Protein AF-0000000076657781 (afdb_homodimer)

Secondary structure (DSSP, 8-state):
---------S---------SS----------------S-S---TT-EEEEPPHHHHHHHT--TT-TTSHHHHHHHEEEEEEE-S-GGGHHHH---HHHHSSSPPPPSEEEEEEESS--HHHHHHHHHHHHHHHHHHHT-SS-SS-STTGGGGEEEEEEES-TTT--HHHHHHHHHTTS--TT---SB-TTSPBP-EEEEEEEE-HHHHHT--EEE-TTS-EEE----EEEEEEEESS---HHHHHHIIIIIIHHHH--SEEEEEETTPEEPTTHHHHHHHHHHH-TTEEEEEEEEEE---TTSGGGGSHHHHHHHHIIIIIHHHHHHHHHHTT--S---TTEEEEEHHHHTTHHHHHHGGG-HHHHHHS-TT-----HHHHHHGGGHHHHHHHHHHT-TT---EEEEEEEEEEE----SHHHHHHHHHHHHHHHHHHHHHHHHTGGGGGGS---HHHHHHHHHHHHHHHHHHHHHHTHHHHHHHHHHHHHHHHH---TT-SSPBTTTBTTHHHHHHHHHHHHHHHHHHHHHHHHH--GGGGHHHHHHHHHHHHHHHHHHHHHHHHHHHHHHHHHH--STT-TTHHHHHHHHHH-HHHHHHHHIIIIIHHHHHHHHTT-THHHHHTHHHHHHHHHHIIIIIIHHHHHTTT--S---TT----GGGTT-------HHHHHH---TTS-TTTS-TT-S---SHHHHHHHHHHHHHHHHT--TTSS------HHHHHHHHHHHHHHHHHHHHHHHHHHHHHHHH-SS-GGGGGG--HHHHHHHHHHHHHHHHHHHHHHHHHHHHHHHHHHHHHHHHHT---/---------S---------SS----------------S-S---TT-EEEEPPHHHHHHHT--TT-TTSHHHHHHHEEEEEEE-S-GGGHHHH---HHHHSSSPPPPSEEEEEEESS--HHHHHHHHHHHHHHHHHHHT-TT-SS-STTGGGGEEEEEEES-TTT--HHHHHHHHHTTS--TT---SB-TTSPBP-EEEEEEEE-HHHHHT--EEE-TTS-EEE----EEEEEEEESS---HHHHHHIIIIIIHHHH--SEEEEEETTPEEPTTHHHHHHHHHHH-TTEEEEEEEEEE---TTSGGGGSHHHHHHHHIIIIIHHHHHHHHHHTT--S---TTEEEEEHHHHTTHHHHHHHTT-HHHHHHS-TT-----HHHHHHGGGHHHHHHHHHHT-TT---EEEEEEEEEEE----SHHHHHHHHHHHHHHHHHHHHHHHHTGGGGGGS---HHHHHHHHHHHHHHHHHHHHHHTHHHHHHHHHHHHHHHHH---TT-SSPBTTTBTTHHHHHHHHHHHHHHHHHHHHHHHHH--GGGGHHHHHHHHHHHHHHHHHHHHHHHHHHHHHHHHHH--STT-TTHHHHHHHHHH-HHHHHHHHIIIIIHHHHHHHHTT-THHHHHTHHHHHHHHHHIIIIIIHHHHHTTT--S---TT----GGGTT-------HHHHHH---TTS-TTTS-TT-S---SHHHHHHHHHHHHHHHHT--TTSS------HHHHHHHHHHHHHHHHHHHHHHHHHHHHHHHH-SS-GGGGGG--HHHHHHHHHHHHHHHHHHHHHHHHHHHHHHHHHHHHHHHHHT---

Foldseek 3Di:
DDPDDPPPPPDDPPDPDPPDPPPPPPPDPPDPDDPDDLPPPPLPFKDKAFFDPVQCVLLVQDLVVCSDPVNVQAGIKIKGFAQDALQCQLVRDADDQCSDPDRFAAAEEEEEEAEADAQVLQLQALVLVLLQLLVQAPDPPDPQGHVPCLSRYEYEYEYLAPVRYHPRNQVLCVLQRQDDPPPDDQATPVGGGGFKMKMKHKGQSCSSSVNQWDQDPVRDTDGSRDIHTYMYIHGHHRQDDLSSVSNVQSHPCVNNVYQKYKAAYRNKRWDSNRVVLLSVVCVVPVLAFKEAEQEAADCDDVVVLLVQLVSLLVRLCSQQVVLLQQLLQQLLLADQFHDNHIMMGRSVLQPDPLSVLLSCLRVCNVPPDDPPDDDDALLSLLLNLRSRRLSRLCSCLPAAGHHGYHYDHTYMYGYDDSAPQLVLLQLLSVVSNLLSSLVVCVVCVVSNVRYPDDPVSNVSNVLSNVLSVLVNVCLLLVLLVVLLLLLVLLCLQAPQDPPQPFHRPPPRVCSVVVSVVLNVVVVVLLVVLLCDLQPDRCVVVRVSLVVSQVSQLVSLVVSVVSVVVLVVVCVVVVVPPPCPDSNNSSVVLCVLLPVVLVVLLCCLVPVLSQVSCVLSVHNVSCVSRVSSNSSRVSVCRSRNVSNSLSPSLDSDNSDDPDPDDDVPPPPPVPPDDVVVCVVDDDQPPPPVVPDPPPNPPVDPVSVVVSVVVVVVVVVVPPPPPPPPPDDDPVVVSSVSSNVVSVVSSVCSVVVNVVLNCQQPDQPCCVVVVVPGSSVSSSVVVSVSSVSSSVSSVSSSVSSVSSSVVVVVVCVVVVNPD/DDPDDPPPPDDDPPDPDPPPPDPPDPPPPPDPDDLDDLPPPPPPFKDKDFFDPVQCVLLVQDLVVCSDPVNVQAGIKIKGFAQDALQCQLVRHADDQCSDPDRFAAAEEEEEEAEADAQVLQLQALVLVLLQLLVQAPDVVDPQGHVPCLSRYEYEYEYLAPVRYHPRNQVLCVLQRQDDPPPDDQATPVGGGGFKMKMKHKGQSCSSSVNQWDQDPVRDTDGSRDIHTYMYIHGHHRQDVLSSVSNVQSHPCVNNVYQKYKAAYRNKRWDSNRVVLLSVVCVVDVLAFKEAEQEAADCDDVSVLLVQLVSLLVRLCSQQVVLLQQLLQQLLLADQFHDNHIMMGRSVLQPDPLSVLLSCLRVCNVPPDDPPDDDDALLSLLLNLRSRRSSRLCSCLPAAGHHGYHYDHTYMYGYDDSAPQLVLLQLLSVVSNLLSSLVVCVVVVVSNVRYPDDPVSNVSNVLSNVLSVLVNVCLLLVLLVVLLLLLVLLCLQAPQDPPQPFHRPPPRVCSVVVSVVLNVVVVVLLVVLLCDLQPDRCVVVRVSLVVSQVSQLVSLVVSVVSVVVLVVVCVVVVVPPPCPDSNNSSVVLCVLLPVVLVVLLCCLVPVLSQVSCVLSVHNVSCVSRVSSNSSRVSVCRSRNVSNSLSPSLDSDNSDDPPPDDDVPPPPPVPPDDVVVCVVDDDQPPPPVVPDPPPNPPPDPVSVVVSVVVVVVVVVVPCPPPPPPPDDDPVVVSSVSSNVVSVVSSVCSVVVNVVLNCQLPPQPCCVVVVVPGSSVSSSVVVSVSSVSSSVSSVSSSVSSVSSSVVVVVVCVVVVNPD

Radius of gyration: 41.4 Å; Cα contacts (8 Å, |Δi|>4): 2453; chains: 2; bounding box: 104×118×124 Å

Structure (mmCIF, N/CA/C/O backbone):
data_AF-0000000076657781-model_v1
#
loop_
_entity.id
_entity.type
_entity.pdbx_description
1 polymer 'Chitin synthase'
#
loop_
_atom_site.group_PDB
_atom_site.id
_atom_site.type_symbol
_atom_site.label_atom_id
_atom_site.label_alt_id
_atom_site.label_comp_id
_atom_site.label_asym_id
_atom_site.label_entity_id
_atom_site.label_seq_id
_atom_site.pdbx_PDB_ins_code
_atom_site.Cartn_x
_atom_site.Cartn_y
_atom_site.Cartn_z
_atom_site.occupancy
_atom_site.B_iso_or_equiv
_atom_site.auth_seq_id
_atom_site.auth_comp_id
_atom_site.auth_asym_id
_atom_site.auth_atom_id
_atom_site.pdbx_PDB_model_num
ATOM 1 N N . MET A 1 1 ? -15.273 -48.281 -55.219 1 17.67 1 MET A N 1
ATOM 2 C CA . MET A 1 1 ? -14.031 -48.5 -54.469 1 17.67 1 MET A CA 1
ATOM 3 C C . MET A 1 1 ? -12.914 -47.594 -55.031 1 17.67 1 MET A C 1
ATOM 5 O O . MET A 1 1 ? -11.758 -47.719 -54.625 1 17.67 1 MET A O 1
ATOM 9 N N . SER A 1 2 ? -13.094 -46.656 -55.625 1 18.41 2 SER A N 1
ATOM 10 C CA . SER A 1 2 ? -12.312 -46.188 -56.75 1 18.41 2 SER A CA 1
ATOM 11 C C . SER A 1 2 ? -11.109 -45.375 -56.281 1 18.41 2 SER A C 1
ATOM 13 O O . SER A 1 2 ? -11.242 -44.5 -55.438 1 18.41 2 SER A O 1
ATOM 15 N N . THR A 1 3 ? -9.875 -45.781 -56.531 1 20.14 3 THR A N 1
ATOM 16 C CA . THR A 1 3 ? -8.547 -45.781 -55.938 1 20.14 3 THR A CA 1
ATOM 17 C C . THR A 1 3 ? -7.785 -44.5 -56.25 1 20.14 3 THR A C 1
ATOM 19 O O . THR A 1 3 ? -6.574 -44.406 -56.062 1 20.14 3 THR A O 1
ATOM 22 N N . SER A 1 4 ? -8.547 -43.5 -56.531 1 20.14 4 SER A N 1
ATOM 23 C CA . SER A 1 4 ? -7.988 -42.5 -57.438 1 20.14 4 SER A CA 1
ATOM 24 C C . SER A 1 4 ? -6.652 -41.969 -56.906 1 20.14 4 SER A C 1
ATOM 26 O O . SER A 1 4 ? -6.359 -42.094 -55.719 1 20.14 4 SER A O 1
ATOM 28 N N . ASP A 1 5 ? -5.922 -41.312 -57.719 1 20.83 5 ASP A N 1
ATOM 29 C CA . ASP A 1 5 ? -4.602 -40.969 -58.219 1 20.83 5 ASP A CA 1
ATOM 30 C C . ASP A 1 5 ? -3.957 -39.875 -57.406 1 20.83 5 ASP A C 1
ATOM 32 O O . ASP A 1 5 ? -4.508 -38.781 -57.281 1 20.83 5 ASP A O 1
ATOM 36 N N . ARG A 1 6 ? -3.248 -40.25 -56.406 1 22.17 6 ARG A N 1
ATOM 37 C CA . ARG A 1 6 ? -2.543 -39.75 -55.219 1 22.17 6 ARG A CA 1
ATOM 38 C C . ARG A 1 6 ? -1.44 -38.781 -55.625 1 22.17 6 ARG A C 1
ATOM 40 O O . ARG A 1 6 ? -0.311 -39.188 -55.906 1 22.17 6 ARG A O 1
ATOM 47 N N . THR A 1 7 ? -1.818 -37.969 -56.594 1 23.25 7 THR A N 1
ATOM 48 C CA . THR A 1 7 ? -0.743 -37.312 -57.344 1 23.25 7 THR A CA 1
ATOM 49 C C . THR A 1 7 ? 0.241 -36.656 -56.375 1 23.25 7 THR A C 1
ATOM 51 O O . THR A 1 7 ? -0.164 -35.938 -55.469 1 23.25 7 THR A O 1
ATOM 54 N N . PRO A 1 8 ? 1.448 -37.062 -56.344 1 24.72 8 PRO A N 1
ATOM 55 C CA . PRO A 1 8 ? 2.506 -36.938 -55.344 1 24.72 8 PRO A CA 1
ATOM 56 C C . PRO A 1 8 ? 3.08 -35.531 -55.25 1 24.72 8 PRO A C 1
ATOM 58 O O . PRO A 1 8 ? 3.438 -34.938 -56.281 1 24.72 8 PRO A O 1
ATOM 61 N N . LEU A 1 9 ? 2.48 -34.656 -54.562 1 22.72 9 LEU A N 1
ATOM 62 C CA . LEU A 1 9 ? 2.586 -33.219 -54.562 1 22.72 9 LEU A CA 1
ATOM 63 C C . LEU A 1 9 ? 4.043 -32.781 -54.438 1 22.72 9 LEU A C 1
ATOM 65 O O . LEU A 1 9 ? 4.332 -31.562 -54.406 1 22.72 9 LEU A O 1
ATOM 69 N N . PHE A 1 10 ? 4.918 -33.656 -53.812 1 23.44 10 PHE A N 1
ATOM 70 C CA . PHE A 1 10 ? 6.137 -33.031 -53.312 1 23.44 10 PHE A CA 1
ATOM 71 C C . PHE A 1 10 ? 7.129 -32.781 -54.469 1 23.44 10 PHE A C 1
ATOM 73 O O . PHE A 1 10 ? 7.348 -33.656 -55.281 1 23.44 10 PHE A O 1
ATOM 80 N N . PRO A 1 11 ? 7.227 -31.672 -54.906 1 23.47 11 PRO A N 1
ATOM 81 C CA . PRO A 1 11 ? 7.949 -31.453 -56.156 1 23.47 11 PRO A CA 1
ATOM 82 C C . PRO A 1 11 ? 9.273 -32.219 -56.219 1 23.47 11 PRO A C 1
ATOM 84 O O . PRO A 1 11 ? 9.82 -32.562 -55.188 1 23.47 11 PRO A O 1
ATOM 87 N N . GLN A 1 12 ? 9.68 -32.656 -57.312 1 21.81 12 GLN A N 1
ATOM 88 C CA . GLN A 1 12 ? 10.789 -33.531 -57.719 1 21.81 12 GLN A CA 1
ATOM 89 C C . GLN A 1 12 ? 12.133 -32.875 -57.375 1 21.81 12 GLN A C 1
ATOM 91 O O . GLN A 1 12 ? 12.359 -31.703 -57.625 1 21.81 12 GLN A O 1
ATOM 96 N N . VAL A 1 13 ? 12.797 -33.219 -56.375 1 24.38 13 VAL A N 1
ATOM 97 C CA . VAL A 1 13 ? 14.188 -32.969 -56 1 24.38 13 VAL A CA 1
ATOM 98 C C . VAL A 1 13 ? 15.086 -33.188 -57.219 1 24.38 13 VAL A C 1
ATOM 100 O O . VAL A 1 13 ? 15 -34.25 -57.875 1 24.38 13 VAL A O 1
ATOM 103 N N . PRO A 1 14 ? 15.508 -32.062 -57.812 1 23.98 14 PRO A N 1
ATOM 104 C CA . PRO A 1 14 ? 16.234 -32.281 -59.062 1 23.98 14 PRO A CA 1
ATOM 105 C C . PRO A 1 14 ? 17.219 -33.469 -59 1 23.98 14 PRO A C 1
ATOM 107 O O . PRO A 1 14 ? 17.703 -33.781 -57.906 1 23.98 14 PRO A O 1
ATOM 110 N N . ALA A 1 15 ? 17.188 -34.312 -59.938 1 24.39 15 ALA A N 1
ATOM 111 C CA . ALA A 1 15 ? 17.969 -35.531 -60.156 1 24.39 15 ALA A CA 1
ATOM 112 C C . ALA A 1 15 ? 19.453 -35.188 -60.344 1 24.39 15 ALA A C 1
ATOM 114 O O . ALA A 1 15 ? 19.844 -34.531 -61.281 1 24.39 15 ALA A O 1
ATOM 115 N N . TYR A 1 16 ? 20.188 -34.75 -59.312 1 24.22 16 TYR A N 1
ATOM 116 C CA . TYR A 1 16 ? 21.625 -34.656 -59.594 1 24.22 16 TYR A CA 1
ATOM 117 C C . TYR A 1 16 ? 22.109 -35.844 -60.375 1 24.22 16 TYR A C 1
ATOM 119 O O . TYR A 1 16 ? 21.781 -37 -60.062 1 24.22 16 TYR A O 1
ATOM 127 N N . VAL A 1 17 ? 22.328 -35.688 -61.562 1 24.23 17 VAL A N 1
ATOM 128 C CA . VAL A 1 17 ? 22.797 -36.562 -62.625 1 24.23 17 VAL A CA 1
ATOM 129 C C . VAL A 1 17 ? 23.984 -37.406 -62.156 1 24.23 17 VAL A C 1
ATOM 131 O O . VAL A 1 17 ? 24.891 -36.875 -61.5 1 24.23 17 VAL A O 1
ATOM 134 N N . GLU A 1 18 ? 23.875 -38.719 -62.156 1 25.36 18 GLU A N 1
ATOM 135 C CA . GLU A 1 18 ? 24.781 -39.812 -61.844 1 25.36 18 GLU A CA 1
ATOM 136 C C . GLU A 1 18 ? 26.047 -39.75 -62.719 1 25.36 18 GLU A C 1
ATOM 138 O O . GLU A 1 18 ? 26.031 -40.125 -63.875 1 25.36 18 GLU A O 1
ATOM 143 N N . ASP A 1 19 ? 26.75 -38.594 -62.906 1 25.39 19 ASP A N 1
ATOM 144 C CA . ASP A 1 19 ? 27.844 -38.781 -63.844 1 25.39 19 ASP A CA 1
ATOM 145 C C . ASP A 1 19 ? 28.609 -40.062 -63.562 1 25.39 19 ASP A C 1
ATOM 147 O O . ASP A 1 19 ? 28.828 -40.438 -62.406 1 25.39 19 ASP A O 1
ATOM 151 N N . PRO A 1 20 ? 28.719 -41 -64.5 1 25.06 20 PRO A N 1
ATOM 152 C CA . PRO A 1 20 ? 29.078 -42.438 -64.5 1 25.06 20 PRO A CA 1
ATOM 153 C C . PRO A 1 20 ? 30.312 -42.719 -63.625 1 25.06 20 PRO A C 1
ATOM 155 O O . PRO A 1 20 ? 30.391 -43.75 -62.969 1 25.06 20 PRO A O 1
ATOM 158 N N . ASN A 1 21 ? 31.453 -42.219 -64.188 1 22.2 21 ASN A N 1
ATOM 159 C CA . ASN A 1 21 ? 32.781 -42.812 -63.938 1 22.2 21 ASN A CA 1
ATOM 160 C C . ASN A 1 21 ? 33.156 -42.781 -62.469 1 22.2 21 ASN A C 1
ATOM 162 O O . ASN A 1 21 ? 33.938 -43.594 -62 1 22.2 21 ASN A O 1
ATOM 166 N N . HIS A 1 22 ? 33.312 -41.5 -61.938 1 22.98 22 HIS A N 1
ATOM 167 C CA . HIS A 1 22 ? 34.219 -41.375 -60.812 1 22.98 22 HIS A CA 1
ATOM 168 C C . HIS A 1 22 ? 33.688 -42.094 -59.594 1 22.98 22 HIS A C 1
ATOM 170 O O . HIS A 1 22 ? 32.625 -41.719 -59.062 1 22.98 22 HIS A O 1
ATOM 176 N N . GLY A 1 23 ? 33.844 -43.406 -59.5 1 21.7 23 GLY A N 1
ATOM 177 C CA . GLY A 1 23 ? 33.531 -44.438 -58.5 1 21.7 23 GLY A CA 1
ATOM 178 C C . GLY A 1 23 ? 33.812 -43.969 -57.094 1 21.7 23 GLY A C 1
ATOM 179 O O . GLY A 1 23 ? 34.938 -43.562 -56.781 1 21.7 23 GLY A O 1
ATOM 180 N N . MET A 1 24 ? 32.906 -43.375 -56.469 1 21.73 24 MET A N 1
ATOM 181 C CA . MET A 1 24 ? 32.969 -42.531 -55.281 1 21.73 24 MET A CA 1
ATOM 182 C C . MET A 1 24 ? 33.562 -43.312 -54.094 1 21.73 24 MET A C 1
ATOM 184 O O . MET A 1 24 ? 32.938 -44.188 -53.562 1 21.73 24 MET A O 1
ATOM 188 N N . GLU A 1 25 ? 34.812 -43.656 -54.156 1 21.09 25 GLU A N 1
ATOM 189 C CA . GLU A 1 25 ? 35.594 -44.438 -53.188 1 21.09 25 GLU A CA 1
ATOM 190 C C . GLU A 1 25 ? 35.25 -44.062 -51.75 1 21.09 25 GLU A C 1
ATOM 192 O O . GLU A 1 25 ? 35.031 -42.875 -51.469 1 21.09 25 GLU A O 1
ATOM 197 N N . LEU A 1 26 ? 34.75 -45.062 -50.969 1 22.12 26 LEU A N 1
ATOM 198 C CA . LEU A 1 26 ? 34.469 -45.281 -49.562 1 22.12 26 LEU A CA 1
ATOM 199 C C . LEU A 1 26 ? 35.594 -44.719 -48.688 1 22.12 26 LEU A C 1
ATOM 201 O O . LEU A 1 26 ? 36.688 -45.281 -48.688 1 22.12 26 LEU A O 1
ATOM 205 N N . GLN A 1 27 ? 35.781 -43.469 -48.875 1 21.86 27 GLN A N 1
ATOM 206 C CA . GLN A 1 27 ? 37.031 -42.938 -48.312 1 21.86 27 GLN A CA 1
ATOM 207 C C . GLN A 1 27 ? 37.312 -43.562 -46.969 1 21.86 27 GLN A C 1
ATOM 209 O O . GLN A 1 27 ? 36.375 -43.844 -46.188 1 21.86 27 GLN A O 1
ATOM 214 N N . ASP A 1 28 ? 38.375 -44.25 -46.844 1 20.92 28 ASP A N 1
ATOM 215 C CA . ASP A 1 28 ? 38.969 -44.969 -45.719 1 20.92 28 ASP A CA 1
ATOM 216 C C . ASP A 1 28 ? 38.688 -44.25 -44.406 1 20.92 28 ASP A C 1
ATOM 218 O O . ASP A 1 28 ? 38.625 -43.031 -44.344 1 20.92 28 ASP A O 1
ATOM 222 N N . VAL A 1 29 ? 38.156 -45 -43.469 1 23.55 29 VAL A N 1
ATOM 223 C CA . VAL A 1 29 ? 37.844 -44.906 -42.031 1 23.55 29 VAL A CA 1
ATOM 224 C C . VAL A 1 29 ? 39.031 -44.25 -41.312 1 23.55 29 VAL A C 1
ATOM 226 O O . VAL A 1 29 ? 40.125 -44.812 -41.312 1 23.55 29 VAL A O 1
ATOM 229 N N . ALA A 1 30 ? 39.094 -42.969 -41.344 1 24.09 30 ALA A N 1
ATOM 230 C CA . ALA A 1 30 ? 40.25 -42.188 -40.875 1 24.09 30 ALA A CA 1
ATOM 231 C C . ALA A 1 30 ? 40.812 -42.781 -39.594 1 24.09 30 ALA A C 1
ATOM 233 O O . ALA A 1 30 ? 40.094 -43.062 -38.625 1 24.09 30 ALA A O 1
ATOM 234 N N . ARG A 1 31 ? 41.812 -43.5 -39.688 1 23.06 31 ARG A N 1
ATOM 235 C CA . ARG A 1 31 ? 42.75 -44 -38.688 1 23.06 31 ARG A CA 1
ATOM 236 C C . ARG A 1 31 ? 42.906 -43.031 -37.531 1 23.06 31 ARG A C 1
ATOM 238 O O . ARG A 1 31 ? 42.812 -41.812 -37.688 1 23.06 31 ARG A O 1
ATOM 245 N N . HIS A 1 32 ? 42.906 -43.656 -36.344 1 22.41 32 HIS A N 1
ATOM 246 C CA . HIS A 1 32 ? 42.938 -43.406 -34.938 1 22.41 32 HIS A CA 1
ATOM 247 C C . HIS A 1 32 ? 44.094 -42.5 -34.562 1 22.41 32 HIS A C 1
ATOM 249 O O . HIS A 1 32 ? 45.188 -42.969 -34.188 1 22.41 32 HIS A O 1
ATOM 255 N N . ASP A 1 33 ? 44.406 -41.531 -35.344 1 22.39 33 ASP A N 1
ATOM 256 C CA . ASP A 1 33 ? 45.656 -40.844 -35 1 22.39 33 ASP A CA 1
ATOM 257 C C . ASP A 1 33 ? 45.688 -40.5 -33.5 1 22.39 33 ASP A C 1
ATOM 259 O O . ASP A 1 33 ? 44.656 -40.469 -32.844 1 22.39 33 ASP A O 1
ATOM 263 N N . THR A 1 34 ? 46.906 -39.969 -33.031 1 24.33 34 THR A N 1
ATOM 264 C CA . THR A 1 34 ? 47.469 -39.719 -31.719 1 24.33 34 THR A CA 1
ATOM 265 C C . THR A 1 34 ? 46.562 -38.875 -30.859 1 24.33 34 THR A C 1
ATOM 267 O O . THR A 1 34 ? 45.781 -38.062 -31.391 1 24.33 34 THR A O 1
ATOM 270 N N . LEU A 1 35 ? 46.281 -39.25 -29.594 1 28.02 35 LEU A N 1
ATOM 271 C CA . LEU A 1 35 ? 45.688 -38.812 -28.344 1 28.02 35 LEU A CA 1
ATOM 272 C C . LEU A 1 35 ? 45.812 -37.312 -28.156 1 28.02 35 LEU A C 1
ATOM 274 O O . LEU A 1 35 ? 46.875 -36.812 -27.875 1 28.02 35 LEU A O 1
ATOM 278 N N . LEU A 1 36 ? 45.281 -36.5 -29.062 1 28.11 36 LEU A N 1
ATOM 279 C CA . LEU A 1 36 ? 45.562 -35.062 -28.938 1 28.11 36 LEU A CA 1
ATOM 280 C C . LEU A 1 36 ? 45.094 -34.531 -27.594 1 28.11 36 LEU A C 1
ATOM 282 O O . LEU A 1 36 ? 44.031 -34.938 -27.094 1 28.11 36 LEU A O 1
ATOM 286 N N . SER A 1 37 ? 45.906 -34.094 -26.578 1 32.34 37 SER A N 1
ATOM 287 C CA . SER A 1 37 ? 45.75 -33.188 -25.453 1 32.34 37 SER A CA 1
ATOM 288 C C . SER A 1 37 ? 44.625 -32.156 -25.688 1 32.34 37 SER A C 1
ATOM 290 O O . SER A 1 37 ? 44.312 -31.859 -26.844 1 32.34 37 SER A O 1
ATOM 292 N N . PRO A 1 38 ? 43.562 -32 -24.719 1 37.28 38 PRO A N 1
ATOM 293 C CA . PRO A 1 38 ? 42.594 -30.953 -25 1 37.28 38 PRO A CA 1
ATOM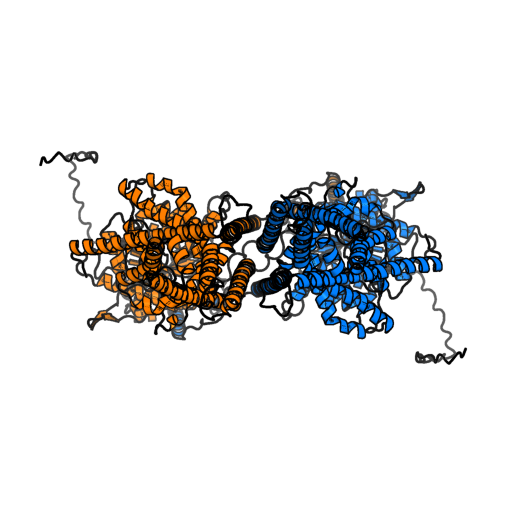 294 C C . PRO A 1 38 ? 43.156 -29.844 -25.906 1 37.28 38 PRO A C 1
ATOM 296 O O . PRO A 1 38 ? 44.312 -29.438 -25.734 1 37.28 38 PRO A O 1
ATOM 299 N N . ALA A 1 39 ? 42.969 -29.891 -27.078 1 34.47 39 ALA A N 1
ATOM 300 C CA . ALA A 1 39 ? 43.5 -28.922 -28.016 1 34.47 39 ALA A CA 1
ATOM 301 C C . ALA A 1 39 ? 43.656 -27.547 -27.375 1 34.47 39 ALA A C 1
ATOM 303 O O . ALA A 1 39 ? 42.906 -27.219 -26.438 1 34.47 39 ALA A O 1
ATOM 304 N N . GLY A 1 40 ? 44.719 -26.797 -27.5 1 36.53 40 GLY A N 1
ATOM 305 C CA . GLY A 1 40 ? 45.375 -25.562 -27.094 1 36.53 40 GLY A CA 1
ATOM 306 C C . GLY A 1 40 ? 44.406 -24.406 -26.906 1 36.53 40 GLY A C 1
ATOM 307 O O . GLY A 1 40 ? 44.812 -23.297 -26.562 1 36.53 40 GLY A O 1
ATOM 308 N N . ASN A 1 41 ? 43.281 -24.328 -27.719 1 36.84 41 ASN A N 1
ATOM 309 C CA . ASN A 1 41 ? 42.75 -22.984 -27.562 1 36.84 41 ASN A CA 1
ATOM 310 C C . ASN A 1 41 ? 41.906 -22.844 -26.281 1 36.84 41 ASN A C 1
ATOM 312 O O . ASN A 1 41 ? 40.688 -22.922 -26.328 1 36.84 41 ASN A O 1
ATOM 316 N N . ALA A 1 42 ? 42.188 -23.5 -25.172 1 41.31 42 ALA A N 1
ATOM 317 C CA . ALA A 1 42 ? 41.594 -23.109 -23.891 1 41.31 42 ALA A CA 1
ATOM 318 C C . ALA A 1 42 ? 41.344 -21.594 -23.844 1 41.31 42 ALA A C 1
ATOM 320 O O . ALA A 1 42 ? 42.25 -20.797 -24.125 1 41.31 42 ALA A O 1
ATOM 321 N N . SER A 1 43 ? 40.125 -21.266 -24.031 1 50.66 43 SER A N 1
ATOM 322 C CA . SER A 1 43 ? 39.906 -19.859 -23.719 1 50.66 43 SER A CA 1
ATOM 323 C C . SER A 1 43 ? 40.688 -19.453 -22.469 1 50.66 43 SER A C 1
ATOM 325 O O . SER A 1 43 ? 40.781 -20.219 -21.5 1 50.66 43 SER A O 1
ATOM 327 N N . ASN A 1 44 ? 41.719 -18.703 -22.5 1 54.44 44 ASN A N 1
ATOM 328 C CA . ASN A 1 44 ? 42.656 -18.109 -21.547 1 54.44 44 ASN A CA 1
ATOM 329 C C . ASN A 1 44 ? 42 -17.906 -20.188 1 54.44 44 ASN A C 1
ATOM 331 O O . ASN A 1 44 ? 42.688 -17.703 -19.188 1 54.44 44 ASN A O 1
ATOM 335 N N . SER A 1 45 ? 40.562 -18.172 -20.031 1 72.19 45 SER A N 1
ATOM 336 C CA . SER A 1 45 ? 40.031 -17.719 -18.734 1 72.19 45 SER A CA 1
ATOM 337 C C . SER A 1 45 ? 39.594 -18.906 -17.891 1 72.19 45 SER A C 1
ATOM 339 O O . SER A 1 45 ? 39.125 -18.719 -16.75 1 72.19 45 SER A O 1
ATOM 341 N N . GLN A 1 46 ? 39.844 -20.266 -18.312 1 83.19 46 GLN A N 1
ATOM 342 C CA . GLN A 1 46 ? 39.406 -21.422 -17.516 1 83.19 46 GLN A CA 1
ATOM 343 C C . GLN A 1 46 ? 40.5 -21.906 -16.609 1 83.19 46 GLN A C 1
ATOM 345 O O . GLN A 1 46 ? 41.688 -21.938 -17 1 83.19 46 GLN A O 1
ATOM 350 N N . VAL A 1 47 ? 40.094 -22.219 -15.383 1 85.19 47 VAL A N 1
ATOM 351 C CA . VAL A 1 47 ? 41 -22.719 -14.375 1 85.19 47 VAL A CA 1
ATOM 352 C C . VAL A 1 47 ? 40.656 -24.172 -14.039 1 85.19 47 VAL A C 1
ATOM 354 O O . VAL A 1 47 ? 39.5 -24.5 -13.781 1 85.19 47 VAL A O 1
ATOM 357 N N . HIS A 1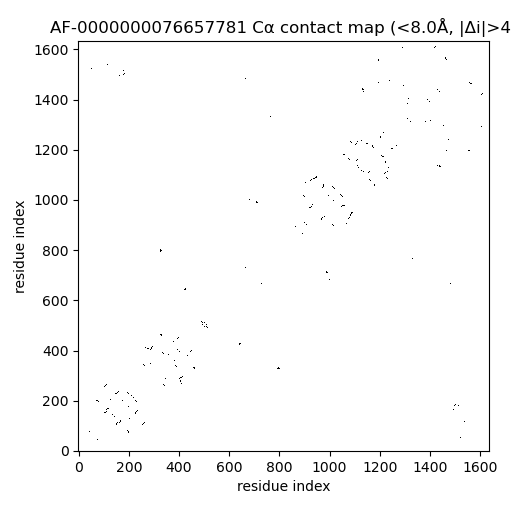 48 ? 41.656 -25.062 -14.18 1 87 48 HIS A N 1
ATOM 358 C CA . HIS A 1 48 ? 41.469 -26.469 -13.797 1 87 48 HIS A CA 1
ATOM 359 C C . HIS A 1 48 ? 42.156 -26.766 -12.469 1 87 48 HIS A C 1
ATOM 361 O O . HIS A 1 48 ? 43.344 -26.5 -12.305 1 87 48 HIS A O 1
ATOM 367 N N . VAL A 1 49 ? 41.344 -27.25 -11.523 1 87.06 49 VAL A N 1
ATOM 368 C CA . VAL A 1 49 ? 41.875 -27.531 -10.188 1 87.06 49 VAL A CA 1
ATOM 369 C C . VAL A 1 49 ? 41.625 -29 -9.844 1 87.06 49 VAL A C 1
ATOM 371 O O . VAL A 1 49 ? 40.562 -29.547 -10.148 1 87.06 49 VAL A O 1
ATOM 374 N N . PRO A 1 50 ? 42.625 -29.625 -9.305 1 86.31 50 PRO A N 1
ATOM 375 C CA . PRO A 1 50 ? 42.406 -31.016 -8.883 1 86.31 50 PRO A CA 1
ATOM 376 C C . PRO A 1 50 ? 41.438 -31.125 -7.711 1 86.31 50 PRO A C 1
ATOM 378 O O . PRO A 1 50 ? 41.312 -30.188 -6.914 1 86.31 50 PRO A O 1
ATOM 381 N N . ILE A 1 51 ? 40.75 -32.188 -7.594 1 88.38 51 ILE A N 1
ATOM 382 C CA . ILE A 1 51 ? 39.812 -32.438 -6.512 1 88.38 51 ILE A CA 1
ATOM 383 C C . ILE A 1 51 ? 40.562 -32.875 -5.254 1 88.38 51 ILE A C 1
ATOM 385 O O . ILE A 1 51 ? 41.719 -33.312 -5.328 1 88.38 51 ILE A O 1
ATOM 389 N N . PRO A 1 52 ? 39.906 -32.719 -4.121 1 87.81 52 PRO A N 1
ATOM 390 C CA . PRO A 1 52 ? 40.562 -33.188 -2.883 1 87.81 52 PRO A CA 1
ATOM 391 C C . PRO A 1 52 ? 40.844 -34.688 -2.883 1 87.81 52 PRO A C 1
ATOM 393 O O . PRO A 1 52 ? 40.031 -35.469 -3.418 1 87.81 52 PRO A O 1
ATOM 396 N N . SER A 1 53 ? 41.938 -35.125 -2.217 1 86.12 53 SER A N 1
ATOM 397 C CA . SER A 1 53 ? 42.375 -36.5 -2.211 1 86.12 53 SER A CA 1
ATOM 398 C C . SER A 1 53 ? 41.375 -37.406 -1.531 1 86.12 53 SER A C 1
ATOM 400 O O . SER A 1 53 ? 41.125 -38.531 -1.972 1 86.12 53 SER A O 1
ATOM 402 N N . ASP A 1 54 ? 40.719 -36.938 -0.521 1 88.19 54 ASP A N 1
ATOM 403 C CA . ASP A 1 54 ? 39.75 -37.75 0.181 1 88.19 54 ASP A CA 1
ATOM 404 C C . ASP A 1 54 ? 38.531 -38.031 -0.703 1 88.19 54 ASP A C 1
ATOM 406 O O . ASP A 1 54 ? 37.938 -39.094 -0.619 1 88.19 54 ASP A O 1
ATOM 410 N N . LEU A 1 55 ? 38.188 -37.031 -1.45 1 88.5 55 LEU A N 1
ATOM 411 C CA . LEU A 1 55 ? 37.094 -37.188 -2.387 1 88.5 55 LEU A CA 1
ATOM 412 C C . LEU A 1 55 ? 37.438 -38.219 -3.465 1 88.5 55 LEU A C 1
ATOM 414 O O . LEU A 1 55 ? 36.625 -39.031 -3.855 1 88.5 55 LEU A O 1
ATOM 418 N N . ALA A 1 56 ? 38.688 -38.188 -3.934 1 86.38 56 ALA A N 1
ATOM 419 C CA . ALA A 1 56 ? 39.156 -39.125 -4.945 1 86.38 56 ALA A CA 1
ATOM 420 C C . ALA A 1 56 ? 39.188 -40.531 -4.387 1 86.38 56 ALA A C 1
ATOM 422 O O . ALA A 1 56 ? 38.875 -41.5 -5.086 1 86.38 56 ALA A O 1
ATOM 423 N N . GLU A 1 57 ? 39.625 -40.688 -3.182 1 85.62 57 GLU A N 1
ATOM 424 C CA . GLU A 1 57 ? 39.688 -42 -2.545 1 85.62 57 GLU A CA 1
ATOM 425 C C . GLU A 1 57 ? 38.281 -42.562 -2.354 1 85.62 57 GLU A C 1
ATOM 427 O O . GLU A 1 57 ? 38.062 -43.781 -2.559 1 85.62 57 GLU A O 1
ATOM 432 N N . ALA A 1 58 ? 37.438 -41.719 -1.984 1 84.75 58 ALA A N 1
ATOM 433 C CA . ALA A 1 58 ? 36.062 -42.188 -1.778 1 84.75 58 ALA A CA 1
ATOM 434 C C . ALA A 1 58 ? 35.438 -42.625 -3.09 1 84.75 58 ALA A C 1
ATOM 436 O O . ALA A 1 58 ? 34.594 -43.562 -3.098 1 84.75 58 ALA A O 1
ATOM 437 N N . ALA A 1 59 ? 35.812 -42 -4.164 1 83.56 59 ALA A N 1
ATOM 438 C CA . ALA A 1 59 ? 35.281 -42.344 -5.484 1 83.56 59 ALA A CA 1
ATOM 439 C C . ALA A 1 59 ? 36.062 -43.5 -6.098 1 83.56 59 ALA A C 1
ATOM 441 O O . ALA A 1 59 ? 35.656 -44.062 -7.113 1 83.56 59 ALA A O 1
ATOM 442 N N . GLY A 1 60 ? 37.125 -43.938 -5.566 1 77.25 60 GLY A N 1
ATOM 443 C CA . GLY A 1 60 ? 37.938 -45.031 -6.074 1 77.25 60 GLY A CA 1
ATOM 444 C C . GLY A 1 60 ? 38.812 -44.625 -7.25 1 77.25 60 GLY A C 1
ATOM 445 O O . GLY A 1 60 ? 39.125 -45.469 -8.117 1 77.25 60 GLY A O 1
ATOM 446 N N . LEU A 1 61 ? 39.031 -43.344 -7.336 1 77.56 61 LEU A N 1
ATOM 447 C CA . LEU A 1 61 ? 39.844 -42.844 -8.453 1 77.56 61 LEU A CA 1
ATOM 448 C C . LEU A 1 61 ? 41.312 -42.812 -8.094 1 77.56 61 LEU A C 1
ATOM 450 O O . LEU A 1 61 ? 41.688 -42.5 -6.957 1 77.56 61 LEU A O 1
ATOM 454 N N . ASN A 1 62 ? 42.125 -43.531 -8.914 1 63.03 62 ASN A N 1
ATOM 455 C CA . ASN A 1 62 ? 43.594 -43.406 -8.75 1 63.03 62 ASN A CA 1
ATOM 456 C C . ASN A 1 62 ? 44.125 -42.188 -9.492 1 63.03 62 ASN A C 1
ATOM 458 O O . ASN A 1 62 ? 44.125 -42.125 -10.727 1 63.03 62 ASN A O 1
ATOM 462 N N . LEU A 1 63 ? 44.375 -41 -8.836 1 62.31 63 LEU A N 1
ATOM 463 C CA . LEU A 1 63 ? 44.781 -39.719 -9.398 1 62.31 63 LEU A CA 1
ATOM 464 C C . LEU A 1 63 ? 46.094 -39.844 -10.18 1 62.31 63 LEU A C 1
ATOM 466 O O . LEU A 1 63 ? 46.375 -39.031 -11.055 1 62.31 63 LEU A O 1
ATOM 470 N N . ASP A 1 64 ? 47 -40.844 -9.906 1 55.69 64 ASP A N 1
ATOM 471 C CA . ASP A 1 64 ? 48.25 -41.031 -10.602 1 55.69 64 ASP A CA 1
ATOM 472 C C . ASP A 1 64 ? 48.031 -41.562 -12.016 1 55.69 64 ASP A C 1
ATOM 474 O O . ASP A 1 64 ? 48.938 -41.5 -12.852 1 55.69 64 ASP A O 1
ATOM 478 N N . SER A 1 65 ? 47 -42.219 -12.328 1 50.75 65 SER A N 1
ATOM 479 C CA . SER A 1 65 ? 46.781 -42.781 -13.664 1 50.75 65 SER A CA 1
ATOM 480 C C . SER A 1 65 ? 46.062 -41.781 -14.555 1 50.75 65 SER A C 1
ATOM 482 O O . SER A 1 65 ? 44.938 -42.062 -15.039 1 50.75 65 SER A O 1
ATOM 484 N N . THR A 1 66 ? 46.188 -40.656 -14.477 1 50.66 66 THR A N 1
ATOM 485 C CA . THR A 1 66 ? 45.438 -39.562 -15.062 1 50.66 66 THR A CA 1
ATOM 486 C C . THR A 1 66 ? 45.438 -39.656 -16.578 1 50.66 66 THR A C 1
ATOM 488 O O . THR A 1 66 ? 45.062 -38.688 -17.266 1 50.66 66 THR A O 1
ATOM 491 N N . THR A 1 67 ? 46.062 -40.594 -17.234 1 47.06 67 THR A N 1
ATOM 492 C CA . THR A 1 67 ? 46.25 -40.438 -18.672 1 47.06 67 THR A CA 1
ATOM 493 C C . THR A 1 67 ? 44.938 -40.656 -19.422 1 47.06 67 THR A C 1
ATOM 495 O O . THR A 1 67 ? 44.844 -40.344 -20.609 1 47.06 67 THR A O 1
ATOM 498 N N . GLU A 1 68 ? 43.906 -41.281 -18.938 1 52.09 68 GLU A N 1
ATOM 499 C CA . GLU A 1 68 ? 42.75 -41.531 -19.797 1 52.09 68 GLU A CA 1
ATOM 500 C C . GLU A 1 68 ? 41.688 -40.438 -19.594 1 52.09 68 GLU A C 1
ATOM 502 O O . GLU A 1 68 ? 41.562 -39.906 -18.5 1 52.09 68 GLU A O 1
ATOM 507 N N . GLU A 1 69 ? 41.156 -39.781 -20.672 1 52.59 69 GLU A N 1
ATOM 508 C CA . GLU A 1 69 ? 40.156 -38.688 -20.719 1 52.59 69 GLU A CA 1
ATOM 509 C C . GLU A 1 69 ? 39.094 -38.875 -19.641 1 52.59 69 GLU A C 1
ATOM 511 O O . GLU A 1 69 ? 38.719 -37.875 -18.984 1 52.59 69 GLU A O 1
ATOM 516 N N . ASN A 1 70 ? 38.625 -40.031 -19.516 1 59.38 70 ASN A N 1
ATOM 517 C CA . ASN A 1 70 ? 37.562 -40.281 -18.562 1 59.38 70 ASN A CA 1
ATOM 518 C C . ASN A 1 70 ? 38.031 -40.094 -17.125 1 59.38 70 ASN A C 1
ATOM 520 O O . ASN A 1 70 ? 37.25 -39.625 -16.281 1 59.38 70 ASN A O 1
ATOM 524 N N . VAL A 1 71 ? 39.312 -40.188 -17 1 65.94 71 VAL A N 1
ATOM 525 C CA . VAL A 1 71 ? 39.812 -40.062 -15.625 1 65.94 71 VAL A CA 1
ATOM 526 C C . VAL A 1 71 ? 40.094 -38.594 -15.312 1 65.94 71 VAL A C 1
ATOM 528 O O . VAL A 1 71 ? 39.875 -38.125 -14.195 1 65.94 71 VAL A O 1
ATOM 531 N N . TYR A 1 72 ? 40.312 -37.812 -16.359 1 76.56 72 TYR A N 1
ATOM 532 C CA . TYR A 1 72 ? 40.656 -36.406 -16.141 1 76.56 72 TYR A CA 1
ATOM 533 C C . TYR A 1 72 ? 39.406 -35.625 -15.703 1 76.56 72 TYR A C 1
ATOM 535 O O . TYR A 1 72 ? 39.5 -34.781 -14.805 1 76.56 72 TYR A O 1
ATOM 543 N N . GLU A 1 73 ? 38.281 -35.969 -16.328 1 84.56 73 GLU A N 1
ATOM 544 C CA . GLU A 1 73 ? 37.062 -35.25 -16.016 1 84.56 73 GLU A CA 1
ATOM 545 C C . GLU A 1 73 ? 36.594 -35.531 -14.602 1 84.56 73 GLU A C 1
ATOM 547 O O . GLU A 1 73 ? 35.906 -34.719 -14.008 1 84.56 73 GLU A O 1
ATOM 552 N N . MET A 1 74 ? 37 -36.625 -14.062 1 87.94 74 MET A N 1
ATOM 553 C CA . MET A 1 74 ? 36.594 -37 -12.711 1 87.94 74 MET A CA 1
ATOM 554 C C . MET A 1 74 ? 37.656 -36.594 -11.688 1 87.94 74 MET A C 1
ATOM 556 O O . MET A 1 74 ? 37.406 -36.625 -10.484 1 87.94 74 MET A O 1
ATOM 560 N N . ALA A 1 75 ? 38.781 -36.094 -12.203 1 86.12 75 ALA A N 1
ATOM 561 C CA . ALA A 1 75 ? 39.875 -35.781 -11.289 1 86.12 75 ALA A CA 1
ATOM 562 C C . ALA A 1 75 ? 40.062 -34.281 -11.172 1 86.12 75 ALA A C 1
ATOM 564 O O . ALA A 1 75 ? 40.688 -33.781 -10.219 1 86.12 75 ALA A O 1
ATOM 565 N N . HIS A 1 76 ? 39.438 -33.531 -12.133 1 88.12 76 HIS A N 1
ATOM 566 C CA . HIS A 1 76 ? 39.688 -32.094 -12.117 1 88.12 76 HIS A CA 1
ATOM 567 C C . HIS A 1 76 ? 38.375 -31.328 -12.188 1 88.12 76 HIS A C 1
ATOM 569 O O . HIS A 1 76 ? 37.469 -31.703 -12.93 1 88.12 76 HIS A O 1
ATOM 575 N N . LEU A 1 77 ? 38.281 -30.312 -11.328 1 91.44 77 LEU A N 1
ATOM 576 C CA . LEU A 1 77 ? 37.188 -29.344 -11.359 1 91.44 77 LEU A CA 1
ATOM 577 C C . LEU A 1 77 ? 37.531 -28.172 -12.258 1 91.44 77 LEU A C 1
ATOM 579 O O . LEU A 1 77 ? 38.625 -27.625 -12.18 1 91.44 77 LEU A O 1
ATOM 583 N N . THR A 1 78 ? 36.656 -27.844 -13.203 1 92 78 THR A N 1
ATOM 584 C CA . THR A 1 78 ? 36.875 -26.703 -14.102 1 92 78 THR A CA 1
ATOM 585 C C . THR A 1 78 ? 36.062 -25.5 -13.672 1 92 78 THR A C 1
ATOM 587 O O . THR A 1 78 ? 34.844 -25.609 -13.508 1 92 78 THR A O 1
ATOM 590 N N . TYR A 1 79 ? 36.688 -24.422 -13.391 1 92.31 79 TYR A N 1
ATOM 591 C CA . TYR A 1 79 ? 36.062 -23.156 -13.031 1 92.31 79 TYR A CA 1
ATOM 592 C C . TYR A 1 79 ? 36.188 -22.141 -14.156 1 92.31 79 TYR A C 1
ATOM 594 O O . TYR A 1 79 ? 37.281 -21.938 -14.688 1 92.31 79 TYR A O 1
ATOM 602 N N . THR A 1 80 ? 35.062 -21.531 -14.594 1 92.06 80 THR A N 1
ATOM 603 C CA . THR A 1 80 ? 35.062 -20.5 -15.633 1 92.06 80 THR A CA 1
ATOM 604 C C . THR A 1 80 ? 34.344 -19.234 -15.125 1 92.06 80 THR A C 1
ATOM 606 O O . THR A 1 80 ? 33.156 -19.25 -14.844 1 92.06 80 THR A O 1
ATOM 609 N N . PRO A 1 81 ? 35.094 -18.156 -14.914 1 91.06 81 PRO A N 1
ATOM 610 C CA . PRO A 1 81 ? 34.438 -16.875 -14.617 1 91.06 81 PRO A CA 1
ATOM 611 C C . PRO A 1 81 ? 33.719 -16.297 -15.828 1 91.06 81 PRO A C 1
ATOM 613 O O . PRO A 1 81 ? 34.312 -16.172 -16.906 1 91.06 81 PRO A O 1
ATOM 616 N N . ILE A 1 82 ? 32.469 -16 -15.703 1 92.62 82 ILE A N 1
ATOM 617 C CA . ILE A 1 82 ? 31.672 -15.508 -16.812 1 92.62 82 ILE A CA 1
ATOM 618 C C . ILE A 1 82 ? 31.359 -14.031 -16.625 1 92.62 82 ILE A C 1
ATOM 620 O O . ILE A 1 82 ? 30.891 -13.617 -15.562 1 92.62 82 ILE A O 1
ATOM 624 N N . SER A 1 83 ? 31.578 -13.219 -17.609 1 88.69 83 SER A N 1
ATOM 625 C CA . SER A 1 83 ? 31.25 -11.797 -17.578 1 88.69 83 SER A CA 1
ATOM 626 C C . SER A 1 83 ? 30.281 -11.438 -18.703 1 88.69 83 SER A C 1
ATOM 628 O O . SER A 1 83 ? 29.797 -10.297 -18.766 1 88.69 83 SER A O 1
ATOM 630 N N . THR A 1 84 ? 29.891 -12.398 -19.453 1 85.25 84 THR A N 1
ATOM 631 C CA . THR A 1 84 ? 29.047 -12.125 -20.609 1 85.25 84 THR A CA 1
ATOM 632 C C . THR A 1 84 ? 27.578 -12.414 -20.297 1 85.25 84 THR A C 1
ATOM 634 O O . THR A 1 84 ? 27.266 -13.07 -19.312 1 85.25 84 THR A O 1
ATOM 637 N N . ASP A 1 85 ? 26.75 -11.867 -21.188 1 86.5 85 ASP A N 1
ATOM 638 C CA . ASP A 1 85 ? 25.328 -12.188 -21.141 1 86.5 85 ASP A CA 1
ATOM 639 C C . ASP A 1 85 ? 25.062 -13.602 -21.672 1 86.5 85 ASP A C 1
ATOM 641 O O . ASP A 1 85 ? 25.859 -14.125 -22.469 1 86.5 85 ASP A O 1
ATOM 645 N N . PRO A 1 86 ? 24 -14.266 -21.203 1 88.88 86 PRO A N 1
ATOM 646 C CA . PRO A 1 86 ? 23.734 -15.648 -21.625 1 88.88 86 PRO A CA 1
ATOM 647 C C . PRO A 1 86 ? 23.688 -15.805 -23.141 1 88.88 86 PRO A C 1
ATOM 649 O O . PRO A 1 86 ? 24.094 -16.844 -23.672 1 88.88 86 PRO A O 1
ATOM 652 N N . GLN A 1 87 ? 23.266 -14.797 -23.859 1 85.12 87 GLN A N 1
ATOM 653 C CA . GLN A 1 87 ? 23.141 -14.891 -25.312 1 85.12 87 GLN A CA 1
ATOM 654 C C . GLN A 1 87 ? 24.516 -14.906 -25.984 1 85.12 87 GLN A C 1
ATOM 656 O O . GLN A 1 87 ? 24.672 -15.445 -27.078 1 85.12 87 GLN A O 1
ATOM 661 N N . GLU A 1 88 ? 25.469 -14.344 -25.359 1 87.94 88 GLU A N 1
ATOM 662 C CA . GLU A 1 88 ? 26.812 -14.25 -25.938 1 87.94 88 GLU A CA 1
ATOM 663 C C . GLU A 1 88 ? 27.719 -15.344 -25.391 1 87.94 88 GLU A C 1
ATOM 665 O O . GLU A 1 88 ? 28.906 -15.406 -25.75 1 87.94 88 GLU A O 1
ATOM 670 N N . PHE A 1 89 ? 27.172 -16.188 -24.625 1 90.38 89 PHE A N 1
ATOM 671 C CA . PHE A 1 89 ? 27.969 -17.219 -23.984 1 90.38 89 PHE A CA 1
ATOM 672 C C . PHE A 1 89 ? 28.562 -18.188 -25 1 90.38 89 PHE A C 1
ATOM 674 O O . PHE A 1 89 ? 29.734 -18.562 -24.906 1 90.38 89 PHE A O 1
ATOM 681 N N . ASN A 1 90 ? 27.797 -18.562 -26.016 1 87.06 90 ASN A N 1
ATOM 682 C CA . ASN A 1 90 ? 28.188 -19.547 -27.016 1 87.06 90 ASN A CA 1
ATOM 683 C C . ASN A 1 90 ? 29.391 -19.078 -27.828 1 87.06 90 ASN A C 1
ATOM 685 O O . ASN A 1 90 ? 30.172 -19.891 -28.328 1 87.06 90 ASN A O 1
ATOM 689 N N . GLU A 1 91 ? 29.547 -17.797 -27.922 1 85.19 91 GLU A N 1
ATOM 690 C CA . GLU A 1 91 ? 30.625 -17.25 -28.734 1 85.19 91 GLU A CA 1
ATOM 691 C C . GLU A 1 91 ? 31.922 -17.109 -27.938 1 85.19 91 GLU A C 1
ATOM 693 O O . GLU A 1 91 ? 33 -17.25 -28.5 1 85.19 91 GLU A O 1
ATOM 698 N N . LYS A 1 92 ? 31.797 -17 -26.672 1 84.38 92 LYS A N 1
ATOM 699 C CA . LYS A 1 92 ? 32.969 -16.641 -25.906 1 84.38 92 LYS A CA 1
ATOM 700 C C . LYS A 1 92 ? 33.469 -17.812 -25.047 1 84.38 92 LYS A C 1
ATOM 702 O O . LYS A 1 92 ? 34.625 -17.844 -24.656 1 84.38 92 LYS A O 1
ATOM 707 N N . HIS A 1 93 ? 32.531 -18.672 -24.75 1 87.44 93 HIS A N 1
ATOM 708 C CA . HIS A 1 93 ? 32.938 -19.734 -23.812 1 87.44 93 HIS A CA 1
ATOM 709 C C . HIS A 1 93 ? 32.594 -21.109 -24.391 1 87.44 93 HIS A C 1
ATOM 711 O O . HIS A 1 93 ? 31.828 -21.219 -25.344 1 87.44 93 HIS A O 1
ATOM 717 N N . HIS A 1 94 ? 33.25 -22.094 -23.828 1 88.25 94 HIS A N 1
ATOM 718 C CA . HIS A 1 94 ? 33.031 -23.484 -24.203 1 88.25 94 HIS A CA 1
ATOM 719 C C . HIS A 1 94 ? 32.656 -24.344 -23 1 88.25 94 HIS A C 1
ATOM 721 O O . HIS A 1 94 ? 32.938 -23.969 -21.859 1 88.25 94 HIS A O 1
ATOM 727 N N . LEU A 1 95 ? 31.969 -25.391 -23.266 1 92.88 95 LEU A N 1
ATOM 728 C CA . LEU A 1 95 ? 31.625 -26.344 -22.219 1 92.88 95 LEU A CA 1
ATOM 729 C C . LEU A 1 95 ? 32.375 -27.656 -22.406 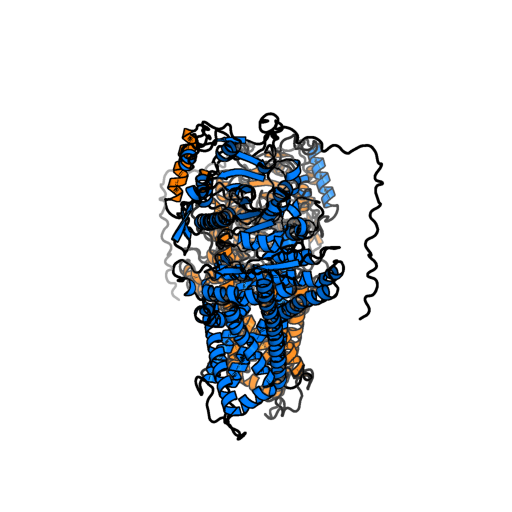1 92.88 95 LEU A C 1
ATOM 731 O O . LEU A 1 95 ? 32.688 -28.062 -23.531 1 92.88 95 LEU A O 1
ATOM 735 N N . ARG A 1 96 ? 32.625 -28.297 -21.391 1 88.94 96 ARG A N 1
ATOM 736 C CA . ARG A 1 96 ? 33.531 -29.438 -21.344 1 88.94 96 ARG A CA 1
ATOM 737 C C . ARG A 1 96 ? 33.031 -30.562 -22.266 1 88.94 96 ARG A C 1
ATOM 739 O O . ARG A 1 96 ? 33.844 -31.141 -23 1 88.94 96 ARG A O 1
ATOM 746 N N . PRO A 1 97 ? 31.797 -30.906 -22.312 1 88.88 97 PRO A N 1
ATOM 747 C CA . PRO A 1 97 ? 31.375 -32.031 -23.156 1 88.88 97 PRO A CA 1
ATOM 748 C C . PRO A 1 97 ? 31.656 -31.797 -24.641 1 88.88 97 PRO A C 1
ATOM 750 O O . PRO A 1 97 ? 31.812 -32.75 -25.406 1 88.88 97 PRO A O 1
ATOM 753 N N . LYS A 1 98 ? 31.766 -30.578 -25.047 1 89 98 LYS A N 1
ATOM 754 C CA . LYS A 1 98 ? 32.031 -30.266 -26.438 1 89 98 LYS A CA 1
ATOM 755 C C . LYS A 1 98 ? 33.531 -30.125 -26.703 1 89 98 LYS A C 1
ATOM 757 O O . LYS A 1 98 ? 33.938 -30.016 -27.859 1 89 98 LYS A O 1
ATOM 762 N N . GLN A 1 99 ? 34.25 -30.188 -25.688 1 83.31 99 GLN A N 1
ATOM 763 C CA . GLN A 1 99 ? 35.688 -29.969 -25.828 1 83.31 99 GLN A CA 1
ATOM 764 C C . GLN A 1 99 ? 36.469 -31.297 -25.875 1 83.31 99 GLN A C 1
ATOM 766 O O . GLN A 1 99 ? 37.656 -31.312 -26.094 1 83.31 99 GLN A O 1
ATOM 771 N N . PHE A 1 100 ? 35.781 -32.375 -25.781 1 82 100 PHE A N 1
ATOM 772 C CA . PHE A 1 100 ? 36.438 -33.688 -25.859 1 82 100 PHE A CA 1
ATOM 773 C C . PHE A 1 100 ? 36.844 -34 -27.297 1 82 100 PHE A C 1
ATOM 775 O O . PHE A 1 100 ? 36.406 -33.344 -28.234 1 82 100 PHE A O 1
ATOM 782 N N . LYS A 1 101 ? 37.781 -34.938 -27.453 1 74.88 101 LYS A N 1
ATOM 783 C CA . LYS A 1 101 ? 38.25 -35.344 -28.781 1 74.88 101 LYS A CA 1
ATOM 784 C C . LYS A 1 101 ? 37.062 -35.719 -29.672 1 74.88 101 LYS A C 1
ATOM 786 O O . LYS A 1 101 ? 36.969 -35.281 -30.828 1 74.88 101 LYS A O 1
ATOM 791 N N . TYR A 1 102 ? 36.219 -36.438 -29.062 1 77.69 102 TYR A N 1
ATOM 792 C CA . TYR A 1 102 ? 34.938 -36.688 -29.672 1 77.69 102 TYR A CA 1
ATOM 793 C C . TYR A 1 102 ? 33.812 -36 -28.875 1 77.69 102 TYR A C 1
ATOM 795 O O . TYR A 1 102 ? 33.5 -36.406 -27.75 1 77.69 102 TYR A O 1
ATOM 803 N N . ALA A 1 103 ? 33.375 -35 -29.453 1 86.69 103 ALA A N 1
ATOM 804 C CA . ALA A 1 103 ? 32.312 -34.219 -28.781 1 86.69 103 ALA A CA 1
ATOM 805 C C . ALA A 1 103 ? 31.156 -35.125 -28.375 1 86.69 103 ALA A C 1
ATOM 807 O O . ALA A 1 103 ? 30.688 -35.938 -29.156 1 86.69 103 ALA A O 1
ATOM 808 N N . ARG A 1 104 ? 30.797 -35.094 -27.156 1 90.19 104 ARG A N 1
ATOM 809 C CA . ARG A 1 104 ? 29.688 -35.875 -26.641 1 90.19 104 ARG A CA 1
ATOM 810 C C . ARG A 1 104 ? 28.359 -35.25 -27.016 1 90.19 104 ARG A C 1
ATOM 812 O O . ARG A 1 104 ? 28.203 -34.031 -26.969 1 90.19 104 ARG A O 1
ATOM 819 N N . GLN A 1 105 ? 27.5 -36.062 -27.484 1 90.81 105 GLN A N 1
ATOM 820 C CA . GLN A 1 105 ? 26.156 -35.594 -27.75 1 90.81 105 GLN A CA 1
ATOM 821 C C . GLN A 1 105 ? 25.281 -35.688 -26.5 1 90.81 105 GLN A C 1
ATOM 823 O O . GLN A 1 105 ? 25.219 -36.719 -25.859 1 90.81 105 GLN A O 1
ATOM 828 N N . THR A 1 106 ? 24.672 -34.625 -26.141 1 94.62 106 THR A N 1
ATOM 829 C CA . THR A 1 106 ? 23.797 -34.562 -24.969 1 94.62 106 THR A CA 1
ATOM 830 C C . THR A 1 106 ? 22.359 -34.875 -25.359 1 94.62 106 THR A C 1
ATOM 832 O O . THR A 1 106 ? 21.766 -34.188 -26.172 1 94.62 106 THR A O 1
ATOM 835 N N . GLU A 1 107 ? 21.797 -35.906 -24.797 1 94.75 107 GLU A N 1
ATOM 836 C CA . GLU A 1 107 ? 20.406 -36.281 -25.078 1 94.75 107 GLU A CA 1
ATOM 837 C C . GLU A 1 107 ? 19.453 -35.594 -24.125 1 94.75 107 GLU A C 1
ATOM 839 O O . GLU A 1 107 ? 18.375 -35.125 -24.531 1 94.75 107 GLU A O 1
ATOM 844 N N . ILE A 1 108 ? 19.859 -35.531 -22.859 1 96.81 108 ILE A N 1
ATOM 845 C CA . ILE A 1 108 ? 19 -34.906 -21.859 1 96.81 108 ILE A CA 1
ATOM 846 C C . ILE A 1 108 ? 19.812 -33.906 -21.062 1 96.81 108 ILE A C 1
ATOM 848 O O . ILE A 1 108 ? 20.875 -34.219 -20.531 1 96.81 108 ILE A O 1
ATOM 852 N N . LEU A 1 109 ? 19.391 -32.719 -21 1 97.56 109 LEU A N 1
ATOM 853 C CA . LEU A 1 109 ? 19.938 -31.672 -20.125 1 97.56 109 LEU A CA 1
ATOM 854 C C . LEU A 1 109 ? 18.953 -31.359 -19 1 97.56 109 LEU A C 1
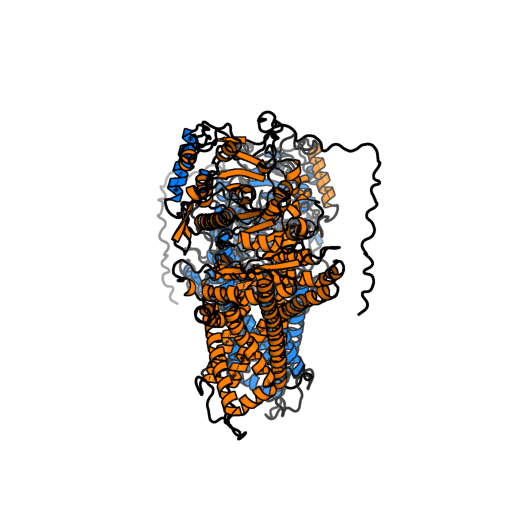ATOM 856 O O . LEU A 1 109 ? 17.859 -30.844 -19.234 1 97.56 109 LEU A O 1
ATOM 860 N N . VAL A 1 110 ? 19.297 -31.672 -17.812 1 97.62 110 VAL A N 1
ATOM 861 C CA . VAL A 1 110 ? 18.438 -31.438 -16.656 1 97.62 110 VAL A CA 1
ATOM 862 C C . VAL A 1 110 ? 18.844 -30.141 -15.961 1 97.62 110 VAL A C 1
ATOM 864 O O . VAL A 1 110 ? 20.016 -29.969 -15.609 1 97.62 110 VAL A O 1
ATOM 867 N N . GLY A 1 111 ? 17.922 -29.219 -15.859 1 96.94 111 GLY A N 1
ATOM 868 C CA . GLY A 1 111 ? 18.172 -27.969 -15.148 1 96.94 111 GLY A CA 1
ATOM 869 C C . GLY A 1 111 ? 17.469 -27.906 -13.812 1 96.94 111 GLY A C 1
ATOM 870 O O . GLY A 1 111 ? 16.25 -28.078 -13.734 1 96.94 111 GLY A O 1
ATOM 871 N N . ILE A 1 112 ? 18.203 -27.641 -12.711 1 96.94 112 ILE A N 1
ATOM 872 C CA . ILE A 1 112 ? 17.656 -27.5 -11.359 1 96.94 112 ILE A CA 1
ATOM 873 C C . ILE A 1 112 ? 17.875 -26.062 -10.883 1 96.94 112 ILE A C 1
ATOM 875 O O . ILE A 1 112 ? 19 -25.594 -10.781 1 96.94 112 ILE A O 1
ATOM 879 N N . THR A 1 113 ? 16.797 -25.391 -10.586 1 93.69 113 THR A N 1
ATOM 880 C CA . THR A 1 113 ? 16.906 -24.031 -10.086 1 93.69 113 THR A CA 1
ATOM 881 C C . THR A 1 113 ? 16.859 -24 -8.562 1 93.69 113 THR A C 1
ATOM 883 O O . THR A 1 113 ? 15.984 -24.625 -7.957 1 93.69 113 THR A O 1
ATOM 886 N N . VAL A 1 114 ? 17.828 -23.219 -7.973 1 93.12 114 VAL A N 1
ATOM 887 C CA . VAL A 1 114 ? 17.938 -23.125 -6.523 1 93.12 114 VAL A CA 1
ATOM 888 C C . VAL A 1 114 ? 17.953 -21.656 -6.105 1 93.12 114 VAL A C 1
ATOM 890 O O . VAL A 1 114 ? 18.641 -20.828 -6.703 1 93.12 114 VAL A O 1
ATOM 893 N N . TYR A 1 115 ? 17.156 -21.375 -5.18 1 88.25 115 TYR A N 1
ATOM 894 C CA . TYR A 1 115 ? 17.125 -20.031 -4.621 1 88.25 115 TYR A CA 1
ATOM 895 C C . TYR A 1 115 ? 17.688 -20.016 -3.203 1 88.25 115 TYR A C 1
ATOM 897 O O . TYR A 1 115 ? 18.891 -20.031 -3.006 1 88.25 115 TYR A O 1
ATOM 905 N N . SER A 1 116 ? 16.891 -20.141 -2.166 1 83.25 116 SER A N 1
ATOM 906 C CA . SER A 1 116 ? 17.344 -20.156 -0.778 1 83.25 116 SER A CA 1
ATOM 907 C C . SER A 1 116 ? 16.828 -21.391 -0.049 1 83.25 116 SER A C 1
ATOM 909 O O . SER A 1 116 ? 16.75 -21.406 1.182 1 83.25 116 SER A O 1
ATOM 911 N N . GLU A 1 117 ? 16.594 -22.391 -0.794 1 86.12 117 GLU A N 1
ATOM 912 C CA . GLU A 1 117 ? 16.062 -23.625 -0.202 1 86.12 117 GLU A CA 1
ATOM 913 C C . GLU A 1 117 ? 17.141 -24.359 0.598 1 86.12 117 GLU A C 1
ATOM 915 O O . GLU A 1 117 ? 18.328 -24.25 0.294 1 86.12 117 GLU A O 1
ATOM 920 N N . PRO A 1 118 ? 16.703 -25.109 1.542 1 86.94 118 PRO A N 1
ATOM 921 C CA . PRO A 1 118 ? 17.656 -25.812 2.396 1 86.94 118 PRO A CA 1
ATOM 922 C C . PRO A 1 118 ? 18.359 -26.953 1.673 1 86.94 118 PRO A C 1
ATOM 924 O O . PRO A 1 118 ? 17.922 -27.375 0.602 1 86.94 118 PRO A O 1
ATOM 927 N N . LYS A 1 119 ? 19.406 -27.469 2.314 1 88.94 119 LYS A N 1
ATOM 928 C CA . LYS A 1 119 ? 20.312 -28.453 1.718 1 88.94 119 LYS A CA 1
ATOM 929 C C . LYS A 1 119 ? 19.594 -29.781 1.468 1 88.94 119 LYS A C 1
ATOM 931 O O . LYS A 1 119 ? 19.891 -30.469 0.491 1 88.94 119 LYS A O 1
ATOM 936 N N . HIS A 1 120 ? 18.578 -30.125 2.332 1 88.88 120 HIS A N 1
ATOM 937 C CA . HIS A 1 120 ? 17.953 -31.438 2.199 1 88.88 120 HIS A CA 1
ATOM 938 C C . HIS A 1 120 ? 17.125 -31.516 0.928 1 88.88 120 HIS A C 1
ATOM 940 O O . HIS A 1 120 ? 16.938 -32.625 0.373 1 88.88 120 HIS A O 1
ATOM 946 N N . LEU A 1 121 ? 16.656 -30.453 0.476 1 91.56 121 LEU A N 1
ATOM 947 C CA . LEU A 1 121 ? 15.844 -30.453 -0.735 1 91.56 121 LEU A CA 1
ATOM 948 C C . LEU A 1 121 ? 16.703 -30.688 -1.97 1 91.56 121 LEU A C 1
ATOM 950 O O . LEU A 1 121 ? 16.297 -31.406 -2.887 1 91.56 121 LEU A O 1
ATOM 954 N N . LEU A 1 122 ? 17.844 -30.078 -1.989 1 94.12 122 LEU A N 1
ATOM 955 C CA . LEU A 1 122 ? 18.75 -30.344 -3.105 1 94.12 122 LEU A CA 1
ATOM 956 C C . LEU A 1 122 ? 19.219 -31.797 -3.115 1 94.12 122 LEU A C 1
ATOM 958 O O . LEU A 1 122 ? 19.266 -32.438 -4.172 1 94.12 122 LEU A O 1
ATOM 962 N N . ARG A 1 123 ? 19.531 -32.312 -1.953 1 93.12 123 ARG A N 1
ATOM 963 C CA . ARG A 1 123 ? 19.938 -33.719 -1.843 1 93.12 123 ARG A CA 1
ATOM 964 C C . ARG A 1 123 ? 18.859 -34.656 -2.361 1 93.12 123 ARG A C 1
ATOM 966 O O . ARG A 1 123 ? 19.156 -35.594 -3.086 1 93.12 123 ARG A O 1
ATOM 973 N N . ARG A 1 124 ? 17.672 -34.344 -2.008 1 92.5 124 ARG A N 1
ATOM 974 C CA . ARG A 1 124 ? 16.547 -35.156 -2.432 1 92.5 124 ARG A CA 1
ATOM 975 C C . ARG A 1 124 ? 16.406 -35.156 -3.951 1 92.5 124 ARG A C 1
ATOM 977 O O . ARG A 1 124 ? 16.203 -36.219 -4.555 1 92.5 124 ARG A O 1
ATOM 984 N N . THR A 1 125 ? 16.484 -34.031 -4.543 1 95.81 125 THR A N 1
ATOM 985 C CA . THR A 1 125 ? 16.375 -33.938 -5.992 1 95.81 125 THR A CA 1
ATOM 986 C C . THR A 1 125 ? 17.516 -34.656 -6.68 1 95.81 125 THR A C 1
ATOM 988 O O . THR A 1 125 ? 17.297 -35.406 -7.645 1 95.81 125 THR A O 1
ATOM 991 N N . LEU A 1 126 ? 18.75 -34.531 -6.184 1 96.12 126 LEU A N 1
ATOM 992 C CA . LEU A 1 126 ? 19.906 -35.156 -6.789 1 96.12 126 LEU A CA 1
ATOM 993 C C . LEU A 1 126 ? 19.828 -36.688 -6.648 1 96.12 126 LEU A C 1
ATOM 995 O O . LEU A 1 126 ? 20.172 -37.406 -7.574 1 96.12 126 LEU A O 1
ATOM 999 N N . GLN A 1 127 ? 19.375 -37.125 -5.527 1 93.94 127 GLN A N 1
ATOM 1000 C CA . GLN A 1 127 ? 19.203 -38.562 -5.328 1 93.94 127 GLN A CA 1
ATOM 1001 C C . GLN A 1 127 ? 18.203 -39.125 -6.324 1 93.94 127 GLN A C 1
ATOM 1003 O O . GLN A 1 127 ? 18.422 -40.219 -6.855 1 93.94 127 GLN A O 1
ATOM 1008 N N . SER A 1 128 ? 17.156 -38.438 -6.527 1 94.19 128 SER A N 1
ATOM 1009 C CA . SER A 1 128 ? 16.141 -38.906 -7.469 1 94.19 128 SER A CA 1
ATOM 1010 C C . SER A 1 128 ? 16.703 -38.938 -8.891 1 94.19 128 SER A C 1
ATOM 1012 O O . SER A 1 128 ? 16.328 -39.812 -9.672 1 94.19 128 SER A O 1
ATOM 1014 N N . ILE A 1 129 ? 17.531 -38.062 -9.234 1 95 129 ILE A N 1
ATOM 1015 C CA . ILE A 1 129 ? 18.125 -38.031 -10.562 1 95 129 ILE A CA 1
ATOM 1016 C C . ILE A 1 129 ? 19.047 -39.219 -10.734 1 95 129 ILE A C 1
ATOM 1018 O O . ILE A 1 129 ? 19.062 -39.875 -11.789 1 95 129 ILE A O 1
ATOM 1022 N N . VAL A 1 130 ? 19.812 -39.562 -9.719 1 93.94 130 VAL A N 1
ATOM 1023 C CA . VAL A 1 130 ? 20.719 -40.719 -9.766 1 93.94 130 VAL A CA 1
ATOM 1024 C C . VAL A 1 130 ? 19.922 -42 -10 1 93.94 130 VAL A C 1
ATOM 1026 O O . VAL A 1 130 ? 20.312 -42.844 -10.797 1 93.94 130 VAL A O 1
ATOM 1029 N N . HIS A 1 131 ? 18.812 -42.062 -9.359 1 91.56 131 HIS A N 1
ATOM 1030 C CA . HIS A 1 131 ? 17.938 -43.25 -9.547 1 91.56 131 HIS A CA 1
ATOM 1031 C C . HIS A 1 131 ? 17.438 -43.312 -10.984 1 91.56 131 HIS A C 1
ATOM 1033 O O . HIS A 1 131 ? 17.328 -44.406 -11.547 1 91.56 131 HIS A O 1
ATOM 1039 N N . ASN A 1 132 ? 17.094 -42.219 -11.547 1 93.62 132 ASN A N 1
ATOM 1040 C CA . ASN A 1 132 ? 16.641 -42.156 -12.93 1 93.62 132 ASN A CA 1
ATOM 1041 C C . ASN A 1 132 ? 17.75 -42.531 -13.906 1 93.62 132 ASN A C 1
ATOM 1043 O O . ASN A 1 132 ? 17.5 -43.219 -14.906 1 93.62 132 ASN A O 1
ATOM 1047 N N . LEU A 1 133 ? 18.969 -42.125 -13.594 1 93 133 LEU A N 1
ATOM 1048 C CA . LEU A 1 133 ? 20.094 -42.469 -14.453 1 93 133 LEU A CA 1
ATOM 1049 C C . LEU A 1 133 ? 20.422 -43.938 -14.375 1 93 133 LEU A C 1
ATOM 1051 O O . LEU A 1 133 ? 20.859 -44.531 -15.367 1 93 133 LEU A O 1
ATOM 1055 N N . LEU A 1 134 ? 20.234 -44.5 -13.234 1 89.69 134 LEU A N 1
ATOM 1056 C CA . LEU A 1 134 ? 20.406 -45.969 -13.102 1 89.69 134 LEU A CA 1
ATOM 1057 C C . LEU A 1 134 ? 19.469 -46.688 -14.055 1 89.69 134 LEU A C 1
ATOM 1059 O O . LEU A 1 134 ? 19.891 -47.656 -14.719 1 89.69 134 LEU A O 1
ATOM 1063 N N . TYR A 1 135 ? 18.281 -46.188 -14.07 1 89.56 135 TYR A N 1
ATOM 1064 C CA . TYR A 1 135 ? 17.297 -46.844 -14.945 1 89.56 135 TYR A CA 1
ATOM 1065 C C . TYR A 1 135 ? 17.703 -46.719 -16.406 1 89.56 135 TYR A C 1
ATOM 1067 O O . TYR A 1 135 ? 17.5 -47.625 -17.203 1 89.56 135 TYR A O 1
ATOM 1075 N N . LEU A 1 136 ? 18.281 -45.625 -16.812 1 91.12 136 LEU A N 1
ATOM 1076 C CA . LEU A 1 136 ? 18.75 -45.438 -18.172 1 91.12 136 LEU A CA 1
ATOM 1077 C C . LEU A 1 136 ? 19.938 -46.344 -18.484 1 91.12 136 LEU A C 1
ATOM 1079 O O . LEU A 1 136 ? 20.078 -46.844 -19.609 1 91.12 136 LEU A O 1
ATOM 1083 N N . ASN A 1 137 ? 20.75 -46.625 -17.5 1 87.38 137 ASN A N 1
ATOM 1084 C CA . ASN A 1 137 ? 21.953 -47.438 -17.672 1 87.38 137 ASN A CA 1
ATOM 1085 C C . ASN A 1 137 ? 21.656 -48.906 -17.781 1 87.38 137 ASN A C 1
ATOM 1087 O O . ASN A 1 137 ? 22.422 -49.688 -18.359 1 87.38 137 ASN A O 1
ATOM 1091 N N . ILE A 1 138 ? 20.547 -49.344 -17.188 1 82 138 ILE A N 1
ATOM 1092 C CA . ILE A 1 138 ? 20.281 -50.781 -17.141 1 82 138 ILE A CA 1
ATOM 1093 C C . ILE A 1 138 ? 19.359 -51.188 -18.281 1 82 138 ILE A C 1
ATOM 1095 O O . ILE A 1 138 ? 19.016 -52.344 -18.438 1 82 138 ILE A O 1
ATOM 1099 N N . ARG A 1 139 ? 19.109 -50.344 -19.219 1 78.5 139 ARG A N 1
ATOM 1100 C CA . ARG A 1 139 ? 18.203 -50.688 -20.328 1 78.5 139 ARG A CA 1
ATOM 1101 C C . ARG A 1 139 ? 18.969 -51.344 -21.469 1 78.5 139 ARG A C 1
ATOM 1103 O O . ARG A 1 139 ? 19.641 -50.688 -22.234 1 78.5 139 ARG A O 1
ATOM 1110 N N . PRO A 1 140 ? 19.016 -52.719 -21.562 1 62.72 140 PRO A N 1
ATOM 1111 C CA . PRO A 1 140 ? 19.828 -53.438 -22.562 1 62.72 140 PRO A CA 1
ATOM 1112 C C . PRO A 1 140 ? 19.25 -53.312 -23.969 1 62.72 140 PRO A C 1
ATOM 1114 O O . PRO A 1 140 ? 19.984 -53.344 -24.969 1 62.72 140 PRO A O 1
ATOM 1117 N N . GLU A 1 141 ? 17.953 -53.219 -24.109 1 69.25 141 GLU A N 1
ATOM 1118 C CA . GLU A 1 141 ? 17.344 -53.344 -25.422 1 69.25 141 GLU A CA 1
ATOM 1119 C C . GLU A 1 141 ? 17.203 -52 -26.094 1 69.25 141 GLU A C 1
ATOM 1121 O O . GLU A 1 141 ? 16.766 -51.906 -27.25 1 69.25 141 GLU A O 1
ATOM 1126 N N . SER A 1 142 ? 17.719 -50.906 -25.5 1 76.25 142 SER A N 1
ATOM 1127 C CA . SER A 1 142 ? 17.547 -49.594 -26.125 1 76.25 142 SER A CA 1
ATOM 1128 C C . SER A 1 142 ? 18.734 -49.25 -27.031 1 76.25 142 SER A C 1
ATOM 1130 O O . SER A 1 142 ? 19.859 -49.656 -26.766 1 76.25 142 SER A O 1
ATOM 1132 N N . ARG A 1 143 ? 18.438 -48.75 -28.188 1 79.62 143 ARG A N 1
ATOM 1133 C CA . ARG A 1 143 ? 19.469 -48.344 -29.125 1 79.62 143 ARG A CA 1
ATOM 1134 C C . ARG A 1 143 ? 20.281 -47.156 -28.578 1 79.62 143 ARG A C 1
ATOM 1136 O O . ARG A 1 143 ? 21.469 -47.031 -28.906 1 79.62 143 ARG A O 1
ATOM 1143 N N . ILE A 1 144 ? 19.656 -46.375 -27.766 1 86 144 ILE A N 1
ATOM 1144 C CA . ILE A 1 144 ? 20.297 -45.125 -27.344 1 86 144 ILE A CA 1
ATOM 1145 C C . ILE A 1 144 ? 20.844 -45.281 -25.922 1 86 144 ILE A C 1
ATOM 1147 O O . ILE A 1 144 ? 21.938 -44.812 -25.609 1 86 144 ILE A O 1
ATOM 1151 N N . TRP A 1 145 ? 20.125 -46.062 -25.094 1 90.31 145 TRP A N 1
ATOM 1152 C CA . TRP A 1 145 ? 20.5 -46.156 -23.688 1 90.31 145 TRP A CA 1
ATOM 1153 C C . TRP A 1 145 ? 21.188 -47.469 -23.375 1 90.31 145 TRP A C 1
ATOM 1155 O O . TRP A 1 145 ? 20.938 -48.469 -24.047 1 90.31 145 TRP A O 1
ATOM 1165 N N . GLY A 1 146 ? 22.141 -47.469 -22.391 1 86.75 146 GLY A N 1
ATOM 1166 C CA . GLY A 1 146 ? 22.953 -48.594 -21.969 1 86.75 146 GLY A CA 1
ATOM 1167 C C . GLY A 1 146 ? 24.031 -48.219 -20.969 1 86.75 146 GLY A C 1
ATOM 1168 O O . GLY A 1 146 ? 23.906 -47.219 -20.266 1 86.75 146 GLY A O 1
ATOM 1169 N N . LYS A 1 147 ? 25.047 -48.938 -20.656 1 80.38 147 LYS A N 1
ATOM 1170 C CA . LYS A 1 147 ? 26.094 -48.719 -19.656 1 80.38 147 LYS A CA 1
ATOM 1171 C C . LYS A 1 147 ? 26.781 -47.375 -19.828 1 80.38 147 LYS A C 1
ATOM 1173 O O . LYS A 1 147 ? 27.188 -46.75 -18.844 1 80.38 147 LYS A O 1
ATOM 1178 N N . GLY A 1 148 ? 26.672 -46.656 -21.047 1 82.56 148 GLY A N 1
ATOM 1179 C CA . GLY A 1 148 ? 27.281 -45.375 -21.312 1 82.56 148 GLY A CA 1
ATOM 1180 C C . GLY A 1 148 ? 26.281 -44.25 -21.391 1 82.56 148 GLY A C 1
ATOM 1181 O O . GLY A 1 148 ? 26.594 -43.156 -21.938 1 82.56 148 GLY A O 1
ATOM 1182 N N . SER A 1 149 ? 25.234 -44.469 -20.656 1 90.12 149 SER A N 1
ATOM 1183 C CA . SER A 1 149 ? 24.156 -43.5 -20.781 1 90.12 149 SER A CA 1
ATOM 1184 C C . SER A 1 149 ? 24.484 -42.219 -20 1 90.12 149 SER A C 1
ATOM 1186 O O . SER A 1 149 ? 23.984 -41.125 -20.328 1 90.12 149 SER A O 1
ATOM 1188 N N . TRP A 1 150 ? 25.344 -42.312 -18.953 1 89.19 150 TRP A N 1
ATOM 1189 C CA . TRP A 1 150 ? 25.688 -41.125 -18.125 1 89.19 150 TRP A CA 1
ATOM 1190 C C . TRP A 1 150 ? 26.406 -40.062 -18.953 1 89.19 150 TRP A C 1
ATOM 1192 O O . TRP A 1 150 ? 26.375 -38.906 -18.609 1 89.19 150 TRP A O 1
ATOM 1202 N N . THR A 1 151 ? 27 -40.469 -20.156 1 91.31 151 THR A N 1
ATOM 1203 C CA . THR A 1 151 ? 27.719 -39.5 -21 1 91.31 151 THR A CA 1
ATOM 1204 C C . THR A 1 151 ? 26.734 -38.688 -21.828 1 91.31 151 THR A C 1
ATOM 1206 O O . THR A 1 151 ? 27.109 -37.625 -22.391 1 91.31 151 THR A O 1
ATOM 1209 N N . LYS A 1 152 ? 25.516 -39.125 -21.828 1 94.38 152 LYS A N 1
ATOM 1210 C CA . LYS A 1 152 ? 24.531 -38.438 -22.672 1 94.38 152 LYS A CA 1
ATOM 1211 C C . LYS A 1 152 ? 23.609 -37.531 -21.859 1 94.38 152 LYS A C 1
ATOM 1213 O O . LYS A 1 152 ? 22.734 -36.875 -22.391 1 94.38 152 LYS A O 1
ATOM 1218 N N . VAL A 1 153 ? 23.828 -37.531 -20.547 1 95.94 153 VAL A N 1
ATOM 1219 C CA . VAL A 1 153 ? 23 -36.719 -19.656 1 95.94 153 VAL A CA 1
ATOM 1220 C C . VAL A 1 153 ? 23.875 -35.719 -18.922 1 95.94 153 VAL A C 1
ATOM 1222 O O . VAL A 1 153 ? 24.938 -36.062 -18.406 1 95.94 153 VAL A O 1
ATOM 1225 N N . VAL A 1 154 ? 23.469 -34.469 -18.938 1 97.25 154 VAL A N 1
ATOM 1226 C CA . VAL A 1 154 ? 24.156 -33.406 -18.188 1 97.25 154 VAL A CA 1
ATOM 1227 C C . VAL A 1 154 ? 23.188 -32.781 -17.188 1 97.25 154 VAL A C 1
ATOM 1229 O O . VAL A 1 154 ? 22.062 -32.438 -17.531 1 97.25 154 VAL A O 1
ATOM 1232 N N . VAL A 1 155 ? 23.547 -32.719 -15.938 1 97.88 155 VAL A N 1
ATOM 1233 C CA . VAL A 1 155 ? 22.75 -32.125 -14.875 1 97.88 155 VAL A CA 1
ATOM 1234 C C . VAL A 1 155 ? 23.328 -30.75 -14.516 1 97.88 155 VAL A C 1
ATOM 1236 O O . VAL A 1 155 ? 24.484 -30.641 -14.109 1 97.88 155 VAL A O 1
ATOM 1239 N N . CYS A 1 156 ? 22.484 -29.75 -14.664 1 98 156 CYS A N 1
ATOM 1240 C CA . CYS A 1 156 ? 22.906 -28.375 -14.422 1 98 156 CYS A CA 1
ATOM 1241 C C . CYS A 1 156 ? 22.172 -27.797 -13.211 1 98 156 CYS A C 1
ATOM 1243 O O . CYS A 1 156 ? 20.938 -27.719 -13.195 1 98 156 CYS A O 1
ATOM 1245 N N . ILE A 1 157 ? 22.891 -27.375 -12.227 1 97.75 157 ILE A N 1
ATOM 1246 C CA . ILE A 1 157 ? 22.359 -26.703 -11.055 1 97.75 157 ILE A CA 1
ATOM 1247 C C . ILE A 1 157 ? 22.547 -25.188 -11.188 1 97.75 157 ILE A C 1
ATOM 1249 O O . ILE A 1 157 ? 23.656 -24.719 -11.398 1 97.75 157 ILE A O 1
ATOM 1253 N N . LEU A 1 158 ? 21.453 -24.469 -11.133 1 96.62 158 LEU A N 1
ATOM 1254 C CA . LEU A 1 158 ? 21.5 -23.016 -11.281 1 96.62 158 LEU A CA 1
ATOM 1255 C C . LEU A 1 158 ? 21.094 -22.328 -9.984 1 96.62 158 LEU A C 1
ATOM 1257 O O . LEU A 1 158 ? 19.922 -22.359 -9.586 1 96.62 158 LEU A O 1
ATOM 1261 N N . ILE A 1 159 ? 22.047 -21.641 -9.398 1 94.19 159 ILE A N 1
ATOM 1262 C CA . ILE A 1 159 ? 21.781 -20.859 -8.188 1 94.19 159 ILE A CA 1
ATOM 1263 C C . ILE A 1 159 ? 21.453 -19.422 -8.562 1 94.19 159 ILE A C 1
ATOM 1265 O O . ILE A 1 159 ? 22.25 -18.734 -9.203 1 94.19 159 ILE A O 1
ATOM 1269 N N . ASP A 1 160 ? 20.359 -18.906 -8.18 1 88.5 160 ASP A N 1
ATOM 1270 C CA . ASP A 1 160 ? 19.828 -17.609 -8.594 1 88.5 160 ASP A CA 1
ATOM 1271 C C . ASP A 1 160 ? 20.719 -16.469 -8.094 1 88.5 160 ASP A C 1
ATOM 1273 O O . ASP A 1 160 ? 20.781 -15.406 -8.719 1 88.5 160 ASP A O 1
ATOM 1277 N N . GLY A 1 161 ? 21.312 -16.641 -6.98 1 84.75 161 GLY A N 1
ATOM 1278 C CA . GLY A 1 161 ? 22.188 -15.625 -6.41 1 84.75 161 GLY A CA 1
ATOM 1279 C C . GLY A 1 161 ? 23 -16.125 -5.242 1 84.75 161 GLY A C 1
ATOM 1280 O O . GLY A 1 161 ? 22.5 -16.859 -4.383 1 84.75 161 GLY A O 1
ATOM 1281 N N . ILE A 1 162 ? 24.188 -15.68 -5.203 1 82.44 162 ILE A N 1
ATOM 1282 C CA . ILE A 1 162 ? 25.109 -16.156 -4.176 1 82.44 162 ILE A CA 1
ATOM 1283 C C . ILE A 1 162 ? 24.734 -15.531 -2.828 1 82.44 162 ILE A C 1
ATOM 1285 O O . ILE A 1 162 ? 24.969 -16.141 -1.777 1 82.44 162 ILE A O 1
ATOM 1289 N N . GLU A 1 163 ? 24.078 -14.359 -2.879 1 74.75 163 GLU A N 1
ATOM 1290 C CA . GLU A 1 163 ? 23.75 -13.625 -1.654 1 74.75 163 GLU A CA 1
ATOM 1291 C C . GLU A 1 163 ? 22.625 -14.312 -0.889 1 74.75 163 GLU A C 1
ATOM 1293 O O . GLU A 1 163 ? 22.547 -14.195 0.336 1 74.75 163 GLU A O 1
ATOM 1298 N N . CYS A 1 164 ? 21.875 -15.07 -1.596 1 75.75 164 CYS A N 1
ATOM 1299 C CA . CYS A 1 164 ? 20.672 -15.594 -0.954 1 75.75 164 CYS A CA 1
ATOM 1300 C C . CYS A 1 164 ? 20.766 -17.109 -0.781 1 75.75 164 CYS A C 1
ATOM 1302 O O . CYS A 1 164 ? 19.875 -17.719 -0.19 1 75.75 164 CYS A O 1
ATOM 1304 N N . VAL A 1 165 ? 21.875 -17.703 -1.154 1 83.94 165 VAL A N 1
ATOM 1305 C CA . VAL A 1 165 ? 21.969 -19.156 -1.15 1 83.94 165 VAL A CA 1
ATOM 1306 C C . VAL A 1 165 ? 22.141 -19.656 0.281 1 83.94 165 VAL A C 1
ATOM 1308 O O . VAL A 1 165 ? 22.797 -19.016 1.098 1 83.94 165 VAL A O 1
ATOM 1311 N N . ASP A 1 166 ? 21.484 -20.734 0.564 1 83.44 166 ASP A N 1
ATOM 1312 C CA . ASP A 1 166 ? 21.656 -21.406 1.851 1 83.44 166 ASP A CA 1
ATOM 1313 C C . ASP A 1 166 ? 23.078 -21.969 1.981 1 83.44 166 ASP A C 1
ATOM 1315 O O . ASP A 1 166 ? 23.562 -22.625 1.064 1 83.44 166 ASP A O 1
ATOM 1319 N N . PRO A 1 167 ? 23.688 -21.672 3.078 1 84.12 167 PRO A N 1
ATOM 1320 C CA . PRO A 1 167 ? 25.047 -22.172 3.264 1 84.12 167 PRO A CA 1
ATOM 1321 C C . PRO A 1 167 ? 25.141 -23.688 3.205 1 84.12 167 PRO A C 1
ATOM 1323 O O . PRO A 1 167 ? 26.156 -24.234 2.783 1 84.12 167 PRO A O 1
ATOM 1326 N N . GLY A 1 168 ? 24.094 -24.344 3.572 1 87.19 168 GLY A N 1
ATOM 1327 C CA . GLY A 1 168 ? 24.078 -25.797 3.512 1 87.19 168 GLY A CA 1
ATOM 1328 C C . GLY A 1 168 ? 24.156 -26.344 2.094 1 87.19 168 GLY A C 1
ATOM 1329 O O . GLY A 1 168 ? 24.672 -27.438 1.868 1 87.19 168 GLY A O 1
ATOM 1330 N N . VAL A 1 169 ? 23.656 -25.594 1.218 1 90.94 169 VAL A N 1
ATOM 1331 C CA . VAL A 1 169 ? 23.703 -26 -0.185 1 90.94 169 VAL A CA 1
ATOM 1332 C C . VAL A 1 169 ? 25.156 -25.969 -0.679 1 90.94 169 VAL A C 1
ATOM 1334 O O . VAL A 1 169 ? 25.562 -26.844 -1.447 1 90.94 169 VAL A O 1
ATOM 1337 N N . LEU A 1 170 ? 25.906 -25 -0.215 1 89.62 170 LEU A N 1
ATOM 1338 C CA . LEU A 1 170 ? 27.312 -24.922 -0.594 1 89.62 170 LEU A CA 1
ATOM 1339 C C . LEU A 1 170 ? 28.094 -26.109 -0.022 1 89.62 170 LEU A C 1
ATOM 1341 O O . LEU A 1 170 ? 29.031 -26.609 -0.655 1 89.62 170 LEU A O 1
ATOM 1345 N N . ASP A 1 171 ? 27.703 -26.547 1.104 1 90.06 171 ASP A N 1
ATOM 1346 C CA . ASP A 1 171 ? 28.344 -27.719 1.703 1 90.06 171 ASP A CA 1
ATOM 1347 C C . ASP A 1 171 ? 28.062 -28.969 0.892 1 90.06 171 ASP A C 1
ATOM 1349 O O . ASP A 1 171 ? 28.922 -29.828 0.729 1 90.06 171 ASP A O 1
ATOM 1353 N N . VAL A 1 172 ? 26.844 -29.062 0.436 1 92.69 172 VAL A N 1
ATOM 1354 C CA . VAL A 1 172 ? 26.484 -30.219 -0.389 1 92.69 172 VAL A CA 1
ATOM 1355 C C . VAL A 1 172 ? 27.281 -30.188 -1.689 1 92.69 172 VAL A C 1
ATOM 1357 O O . VAL A 1 172 ? 27.812 -31.219 -2.123 1 92.69 172 VAL A O 1
ATOM 1360 N N . LEU A 1 173 ? 27.375 -29.062 -2.248 1 94.44 173 LEU A N 1
ATOM 1361 C CA . LEU A 1 173 ? 28.094 -28.906 -3.508 1 94.44 173 LEU A CA 1
ATOM 1362 C C . LEU A 1 173 ? 29.578 -29.219 -3.322 1 94.44 173 LEU A C 1
ATOM 1364 O O . LEU A 1 173 ? 30.219 -29.797 -4.211 1 94.44 173 LEU A O 1
ATOM 1368 N N . THR A 1 174 ? 30.109 -28.859 -2.193 1 91.31 174 THR A N 1
ATOM 1369 C CA . THR A 1 174 ? 31.5 -29.156 -1.876 1 91.31 174 THR A CA 1
ATOM 1370 C C . THR A 1 174 ? 31.688 -30.656 -1.673 1 91.31 174 THR A C 1
ATOM 1372 O O . THR A 1 174 ? 32.688 -31.234 -2.115 1 91.31 174 THR A O 1
ATOM 1375 N N . SER A 1 175 ? 30.75 -31.266 -1.041 1 91 175 SER A N 1
ATOM 1376 C CA . SER A 1 175 ? 30.844 -32.688 -0.728 1 91 175 SER A CA 1
ATOM 1377 C C . SER A 1 175 ? 30.797 -33.531 -1.993 1 91 175 SER A C 1
ATOM 1379 O O . SER A 1 175 ? 31.344 -34.625 -2.029 1 91 175 SER A O 1
ATOM 1381 N N . ILE A 1 176 ? 30.156 -33.062 -3.006 1 93.19 176 ILE A N 1
ATOM 1382 C CA . ILE A 1 176 ? 30.062 -33.844 -4.238 1 93.19 176 ILE A CA 1
ATOM 1383 C C . ILE A 1 176 ? 31.172 -33.438 -5.199 1 93.19 176 ILE A C 1
ATOM 1385 O O . ILE A 1 176 ? 31.266 -33.969 -6.309 1 93.19 176 ILE A O 1
ATOM 1389 N N . GLY A 1 177 ? 31.938 -32.406 -4.828 1 91.38 177 GLY A N 1
ATOM 1390 C CA . GLY A 1 177 ? 33.125 -32 -5.566 1 91.38 177 GLY A CA 1
ATOM 1391 C C . GLY A 1 177 ? 32.844 -30.938 -6.609 1 91.38 177 GLY A C 1
ATOM 1392 O O . GLY A 1 177 ? 33.719 -30.594 -7.402 1 91.38 177 GLY A O 1
ATOM 1393 N N . LEU A 1 178 ? 31.672 -30.422 -6.641 1 94.5 178 LEU A N 1
ATOM 1394 C CA . LEU A 1 178 ? 31.266 -29.5 -7.688 1 94.5 178 LEU A CA 1
ATOM 1395 C C . LEU A 1 178 ? 31.641 -28.062 -7.316 1 94.5 178 LEU A C 1
ATOM 1397 O O . LEU A 1 178 ? 31.594 -27.172 -8.164 1 94.5 178 LEU A O 1
ATOM 1401 N N . TYR A 1 179 ? 32.031 -27.844 -6.109 1 92.5 179 TYR A N 1
ATOM 1402 C CA . TYR A 1 179 ? 32.344 -26.5 -5.648 1 92.5 179 TYR A CA 1
ATOM 1403 C C . TYR A 1 179 ? 33.562 -26.516 -4.711 1 92.5 179 TYR A C 1
ATOM 1405 O O . TYR A 1 179 ? 33.688 -27.422 -3.889 1 92.5 179 TYR A O 1
ATOM 1413 N N . GLN A 1 180 ? 34.438 -25.594 -4.883 1 87.56 180 GLN A N 1
ATOM 1414 C CA . GLN A 1 180 ? 35.562 -25.344 -3.984 1 87.56 180 GLN A CA 1
ATOM 1415 C C . GLN A 1 180 ? 35.625 -23.859 -3.605 1 87.56 180 GLN A C 1
ATOM 1417 O O . GLN A 1 180 ? 35.594 -22.984 -4.473 1 87.56 180 GLN A O 1
ATOM 1422 N N . ASN A 1 181 ? 35.781 -23.672 -2.377 1 85.44 181 ASN A N 1
ATOM 1423 C CA . ASN A 1 181 ? 35.844 -22.297 -1.864 1 85.44 181 ASN A CA 1
ATOM 1424 C C . ASN A 1 181 ? 37.125 -21.594 -2.281 1 85.44 181 ASN A C 1
ATOM 1426 O O . ASN A 1 181 ? 38.188 -22.203 -2.309 1 85.44 181 ASN A O 1
ATOM 1430 N N . GLY A 1 182 ? 37 -20.328 -2.662 1 79.06 182 GLY A N 1
ATOM 1431 C CA . GLY A 1 182 ? 38.188 -19.5 -2.941 1 79.06 182 GLY A CA 1
ATOM 1432 C C . GLY A 1 182 ? 38.531 -19.453 -4.414 1 79.06 182 GLY A C 1
ATOM 1433 O O . GLY A 1 182 ? 39.5 -18.828 -4.801 1 79.06 182 GLY A O 1
ATOM 1434 N N . LEU A 1 183 ? 37.812 -20.141 -5.25 1 83.38 183 LEU A N 1
ATOM 1435 C CA . LEU A 1 183 ? 38.125 -20.172 -6.672 1 83.38 183 LEU A CA 1
ATOM 1436 C C . LEU A 1 183 ? 37.469 -19.016 -7.402 1 83.38 183 LEU A C 1
ATOM 1438 O O . LEU A 1 183 ? 37.938 -18.562 -8.445 1 83.38 183 LEU A O 1
ATOM 1442 N N . CYS A 1 184 ? 36.375 -18.516 -6.969 1 86.81 184 CYS A N 1
ATOM 1443 C CA . CYS A 1 184 ? 35.562 -17.516 -7.66 1 86.81 184 CYS A CA 1
ATOM 1444 C C . CYS A 1 184 ? 36.281 -16.172 -7.688 1 86.81 184 CYS A C 1
ATOM 1446 O O . CYS A 1 184 ? 36.844 -15.742 -6.684 1 86.81 184 CYS A O 1
ATOM 1448 N N . ARG A 1 185 ? 36.219 -15.578 -8.82 1 84.5 185 ARG A N 1
ATOM 1449 C CA . ARG A 1 185 ? 36.844 -14.281 -9.039 1 84.5 185 ARG A CA 1
ATOM 1450 C C . ARG A 1 185 ? 35.781 -13.188 -9.18 1 84.5 185 ARG A C 1
ATOM 1452 O O . ARG A 1 185 ? 34.719 -13.422 -9.758 1 84.5 185 ARG A O 1
ATOM 1459 N N . LYS A 1 186 ? 36.156 -11.992 -8.695 1 83.62 186 LYS A N 1
ATOM 1460 C CA . LYS A 1 186 ? 35.25 -10.859 -8.844 1 83.62 186 LYS A CA 1
ATOM 1461 C C . LYS A 1 186 ? 35.375 -10.219 -10.219 1 83.62 186 LYS A C 1
ATOM 1463 O O . LYS A 1 186 ? 34.406 -9.711 -10.781 1 83.62 186 LYS A O 1
ATOM 1468 N N . THR A 1 187 ? 36.656 -10.164 -10.68 1 84.81 187 THR A N 1
ATOM 1469 C CA . THR A 1 187 ? 36.938 -9.57 -11.977 1 84.81 187 THR A CA 1
ATOM 1470 C C . THR A 1 187 ? 37.75 -10.531 -12.852 1 84.81 187 THR A C 1
ATOM 1472 O O . THR A 1 187 ? 38.562 -11.305 -12.344 1 84.81 187 THR A O 1
ATOM 1475 N N . THR A 1 188 ? 37.344 -10.547 -14.125 1 82.12 188 THR A N 1
ATOM 1476 C CA . THR A 1 188 ? 38.125 -11.375 -15.055 1 82.12 188 THR A CA 1
ATOM 1477 C C . THR A 1 188 ? 39.5 -10.797 -15.289 1 82.12 188 THR A C 1
ATOM 1479 O O . THR A 1 188 ? 39.812 -9.711 -14.797 1 82.12 188 THR A O 1
ATOM 1482 N N . GLU A 1 189 ? 40.375 -11.531 -15.961 1 74.06 189 GLU A N 1
ATOM 1483 C CA . GLU A 1 189 ? 41.75 -11.086 -16.281 1 74.06 189 GLU A CA 1
ATOM 1484 C C . GLU A 1 189 ? 41.719 -9.82 -17.125 1 74.06 189 GLU A C 1
ATOM 1486 O O . GLU A 1 189 ? 42.594 -8.977 -17.031 1 74.06 189 GLU A O 1
ATOM 1491 N N . GLN A 1 190 ? 40.625 -9.594 -17.891 1 76.62 190 GLN A N 1
ATOM 1492 C CA . GLN A 1 190 ? 40.469 -8.438 -18.766 1 76.62 190 GLN A CA 1
ATOM 1493 C C . GLN A 1 190 ? 39.844 -7.266 -18.016 1 76.62 190 GLN A C 1
ATOM 1495 O O . GLN A 1 190 ? 39.594 -6.207 -18.609 1 76.62 190 GLN A O 1
ATOM 1500 N N . GLY A 1 191 ? 39.469 -7.434 -16.75 1 75.5 191 GLY A N 1
ATOM 1501 C CA . GLY A 1 191 ? 38.969 -6.344 -15.938 1 75.5 191 GLY A CA 1
ATOM 1502 C C . GLY A 1 191 ? 37.438 -6.242 -15.953 1 75.5 191 GLY A C 1
ATOM 1503 O O . GLY A 1 191 ? 36.875 -5.242 -15.508 1 75.5 191 GLY A O 1
ATOM 1504 N N . GLU A 1 192 ? 36.875 -7.188 -16.531 1 83.19 192 GLU A N 1
ATOM 1505 C CA . GLU A 1 192 ? 35.406 -7.164 -16.547 1 83.19 192 GLU A CA 1
ATOM 1506 C C . GLU A 1 192 ? 34.844 -7.77 -15.281 1 83.19 192 GLU A C 1
ATOM 1508 O O . GLU A 1 192 ? 35.406 -8.695 -14.703 1 83.19 192 GLU A O 1
ATOM 1513 N N . GLU A 1 193 ? 33.688 -7.215 -14.797 1 86.31 193 GLU A N 1
ATOM 1514 C CA . GLU A 1 193 ? 33.031 -7.754 -13.609 1 86.31 193 GLU A CA 1
ATOM 1515 C C . GLU A 1 193 ? 32.406 -9.117 -13.891 1 86.31 193 GLU A C 1
ATOM 1517 O O . GLU A 1 193 ? 31.719 -9.289 -14.914 1 86.31 193 GLU A O 1
ATOM 1522 N N . VAL A 1 194 ? 32.656 -10.086 -13.055 1 88.75 194 VAL A N 1
ATOM 1523 C CA . VAL A 1 194 ? 32.125 -11.438 -13.227 1 88.75 194 VAL A CA 1
ATOM 1524 C C . VAL A 1 194 ? 30.656 -11.469 -12.773 1 88.75 194 VAL A C 1
ATOM 1526 O O . VAL A 1 194 ? 30.344 -11.078 -11.641 1 88.75 194 VAL A O 1
ATOM 1529 N N . THR A 1 195 ? 29.766 -11.906 -13.672 1 87.81 195 THR A N 1
ATOM 1530 C CA . THR A 1 195 ? 28.344 -11.945 -13.383 1 87.81 195 THR A CA 1
ATOM 1531 C C . THR A 1 195 ? 27.906 -13.359 -13.008 1 87.81 195 THR A C 1
ATOM 1533 O O . THR A 1 195 ? 26.844 -13.555 -12.414 1 87.81 195 THR A O 1
ATOM 1536 N N . GLY A 1 196 ? 28.688 -14.336 -13.383 1 92.5 196 GLY A N 1
ATOM 1537 C CA . GLY A 1 196 ? 28.359 -15.719 -13.062 1 92.5 196 GLY A CA 1
ATOM 1538 C C . GLY A 1 196 ? 29.594 -16.594 -12.914 1 92.5 196 GLY A C 1
ATOM 1539 O O . GLY A 1 196 ? 30.609 -16.375 -13.578 1 92.5 196 GLY A O 1
ATOM 1540 N N . HIS A 1 197 ? 29.562 -17.562 -12.039 1 93.12 197 HIS A N 1
ATOM 1541 C CA . HIS A 1 197 ? 30.609 -18.531 -11.805 1 93.12 197 HIS A CA 1
ATOM 1542 C C . HIS A 1 197 ? 30.188 -19.922 -12.258 1 93.12 197 HIS A C 1
ATOM 1544 O O . HIS A 1 197 ? 29.281 -20.531 -11.68 1 93.12 197 HIS A O 1
ATOM 1550 N N . LEU A 1 198 ? 30.844 -20.406 -13.227 1 95.88 198 LEU A N 1
ATOM 1551 C CA . LEU A 1 198 ? 30.5 -21.703 -13.805 1 95.88 198 LEU A CA 1
ATOM 1552 C C . LEU A 1 198 ? 31.484 -22.781 -13.352 1 95.88 198 LEU A C 1
ATOM 1554 O O . LEU A 1 198 ? 32.688 -22.594 -13.445 1 95.88 198 LEU A O 1
ATOM 1558 N N . PHE A 1 199 ? 31 -23.875 -12.82 1 95.62 199 PHE A N 1
ATOM 1559 C CA . PHE A 1 199 ? 31.781 -25.031 -12.43 1 95.62 199 PHE A CA 1
ATOM 1560 C C . PHE A 1 199 ? 31.359 -26.266 -13.219 1 95.62 199 PHE A C 1
ATOM 1562 O O . PHE A 1 199 ? 30.172 -26.484 -13.461 1 95.62 199 PHE A O 1
ATOM 1569 N N . GLU A 1 200 ? 32.219 -27.031 -13.695 1 95.56 200 GLU A N 1
ATOM 1570 C CA . GLU A 1 200 ? 31.969 -28.281 -14.383 1 95.56 200 GLU A CA 1
ATOM 1571 C C . GLU A 1 200 ? 32.75 -29.422 -13.758 1 95.56 200 GLU A C 1
ATOM 1573 O O . GLU A 1 200 ? 33.969 -29.297 -13.5 1 95.56 200 GLU A O 1
ATOM 1578 N N . PHE A 1 201 ? 32.062 -30.484 -13.484 1 94.62 201 PHE A N 1
ATOM 1579 C CA . PHE A 1 201 ? 32.688 -31.641 -12.844 1 94.62 201 PHE A CA 1
ATOM 1580 C C . PHE A 1 201 ? 31.859 -32.906 -13.055 1 94.62 201 PHE A C 1
ATOM 1582 O O . PHE A 1 201 ? 30.641 -32.844 -13.102 1 94.62 201 PHE A O 1
ATOM 1589 N N . THR A 1 202 ? 32.469 -34.031 -13.305 1 93.56 202 THR A N 1
ATOM 1590 C CA . THR A 1 202 ? 31.828 -35.312 -13.344 1 93.56 202 THR A CA 1
ATOM 1591 C C . THR A 1 202 ? 32.031 -36.094 -12.039 1 93.56 202 THR A C 1
ATOM 1593 O O . THR A 1 202 ? 33.188 -36.469 -11.719 1 93.56 202 THR A O 1
ATOM 1596 N N . SER A 1 203 ? 31 -36.281 -11.305 1 92.69 203 SER A N 1
ATOM 1597 C CA . SER A 1 203 ? 31.094 -36.812 -9.938 1 92.69 203 SER A CA 1
ATOM 1598 C C . SER A 1 203 ? 30.469 -38.188 -9.82 1 92.69 203 SER A C 1
ATOM 1600 O O . SER A 1 203 ? 29.578 -38.531 -10.594 1 92.69 203 SER A O 1
ATOM 1602 N N . GLN A 1 204 ? 31.047 -38.969 -8.891 1 90.19 204 GLN A N 1
ATOM 1603 C CA . GLN A 1 204 ? 30.375 -40.188 -8.453 1 90.19 204 GLN A CA 1
ATOM 1604 C C . GLN A 1 204 ? 29.297 -39.844 -7.418 1 90.19 204 GLN A C 1
ATOM 1606 O O . GLN A 1 204 ? 29.453 -40.156 -6.234 1 90.19 204 GLN A O 1
ATOM 1611 N N . LEU A 1 205 ? 28.297 -39.312 -7.902 1 90.5 205 LEU A N 1
ATOM 1612 C CA . LEU A 1 205 ? 27.25 -38.688 -7.113 1 90.5 205 LEU A CA 1
ATOM 1613 C C . LEU A 1 205 ? 26.625 -39.656 -6.137 1 90.5 205 LEU A C 1
ATOM 1615 O O . LEU A 1 205 ? 26.359 -39.344 -4.98 1 90.5 205 LEU A O 1
ATOM 1619 N N . ALA A 1 206 ? 26.328 -40.875 -6.559 1 88.5 206 ALA A N 1
ATOM 1620 C CA . ALA A 1 206 ? 25.688 -41.875 -5.719 1 88.5 206 ALA A CA 1
ATOM 1621 C C . ALA A 1 206 ? 26.516 -42.156 -4.469 1 88.5 206 ALA A C 1
ATOM 1623 O O . ALA A 1 206 ? 25.953 -42.312 -3.375 1 88.5 206 ALA A O 1
ATOM 1624 N N . THR A 1 207 ? 27.797 -42.219 -4.633 1 83.44 207 THR A N 1
ATOM 1625 C CA . THR A 1 207 ? 28.703 -42.5 -3.523 1 83.44 207 THR A CA 1
ATOM 1626 C C . THR A 1 207 ? 28.703 -41.375 -2.525 1 83.44 207 THR A C 1
ATOM 1628 O O . THR A 1 207 ? 28.656 -41.594 -1.313 1 83.44 207 THR A O 1
ATOM 1631 N N . HIS A 1 208 ? 28.719 -40.25 -3.061 1 85.06 208 HIS A N 1
ATOM 1632 C CA . HIS A 1 208 ? 28.859 -39.094 -2.201 1 85.06 208 HIS A CA 1
ATOM 1633 C C . HIS A 1 208 ? 27.547 -38.781 -1.491 1 85.06 208 HIS A C 1
ATOM 1635 O O . HIS A 1 208 ? 27.547 -38.156 -0.423 1 85.06 208 HIS A O 1
ATOM 1641 N N . LEU A 1 209 ? 26.422 -39.156 -2.105 1 87.06 209 LEU A N 1
ATOM 1642 C CA . LEU A 1 209 ? 25.109 -38.938 -1.493 1 87.06 209 LEU A CA 1
ATOM 1643 C C . LEU A 1 209 ? 24.703 -40.094 -0.616 1 87.06 209 LEU A C 1
ATOM 1645 O O . LEU A 1 209 ? 23.672 -40.062 0.067 1 87.06 209 LEU A O 1
ATOM 1649 N N . GLY A 1 210 ? 25.422 -41.125 -0.581 1 80 210 GLY A N 1
ATOM 1650 C CA . GLY A 1 210 ? 25.172 -42.281 0.268 1 80 210 GLY A CA 1
ATOM 1651 C C . GLY A 1 210 ? 24.062 -43.188 -0.26 1 80 210 GLY A C 1
ATOM 1652 O O . GLY A 1 210 ? 23.281 -43.75 0.516 1 80 210 GLY A O 1
ATOM 1653 N N . CYS A 1 211 ? 23.859 -43.188 -1.568 1 75.88 211 CYS A N 1
ATOM 1654 C CA . CYS A 1 211 ? 22.812 -44.031 -2.15 1 75.88 211 CYS A CA 1
ATOM 1655 C C . CYS A 1 211 ? 23.406 -45.031 -3.129 1 75.88 211 CYS A C 1
ATOM 1657 O O . CYS A 1 211 ? 22.844 -45.25 -4.211 1 75.88 211 CYS A O 1
ATOM 1659 N N . GLU A 1 212 ? 24.391 -45.719 -2.789 1 75.62 212 GLU A N 1
ATOM 1660 C CA . GLU A 1 212 ? 25.141 -46.594 -3.686 1 75.62 212 GLU A CA 1
ATOM 1661 C C . GLU A 1 212 ? 24.328 -47.812 -4.055 1 75.62 212 GLU A C 1
ATOM 1663 O O . GLU A 1 212 ? 24.5 -48.375 -5.137 1 75.62 212 GLU A O 1
ATOM 1668 N N . THR A 1 213 ? 23.453 -48.219 -3.125 1 76.5 213 THR A N 1
ATOM 1669 C CA . THR A 1 213 ? 22.766 -49.469 -3.42 1 76.5 213 THR A CA 1
ATOM 1670 C C . THR A 1 213 ? 21.25 -49.25 -3.457 1 76.5 213 THR A C 1
ATOM 1672 O O . THR A 1 213 ? 20.719 -48.469 -2.66 1 76.5 213 THR A O 1
ATOM 1675 N N . TYR A 1 214 ? 20.75 -49.594 -4.613 1 72.44 214 TYR A N 1
ATOM 1676 C CA . TYR A 1 214 ? 19.297 -49.531 -4.73 1 72.44 214 TYR A CA 1
ATOM 1677 C C . TYR A 1 214 ? 18.719 -50.938 -4.863 1 72.44 214 TYR A C 1
ATOM 1679 O O . TYR A 1 214 ? 19.188 -51.719 -5.664 1 72.44 214 TYR A O 1
ATOM 1687 N N . THR A 1 215 ? 17.953 -51.25 -3.906 1 68.19 215 THR A N 1
ATOM 1688 C CA . THR A 1 215 ? 17.281 -52.562 -3.973 1 68.19 215 THR A CA 1
ATOM 1689 C C . THR A 1 215 ? 15.859 -52.406 -4.516 1 68.19 215 THR A C 1
ATOM 1691 O O . THR A 1 215 ? 15.055 -51.656 -3.955 1 68.19 215 THR A O 1
ATOM 1694 N N . ASP A 1 216 ? 15.68 -52.844 -5.719 1 62.97 216 ASP A N 1
ATOM 1695 C CA . ASP A 1 216 ? 14.352 -52.781 -6.309 1 62.97 216 ASP A CA 1
ATOM 1696 C C . ASP A 1 216 ? 13.359 -53.625 -5.539 1 62.97 216 ASP A C 1
ATOM 1698 O O . ASP A 1 216 ? 13.75 -54.406 -4.648 1 62.97 216 ASP A O 1
ATOM 1702 N N . GLY A 1 217 ? 12.023 -53.438 -5.688 1 57.12 217 GLY A N 1
ATOM 1703 C CA . GLY A 1 217 ? 10.977 -54.219 -5.031 1 57.12 217 GLY A CA 1
ATOM 1704 C C . GLY A 1 217 ? 11.172 -55.719 -5.168 1 57.12 217 GLY A C 1
ATOM 1705 O O . GLY A 1 217 ? 10.742 -56.5 -4.305 1 57.12 217 GLY A O 1
ATOM 1706 N N . ASP A 1 218 ? 11.906 -56.312 -6.277 1 59.12 218 ASP A N 1
ATOM 1707 C CA . ASP A 1 218 ? 12.086 -57.719 -6.535 1 59.12 218 ASP A CA 1
ATOM 1708 C C . ASP A 1 218 ? 13.344 -58.25 -5.852 1 59.12 218 ASP A C 1
ATOM 1710 O O . ASP A 1 218 ? 13.742 -59.406 -6.059 1 59.12 218 ASP A O 1
ATOM 1714 N N . GLY A 1 219 ? 14.039 -57.469 -5.078 1 60.41 219 GLY A N 1
ATOM 1715 C CA . GLY A 1 219 ? 15.172 -57.906 -4.285 1 60.41 219 GLY A CA 1
ATOM 1716 C C . GLY A 1 219 ? 16.5 -57.781 -5.02 1 60.41 219 GLY A C 1
ATOM 1717 O O . GLY A 1 219 ? 17.531 -58.219 -4.508 1 60.41 219 GLY A O 1
ATOM 1718 N N . LYS A 1 220 ? 16.5 -57.406 -6.246 1 63.88 220 LYS A N 1
ATOM 1719 C CA . LYS A 1 220 ? 17.75 -57.281 -6.992 1 63.88 220 LYS A CA 1
ATOM 1720 C C . LYS A 1 220 ? 18.453 -55.969 -6.676 1 63.88 220 LYS A C 1
ATOM 1722 O O . LYS A 1 220 ? 17.844 -54.875 -6.738 1 63.88 220 LYS A O 1
ATOM 1727 N N . THR A 1 221 ? 19.688 -56.062 -6.152 1 70.94 221 THR A N 1
ATOM 1728 C CA . THR A 1 221 ? 20.5 -54.938 -5.762 1 70.94 221 THR A CA 1
ATOM 1729 C C . THR A 1 221 ? 21.359 -54.438 -6.93 1 70.94 221 THR A C 1
ATOM 1731 O O . THR A 1 221 ? 22.047 -55.25 -7.57 1 70.94 221 THR A O 1
ATOM 1734 N N . SER A 1 222 ? 21.047 -53.312 -7.457 1 74.62 222 SER A N 1
ATOM 1735 C CA . SER A 1 222 ? 21.859 -52.719 -8.516 1 74.62 222 SER A CA 1
ATOM 1736 C C . SER A 1 222 ? 22.859 -51.719 -7.941 1 74.62 222 SER A C 1
ATOM 1738 O O . SER A 1 222 ? 22.594 -51.094 -6.93 1 74.62 222 SER A O 1
ATOM 1740 N N . ASN A 1 223 ? 24.062 -51.812 -8.539 1 76.94 223 ASN A N 1
ATOM 1741 C CA . ASN A 1 223 ? 25.141 -50.906 -8.133 1 76.94 223 ASN A CA 1
ATOM 1742 C C . ASN A 1 223 ? 25.047 -49.594 -8.875 1 76.94 223 ASN A C 1
ATOM 1744 O O . ASN A 1 223 ? 25 -49.531 -10.102 1 76.94 223 ASN A O 1
ATOM 1748 N N . MET A 1 224 ? 24.859 -48.531 -8.125 1 78.25 224 MET A N 1
ATOM 1749 C CA . MET A 1 224 ? 24.688 -47.188 -8.703 1 78.25 224 MET A CA 1
ATOM 1750 C C . MET A 1 224 ? 26.031 -46.469 -8.789 1 78.25 224 MET A C 1
ATOM 1752 O O . MET A 1 224 ? 26.062 -45.219 -8.75 1 78.25 224 MET A O 1
ATOM 1756 N N . LYS A 1 225 ? 27.031 -47.156 -8.906 1 82.56 225 LYS A N 1
ATOM 1757 C CA . LYS A 1 225 ? 28.359 -46.531 -8.969 1 82.56 225 LYS A CA 1
ATOM 1758 C C . LYS A 1 225 ? 28.719 -46.156 -10.406 1 82.56 225 LYS A C 1
ATOM 1760 O O . LYS A 1 225 ? 29.438 -46.906 -11.078 1 82.56 225 LYS A O 1
ATOM 1765 N N . PHE A 1 226 ? 28.156 -45.156 -10.938 1 87.38 226 PHE A N 1
ATOM 1766 C CA . PHE A 1 226 ? 28.484 -44.562 -12.234 1 87.38 226 PHE A CA 1
ATOM 1767 C C . PHE A 1 226 ? 28.656 -43.062 -12.125 1 87.38 226 PHE A C 1
ATOM 1769 O O . PHE A 1 226 ? 28.109 -42.438 -11.219 1 87.38 226 PHE A O 1
ATOM 1776 N N . PRO A 1 227 ? 29.453 -42.5 -12.977 1 90.94 227 PRO A N 1
ATOM 1777 C CA . PRO A 1 227 ? 29.672 -41.031 -12.922 1 90.94 227 PRO A CA 1
ATOM 1778 C C . PRO A 1 227 ? 28.5 -40.25 -13.469 1 90.94 227 PRO A C 1
ATOM 1780 O O . PRO A 1 227 ? 27.703 -40.75 -14.258 1 90.94 227 PRO A O 1
ATOM 1783 N N . VAL A 1 228 ? 28.344 -39.094 -13.023 1 94.38 228 VAL A N 1
ATOM 1784 C CA . VAL A 1 228 ? 27.312 -38.156 -13.477 1 94.38 228 VAL A CA 1
ATOM 1785 C C . VAL A 1 228 ? 27.969 -36.844 -13.867 1 94.38 228 VAL A C 1
ATOM 1787 O O . VAL A 1 228 ? 28.766 -36.281 -13.102 1 94.38 228 VAL A O 1
ATOM 1790 N N . GLN A 1 229 ? 27.672 -36.344 -15.094 1 95.25 229 GLN A N 1
ATOM 1791 C CA . GLN A 1 229 ? 28.172 -35.062 -15.539 1 95.25 229 GLN A CA 1
ATOM 1792 C C . GLN A 1 229 ? 27.422 -33.906 -14.883 1 95.25 229 GLN A C 1
ATOM 1794 O O . GLN A 1 229 ? 26.219 -33.75 -15.102 1 95.25 229 GLN A O 1
ATOM 1799 N N . LEU A 1 230 ? 28.125 -33.062 -14.125 1 97.25 230 LEU A N 1
ATOM 1800 C CA . LEU A 1 230 ? 27.484 -31.984 -13.383 1 97.25 230 LEU A CA 1
ATOM 1801 C C . LEU A 1 230 ? 28.016 -30.625 -13.836 1 97.25 230 LEU A C 1
ATOM 1803 O O . LEU A 1 230 ? 29.203 -30.5 -14.164 1 97.25 230 LEU A O 1
ATOM 1807 N N . MET A 1 231 ? 27.109 -29.672 -13.906 1 97.31 231 MET A N 1
ATOM 1808 C CA . MET A 1 231 ? 27.422 -28.266 -14.117 1 97.31 231 MET A CA 1
ATOM 1809 C C . MET A 1 231 ? 26.766 -27.406 -13.039 1 97.31 231 MET A C 1
ATOM 1811 O O . MET A 1 231 ? 25.625 -27.656 -12.641 1 97.31 231 MET A O 1
ATOM 1815 N N . LEU A 1 232 ? 27.453 -26.422 -12.562 1 97.56 232 LEU A N 1
ATOM 1816 C CA . LEU A 1 232 ? 26.953 -25.5 -11.555 1 97.56 232 LEU A CA 1
ATOM 1817 C C . LEU A 1 232 ? 27.156 -24.062 -12 1 97.56 232 LEU A C 1
ATOM 1819 O O . LEU A 1 232 ? 28.281 -23.656 -12.312 1 97.56 232 LEU A O 1
ATOM 1823 N N . LEU A 1 233 ? 26.062 -23.344 -12.102 1 97 233 LEU A N 1
ATOM 1824 C CA . LEU A 1 233 ? 26.141 -21.906 -12.32 1 97 233 LEU A CA 1
ATOM 1825 C C . LEU A 1 233 ? 25.719 -21.141 -11.07 1 97 233 LEU A C 1
ATOM 1827 O O . LEU A 1 233 ? 24.594 -21.281 -10.609 1 97 233 LEU A O 1
ATOM 1831 N N . MET A 1 234 ? 26.594 -20.391 -10.531 1 94.56 234 MET A N 1
ATOM 1832 C CA . MET A 1 234 ? 26.297 -19.484 -9.422 1 94.56 234 MET A CA 1
ATOM 1833 C C . MET A 1 234 ? 26.281 -18.031 -9.891 1 94.56 234 MET A C 1
ATOM 1835 O O . MET A 1 234 ? 27.328 -17.453 -10.18 1 94.56 234 MET A O 1
ATOM 1839 N N . LYS A 1 235 ? 25.141 -17.469 -9.891 1 91.81 235 LYS A N 1
ATOM 1840 C CA . LYS A 1 235 ? 25.016 -16.078 -10.305 1 91.81 235 LYS A CA 1
ATOM 1841 C C . LYS A 1 235 ? 25.5 -15.125 -9.211 1 91.81 235 LYS A C 1
ATOM 1843 O O . LYS A 1 235 ? 25.25 -15.359 -8.023 1 91.81 235 LYS A O 1
ATOM 1848 N N . ALA A 1 236 ? 26.078 -14.07 -9.578 1 85.38 236 ALA A N 1
ATOM 1849 C CA . ALA A 1 236 ? 26.625 -13.102 -8.633 1 85.38 236 ALA A CA 1
ATOM 1850 C C . ALA A 1 236 ? 25.5 -12.336 -7.926 1 85.38 236 ALA A C 1
ATOM 1852 O O . ALA A 1 236 ? 25.578 -12.062 -6.727 1 85.38 236 ALA A O 1
ATOM 1853 N N . SER A 1 237 ? 24.5 -11.977 -8.695 1 80.31 237 SER A N 1
ATOM 1854 C CA . SER A 1 237 ? 23.344 -11.273 -8.141 1 80.31 237 SER A CA 1
ATOM 1855 C C . SER A 1 237 ? 22.047 -11.992 -8.469 1 80.31 237 SER A C 1
ATOM 1857 O O . SER A 1 237 ? 21.984 -12.75 -9.438 1 80.31 237 SER A O 1
ATOM 1859 N N . ASN A 1 238 ? 21.078 -11.781 -7.621 1 79.25 238 ASN A N 1
ATOM 1860 C CA . ASN A 1 238 ? 19.781 -12.406 -7.848 1 79.25 238 ASN A CA 1
ATOM 1861 C C . ASN A 1 238 ? 19 -11.703 -8.953 1 79.25 238 ASN A C 1
ATOM 1863 O O . ASN A 1 238 ? 18.453 -10.625 -8.742 1 79.25 238 ASN A O 1
ATOM 1867 N N . CYS A 1 239 ? 19.016 -12.312 -10.039 1 75.38 239 CYS A N 1
ATOM 1868 C CA . CYS A 1 239 ? 18.281 -11.742 -11.172 1 75.38 239 CYS A CA 1
ATOM 1869 C C . CYS A 1 239 ? 16.984 -12.492 -11.406 1 75.38 239 CYS A C 1
ATOM 1871 O O . CYS A 1 239 ? 16.391 -12.391 -12.484 1 75.38 239 CYS A O 1
ATOM 1873 N N . GLY A 1 240 ? 16.672 -13.367 -10.555 1 78.5 240 GLY A N 1
ATOM 1874 C CA . GLY A 1 240 ? 15.383 -14.039 -10.648 1 78.5 240 GLY A CA 1
ATOM 1875 C C . GLY A 1 240 ? 15.461 -15.391 -11.336 1 78.5 240 GLY A C 1
ATOM 1876 O O . GLY A 1 240 ? 16.484 -15.727 -11.945 1 78.5 240 GLY A O 1
ATOM 1877 N N . LYS A 1 241 ? 14.391 -16.156 -11.352 1 82.94 241 LYS A N 1
ATOM 1878 C CA . LYS A 1 241 ? 14.305 -17.5 -11.906 1 82.94 241 LYS A CA 1
ATOM 1879 C C . LYS A 1 241 ? 14.312 -17.469 -13.43 1 82.94 241 LYS A C 1
ATOM 1881 O O . LYS A 1 241 ? 14.875 -18.359 -14.078 1 82.94 241 LYS A O 1
ATOM 1886 N N . LEU A 1 242 ? 13.734 -16.5 -14.016 1 83.94 242 LEU A N 1
ATOM 1887 C CA . LEU A 1 242 ? 13.68 -16.406 -15.469 1 83.94 242 LEU A CA 1
ATOM 1888 C C . LEU A 1 242 ? 15.07 -16.203 -16.047 1 83.94 242 LEU A C 1
ATOM 1890 O O . LEU A 1 242 ? 15.359 -16.688 -17.156 1 83.94 242 LEU A O 1
ATOM 1894 N N . ASN A 1 243 ? 15.859 -15.539 -15.258 1 87.06 243 ASN A N 1
ATOM 1895 C CA . ASN A 1 243 ? 17.25 -15.414 -15.703 1 87.06 243 ASN A CA 1
ATOM 1896 C C . ASN A 1 243 ? 17.969 -16.75 -15.695 1 87.06 243 ASN A C 1
ATOM 1898 O O . ASN A 1 243 ? 18.812 -17.016 -16.547 1 87.06 243 ASN A O 1
ATOM 1902 N N . SER A 1 244 ? 17.656 -17.547 -14.719 1 90.81 244 SER A N 1
ATOM 1903 C CA . SER A 1 244 ? 18.234 -18.891 -14.68 1 90.81 244 SER A CA 1
ATOM 1904 C C . SER A 1 244 ? 17.797 -19.719 -15.891 1 90.81 244 SER A C 1
ATOM 1906 O O . SER A 1 244 ? 18.609 -20.469 -16.453 1 90.81 244 SER A O 1
ATOM 1908 N N . TYR A 1 245 ? 16.609 -19.562 -16.281 1 89.31 245 TYR A N 1
ATOM 1909 C CA . TYR A 1 245 ? 16.141 -20.25 -17.469 1 89.31 245 TYR A CA 1
ATOM 1910 C C . TYR A 1 245 ? 16.844 -19.734 -18.719 1 89.31 245 TYR A C 1
ATOM 1912 O O . TYR A 1 245 ? 17.109 -20.484 -19.656 1 89.31 245 TYR A O 1
ATOM 1920 N N . ARG A 1 246 ? 17.062 -18.5 -18.688 1 89.56 246 ARG A N 1
ATOM 1921 C CA . ARG A 1 246 ? 17.797 -17.938 -19.828 1 89.56 246 ARG A CA 1
ATOM 1922 C C . ARG A 1 246 ? 19.188 -18.531 -19.938 1 89.56 246 ARG A C 1
ATOM 1924 O O . ARG A 1 246 ? 19.656 -18.828 -21.047 1 89.56 246 ARG A O 1
ATOM 1931 N N . TRP A 1 247 ? 19.797 -18.672 -18.844 1 93.25 247 TRP A N 1
ATOM 1932 C CA . TRP A 1 247 ? 21.109 -19.297 -18.844 1 93.25 247 TRP A CA 1
ATOM 1933 C C . TRP A 1 247 ? 21.031 -20.75 -19.328 1 93.25 247 TRP A C 1
ATOM 1935 O O . TRP A 1 247 ? 21.859 -21.188 -20.125 1 93.25 247 TRP A O 1
ATOM 1945 N N . LEU A 1 248 ? 20.047 -21.406 -18.922 1 93.5 248 LEU A N 1
ATOM 1946 C CA . LEU A 1 248 ? 19.891 -22.812 -19.281 1 93.5 248 LEU A CA 1
ATOM 1947 C C . LEU A 1 248 ? 19.641 -22.969 -20.781 1 93.5 248 LEU A C 1
ATOM 1949 O O . LEU A 1 248 ? 20.281 -23.781 -21.438 1 93.5 248 LEU A O 1
ATOM 1953 N N . TYR A 1 249 ? 18.797 -22.141 -21.328 1 91.31 249 TYR A N 1
ATOM 1954 C CA . TYR A 1 249 ? 18.344 -22.344 -22.688 1 91.31 249 TYR A CA 1
ATOM 1955 C C . TYR A 1 249 ? 19.188 -21.562 -23.688 1 91.31 249 TYR A C 1
ATOM 1957 O O . TYR A 1 249 ? 19.531 -22.062 -24.75 1 91.31 249 TYR A O 1
ATOM 1965 N N . SER A 1 250 ? 19.453 -20.359 -23.359 1 89.12 250 SER A N 1
ATOM 1966 C CA . SER A 1 250 ? 20.188 -19.516 -24.297 1 89.12 250 SER A CA 1
ATOM 1967 C C . SER A 1 250 ? 21.688 -19.594 -24.062 1 89.12 250 SER A C 1
ATOM 1969 O O . SER A 1 250 ? 22.484 -19.25 -24.938 1 89.12 250 SER A O 1
ATOM 1971 N N . GLY A 1 251 ? 22.078 -19.984 -22.953 1 92 251 GLY A N 1
ATOM 1972 C CA . GLY A 1 251 ? 23.5 -20.109 -22.656 1 92 251 GLY A CA 1
ATOM 1973 C C . GLY A 1 251 ? 24.031 -21.516 -22.859 1 92 251 GLY A C 1
ATOM 1974 O O . GLY A 1 251 ? 24.75 -21.781 -23.828 1 92 251 GLY A O 1
ATOM 1975 N N . PHE A 1 252 ? 23.578 -22.438 -22.109 1 95.69 252 PHE A N 1
ATOM 1976 C CA . PHE A 1 252 ? 24.156 -23.781 -22.031 1 95.69 252 PHE A CA 1
ATOM 1977 C C . PHE A 1 252 ? 23.562 -24.672 -23.109 1 95.69 252 PHE A C 1
ATOM 1979 O O . PHE A 1 252 ? 24.297 -25.375 -23.812 1 95.69 252 PHE A O 1
ATOM 1986 N N . ALA A 1 253 ? 22.266 -24.672 -23.234 1 94.19 253 ALA A N 1
ATOM 1987 C CA . ALA A 1 253 ? 21.641 -25.531 -24.219 1 94.19 253 ALA A CA 1
ATOM 1988 C C . ALA A 1 253 ? 22.078 -25.172 -25.641 1 94.19 253 ALA A C 1
ATOM 1990 O O . ALA A 1 253 ? 22.188 -26.047 -26.5 1 94.19 253 ALA A O 1
ATOM 1991 N N . ARG A 1 254 ? 22.266 -23.938 -25.859 1 91.94 254 ARG A N 1
ATOM 1992 C CA . ARG A 1 254 ? 22.719 -23.5 -27.172 1 91.94 254 ARG A CA 1
ATOM 1993 C C . ARG A 1 254 ? 24.078 -24.125 -27.5 1 91.94 254 ARG A C 1
ATOM 1995 O O . ARG A 1 254 ? 24.359 -24.422 -28.672 1 91.94 254 ARG A O 1
ATOM 2002 N N . VAL A 1 255 ? 24.906 -24.312 -26.531 1 92.94 255 VAL A N 1
ATOM 2003 C CA . VAL A 1 255 ? 26.234 -24.891 -26.719 1 92.94 255 VAL A CA 1
ATOM 2004 C C . VAL A 1 255 ? 26.125 -26.406 -26.797 1 92.94 255 VAL A C 1
ATOM 2006 O O . VAL A 1 255 ? 26.672 -27.031 -27.703 1 92.94 255 VAL A O 1
ATOM 2009 N N . LEU A 1 256 ? 25.375 -27.016 -25.922 1 94.81 256 LEU A N 1
ATOM 2010 C CA . LEU A 1 256 ? 25.297 -28.469 -25.781 1 94.81 256 LEU A CA 1
ATOM 2011 C C . LEU A 1 256 ? 24.359 -29.062 -26.828 1 94.81 256 LEU A C 1
ATOM 2013 O O . LEU A 1 256 ? 24.469 -30.25 -27.188 1 94.81 256 LEU A O 1
ATOM 2017 N N . GLN A 1 257 ? 23.375 -28.297 -27.312 1 92.69 257 GLN A N 1
ATOM 2018 C CA . GLN A 1 257 ? 22.375 -28.734 -28.297 1 92.69 257 GLN A CA 1
ATOM 2019 C C . GLN A 1 257 ? 21.719 -30.031 -27.875 1 92.69 257 GLN A C 1
ATOM 2021 O O . GLN A 1 257 ? 21.688 -31 -28.625 1 92.69 257 GLN A O 1
ATOM 2026 N N . PRO A 1 258 ? 21.141 -30.047 -26.688 1 95.81 258 PRO A N 1
ATOM 2027 C CA . PRO A 1 258 ? 20.469 -31.266 -26.203 1 95.81 258 PRO A CA 1
ATOM 2028 C C . PRO A 1 258 ? 19.219 -31.609 -27.016 1 95.81 258 PRO A C 1
ATOM 2030 O O . PRO A 1 258 ? 18.625 -30.719 -27.641 1 95.81 258 PRO A O 1
ATOM 2033 N N . ASN A 1 259 ? 18.875 -32.844 -27.016 1 95 259 ASN A N 1
ATOM 2034 C CA . ASN A 1 259 ? 17.625 -33.25 -27.625 1 95 259 ASN A CA 1
ATOM 2035 C C . ASN A 1 259 ? 16.422 -32.781 -26.797 1 95 259 ASN A C 1
ATOM 2037 O O . ASN A 1 259 ? 15.492 -32.188 -27.328 1 95 259 ASN A O 1
ATOM 2041 N N . ILE A 1 260 ? 16.516 -33.125 -25.484 1 95.88 260 ILE A N 1
ATOM 2042 C CA . ILE A 1 260 ? 15.453 -32.688 -24.594 1 95.88 260 ILE A CA 1
ATOM 2043 C C . ILE A 1 260 ? 16.047 -32 -23.375 1 95.88 260 ILE A C 1
ATOM 2045 O O . ILE A 1 260 ? 17.172 -32.312 -22.953 1 95.88 260 ILE A O 1
ATOM 2049 N N . THR A 1 261 ? 15.375 -31.031 -22.891 1 95.62 261 THR A N 1
ATOM 2050 C CA . THR A 1 261 ? 15.703 -30.359 -21.625 1 95.62 261 THR A CA 1
ATOM 2051 C C . THR A 1 261 ? 14.625 -30.625 -20.594 1 95.62 261 THR A C 1
ATOM 2053 O O . THR A 1 261 ? 13.43 -30.625 -20.906 1 95.62 261 THR A O 1
ATOM 2056 N N . VAL A 1 262 ? 15 -30.891 -19.375 1 95.5 262 VAL A N 1
ATOM 2057 C CA . VAL A 1 262 ? 14.055 -31.109 -18.281 1 95.5 262 VAL A CA 1
ATOM 2058 C C . VAL A 1 262 ? 14.32 -30.078 -17.172 1 95.5 262 VAL A C 1
ATOM 2060 O O . VAL A 1 262 ? 15.445 -29.953 -16.688 1 95.5 262 VAL A O 1
ATOM 2063 N N . HIS A 1 263 ? 13.273 -29.391 -16.828 1 91.44 263 HIS A N 1
ATOM 2064 C CA . HIS A 1 263 ? 13.367 -28.422 -15.742 1 91.44 263 HIS A CA 1
ATOM 2065 C C . HIS A 1 263 ? 12.836 -29.016 -14.438 1 91.44 263 HIS A C 1
ATOM 2067 O O . HIS A 1 263 ? 11.773 -29.641 -14.422 1 91.44 263 HIS A O 1
ATOM 2073 N N . LEU A 1 264 ? 13.547 -28.797 -13.422 1 94.06 264 LEU A N 1
ATOM 2074 C CA . LEU A 1 264 ? 13.125 -29.234 -12.086 1 94.06 264 LEU A CA 1
ATOM 2075 C C . LEU A 1 264 ? 13.336 -28.109 -11.062 1 94.06 264 LEU A C 1
ATOM 2077 O O . LEU A 1 264 ? 14.312 -27.359 -11.148 1 94.06 264 LEU A O 1
ATOM 2081 N N . ASP A 1 265 ? 12.367 -28.031 -10.227 1 92 265 ASP A N 1
ATOM 2082 C CA . ASP A 1 265 ? 12.586 -27.188 -9.047 1 92 265 ASP A CA 1
ATOM 2083 C C . ASP A 1 265 ? 13.312 -27.969 -7.949 1 92 265 ASP A C 1
ATOM 2085 O O . ASP A 1 265 ? 13.102 -29.172 -7.793 1 92 265 ASP A O 1
ATOM 2089 N N . VAL A 1 266 ? 14.102 -27.219 -7.25 1 93.5 266 VAL A N 1
ATOM 2090 C CA . VAL A 1 266 ? 14.773 -27.875 -6.129 1 93.5 266 VAL A CA 1
ATOM 2091 C C . VAL A 1 266 ? 13.742 -28.391 -5.133 1 93.5 266 VAL A C 1
ATOM 2093 O O . VAL A 1 266 ? 12.75 -27.719 -4.855 1 93.5 266 VAL A O 1
ATOM 2096 N N . GLY A 1 267 ? 13.906 -29.609 -4.758 1 91.88 267 GLY A N 1
ATOM 2097 C CA . GLY A 1 267 ? 12.977 -30.219 -3.822 1 91.88 267 GLY A CA 1
ATOM 2098 C C . GLY A 1 267 ? 12.039 -31.219 -4.48 1 91.88 267 GLY A C 1
ATOM 2099 O O . GLY A 1 267 ? 11.375 -32 -3.797 1 91.88 267 GLY A O 1
ATOM 2100 N N . THR A 1 268 ? 12 -31.172 -5.742 1 94.56 268 THR A N 1
ATOM 2101 C CA . THR A 1 268 ? 11.148 -32.094 -6.469 1 94.56 268 THR A CA 1
ATOM 2102 C C . THR A 1 268 ? 11.82 -33.469 -6.582 1 94.56 268 THR A C 1
ATOM 2104 O O . THR A 1 268 ? 12.992 -33.562 -6.957 1 94.56 268 THR A O 1
ATOM 2107 N N . LYS A 1 269 ? 11.141 -34.469 -6.199 1 94.69 269 LYS A N 1
ATOM 2108 C CA . LYS A 1 269 ? 11.602 -35.844 -6.309 1 94.69 269 LYS A CA 1
ATOM 2109 C C . LYS A 1 269 ? 10.969 -36.531 -7.508 1 94.69 269 LYS A C 1
ATOM 2111 O O . LYS A 1 269 ? 9.75 -36.719 -7.551 1 94.69 269 LYS A O 1
ATOM 2116 N N . LEU A 1 270 ? 11.773 -36.938 -8.406 1 95 270 LEU A N 1
ATOM 2117 C CA . LEU A 1 270 ? 11.281 -37.625 -9.594 1 95 270 LEU A CA 1
ATOM 2118 C C . LEU A 1 270 ? 11.008 -39.094 -9.297 1 95 270 LEU A C 1
ATOM 2120 O O . LEU A 1 270 ? 11.727 -39.719 -8.516 1 95 270 LEU A O 1
ATOM 2124 N N . GLY A 1 271 ? 9.992 -39.531 -9.953 1 91.94 271 GLY A N 1
ATOM 2125 C CA . GLY A 1 271 ? 9.789 -40.969 -9.906 1 91.94 271 GLY A CA 1
ATOM 2126 C C . GLY A 1 271 ? 10.961 -41.75 -10.477 1 91.94 271 GLY A C 1
ATOM 2127 O O . GLY A 1 271 ? 11.781 -41.219 -11.211 1 91.94 271 GLY A O 1
ATOM 2128 N N . LYS A 1 272 ? 11.055 -43 -10.273 1 87.88 272 LYS A N 1
ATOM 2129 C CA . LYS A 1 272 ? 12.219 -43.812 -10.586 1 87.88 272 LYS A CA 1
ATOM 2130 C C . LYS A 1 272 ? 12.414 -43.938 -12.094 1 87.88 272 LYS A C 1
ATOM 2132 O O . LYS A 1 272 ? 13.539 -44.125 -12.562 1 87.88 272 LYS A O 1
ATOM 2137 N N . GLN A 1 273 ? 11.391 -43.812 -12.844 1 91.25 273 GLN A N 1
ATOM 2138 C CA . GLN A 1 273 ? 11.508 -44 -14.289 1 91.25 273 GLN A CA 1
ATOM 2139 C C . GLN A 1 273 ? 11.039 -42.719 -15.031 1 91.25 273 GLN A C 1
ATOM 2141 O O . GLN A 1 273 ? 10.703 -42.781 -16.219 1 91.25 273 GLN A O 1
ATOM 2146 N N . ALA A 1 274 ? 11.008 -41.688 -14.359 1 94.25 274 ALA A N 1
ATOM 2147 C CA . ALA A 1 274 ? 10.383 -40.469 -14.891 1 94.25 274 ALA A CA 1
ATOM 2148 C C . ALA A 1 274 ? 11.141 -39.938 -16.094 1 94.25 274 ALA A C 1
ATOM 2150 O O . ALA A 1 274 ? 10.539 -39.625 -17.141 1 94.25 274 ALA A O 1
ATOM 2151 N N . LEU A 1 275 ? 12.453 -39.844 -16.047 1 94.62 275 LEU A N 1
ATOM 2152 C CA . LEU A 1 275 ? 13.242 -39.281 -17.125 1 94.62 275 LEU A CA 1
ATOM 2153 C C . LEU A 1 275 ? 13.125 -40.156 -18.391 1 94.62 275 LEU A C 1
ATOM 2155 O O . LEU A 1 275 ? 13.016 -39.625 -19.5 1 94.62 275 LEU A O 1
ATOM 2159 N N . TYR A 1 276 ? 13.133 -41.406 -18.219 1 93.06 276 TYR A N 1
ATOM 2160 C CA . TYR A 1 276 ? 13.023 -42.312 -19.359 1 93.06 276 TYR A CA 1
ATOM 2161 C C . TYR A 1 276 ? 11.648 -42.188 -20.016 1 93.06 276 TYR A C 1
ATOM 2163 O O . TYR A 1 276 ? 11.547 -42.125 -21.234 1 93.06 276 TYR A O 1
ATOM 2171 N N . LYS A 1 277 ? 10.656 -42.219 -19.188 1 92.12 277 LYS A N 1
ATOM 2172 C CA . LYS A 1 277 ? 9.297 -42.156 -19.719 1 92.12 277 LYS A CA 1
ATOM 2173 C C . LYS A 1 277 ? 9.062 -40.844 -20.453 1 92.12 277 LYS A C 1
ATOM 2175 O O . LYS A 1 277 ? 8.367 -40.812 -21.484 1 92.12 277 LYS A O 1
ATOM 2180 N N . LEU A 1 278 ? 9.602 -39.812 -19.938 1 94.44 278 LEU A N 1
ATOM 2181 C CA . LEU A 1 278 ? 9.516 -38.531 -20.625 1 94.44 278 LEU A CA 1
ATOM 2182 C C . LEU A 1 278 ? 10.258 -38.562 -21.953 1 94.44 278 LEU A C 1
ATOM 2184 O O . LEU A 1 278 ? 9.711 -38.188 -22.984 1 94.44 278 LEU A O 1
ATOM 2188 N N . TRP A 1 279 ? 11.438 -39.031 -21.922 1 93.69 279 TRP A N 1
ATOM 2189 C CA . TRP A 1 279 ? 12.25 -39.125 -23.141 1 93.69 279 TRP A CA 1
ATOM 2190 C C . TRP A 1 279 ? 11.57 -40 -24.188 1 93.69 279 TRP A C 1
ATOM 2192 O O . TRP A 1 279 ? 11.57 -39.656 -25.375 1 93.69 279 TRP A O 1
ATOM 2202 N N . LYS A 1 280 ? 11.008 -41.094 -23.75 1 91.88 280 LYS A N 1
ATOM 2203 C CA . LYS A 1 280 ? 10.375 -42.031 -24.656 1 91.88 280 LYS A CA 1
ATOM 2204 C C . LYS A 1 280 ? 9.219 -41.406 -25.406 1 91.88 280 LYS A C 1
ATOM 2206 O O . LYS A 1 280 ? 8.992 -41.688 -26.594 1 91.88 280 LYS A O 1
ATOM 2211 N N . GLU A 1 281 ? 8.477 -40.562 -24.75 1 93.06 281 GLU A N 1
ATOM 2212 C CA . GLU A 1 281 ? 7.375 -39.844 -25.406 1 93.06 281 GLU A CA 1
ATOM 2213 C C . GLU A 1 281 ? 7.879 -38.969 -26.531 1 93.06 281 GLU A C 1
ATOM 2215 O O . GLU A 1 281 ? 7.219 -38.844 -27.562 1 93.06 281 GLU A O 1
ATOM 2220 N N . PHE A 1 282 ? 8.984 -38.312 -26.328 1 94.62 282 PHE A N 1
ATOM 2221 C CA . PHE A 1 282 ? 9.562 -37.469 -27.359 1 94.62 282 PHE A CA 1
ATOM 2222 C C . PHE A 1 282 ? 10.086 -38.344 -28.516 1 94.62 282 PHE A C 1
ATOM 2224 O O . PHE A 1 282 ? 10.07 -37.906 -29.672 1 94.62 282 PHE A O 1
ATOM 2231 N N . ASP A 1 283 ? 10.547 -39.5 -28.188 1 91.88 283 ASP A N 1
ATOM 2232 C CA . ASP A 1 283 ? 11.07 -40.375 -29.203 1 91.88 283 ASP A CA 1
ATOM 2233 C C . ASP A 1 283 ? 9.945 -40.938 -30.094 1 91.88 283 ASP A C 1
ATOM 2235 O O . ASP A 1 283 ? 10.125 -41.094 -31.297 1 91.88 283 ASP A O 1
ATOM 2239 N N . ILE A 1 284 ? 8.836 -41.188 -29.516 1 89.56 284 ILE A N 1
ATOM 2240 C CA . ILE A 1 284 ? 7.703 -41.781 -30.234 1 89.56 284 ILE A CA 1
ATOM 2241 C C . ILE A 1 284 ? 7.039 -40.719 -31.094 1 89.56 284 ILE A C 1
ATOM 2243 O O . ILE A 1 284 ? 6.633 -40.969 -32.219 1 89.56 284 ILE A O 1
ATOM 2247 N N . GLU A 1 285 ? 6.918 -39.531 -30.562 1 92.06 285 GLU A N 1
ATOM 2248 C CA . GLU A 1 285 ? 6.262 -38.438 -31.281 1 92.06 285 GLU A CA 1
ATOM 2249 C C . GLU A 1 285 ? 7.258 -37.312 -31.641 1 92.06 285 GLU A C 1
ATOM 2251 O O . GLU A 1 285 ? 7.523 -36.438 -30.828 1 92.06 285 GLU A O 1
ATOM 2256 N N . PRO A 1 286 ? 7.688 -37.281 -32.812 1 91.56 286 PRO A N 1
ATOM 2257 C CA . PRO A 1 286 ? 8.703 -36.312 -33.188 1 91.56 286 PRO A CA 1
ATOM 2258 C C . PRO A 1 286 ? 8.203 -34.875 -33.125 1 91.56 286 PRO A C 1
ATOM 2260 O O . PRO A 1 286 ? 9 -33.938 -32.938 1 91.56 286 PRO A O 1
ATOM 2263 N N . MET A 1 287 ? 6.93 -34.656 -33.188 1 94 287 MET A N 1
ATOM 2264 C CA . MET A 1 287 ? 6.414 -33.281 -33.188 1 94 287 MET A CA 1
ATOM 2265 C C . MET A 1 287 ? 6 -32.844 -31.797 1 94 287 MET A C 1
ATOM 2267 O O . MET A 1 287 ? 5.352 -31.828 -31.609 1 94 287 MET A O 1
ATOM 2271 N N . LEU A 1 288 ? 6.41 -33.625 -30.875 1 95.5 288 LEU A N 1
ATOM 2272 C CA . LEU A 1 288 ? 6.18 -33.25 -29.484 1 95.5 288 LEU A CA 1
ATOM 2273 C C . LEU A 1 288 ? 7.191 -32.219 -29.031 1 95.5 288 LEU A C 1
ATOM 2275 O O . LEU A 1 288 ? 8.391 -32.469 -28.969 1 95.5 288 LEU A O 1
ATOM 2279 N N . ALA A 1 289 ? 6.711 -31.016 -28.766 1 95.25 289 ALA A N 1
ATOM 2280 C CA . ALA A 1 289 ? 7.613 -29.922 -28.422 1 95.25 289 ALA A CA 1
ATOM 2281 C C . ALA A 1 289 ? 7.883 -29.891 -26.906 1 95.25 289 ALA A C 1
ATOM 2283 O O . ALA A 1 289 ? 8.961 -29.484 -26.484 1 95.25 289 ALA A O 1
ATOM 2284 N N . ALA A 1 290 ? 6.875 -30.219 -26.094 1 95.81 290 ALA A N 1
ATOM 2285 C CA . ALA A 1 290 ? 7.039 -30.219 -24.641 1 95.81 290 ALA A CA 1
ATOM 2286 C C . ALA A 1 290 ? 6.074 -31.188 -23.969 1 95.81 290 ALA A C 1
ATOM 2288 O O . ALA A 1 290 ? 5.055 -31.562 -24.562 1 95.81 290 ALA A O 1
ATOM 2289 N N . ALA A 1 291 ? 6.414 -31.609 -22.844 1 95.94 291 ALA A N 1
ATOM 2290 C CA . ALA A 1 291 ? 5.609 -32.531 -22.047 1 95.94 291 ALA A CA 1
ATOM 2291 C C . ALA A 1 291 ? 5.746 -32.25 -20.562 1 95.94 291 ALA A C 1
ATOM 2293 O O . ALA A 1 291 ? 6.797 -31.781 -20.109 1 95.94 291 ALA A O 1
ATOM 2294 N N . CYS A 1 292 ? 4.668 -32.406 -19.875 1 94.12 292 CYS A N 1
ATOM 2295 C CA . CYS A 1 292 ? 4.727 -32.188 -18.422 1 94.12 292 CYS A CA 1
ATOM 2296 C C . CYS A 1 292 ? 4.371 -33.469 -17.672 1 94.12 292 CYS A C 1
ATOM 2298 O O . CYS A 1 292 ? 3.566 -34.25 -18.141 1 94.12 292 CYS A O 1
ATOM 2300 N N . GLY A 1 293 ? 5.004 -33.625 -16.547 1 92.12 293 GLY A N 1
ATOM 2301 C CA . GLY A 1 293 ? 4.711 -34.75 -15.68 1 92.12 293 GLY A CA 1
ATOM 2302 C C . GLY A 1 293 ? 3.596 -34.469 -14.695 1 92.12 293 GLY A C 1
ATOM 2303 O O . GLY A 1 293 ? 2.973 -33.406 -14.734 1 92.12 293 GLY A O 1
ATOM 2304 N N . GLU A 1 294 ? 3.236 -35.469 -13.93 1 91.12 294 GLU A N 1
ATOM 2305 C CA . GLU A 1 294 ? 2.252 -35.344 -12.859 1 91.12 294 GLU A CA 1
ATOM 2306 C C . GLU A 1 294 ? 2.906 -34.875 -11.562 1 91.12 294 GLU A C 1
ATOM 2308 O O . GLU A 1 294 ? 3.795 -35.562 -11.039 1 91.12 294 GLU A O 1
ATOM 2313 N N . ILE A 1 295 ? 2.498 -33.781 -11.078 1 90.75 295 ILE A N 1
ATOM 2314 C CA . ILE A 1 295 ? 3.062 -33.25 -9.852 1 90.75 295 ILE A CA 1
ATOM 2315 C C . ILE A 1 295 ? 2.223 -33.688 -8.656 1 90.75 295 ILE A C 1
ATOM 2317 O O . ILE A 1 295 ? 0.997 -33.531 -8.664 1 90.75 295 ILE A O 1
ATOM 2321 N N . SER A 1 296 ? 2.789 -34.281 -7.703 1 89.62 296 SER A N 1
ATOM 2322 C CA . SER A 1 296 ? 2.131 -34.688 -6.465 1 89.62 296 SER A CA 1
ATOM 2323 C C . SER A 1 296 ? 2.744 -34 -5.258 1 89.62 296 SER A C 1
ATOM 2325 O O . SER A 1 296 ? 3.869 -33.5 -5.324 1 89.62 296 SER A O 1
ATOM 2327 N N . CYS A 1 297 ? 1.965 -33.969 -4.18 1 89.25 297 CYS A N 1
ATOM 2328 C CA . CYS A 1 297 ? 2.408 -33.281 -2.98 1 89.25 297 CYS A CA 1
ATOM 2329 C C . CYS A 1 297 ? 3.201 -34.219 -2.068 1 89.25 297 CYS A C 1
ATOM 2331 O O . CYS A 1 297 ? 2.863 -35.375 -1.929 1 89.25 297 CYS A O 1
ATOM 2333 N N . SER A 1 298 ? 4.266 -33.594 -1.551 1 86.56 298 SER A N 1
ATOM 2334 C CA . SER A 1 298 ? 5.008 -34.344 -0.534 1 86.56 298 SER A CA 1
ATOM 2335 C C . SER A 1 298 ? 4.297 -34.281 0.813 1 86.56 298 SER A C 1
ATOM 2337 O O . SER A 1 298 ? 4.066 -33.219 1.363 1 86.56 298 SER A O 1
ATOM 2339 N N . LEU A 1 299 ? 3.832 -35.406 1.32 1 82.62 299 LEU A N 1
ATOM 2340 C CA . LEU A 1 299 ? 3.062 -35.438 2.559 1 82.62 299 LEU A CA 1
ATOM 2341 C C . LEU A 1 299 ? 3.967 -35.75 3.75 1 82.62 299 LEU A C 1
ATOM 2343 O O . LEU A 1 299 ? 3.482 -36 4.855 1 82.62 299 LEU A O 1
ATOM 2347 N N . GLY A 1 300 ? 5.172 -35.656 3.6 1 74.31 300 GLY A N 1
ATOM 2348 C CA . GLY A 1 300 ? 6.113 -35.938 4.676 1 74.31 300 GLY A CA 1
ATOM 2349 C C . GLY A 1 300 ? 6.262 -37.406 4.996 1 74.31 300 GLY A C 1
ATOM 2350 O O . GLY A 1 300 ? 5.672 -38.25 4.32 1 74.31 300 GLY A O 1
ATOM 2351 N N . GLY A 1 301 ? 7.152 -37.812 5.938 1 68.25 301 GLY A N 1
ATOM 2352 C CA . GLY A 1 301 ? 7.461 -39.219 6.266 1 68.25 301 GLY A CA 1
ATOM 2353 C C . GLY A 1 301 ? 6.242 -40 6.676 1 68.25 301 GLY A C 1
ATOM 2354 O O . GLY A 1 301 ? 5.984 -41.094 6.121 1 68.25 301 GLY A O 1
ATOM 2355 N N . ASN A 1 302 ? 5.492 -39.562 7.59 1 70.12 302 ASN A N 1
ATOM 2356 C CA . ASN A 1 302 ? 4.359 -40.312 8.094 1 70.12 302 ASN A CA 1
ATOM 2357 C C . ASN A 1 302 ? 3.033 -39.656 7.766 1 70.12 302 ASN A C 1
ATOM 2359 O O . ASN A 1 302 ? 2.082 -39.719 8.547 1 70.12 302 ASN A O 1
ATOM 2363 N N . TRP A 1 303 ? 2.914 -39.062 6.598 1 73.94 303 TRP A N 1
ATOM 2364 C CA . TRP A 1 303 ? 1.698 -38.406 6.109 1 73.94 303 TRP A CA 1
ATOM 2365 C C . TRP A 1 303 ? 1.11 -37.469 7.168 1 73.94 303 TRP A C 1
ATOM 2367 O O . TRP A 1 303 ? -0.098 -37.25 7.188 1 73.94 303 TRP A O 1
ATOM 2377 N N . LEU A 1 304 ? 1.908 -37.094 8.078 1 71.75 304 LEU A N 1
ATOM 2378 C CA . LEU A 1 304 ? 1.417 -36.281 9.188 1 71.75 304 LEU A CA 1
ATOM 2379 C C . LEU A 1 304 ? 1.014 -34.875 8.703 1 71.75 304 LEU A C 1
ATOM 2381 O O . LEU A 1 304 ? 0.197 -34.219 9.336 1 71.75 304 LEU A O 1
ATOM 2385 N N . ASN A 1 305 ? 1.463 -34.594 7.574 1 81.31 305 ASN A N 1
ATOM 2386 C CA . ASN A 1 305 ? 1.155 -33.25 7.062 1 81.31 305 ASN A CA 1
ATOM 2387 C C . ASN A 1 305 ? -0.285 -33.156 6.57 1 81.31 305 ASN A C 1
ATOM 2389 O O . ASN A 1 305 ? -0.814 -32.062 6.383 1 81.31 305 ASN A O 1
ATOM 2393 N N . ILE A 1 306 ? -0.923 -34.312 6.398 1 85.06 306 ILE A N 1
ATOM 2394 C CA . ILE A 1 306 ? -2.289 -34.312 5.887 1 85.06 306 ILE A CA 1
ATOM 2395 C C . ILE A 1 306 ? -3.25 -33.812 6.953 1 85.06 306 ILE A C 1
ATOM 2397 O O . ILE A 1 306 ? -4.383 -33.438 6.648 1 85.06 306 ILE A O 1
ATOM 2401 N N . LEU A 1 307 ? -2.746 -33.75 8.195 1 83.81 307 LEU A N 1
ATOM 2402 C CA . LEU A 1 307 ? -3.57 -33.25 9.289 1 83.81 307 LEU A CA 1
ATOM 2403 C C . LEU A 1 307 ? -3.764 -31.75 9.172 1 83.81 307 LEU A C 1
ATOM 2405 O O . LEU A 1 307 ? -4.715 -31.188 9.727 1 83.81 307 LEU A O 1
ATOM 2409 N N . ASN A 1 308 ? -2.871 -31.172 8.477 1 89.75 308 ASN A N 1
ATOM 2410 C CA . ASN A 1 308 ? -3.041 -29.766 8.141 1 89.75 308 ASN A CA 1
ATOM 2411 C C . ASN A 1 308 ? -4.051 -29.578 7.012 1 89.75 308 ASN A C 1
ATOM 2413 O O . ASN A 1 308 ? -3.816 -30.031 5.887 1 89.75 308 ASN A O 1
ATOM 2417 N N . PRO A 1 309 ? -5.121 -28.906 7.312 1 90.25 309 PRO A N 1
ATOM 2418 C CA . PRO A 1 309 ? -6.18 -28.797 6.309 1 90.25 309 PRO A CA 1
ATOM 2419 C C . PRO A 1 309 ? -5.703 -28.109 5.023 1 90.25 309 PRO A C 1
ATOM 2421 O O . PRO A 1 309 ? -6.188 -28.438 3.936 1 90.25 309 PRO A O 1
ATOM 2424 N N . ILE A 1 310 ? -4.809 -27.266 5.113 1 91.06 310 ILE A N 1
ATOM 2425 C CA . ILE A 1 310 ? -4.301 -26.562 3.936 1 91.06 310 ILE A CA 1
ATOM 2426 C C . ILE A 1 310 ? -3.518 -27.547 3.059 1 91.06 310 ILE A C 1
ATOM 2428 O O . ILE A 1 310 ? -3.66 -27.531 1.834 1 91.06 310 ILE A O 1
ATOM 2432 N N . VAL A 1 311 ? -2.742 -28.406 3.701 1 92.56 311 VAL A N 1
ATOM 2433 C CA . VAL A 1 311 ? -1.952 -29.391 2.973 1 92.56 311 VAL A CA 1
ATOM 2434 C C . VAL A 1 311 ? -2.877 -30.438 2.35 1 92.56 311 VAL A C 1
ATOM 2436 O O . VAL A 1 311 ? -2.699 -30.812 1.192 1 92.56 311 VAL A O 1
ATOM 2439 N N . ALA A 1 312 ? -3.869 -30.797 3.096 1 92.69 312 ALA A N 1
ATOM 2440 C CA . ALA A 1 312 ? -4.816 -31.781 2.602 1 92.69 312 ALA A CA 1
ATOM 2441 C C . ALA A 1 312 ? -5.594 -31.266 1.4 1 92.69 312 ALA A C 1
ATOM 2443 O O . ALA A 1 312 ? -5.777 -31.969 0.41 1 92.69 312 ALA A O 1
ATOM 2444 N N . ALA A 1 313 ? -6.031 -30.078 1.491 1 92.62 313 ALA A N 1
ATOM 2445 C CA . ALA A 1 313 ? -6.781 -29.484 0.39 1 92.62 313 ALA A CA 1
ATOM 2446 C C . ALA A 1 313 ? -5.922 -29.375 -0.867 1 92.62 313 ALA A C 1
ATOM 2448 O O . ALA A 1 313 ? -6.395 -29.641 -1.974 1 92.62 313 ALA A O 1
ATOM 2449 N N . GLN A 1 314 ? -4.711 -29.031 -0.715 1 93.06 314 GLN A N 1
ATOM 2450 C CA . GLN A 1 314 ? -3.803 -28.938 -1.852 1 93.06 314 GLN A CA 1
ATOM 2451 C C . GLN A 1 314 ? -3.527 -30.312 -2.455 1 93.06 314 GLN A C 1
ATOM 2453 O O . GLN A 1 314 ? -3.414 -30.453 -3.674 1 93.06 314 GLN A O 1
ATOM 2458 N N . ASN A 1 315 ? -3.369 -31.25 -1.543 1 91.31 315 ASN A N 1
ATOM 2459 C CA . ASN A 1 315 ? -3.154 -32.594 -2.014 1 91.31 315 ASN A CA 1
ATOM 2460 C C . ASN A 1 315 ? -4.277 -33.062 -2.936 1 91.31 315 ASN A C 1
ATOM 2462 O O . ASN A 1 315 ? -4.027 -33.719 -3.959 1 91.31 315 ASN A O 1
ATOM 2466 N N . PHE A 1 316 ? -5.453 -32.719 -2.584 1 89.88 316 PHE A N 1
ATOM 2467 C CA . PHE A 1 316 ? -6.602 -33.062 -3.41 1 89.88 316 PHE A CA 1
ATOM 2468 C C . PHE A 1 316 ? -6.602 -32.281 -4.711 1 89.88 316 PHE A C 1
ATOM 2470 O O . PHE A 1 316 ? -6.918 -32.812 -5.773 1 89.88 316 PHE A O 1
ATOM 2477 N N . GLU A 1 317 ? -6.324 -31.094 -4.633 1 89.88 317 GLU A N 1
ATOM 2478 C CA . GLU A 1 317 ? -6.281 -30.219 -5.805 1 89.88 317 GLU A CA 1
ATOM 2479 C C . GLU A 1 317 ? -5.25 -30.719 -6.816 1 89.88 317 GLU A C 1
ATOM 2481 O O . GLU A 1 317 ? -5.523 -30.766 -8.016 1 89.88 317 GLU A O 1
ATOM 2486 N N . TYR A 1 318 ? -4.062 -31.047 -6.348 1 89.5 318 TYR A N 1
ATOM 2487 C CA . TYR A 1 318 ? -2.982 -31.484 -7.223 1 89.5 318 TYR A CA 1
ATOM 2488 C C . TYR A 1 318 ? -3.33 -32.812 -7.895 1 89.5 318 TYR A C 1
ATOM 2490 O O . TYR A 1 318 ? -3.104 -33 -9.094 1 89.5 318 TYR A O 1
ATOM 2498 N N . LYS A 1 319 ? -3.893 -33.625 -7.133 1 85.88 319 LYS A N 1
ATOM 2499 C CA . LYS A 1 319 ? -4.105 -34.969 -7.648 1 85.88 319 LYS A CA 1
ATOM 2500 C C . LYS A 1 319 ? -5.344 -35.031 -8.531 1 85.88 319 LYS A C 1
ATOM 2502 O O . LYS A 1 319 ? -5.312 -35.625 -9.617 1 85.88 319 LYS A O 1
ATOM 2507 N N . VAL A 1 320 ? -6.391 -34.375 -8.117 1 82.5 320 VAL A N 1
ATOM 2508 C CA . VAL A 1 320 ? -7.648 -34.531 -8.844 1 82.5 320 VAL A CA 1
ATOM 2509 C C . VAL A 1 320 ? -7.902 -33.312 -9.719 1 82.5 320 VAL A C 1
ATOM 2511 O O . VAL A 1 320 ? -8.242 -33.438 -10.898 1 82.5 320 VAL A O 1
ATOM 2514 N N . GLY A 1 321 ? -7.699 -32.188 -9.203 1 83.88 321 GLY A N 1
ATOM 2515 C CA . GLY A 1 321 ? -7.977 -30.969 -9.938 1 83.88 321 GLY A CA 1
ATOM 2516 C C . GLY A 1 321 ? -7.051 -30.75 -11.117 1 83.88 321 GLY A C 1
ATOM 2517 O O . GLY A 1 321 ? -7.504 -30.656 -12.266 1 83.88 321 GLY A O 1
ATOM 2518 N N . PHE A 1 322 ? -5.801 -30.859 -10.914 1 86.25 322 PHE A N 1
ATOM 2519 C CA . PHE A 1 322 ? -4.828 -30.594 -11.969 1 86.25 322 PHE A CA 1
ATOM 2520 C C . PHE A 1 322 ? -4.797 -31.734 -12.969 1 86.25 322 PHE A C 1
ATOM 2522 O O . PHE A 1 322 ? -4.609 -31.516 -14.164 1 86.25 322 PHE A O 1
ATOM 2529 N N . GLN A 1 323 ? -5.004 -32.875 -12.492 1 87.5 323 GLN A N 1
ATOM 2530 C CA . GLN A 1 323 ? -4.984 -34 -13.406 1 87.5 323 GLN A CA 1
ATOM 2531 C C . GLN A 1 323 ? -6.137 -33.938 -14.406 1 87.5 323 GLN A C 1
ATOM 2533 O O . GLN A 1 323 ? -5.961 -34.25 -15.586 1 87.5 323 GLN A O 1
ATOM 2538 N N . LEU A 1 324 ? -7.258 -33.562 -13.906 1 88.94 324 LEU A N 1
ATOM 2539 C CA . LEU A 1 324 ? -8.414 -33.406 -14.781 1 88.94 324 LEU A CA 1
ATOM 2540 C C . LEU A 1 324 ? -8.156 -32.375 -15.859 1 88.94 324 LEU A C 1
ATOM 2542 O O . LEU A 1 324 ? -8.477 -32.594 -17.031 1 88.94 324 LEU A O 1
ATOM 2546 N N . ASP A 1 325 ? -7.566 -31.328 -15.484 1 91.75 325 ASP A N 1
ATOM 2547 C CA . ASP A 1 325 ? -7.297 -30.25 -16.422 1 91.75 325 ASP A CA 1
ATOM 2548 C C . ASP A 1 325 ? -6.23 -30.641 -17.438 1 91.75 325 ASP A C 1
ATOM 2550 O O . ASP A 1 325 ? -6.395 -30.422 -18.641 1 91.75 325 ASP A O 1
ATOM 2554 N N . ARG A 1 326 ? -5.18 -31.297 -17 1 93.25 326 ARG A N 1
ATOM 2555 C CA . ARG A 1 326 ? -4.047 -31.625 -17.859 1 93.25 326 ARG A CA 1
ATOM 2556 C C . ARG A 1 326 ? -4.414 -32.719 -18.859 1 93.25 326 ARG A C 1
ATOM 2558 O O . ARG A 1 326 ? -4.012 -32.656 -20.016 1 93.25 326 ARG A O 1
ATOM 2565 N N . THR A 1 327 ? -5.16 -33.688 -18.406 1 93.06 327 THR A N 1
ATOM 2566 C CA . THR A 1 327 ? -5.555 -34.75 -19.297 1 93.06 327 THR A CA 1
ATOM 2567 C C . THR A 1 327 ? -6.543 -34.281 -20.344 1 93.06 327 THR A C 1
ATOM 2569 O O . THR A 1 327 ? -6.453 -34.656 -21.516 1 93.06 327 THR A O 1
ATOM 2572 N N . PHE A 1 328 ? -7.461 -33.375 -20 1 93.75 328 PHE A N 1
ATOM 2573 C CA . PHE A 1 328 ? -8.406 -32.75 -20.922 1 93.75 328 PHE A CA 1
ATOM 2574 C C . PHE A 1 328 ? -7.668 -31.969 -22 1 93.75 328 PHE A C 1
ATOM 2576 O O . PHE A 1 328 ? -7.906 -32.156 -23.203 1 93.75 328 PHE A O 1
ATOM 2583 N N . GLU A 1 329 ? -6.711 -31.203 -21.516 1 95.38 329 GLU A N 1
ATOM 2584 C CA . GLU A 1 329 ? -5.98 -30.359 -22.469 1 95.38 329 GLU A CA 1
ATOM 2585 C C . GLU A 1 329 ? -5.066 -31.203 -23.344 1 95.38 329 GLU A C 1
ATOM 2587 O O . GLU A 1 329 ? -4.961 -30.953 -24.547 1 95.38 329 GLU A O 1
ATOM 2592 N N . SER A 1 330 ? -4.426 -32.156 -22.734 1 95.12 330 SER A N 1
ATOM 2593 C CA . SER A 1 330 ? -3.51 -33.031 -23.469 1 95.12 330 SER A CA 1
ATOM 2594 C C . SER A 1 330 ? -4.234 -33.781 -24.578 1 95.12 330 SER A C 1
ATOM 2596 O O . SER A 1 330 ? -3.648 -34.062 -25.625 1 95.12 330 SER A O 1
ATOM 2598 N N . ALA A 1 331 ? -5.477 -34.125 -24.391 1 94.56 331 ALA A N 1
ATOM 2599 C CA . ALA A 1 331 ? -6.27 -34.844 -25.375 1 94.56 331 ALA A CA 1
ATOM 2600 C C . ALA A 1 331 ? -6.375 -34.031 -26.672 1 94.56 331 ALA A C 1
ATOM 2602 O O . ALA A 1 331 ? -6.52 -34.625 -27.75 1 94.56 331 ALA A O 1
ATOM 2603 N N . THR A 1 332 ? -6.297 -32.75 -26.656 1 94.44 332 THR A N 1
ATOM 2604 C CA . THR A 1 332 ? -6.406 -31.906 -27.828 1 94.44 332 THR A CA 1
ATOM 2605 C C . THR A 1 332 ? -5.023 -31.562 -28.375 1 94.44 332 THR A C 1
ATOM 2607 O O . THR A 1 332 ? -4.91 -30.922 -29.422 1 94.44 332 THR A O 1
ATOM 2610 N N . GLY A 1 333 ? -3.984 -31.984 -27.641 1 93.56 333 GLY A N 1
ATOM 2611 C CA . GLY A 1 333 ? -2.627 -31.641 -28.031 1 93.56 333 GLY A CA 1
ATOM 2612 C C . GLY A 1 333 ? -2.174 -30.281 -27.531 1 93.56 333 GLY A C 1
ATOM 2613 O O . GLY A 1 333 ? -1.206 -29.719 -28.031 1 93.56 333 GLY A O 1
ATOM 2614 N N . PHE A 1 334 ? -2.941 -29.797 -26.625 1 93.5 334 PHE A N 1
ATOM 2615 C CA . PHE A 1 334 ? -2.707 -28.484 -26.047 1 93.5 334 PHE A CA 1
ATOM 2616 C C . PHE A 1 334 ? -2.502 -28.594 -24.531 1 93.5 334 PHE A C 1
ATOM 2618 O O . PHE A 1 334 ? -3.02 -29.516 -23.906 1 93.5 334 PHE A O 1
ATOM 2625 N N . LEU A 1 335 ? -1.616 -27.703 -24.016 1 94.81 335 LEU A N 1
ATOM 2626 C CA . LEU A 1 335 ? -1.475 -27.5 -22.578 1 94.81 335 LEU A CA 1
ATOM 2627 C C . LEU A 1 335 ? -1.438 -26.016 -22.25 1 94.81 335 LEU A C 1
ATOM 2629 O O . LEU A 1 335 ? -0.766 -25.234 -22.922 1 94.81 335 LEU A O 1
ATOM 2633 N N . SER A 1 336 ? -2.172 -25.656 -21.25 1 92.44 336 SER A N 1
ATOM 2634 C CA . SER A 1 336 ? -2.205 -24.25 -20.859 1 92.44 336 SER A CA 1
ATOM 2635 C C . SER A 1 336 ? -1.043 -23.906 -19.938 1 92.44 336 SER A C 1
ATOM 2637 O O . SER A 1 336 ? -0.711 -22.734 -19.766 1 92.44 336 SER A O 1
ATOM 2639 N N . LEU A 1 337 ? -0.477 -24.969 -19.375 1 92.19 337 LEU A N 1
ATOM 2640 C CA . LEU A 1 337 ? 0.574 -24.719 -18.406 1 92.19 337 LEU A CA 1
ATOM 2641 C C . LEU A 1 337 ? 1.601 -25.859 -18.422 1 92.19 337 LEU A C 1
ATOM 2643 O O . LEU A 1 337 ? 1.238 -27.031 -18.516 1 92.19 337 LEU A O 1
ATOM 2647 N N . LEU A 1 338 ? 2.828 -25.469 -18.453 1 92.94 338 LEU A N 1
ATOM 2648 C CA . LEU A 1 338 ? 3.949 -26.375 -18.25 1 92.94 338 LEU A CA 1
ATOM 2649 C C . LEU A 1 338 ? 4.672 -26.062 -16.938 1 92.94 338 LEU A C 1
ATOM 2651 O O . LEU A 1 338 ? 5.535 -25.188 -16.906 1 92.94 338 LEU A O 1
ATOM 2655 N N . PRO A 1 339 ? 4.328 -26.781 -15.906 1 90.69 339 PRO A N 1
ATOM 2656 C CA . PRO A 1 339 ? 4.855 -26.422 -14.586 1 90.69 339 PRO A CA 1
ATOM 2657 C C . PRO A 1 339 ? 6.383 -26.469 -14.531 1 90.69 339 PRO A C 1
ATOM 2659 O O . PRO A 1 339 ? 7.004 -27.328 -15.148 1 90.69 339 PRO A O 1
ATOM 2662 N N . GLY A 1 340 ? 6.918 -25.578 -13.805 1 87.25 340 GLY A N 1
ATOM 2663 C CA . GLY A 1 340 ? 8.359 -25.5 -13.641 1 87.25 340 GLY A CA 1
ATOM 2664 C C . GLY A 1 340 ? 8.922 -26.609 -12.781 1 87.25 340 GLY A C 1
ATOM 2665 O O . GLY A 1 340 ? 10.125 -26.875 -12.812 1 87.25 340 GLY A O 1
ATOM 2666 N N . ALA A 1 341 ? 8.039 -27.297 -12.055 1 88.12 341 ALA A N 1
ATOM 2667 C CA . ALA A 1 341 ? 8.492 -28.344 -11.156 1 88.12 341 ALA A CA 1
ATOM 2668 C C . ALA A 1 341 ? 8.922 -29.578 -11.945 1 88.12 341 ALA A C 1
ATOM 2670 O O . ALA A 1 341 ? 9.805 -30.328 -11.508 1 88.12 341 ALA A O 1
ATOM 2671 N N . CYS A 1 342 ? 8.273 -29.859 -13.031 1 92.94 342 CYS A N 1
ATOM 2672 C CA . CYS A 1 342 ? 8.656 -31 -13.844 1 92.94 342 CYS A CA 1
ATOM 2673 C C . CYS A 1 342 ? 8.086 -30.891 -15.25 1 92.94 342 CYS A C 1
ATOM 2675 O O . CYS A 1 342 ? 6.941 -31.281 -15.492 1 92.94 342 CYS A O 1
ATOM 2677 N N . SER A 1 343 ? 8.82 -30.469 -16.109 1 94.38 343 SER A N 1
ATOM 2678 C CA . SER A 1 343 ? 8.453 -30.359 -17.516 1 94.38 343 SER A CA 1
ATOM 2679 C C . SER A 1 343 ? 9.656 -30.578 -18.422 1 94.38 343 SER A C 1
ATOM 2681 O O . SER A 1 343 ? 10.789 -30.297 -18.047 1 94.38 343 SER A O 1
ATOM 2683 N N . ALA A 1 344 ? 9.438 -31.156 -19.5 1 96.31 344 ALA A N 1
ATOM 2684 C CA . ALA A 1 344 ? 10.477 -31.438 -20.484 1 96.31 344 ALA A CA 1
ATOM 2685 C C . ALA A 1 344 ? 10.195 -30.703 -21.797 1 96.31 344 ALA A C 1
ATOM 2687 O O . ALA A 1 344 ? 9.039 -30.562 -22.203 1 96.31 344 ALA A O 1
ATOM 2688 N N . TYR A 1 345 ? 11.195 -30.219 -22.438 1 94.94 345 TYR A N 1
ATOM 2689 C CA . TYR A 1 345 ? 11.086 -29.469 -23.688 1 94.94 345 TYR A CA 1
ATOM 2690 C C . TYR A 1 345 ? 12.023 -30.031 -24.75 1 94.94 345 TYR A C 1
ATOM 2692 O O . TYR A 1 345 ? 13.156 -30.406 -24.453 1 94.94 345 TYR A O 1
ATOM 2700 N N . ARG A 1 346 ? 11.469 -30.25 -25.859 1 95.62 346 ARG A N 1
ATOM 2701 C CA . ARG A 1 346 ? 12.352 -30.453 -27 1 95.62 346 ARG A CA 1
ATOM 2702 C C . ARG A 1 346 ? 13.07 -29.156 -27.375 1 95.62 346 ARG A C 1
ATOM 2704 O O . ARG A 1 346 ? 12.422 -28.141 -27.656 1 95.62 346 ARG A O 1
ATOM 2711 N N . TYR A 1 347 ? 14.336 -29.109 -27.359 1 92.56 347 TYR A N 1
ATOM 2712 C CA . TYR A 1 347 ? 15.086 -27.859 -27.5 1 92.56 347 TYR A CA 1
ATOM 2713 C C . TYR A 1 347 ? 14.789 -27.188 -28.828 1 92.56 347 TYR A C 1
ATOM 2715 O O . TYR A 1 347 ? 14.5 -25.984 -28.875 1 92.56 347 TYR A O 1
ATOM 2723 N N . VAL A 1 348 ? 14.711 -27.859 -29.938 1 86.38 348 VAL A N 1
ATOM 2724 C CA . VAL A 1 348 ? 14.5 -27.312 -31.281 1 86.38 348 VAL A CA 1
ATOM 2725 C C . VAL A 1 348 ? 13.078 -26.766 -31.391 1 86.38 348 VAL A C 1
ATOM 2727 O O . VAL A 1 348 ? 12.852 -25.75 -32.031 1 86.38 348 VAL A O 1
ATOM 2730 N N . GLY A 1 349 ? 12.156 -27.453 -30.781 1 83.88 349 GLY A N 1
ATOM 2731 C CA . GLY A 1 349 ? 10.758 -27.047 -30.844 1 83.88 349 GLY A CA 1
ATOM 2732 C C . GLY A 1 349 ? 10.461 -25.781 -30.047 1 83.88 349 GLY A C 1
ATOM 2733 O O . GLY A 1 349 ? 9.633 -24.969 -30.453 1 83.88 349 GLY A O 1
ATOM 2734 N N . SER A 1 350 ? 11.227 -25.641 -28.984 1 83.06 350 SER A N 1
ATOM 2735 C CA . SER A 1 350 ? 10.938 -24.547 -28.078 1 83.06 350 SER A CA 1
ATOM 2736 C C . SER A 1 350 ? 11.852 -23.344 -28.344 1 83.06 350 SER A C 1
ATOM 2738 O O . SER A 1 350 ? 11.586 -22.234 -27.875 1 83.06 350 SER A O 1
ATOM 2740 N N . ALA A 1 351 ? 12.844 -23.594 -29.109 1 83.88 351 ALA A N 1
ATOM 2741 C CA . ALA A 1 351 ? 13.82 -22.531 -29.391 1 83.88 351 ALA A CA 1
ATOM 2742 C C . ALA A 1 351 ? 13.219 -21.453 -30.281 1 83.88 351 ALA A C 1
ATOM 2744 O O . ALA A 1 351 ? 12.25 -21.703 -31 1 83.88 351 ALA A O 1
ATOM 2745 N N . GLY A 1 352 ? 13.617 -20.234 -30.094 1 83 352 GLY A N 1
ATOM 2746 C CA . GLY A 1 352 ? 13.148 -19.109 -30.891 1 83 352 GLY A CA 1
ATOM 2747 C C . GLY A 1 352 ? 12.219 -18.188 -30.141 1 83 352 GLY A C 1
ATOM 2748 O O . GLY A 1 352 ? 12.516 -17.766 -29.016 1 83 352 GLY A O 1
ATOM 2749 N N . LYS A 1 353 ? 11.07 -17.938 -30.828 1 81.62 353 LYS A N 1
ATOM 2750 C CA . LYS A 1 353 ? 10.172 -16.891 -30.312 1 81.62 353 LYS A CA 1
ATOM 2751 C C . LYS A 1 353 ? 9.477 -17.344 -29.031 1 81.62 353 LYS A C 1
ATOM 2753 O O . LYS A 1 353 ? 9.312 -16.562 -28.094 1 81.62 353 LYS A O 1
ATOM 2758 N N . PRO A 1 354 ? 9.133 -18.656 -29.016 1 84.19 354 PRO A N 1
ATOM 2759 C CA . PRO A 1 354 ? 8.469 -19.094 -27.781 1 84.19 354 PRO A CA 1
ATOM 2760 C C . PRO A 1 354 ? 9.352 -18.906 -26.547 1 84.19 354 PRO A C 1
ATOM 2762 O O . PRO A 1 354 ? 8.891 -18.406 -25.516 1 84.19 354 PRO A O 1
ATOM 2765 N N . LEU A 1 355 ? 10.562 -19.25 -26.656 1 83.06 355 LEU A N 1
ATOM 2766 C CA . LEU A 1 355 ? 11.477 -19.109 -25.531 1 83.06 355 LEU A CA 1
ATOM 2767 C C . LEU A 1 355 ? 11.789 -17.641 -25.266 1 83.06 355 LEU A C 1
ATOM 2769 O O . LEU A 1 355 ? 11.906 -17.234 -24.109 1 83.06 355 LEU A O 1
ATOM 2773 N N . GLU A 1 356 ? 11.844 -16.875 -26.234 1 78.88 356 GLU A N 1
ATOM 2774 C CA . GLU A 1 356 ? 12.109 -15.445 -26.078 1 78.88 356 GLU A CA 1
ATOM 2775 C C . GLU A 1 356 ? 10.969 -14.742 -25.359 1 78.88 356 GLU A C 1
ATOM 2777 O O . GLU A 1 356 ? 11.203 -13.859 -24.531 1 78.88 356 GLU A O 1
ATOM 2782 N N . ASP A 1 357 ? 9.828 -15.109 -25.688 1 78.25 357 ASP A N 1
ATOM 2783 C CA . ASP A 1 357 ? 8.664 -14.5 -25.047 1 78.25 357 ASP A CA 1
ATOM 2784 C C . ASP A 1 357 ? 8.578 -14.891 -23.578 1 78.25 357 ASP A C 1
ATOM 2786 O O . ASP A 1 357 ? 8.148 -14.094 -22.734 1 78.25 357 ASP A O 1
ATOM 2790 N N . MET A 1 358 ? 8.961 -16.109 -23.344 1 78.25 358 MET A N 1
ATOM 2791 C CA . MET A 1 358 ? 8.953 -16.562 -21.953 1 78.25 358 MET A CA 1
ATOM 2792 C C . MET A 1 358 ? 9.977 -15.797 -21.125 1 78.25 358 MET A C 1
ATOM 2794 O O . MET A 1 358 ? 9.711 -15.469 -19.969 1 78.25 358 MET A O 1
ATOM 2798 N N . LEU A 1 359 ? 11.031 -15.359 -21.766 1 76.44 359 LEU A N 1
ATOM 2799 C CA . LEU A 1 359 ? 12.164 -14.781 -21.047 1 76.44 359 LEU A CA 1
ATOM 2800 C C . LEU A 1 359 ? 12.094 -13.258 -21.047 1 76.44 359 LEU A C 1
ATOM 2802 O O . LEU A 1 359 ? 12.961 -12.594 -20.484 1 76.44 359 LEU A O 1
ATOM 2806 N N . LEU A 1 360 ? 11.047 -12.664 -21.641 1 72.62 360 LEU A N 1
ATOM 2807 C CA . LEU A 1 360 ? 10.883 -11.219 -21.703 1 72.62 360 LEU A CA 1
ATOM 2808 C C . LEU A 1 360 ? 10.703 -10.625 -20.312 1 72.62 360 LEU A C 1
ATOM 2810 O O . LEU A 1 360 ? 10.945 -9.438 -20.094 1 72.62 360 LEU A O 1
ATOM 2814 N N . GLY A 1 361 ? 10.336 -11.375 -19.328 1 69.56 361 GLY A N 1
ATOM 2815 C CA . GLY A 1 361 ? 10.117 -10.891 -17.984 1 69.56 361 GLY A CA 1
ATOM 2816 C C . GLY A 1 361 ? 11.398 -10.742 -17.188 1 69.56 361 GLY A C 1
ATOM 2817 O O . GLY A 1 361 ? 11.383 -10.258 -16.047 1 69.56 361 GLY A O 1
ATOM 2818 N N . ASP A 1 362 ? 12.539 -11.203 -17.75 1 72.19 362 ASP A N 1
ATOM 2819 C CA . ASP A 1 362 ? 13.836 -11.047 -17.125 1 72.19 362 ASP A CA 1
ATOM 2820 C C . ASP A 1 362 ? 14.25 -9.57 -17.078 1 72.19 362 ASP A C 1
ATOM 2822 O O . ASP A 1 362 ? 14.367 -8.922 -18.109 1 72.19 362 ASP A O 1
ATOM 2826 N N . PRO A 1 363 ? 14.398 -9.047 -15.828 1 63.16 363 PRO A N 1
ATOM 2827 C CA . PRO A 1 363 ? 14.734 -7.633 -15.703 1 63.16 363 PRO A CA 1
ATOM 2828 C C . PRO A 1 363 ? 16.016 -7.266 -16.453 1 63.16 363 PRO A C 1
ATOM 2830 O O . PRO A 1 363 ? 16.141 -6.145 -16.953 1 63.16 363 PRO A O 1
ATOM 2833 N N . THR A 1 364 ? 16.984 -8.25 -16.453 1 62.59 364 THR A N 1
ATOM 2834 C CA . THR A 1 364 ? 18.25 -7.961 -17.141 1 62.59 364 THR A CA 1
ATOM 2835 C C . THR A 1 364 ? 18.031 -7.855 -18.641 1 62.59 364 THR A C 1
ATOM 2837 O O . THR A 1 364 ? 18.812 -7.188 -19.328 1 62.59 364 THR A O 1
ATOM 2840 N N . TRP A 1 365 ? 17.078 -8.641 -18.984 1 59.22 365 TRP A N 1
ATOM 2841 C CA . TRP A 1 365 ? 16.734 -8.578 -20.391 1 59.22 365 TRP A CA 1
ATOM 2842 C C . TRP A 1 365 ? 16.109 -7.234 -20.734 1 59.22 365 TRP A C 1
ATOM 2844 O O . TRP A 1 365 ? 16.375 -6.668 -21.797 1 59.22 365 TRP A O 1
ATOM 2854 N N . ILE A 1 366 ? 15.328 -6.777 -19.766 1 54.69 366 ILE A N 1
ATOM 2855 C CA . ILE A 1 366 ? 14.641 -5.504 -19.953 1 54.69 366 ILE A CA 1
ATOM 2856 C C . ILE A 1 366 ? 15.656 -4.363 -19.938 1 54.69 366 ILE A C 1
ATOM 2858 O O . ILE A 1 366 ? 15.539 -3.416 -20.719 1 54.69 366 ILE A O 1
ATOM 2862 N N . GLN A 1 367 ? 16.703 -4.359 -19.016 1 51.09 367 GLN A N 1
ATOM 2863 C CA . GLN A 1 367 ? 17.672 -3.281 -18.891 1 51.09 367 GLN A CA 1
ATOM 2864 C C . GLN A 1 367 ? 18.688 -3.326 -20.031 1 51.09 367 GLN A C 1
ATOM 2866 O O . GLN A 1 367 ? 19.219 -2.291 -20.422 1 51.09 367 GLN A O 1
ATOM 2871 N N . GLY A 1 368 ? 19.312 -4.469 -20.297 1 47.19 368 GLY A N 1
ATOM 2872 C CA . GLY A 1 368 ? 20.453 -4.543 -21.219 1 47.19 368 GLY A CA 1
ATOM 2873 C C . GLY A 1 368 ? 20.125 -4.035 -22.609 1 47.19 368 GLY A C 1
ATOM 2874 O O . GLY A 1 368 ? 21.016 -3.617 -23.344 1 47.19 368 GLY A O 1
ATOM 2875 N N . HIS A 1 369 ? 19.281 -4.707 -23.312 1 43.97 369 HIS A N 1
ATOM 2876 C CA . HIS A 1 369 ? 19.312 -4.246 -24.703 1 43.97 369 HIS A CA 1
ATOM 2877 C C . HIS A 1 369 ? 19.062 -2.746 -24.797 1 43.97 369 HIS A C 1
ATOM 2879 O O . HIS A 1 369 ? 18.781 -2.096 -23.781 1 43.97 369 HIS A O 1
ATOM 2885 N N . ASN A 1 370 ? 18.156 -2.152 -25.766 1 37.91 370 ASN A N 1
ATOM 2886 C CA . ASN A 1 370 ? 17.969 -0.762 -26.172 1 37.91 370 ASN A CA 1
ATOM 2887 C C . ASN A 1 370 ? 17.312 0.058 -25.062 1 37.91 370 ASN A C 1
ATOM 2889 O O . ASN A 1 370 ? 16.297 -0.349 -24.5 1 37.91 370 ASN A O 1
ATOM 2893 N N . ARG A 1 371 ? 18.156 0.907 -24.359 1 42.44 371 ARG A N 1
ATOM 2894 C CA . ARG A 1 371 ? 17.766 2.049 -23.531 1 42.44 371 ARG A CA 1
ATOM 2895 C C . ARG A 1 371 ? 16.312 2.441 -23.781 1 42.44 371 ARG A C 1
ATOM 2897 O O . ARG A 1 371 ? 15.734 3.207 -23 1 42.44 371 ARG A O 1
ATOM 2904 N N . ASP A 1 372 ? 15.922 2.354 -24.938 1 41 372 ASP A N 1
ATOM 2905 C CA . ASP A 1 372 ? 14.656 2.938 -25.375 1 41 372 ASP A CA 1
ATOM 2906 C C . ASP A 1 372 ? 13.484 2.033 -25 1 41 372 ASP A C 1
ATOM 2908 O O . ASP A 1 372 ? 12.359 2.248 -25.469 1 41 372 ASP A O 1
ATOM 2912 N N . ARG A 1 373 ? 13.781 0.836 -24.641 1 43.25 373 ARG A N 1
ATOM 2913 C CA . ARG A 1 373 ? 12.578 0.012 -24.656 1 43.25 373 ARG A CA 1
ATOM 2914 C C . ARG A 1 373 ? 11.703 0.313 -23.438 1 43.25 373 ARG A C 1
ATOM 2916 O O . ARG A 1 373 ? 12.203 0.665 -22.375 1 43.25 373 ARG A O 1
ATOM 2923 N N . LEU A 1 374 ? 10.438 0.342 -23.656 1 50.06 374 LEU A N 1
ATOM 2924 C CA . LEU A 1 374 ? 9.195 0.773 -23.031 1 50.06 374 LEU A CA 1
ATOM 2925 C C . LEU A 1 374 ? 8.961 0.032 -21.719 1 50.06 374 LEU A C 1
ATOM 2927 O O . LEU A 1 374 ? 9.195 -1.175 -21.625 1 50.06 374 LEU A O 1
ATOM 2931 N N . SER A 1 375 ? 9.125 0.593 -20.594 1 57.62 375 SER A N 1
ATOM 2932 C CA . SER A 1 375 ? 8.594 0.167 -19.312 1 57.62 375 SER A CA 1
ATOM 2933 C C . SER A 1 375 ? 7.363 -0.723 -19.484 1 57.62 375 SER A C 1
ATOM 2935 O O . SER A 1 375 ? 6.457 -0.392 -20.25 1 57.62 375 SER A O 1
ATOM 2937 N N . LEU A 1 376 ? 7.59 -2.283 -19.266 1 67.12 376 LEU A N 1
ATOM 2938 C CA . LEU A 1 376 ? 6.477 -3.221 -19.391 1 67.12 376 LEU A CA 1
ATOM 2939 C C . LEU A 1 376 ? 5.227 -2.676 -18.719 1 67.12 376 LEU A C 1
ATOM 2941 O O . LEU A 1 376 ? 5.316 -2.012 -17.672 1 67.12 376 LEU A O 1
ATOM 2945 N N . SER A 1 377 ? 4.195 -2.748 -19.469 1 79.38 377 SER A N 1
ATOM 2946 C CA . SER A 1 377 ? 2.881 -2.395 -18.938 1 79.38 377 SER A CA 1
ATOM 2947 C C . SER A 1 377 ? 2.514 -3.271 -17.75 1 79.38 377 SER A C 1
ATOM 2949 O O . SER A 1 377 ? 3.051 -4.367 -17.594 1 79.38 377 SER A O 1
ATOM 2951 N N . PRO A 1 378 ? 1.767 -2.809 -16.859 1 82.25 378 PRO A N 1
ATOM 2952 C CA . PRO A 1 378 ? 1.317 -3.607 -15.719 1 82.25 378 PRO A CA 1
ATOM 2953 C C . PRO A 1 378 ? 0.743 -4.961 -16.125 1 82.25 378 PRO A C 1
ATOM 2955 O O . PRO A 1 378 ? 0.943 -5.957 -15.438 1 82.25 378 PRO A O 1
ATOM 2958 N N . VAL A 1 379 ? 0.154 -5.035 -17.281 1 84.44 379 VAL A N 1
ATOM 2959 C CA . VAL A 1 379 ? -0.445 -6.27 -17.766 1 84.44 379 VAL A CA 1
ATOM 2960 C C . VAL A 1 379 ? 0.652 -7.266 -18.141 1 84.44 379 VAL A C 1
ATOM 2962 O O . VAL A 1 379 ? 0.575 -8.445 -17.781 1 84.44 379 VAL A O 1
ATOM 2965 N N . ASN A 1 380 ? 1.688 -6.82 -18.703 1 81.94 380 ASN A N 1
ATOM 2966 C CA . ASN A 1 380 ? 2.785 -7.688 -19.125 1 81.94 380 ASN A CA 1
ATOM 2967 C C . ASN A 1 380 ? 3.613 -8.164 -17.922 1 81.94 380 ASN A C 1
ATOM 2969 O O . ASN A 1 380 ? 4.094 -9.297 -17.906 1 81.94 380 ASN A O 1
ATOM 2973 N N . LEU A 1 381 ? 3.715 -7.266 -17.016 1 81.06 381 LEU A N 1
ATOM 2974 C CA . LEU A 1 381 ? 4.48 -7.637 -15.828 1 81.06 381 LEU A CA 1
ATOM 2975 C C . LEU A 1 381 ? 3.791 -8.758 -15.062 1 81.06 381 LEU A C 1
ATOM 2977 O O . LEU A 1 381 ? 4.449 -9.688 -14.586 1 81.06 381 LEU A O 1
ATOM 2981 N N . ASN A 1 382 ? 2.518 -8.727 -14.977 1 85.94 382 ASN A N 1
ATOM 2982 C CA . ASN A 1 382 ? 1.771 -9.766 -14.281 1 85.94 382 ASN A CA 1
ATOM 2983 C C . ASN A 1 382 ? 1.721 -11.055 -15.102 1 85.94 382 ASN A C 1
ATOM 2985 O O . ASN A 1 382 ? 1.69 -12.156 -14.539 1 85.94 382 ASN A O 1
ATOM 2989 N N . ARG A 1 383 ? 1.756 -10.875 -16.375 1 83.75 383 ARG A N 1
ATOM 2990 C CA . ARG A 1 383 ? 1.765 -12.031 -17.266 1 83.75 383 ARG A CA 1
ATOM 2991 C C . ARG A 1 383 ? 3.021 -12.867 -17.062 1 83.75 383 ARG A C 1
ATOM 2993 O O . ARG A 1 383 ? 2.975 -14.102 -17.156 1 83.75 383 ARG A O 1
ATOM 3000 N N . HIS A 1 384 ? 4.051 -12.258 -16.688 1 78.81 384 HIS A N 1
ATOM 3001 C CA . HIS A 1 384 ? 5.332 -12.945 -16.578 1 78.81 384 HIS A CA 1
ATOM 3002 C C . HIS A 1 384 ? 5.496 -13.609 -15.219 1 78.81 384 HIS A C 1
ATOM 3004 O O . HIS A 1 384 ? 6.488 -14.305 -14.977 1 78.81 384 HIS A O 1
ATOM 3010 N N . LEU A 1 385 ? 4.496 -13.398 -14.414 1 80.5 385 LEU A N 1
ATOM 3011 C CA . LEU A 1 385 ? 4.477 -14.164 -13.172 1 80.5 385 LEU A CA 1
ATOM 3012 C C . LEU A 1 385 ? 4.227 -15.641 -13.445 1 80.5 385 LEU A C 1
ATOM 3014 O O . LEU A 1 385 ? 4.516 -16.5 -12.602 1 80.5 385 LEU A O 1
ATOM 3018 N N . ALA A 1 386 ? 3.613 -15.898 -14.531 1 80.5 386 ALA A N 1
ATOM 3019 C CA . ALA A 1 386 ? 3.365 -17.266 -14.984 1 80.5 386 ALA A CA 1
ATOM 3020 C C . ALA A 1 386 ? 4.031 -17.531 -16.328 1 80.5 386 ALA A C 1
ATOM 3022 O O . ALA A 1 386 ? 3.352 -17.75 -17.344 1 80.5 386 ALA A O 1
ATOM 3023 N N . ASP A 1 387 ? 5.301 -17.562 -16.312 1 77 387 ASP A N 1
ATOM 3024 C CA . ASP A 1 387 ? 6.09 -17.75 -17.516 1 77 387 ASP A CA 1
ATOM 3025 C C . ASP A 1 387 ? 5.832 -19.109 -18.141 1 77 387 ASP A C 1
ATOM 3027 O O . ASP A 1 387 ? 5.969 -19.281 -19.344 1 77 387 ASP A O 1
ATOM 3031 N N . ASP A 1 388 ? 5.348 -19.984 -17.359 1 86.38 388 ASP A N 1
ATOM 3032 C CA . ASP A 1 388 ? 5.121 -21.359 -17.766 1 86.38 388 ASP A CA 1
ATOM 3033 C C . ASP A 1 388 ? 3.809 -21.5 -18.547 1 86.38 388 ASP A C 1
ATOM 3035 O O . ASP A 1 388 ? 3.5 -22.578 -19.062 1 86.38 388 ASP A O 1
ATOM 3039 N N . ARG A 1 389 ? 3.092 -20.422 -18.625 1 87.5 389 ARG A N 1
ATOM 3040 C CA . ARG A 1 389 ? 1.829 -20.453 -19.344 1 87.5 389 ARG A CA 1
ATOM 3041 C C . ARG A 1 389 ? 1.979 -19.828 -20.734 1 87.5 389 ARG A C 1
ATOM 3043 O O . ARG A 1 389 ? 1.452 -20.344 -21.719 1 87.5 389 ARG A O 1
ATOM 3050 N N . VAL A 1 390 ? 2.762 -18.859 -20.844 1 83.75 390 VAL A N 1
ATOM 3051 C CA . VAL A 1 390 ? 2.889 -18.109 -22.094 1 83.75 390 VAL A CA 1
ATOM 3052 C C . VAL A 1 390 ? 3.605 -18.953 -23.141 1 83.75 390 VAL A C 1
ATOM 3054 O O . VAL A 1 390 ? 3.248 -18.906 -24.312 1 83.75 390 VAL A O 1
ATOM 3057 N N . ILE A 1 391 ? 4.488 -19.703 -22.688 1 89.38 391 ILE A N 1
ATOM 3058 C CA . ILE A 1 391 ? 5.309 -20.469 -23.609 1 89.38 391 ILE A CA 1
ATOM 3059 C C . ILE A 1 391 ? 4.453 -21.531 -24.312 1 89.38 391 ILE A C 1
ATOM 3061 O O . ILE A 1 391 ? 4.688 -21.859 -25.469 1 89.38 391 ILE A O 1
ATOM 3065 N N . CYS A 1 392 ? 3.459 -22.016 -23.656 1 92.81 392 CYS A N 1
ATOM 3066 C CA . CYS A 1 392 ? 2.623 -23.078 -24.203 1 92.81 392 CYS A CA 1
ATOM 3067 C C . CYS A 1 392 ? 1.917 -22.625 -25.484 1 92.81 392 CYS A C 1
ATOM 3069 O O . CYS A 1 392 ? 2.031 -23.266 -26.516 1 92.81 392 CYS A O 1
ATOM 3071 N N . PHE A 1 393 ? 1.281 -21.484 -25.422 1 91.38 393 PHE A N 1
ATOM 3072 C CA . PHE A 1 393 ? 0.55 -20.969 -26.578 1 91.38 393 PHE A CA 1
ATOM 3073 C C . PHE A 1 393 ? 1.509 -20.578 -27.688 1 91.38 393 PHE A C 1
ATOM 3075 O O . PHE A 1 393 ? 1.209 -20.766 -28.875 1 91.38 393 PHE A O 1
ATOM 3082 N N . ARG A 1 394 ? 2.615 -20.141 -27.344 1 90.69 394 ARG A N 1
ATOM 3083 C CA . ARG A 1 394 ? 3.58 -19.688 -28.328 1 90.69 394 ARG A CA 1
ATOM 3084 C C . ARG A 1 394 ? 4.176 -20.859 -29.109 1 90.69 394 ARG A C 1
ATOM 3086 O O . ARG A 1 394 ? 4.496 -20.734 -30.281 1 90.69 394 ARG A O 1
ATOM 3093 N N . ILE A 1 395 ? 4.32 -21.953 -28.438 1 93.06 395 ILE A N 1
ATOM 3094 C CA . ILE A 1 395 ? 4.859 -23.141 -29.094 1 93.06 395 ILE A CA 1
ATOM 3095 C C . ILE A 1 395 ? 3.854 -23.672 -30.109 1 93.06 395 ILE A C 1
ATOM 3097 O O . ILE A 1 395 ? 4.215 -23.938 -31.266 1 93.06 395 ILE A O 1
ATOM 3101 N N . ILE A 1 396 ? 2.639 -23.75 -29.766 1 93.06 396 ILE A N 1
ATOM 3102 C CA . ILE A 1 396 ? 1.621 -24.359 -30.625 1 93.06 396 ILE A CA 1
ATOM 3103 C C . ILE A 1 396 ? 1.3 -23.422 -31.781 1 93.06 396 ILE A C 1
ATOM 3105 O O . ILE A 1 396 ? 0.933 -23.875 -32.875 1 93.06 396 ILE A O 1
ATOM 3109 N N . SER A 1 397 ? 1.465 -22.094 -31.562 1 92.75 397 SER A N 1
ATOM 3110 C CA . SER A 1 397 ? 1.11 -21.109 -32.594 1 92.75 397 SER A CA 1
ATOM 3111 C C . SER A 1 397 ? 2.322 -20.734 -33.438 1 92.75 397 SER A C 1
ATOM 3113 O O . SER A 1 397 ? 2.254 -19.812 -34.219 1 92.75 397 SER A O 1
ATOM 3115 N N . LYS A 1 398 ? 3.42 -21.391 -33.156 1 91.5 398 LYS A N 1
ATOM 3116 C CA . LYS A 1 398 ? 4.609 -21.094 -33.938 1 91.5 398 LYS A CA 1
ATOM 3117 C C . LYS A 1 398 ? 4.328 -21.266 -35.438 1 91.5 398 LYS A C 1
ATOM 3119 O O . LYS A 1 398 ? 3.777 -22.281 -35.875 1 91.5 398 LYS A O 1
ATOM 3124 N N . PRO A 1 399 ? 4.68 -20.266 -36.25 1 91.44 399 PRO A N 1
ATOM 3125 C CA . PRO A 1 399 ? 4.344 -20.312 -37.688 1 91.44 399 PRO A CA 1
ATOM 3126 C C . PRO A 1 399 ? 5.039 -21.469 -38.406 1 91.44 399 PRO A C 1
ATOM 3128 O O . PRO A 1 399 ? 6.191 -21.781 -38.094 1 91.44 399 PRO A O 1
ATOM 3131 N N . ASN A 1 400 ? 4.359 -22.109 -39.281 1 91.56 400 ASN A N 1
ATOM 3132 C CA . ASN A 1 400 ? 4.852 -23.109 -40.219 1 91.56 400 ASN A CA 1
ATOM 3133 C C . ASN A 1 400 ? 5.328 -24.359 -39.5 1 91.56 400 ASN A C 1
ATOM 3135 O O . ASN A 1 400 ? 6.316 -24.984 -39.906 1 91.56 400 ASN A O 1
ATOM 3139 N N . THR A 1 401 ? 4.801 -24.578 -38.312 1 92.44 401 THR A N 1
ATOM 3140 C CA . THR A 1 401 ? 5.094 -25.812 -37.594 1 92.44 401 THR A CA 1
ATOM 3141 C C . THR A 1 401 ? 3.809 -26.422 -37.031 1 92.44 401 THR A C 1
ATOM 3143 O O . THR A 1 401 ? 2.74 -25.812 -37.094 1 92.44 401 THR A O 1
ATOM 3146 N N . HIS A 1 402 ? 3.846 -27.641 -36.625 1 94.5 402 HIS A N 1
ATOM 3147 C CA . HIS A 1 402 ? 2.703 -28.312 -36.031 1 94.5 402 HIS A CA 1
ATOM 3148 C C . HIS A 1 402 ? 3.096 -29.016 -34.719 1 94.5 402 HIS A C 1
ATOM 3150 O O . HIS A 1 402 ? 2.799 -30.188 -34.531 1 94.5 402 HIS A O 1
ATOM 3156 N N . TRP A 1 403 ? 3.738 -28.234 -33.844 1 94.75 403 TRP A N 1
ATOM 3157 C CA . TRP A 1 403 ? 4.203 -28.734 -32.562 1 94.75 403 TRP A CA 1
ATOM 3158 C C . TRP A 1 403 ? 3.027 -29.094 -31.672 1 94.75 403 TRP A C 1
ATOM 3160 O O . TRP A 1 403 ? 1.97 -28.469 -31.734 1 94.75 403 TRP A O 1
ATOM 3170 N N . LEU A 1 404 ? 3.203 -30.094 -30.859 1 95.25 404 LEU A N 1
ATOM 3171 C CA . LEU A 1 404 ? 2.186 -30.547 -29.906 1 95.25 404 LEU A CA 1
ATOM 3172 C C . LEU A 1 404 ? 2.723 -30.547 -28.484 1 95.25 404 LEU A C 1
ATOM 3174 O O . LEU A 1 404 ? 3.938 -30.531 -28.281 1 95.25 404 LEU A O 1
ATOM 3178 N N . LEU A 1 405 ? 1.887 -30.438 -27.547 1 96.19 405 LEU A N 1
ATOM 3179 C CA . LEU A 1 405 ? 2.17 -30.578 -26.109 1 96.19 405 LEU A CA 1
ATOM 3180 C C . LEU A 1 405 ? 1.408 -31.75 -25.516 1 96.19 405 LEU A C 1
ATOM 3182 O O . LEU A 1 405 ? 0.294 -32.062 -25.953 1 96.19 405 LEU A O 1
ATOM 3186 N N . LYS A 1 406 ? 2.023 -32.375 -24.531 1 95.38 406 LYS A N 1
ATOM 3187 C CA . LYS A 1 406 ? 1.401 -33.594 -24.016 1 95.38 406 LYS A CA 1
ATOM 3188 C C . LYS A 1 406 ? 1.633 -33.719 -22.516 1 95.38 406 LYS A C 1
ATOM 3190 O O . LYS A 1 406 ? 2.672 -33.312 -22 1 95.38 406 LYS A O 1
ATOM 3195 N N . TYR A 1 407 ? 0.587 -34.25 -21.812 1 94.88 407 TYR A N 1
ATOM 3196 C CA . TYR A 1 407 ? 0.692 -34.656 -20.406 1 94.88 407 TYR A CA 1
ATOM 3197 C C . TYR A 1 407 ? 1.129 -36.094 -20.297 1 94.88 407 TYR A C 1
ATOM 3199 O O . TYR A 1 407 ? 0.565 -36.969 -20.953 1 94.88 407 TYR A O 1
ATOM 3207 N N . VAL A 1 408 ? 2.219 -36.344 -19.562 1 92.88 408 VAL A N 1
ATOM 3208 C CA . VAL A 1 408 ? 2.748 -37.688 -19.359 1 92.88 408 VAL A CA 1
ATOM 3209 C C . VAL A 1 408 ? 2.613 -38.062 -17.891 1 92.88 408 VAL A C 1
ATOM 3211 O O . VAL A 1 408 ? 3.115 -37.375 -17.016 1 92.88 408 VAL A O 1
ATOM 3214 N N . PRO A 1 409 ? 1.931 -39.094 -17.516 1 88.69 409 PRO A N 1
ATOM 3215 C CA . PRO A 1 409 ? 1.689 -39.5 -16.109 1 88.69 409 PRO A CA 1
ATOM 3216 C C . PRO A 1 409 ? 2.943 -40 -15.422 1 88.69 409 PRO A C 1
ATOM 3218 O O . PRO A 1 409 ? 2.977 -41.156 -14.984 1 88.69 409 PRO A O 1
ATOM 3221 N N . VAL A 1 410 ? 3.961 -39.219 -15.312 1 91.06 410 VAL A N 1
ATOM 3222 C CA . VAL A 1 410 ? 5.141 -39.469 -14.492 1 91.06 410 VAL A CA 1
ATOM 3223 C C . VAL A 1 410 ? 5.055 -38.688 -13.195 1 91.06 410 VAL A C 1
ATOM 3225 O O . VAL A 1 410 ? 4.59 -37.531 -13.18 1 91.06 410 VAL A O 1
ATOM 3228 N N . THR A 1 411 ? 5.438 -39.375 -12.164 1 88.88 411 THR A N 1
ATOM 3229 C CA . THR A 1 411 ? 5.219 -38.75 -10.867 1 88.88 411 THR A CA 1
ATOM 3230 C C . THR A 1 411 ? 6.422 -37.875 -10.469 1 88.88 411 THR A C 1
ATOM 3232 O O . THR A 1 411 ? 7.57 -38.312 -10.648 1 88.88 411 THR A O 1
ATOM 3235 N N . ALA A 1 412 ? 6.199 -36.719 -10.07 1 93.31 412 ALA A N 1
ATOM 3236 C CA . ALA A 1 412 ? 7.145 -35.781 -9.445 1 93.31 412 ALA A CA 1
ATOM 3237 C C . ALA A 1 412 ? 6.57 -35.188 -8.164 1 93.31 412 ALA A C 1
ATOM 3239 O O . ALA A 1 412 ? 5.562 -34.469 -8.195 1 93.31 412 ALA A O 1
ATOM 3240 N N . THR A 1 413 ? 7.129 -35.5 -7.023 1 92.81 413 THR A N 1
ATOM 3241 C CA . THR A 1 413 ? 6.633 -35.062 -5.73 1 92.81 413 THR A CA 1
ATOM 3242 C C . THR A 1 413 ? 7.359 -33.781 -5.293 1 92.81 413 THR A C 1
ATOM 3244 O O . THR A 1 413 ? 8.594 -33.75 -5.273 1 92.81 413 THR A O 1
ATOM 3247 N N . THR A 1 414 ? 6.617 -32.781 -4.996 1 91.12 414 THR A N 1
ATOM 3248 C CA . THR A 1 414 ? 7.223 -31.5 -4.633 1 91.12 414 THR A CA 1
ATOM 3249 C C . THR A 1 414 ? 6.719 -31.031 -3.273 1 91.12 414 THR A C 1
ATOM 3251 O O . THR A 1 414 ? 5.734 -31.547 -2.752 1 91.12 414 THR A O 1
ATOM 3254 N N . ASP A 1 415 ? 7.41 -30.125 -2.68 1 87.38 415 ASP A N 1
ATOM 3255 C CA . ASP A 1 415 ? 6.996 -29.5 -1.425 1 87.38 415 ASP A CA 1
ATOM 3256 C C . ASP A 1 415 ? 5.926 -28.438 -1.664 1 87.38 415 ASP A C 1
ATOM 3258 O O . ASP A 1 415 ? 5.953 -27.734 -2.678 1 87.38 415 ASP A O 1
ATOM 3262 N N . ILE A 1 416 ? 5.012 -28.406 -0.762 1 89.06 416 ILE A N 1
ATOM 3263 C CA . ILE A 1 416 ? 3.928 -27.438 -0.887 1 89.06 416 ILE A CA 1
ATOM 3264 C C . ILE A 1 416 ? 3.906 -26.531 0.34 1 89.06 416 ILE A C 1
ATOM 3266 O O . ILE A 1 416 ? 4.457 -26.875 1.387 1 89.06 416 ILE A O 1
ATOM 3270 N N . PRO A 1 417 ? 3.244 -25.391 0.214 1 89.25 417 PRO A N 1
ATOM 3271 C CA . PRO A 1 417 ? 3.137 -24.484 1.364 1 89.25 417 PRO A CA 1
ATOM 3272 C C . PRO A 1 417 ? 2.363 -25.109 2.527 1 89.25 417 PRO A C 1
ATOM 3274 O O . PRO A 1 417 ? 1.314 -25.719 2.316 1 89.25 417 PRO A O 1
ATOM 3277 N N . MET A 1 418 ? 2.861 -24.891 3.703 1 88.44 418 MET A N 1
ATOM 3278 C CA . MET A 1 418 ? 2.24 -25.453 4.895 1 88.44 418 MET A CA 1
ATOM 3279 C C . MET A 1 418 ? 1.567 -24.375 5.73 1 88.44 418 MET A C 1
ATOM 3281 O O . MET A 1 418 ? 0.693 -24.672 6.551 1 88.44 418 MET A O 1
ATOM 3285 N N . THR A 1 419 ? 2.018 -23.141 5.484 1 89.88 419 THR A N 1
ATOM 3286 C CA . THR A 1 419 ? 1.447 -22.031 6.25 1 89.88 419 THR A CA 1
ATOM 3287 C C . THR A 1 419 ? 0.461 -21.234 5.398 1 89.88 419 THR A C 1
ATOM 3289 O O . THR A 1 419 ? 0.524 -21.281 4.168 1 89.88 419 THR A O 1
ATOM 3292 N N . THR A 1 420 ? -0.404 -20.531 6.102 1 91.75 420 THR A N 1
ATOM 3293 C CA . THR A 1 420 ? -1.392 -19.719 5.402 1 91.75 420 THR A CA 1
ATOM 3294 C C . THR A 1 420 ? -0.712 -18.609 4.609 1 91.75 420 THR A C 1
ATOM 3296 O O . THR A 1 420 ? -1.133 -18.281 3.496 1 91.75 420 THR A O 1
ATOM 3299 N N . THR A 1 421 ? 0.351 -18.078 5.176 1 90.75 421 THR A N 1
ATOM 3300 C CA . THR A 1 421 ? 1.062 -16.984 4.527 1 90.75 421 THR A CA 1
ATOM 3301 C C . THR A 1 421 ? 1.668 -17.453 3.201 1 90.75 421 THR A C 1
ATOM 3303 O O . THR A 1 421 ? 1.478 -16.797 2.17 1 90.75 421 THR A O 1
ATOM 3306 N N . ASP A 1 422 ? 2.307 -18.578 3.268 1 89.56 422 ASP A N 1
ATOM 3307 C CA . ASP A 1 422 ? 2.945 -19.094 2.062 1 89.56 422 ASP A CA 1
ATOM 3308 C C . ASP A 1 422 ? 1.903 -19.531 1.032 1 89.56 422 ASP A C 1
ATOM 3310 O O . ASP A 1 422 ? 2.119 -19.375 -0.173 1 89.56 422 ASP A O 1
ATOM 3314 N N . PHE A 1 423 ? 0.858 -20.016 1.57 1 93.94 423 PHE A N 1
ATOM 3315 C CA . PHE A 1 423 ? -0.228 -20.453 0.706 1 93.94 423 PHE A CA 1
ATOM 3316 C C . PHE A 1 423 ? -0.843 -19.281 -0.043 1 93.94 423 PHE A C 1
ATOM 3318 O O . PHE A 1 423 ? -1.028 -19.344 -1.26 1 93.94 423 PHE A O 1
ATOM 3325 N N . ILE A 1 424 ? -1.096 -18.188 0.577 1 95 424 ILE A N 1
ATOM 3326 C CA . ILE A 1 424 ? -1.705 -17 -0.005 1 95 424 ILE A CA 1
ATOM 3327 C C . ILE A 1 424 ? -0.757 -16.391 -1.032 1 95 424 ILE A C 1
ATOM 3329 O O . ILE A 1 424 ? -1.177 -16.031 -2.135 1 95 424 ILE A O 1
ATOM 3333 N N . ASN A 1 425 ? 0.498 -16.328 -0.726 1 90.75 425 ASN A N 1
ATOM 3334 C CA . ASN A 1 425 ? 1.479 -15.727 -1.619 1 90.75 425 ASN A CA 1
ATOM 3335 C C . ASN A 1 425 ? 1.654 -16.547 -2.896 1 90.75 425 ASN A C 1
ATOM 3337 O O . ASN A 1 425 ? 1.76 -15.977 -3.988 1 90.75 425 ASN A O 1
ATOM 3341 N N . GLN A 1 426 ? 1.66 -17.812 -2.738 1 90.62 426 GLN A N 1
ATOM 3342 C CA . GLN A 1 426 ? 1.789 -18.688 -3.906 1 90.62 426 GLN A CA 1
ATOM 3343 C C . GLN A 1 426 ? 0.578 -18.547 -4.824 1 90.62 426 GLN A C 1
ATOM 3345 O O . GLN A 1 426 ? 0.727 -18.391 -6.039 1 90.62 426 GLN A O 1
ATOM 3350 N N . ARG A 1 427 ? -0.524 -18.578 -4.203 1 93.81 427 ARG A N 1
ATOM 3351 C CA . ARG A 1 427 ? -1.744 -18.531 -5 1 93.81 427 ARG A CA 1
ATOM 3352 C C . ARG A 1 427 ? -1.928 -17.172 -5.66 1 93.81 427 ARG A C 1
ATOM 3354 O O . ARG A 1 427 ? -2.49 -17.078 -6.75 1 93.81 427 ARG A O 1
ATOM 3361 N N . ARG A 1 428 ? -1.495 -16.125 -4.984 1 92.75 428 ARG A N 1
ATOM 3362 C CA . ARG A 1 428 ? -1.524 -14.805 -5.613 1 92.75 428 ARG A CA 1
ATOM 3363 C C . ARG A 1 428 ? -0.775 -14.812 -6.941 1 92.75 428 ARG A C 1
ATOM 3365 O O . ARG A 1 428 ? -1.289 -14.328 -7.953 1 92.75 428 ARG A O 1
ATOM 3372 N N . ARG A 1 429 ? 0.393 -15.398 -6.945 1 89.5 429 ARG A N 1
ATOM 3373 C CA . ARG A 1 429 ? 1.214 -15.469 -8.148 1 89.5 429 ARG A CA 1
ATOM 3374 C C . ARG A 1 429 ? 0.524 -16.281 -9.234 1 89.5 429 ARG A C 1
ATOM 3376 O O . ARG A 1 429 ? 0.505 -15.891 -10.406 1 89.5 429 ARG A O 1
ATOM 3383 N N . TRP A 1 430 ? -0.077 -17.375 -8.805 1 91.31 430 TRP A N 1
ATOM 3384 C CA . TRP A 1 430 ? -0.726 -18.266 -9.75 1 91.31 430 TRP A CA 1
ATOM 3385 C C . TRP A 1 430 ? -1.96 -17.625 -10.359 1 91.31 430 TRP A C 1
ATOM 3387 O O . TRP A 1 430 ? -2.16 -17.672 -11.578 1 91.31 430 TRP A O 1
ATOM 3397 N N . LEU A 1 431 ? -2.697 -17.047 -9.508 1 93.94 431 LEU A N 1
ATOM 3398 C CA . LEU A 1 431 ? -3.977 -16.5 -9.961 1 93.94 431 LEU A CA 1
ATOM 3399 C C . LEU A 1 431 ? -3.768 -15.289 -10.859 1 93.94 431 LEU A C 1
ATOM 3401 O O . LEU A 1 431 ? -4.379 -15.188 -11.922 1 93.94 431 LEU A O 1
ATOM 3405 N N . ASN A 1 432 ? -2.908 -14.375 -10.461 1 93.12 432 ASN A N 1
ATOM 3406 C CA . ASN A 1 432 ? -2.625 -13.211 -11.281 1 93.12 432 ASN A CA 1
ATOM 3407 C C . ASN A 1 432 ? -1.94 -13.594 -12.594 1 93.12 432 ASN A C 1
ATOM 3409 O O . ASN A 1 432 ? -2.295 -13.086 -13.656 1 93.12 432 ASN A O 1
ATOM 3413 N N . GLY A 1 433 ? -1.016 -14.523 -12.508 1 91.44 433 GLY A N 1
ATOM 3414 C CA . GLY A 1 433 ? -0.36 -14.992 -13.719 1 91.44 433 GLY A CA 1
ATOM 3415 C C . GLY A 1 433 ? -1.312 -15.656 -14.695 1 91.44 433 GLY A C 1
ATOM 3416 O O . GLY A 1 433 ? -1.257 -15.398 -15.898 1 91.44 433 GLY A O 1
ATOM 3417 N N . ALA A 1 434 ? -2.129 -16.438 -14.156 1 92.62 434 ALA A N 1
ATOM 3418 C CA . ALA A 1 434 ? -3.098 -17.156 -14.992 1 92.62 434 ALA A CA 1
ATOM 3419 C C . ALA A 1 434 ? -4.09 -16.172 -15.617 1 92.62 434 ALA A C 1
ATOM 3421 O O . ALA A 1 434 ? -4.438 -16.312 -16.797 1 92.62 434 ALA A O 1
ATOM 3422 N N . PHE A 1 435 ? -4.535 -15.219 -14.867 1 93.88 435 PHE A N 1
ATOM 3423 C CA . PHE A 1 435 ? -5.512 -14.242 -15.344 1 93.88 435 PHE A CA 1
ATOM 3424 C C . PHE A 1 435 ? -4.957 -13.453 -16.531 1 93.88 435 PHE A C 1
ATOM 3426 O O . PHE A 1 435 ? -5.59 -13.375 -17.578 1 93.88 435 PHE A O 1
ATOM 3433 N N . PHE A 1 436 ? -3.842 -12.984 -16.422 1 92 436 PHE A N 1
ATOM 3434 C CA . PHE A 1 436 ? -3.283 -12.109 -17.438 1 92 436 PHE A CA 1
ATOM 3435 C C . PHE A 1 436 ? -2.719 -12.922 -18.609 1 92 436 PHE A C 1
ATOM 3437 O O . PHE A 1 436 ? -2.738 -12.469 -19.75 1 92 436 PHE A O 1
ATOM 3444 N N . SER A 1 437 ? -2.25 -14.156 -18.328 1 91.25 437 SER A N 1
ATOM 3445 C CA . SER A 1 437 ? -1.801 -15.023 -19.406 1 91.25 437 SER A CA 1
ATOM 3446 C C . SER A 1 437 ? -2.967 -15.453 -20.297 1 91.25 437 SER A C 1
ATOM 3448 O O . SER A 1 437 ? -2.828 -15.531 -21.516 1 91.25 437 SER A O 1
ATOM 3450 N N . THR A 1 438 ? -4.07 -15.703 -19.656 1 92.31 438 THR A N 1
ATOM 3451 C CA . THR A 1 438 ? -5.246 -16.094 -20.422 1 92.31 438 THR A CA 1
ATOM 3452 C C . THR A 1 438 ? -5.715 -14.945 -21.312 1 92.31 438 THR A C 1
ATOM 3454 O O . THR A 1 438 ? -6.082 -15.156 -22.469 1 92.31 438 THR A O 1
ATOM 3457 N N . ILE A 1 439 ? -5.684 -13.781 -20.781 1 90.94 439 ILE A N 1
ATOM 3458 C CA . ILE A 1 439 ? -6.062 -12.617 -21.578 1 90.94 439 ILE A CA 1
ATOM 3459 C C . ILE A 1 439 ? -5.09 -12.445 -22.75 1 90.94 439 ILE A C 1
ATOM 3461 O O . ILE A 1 439 ? -5.5 -12.117 -23.859 1 90.94 439 ILE A O 1
ATOM 3465 N N . TYR A 1 440 ? -3.855 -12.734 -22.5 1 89.38 440 TYR A N 1
ATOM 3466 C CA . TYR A 1 440 ? -2.834 -12.664 -23.531 1 89.38 440 TYR A CA 1
ATOM 3467 C C . TYR A 1 440 ? -3.121 -13.672 -24.641 1 89.38 440 TYR A C 1
ATOM 3469 O O . TYR A 1 440 ? -3.027 -13.344 -25.828 1 89.38 440 TYR A O 1
ATOM 3477 N N . VAL A 1 441 ? -3.461 -14.836 -24.281 1 90.75 441 VAL A N 1
ATOM 3478 C CA . VAL A 1 441 ? -3.736 -15.906 -25.234 1 90.75 441 VAL A CA 1
ATOM 3479 C C . VAL A 1 441 ? -4.988 -15.562 -26.031 1 90.75 441 VAL A C 1
ATOM 3481 O O . VAL A 1 441 ? -5.023 -15.75 -27.25 1 90.75 441 VAL A O 1
ATOM 3484 N N . LEU A 1 442 ? -5.949 -14.961 -25.359 1 90.75 442 LEU A N 1
ATOM 3485 C CA . LEU A 1 442 ? -7.199 -14.617 -26.031 1 90.75 442 LEU A CA 1
ATOM 3486 C C . LEU A 1 442 ? -6.984 -13.516 -27.062 1 90.75 442 LEU A C 1
ATOM 3488 O O . LEU A 1 442 ? -7.566 -13.555 -28.156 1 90.75 442 LEU A O 1
ATOM 3492 N N . LYS A 1 443 ? -6.168 -12.609 -26.734 1 90.38 443 LYS A N 1
ATOM 3493 C CA . LYS A 1 443 ? -5.898 -11.492 -27.641 1 90.38 443 LYS A CA 1
ATOM 3494 C C . LYS A 1 443 ? -5.121 -11.961 -28.859 1 90.38 443 LYS A C 1
ATOM 3496 O O . LYS A 1 443 ? -5.219 -11.359 -29.938 1 90.38 443 LYS A O 1
ATOM 3501 N N . ARG A 1 444 ? -4.438 -13.109 -28.734 1 89.81 444 ARG A N 1
ATOM 3502 C CA . ARG A 1 444 ? -3.562 -13.555 -29.812 1 89.81 444 ARG A CA 1
ATOM 3503 C C . ARG A 1 444 ? -4.027 -14.898 -30.375 1 89.81 444 ARG A C 1
ATOM 3505 O O . ARG A 1 444 ? -3.256 -15.602 -31.031 1 89.81 444 ARG A O 1
ATOM 3512 N N . CYS A 1 445 ? -5.211 -15.281 -30.078 1 90.25 445 CYS A N 1
ATOM 3513 C CA . CYS A 1 445 ? -5.719 -16.578 -30.5 1 90.25 445 CYS A CA 1
ATOM 3514 C C . CYS A 1 445 ? -5.699 -16.703 -32.031 1 90.25 445 CYS A C 1
ATOM 3516 O O . CYS A 1 445 ? -5.578 -17.812 -32.562 1 90.25 445 CYS A O 1
ATOM 3518 N N . GLY A 1 446 ? -5.688 -15.594 -32.781 1 89.94 446 GLY A N 1
ATOM 3519 C CA . GLY A 1 446 ? -5.637 -15.602 -34.219 1 89.94 446 GLY A CA 1
ATOM 3520 C C . GLY A 1 446 ? -4.328 -16.141 -34.781 1 89.94 446 GLY A C 1
ATOM 3521 O O . GLY A 1 446 ? -4.27 -16.609 -35.906 1 89.94 446 GLY A O 1
ATOM 3522 N N . HIS A 1 447 ? -3.281 -16.219 -33.969 1 91.62 447 HIS A N 1
ATOM 3523 C CA . HIS A 1 447 ? -1.969 -16.688 -34.406 1 91.62 447 HIS A CA 1
ATOM 3524 C C . HIS A 1 447 ? -1.966 -18.188 -34.656 1 91.62 447 HIS A C 1
ATOM 3526 O O . HIS A 1 447 ? -1.071 -18.719 -35.312 1 91.62 447 HIS A O 1
ATOM 3532 N N . LEU A 1 448 ? -2.943 -18.906 -34.156 1 92.19 448 LEU A N 1
ATOM 3533 C CA . LEU A 1 448 ? -3.041 -20.359 -34.344 1 92.19 448 LEU A CA 1
ATOM 3534 C C . LEU A 1 448 ? -3.25 -20.703 -35.812 1 92.19 448 LEU A C 1
ATOM 3536 O O . LEU A 1 448 ? -2.855 -21.781 -36.25 1 92.19 448 LEU A O 1
ATOM 3540 N N . TRP A 1 449 ? -3.807 -19.719 -36.562 1 92.38 449 TRP A N 1
ATOM 3541 C CA . TRP A 1 449 ? -4.117 -19.969 -37.969 1 92.38 449 TRP A CA 1
ATOM 3542 C C . TRP A 1 449 ? -2.865 -19.859 -38.844 1 92.38 449 TRP A C 1
ATOM 3544 O O . TRP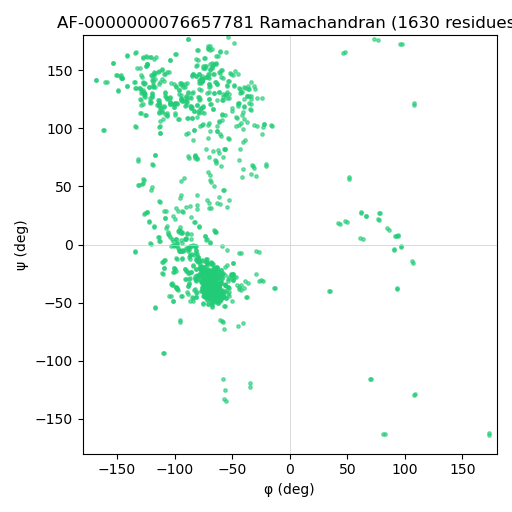 A 1 449 ? -2.852 -20.312 -39.969 1 92.38 449 TRP A O 1
ATOM 3554 N N . ARG A 1 450 ? -1.811 -19.375 -38.281 1 90.94 450 ARG A N 1
ATOM 3555 C CA . ARG A 1 450 ? -0.545 -19.266 -39 1 90.94 450 ARG A CA 1
ATOM 3556 C C . ARG A 1 450 ? 0.258 -20.547 -38.906 1 90.94 450 ARG A C 1
ATOM 3558 O O . ARG A 1 450 ? 1.226 -20.75 -39.625 1 90.94 450 ARG A O 1
ATOM 3565 N N . SER A 1 451 ? -0.198 -21.453 -38.062 1 92.06 451 SER A N 1
ATOM 3566 C CA . SER A 1 451 ? 0.501 -22.734 -37.906 1 92.06 451 SER A CA 1
ATOM 3567 C C . SER A 1 451 ? 0.153 -23.703 -39.031 1 92.06 451 SER A C 1
ATOM 3569 O O . SER A 1 451 ? -0.736 -23.438 -39.844 1 92.06 451 SER A O 1
ATOM 3571 N N . GLU A 1 452 ? 0.902 -24.766 -39.125 1 94.06 452 GLU A N 1
ATOM 3572 C CA . GLU A 1 452 ? 0.676 -25.75 -40.188 1 94.06 452 GLU A CA 1
ATOM 3573 C C . GLU A 1 452 ? -0.085 -26.969 -39.656 1 94.06 452 GLU A C 1
ATOM 3575 O O . GLU A 1 452 ? 0.07 -28.078 -40.156 1 94.06 452 GLU A O 1
ATOM 3580 N N . HIS A 1 453 ? -0.807 -26.75 -38.594 1 94.31 453 HIS A N 1
ATOM 3581 C CA . HIS A 1 453 ? -1.676 -27.812 -38.094 1 94.31 453 HIS A CA 1
ATOM 3582 C C . HIS A 1 453 ? -2.82 -28.094 -39.062 1 94.31 453 HIS A C 1
ATOM 3584 O O . HIS A 1 453 ? -3.168 -27.234 -39.875 1 94.31 453 HIS A O 1
ATOM 3590 N N . SER A 1 454 ? -3.365 -29.281 -39 1 94.62 454 SER A N 1
ATOM 3591 C CA . SER A 1 454 ? -4.562 -29.578 -39.781 1 94.62 454 SER A CA 1
ATOM 3592 C C . SER A 1 454 ? -5.75 -28.734 -39.344 1 94.62 454 SER A C 1
ATOM 3594 O O . SER A 1 454 ? -5.758 -28.219 -38.219 1 94.62 454 SER A O 1
ATOM 3596 N N . ARG A 1 455 ? -6.723 -28.484 -40.125 1 93.75 455 ARG A N 1
ATOM 3597 C CA . ARG A 1 455 ? -7.883 -27.672 -39.812 1 93.75 455 ARG A CA 1
ATOM 3598 C C . ARG A 1 455 ? -8.641 -28.25 -38.594 1 93.75 455 ARG A C 1
ATOM 3600 O O . ARG A 1 455 ? -9.117 -27.5 -37.75 1 93.75 455 ARG A O 1
ATOM 3607 N N . MET A 1 456 ? -8.695 -29.531 -38.625 1 93.56 456 MET A N 1
ATOM 3608 C CA . MET A 1 456 ? -9.406 -30.188 -37.5 1 93.56 456 MET A CA 1
ATOM 3609 C C . MET A 1 456 ? -8.664 -29.984 -36.188 1 93.56 456 MET A C 1
ATOM 3611 O O . MET A 1 456 ? -9.289 -29.766 -35.156 1 93.56 456 MET A O 1
ATOM 3615 N N . ARG A 1 457 ? -7.395 -30.031 -36.219 1 93.31 457 ARG A N 1
ATOM 3616 C CA . ARG A 1 457 ? -6.598 -29.828 -35 1 93.31 457 ARG A CA 1
ATOM 3617 C C . ARG A 1 457 ? -6.707 -28.391 -34.5 1 93.31 457 ARG A C 1
ATOM 3619 O O . ARG A 1 457 ? -6.777 -28.141 -33.312 1 93.31 457 ARG A O 1
ATOM 3626 N N . LYS A 1 458 ? -6.742 -27.5 -35.438 1 94.19 458 LYS A N 1
ATOM 3627 C CA . LYS A 1 458 ? -6.891 -26.094 -35.062 1 94.19 458 LYS A CA 1
ATOM 3628 C C . LYS A 1 458 ? -8.227 -25.859 -34.375 1 94.19 458 LYS A C 1
ATOM 3630 O O . LYS A 1 458 ? -8.289 -25.109 -33.406 1 94.19 458 LYS A O 1
ATOM 3635 N N . LEU A 1 459 ? -9.211 -26.5 -34.812 1 93.69 459 LEU A N 1
ATOM 3636 C CA . LEU A 1 459 ? -10.523 -26.375 -34.188 1 93.69 459 LEU A CA 1
ATOM 3637 C C . LEU A 1 459 ? -10.523 -26.984 -32.781 1 93.69 459 LEU A C 1
ATOM 3639 O O . LEU A 1 459 ? -11.188 -26.484 -31.891 1 93.69 459 LEU A O 1
ATOM 3643 N N . THR A 1 460 ? -9.789 -28.078 -32.656 1 93.94 460 THR A N 1
ATOM 3644 C CA . THR A 1 460 ? -9.727 -28.75 -31.344 1 93.94 460 THR A CA 1
ATOM 3645 C C . THR A 1 460 ? -8.984 -27.875 -30.328 1 93.94 460 THR A C 1
ATOM 3647 O O . THR A 1 460 ? -9.266 -27.938 -29.141 1 93.94 460 THR A O 1
ATOM 3650 N N . PHE A 1 461 ? -8.039 -27.047 -30.828 1 94.44 461 PHE A N 1
ATOM 3651 C CA . PHE A 1 461 ? -7.305 -26.172 -29.938 1 94.44 461 PHE A CA 1
ATOM 3652 C C . PHE A 1 461 ? -8.234 -25.125 -29.328 1 94.44 461 PHE A C 1
ATOM 3654 O O . PHE A 1 461 ? -7.973 -24.609 -28.234 1 94.44 461 PHE A O 1
ATOM 3661 N N . PHE A 1 462 ? -9.32 -24.812 -29.953 1 94.06 462 PHE A N 1
ATOM 3662 C CA . PHE A 1 462 ? -10.227 -23.781 -29.469 1 94.06 462 PHE A CA 1
ATOM 3663 C C . PHE A 1 462 ? -11.102 -24.281 -28.344 1 94.06 462 PHE A C 1
ATOM 3665 O O . PHE A 1 462 ? -11.672 -23.5 -27.578 1 94.06 462 PHE A O 1
ATOM 3672 N N . ILE A 1 463 ? -11.156 -25.594 -28.156 1 94.94 463 ILE A N 1
ATOM 3673 C CA . ILE A 1 463 ? -11.969 -26.156 -27.094 1 94.94 463 ILE A CA 1
ATOM 3674 C C . ILE A 1 463 ? -11.375 -25.781 -25.734 1 94.94 463 ILE A C 1
ATOM 3676 O O . ILE A 1 463 ? -12.047 -25.172 -24.906 1 94.94 463 ILE A O 1
ATOM 3680 N N . PRO A 1 464 ? -10.078 -26.062 -25.516 1 94.5 464 PRO A N 1
ATOM 3681 C CA . PRO A 1 464 ? -9.516 -25.641 -24.234 1 94.5 464 PRO A CA 1
ATOM 3682 C C . PRO A 1 464 ? -9.469 -24.109 -24.078 1 94.5 464 PRO A C 1
ATOM 3684 O O . PRO A 1 464 ? -9.594 -23.594 -22.969 1 94.5 464 PRO A O 1
ATOM 3687 N N . ILE A 1 465 ? -9.344 -23.344 -25.109 1 93.5 465 ILE A N 1
ATOM 3688 C CA . ILE A 1 465 ? -9.297 -21.891 -25.047 1 93.5 465 ILE A CA 1
ATOM 3689 C C . ILE A 1 465 ? -10.656 -21.344 -24.625 1 93.5 465 ILE A C 1
ATOM 3691 O O . ILE A 1 465 ? -10.742 -20.484 -23.75 1 93.5 465 ILE A O 1
ATOM 3695 N N . ILE A 1 466 ? -11.68 -21.859 -25.219 1 94.06 466 ILE A N 1
ATOM 3696 C CA . ILE A 1 466 ? -13.031 -21.438 -24.859 1 94.06 466 ILE A CA 1
ATOM 3697 C C . ILE A 1 466 ? -13.328 -21.828 -23.422 1 94.06 466 ILE A C 1
ATOM 3699 O O . ILE A 1 466 ? -13.945 -21.062 -22.672 1 94.06 466 ILE A O 1
ATOM 3703 N N . HIS A 1 467 ? -12.906 -23 -23.062 1 95.06 467 HIS A N 1
ATOM 3704 C CA . HIS A 1 467 ? -13.07 -23.422 -21.672 1 95.06 467 HIS A CA 1
ATOM 3705 C C . HIS A 1 467 ? -12.352 -22.484 -20.719 1 95.06 467 HIS A C 1
ATOM 3707 O O . HIS A 1 467 ? -12.859 -22.156 -19.641 1 95.06 467 HIS A O 1
ATOM 3713 N N . SER A 1 468 ? -11.148 -22.094 -21.109 1 93.88 468 SER A N 1
ATOM 3714 C CA . SER A 1 468 ? -10.383 -21.188 -20.266 1 93.88 468 SER A CA 1
ATOM 3715 C C . SER A 1 468 ? -11.102 -19.859 -20.094 1 93.88 468 SER A C 1
ATOM 3717 O O . SER A 1 468 ? -11.023 -19.234 -19.031 1 93.88 468 SER A O 1
ATOM 3719 N N . VAL A 1 469 ? -11.789 -19.375 -21.109 1 93.56 469 VAL A N 1
ATOM 3720 C CA . VAL A 1 469 ? -12.555 -18.141 -21.031 1 93.56 469 VAL A CA 1
ATOM 3721 C C . VAL A 1 469 ? -13.742 -18.312 -20.094 1 93.56 469 VAL A C 1
ATOM 3723 O O . VAL A 1 469 ? -14.016 -17.438 -19.25 1 93.56 469 VAL A O 1
ATOM 3726 N N . LEU A 1 470 ? -14.383 -19.406 -20.266 1 95.19 470 LEU A N 1
ATOM 3727 C CA . LEU A 1 470 ? -15.508 -19.703 -19.375 1 95.19 470 LEU A CA 1
ATOM 3728 C C . LEU A 1 470 ? -15.047 -19.781 -17.938 1 95.19 470 LEU A C 1
ATOM 3730 O O . LEU A 1 470 ? -15.703 -19.234 -17.031 1 95.19 470 LEU A O 1
ATOM 3734 N N . ALA A 1 471 ? -13.953 -20.469 -17.75 1 93.81 471 ALA A N 1
ATOM 3735 C CA . ALA A 1 471 ? -13.414 -20.609 -16.406 1 93.81 471 ALA A CA 1
ATOM 3736 C C . ALA A 1 471 ? -13.047 -19.25 -15.82 1 93.81 471 ALA A C 1
ATOM 3738 O O . ALA A 1 471 ? -13.227 -19.016 -14.625 1 93.81 471 ALA A O 1
ATOM 3739 N N . LEU A 1 472 ? -12.57 -18.375 -16.609 1 94.44 472 LEU A N 1
ATOM 3740 C CA . LEU A 1 472 ? -12.18 -17.031 -16.156 1 94.44 472 LEU A CA 1
ATOM 3741 C C . LEU A 1 472 ? -13.406 -16.219 -15.758 1 94.44 472 LEU A C 1
ATOM 3743 O O . LEU A 1 472 ? -13.383 -15.516 -14.742 1 94.44 472 LEU A O 1
ATOM 3747 N N . VAL A 1 473 ? -14.438 -16.25 -16.5 1 95.38 473 VAL A N 1
ATOM 3748 C CA . VAL A 1 473 ? -15.672 -15.523 -16.219 1 95.38 473 VAL A CA 1
ATOM 3749 C C . VAL A 1 473 ? -16.297 -16.047 -14.93 1 95.38 473 VAL A C 1
ATOM 3751 O O . VAL A 1 473 ? -16.75 -15.266 -14.086 1 95.38 473 VAL A O 1
ATOM 3754 N N . LEU A 1 474 ? -16.281 -17.359 -14.812 1 94.69 474 LEU A N 1
ATOM 3755 C CA . LEU A 1 474 ? -16.828 -17.969 -13.594 1 94.69 474 LEU A CA 1
ATOM 3756 C C . LEU A 1 474 ? -16 -17.562 -12.375 1 94.69 474 LEU A C 1
ATOM 3758 O O . LEU A 1 474 ? -16.547 -17.281 -11.312 1 94.69 474 LEU A O 1
ATOM 3762 N N . ALA A 1 475 ? -14.68 -17.578 -12.555 1 94.81 475 ALA A N 1
ATOM 3763 C CA . ALA A 1 475 ? -13.805 -17.172 -11.453 1 94.81 475 ALA A CA 1
ATOM 3764 C C . ALA A 1 475 ? -14.031 -15.719 -11.078 1 94.81 475 ALA A C 1
ATOM 3766 O O . ALA A 1 475 ? -14.016 -15.367 -9.898 1 94.81 475 ALA A O 1
ATOM 3767 N N . TRP A 1 476 ? -14.305 -14.82 -12 1 96.5 476 TRP A N 1
ATOM 3768 C CA . TRP A 1 476 ? -14.508 -13.391 -11.789 1 96.5 476 TRP A CA 1
ATOM 3769 C C . TRP A 1 476 ? -15.766 -13.133 -10.961 1 96.5 476 TRP A C 1
ATOM 3771 O O . TRP A 1 476 ? -15.766 -12.273 -10.078 1 96.5 476 TRP A O 1
ATOM 3781 N N . PHE A 1 477 ? -16.797 -13.906 -11.141 1 97.12 477 PHE A N 1
ATOM 3782 C CA . PHE A 1 477 ? -18.078 -13.664 -10.484 1 97.12 477 PHE A CA 1
ATOM 3783 C C . PHE A 1 477 ? -18.297 -14.664 -9.352 1 97.12 477 PHE A C 1
ATOM 3785 O O . PHE A 1 477 ? -19.406 -14.773 -8.82 1 97.12 477 PHE A O 1
ATOM 3792 N N . SER A 1 478 ? -17.25 -15.43 -9.047 1 96.5 478 SER A N 1
ATOM 3793 C CA . SER A 1 478 ? -17.375 -16.453 -8.016 1 96.5 478 SER A CA 1
ATOM 3794 C C . SER A 1 478 ? -17.641 -15.836 -6.648 1 96.5 478 SER A C 1
ATOM 3796 O O . SER A 1 478 ? -18.281 -16.453 -5.801 1 96.5 478 SER A O 1
ATOM 3798 N N . LEU A 1 479 ? -17.172 -14.609 -6.414 1 96.94 479 LEU A N 1
ATOM 3799 C CA . LEU A 1 479 ? -17.406 -13.945 -5.141 1 96.94 479 LEU A CA 1
ATOM 3800 C C . LEU A 1 479 ? -18.906 -13.742 -4.914 1 96.94 479 LEU A C 1
ATOM 3802 O O . LEU A 1 479 ? -19.422 -14.078 -3.85 1 96.94 479 LEU A O 1
ATOM 3806 N N . ALA A 1 480 ? -19.594 -13.234 -5.914 1 96.81 480 ALA A N 1
ATOM 3807 C CA . ALA A 1 480 ? -21.031 -13.055 -5.832 1 96.81 480 ALA A CA 1
ATOM 3808 C C . ALA A 1 480 ? -21.75 -14.398 -5.73 1 96.81 480 ALA A C 1
ATOM 3810 O O . ALA A 1 480 ? -22.703 -14.547 -4.961 1 96.81 480 ALA A O 1
ATOM 3811 N N . ALA A 1 481 ? -21.266 -15.383 -6.449 1 95.19 481 ALA A N 1
ATOM 3812 C CA . ALA A 1 481 ? -21.906 -16.703 -6.492 1 95.19 481 ALA A CA 1
ATOM 3813 C C . ALA A 1 481 ? -21.859 -17.375 -5.125 1 95.19 481 ALA A C 1
ATOM 3815 O O . ALA A 1 481 ? -22.844 -17.953 -4.68 1 95.19 481 ALA A O 1
ATOM 3816 N N . PHE A 1 482 ? -20.719 -17.312 -4.465 1 95 482 PHE A N 1
ATOM 3817 C CA . PHE A 1 482 ? -20.609 -17.922 -3.154 1 95 482 PHE A CA 1
ATOM 3818 C C . PHE A 1 482 ? -21.469 -17.203 -2.129 1 95 482 PHE A C 1
ATOM 3820 O O . PHE A 1 482 ? -22.078 -17.828 -1.272 1 95 482 PHE A O 1
ATOM 3827 N N . LEU A 1 483 ? -21.469 -15.891 -2.207 1 95.31 483 LEU A N 1
ATOM 3828 C CA . LEU A 1 483 ? -22.297 -15.102 -1.302 1 95.31 483 LEU A CA 1
ATOM 3829 C C . LEU A 1 483 ? -23.766 -15.414 -1.516 1 95.31 483 LEU A C 1
ATOM 3831 O O . LEU A 1 483 ? -24.5 -15.695 -0.559 1 95.31 483 LEU A O 1
ATOM 3835 N N . LEU A 1 484 ? -24.219 -15.438 -2.762 1 93.81 484 LEU A N 1
ATOM 3836 C CA . LEU A 1 484 ? -25.625 -15.664 -3.092 1 93.81 484 LEU A CA 1
ATOM 3837 C C . LEU A 1 484 ? -26.047 -17.094 -2.754 1 93.81 484 LEU A C 1
ATOM 3839 O O . LEU A 1 484 ? -27.156 -17.328 -2.287 1 93.81 484 LEU A O 1
ATOM 3843 N N . SER A 1 485 ? -25.141 -18.047 -3.02 1 91.94 485 SER A N 1
ATOM 3844 C CA . SER A 1 485 ? -25.438 -19.422 -2.674 1 91.94 485 SER A CA 1
ATOM 3845 C C . SER A 1 485 ? -25.609 -19.594 -1.166 1 91.94 485 SER A C 1
ATOM 3847 O O . SER A 1 485 ? -26.547 -20.25 -0.707 1 91.94 485 SER A O 1
ATOM 3849 N N . THR A 1 486 ? -24.734 -18.969 -0.405 1 93.25 486 THR A N 1
ATOM 3850 C CA . THR A 1 486 ? -24.812 -19.078 1.048 1 93.25 486 THR A CA 1
ATOM 3851 C C . THR A 1 486 ? -26.078 -18.422 1.576 1 93.25 486 THR A C 1
ATOM 3853 O O . THR A 1 486 ? -26.812 -19.031 2.367 1 93.25 486 THR A O 1
ATOM 3856 N N . PHE A 1 487 ? -26.422 -17.281 1.084 1 90.94 487 PHE A N 1
ATOM 3857 C CA . PHE A 1 487 ? -27.578 -16.547 1.572 1 90.94 487 PHE A CA 1
ATOM 3858 C C . PHE A 1 487 ? -28.875 -17.219 1.133 1 90.94 487 PHE A C 1
ATOM 3860 O O . PHE A 1 487 ? -29.812 -17.344 1.923 1 90.94 487 PHE A O 1
ATOM 3867 N N . THR A 1 488 ? -28.953 -17.703 -0.08 1 88.94 488 THR A N 1
ATOM 3868 C CA . THR A 1 488 ? -30.172 -18.281 -0.627 1 88.94 488 THR A CA 1
ATOM 3869 C C . THR A 1 488 ? -30.453 -19.656 -0.018 1 88.94 488 THR A C 1
ATOM 3871 O O . THR A 1 488 ? -31.578 -19.938 0.395 1 88.94 488 THR A O 1
ATOM 3874 N N . ILE A 1 489 ? -29.453 -20.484 0.068 1 89 489 ILE A N 1
ATOM 3875 C CA . ILE A 1 489 ? -29.641 -21.828 0.601 1 89 489 ILE A CA 1
ATOM 3876 C C . ILE A 1 489 ? -30 -21.75 2.084 1 89 489 ILE A C 1
ATOM 3878 O O . ILE A 1 489 ? -30.875 -22.484 2.557 1 89 489 ILE A O 1
ATOM 3882 N N . ASN A 1 490 ? -29.344 -20.875 2.797 1 89.62 490 ASN A N 1
ATOM 3883 C CA . ASN A 1 490 ? -29.672 -20.688 4.207 1 89.62 490 ASN A CA 1
ATOM 3884 C C . ASN A 1 490 ? -31.094 -20.172 4.387 1 89.62 490 ASN A C 1
ATOM 3886 O O . ASN A 1 490 ? -31.781 -20.547 5.336 1 89.62 490 ASN A O 1
ATOM 3890 N N . SER A 1 491 ? -31.5 -19.312 3.477 1 86.38 491 SER A N 1
ATOM 3891 C CA . SER A 1 491 ? -32.844 -18.734 3.584 1 86.38 491 SER A CA 1
ATOM 3892 C C . SER A 1 491 ? -33.906 -19.781 3.24 1 86.38 491 SER A C 1
ATOM 3894 O O . SER A 1 491 ? -34.969 -19.812 3.871 1 86.38 491 SER A O 1
ATOM 3896 N N . ILE A 1 492 ? -33.656 -20.609 2.312 1 84.5 492 ILE A N 1
ATOM 3897 C CA . ILE A 1 492 ? -34.625 -21.609 1.894 1 84.5 492 ILE A CA 1
ATOM 3898 C C . ILE A 1 492 ? -34.781 -22.672 2.988 1 84.5 492 ILE A C 1
ATOM 3900 O O . ILE A 1 492 ? -35.906 -23.094 3.287 1 84.5 492 ILE A O 1
ATOM 3904 N N . SER A 1 493 ? -33.719 -23 3.6 1 84.44 493 SER A N 1
ATOM 3905 C CA . SER A 1 493 ? -33.75 -24.016 4.637 1 84.44 493 SER A CA 1
ATOM 3906 C C . SER A 1 493 ? -34.219 -23.438 5.969 1 84.44 493 SER A C 1
ATOM 3908 O O . SER A 1 493 ? -34.812 -24.141 6.789 1 84.44 493 SER A O 1
ATOM 3910 N N . GLY A 1 494 ? -33.938 -22.219 6.164 1 82.94 494 GLY A N 1
ATOM 3911 C CA . GLY A 1 494 ? -34.094 -21.672 7.504 1 82.94 494 GLY A CA 1
ATOM 3912 C C . GLY A 1 494 ? -35.375 -20.859 7.664 1 82.94 494 GLY A C 1
ATOM 3913 O O . GLY A 1 494 ? -35.812 -20.609 8.781 1 82.94 494 GLY A O 1
ATOM 3914 N N . ASP A 1 495 ? -35.938 -20.328 6.531 1 78.06 495 ASP A N 1
ATOM 3915 C CA . ASP A 1 495 ? -37.094 -19.422 6.648 1 78.06 495 ASP A CA 1
ATOM 3916 C C . ASP A 1 495 ? -38.312 -20.016 5.988 1 78.06 495 ASP A C 1
ATOM 3918 O O . ASP A 1 495 ? -38.75 -19.562 4.922 1 78.06 495 ASP A O 1
ATOM 3922 N N . PRO A 1 496 ? -38.906 -20.969 6.719 1 77.56 496 PRO A N 1
ATOM 3923 C CA . PRO A 1 496 ? -40.156 -21.516 6.145 1 77.56 496 PRO A CA 1
ATOM 3924 C C . PRO A 1 496 ? -41.312 -20.547 6.234 1 77.56 496 PRO A C 1
ATOM 3926 O O . PRO A 1 496 ? -41.344 -19.656 7.09 1 77.56 496 PRO A O 1
ATOM 3929 N N . PRO A 1 497 ? -42.125 -20.609 5.199 1 73.19 497 PRO A N 1
ATOM 3930 C CA . PRO A 1 497 ? -43.312 -19.781 5.293 1 73.19 497 PRO A CA 1
ATOM 3931 C C . PRO A 1 497 ? -44.094 -20 6.594 1 73.19 497 PRO A C 1
ATOM 3933 O O . PRO A 1 497 ? -43.969 -21.047 7.223 1 73.19 497 PRO A O 1
ATOM 3936 N N . LYS A 1 498 ? -44.75 -18.953 7.117 1 65.75 498 LYS A N 1
ATOM 3937 C CA . LYS A 1 498 ? -45.438 -18.922 8.398 1 65.75 498 LYS A CA 1
ATOM 3938 C C . LYS A 1 498 ? -46.344 -20.141 8.555 1 65.75 498 LYS A C 1
ATOM 3940 O O . LYS A 1 498 ? -46.531 -20.641 9.664 1 65.75 498 LYS A O 1
ATOM 3945 N N . ASP A 1 499 ? -46.844 -20.703 7.473 1 63.56 499 ASP A N 1
ATOM 3946 C CA . ASP A 1 499 ? -47.812 -21.781 7.555 1 63.56 499 ASP A CA 1
ATOM 3947 C C . ASP A 1 499 ? -47.125 -23.141 7.504 1 63.56 499 ASP A C 1
ATOM 3949 O O . ASP A 1 499 ? -47.781 -24.188 7.48 1 63.56 499 ASP A O 1
ATOM 3953 N N . ALA A 1 500 ? -45.75 -23.109 7.625 1 63.69 500 ALA A N 1
ATOM 3954 C CA . ALA A 1 500 ? -45.031 -24.391 7.5 1 63.69 500 ALA A CA 1
ATOM 3955 C C . ALA A 1 500 ? -45.031 -25.125 8.836 1 63.69 500 ALA A C 1
ATOM 3957 O O . ALA A 1 500 ? -44.906 -24.5 9.898 1 63.69 500 ALA A O 1
ATOM 3958 N N . PRO A 1 501 ? -45.375 -26.391 8.922 1 63.25 501 PRO A N 1
ATOM 3959 C CA . PRO A 1 501 ? -45.469 -27.156 10.164 1 63.25 501 PRO A CA 1
ATOM 3960 C C . PRO A 1 501 ? -44.125 -27.281 10.891 1 63.25 501 PRO A C 1
ATOM 3962 O O . PRO A 1 501 ? -44.094 -27.531 12.094 1 63.25 501 PRO A O 1
ATOM 3965 N N . THR A 1 502 ? -42.938 -27.203 10.148 1 66.56 502 THR A N 1
ATOM 3966 C CA . THR A 1 502 ? -41.656 -27.406 10.781 1 66.56 502 THR A CA 1
ATOM 3967 C C . THR A 1 502 ? -40.875 -26.094 10.836 1 66.56 502 THR A C 1
ATOM 3969 O O . THR A 1 502 ? -41.031 -25.234 9.977 1 66.56 502 THR A O 1
ATOM 3972 N N . GLY A 1 503 ? -40.188 -25.891 11.898 1 76.81 503 GLY A N 1
ATOM 3973 C CA . GLY A 1 503 ? -39.344 -24.719 12.031 1 76.81 503 GLY A CA 1
ATOM 3974 C C . GLY A 1 503 ? -38.125 -24.75 11.102 1 76.81 503 GLY A C 1
ATOM 3975 O O . GLY A 1 503 ? -37.969 -25.703 10.336 1 76.81 503 GLY A O 1
ATOM 3976 N N . GLY A 1 504 ? -37.469 -23.734 10.938 1 83.5 504 GLY A N 1
ATOM 3977 C CA . GLY A 1 504 ? -36.281 -23.641 10.094 1 83.5 504 GLY A CA 1
ATOM 3978 C C . GLY A 1 504 ? -35.219 -24.625 10.484 1 83.5 504 GLY A C 1
ATOM 3979 O O . GLY A 1 504 ? -35.031 -24.938 11.672 1 83.5 504 GLY A O 1
ATOM 3980 N N . PHE A 1 505 ? -34.688 -25.391 9.641 1 86.69 505 PHE A N 1
ATOM 3981 C CA . PHE A 1 505 ? -33.562 -26.266 9.875 1 86.69 505 PHE A CA 1
ATOM 3982 C C . PHE A 1 505 ? -32.281 -25.469 10.031 1 86.69 505 PHE A C 1
ATOM 3984 O O . PHE A 1 505 ? -32.031 -24.531 9.273 1 86.69 505 PHE A O 1
ATOM 3991 N N . PRO A 1 506 ? -31.266 -25.75 10.852 1 86.88 506 PRO A N 1
ATOM 3992 C CA . PRO A 1 506 ? -31.25 -26.891 11.75 1 86.88 506 PRO A CA 1
ATOM 3993 C C . PRO A 1 506 ? -31.766 -26.547 13.156 1 86.88 506 PRO A C 1
ATOM 3995 O O . PRO A 1 506 ? -32.031 -27.453 13.961 1 86.88 506 PRO A O 1
ATOM 3998 N N . PHE A 1 507 ? -31.969 -25.344 13.555 1 87.94 507 PHE A N 1
ATOM 3999 C CA . PHE A 1 507 ? -32.188 -24.984 14.945 1 87.94 507 PHE A CA 1
ATOM 4000 C C . PHE A 1 507 ? -33.656 -24.609 15.18 1 87.94 507 PHE A C 1
ATOM 4002 O O . PHE A 1 507 ? -33.969 -23.969 16.172 1 87.94 507 PHE A O 1
ATOM 4009 N N . GLY A 1 508 ? -34.531 -24.891 14.328 1 84.69 508 GLY A N 1
ATOM 4010 C CA . GLY A 1 508 ? -35.938 -24.625 14.484 1 84.69 508 GLY A CA 1
ATOM 4011 C C . GLY A 1 508 ? -36.281 -23.141 14.414 1 84.69 508 GLY A C 1
ATOM 4012 O O . GLY A 1 508 ? -35.906 -22.469 13.461 1 84.69 508 GLY A O 1
ATOM 4013 N N . LYS A 1 509 ? -36.781 -22.547 15.477 1 79.94 509 LYS A N 1
ATOM 4014 C CA . LYS A 1 509 ? -37.219 -21.156 15.492 1 79.94 509 LYS A CA 1
ATOM 4015 C C . LYS A 1 509 ? -36.031 -20.203 15.586 1 79.94 509 LYS A C 1
ATOM 4017 O O . LYS A 1 509 ? -36.125 -19.031 15.242 1 79.94 509 LYS A O 1
ATOM 4022 N N . ALA A 1 510 ? -34.906 -20.734 16 1 84.19 510 ALA A N 1
ATOM 4023 C CA . ALA A 1 510 ? -33.688 -19.922 16.156 1 84.19 510 ALA A CA 1
ATOM 4024 C C . ALA A 1 510 ? -32.906 -19.844 14.852 1 84.19 510 ALA A C 1
ATOM 4026 O O . ALA A 1 510 ? -32 -19.016 14.711 1 84.19 510 ALA A O 1
ATOM 4027 N N . THR A 1 511 ? -33.344 -20.562 13.836 1 88.5 511 THR A N 1
ATOM 4028 C CA . THR A 1 511 ? -32.562 -20.703 12.609 1 88.5 511 THR A CA 1
ATOM 4029 C C . THR A 1 511 ? -32.531 -19.375 11.852 1 88.5 511 THR A C 1
ATOM 4031 O O . THR A 1 511 ? -31.484 -18.969 11.359 1 88.5 511 THR A O 1
ATOM 4034 N N . PRO A 1 512 ? -33.656 -18.641 11.859 1 83.06 512 PRO A N 1
ATOM 4035 C CA . PRO A 1 512 ? -33.562 -17.375 11.125 1 83.06 512 PRO A CA 1
ATOM 4036 C C . PRO A 1 512 ? -32.625 -16.375 11.766 1 83.06 512 PRO A C 1
ATOM 4038 O O . PRO A 1 512 ? -32 -15.578 11.062 1 83.06 512 PRO A O 1
ATOM 4041 N N . ILE A 1 513 ? -32.5 -16.391 13.016 1 81.56 513 ILE A N 1
ATOM 4042 C CA . ILE A 1 513 ? -31.578 -15.5 13.727 1 81.56 513 ILE A CA 1
ATOM 4043 C C . ILE A 1 513 ? -30.141 -15.898 13.445 1 81.56 513 ILE A C 1
ATOM 4045 O O . ILE A 1 513 ? -29.281 -15.047 13.188 1 81.56 513 ILE A O 1
ATOM 4049 N N . VAL A 1 514 ? -29.906 -17.203 13.508 1 86.94 514 VAL A N 1
ATOM 4050 C CA . VAL A 1 514 ? -28.562 -17.719 13.25 1 86.94 514 VAL A CA 1
ATOM 4051 C C . VAL A 1 514 ? -28.172 -17.391 11.812 1 86.94 514 VAL A C 1
ATOM 4053 O O . VAL A 1 514 ? -27.016 -17 11.555 1 86.94 514 VAL A O 1
ATOM 4056 N N . ASN A 1 515 ? -29.109 -17.484 10.914 1 89.12 515 ASN A N 1
ATOM 4057 C CA . ASN A 1 515 ? -28.828 -17.172 9.516 1 89.12 515 ASN A CA 1
ATOM 4058 C C . ASN A 1 515 ? -28.484 -15.695 9.336 1 89.12 515 ASN A C 1
ATOM 4060 O O . ASN A 1 515 ? -27.609 -15.352 8.547 1 89.12 515 ASN A O 1
ATOM 4064 N N . ALA A 1 516 ? -29.203 -14.891 10.047 1 84.31 516 ALA A N 1
ATOM 4065 C CA . ALA A 1 516 ? -28.922 -13.461 9.961 1 84.31 516 ALA A CA 1
ATOM 4066 C C . ALA A 1 516 ? -27.531 -13.133 10.5 1 84.31 516 ALA A C 1
ATOM 4068 O O . ALA A 1 516 ? -26.828 -12.305 9.93 1 84.31 516 ALA A O 1
ATOM 4069 N N . VAL A 1 517 ? -27.172 -13.789 11.57 1 85.88 517 VAL A N 1
ATOM 4070 C CA . VAL A 1 517 ? -25.844 -13.586 12.156 1 85.88 517 VAL A CA 1
ATOM 4071 C C . VAL A 1 517 ? -24.781 -14.078 11.188 1 85.88 517 VAL A C 1
ATOM 4073 O O . VAL A 1 517 ? -23.75 -13.422 11.016 1 85.88 517 VAL A O 1
ATOM 4076 N N . ILE A 1 518 ? -25.047 -15.172 10.555 1 91.44 518 ILE A N 1
ATOM 4077 C CA . ILE A 1 518 ? -24.094 -15.742 9.609 1 91.44 518 ILE A CA 1
ATOM 4078 C C . ILE A 1 518 ? -23.922 -14.797 8.422 1 91.44 518 ILE A C 1
ATOM 4080 O O . ILE A 1 518 ? -22.812 -14.617 7.914 1 91.44 518 ILE A O 1
ATOM 4084 N N . GLN A 1 519 ? -25 -14.203 8.031 1 90.31 519 GLN A N 1
ATOM 4085 C CA . GLN A 1 519 ? -24.922 -13.266 6.918 1 90.31 519 GLN A CA 1
ATOM 4086 C C . GLN A 1 519 ? -24.062 -12.055 7.273 1 90.31 519 GLN A C 1
ATOM 4088 O O . GLN A 1 519 ? -23.234 -11.617 6.477 1 90.31 519 GLN A O 1
ATOM 4093 N N . ILE A 1 520 ? -24.203 -11.547 8.453 1 88.5 520 ILE A N 1
ATOM 4094 C CA . ILE A 1 520 ? -23.453 -10.383 8.906 1 88.5 520 ILE A CA 1
ATOM 4095 C C . ILE A 1 520 ? -21.969 -10.75 9.062 1 88.5 520 ILE A C 1
ATOM 4097 O O . ILE A 1 520 ? -21.094 -10 8.633 1 88.5 520 ILE A O 1
ATOM 4101 N N . VAL A 1 521 ? -21.766 -11.898 9.648 1 92.88 521 VAL A N 1
ATOM 4102 C CA . VAL A 1 521 ? -20.391 -12.344 9.867 1 92.88 521 VAL A CA 1
ATOM 4103 C C . VAL A 1 521 ? -19.703 -12.609 8.531 1 92.88 521 VAL A C 1
ATOM 4105 O O . VAL A 1 521 ? -18.531 -12.281 8.352 1 92.88 521 VAL A O 1
ATOM 4108 N N . TYR A 1 522 ? -20.438 -13.211 7.598 1 95.56 522 TYR A N 1
ATOM 4109 C CA . TYR A 1 522 ? -19.891 -13.477 6.273 1 95.56 522 TYR A CA 1
ATOM 4110 C C . TYR A 1 522 ? -19.484 -12.18 5.578 1 95.56 522 TYR A C 1
ATOM 4112 O O . TYR A 1 522 ? -18.359 -12.062 5.09 1 95.56 522 TYR A O 1
ATOM 4120 N N . LEU A 1 523 ? -20.375 -11.203 5.605 1 93.75 523 LEU A N 1
ATOM 4121 C CA . LEU A 1 523 ? -20.109 -9.938 4.934 1 93.75 523 LEU A CA 1
ATOM 4122 C C . LEU A 1 523 ? -19 -9.164 5.645 1 93.75 523 LEU A C 1
ATOM 4124 O O . LEU A 1 523 ? -18.156 -8.547 4.996 1 93.75 523 LEU A O 1
ATOM 4128 N N . ALA A 1 524 ? -18.984 -9.234 6.961 1 94.44 524 ALA A N 1
ATOM 4129 C CA . ALA A 1 524 ? -17.953 -8.57 7.746 1 94.44 524 ALA A CA 1
ATOM 4130 C C . ALA A 1 524 ? -16.578 -9.18 7.48 1 94.44 524 ALA A C 1
ATOM 4132 O O . ALA A 1 524 ? -15.586 -8.461 7.375 1 94.44 524 ALA A O 1
ATOM 4133 N N . THR A 1 525 ? -16.578 -10.492 7.391 1 96.75 525 THR A N 1
ATOM 4134 C CA . THR A 1 525 ? -15.297 -11.156 7.164 1 96.75 525 THR A CA 1
ATOM 4135 C C . THR A 1 525 ? -14.789 -10.891 5.75 1 96.75 525 THR A C 1
ATOM 4137 O O . THR A 1 525 ? -13.586 -10.742 5.531 1 96.75 525 THR A O 1
ATOM 4140 N N . VAL A 1 526 ? -15.703 -10.844 4.762 1 96.88 526 VAL A N 1
ATOM 4141 C CA . VAL A 1 526 ? -15.312 -10.523 3.393 1 96.88 526 VAL A CA 1
ATOM 4142 C C . VAL A 1 526 ? -14.742 -9.102 3.342 1 96.88 526 VAL A C 1
ATOM 4144 O O . VAL A 1 526 ? -13.703 -8.875 2.727 1 96.88 526 VAL A O 1
ATOM 4147 N N . LEU A 1 527 ? -15.422 -8.156 4.008 1 95.38 527 LEU A N 1
ATOM 4148 C CA . LEU A 1 527 ? -14.93 -6.781 4.062 1 95.38 527 LEU A CA 1
ATOM 4149 C C . LEU A 1 527 ? -13.57 -6.715 4.746 1 95.38 527 LEU A C 1
ATOM 4151 O O . LEU A 1 527 ? -12.68 -5.984 4.301 1 95.38 527 LEU A O 1
ATOM 4155 N N . PHE A 1 528 ? -13.461 -7.461 5.793 1 95.5 528 PHE A N 1
ATOM 4156 C CA . PHE A 1 528 ? -12.203 -7.512 6.523 1 95.5 528 PHE A CA 1
ATOM 4157 C C . PHE A 1 528 ? -11.086 -8.047 5.641 1 95.5 528 PHE A C 1
ATOM 4159 O O . PHE A 1 528 ? -9.938 -7.609 5.746 1 95.5 528 PHE A O 1
ATOM 4166 N N . GLN A 1 529 ? -11.406 -8.992 4.75 1 96.44 529 GLN A N 1
ATOM 4167 C CA . GLN A 1 529 ? -10.398 -9.539 3.848 1 96.44 529 GLN A CA 1
ATOM 4168 C C . GLN A 1 529 ? -9.922 -8.484 2.857 1 96.44 529 GLN A C 1
ATOM 4170 O O . GLN A 1 529 ? -8.742 -8.453 2.492 1 96.44 529 GLN A O 1
ATOM 4175 N N . PHE A 1 530 ? -10.82 -7.652 2.404 1 95.56 530 PHE A N 1
ATOM 4176 C CA . PHE A 1 530 ? -10.406 -6.574 1.515 1 95.56 530 PHE A CA 1
ATOM 4177 C C . PHE A 1 530 ? -9.484 -5.598 2.238 1 95.56 530 PHE A C 1
ATOM 4179 O O . PHE A 1 530 ? -8.5 -5.125 1.666 1 95.56 530 PHE A O 1
ATOM 4186 N N . ILE A 1 531 ? -9.773 -5.352 3.504 1 93.69 531 ILE A N 1
ATOM 4187 C CA . ILE A 1 531 ? -8.961 -4.43 4.285 1 93.69 531 ILE A CA 1
ATOM 4188 C C . ILE A 1 531 ? -7.582 -5.035 4.523 1 93.69 531 ILE A C 1
ATOM 4190 O O . ILE A 1 531 ? -6.562 -4.352 4.387 1 93.69 531 ILE A O 1
ATOM 4194 N N . LEU A 1 532 ? -7.574 -6.324 4.832 1 93.56 532 LEU A N 1
ATOM 4195 C CA . LEU A 1 532 ? -6.312 -7.016 5.07 1 93.56 532 LEU A CA 1
ATOM 4196 C C . LEU A 1 532 ? -5.48 -7.082 3.793 1 93.56 532 LEU A C 1
ATOM 4198 O O . LEU A 1 532 ? -4.27 -6.844 3.822 1 93.56 532 LEU A O 1
ATOM 4202 N N . ALA A 1 533 ? -6.129 -7.402 2.709 1 93.75 533 ALA A N 1
ATOM 4203 C CA . ALA A 1 533 ? -5.426 -7.605 1.444 1 93.75 533 ALA A CA 1
ATOM 4204 C C . ALA A 1 533 ? -4.82 -6.297 0.939 1 93.75 533 ALA A C 1
ATOM 4206 O O . ALA A 1 533 ? -3.709 -6.289 0.4 1 93.75 533 ALA A O 1
ATOM 4207 N N . LEU A 1 534 ? -5.484 -5.184 1.137 1 89.81 534 LEU A N 1
ATOM 4208 C CA . LEU A 1 534 ? -5.012 -3.898 0.642 1 89.81 534 LEU A CA 1
ATOM 4209 C C . LEU A 1 534 ? -4.035 -3.262 1.626 1 89.81 534 LEU A C 1
ATOM 4211 O O . LEU A 1 534 ? -3.207 -2.436 1.239 1 89.81 534 LEU A O 1
ATOM 4215 N N . GLY A 1 535 ? -4.129 -3.629 2.834 1 80.38 535 GLY A N 1
ATOM 4216 C CA . GLY A 1 535 ? -3.414 -2.879 3.855 1 80.38 535 GLY A CA 1
ATOM 4217 C C . GLY A 1 535 ? -2.084 -3.504 4.234 1 80.38 535 GLY A C 1
ATOM 4218 O O . GLY A 1 535 ? -1.172 -2.809 4.684 1 80.38 535 GLY A O 1
ATOM 4219 N N . SER A 1 536 ? -2.018 -4.84 4.312 1 80.88 536 SER A N 1
ATOM 4220 C CA . SER A 1 536 ? -0.831 -5.445 4.906 1 80.88 536 SER A CA 1
ATOM 4221 C C . SER A 1 536 ? -0.426 -6.715 4.16 1 80.88 536 SER A C 1
ATOM 4223 O O . SER A 1 536 ? -1.206 -7.25 3.371 1 80.88 536 SER A O 1
ATOM 4225 N N . ARG A 1 537 ? 0.755 -7.059 4.414 1 84.12 537 ARG A N 1
ATOM 4226 C CA . ARG A 1 537 ? 1.245 -8.352 3.938 1 84.12 537 ARG A CA 1
ATOM 4227 C C . ARG A 1 537 ? 0.758 -9.484 4.832 1 84.12 537 ARG A C 1
ATOM 4229 O O . ARG A 1 537 ? 0.547 -9.289 6.031 1 84.12 537 ARG A O 1
ATOM 4236 N N . PRO A 1 538 ? 0.541 -10.562 4.203 1 85 538 PRO A N 1
ATOM 4237 C CA . PRO A 1 538 ? -0.024 -11.672 4.965 1 85 538 PRO A CA 1
ATOM 4238 C C . PRO A 1 538 ? 0.852 -12.086 6.148 1 85 538 PRO A C 1
ATOM 4240 O O . PRO A 1 538 ? 0.346 -12.609 7.141 1 85 538 PRO A O 1
ATOM 4243 N N . ARG A 1 539 ? 2.084 -11.867 6.137 1 82.56 539 ARG A N 1
ATOM 4244 C CA . ARG A 1 539 ? 2.986 -12.281 7.207 1 82.56 539 ARG A CA 1
ATOM 4245 C C . ARG A 1 539 ? 2.717 -11.492 8.484 1 82.56 539 ARG A C 1
ATOM 4247 O O . ARG A 1 539 ? 2.906 -12.008 9.586 1 82.56 539 ARG A O 1
ATOM 4254 N N . ASN A 1 540 ? 2.217 -10.297 8.344 1 81.25 540 ASN A N 1
ATOM 4255 C CA . ASN A 1 540 ? 1.956 -9.438 9.492 1 81.25 540 ASN A CA 1
ATOM 4256 C C . ASN A 1 540 ? 0.635 -9.789 10.172 1 81.25 540 ASN A C 1
ATOM 4258 O O . ASN A 1 540 ? 0.426 -9.461 11.336 1 81.25 540 ASN A O 1
ATOM 4262 N N . HIS A 1 541 ? -0.189 -10.438 9.406 1 88.31 541 HIS A N 1
ATOM 4263 C CA . HIS A 1 541 ? -1.507 -10.789 9.93 1 88.31 541 HIS A CA 1
ATOM 4264 C C . HIS A 1 541 ? -1.782 -12.281 9.766 1 88.31 541 HIS A C 1
ATOM 4266 O O . HIS A 1 541 ? -2.84 -12.672 9.266 1 88.31 541 HIS A O 1
ATOM 4272 N N . ARG A 1 542 ? -0.875 -13.07 10.32 1 89.75 542 ARG A N 1
ATOM 4273 C CA . ARG A 1 542 ? -1.011 -14.516 10.18 1 89.75 542 ARG A CA 1
ATOM 4274 C C . ARG A 1 542 ? -2.244 -15.023 10.914 1 89.75 542 ARG A C 1
ATOM 4276 O O . ARG A 1 542 ? -3.023 -15.805 10.367 1 89.75 542 ARG A O 1
ATOM 4283 N N . ILE A 1 543 ? -2.518 -14.477 12.047 1 91.81 543 ILE A N 1
ATOM 4284 C CA . ILE A 1 543 ? -3.609 -14.961 12.891 1 91.81 543 ILE A CA 1
ATOM 4285 C C . ILE A 1 543 ? -4.945 -14.523 12.297 1 91.81 543 ILE A C 1
ATOM 4287 O O . ILE A 1 543 ? -5.918 -15.281 12.312 1 91.81 543 ILE A O 1
ATOM 4291 N N . SER A 1 544 ? -4.973 -13.312 11.781 1 93.25 544 SER A N 1
ATOM 4292 C CA . SER A 1 544 ? -6.207 -12.828 11.18 1 93.25 544 SER A CA 1
ATOM 4293 C C . SER A 1 544 ? -6.617 -13.688 9.992 1 93.25 544 SER A C 1
ATOM 4295 O O . SER A 1 544 ? -7.801 -13.984 9.812 1 93.25 544 SER A O 1
ATOM 4297 N N . TYR A 1 545 ? -5.66 -14.172 9.227 1 94.94 545 TYR A N 1
ATOM 4298 C CA . TYR A 1 545 ? -5.98 -15.016 8.078 1 94.94 545 TYR A CA 1
ATOM 4299 C C . TYR A 1 545 ? -6.41 -16.406 8.531 1 94.94 545 TYR A C 1
ATOM 4301 O O . TYR A 1 545 ? -7.32 -17 7.953 1 94.94 545 TYR A O 1
ATOM 4309 N N . ILE A 1 546 ? -5.789 -16.906 9.602 1 95.25 546 ILE A N 1
ATOM 4310 C CA . ILE A 1 546 ? -6.164 -18.203 10.125 1 95.25 546 ILE A CA 1
ATOM 4311 C C . ILE A 1 546 ? -7.605 -18.156 10.633 1 95.25 546 ILE A C 1
ATOM 4313 O O . ILE A 1 546 ? -8.391 -19.078 10.367 1 95.25 546 ILE A O 1
ATOM 4317 N N . ILE A 1 547 ? -7.945 -17.047 11.266 1 95.62 547 ILE A N 1
ATOM 4318 C CA . ILE A 1 547 ? -9.297 -16.891 11.789 1 95.62 547 ILE A CA 1
ATOM 4319 C C . ILE A 1 547 ? -10.289 -16.766 10.633 1 95.62 547 ILE A C 1
ATOM 4321 O O . ILE A 1 547 ? -11.383 -17.344 10.68 1 95.62 547 ILE A O 1
ATOM 4325 N N . SER A 1 548 ? -9.898 -16.094 9.594 1 96.56 548 SER A N 1
ATOM 4326 C CA . SER A 1 548 ? -10.773 -15.969 8.438 1 96.56 548 SER A CA 1
ATOM 4327 C C . SER A 1 548 ? -11 -17.312 7.758 1 96.56 548 SER A C 1
ATOM 4329 O O . SER A 1 548 ? -12.125 -17.641 7.363 1 96.56 548 SER A O 1
ATOM 4331 N N . PHE A 1 549 ? -9.898 -18.125 7.688 1 96.44 549 PHE A N 1
ATOM 4332 C CA . PHE A 1 549 ? -10.039 -19.469 7.121 1 96.44 549 PHE A CA 1
ATOM 4333 C C . PHE A 1 549 ? -11 -20.312 7.953 1 96.44 549 PHE A C 1
ATOM 4335 O O . PHE A 1 549 ? -11.812 -21.047 7.406 1 96.44 549 PHE A O 1
ATOM 4342 N N . ALA A 1 550 ? -10.906 -20.109 9.211 1 96.12 550 ALA A N 1
ATOM 4343 C CA . ALA A 1 550 ? -11.766 -20.875 10.117 1 96.12 550 ALA A CA 1
ATOM 4344 C C . ALA A 1 550 ? -13.219 -20.438 10 1 96.12 550 ALA A C 1
ATOM 4346 O O . ALA A 1 550 ? -14.125 -21.266 9.953 1 96.12 550 ALA A O 1
ATOM 4347 N N . ILE A 1 551 ? -13.453 -19.156 9.883 1 97.31 551 ILE A N 1
ATOM 4348 C CA . ILE A 1 551 ? -14.805 -18.625 9.797 1 97.31 551 ILE A CA 1
ATOM 4349 C C . ILE A 1 551 ? -15.453 -19.078 8.484 1 97.31 551 ILE A C 1
ATOM 4351 O O . ILE A 1 551 ? -16.562 -19.625 8.492 1 97.31 551 ILE A O 1
ATOM 4355 N N . PHE A 1 552 ? -14.75 -18.953 7.418 1 97.31 552 PHE A N 1
ATOM 4356 C CA . PHE A 1 552 ? -15.312 -19.359 6.133 1 97.31 552 PHE A CA 1
ATOM 4357 C C . PHE A 1 552 ? -15.5 -20.859 6.078 1 97.31 552 PHE A C 1
ATOM 4359 O O . PHE A 1 552 ? -16.438 -21.359 5.461 1 97.31 552 PHE A O 1
ATOM 4366 N N . GLY A 1 553 ? -14.531 -21.609 6.742 1 95.94 553 GLY A N 1
ATOM 4367 C CA . GLY A 1 553 ? -14.68 -23.062 6.812 1 95.94 553 GLY A CA 1
ATOM 4368 C C . GLY A 1 553 ? -15.922 -23.5 7.574 1 95.94 553 GLY A C 1
ATOM 4369 O O . GLY A 1 553 ? -16.625 -24.406 7.145 1 95.94 553 GLY A O 1
ATOM 4370 N N . LEU A 1 554 ? -16.234 -22.75 8.633 1 96.06 554 LEU A N 1
ATOM 4371 C CA . LEU A 1 554 ? -17.406 -23.078 9.438 1 96.06 554 LEU A CA 1
ATOM 4372 C C . LEU A 1 554 ? -18.703 -22.719 8.695 1 96.06 554 LEU A C 1
ATOM 4374 O O . LEU A 1 554 ? -19.672 -23.469 8.75 1 96.06 554 LEU A O 1
ATOM 4378 N N . ILE A 1 555 ? -18.656 -21.641 7.996 1 96.44 555 ILE A N 1
ATOM 4379 C CA . ILE A 1 555 ? -19.828 -21.234 7.227 1 96.44 555 ILE A CA 1
ATOM 4380 C C . ILE A 1 555 ? -20.047 -22.203 6.066 1 96.44 555 ILE A C 1
ATOM 4382 O O . ILE A 1 555 ? -21.188 -22.547 5.738 1 96.44 555 ILE A O 1
ATOM 4386 N N . GLN A 1 556 ? -18.969 -22.672 5.527 1 95.19 556 GLN A N 1
ATOM 4387 C CA . GLN A 1 556 ? -19.062 -23.656 4.445 1 95.19 556 GLN A CA 1
ATOM 4388 C C . GLN A 1 556 ? -19.625 -24.984 4.953 1 95.19 556 GLN A C 1
ATOM 4390 O O . GLN A 1 556 ? -20.406 -25.641 4.266 1 95.19 556 GLN A O 1
ATOM 4395 N N . ALA A 1 557 ? -19.172 -25.344 6.113 1 94.19 557 ALA A N 1
ATOM 4396 C CA . ALA A 1 557 ? -19.719 -26.562 6.711 1 94.19 557 ALA A CA 1
ATOM 4397 C C . ALA A 1 557 ? -21.219 -26.438 6.953 1 94.19 557 ALA A C 1
ATOM 4399 O O . ALA A 1 557 ? -21.969 -27.391 6.711 1 94.19 557 ALA A O 1
ATOM 4400 N N . TYR A 1 558 ? -21.625 -25.25 7.434 1 95 558 TYR A N 1
ATOM 4401 C CA . TYR A 1 558 ? -23.031 -24.984 7.645 1 95 558 TYR A CA 1
ATOM 4402 C C . TYR A 1 558 ? -23.797 -25.016 6.328 1 95 558 TYR A C 1
ATOM 4404 O O . TYR A 1 558 ? -24.906 -25.562 6.266 1 95 558 TYR A O 1
ATOM 4412 N N . LEU A 1 559 ? -23.234 -24.531 5.297 1 93.12 559 LEU A N 1
ATOM 4413 C CA . LEU A 1 559 ? -23.844 -24.531 3.973 1 93.12 559 LEU A CA 1
ATOM 4414 C C . LEU A 1 559 ? -24 -25.953 3.441 1 93.12 559 LEU A C 1
ATOM 4416 O O . LEU A 1 559 ? -25.047 -26.297 2.873 1 93.12 559 LEU A O 1
ATOM 4420 N N . ILE A 1 560 ? -22.984 -26.781 3.627 1 90.12 560 ILE A N 1
ATOM 4421 C CA . ILE A 1 560 ? -23.031 -28.156 3.145 1 90.12 560 ILE A CA 1
ATOM 4422 C C . ILE A 1 560 ? -24.094 -28.938 3.902 1 90.12 560 ILE A C 1
ATOM 4424 O O . ILE A 1 560 ? -24.828 -29.734 3.311 1 90.12 560 ILE A O 1
ATOM 4428 N N . MET A 1 561 ? -24.188 -28.656 5.172 1 92.31 561 MET A N 1
ATOM 4429 C CA . MET A 1 561 ? -25.234 -29.312 5.969 1 92.31 561 MET A CA 1
ATOM 4430 C C . MET A 1 561 ? -26.625 -28.938 5.453 1 92.31 561 MET A C 1
ATOM 4432 O O . MET A 1 561 ? -27.484 -29.797 5.309 1 92.31 561 MET A O 1
ATOM 4436 N N . ASN A 1 562 ? -26.844 -27.719 5.141 1 91.94 562 ASN A N 1
ATOM 4437 C CA . ASN A 1 562 ? -28.125 -27.266 4.613 1 91.94 562 ASN A CA 1
ATOM 4438 C C . ASN A 1 562 ? -28.391 -27.828 3.219 1 91.94 562 ASN A C 1
ATOM 4440 O O . ASN A 1 562 ? -29.531 -28.094 2.857 1 91.94 562 ASN A O 1
ATOM 4444 N N . LEU A 1 563 ? -27.328 -27.953 2.479 1 87.06 563 LEU A N 1
ATOM 4445 C CA . LEU A 1 563 ? -27.469 -28.5 1.135 1 87.06 563 LEU A CA 1
ATOM 4446 C C . LEU A 1 563 ? -27.906 -29.969 1.189 1 87.06 563 LEU A C 1
ATOM 4448 O O . LEU A 1 563 ? -28.766 -30.391 0.413 1 87.06 563 LEU A O 1
ATOM 4452 N N . VAL A 1 564 ? -27.328 -30.703 2.096 1 85.94 564 VAL A N 1
ATOM 4453 C CA . VAL A 1 564 ? -27.703 -32.125 2.262 1 85.94 564 VAL A CA 1
ATOM 4454 C C . VAL A 1 564 ? -29.156 -32.219 2.717 1 85.94 564 VAL A C 1
ATOM 4456 O O . VAL A 1 564 ? -29.906 -33.062 2.238 1 85.94 564 VAL A O 1
ATOM 4459 N N . TYR A 1 565 ? -29.516 -31.328 3.59 1 88.44 565 TYR A N 1
ATOM 4460 C CA . TYR A 1 565 ? -30.891 -31.281 4.066 1 88.44 565 TYR A CA 1
ATOM 4461 C C . TYR A 1 565 ? -31.859 -30.984 2.922 1 88.44 565 TYR A C 1
ATOM 4463 O O . TYR A 1 565 ? -32.906 -31.641 2.799 1 88.44 565 TYR A O 1
ATOM 4471 N N . LEU A 1 566 ? -31.516 -30.078 2.113 1 85.31 566 LEU A N 1
ATOM 4472 C CA . LEU A 1 566 ? -32.406 -29.688 1.009 1 85.31 566 LEU A CA 1
ATOM 4473 C C . LEU A 1 566 ? -32.531 -30.828 -0.006 1 85.31 566 LEU A C 1
ATOM 4475 O O . LEU A 1 566 ? -33.594 -31.031 -0.573 1 85.31 566 LEU A O 1
ATOM 4479 N N . VAL A 1 567 ? -31.453 -31.547 -0.234 1 81.38 567 VAL A N 1
ATOM 4480 C CA . VAL A 1 567 ? -31.484 -32.656 -1.167 1 81.38 567 VAL A CA 1
ATOM 4481 C C . VAL A 1 567 ? -32.406 -33.75 -0.632 1 81.38 567 VAL A C 1
ATOM 4483 O O . VAL A 1 567 ? -33.188 -34.344 -1.388 1 81.38 567 VAL A O 1
ATOM 4486 N N . LYS A 1 568 ? -32.375 -33.938 0.642 1 83.75 568 LYS A N 1
ATOM 4487 C CA . LYS A 1 568 ? -33.219 -34.938 1.257 1 83.75 568 LYS A CA 1
ATOM 4488 C C . LYS A 1 568 ? -34.688 -34.5 1.179 1 83.75 568 LYS A C 1
ATOM 4490 O O . LYS A 1 568 ? -35.562 -35.344 0.914 1 83.75 568 LYS A O 1
ATOM 4495 N N . ARG A 1 569 ? -34.906 -33.281 1.379 1 82.88 569 ARG A N 1
ATOM 4496 C CA . ARG A 1 569 ? -36.281 -32.781 1.367 1 82.88 569 ARG A CA 1
ATOM 4497 C C . ARG A 1 569 ? -36.875 -32.781 -0.046 1 82.88 569 ARG A C 1
ATOM 4499 O O . ARG A 1 569 ? -38.062 -33 -0.232 1 82.88 569 ARG A O 1
ATOM 4506 N N . VAL A 1 570 ? -36.062 -32.5 -0.987 1 80.81 570 VAL A N 1
ATOM 4507 C CA . VAL A 1 570 ? -36.5 -32.562 -2.375 1 80.81 570 VAL A CA 1
ATOM 4508 C C . VAL A 1 570 ? -36.812 -34 -2.74 1 80.81 570 VAL A C 1
ATOM 4510 O O . VAL A 1 570 ? -37.781 -34.281 -3.463 1 80.81 570 VAL A O 1
ATOM 4513 N N . ALA A 1 571 ? -36.094 -35 -2.211 1 77.38 571 ALA A N 1
ATOM 4514 C CA . ALA A 1 571 ? -36.344 -36.406 -2.443 1 77.38 571 ALA A CA 1
ATOM 4515 C C . ALA A 1 571 ? -37.688 -36.812 -1.798 1 77.38 571 ALA A C 1
ATOM 4517 O O . ALA A 1 571 ? -38.438 -37.625 -2.371 1 77.38 571 ALA A O 1
ATOM 4518 N N . ASP A 1 572 ? -37.906 -36.25 -0.657 1 77.88 572 ASP A N 1
ATOM 4519 C CA . ASP A 1 572 ? -39.156 -36.531 0.04 1 77.88 572 ASP A CA 1
ATOM 4520 C C . ASP A 1 572 ? -40.344 -35.938 -0.701 1 77.88 572 ASP A C 1
ATOM 4522 O O . ASP A 1 572 ? -41.438 -36.562 -0.758 1 77.88 572 ASP A O 1
ATOM 4526 N N . TYR A 1 573 ? -40.125 -34.781 -1.14 1 75.56 573 TYR A N 1
ATOM 4527 C CA . TYR A 1 573 ? -41.188 -34.125 -1.897 1 75.56 573 TYR A CA 1
ATOM 4528 C C . TYR A 1 573 ? -41.531 -34.906 -3.145 1 75.56 573 TYR A C 1
ATOM 4530 O O . TYR A 1 573 ? -42.719 -35.031 -3.492 1 75.56 573 TYR A O 1
ATOM 4538 N N . LYS A 1 574 ? -40.625 -35.469 -3.832 1 76 574 LYS A N 1
ATOM 4539 C CA . LYS A 1 574 ? -40.875 -36.219 -5.051 1 76 574 LYS A CA 1
ATOM 4540 C C . LYS A 1 574 ? -41.531 -37.562 -4.738 1 76 574 LYS A C 1
ATOM 4542 O O . LYS A 1 574 ? -42.312 -38.094 -5.543 1 76 574 LYS A O 1
ATOM 4547 N N . ALA A 1 575 ? -41.188 -38.062 -3.594 1 74.06 575 ALA A N 1
ATOM 4548 C CA . ALA A 1 575 ? -41.781 -39.344 -3.205 1 74.06 575 ALA A CA 1
ATOM 4549 C C . ALA A 1 575 ? -43.219 -39.156 -2.758 1 74.06 575 ALA A C 1
ATOM 4551 O O . ALA A 1 575 ? -44.031 -40.094 -2.9 1 74.06 575 ALA A O 1
ATOM 4552 N N . ASP A 1 576 ? -43.406 -38 -2.07 1 67.19 576 ASP A N 1
ATOM 4553 C CA . ASP A 1 576 ? -44.75 -37.812 -1.543 1 67.19 576 ASP A CA 1
ATOM 4554 C C . ASP A 1 576 ? -45.688 -37.25 -2.615 1 67.19 576 ASP A C 1
ATOM 4556 O O . ASP A 1 576 ? -45.406 -36.188 -3.193 1 67.19 576 ASP A O 1
ATOM 4560 N N . ASP A 1 577 ? -46.219 -37.906 -3.584 1 54.84 577 ASP A N 1
ATOM 4561 C CA . ASP A 1 577 ? -47.188 -37.594 -4.656 1 54.84 577 ASP A CA 1
ATOM 4562 C C . ASP A 1 577 ? -48.125 -36.469 -4.242 1 54.84 577 ASP A C 1
ATOM 4564 O O . ASP A 1 577 ? -48.938 -36.031 -5.043 1 54.84 577 ASP A O 1
ATOM 4568 N N . THR A 1 578 ? -48.5 -36.25 -3 1 47.16 578 THR A N 1
ATOM 4569 C CA . THR A 1 578 ? -49.719 -35.469 -2.711 1 47.16 578 THR A CA 1
ATOM 4570 C C . THR A 1 578 ? -49.375 -34 -2.531 1 47.16 578 THR A C 1
ATOM 4572 O O . THR A 1 578 ? -48.688 -33.625 -1.571 1 47.16 578 THR A O 1
ATOM 4575 N N . GLY A 1 579 ? -48.75 -33.25 -3.471 1 50.31 579 GLY A N 1
ATOM 4576 C CA . GLY A 1 579 ? -48.656 -31.797 -3.605 1 50.31 579 GLY A CA 1
ATOM 4577 C C . GLY A 1 579 ? -48.594 -31.078 -2.271 1 50.31 579 GLY A C 1
ATOM 4578 O O . GLY A 1 579 ? -48.312 -29.875 -2.223 1 50.31 579 GLY A O 1
ATOM 4579 N N . SER A 1 580 ? -49.281 -31.391 -1.253 1 51.5 580 SER A N 1
ATOM 4580 C CA . SER A 1 580 ? -49.625 -30.703 -0.014 1 51.5 580 SER A CA 1
ATOM 4581 C C . SER A 1 580 ? -48.469 -30.75 0.969 1 51.5 580 SER A C 1
ATOM 4583 O O . SER A 1 580 ? -48.625 -30.484 2.162 1 51.5 580 SER A O 1
ATOM 4585 N N . SER A 1 581 ? -47.25 -31.078 0.586 1 57.59 581 SER A N 1
ATOM 4586 C CA . SER A 1 581 ? -46.219 -31.406 1.563 1 57.59 581 SER A CA 1
ATOM 4587 C C . SER A 1 581 ? -45.625 -30.156 2.193 1 57.59 581 SER A C 1
ATOM 4589 O O . SER A 1 581 ? -45.656 -29.078 1.605 1 57.59 581 SER A O 1
ATOM 4591 N N . ASN A 1 582 ? -45.375 -30.188 3.525 1 60.84 582 ASN A N 1
ATOM 4592 C CA . ASN A 1 582 ? -44.719 -29.234 4.426 1 60.84 582 ASN A CA 1
ATOM 4593 C C . ASN A 1 582 ? -43.469 -28.641 3.803 1 60.84 582 ASN A C 1
ATOM 4595 O O . ASN A 1 582 ? -42.969 -27.609 4.273 1 60.84 582 ASN A O 1
ATOM 4599 N N . TYR A 1 583 ? -43.125 -29.203 2.648 1 69.62 583 TYR A N 1
ATOM 4600 C CA . TYR A 1 583 ? -41.906 -28.719 2.043 1 69.62 583 TYR A CA 1
ATOM 4601 C C . TYR A 1 583 ? -42.156 -28.219 0.623 1 69.62 583 TYR A C 1
ATOM 4603 O O . TYR A 1 583 ? -41.219 -28.234 -0.207 1 69.62 583 TYR A O 1
ATOM 4611 N N . ALA A 1 584 ? -43.375 -27.75 0.307 1 70.5 584 ALA A N 1
ATOM 4612 C CA . ALA A 1 584 ? -43.781 -27.328 -1.036 1 70.5 584 ALA A CA 1
ATOM 4613 C C . ALA A 1 584 ? -42.938 -26.156 -1.511 1 70.5 584 ALA A C 1
ATOM 4615 O O . ALA A 1 584 ? -42.594 -26.062 -2.693 1 70.5 584 ALA A O 1
ATOM 4616 N N . TYR A 1 585 ? -42.562 -25.312 -0.616 1 73.94 585 TYR A N 1
ATOM 4617 C CA . TYR A 1 585 ? -41.781 -24.141 -1.001 1 73.94 585 TYR A CA 1
ATOM 4618 C C . TYR A 1 585 ? -40.375 -24.516 -1.458 1 73.94 585 TYR A C 1
ATOM 4620 O O . TYR A 1 585 ? -39.812 -23.875 -2.348 1 73.94 585 TYR A O 1
ATOM 4628 N N . ILE A 1 586 ? -39.844 -25.516 -0.896 1 78.5 586 ILE A N 1
ATOM 4629 C CA . ILE A 1 586 ? -38.562 -26.031 -1.318 1 78.5 586 ILE A CA 1
ATOM 4630 C C . ILE A 1 586 ? -38.688 -26.734 -2.662 1 78.5 586 ILE A C 1
ATOM 4632 O O . ILE A 1 586 ? -37.844 -26.562 -3.553 1 78.5 586 ILE A O 1
ATOM 4636 N N . GLY A 1 587 ? -39.75 -27.438 -2.795 1 76.06 587 GLY A N 1
ATOM 4637 C CA . GLY A 1 587 ? -40 -28.156 -4.027 1 76.06 587 GLY A CA 1
ATOM 4638 C C . GLY A 1 587 ? -40.25 -27.25 -5.215 1 76.06 587 GLY A C 1
ATOM 4639 O O . GLY A 1 587 ? -39.781 -27.531 -6.324 1 76.06 587 GLY A O 1
ATOM 4640 N N . ASP A 1 588 ? -40.906 -26.156 -4.945 1 77.31 588 ASP A N 1
ATOM 4641 C CA . ASP A 1 588 ? -41.188 -25.219 -6.023 1 77.31 588 ASP A CA 1
ATOM 4642 C C . ASP A 1 588 ? -39.906 -24.531 -6.523 1 77.31 588 ASP A C 1
ATOM 4644 O O . ASP A 1 588 ? -39.75 -24.359 -7.73 1 77.31 588 ASP A O 1
ATOM 4648 N N . PHE A 1 589 ? -39.125 -24.156 -5.57 1 78.75 589 PHE A N 1
ATOM 4649 C CA . PHE A 1 589 ? -37.875 -23.547 -5.957 1 78.75 589 PHE A CA 1
ATOM 4650 C C . PHE A 1 589 ? -37.031 -24.516 -6.75 1 78.75 589 PHE A C 1
ATOM 4652 O O . PHE A 1 589 ? -36.406 -24.141 -7.762 1 78.75 589 PHE A O 1
ATOM 4659 N N . TYR A 1 590 ? -37 -25.703 -6.355 1 79.38 590 TYR A N 1
ATOM 4660 C CA . TYR A 1 590 ? -36.25 -26.766 -7.035 1 79.38 590 TYR A CA 1
ATOM 4661 C C . TYR A 1 590 ? -36.844 -27.016 -8.422 1 79.38 590 TYR A C 1
ATOM 4663 O O . TYR A 1 590 ? -36.094 -27.203 -9.391 1 79.38 590 TYR A O 1
ATOM 4671 N N . ALA A 1 591 ? -38.125 -27 -8.508 1 79.19 591 ALA A N 1
ATOM 4672 C CA . ALA A 1 591 ? -38.812 -27.234 -9.781 1 79.19 591 ALA A CA 1
ATOM 4673 C C . ALA A 1 591 ? -38.562 -26.078 -10.75 1 79.19 591 ALA A C 1
ATOM 4675 O O . ALA A 1 591 ? -38.438 -26.297 -11.961 1 79.19 591 ALA A O 1
ATOM 4676 N N . ASP A 1 592 ? -38.469 -24.984 -10.18 1 84.12 592 ASP A N 1
ATOM 4677 C CA . ASP A 1 592 ? -38.281 -23.812 -11.016 1 84.12 592 ASP A CA 1
ATOM 4678 C C . ASP A 1 592 ? -36.844 -23.75 -11.562 1 84.12 592 ASP A C 1
ATOM 4680 O O . ASP A 1 592 ? -36.625 -23.297 -12.688 1 84.12 592 ASP A O 1
ATOM 4684 N N . ILE A 1 593 ? -35.875 -24.125 -10.758 1 84.56 593 ILE A N 1
ATOM 4685 C CA . ILE A 1 593 ? -34.531 -24.203 -11.258 1 84.56 593 ILE A CA 1
ATOM 4686 C C . ILE A 1 593 ? -34.406 -25.328 -12.289 1 84.56 593 ILE A C 1
ATOM 4688 O O . ILE A 1 593 ? -33.688 -25.172 -13.297 1 84.56 593 ILE A O 1
ATOM 4692 N N . GLY A 1 594 ? -35.094 -26.312 -12.188 1 81.06 594 GLY A N 1
ATOM 4693 C CA . GLY A 1 594 ? -35.094 -27.469 -13.086 1 81.06 594 GLY A CA 1
ATOM 4694 C C . GLY A 1 594 ? -34.469 -28.703 -12.461 1 81.06 594 GLY A C 1
ATOM 4695 O O . GLY A 1 594 ? -33.312 -28.672 -12.031 1 81.06 594 GLY A O 1
ATOM 4696 N N . GLN A 1 595 ? -35.156 -29.703 -12.375 1 79.75 595 GLN A N 1
ATOM 4697 C CA . GLN A 1 595 ? -34.656 -30.969 -11.812 1 79.75 595 GLN A CA 1
ATOM 4698 C C . GLN A 1 595 ? -33.438 -31.469 -12.57 1 79.75 595 GLN A C 1
ATOM 4700 O O . GLN A 1 595 ? -32.438 -31.875 -11.953 1 79.75 595 GLN A O 1
ATOM 4705 N N . SER A 1 596 ? -33.562 -31.375 -13.789 1 81.5 596 SER A N 1
ATOM 4706 C CA . SER A 1 596 ? -32.438 -31.828 -14.609 1 81.5 596 SER A CA 1
ATOM 4707 C C . SER A 1 596 ? -31.203 -30.984 -14.359 1 81.5 596 SER A C 1
ATOM 4709 O O . SER A 1 596 ? -30.078 -31.5 -14.32 1 81.5 596 SER A O 1
ATOM 4711 N N . THR A 1 597 ? -31.438 -29.75 -14.07 1 84.06 597 THR A N 1
ATOM 4712 C CA . THR A 1 597 ? -30.328 -28.828 -13.828 1 84.06 597 THR A CA 1
ATOM 4713 C C . THR A 1 597 ? -29.609 -29.188 -12.531 1 84.06 597 THR A C 1
ATOM 4715 O O . THR A 1 597 ? -28.375 -29.203 -12.484 1 84.06 597 THR A O 1
ATOM 4718 N N . ILE A 1 598 ? -30.297 -29.484 -11.586 1 80.94 598 ILE A N 1
ATOM 4719 C CA . ILE A 1 598 ? -29.719 -29.766 -10.281 1 80.94 598 ILE A CA 1
ATOM 4720 C C . ILE A 1 598 ? -29 -31.109 -10.312 1 80.94 598 ILE A C 1
ATOM 4722 O O . ILE A 1 598 ? -27.922 -31.25 -9.734 1 80.94 598 ILE A O 1
ATOM 4726 N N . ILE A 1 599 ? -29.578 -32.094 -11.031 1 80.62 599 ILE A N 1
ATOM 4727 C CA . ILE A 1 599 ? -28.969 -33.406 -11.133 1 80.62 599 ILE A CA 1
ATOM 4728 C C . ILE A 1 599 ? -27.656 -33.312 -11.906 1 80.62 599 ILE A C 1
ATOM 4730 O O . ILE A 1 599 ? -26.625 -33.844 -11.477 1 80.62 599 ILE A O 1
ATOM 4734 N N . VAL A 1 600 ? -27.734 -32.562 -12.891 1 81.12 600 VAL A N 1
ATOM 4735 C CA . VAL A 1 600 ? -26.547 -32.406 -13.711 1 81.12 600 VAL A CA 1
ATOM 4736 C C . VAL A 1 600 ? -25.484 -31.625 -12.93 1 81.12 600 VAL A C 1
ATOM 4738 O O . VAL A 1 600 ? -24.297 -31.953 -13 1 81.12 600 VAL A O 1
ATOM 4741 N N . ALA A 1 601 ? -25.953 -30.719 -12.195 1 81.75 601 ALA A N 1
ATOM 4742 C CA . ALA A 1 601 ? -25.016 -29.922 -11.414 1 81.75 601 ALA A CA 1
ATOM 4743 C C . ALA A 1 601 ? -24.375 -30.75 -10.297 1 81.75 601 ALA A C 1
ATOM 4745 O O . ALA A 1 601 ? -23.172 -30.656 -10.055 1 81.75 601 ALA A O 1
ATOM 4746 N N . ALA A 1 602 ? -25.156 -31.5 -9.641 1 79.69 602 ALA A N 1
ATOM 4747 C CA . ALA A 1 602 ? -24.641 -32.344 -8.57 1 79.69 602 ALA A CA 1
ATOM 4748 C C . ALA A 1 602 ? -23.641 -33.375 -9.117 1 79.69 602 ALA A C 1
ATOM 4750 O O . ALA A 1 602 ? -22.609 -33.625 -8.508 1 79.69 602 ALA A O 1
ATOM 4751 N N . PHE A 1 603 ? -23.984 -33.875 -10.195 1 80 603 PHE A N 1
ATOM 4752 C CA . PHE A 1 603 ? -23.094 -34.844 -10.828 1 80 603 PHE A CA 1
ATOM 4753 C C . PHE A 1 603 ? -21.797 -34.156 -11.266 1 80 603 PHE A C 1
ATOM 4755 O O . PHE A 1 603 ? -20.719 -34.719 -11.133 1 80 603 PHE A O 1
ATOM 4762 N N . SER A 1 604 ? -21.969 -33.031 -11.742 1 78.19 604 SER A N 1
ATOM 4763 C CA . SER A 1 604 ? -20.797 -32.312 -12.266 1 78.19 604 SER A CA 1
ATOM 4764 C C . SER A 1 604 ? -19.859 -31.906 -11.141 1 78.19 604 SER A C 1
ATOM 4766 O O . SER A 1 604 ? -18.641 -32 -11.281 1 78.19 604 SER A O 1
ATOM 4768 N N . VAL A 1 605 ? -20.422 -31.547 -10.086 1 72.81 605 VAL A N 1
ATOM 4769 C CA . VAL A 1 605 ? -19.562 -31.031 -9.023 1 72.81 605 VAL A CA 1
ATOM 4770 C C . VAL A 1 605 ? -19.016 -32.188 -8.195 1 72.81 605 VAL A C 1
ATOM 4772 O O . VAL A 1 605 ? -17.797 -32.312 -7.996 1 72.81 605 VAL A O 1
ATOM 4775 N N . PHE A 1 606 ? -19.766 -33.094 -7.832 1 77.81 606 PHE A N 1
ATOM 4776 C CA . PHE A 1 606 ? -19.328 -34.188 -6.949 1 77.81 606 PHE A CA 1
ATOM 4777 C C . PHE A 1 606 ? -18.984 -35.438 -7.75 1 77.81 606 PHE A C 1
ATOM 4779 O O . PHE A 1 606 ? -17.969 -36.094 -7.488 1 77.81 606 PHE A O 1
ATOM 4786 N N . GLY A 1 607 ? -19.703 -35.688 -8.742 1 77.88 607 GLY A N 1
ATOM 4787 C CA . GLY A 1 607 ? -19.5 -36.906 -9.539 1 77.88 607 GLY A CA 1
ATOM 4788 C C . GLY A 1 607 ? -18.203 -36.875 -10.328 1 77.88 607 GLY A C 1
ATOM 4789 O O . GLY A 1 607 ? -17.469 -37.875 -10.352 1 77.88 607 GLY A O 1
ATOM 4790 N N . VAL A 1 608 ? -17.922 -35.75 -10.812 1 79.69 608 VAL A N 1
ATOM 4791 C CA . VAL A 1 608 ? -16.75 -35.625 -11.664 1 79.69 608 VAL A CA 1
ATOM 4792 C C . VAL A 1 608 ? -15.484 -35.781 -10.812 1 79.69 608 VAL A C 1
ATOM 4794 O O . VAL A 1 608 ? -14.508 -36.406 -11.227 1 79.69 608 VAL A O 1
ATOM 4797 N N . TYR A 1 609 ? -15.477 -35.25 -9.617 1 81 609 TYR A N 1
ATOM 4798 C CA . TYR A 1 609 ? -14.312 -35.406 -8.75 1 81 609 TYR A CA 1
ATOM 4799 C C . TYR A 1 609 ? -14.117 -36.844 -8.32 1 81 609 TYR A C 1
ATOM 4801 O O . TYR A 1 609 ? -12.992 -37.344 -8.297 1 81 609 TYR A O 1
ATOM 4809 N N . ILE A 1 610 ? -15.211 -37.531 -8.172 1 82.69 610 ILE A N 1
ATOM 4810 C CA . ILE A 1 610 ? -15.141 -38.906 -7.746 1 82.69 610 ILE A CA 1
ATOM 4811 C C . ILE A 1 610 ? -14.68 -39.781 -8.906 1 82.69 610 ILE A C 1
ATOM 4813 O O . ILE A 1 610 ? -13.773 -40.625 -8.758 1 82.69 610 ILE A O 1
ATOM 4817 N N . LEU A 1 611 ? -15.219 -39.562 -10.055 1 82.75 611 LEU A N 1
ATOM 4818 C CA . LEU A 1 611 ? -14.867 -40.344 -11.219 1 82.75 611 LEU A CA 1
ATOM 4819 C C . LEU A 1 611 ? -13.422 -40.094 -11.648 1 82.75 611 LEU A C 1
ATOM 4821 O O . LEU A 1 611 ? -12.719 -41 -12.078 1 82.75 611 LEU A O 1
ATOM 4825 N N . SER A 1 612 ? -13.086 -38.844 -11.492 1 81.44 612 SER A N 1
ATOM 4826 C CA . SER A 1 612 ? -11.711 -38.5 -11.859 1 81.44 612 SER A CA 1
ATOM 4827 C C . SER A 1 612 ? -10.711 -39.156 -10.906 1 81.44 612 SER A C 1
ATOM 4829 O O . SER A 1 612 ? -9.641 -39.594 -11.328 1 81.44 612 SER A O 1
ATOM 4831 N N . ALA A 1 613 ? -11.047 -39.219 -9.68 1 82.25 613 ALA A N 1
ATOM 4832 C CA . ALA A 1 613 ? -10.18 -39.875 -8.703 1 82.25 613 ALA A CA 1
ATOM 4833 C C . ALA A 1 613 ? -10.07 -41.375 -8.977 1 82.25 613 ALA A C 1
ATOM 4835 O O . ALA A 1 613 ? -9.008 -41.969 -8.789 1 82.25 613 ALA A O 1
ATOM 4836 N N . LEU A 1 614 ? -11.109 -41.938 -9.516 1 82.31 614 LEU A N 1
ATOM 4837 C CA . LEU A 1 614 ? -11.117 -43.344 -9.828 1 82.31 614 LEU A CA 1
ATOM 4838 C C . LEU A 1 614 ? -10.312 -43.625 -11.094 1 82.31 614 LEU A C 1
ATOM 4840 O O . LEU A 1 614 ? -9.594 -44.625 -11.172 1 82.31 614 LEU A O 1
ATOM 4844 N N . LEU A 1 615 ? -10.492 -42.75 -11.977 1 79.75 615 LEU A N 1
ATOM 4845 C CA . LEU A 1 615 ? -9.75 -42.906 -13.227 1 79.75 615 LEU A CA 1
ATOM 4846 C C . LEU A 1 615 ? -8.25 -42.75 -12.992 1 79.75 615 LEU A C 1
ATOM 4848 O O . LEU A 1 615 ? -7.445 -43.344 -13.703 1 79.75 615 LEU A O 1
ATOM 4852 N N . ALA A 1 616 ? -7.926 -41.969 -12 1 74.44 616 ALA A N 1
ATOM 4853 C CA . ALA A 1 616 ? -6.52 -41.781 -11.648 1 74.44 616 ALA A CA 1
ATOM 4854 C C . ALA A 1 616 ? -6.016 -42.938 -10.789 1 74.44 616 ALA A C 1
ATOM 4856 O O . ALA A 1 616 ? -4.84 -42.969 -10.414 1 74.44 616 ALA A O 1
ATOM 4857 N N . LEU A 1 617 ? -6.859 -43.906 -10.461 1 74.31 617 LEU A N 1
ATOM 4858 C CA . LEU A 1 617 ? -6.562 -45.125 -9.711 1 74.31 617 LEU A CA 1
ATOM 4859 C C . LEU A 1 617 ? -6.07 -44.781 -8.305 1 74.31 617 LEU A C 1
ATOM 4861 O O . LEU A 1 617 ? -5.16 -45.438 -7.789 1 74.31 617 LEU A O 1
ATOM 4865 N N . ASP A 1 618 ? -6.469 -43.688 -7.812 1 78.56 618 ASP A N 1
ATOM 4866 C CA . ASP A 1 618 ? -6.102 -43.312 -6.453 1 78.56 618 ASP A CA 1
ATOM 4867 C C . ASP A 1 618 ? -7.328 -42.844 -5.66 1 78.56 618 ASP A C 1
ATOM 4869 O O . ASP A 1 618 ? -7.422 -41.688 -5.258 1 78.56 618 ASP A O 1
ATOM 4873 N N . PRO A 1 619 ? -8.18 -43.719 -5.262 1 80.06 619 PRO A N 1
ATOM 4874 C CA . PRO A 1 619 ? -9.398 -43.344 -4.535 1 80.06 619 PRO A CA 1
ATOM 4875 C C . PRO A 1 619 ? -9.125 -42.906 -3.102 1 80.06 619 PRO A C 1
ATOM 4877 O O . PRO A 1 619 ? -9.992 -42.312 -2.463 1 80.06 619 PRO A O 1
ATOM 4880 N N . TRP A 1 620 ? -7.938 -43.156 -2.629 1 81.19 620 TRP A N 1
ATOM 4881 C CA . TRP A 1 620 ? -7.602 -42.812 -1.247 1 81.19 620 TRP A CA 1
ATOM 4882 C C . TRP A 1 620 ? -7.629 -41.312 -1.022 1 81.19 620 TRP A C 1
ATOM 4884 O O . TRP A 1 620 ? -7.91 -40.844 0.084 1 81.19 620 TRP A O 1
ATOM 4894 N N . HIS A 1 621 ? -7.422 -40.625 -2.072 1 83.38 621 HIS A N 1
ATOM 4895 C CA . HIS A 1 621 ? -7.426 -39.156 -1.95 1 83.38 621 HIS A CA 1
ATOM 4896 C C . HIS A 1 621 ? -8.82 -38.625 -1.628 1 83.38 621 HIS A C 1
ATOM 4898 O O . HIS A 1 621 ? -8.961 -37.562 -1.013 1 83.38 621 HIS A O 1
ATOM 4904 N N . LEU A 1 622 ? -9.852 -39.344 -2.033 1 82.5 622 LEU A N 1
ATOM 4905 C CA . LEU A 1 622 ? -11.227 -38.938 -1.763 1 82.5 622 LEU A CA 1
ATOM 4906 C C . LEU A 1 622 ? -11.555 -39.094 -0.279 1 82.5 622 LEU A C 1
ATOM 4908 O O . LEU A 1 622 ? -12.281 -38.25 0.28 1 82.5 622 LEU A O 1
ATOM 4912 N N . LEU A 1 623 ? -10.883 -40 0.336 1 82.56 623 LEU A N 1
ATOM 4913 C CA . LEU A 1 623 ? -11.188 -40.281 1.737 1 82.56 623 LEU A CA 1
ATOM 4914 C C . LEU A 1 623 ? -10.32 -39.406 2.654 1 82.56 623 LEU A C 1
ATOM 4916 O O . LEU A 1 623 ? -10.773 -39 3.727 1 82.56 623 LEU A O 1
ATOM 4920 N N . THR A 1 624 ? -9.203 -39.062 2.238 1 85.12 624 THR A N 1
ATOM 4921 C CA . THR A 1 624 ? -8.266 -38.438 3.156 1 85.12 624 THR A CA 1
ATOM 4922 C C . THR A 1 624 ? -8.266 -36.906 2.967 1 85.12 624 THR A C 1
ATOM 4924 O O . THR A 1 624 ? -7.93 -36.156 3.889 1 85.12 624 THR A O 1
ATOM 4927 N N . SER A 1 625 ? -8.656 -36.406 1.802 1 89.94 625 SER A N 1
ATOM 4928 C CA . SER A 1 625 ? -8.383 -35 1.539 1 89.94 625 SER A CA 1
ATOM 4929 C C . SER A 1 625 ? -9.602 -34.312 0.963 1 89.94 625 SER A C 1
ATOM 4931 O O . SER A 1 625 ? -9.633 -33.062 0.882 1 89.94 625 SER A O 1
ATOM 4933 N N . PHE A 1 626 ? -10.672 -34.969 0.664 1 89 626 PHE A N 1
ATOM 4934 C CA . PHE A 1 626 ? -11.812 -34.375 -0.024 1 89 626 PHE A CA 1
ATOM 4935 C C . PHE A 1 626 ? -12.609 -33.469 0.925 1 89 626 PHE A C 1
ATOM 4937 O O . PHE A 1 626 ? -13.031 -32.375 0.552 1 89 626 PHE A O 1
ATOM 4944 N N . ALA A 1 627 ? -12.852 -33.906 2.15 1 88.31 627 ALA A N 1
ATOM 4945 C CA . ALA A 1 627 ? -13.609 -33.125 3.125 1 88.31 627 ALA A CA 1
ATOM 4946 C C . ALA A 1 627 ? -12.922 -31.797 3.428 1 88.31 627 ALA A C 1
ATOM 4948 O O . ALA A 1 627 ? -13.578 -30.75 3.523 1 88.31 627 ALA A O 1
ATOM 4949 N N . GLN A 1 628 ? -11.641 -31.844 3.551 1 90.81 628 GLN A N 1
ATOM 4950 C CA . GLN A 1 628 ? -10.875 -30.641 3.828 1 90.81 628 GLN A CA 1
ATOM 4951 C C . GLN A 1 628 ? -10.914 -29.672 2.641 1 90.81 628 GLN A C 1
ATOM 4953 O O . GLN A 1 628 ? -10.969 -28.453 2.82 1 90.81 628 GLN A O 1
ATOM 4958 N N . PHE A 1 629 ? -10.914 -30.281 1.501 1 90.81 629 PHE A N 1
ATOM 4959 C CA . PHE A 1 629 ? -11 -29.453 0.3 1 90.81 629 PHE A CA 1
ATOM 4960 C C . PHE A 1 629 ? -12.328 -28.719 0.232 1 90.81 629 PHE A C 1
ATOM 4962 O O . PHE A 1 629 ? -12.375 -27.531 -0.1 1 90.81 629 PHE A O 1
ATOM 4969 N N . LEU A 1 630 ? -13.383 -29.375 0.566 1 89 630 LEU A N 1
ATOM 4970 C CA . LEU A 1 630 ? -14.703 -28.766 0.556 1 89 630 LEU A CA 1
ATOM 4971 C C . LEU A 1 630 ? -14.797 -27.672 1.611 1 89 630 LEU A C 1
ATOM 4973 O O . LEU A 1 630 ? -15.438 -26.641 1.385 1 89 630 LEU A O 1
ATOM 4977 N N . PHE A 1 631 ? -14.18 -27.922 2.691 1 91.06 631 PHE A N 1
ATOM 4978 C CA . PHE A 1 631 ? -14.219 -26.984 3.809 1 91.06 631 PHE A CA 1
ATOM 4979 C C . PHE A 1 631 ? -13.516 -25.688 3.447 1 91.06 631 PHE A C 1
ATOM 4981 O O . PHE A 1 631 ? -13.93 -24.609 3.871 1 91.06 631 PHE A O 1
ATOM 4988 N N . ILE A 1 632 ? -12.477 -25.75 2.635 1 92.5 632 ILE A N 1
ATOM 4989 C CA . ILE A 1 632 ? -11.672 -24.578 2.354 1 92.5 632 ILE A CA 1
ATOM 4990 C C . ILE A 1 632 ? -12.047 -24 0.983 1 92.5 632 ILE A C 1
ATOM 4992 O O . ILE A 1 632 ? -11.516 -22.969 0.567 1 92.5 632 ILE A O 1
ATOM 4996 N N . SER A 1 633 ? -13 -24.562 0.333 1 91.5 633 SER A N 1
ATOM 4997 C CA . SER A 1 633 ? -13.344 -24.172 -1.034 1 91.5 633 SER A CA 1
ATOM 4998 C C . SER A 1 633 ? -13.781 -22.719 -1.109 1 91.5 633 SER A C 1
ATOM 5000 O O . SER A 1 633 ? -13.414 -22 -2.047 1 91.5 633 SER A O 1
ATOM 5002 N N . SER A 1 634 ? -14.539 -22.219 -0.093 1 94.31 634 SER A N 1
ATOM 5003 C CA . SER A 1 634 ? -14.977 -20.812 -0.098 1 94.31 634 SER A CA 1
ATOM 5004 C C . SER A 1 634 ? -13.805 -19.875 0.099 1 94.31 634 SER A C 1
ATOM 5006 O O . SER A 1 634 ? -13.805 -18.75 -0.419 1 94.31 634 SER A O 1
ATOM 5008 N N . SER A 1 635 ? -12.789 -20.359 0.804 1 96.06 635 SER A N 1
ATOM 5009 C CA . SER A 1 635 ? -11.617 -19.516 1.086 1 96.06 635 SER A CA 1
ATOM 5010 C C . SER A 1 635 ? -10.773 -19.312 -0.166 1 96.06 635 SER A C 1
ATOM 5012 O O . SER A 1 635 ? -10.031 -18.328 -0.259 1 96.06 635 SER A O 1
ATOM 5014 N N . TYR A 1 636 ? -10.906 -20.219 -1.14 1 95.56 636 TYR A N 1
ATOM 5015 C CA . TYR A 1 636 ? -10.203 -20.031 -2.404 1 95.56 636 TYR A CA 1
ATOM 5016 C C . TYR A 1 636 ? -10.672 -18.766 -3.111 1 95.56 636 TYR A C 1
ATOM 5018 O O . TYR A 1 636 ? -9.898 -18.125 -3.83 1 95.56 636 TYR A O 1
ATOM 5026 N N . VAL A 1 637 ? -11.891 -18.406 -2.828 1 96.19 637 VAL A N 1
ATOM 5027 C CA . VAL A 1 637 ? -12.453 -17.219 -3.482 1 96.19 637 VAL A CA 1
ATOM 5028 C C . VAL A 1 637 ? -12.414 -16.031 -2.523 1 96.19 637 VAL A C 1
ATOM 5030 O O . VAL A 1 637 ? -11.828 -14.992 -2.838 1 96.19 637 VAL A O 1
ATOM 5033 N N . ASN A 1 638 ? -12.875 -16.219 -1.293 1 97.62 638 ASN A N 1
ATOM 5034 C CA . ASN A 1 638 ? -13.086 -15.125 -0.355 1 97.62 638 ASN A CA 1
ATOM 5035 C C . ASN A 1 638 ? -11.766 -14.625 0.229 1 97.62 638 ASN A C 1
ATOM 5037 O O . ASN A 1 638 ? -11.711 -13.531 0.799 1 97.62 638 ASN A O 1
ATOM 5041 N N . ILE A 1 639 ? -10.758 -15.43 0.141 1 97.5 639 ILE A N 1
ATOM 5042 C CA . ILE A 1 639 ? -9.477 -14.984 0.678 1 97.5 639 ILE A CA 1
ATOM 5043 C C . ILE A 1 639 ? -8.445 -14.898 -0.447 1 97.5 639 ILE A C 1
ATOM 5045 O O . ILE A 1 639 ? -7.906 -13.828 -0.725 1 97.5 639 ILE A O 1
ATOM 5049 N N . LEU A 1 640 ? -8.266 -15.992 -1.191 1 97 640 LEU A N 1
ATOM 5050 C CA . LEU A 1 640 ? -7.172 -16.078 -2.152 1 97 640 LEU A CA 1
ATOM 5051 C C . LEU A 1 640 ? -7.441 -15.18 -3.357 1 97 640 LEU A C 1
ATOM 5053 O O . LEU A 1 640 ? -6.57 -14.406 -3.771 1 97 640 LEU A O 1
ATOM 5057 N N . ASN A 1 641 ? -8.625 -15.227 -3.934 1 97.25 641 ASN A N 1
ATOM 5058 C CA . ASN A 1 641 ? -8.938 -14.383 -5.086 1 97.25 641 ASN A CA 1
ATOM 5059 C C . ASN A 1 641 ? -8.938 -12.906 -4.715 1 97.25 641 ASN A C 1
ATOM 5061 O O . ASN A 1 641 ? -8.469 -12.07 -5.492 1 97.25 641 ASN A O 1
ATOM 5065 N N . ILE A 1 642 ? -9.484 -12.633 -3.535 1 97.06 642 ILE A N 1
ATOM 5066 C CA . ILE A 1 642 ? -9.531 -11.25 -3.078 1 97.06 642 ILE A CA 1
ATOM 5067 C C . ILE A 1 642 ? -8.109 -10.719 -2.902 1 97.06 642 ILE A C 1
ATOM 5069 O O . ILE A 1 642 ? -7.789 -9.617 -3.346 1 97.06 642 ILE A O 1
ATOM 5073 N N . TYR A 1 643 ? -7.277 -11.508 -2.318 1 96.56 643 TYR A N 1
ATOM 5074 C CA . TYR A 1 643 ? -5.898 -11.078 -2.117 1 96.56 643 TYR A CA 1
ATOM 5075 C C . TYR A 1 643 ? -5.176 -10.914 -3.449 1 96.56 643 TYR A C 1
ATOM 5077 O O . TYR A 1 643 ? -4.402 -9.977 -3.635 1 96.56 643 TYR A O 1
ATOM 5085 N N . ALA A 1 644 ? -5.395 -11.781 -4.328 1 95.62 644 ALA A N 1
ATOM 5086 C CA . ALA A 1 644 ? -4.711 -11.742 -5.617 1 95.62 644 ALA A CA 1
ATOM 5087 C C . ALA A 1 644 ? -5.07 -10.484 -6.395 1 95.62 644 ALA A C 1
ATOM 5089 O O . ALA A 1 644 ? -4.184 -9.758 -6.855 1 95.62 644 ALA A O 1
ATOM 5090 N N . PHE A 1 645 ? -6.34 -10.133 -6.496 1 95.12 645 PHE A N 1
ATOM 5091 C CA . PHE A 1 645 ? -6.766 -8.977 -7.27 1 95.12 645 PHE A CA 1
ATOM 5092 C C . PHE A 1 645 ? -6.418 -7.684 -6.535 1 95.12 645 PHE A C 1
ATOM 5094 O O . PHE A 1 645 ? -6.281 -6.629 -7.156 1 95.12 645 PHE A O 1
ATOM 5101 N N . SER A 1 646 ? -6.285 -7.797 -5.188 1 94.69 646 SER A N 1
ATOM 5102 C CA . SER A 1 646 ? -5.918 -6.621 -4.406 1 94.69 646 SER A CA 1
ATOM 5103 C C . SER A 1 646 ? -4.418 -6.344 -4.492 1 94.69 646 SER A C 1
ATOM 5105 O O . SER A 1 646 ? -3.957 -5.27 -4.105 1 94.69 646 SER A O 1
ATOM 5107 N N . ASN A 1 647 ? -3.615 -7.309 -4.98 1 92.69 647 ASN A N 1
ATOM 5108 C CA . ASN A 1 647 ? -2.168 -7.141 -5.035 1 92.69 647 ASN A CA 1
ATOM 5109 C C . ASN A 1 647 ? -1.619 -7.43 -6.43 1 92.69 647 ASN A C 1
ATOM 5111 O O . ASN A 1 647 ? -0.645 -8.172 -6.574 1 92.69 647 ASN A O 1
ATOM 5115 N N . THR A 1 648 ? -2.152 -6.824 -7.414 1 90.75 648 THR A N 1
ATOM 5116 C CA . THR A 1 648 ? -1.676 -6.984 -8.781 1 90.75 648 THR A CA 1
ATOM 5117 C C . THR A 1 648 ? -0.457 -6.102 -9.039 1 90.75 648 THR A C 1
ATOM 5119 O O . THR A 1 648 ? 0.246 -6.277 -10.039 1 90.75 648 THR A O 1
ATOM 5122 N N . HIS A 1 649 ? -0.196 -5.137 -8.086 1 86.56 649 HIS A N 1
ATOM 5123 C CA . HIS A 1 649 ? 0.975 -4.277 -8.219 1 86.56 649 HIS A CA 1
ATOM 5124 C C . HIS A 1 649 ? 2.246 -5.008 -7.797 1 86.56 649 HIS A C 1
ATOM 5126 O O . HIS A 1 649 ? 3.352 -4.582 -8.141 1 86.56 649 HIS A O 1
ATOM 5132 N N . ASP A 1 650 ? 2.047 -6.027 -7.043 1 80.56 650 ASP A N 1
ATOM 5133 C CA . ASP A 1 650 ? 3.18 -6.816 -6.57 1 80.56 650 ASP A CA 1
ATOM 5134 C C . ASP A 1 650 ? 3.584 -7.867 -7.605 1 80.56 650 ASP A C 1
ATOM 5136 O O . ASP A 1 650 ? 2.898 -8.875 -7.77 1 80.56 650 ASP A O 1
ATOM 5140 N N . VAL A 1 651 ? 4.633 -7.703 -8.211 1 77.31 651 VAL A N 1
ATOM 5141 C CA . VAL A 1 651 ? 5.074 -8.633 -9.242 1 77.31 651 VAL A CA 1
ATOM 5142 C C . VAL A 1 651 ? 6.262 -9.445 -8.727 1 77.31 651 VAL A C 1
ATOM 5144 O O . VAL A 1 651 ? 7.023 -10.016 -9.516 1 77.31 651 VAL A O 1
ATOM 5147 N N . SER A 1 652 ? 6.316 -9.508 -7.406 1 70.62 652 SER A N 1
ATOM 5148 C CA . SER A 1 652 ? 7.379 -10.32 -6.824 1 70.62 652 SER A CA 1
ATOM 5149 C C . SER A 1 652 ? 7.012 -11.805 -6.832 1 70.62 652 SER A C 1
ATOM 5151 O O . SER A 1 652 ? 5.836 -12.156 -6.914 1 70.62 652 SER A O 1
ATOM 5153 N N . TRP A 1 653 ? 7.953 -12.68 -6.836 1 59.19 653 TRP A N 1
ATOM 5154 C CA . TRP A 1 653 ? 7.734 -14.109 -6.988 1 59.19 653 TRP A CA 1
ATOM 5155 C C . TRP A 1 653 ? 7.367 -14.75 -5.652 1 59.19 653 TRP A C 1
ATOM 5157 O O . TRP A 1 653 ? 7.207 -15.969 -5.562 1 59.19 653 TRP A O 1
ATOM 5167 N N . GLY A 1 654 ? 6.914 -13.969 -4.66 1 50.09 654 GLY A N 1
ATOM 5168 C CA . GLY A 1 654 ? 6.258 -14.477 -3.467 1 50.09 654 GLY A CA 1
ATOM 5169 C C . GLY A 1 654 ? 6.941 -15.695 -2.883 1 50.09 654 GLY A C 1
ATOM 5170 O O . GLY A 1 654 ? 6.293 -16.547 -2.258 1 50.09 654 GLY A O 1
ATOM 5171 N N . ARG A 1 655 ? 8.203 -16.094 -3.145 1 47.25 655 ARG A N 1
ATOM 5172 C CA . ARG A 1 655 ? 8.82 -17.359 -2.74 1 47.25 655 ARG A CA 1
ATOM 5173 C C . ARG A 1 655 ? 9.039 -17.406 -1.232 1 47.25 655 ARG A C 1
ATOM 5175 O O . ARG A 1 655 ? 9.102 -16.359 -0.579 1 47.25 655 ARG A O 1
ATOM 5182 N N . LYS A 1 656 ? 8.977 -18.594 -0.75 1 46.28 656 LYS A N 1
ATOM 5183 C CA . LYS A 1 656 ? 9.117 -19 0.646 1 46.28 656 LYS A CA 1
ATOM 5184 C C . LYS A 1 656 ? 10.297 -18.297 1.304 1 46.28 656 LYS A C 1
ATOM 5186 O O . LYS A 1 656 ? 11.398 -18.281 0.752 1 46.28 656 LYS A O 1
ATOM 5191 N N . GLY A 1 657 ? 10.203 -17.5 2.404 1 40.62 657 GLY A N 1
ATOM 5192 C CA . GLY A 1 657 ? 11.219 -16.953 3.299 1 40.62 657 GLY A CA 1
ATOM 5193 C C . GLY A 1 657 ? 11.68 -15.562 2.904 1 40.62 657 GLY A C 1
ATOM 5194 O O . GLY A 1 657 ? 12.469 -14.938 3.615 1 40.62 657 GLY A O 1
ATOM 5195 N N . ARG A 1 658 ? 11.812 -15.25 1.48 1 40.75 658 ARG A N 1
ATOM 5196 C CA . ARG A 1 658 ? 12.594 -14.125 0.986 1 40.75 658 ARG A CA 1
ATOM 5197 C C . ARG A 1 658 ? 11.797 -12.828 1.053 1 40.75 658 ARG A C 1
ATOM 5199 O O . ARG A 1 658 ? 10.859 -12.625 0.273 1 40.75 658 ARG A O 1
ATOM 5206 N N . HIS A 1 659 ? 11.539 -12.156 1.961 1 37.31 659 HIS A N 1
ATOM 5207 C CA . HIS A 1 659 ? 10.773 -10.914 1.954 1 37.31 659 HIS A CA 1
ATOM 5208 C C . HIS A 1 659 ? 11.539 -9.797 1.26 1 37.31 659 HIS A C 1
ATOM 5210 O O . HIS A 1 659 ? 11.211 -8.625 1.411 1 37.31 659 HIS A O 1
ATOM 5216 N N . GLU A 1 660 ? 12.805 -9.984 0.671 1 36.72 660 GLU A N 1
ATOM 5217 C CA . GLU A 1 660 ? 13.609 -8.797 0.417 1 36.72 660 GLU A CA 1
ATOM 5218 C C . GLU A 1 660 ? 13.117 -8.047 -0.82 1 36.72 660 GLU A C 1
ATOM 5220 O O . GLU A 1 660 ? 13.641 -6.984 -1.159 1 36.72 660 GLU A O 1
ATOM 5225 N N . ASP A 1 661 ? 12.469 -8.484 -1.735 1 32.91 661 ASP A N 1
ATOM 5226 C CA . ASP A 1 661 ? 12.758 -7.973 -3.072 1 32.91 661 ASP A CA 1
ATOM 5227 C C . ASP A 1 661 ? 12.625 -6.453 -3.117 1 32.91 661 ASP A C 1
ATOM 5229 O O . ASP A 1 661 ? 13.617 -5.742 -3.289 1 32.91 661 ASP A O 1
ATOM 5233 N N . THR A 1 662 ? 11.75 -5.949 -4.086 1 34.12 662 THR A N 1
ATOM 5234 C CA . THR A 1 662 ? 11.828 -4.961 -5.156 1 34.12 662 THR A CA 1
ATOM 5235 C C . THR A 1 662 ? 11.812 -3.545 -4.586 1 34.12 662 THR A C 1
ATOM 5237 O O . THR A 1 662 ? 11.938 -2.57 -5.332 1 34.12 662 THR A O 1
ATOM 5240 N N . GLU A 1 663 ? 11.312 -3.373 -3.545 1 33.41 663 GLU A N 1
ATOM 5241 C CA . GLU A 1 663 ? 11.211 -1.935 -3.322 1 33.41 663 GLU A CA 1
ATOM 5242 C C . GLU A 1 663 ? 12.586 -1.287 -3.215 1 33.41 663 GLU A C 1
ATOM 5244 O O . GLU A 1 663 ? 12.703 -0.121 -2.834 1 33.41 663 GLU A O 1
ATOM 5249 N N . ALA A 1 664 ? 13.664 -2.105 -3.574 1 33.31 664 ALA A N 1
ATOM 5250 C CA . ALA A 1 664 ? 15.047 -1.695 -3.371 1 33.31 664 ALA A CA 1
ATOM 5251 C C . ALA A 1 664 ? 15.43 -0.558 -4.312 1 33.31 664 ALA A C 1
ATOM 5253 O O . ALA A 1 664 ? 16.469 0.086 -4.137 1 33.31 664 ALA A O 1
ATOM 5254 N N . GLY A 1 665 ? 15.117 -0.665 -5.648 1 30.03 665 GLY A N 1
ATOM 5255 C CA . GLY A 1 665 ? 15.922 0.063 -6.613 1 30.03 665 GLY A CA 1
ATOM 5256 C C . GLY A 1 665 ? 16.047 1.542 -6.297 1 30.03 665 GLY A C 1
ATOM 5257 O O . GLY A 1 665 ? 16.75 2.277 -6.996 1 30.03 665 GLY A O 1
ATOM 5258 N N . GLN A 1 666 ? 15.023 2.213 -5.867 1 30.8 666 GLN A N 1
ATOM 5259 C CA . GLN A 1 666 ? 14.961 3.566 -6.406 1 30.8 666 GLN A CA 1
ATOM 5260 C C . GLN A 1 666 ? 15.859 4.516 -5.609 1 30.8 666 GLN A C 1
ATOM 5262 O O . GLN A 1 666 ? 15.688 5.734 -5.68 1 30.8 666 GLN A O 1
ATOM 5267 N N . ARG A 1 667 ? 16.516 4.121 -4.594 1 34.03 667 ARG A N 1
ATOM 5268 C CA . ARG A 1 667 ? 17.141 5.348 -4.105 1 34.03 667 ARG A CA 1
ATOM 5269 C C . ARG A 1 667 ? 18.219 5.828 -5.059 1 34.03 667 ARG A C 1
ATOM 5271 O O . ARG A 1 667 ? 19.406 5.504 -4.883 1 34.03 667 ARG A O 1
ATOM 5278 N N . GLN A 1 668 ? 18.172 5.656 -6.23 1 31.64 668 GLN A N 1
ATOM 5279 C CA . GLN A 1 668 ? 19.297 6.383 -6.832 1 31.64 668 GLN A CA 1
ATOM 5280 C C . GLN A 1 668 ? 19.25 7.863 -6.465 1 31.64 668 GLN A C 1
ATOM 5282 O O . GLN A 1 668 ? 18.266 8.547 -6.742 1 31.64 668 GLN A O 1
ATOM 5287 N N . GLU A 1 669 ? 19.703 8.305 -5.34 1 37 669 GLU A N 1
ATOM 5288 C CA . GLU A 1 669 ? 20.062 9.719 -5.246 1 37 669 GLU A CA 1
ATOM 5289 C C . GLU A 1 669 ? 20.312 10.312 -6.625 1 37 669 GLU A C 1
ATOM 5291 O O . GLU A 1 669 ? 21.25 9.922 -7.32 1 37 669 GLU A O 1
ATOM 5296 N N . GLY A 1 670 ? 19.359 10.422 -7.32 1 38.31 670 GLY A N 1
ATOM 5297 C CA . GLY A 1 670 ? 19.641 11.125 -8.562 1 38.31 670 GLY A CA 1
ATOM 5298 C C . GLY A 1 670 ? 20.578 12.305 -8.383 1 38.31 670 GLY A C 1
ATOM 5299 O O . GLY A 1 670 ? 20.734 12.812 -7.27 1 38.31 670 GLY A O 1
ATOM 5300 N N . PRO A 1 671 ? 21.484 12.484 -9.156 1 45.94 671 PRO A N 1
ATOM 5301 C CA . PRO A 1 671 ? 22.359 13.664 -9.156 1 45.94 671 PRO A CA 1
ATOM 5302 C C . PRO A 1 671 ? 21.578 14.969 -8.977 1 45.94 671 PRO A C 1
ATOM 5304 O O . PRO A 1 671 ? 20.422 15.07 -9.383 1 45.94 671 PRO A O 1
ATOM 5307 N N . ARG A 1 672 ? 22.062 15.789 -8.148 1 54 672 ARG A N 1
ATOM 5308 C CA . ARG A 1 672 ? 21.547 17.141 -7.992 1 54 672 ARG A CA 1
ATOM 5309 C C . ARG A 1 672 ? 21.141 17.719 -9.344 1 54 672 ARG A C 1
ATOM 5311 O O . ARG A 1 672 ? 21.844 17.547 -10.344 1 54 672 ARG A O 1
ATOM 5318 N N . PRO A 1 673 ? 19.828 18.234 -9.344 1 52.16 673 PRO A N 1
ATOM 5319 C CA . PRO A 1 673 ? 19.453 18.844 -10.625 1 52.16 673 PRO A CA 1
ATOM 5320 C C . PRO A 1 673 ? 20.516 19.812 -11.133 1 52.16 673 PRO A C 1
ATOM 5322 O O . PRO A 1 673 ? 21.188 20.484 -10.336 1 52.16 673 PRO A O 1
ATOM 5325 N N . ALA A 1 674 ? 20.875 19.828 -12.414 1 53 674 ALA A N 1
ATOM 5326 C CA . ALA A 1 674 ? 21.875 20.641 -13.07 1 53 674 ALA A CA 1
ATOM 5327 C C . ALA A 1 674 ? 21.688 22.125 -12.734 1 53 674 ALA A C 1
ATOM 5329 O O . ALA A 1 674 ? 22.656 22.875 -12.664 1 53 674 ALA A O 1
ATOM 5330 N N . THR A 1 675 ? 20.438 22.469 -12.398 1 59.22 675 THR A N 1
ATOM 5331 C CA . THR A 1 675 ? 20.172 23.875 -12.133 1 59.22 675 THR A CA 1
ATOM 5332 C C . THR A 1 675 ? 20.719 24.297 -10.773 1 59.22 675 THR A C 1
ATOM 5334 O O . THR A 1 675 ? 21.125 25.438 -10.578 1 59.22 675 THR A O 1
ATOM 5337 N N . ILE A 1 676 ? 20.781 23.375 -9.961 1 62.66 676 ILE A N 1
ATOM 5338 C CA . ILE A 1 676 ? 21.328 23.656 -8.641 1 62.66 676 ILE A CA 1
ATOM 5339 C C . ILE A 1 676 ? 22.859 23.609 -8.703 1 62.66 676 ILE A C 1
ATOM 5341 O O . ILE A 1 676 ? 23.547 24.406 -8.07 1 62.66 676 ILE A O 1
ATOM 5345 N N . GLU A 1 677 ? 23.25 22.797 -9.625 1 59.47 677 GLU A N 1
ATOM 5346 C CA . GLU A 1 677 ? 24.703 22.641 -9.734 1 59.47 677 GLU A CA 1
ATOM 5347 C C . GLU A 1 677 ? 25.359 23.922 -10.242 1 59.47 677 GLU A C 1
ATOM 5349 O O . GLU A 1 677 ? 26.5 24.219 -9.875 1 59.47 677 GLU A O 1
ATOM 5354 N N . ARG A 1 678 ? 24.625 24.672 -10.992 1 64.44 678 ARG A N 1
ATOM 5355 C CA . ARG A 1 678 ? 25.172 25.922 -11.523 1 64.44 678 ARG A CA 1
ATOM 5356 C C . ARG A 1 678 ? 25.188 27.016 -10.461 1 64.44 678 ARG A C 1
ATOM 5358 O O . ARG A 1 678 ? 25.969 27.969 -10.555 1 64.44 678 ARG A O 1
ATOM 5365 N N . ARG A 1 679 ? 24.375 26.797 -9.484 1 69.06 679 ARG A N 1
ATOM 5366 C CA . ARG A 1 679 ? 24.219 27.859 -8.508 1 69.06 679 ARG A CA 1
ATOM 5367 C C . ARG A 1 679 ? 24.875 27.5 -7.184 1 69.06 679 ARG A C 1
ATOM 5369 O O . ARG A 1 679 ? 24.984 28.328 -6.277 1 69.06 679 ARG A O 1
ATOM 5376 N N . PHE A 1 680 ? 25.188 26.266 -7.098 1 70.25 680 PHE A N 1
ATOM 5377 C CA . PHE A 1 680 ? 25.797 25.781 -5.867 1 70.25 680 PHE A CA 1
ATOM 5378 C C . PHE A 1 680 ? 27 24.906 -6.172 1 70.25 680 PHE A C 1
ATOM 5380 O O . PHE A 1 680 ? 26.844 23.781 -6.668 1 70.25 680 PHE A O 1
ATOM 5387 N N . THR A 1 681 ? 28.156 25.422 -6.047 1 70.69 681 THR A N 1
ATOM 5388 C CA . THR A 1 681 ? 29.391 24.672 -6.258 1 70.69 681 THR A CA 1
ATOM 5389 C C . THR A 1 681 ? 30.234 24.641 -4.988 1 70.69 681 THR A C 1
ATOM 5391 O O . THR A 1 681 ? 30.297 25.625 -4.254 1 70.69 681 THR A O 1
ATOM 5394 N N . PHE A 1 682 ? 30.766 23.469 -4.68 1 71.38 682 PHE A N 1
ATOM 5395 C CA . PHE A 1 682 ? 31.625 23.344 -3.51 1 71.38 682 PHE A CA 1
ATOM 5396 C C . PHE A 1 682 ? 33 23.906 -3.787 1 71.38 682 PHE A C 1
ATOM 5398 O O . PHE A 1 682 ? 33.5 23.812 -4.906 1 71.38 682 PHE A O 1
ATOM 5405 N N . SER A 1 683 ? 33.531 24.578 -2.766 1 65.81 683 SER A N 1
ATOM 5406 C CA . SER A 1 683 ? 34.844 25.188 -2.92 1 65.81 683 SER A CA 1
ATOM 5407 C C . SER A 1 683 ? 35.938 24.125 -3.096 1 65.81 683 SER A C 1
ATOM 5409 O O . SER A 1 683 ? 36.938 24.359 -3.781 1 65.81 683 SER A O 1
ATOM 5411 N N . ASP A 1 684 ? 35.844 22.906 -2.307 1 60.22 684 ASP A N 1
ATOM 5412 C CA . ASP A 1 684 ? 36.906 21.891 -2.307 1 60.22 684 ASP A CA 1
ATOM 5413 C C . ASP A 1 684 ? 36.719 20.906 -3.459 1 60.22 684 ASP A C 1
ATOM 5415 O O . ASP A 1 684 ? 37.281 19.828 -3.453 1 60.22 684 ASP A O 1
ATOM 5419 N N . GLN A 1 685 ? 35.812 20.953 -4.23 1 54.31 685 GLN A N 1
ATOM 5420 C CA . GLN A 1 685 ? 35.688 20.016 -5.336 1 54.31 685 GLN A CA 1
ATOM 5421 C C . GLN A 1 685 ? 36.906 20.047 -6.242 1 54.31 685 GLN A C 1
ATOM 5423 O O . GLN A 1 685 ? 37.531 21.109 -6.418 1 54.31 685 GLN A O 1
ATOM 5428 N N . ASP A 1 686 ? 37.562 18.844 -6.449 1 49.78 686 ASP A N 1
ATOM 5429 C CA . ASP A 1 686 ? 38.719 18.609 -7.285 1 49.78 686 ASP A CA 1
ATOM 5430 C C . ASP A 1 686 ? 38.719 19.516 -8.516 1 49.78 686 ASP A C 1
ATOM 5432 O O . ASP A 1 686 ? 37.719 19.578 -9.234 1 49.78 686 ASP A O 1
ATOM 5436 N N . PRO A 1 687 ? 39.781 20.391 -8.531 1 47.12 687 PRO A N 1
ATOM 5437 C CA . PRO A 1 687 ? 39.969 21.281 -9.672 1 47.12 687 PRO A CA 1
ATOM 5438 C C . PRO A 1 687 ? 39.812 20.562 -11.016 1 47.12 687 PRO A C 1
ATOM 5440 O O . PRO A 1 687 ? 39.531 21.203 -12.031 1 47.12 687 PRO A O 1
ATOM 5443 N N . ASN A 1 688 ? 40.219 19.359 -11.07 1 42.94 688 ASN A N 1
ATOM 5444 C CA . ASN A 1 688 ? 40.156 18.641 -12.336 1 42.94 688 ASN A CA 1
ATOM 5445 C C . ASN A 1 688 ? 38.688 18.328 -12.711 1 42.94 688 ASN A C 1
ATOM 5447 O O . ASN A 1 688 ? 38.406 17.938 -13.852 1 42.94 688 ASN A O 1
ATOM 5451 N N . ILE A 1 689 ? 37.906 17.984 -11.906 1 40.94 689 ILE A N 1
ATOM 5452 C CA . ILE A 1 689 ? 36.5 17.75 -12.172 1 40.94 689 ILE A CA 1
ATOM 5453 C C . ILE A 1 689 ? 35.781 19.078 -12.312 1 40.94 689 ILE A C 1
ATOM 5455 O O . ILE A 1 689 ? 34.594 19.109 -12.633 1 40.94 689 ILE A O 1
ATOM 5459 N N . ARG A 1 690 ? 36.312 20.141 -11.836 1 41.72 690 ARG A N 1
ATOM 5460 C CA . ARG A 1 690 ? 35.781 21.484 -12.023 1 41.72 690 ARG A CA 1
ATOM 5461 C C . ARG A 1 690 ? 35.781 21.875 -13.5 1 41.72 690 ARG A C 1
ATOM 5463 O O . ARG A 1 690 ? 36.844 21.844 -14.141 1 41.72 690 ARG A O 1
ATOM 5470 N N . SER A 1 691 ? 34.844 21.797 -14.219 1 38.62 691 SER A N 1
ATOM 5471 C CA . SER A 1 691 ? 34.969 22.547 -15.469 1 38.62 691 SER A CA 1
ATOM 5472 C C . SER A 1 691 ? 35.719 23.844 -15.266 1 38.62 691 SER A C 1
ATOM 5474 O O . SER A 1 691 ? 35.719 24.406 -14.164 1 38.62 691 SER A O 1
ATOM 5476 N N . ALA A 1 692 ? 36.719 24.422 -15.961 1 38.34 692 ALA A N 1
ATOM 5477 C CA . ALA A 1 692 ? 37.406 25.719 -15.977 1 38.34 692 ALA A CA 1
ATOM 5478 C C . ALA A 1 692 ? 36.469 26.812 -15.414 1 38.34 692 ALA A C 1
ATOM 5480 O O . ALA A 1 692 ? 36.938 27.844 -14.938 1 38.34 692 ALA A O 1
ATOM 5481 N N . ALA A 1 693 ? 35.25 26.719 -15.547 1 36.19 693 ALA A N 1
ATOM 5482 C CA . ALA A 1 693 ? 34.312 27.766 -15.258 1 36.19 693 ALA A CA 1
ATOM 5483 C C . ALA A 1 693 ? 34.031 27.875 -13.758 1 36.19 693 ALA A C 1
ATOM 5485 O O . ALA A 1 693 ? 33.406 28.828 -13.297 1 36.19 693 ALA A O 1
ATOM 5486 N N . THR A 1 694 ? 34.156 26.797 -12.984 1 41.19 694 THR A N 1
ATOM 5487 C CA . THR A 1 694 ? 33.625 26.891 -11.633 1 41.19 694 THR A CA 1
ATOM 5488 C C . THR A 1 694 ? 34.719 27.219 -10.641 1 41.19 694 THR A C 1
ATOM 5490 O O . THR A 1 694 ? 34.562 27.031 -9.43 1 41.19 694 THR A O 1
ATOM 5493 N N . GLN A 1 695 ? 35.906 27.375 -10.891 1 45.62 695 GLN A N 1
ATOM 5494 C CA . GLN A 1 695 ? 36.844 27.828 -9.883 1 45.62 695 GLN A CA 1
ATOM 5495 C C . GLN A 1 695 ? 36.438 29.188 -9.312 1 45.62 695 GLN A C 1
ATOM 5497 O O . GLN A 1 695 ? 36.094 30.109 -10.062 1 45.62 695 GLN A O 1
ATOM 5502 N N . ARG A 1 696 ? 36.062 29.188 -8.078 1 52.69 696 ARG A N 1
ATOM 5503 C CA . ARG A 1 696 ? 35.688 30.469 -7.508 1 52.69 696 ARG A CA 1
ATOM 5504 C C . ARG A 1 696 ? 36.781 31.5 -7.715 1 52.69 696 ARG A C 1
ATOM 5506 O O . ARG A 1 696 ? 37.938 31.281 -7.32 1 52.69 696 ARG A O 1
ATOM 5513 N N . ASP A 1 697 ? 36.75 32.188 -8.703 1 57.78 697 ASP A N 1
ATOM 5514 C CA . ASP A 1 697 ? 37.562 33.406 -8.883 1 57.78 697 ASP A CA 1
ATOM 5515 C C . ASP A 1 697 ? 37.25 34.438 -7.812 1 57.78 697 ASP A C 1
ATOM 5517 O O . ASP A 1 697 ? 36.125 34.938 -7.762 1 57.78 697 ASP A O 1
ATOM 5521 N N . GLU A 1 698 ? 38 34.469 -6.711 1 65.81 698 GLU A N 1
ATOM 5522 C CA . GLU A 1 698 ? 37.812 35.375 -5.582 1 65.81 698 GLU A CA 1
ATOM 5523 C C . GLU A 1 698 ? 38.031 36.812 -5.984 1 65.81 698 GLU A C 1
ATOM 5525 O O . GLU A 1 698 ? 38.094 37.719 -5.133 1 65.81 698 GLU A O 1
ATOM 5530 N N . THR A 1 699 ? 38.125 37.062 -7.254 1 74.19 699 THR A N 1
ATOM 5531 C CA . THR A 1 699 ? 38.312 38.438 -7.684 1 74.19 699 THR A CA 1
ATOM 5532 C C . THR A 1 699 ? 37.031 39.25 -7.59 1 74.19 699 THR A C 1
ATOM 5534 O O . THR A 1 699 ? 35.938 38.688 -7.711 1 74.19 699 THR A O 1
ATOM 5537 N N . PRO A 1 700 ? 37.156 40.375 -7.238 1 80.19 700 PRO A N 1
ATOM 5538 C CA . PRO A 1 700 ? 35.969 41.219 -7.152 1 80.19 700 PRO A CA 1
ATOM 5539 C C . PRO A 1 700 ? 35.156 41.219 -8.43 1 80.19 700 PRO A C 1
ATOM 5541 O O . PRO A 1 700 ? 33.906 41.312 -8.375 1 80.19 700 PRO A O 1
ATOM 5544 N N . GLU A 1 701 ? 35.812 41 -9.562 1 81.06 701 GLU A N 1
ATOM 5545 C CA . GLU A 1 701 ? 35.094 41 -10.836 1 81.06 701 GLU A CA 1
ATOM 5546 C C . GLU A 1 701 ? 34.219 39.75 -10.961 1 81.06 701 GLU A C 1
ATOM 5548 O O . GLU A 1 701 ? 33.094 39.812 -11.445 1 81.06 701 GLU A O 1
ATOM 5553 N N . ALA A 1 702 ? 34.75 38.719 -10.477 1 79.94 702 ALA A N 1
ATOM 5554 C CA . ALA A 1 702 ? 34 37.469 -10.555 1 79.94 702 ALA A CA 1
ATOM 5555 C C . ALA A 1 702 ? 32.781 37.5 -9.625 1 79.94 702 ALA A C 1
ATOM 5557 O O . ALA A 1 702 ? 31.703 37 -9.977 1 79.94 702 ALA A O 1
ATOM 5558 N N . ARG A 1 703 ? 32.969 38.031 -8.555 1 83.19 703 ARG A N 1
ATOM 5559 C CA . ARG A 1 703 ? 31.891 38.156 -7.602 1 83.19 703 ARG A CA 1
ATOM 5560 C C . ARG A 1 703 ? 30.781 39.062 -8.156 1 83.19 703 ARG A C 1
ATOM 5562 O O . ARG A 1 703 ? 29.594 38.75 -7.996 1 83.19 703 ARG A O 1
ATOM 5569 N N . ASN A 1 704 ? 31.188 40.062 -8.781 1 88.25 704 ASN A N 1
ATOM 5570 C CA . ASN A 1 704 ? 30.219 41 -9.367 1 88.25 704 ASN A CA 1
ATOM 5571 C C . ASN A 1 704 ? 29.5 40.375 -10.555 1 88.25 704 ASN A C 1
ATOM 5573 O O . ASN A 1 704 ? 28.328 40.625 -10.781 1 88.25 704 ASN A O 1
ATOM 5577 N N . ALA A 1 705 ? 30.219 39.625 -11.25 1 85.62 705 ALA A N 1
ATOM 5578 C CA . ALA A 1 705 ? 29.594 38.938 -12.383 1 85.62 705 ALA A CA 1
ATOM 5579 C C . ALA A 1 705 ? 28.516 37.969 -11.914 1 85.62 705 ALA A C 1
ATOM 5581 O O . ALA A 1 705 ? 27.453 37.875 -12.531 1 85.62 705 ALA A O 1
ATOM 5582 N N . GLU A 1 706 ? 28.828 37.25 -10.859 1 84.25 706 GLU A N 1
ATOM 5583 C CA . GLU A 1 706 ? 27.844 36.312 -10.305 1 84.25 706 GLU A CA 1
ATOM 5584 C C . GLU A 1 706 ? 26.609 37.062 -9.789 1 84.25 706 GLU A C 1
ATOM 5586 O O . GLU A 1 706 ? 25.484 36.594 -9.938 1 84.25 706 GLU A O 1
ATOM 5591 N N . TYR A 1 707 ? 26.828 38.156 -9.18 1 88.62 707 TYR A N 1
ATOM 5592 C CA . TYR A 1 707 ? 25.75 38.969 -8.68 1 88.62 707 TYR A CA 1
ATOM 5593 C C . TYR A 1 707 ? 24.859 39.469 -9.812 1 88.62 707 TYR A C 1
ATOM 5595 O O . TYR A 1 707 ? 23.641 39.406 -9.734 1 88.62 707 TYR A O 1
ATOM 5603 N N . GLN A 1 708 ? 25.469 39.938 -10.898 1 88.56 708 GLN A N 1
ATOM 5604 C CA . GLN A 1 708 ? 24.719 40.438 -12.039 1 88.56 708 GLN A CA 1
ATOM 5605 C C . GLN A 1 708 ? 23.953 39.312 -12.734 1 88.56 708 GLN A C 1
ATOM 5607 O O . GLN A 1 708 ? 22.844 39.531 -13.227 1 88.56 708 GLN A O 1
ATOM 5612 N N . GLN A 1 709 ? 24.547 38.219 -12.711 1 85.81 709 GLN A N 1
ATOM 5613 C CA . GLN A 1 709 ? 23.859 37.094 -13.297 1 85.81 709 GLN A CA 1
ATOM 5614 C C . GLN A 1 709 ? 22.625 36.688 -12.469 1 85.81 709 GLN A C 1
ATOM 5616 O O . GLN A 1 709 ? 21.578 36.344 -13.023 1 85.81 709 GLN A O 1
ATOM 5621 N N . ALA A 1 710 ? 22.812 36.688 -11.188 1 86.25 710 ALA A N 1
ATOM 5622 C CA . ALA A 1 710 ? 21.688 36.375 -10.305 1 86.25 710 ALA A CA 1
ATOM 5623 C C . ALA A 1 710 ? 20.562 37.375 -10.461 1 86.25 710 ALA A C 1
ATOM 5625 O O . ALA A 1 710 ? 19.391 37 -10.469 1 86.25 710 ALA A O 1
ATOM 5626 N N . LEU A 1 711 ? 20.891 38.625 -10.633 1 87.38 711 LEU A N 1
ATOM 5627 C CA . LEU A 1 711 ? 19.891 39.688 -10.82 1 87.38 711 LEU A CA 1
ATOM 5628 C C . LEU A 1 711 ? 19.156 39.5 -12.148 1 87.38 711 LEU A C 1
ATOM 5630 O O . LEU A 1 711 ? 17.953 39.719 -12.227 1 87.38 711 LEU A O 1
ATOM 5634 N N . SER A 1 712 ? 19.875 39.094 -13.148 1 85.25 712 SER A N 1
ATOM 5635 C CA . SER A 1 712 ? 19.25 38.875 -14.453 1 85.25 712 SER A CA 1
ATOM 5636 C C . SER A 1 712 ? 18.297 37.688 -14.422 1 85.25 712 SER A C 1
ATOM 5638 O O . SER A 1 712 ? 17.25 37.719 -15.062 1 85.25 712 SER A O 1
ATOM 5640 N N . ARG A 1 713 ? 18.703 36.75 -13.672 1 83.38 713 ARG A N 1
ATOM 5641 C CA . ARG A 1 713 ? 17.859 35.562 -13.562 1 83.38 713 ARG A CA 1
ATOM 5642 C C . ARG A 1 713 ? 16.578 35.875 -12.789 1 83.38 713 ARG A C 1
ATOM 5644 O O . ARG A 1 713 ? 15.516 35.312 -13.078 1 83.38 713 ARG A O 1
ATOM 5651 N N . LEU A 1 714 ? 16.688 36.656 -11.812 1 83.25 714 LEU A N 1
ATOM 5652 C CA . LEU A 1 714 ? 15.531 37.031 -11 1 83.25 714 LEU A CA 1
ATOM 5653 C C . LEU A 1 714 ? 14.547 37.875 -11.82 1 83.25 714 LEU A C 1
ATOM 5655 O O . LEU A 1 714 ? 13.328 37.75 -11.641 1 83.25 714 LEU A O 1
ATOM 5659 N N . ALA A 1 715 ? 15.094 38.656 -12.633 1 79.69 715 ALA A N 1
ATOM 5660 C CA . ALA A 1 715 ? 14.242 39.5 -13.461 1 79.69 715 ALA A CA 1
ATOM 5661 C C . ALA A 1 715 ? 13.555 38.688 -14.555 1 79.69 715 ALA A C 1
ATOM 5663 O O . ALA A 1 715 ? 12.469 39.031 -15.008 1 79.69 715 ALA A O 1
ATOM 5664 N N . ALA A 1 716 ? 14.227 37.562 -15.062 1 72.75 716 ALA A N 1
ATOM 5665 C CA . ALA A 1 716 ? 13.711 36.75 -16.172 1 72.75 716 ALA A CA 1
ATOM 5666 C C . ALA A 1 716 ? 12.484 35.969 -15.742 1 72.75 716 ALA A C 1
ATOM 5668 O O . ALA A 1 716 ? 11.727 35.469 -16.578 1 72.75 716 ALA A O 1
ATOM 5669 N N . GLY A 1 717 ? 11.672 36.438 -14.953 1 60.34 717 GLY A N 1
ATOM 5670 C CA . GLY A 1 717 ? 10.422 35.812 -14.531 1 60.34 717 GLY A CA 1
ATOM 5671 C C . GLY A 1 717 ? 10.57 34.375 -14.117 1 60.34 717 GLY A C 1
ATOM 5672 O O . GLY A 1 717 ? 11.656 33.781 -14.242 1 60.34 717 GLY A O 1
ATOM 5673 N N . ASP A 1 718 ? 9.672 33.625 -13.438 1 56.97 718 ASP A N 1
ATOM 5674 C CA . ASP A 1 718 ? 9.617 32.344 -12.758 1 56.97 718 ASP A CA 1
ATOM 5675 C C . ASP A 1 718 ? 9.836 31.188 -13.742 1 56.97 718 ASP A C 1
ATOM 5677 O O . ASP A 1 718 ? 9.023 30.969 -14.641 1 56.97 718 ASP A O 1
ATOM 5681 N N . GLU A 1 719 ? 11.07 31.016 -14.219 1 49.84 719 GLU A N 1
ATOM 5682 C CA . GLU A 1 719 ? 11.305 29.812 -15.016 1 49.84 719 GLU A CA 1
ATOM 5683 C C . GLU A 1 719 ? 10.641 28.594 -14.391 1 49.84 719 GLU A C 1
ATOM 5685 O O . GLU A 1 719 ? 10.438 27.578 -15.062 1 49.84 719 GLU A O 1
ATOM 5690 N N . THR A 1 720 ? 10.688 28.5 -13.148 1 49.06 720 THR A N 1
ATOM 5691 C CA . THR A 1 720 ? 10.359 27.25 -12.492 1 49.06 720 THR A CA 1
ATOM 5692 C C . THR A 1 720 ? 8.859 26.969 -12.57 1 49.06 720 THR A C 1
ATOM 5694 O O . THR A 1 720 ? 8.312 26.25 -11.742 1 49.06 720 THR A O 1
ATOM 5697 N N . LEU A 1 721 ? 8.141 27.844 -13.289 1 45.94 721 LEU A N 1
ATOM 5698 C CA . LEU A 1 721 ? 6.75 27.422 -13.203 1 45.94 721 LEU A CA 1
ATOM 5699 C C . LEU A 1 721 ? 6.648 25.906 -13.141 1 45.94 721 LEU A C 1
ATOM 5701 O O . LEU A 1 721 ? 6.172 25.344 -12.156 1 45.94 721 LEU A O 1
ATOM 5705 N N . SER A 1 722 ? 5.84 25.422 -14.211 1 42.53 722 SER A N 1
ATOM 5706 C CA . SER A 1 722 ? 5.125 24.156 -14.227 1 42.53 722 SER A CA 1
ATOM 5707 C C . SER A 1 722 ? 6.086 22.984 -14.406 1 42.53 722 SER A C 1
ATOM 5709 O O . SER A 1 722 ? 5.707 21.938 -14.945 1 42.53 722 SER A O 1
ATOM 5711 N N . ARG A 1 723 ? 7.281 23.234 -14.367 1 42.62 723 ARG A N 1
ATOM 5712 C CA . ARG A 1 723 ? 7.902 21.984 -14.781 1 42.62 723 ARG A CA 1
ATOM 5713 C C . ARG A 1 723 ? 7.57 20.859 -13.805 1 42.62 723 ARG A C 1
ATOM 5715 O O . ARG A 1 723 ? 8 20.891 -12.648 1 42.62 723 ARG A O 1
ATOM 5722 N N . GLU A 1 724 ? 6.543 20.453 -14.039 1 44.88 724 GLU A N 1
ATOM 5723 C CA . GLU A 1 724 ? 6.238 19.172 -13.391 1 44.88 724 GLU A CA 1
ATOM 5724 C C . GLU A 1 724 ? 7.488 18.312 -13.25 1 44.88 724 GLU A C 1
ATOM 5726 O O . GLU A 1 724 ? 8.102 17.938 -14.25 1 44.88 724 GLU A O 1
ATOM 5731 N N . LYS A 1 725 ? 8.438 18.625 -12.469 1 48.66 725 LYS A N 1
ATOM 5732 C CA . LYS A 1 725 ? 9.539 17.703 -12.227 1 48.66 725 LYS A CA 1
ATOM 5733 C C . LYS A 1 725 ? 9.188 16.281 -12.672 1 48.66 725 LYS A C 1
ATOM 5735 O O . LYS A 1 725 ? 8.172 15.727 -12.242 1 48.66 725 LYS A O 1
ATOM 5740 N N . LYS A 1 726 ? 9.719 15.969 -13.766 1 53.94 726 LYS A N 1
ATOM 5741 C CA . LYS A 1 726 ? 9.57 14.602 -14.25 1 53.94 726 LYS A CA 1
ATOM 5742 C C . LYS A 1 726 ? 9.852 13.594 -13.148 1 53.94 726 LYS A C 1
ATOM 5744 O O . LYS A 1 726 ? 10.906 13.648 -12.508 1 53.94 726 LYS A O 1
ATOM 5749 N N . ARG A 1 727 ? 8.914 12.938 -12.695 1 59.03 727 ARG A N 1
ATOM 5750 C CA . ARG A 1 727 ? 9.016 11.883 -11.695 1 59.03 727 ARG A CA 1
ATOM 5751 C C . ARG A 1 727 ? 10.031 10.82 -12.125 1 59.03 727 ARG A C 1
ATOM 5753 O O . ARG A 1 727 ? 10.141 10.508 -13.312 1 59.03 727 ARG A O 1
ATOM 5760 N N . PRO A 1 728 ? 10.812 10.336 -11.07 1 62.53 728 PRO A N 1
ATOM 5761 C CA . PRO A 1 728 ? 11.656 9.195 -11.414 1 62.53 728 PRO A CA 1
ATOM 5762 C C . PRO A 1 728 ? 10.867 8.031 -12.016 1 62.53 728 PRO A C 1
ATOM 5764 O O . PRO A 1 728 ? 9.727 7.793 -11.625 1 62.53 728 PRO A O 1
ATOM 5767 N N . GLN A 1 729 ? 11.43 7.457 -13.047 1 65.75 729 GLN A N 1
ATOM 5768 C CA . GLN A 1 729 ? 10.766 6.41 -13.812 1 65.75 729 GLN A CA 1
ATOM 5769 C C . GLN A 1 729 ? 10.297 5.277 -12.898 1 65.75 729 GLN A C 1
ATOM 5771 O O . GLN A 1 729 ? 9.211 4.723 -13.094 1 65.75 729 GLN A O 1
ATOM 5776 N N . VAL A 1 730 ? 11.117 5 -11.891 1 65.88 730 VAL A N 1
ATOM 5777 C CA . VAL A 1 730 ? 10.766 3.898 -11 1 65.88 730 VAL A CA 1
ATOM 5778 C C . VAL A 1 730 ? 9.484 4.234 -10.242 1 65.88 730 VAL A C 1
ATOM 5780 O O . VAL A 1 730 ? 8.602 3.379 -10.086 1 65.88 730 VAL A O 1
ATOM 5783 N N . LEU A 1 731 ? 9.367 5.465 -9.945 1 69.31 731 LEU A N 1
ATOM 5784 C CA . LEU A 1 731 ? 8.18 5.887 -9.211 1 69.31 731 LEU A CA 1
ATOM 5785 C C . LEU A 1 731 ? 6.973 5.988 -10.133 1 69.31 731 LEU A C 1
ATOM 5787 O O . LEU A 1 731 ? 5.848 5.691 -9.727 1 69.31 731 LEU A O 1
ATOM 5791 N N . ALA A 1 732 ? 7.293 6.297 -11.328 1 74.31 732 ALA A N 1
ATOM 5792 C CA . ALA A 1 732 ? 6.203 6.398 -12.297 1 74.31 732 ALA A CA 1
ATOM 5793 C C . ALA A 1 732 ? 5.602 5.031 -12.586 1 74.31 732 ALA A C 1
ATOM 5795 O O . ALA A 1 732 ? 4.379 4.895 -12.711 1 74.31 732 ALA A O 1
ATOM 5796 N N . VAL A 1 733 ? 6.473 4.027 -12.664 1 75.31 733 VAL A N 1
ATOM 5797 C CA . VAL A 1 733 ? 6 2.674 -12.922 1 75.31 733 VAL A CA 1
ATOM 5798 C C . VAL A 1 733 ? 5.227 2.152 -11.719 1 75.31 733 VAL A C 1
ATOM 5800 O O . VAL A 1 733 ? 4.176 1.528 -11.867 1 75.31 733 VAL A O 1
ATOM 5803 N N . ALA A 1 734 ? 5.727 2.459 -10.562 1 76.94 734 ALA A N 1
ATOM 5804 C CA . ALA A 1 734 ? 5.047 2.027 -9.344 1 76.94 734 ALA A CA 1
ATOM 5805 C C . ALA A 1 734 ? 3.666 2.666 -9.227 1 76.94 734 ALA A C 1
ATOM 5807 O O . ALA A 1 734 ? 2.699 2.004 -8.844 1 76.94 734 ALA A O 1
ATOM 5808 N N . ASP A 1 735 ? 3.6 3.879 -9.648 1 79.31 735 ASP A N 1
ATOM 5809 C CA . ASP A 1 735 ? 2.32 4.578 -9.586 1 79.31 735 ASP A CA 1
ATOM 5810 C C . ASP A 1 735 ? 1.342 4.027 -10.617 1 79.31 735 ASP A C 1
ATOM 5812 O O . ASP A 1 735 ? 0.147 3.895 -10.344 1 79.31 735 ASP A O 1
ATOM 5816 N N . ALA A 1 736 ? 1.88 3.764 -11.742 1 82.81 736 ALA A N 1
ATOM 5817 C CA . ALA A 1 736 ? 1.026 3.199 -12.781 1 82.81 736 ALA A CA 1
ATOM 5818 C C . ALA A 1 736 ? 0.486 1.834 -12.375 1 82.81 736 ALA A C 1
ATOM 5820 O O . ALA A 1 736 ? -0.675 1.513 -12.633 1 82.81 736 ALA A O 1
ATOM 5821 N N . MET A 1 737 ? 1.289 1.036 -11.734 1 87.19 737 MET A N 1
ATOM 5822 C CA . MET A 1 737 ? 0.867 -0.28 -11.258 1 87.19 737 MET A CA 1
ATOM 5823 C C . MET A 1 737 ? -0.217 -0.156 -10.195 1 87.19 737 MET A C 1
ATOM 5825 O O . MET A 1 737 ? -1.197 -0.902 -10.211 1 87.19 737 MET A O 1
ATOM 5829 N N . MET A 1 738 ? -0.069 0.813 -9.367 1 87.88 738 MET A N 1
ATOM 5830 C CA . MET A 1 738 ? -1.05 1.004 -8.297 1 87.88 738 MET A CA 1
ATOM 5831 C C . MET A 1 738 ? -2.371 1.515 -8.859 1 87.88 738 MET A C 1
ATOM 5833 O O . MET A 1 738 ? -3.441 1.148 -8.375 1 87.88 738 MET A O 1
ATOM 5837 N N . GLU A 1 739 ? -2.238 2.396 -9.836 1 87.69 739 GLU A N 1
ATOM 5838 C CA . GLU A 1 739 ? -3.449 2.893 -10.484 1 87.69 739 GLU A CA 1
ATOM 5839 C C . GLU A 1 739 ? -4.199 1.766 -11.195 1 87.69 739 GLU A C 1
ATOM 5841 O O . GLU A 1 739 ? -5.426 1.667 -11.086 1 87.69 739 GLU A O 1
ATOM 5846 N N . PHE A 1 740 ? -3.463 0.917 -11.914 1 90.25 740 PHE A N 1
ATOM 5847 C CA . PHE A 1 740 ? -4.059 -0.217 -12.609 1 90.25 740 PHE A CA 1
ATOM 5848 C C . PHE A 1 740 ? -4.742 -1.156 -11.625 1 90.25 740 PHE A C 1
ATOM 5850 O O . PHE A 1 740 ? -5.863 -1.612 -11.859 1 90.25 740 PHE A O 1
ATOM 5857 N N . ARG A 1 741 ? -4.062 -1.438 -10.531 1 91.81 741 ARG A N 1
ATOM 5858 C CA . ARG A 1 741 ? -4.621 -2.309 -9.508 1 91.81 741 ARG A CA 1
ATOM 5859 C C . ARG A 1 741 ? -5.934 -1.749 -8.961 1 91.81 741 ARG A C 1
ATOM 5861 O O . ARG A 1 741 ? -6.902 -2.488 -8.789 1 91.81 741 ARG A O 1
ATOM 5868 N N . THR A 1 742 ? -5.992 -0.436 -8.711 1 91.62 742 THR A N 1
ATOM 5869 C CA . THR A 1 742 ? -7.172 0.191 -8.133 1 91.62 742 THR A CA 1
ATOM 5870 C C . THR A 1 742 ? -8.359 0.089 -9.078 1 91.62 742 THR A C 1
ATOM 5872 O O . THR A 1 742 ? -9.477 -0.24 -8.664 1 91.62 742 THR A O 1
ATOM 5875 N N . ILE A 1 743 ? -8.094 0.278 -10.32 1 92.19 743 ILE A N 1
ATOM 5876 C CA . ILE A 1 743 ? -9.18 0.228 -11.297 1 92.19 743 ILE A CA 1
ATOM 5877 C C . ILE A 1 743 ? -9.656 -1.211 -11.461 1 92.19 743 ILE A C 1
ATOM 5879 O O . ILE A 1 743 ? -10.867 -1.464 -11.531 1 92.19 743 ILE A O 1
ATOM 5883 N N . LEU A 1 744 ? -8.727 -2.139 -11.531 1 93.94 744 LEU A N 1
ATOM 5884 C CA . LEU A 1 744 ? -9.094 -3.545 -11.672 1 93.94 744 LEU A CA 1
ATOM 5885 C C . LEU A 1 744 ? -9.867 -4.031 -10.453 1 93.94 744 LEU A C 1
ATOM 5887 O O . LEU A 1 744 ? -10.891 -4.707 -10.586 1 93.94 744 LEU A O 1
ATOM 5891 N N . LEU A 1 745 ? -9.383 -3.678 -9.281 1 94.94 745 LEU A N 1
ATOM 5892 C CA . LEU A 1 745 ? -10.031 -4.113 -8.047 1 94.94 745 LEU A CA 1
ATOM 5893 C C . LEU A 1 745 ? -11.422 -3.506 -7.914 1 94.94 745 LEU A C 1
ATOM 5895 O O . LEU A 1 745 ? -12.367 -4.191 -7.523 1 94.94 745 LEU A O 1
ATOM 5899 N N . ALA A 1 746 ? -11.523 -2.189 -8.258 1 94.81 746 ALA A N 1
ATOM 5900 C CA . ALA A 1 746 ? -12.828 -1.543 -8.219 1 94.81 746 ALA A CA 1
ATOM 5901 C C . ALA A 1 746 ? -13.805 -2.217 -9.172 1 94.81 746 ALA A C 1
ATOM 5903 O O . ALA A 1 746 ? -14.969 -2.459 -8.828 1 94.81 746 ALA A O 1
ATOM 5904 N N . SER A 1 747 ? -13.344 -2.543 -10.344 1 95.81 747 SER A N 1
ATOM 5905 C CA . SER A 1 747 ? -14.195 -3.223 -11.312 1 95.81 747 SER A CA 1
ATOM 5906 C C . SER A 1 747 ? -14.617 -4.598 -10.812 1 95.81 747 SER A C 1
ATOM 5908 O O . SER A 1 747 ? -15.766 -5.008 -10.992 1 95.81 747 SER A O 1
ATOM 5910 N N . TYR A 1 748 ? -13.703 -5.297 -10.195 1 96.88 748 TYR A N 1
ATOM 5911 C CA . TYR A 1 748 ? -13.984 -6.613 -9.633 1 96.88 748 TYR A CA 1
ATOM 5912 C C . TYR A 1 748 ? -15.031 -6.523 -8.523 1 96.88 748 TYR A C 1
ATOM 5914 O O . TYR A 1 748 ? -16.016 -7.258 -8.539 1 96.88 748 TYR A O 1
ATOM 5922 N N . ILE A 1 749 ? -14.891 -5.559 -7.566 1 96.31 749 ILE A N 1
ATOM 5923 C CA . ILE A 1 749 ? -15.773 -5.422 -6.418 1 96.31 749 ILE A CA 1
ATOM 5924 C C . ILE A 1 749 ? -17.156 -4.945 -6.883 1 96.31 749 ILE A C 1
ATOM 5926 O O . ILE A 1 749 ? -18.172 -5.559 -6.551 1 96.31 749 ILE A O 1
ATOM 5930 N N . PHE A 1 750 ? -17.219 -3.963 -7.773 1 95.81 750 PHE A N 1
ATOM 5931 C CA . PHE A 1 750 ? -18.5 -3.348 -8.141 1 95.81 750 PHE A CA 1
ATOM 5932 C C . PHE A 1 750 ? -19.281 -4.25 -9.086 1 95.81 750 PHE A C 1
ATOM 5934 O O . PHE A 1 750 ? -20.516 -4.277 -9.047 1 95.81 750 PHE A O 1
ATOM 5941 N N . SER A 1 751 ? -18.594 -5.02 -9.938 1 96.44 751 SER A N 1
ATOM 5942 C CA . SER A 1 751 ? -19.312 -5.965 -10.781 1 96.44 751 SER A CA 1
ATOM 5943 C C . SER A 1 751 ? -19.969 -7.066 -9.953 1 96.44 751 SER A C 1
ATOM 5945 O O . SER A 1 751 ? -21.094 -7.469 -10.227 1 96.44 751 SER A O 1
ATOM 5947 N N . ASN A 1 752 ? -19.266 -7.574 -8.969 1 96.62 752 ASN A N 1
ATOM 5948 C CA . ASN A 1 752 ? -19.844 -8.602 -8.109 1 96.62 752 ASN A CA 1
ATOM 5949 C C . ASN A 1 752 ? -20.969 -8.039 -7.242 1 96.62 752 ASN A C 1
ATOM 5951 O O . ASN A 1 752 ? -21.969 -8.719 -7.016 1 96.62 752 ASN A O 1
ATOM 5955 N N . ILE A 1 753 ? -20.812 -6.77 -6.719 1 92.75 753 ILE A N 1
ATOM 5956 C CA . ILE A 1 753 ? -21.875 -6.133 -5.945 1 92.75 753 ILE A CA 1
ATOM 5957 C C . ILE A 1 753 ? -23.094 -5.914 -6.836 1 92.75 753 ILE A C 1
ATOM 5959 O O . ILE A 1 753 ? -24.234 -6.074 -6.391 1 92.75 753 ILE A O 1
ATOM 5963 N N . PHE A 1 754 ? -22.859 -5.574 -8.094 1 90.94 754 PHE A N 1
ATOM 5964 C CA . PHE A 1 754 ? -23.938 -5.348 -9.047 1 90.94 754 PHE A CA 1
ATOM 5965 C C . PHE A 1 754 ? -24.766 -6.609 -9.234 1 90.94 754 PHE A C 1
ATOM 5967 O O . PHE A 1 754 ? -26 -6.559 -9.242 1 90.94 754 PHE A O 1
ATOM 5974 N N . VAL A 1 755 ? -24.109 -7.742 -9.328 1 91.75 755 VAL A N 1
ATOM 5975 C CA . VAL A 1 755 ? -24.812 -9.016 -9.477 1 91.75 755 VAL A CA 1
ATOM 5976 C C . VAL A 1 755 ? -25.594 -9.32 -8.203 1 91.75 755 VAL A C 1
ATOM 5978 O O . VAL A 1 755 ? -26.766 -9.742 -8.281 1 91.75 755 VAL A O 1
ATOM 5981 N N . CYS A 1 756 ? -25.062 -9.039 -7.043 1 90.38 756 CYS A N 1
ATOM 5982 C CA . CYS A 1 756 ? -25.734 -9.297 -5.785 1 90.38 756 CYS A CA 1
ATOM 5983 C C . CYS A 1 756 ? -26.953 -8.391 -5.633 1 90.38 756 CYS A C 1
ATOM 5985 O O . CYS A 1 756 ? -28.016 -8.828 -5.156 1 90.38 756 CYS A O 1
ATOM 5987 N N . LEU A 1 757 ? -26.844 -7.164 -6.078 1 85.75 757 LEU A N 1
ATOM 5988 C CA . LEU A 1 757 ? -27.938 -6.219 -5.961 1 85.75 757 LEU A CA 1
ATOM 5989 C C . LEU A 1 757 ? -29.094 -6.605 -6.883 1 85.75 757 LEU A C 1
ATOM 5991 O O . LEU A 1 757 ? -30.266 -6.457 -6.523 1 85.75 757 LEU A O 1
ATOM 5995 N N . ILE A 1 758 ? -28.734 -7.109 -8.016 1 82.94 758 ILE A N 1
ATOM 5996 C CA . ILE A 1 758 ? -29.766 -7.52 -8.969 1 82.94 758 ILE A CA 1
ATOM 5997 C C . ILE A 1 758 ? -30.516 -8.742 -8.43 1 82.94 758 ILE A C 1
ATOM 5999 O O . ILE A 1 758 ? -31.734 -8.828 -8.539 1 82.94 758 ILE A O 1
ATOM 6003 N N . VAL A 1 759 ? -29.859 -9.586 -7.758 1 86.12 759 VAL A N 1
ATOM 6004 C CA . VAL A 1 759 ? -30.438 -10.859 -7.348 1 86.12 759 VAL A CA 1
ATOM 6005 C C . VAL A 1 759 ? -31.172 -10.695 -6.012 1 86.12 759 VAL A C 1
ATOM 6007 O O . VAL A 1 759 ? -32.219 -11.305 -5.781 1 86.12 759 VAL A O 1
ATOM 6010 N N . LEU A 1 760 ? -30.703 -9.805 -5.062 1 81.38 760 LEU A N 1
ATOM 6011 C CA . LEU A 1 760 ? -31.234 -9.75 -3.709 1 81.38 760 LEU A CA 1
ATOM 6012 C C . LEU A 1 760 ? -32.25 -8.617 -3.572 1 81.38 760 LEU A C 1
ATOM 6014 O O . LEU A 1 760 ? -33.094 -8.648 -2.684 1 81.38 760 LEU A O 1
ATOM 6018 N N . ASN A 1 761 ? -32.031 -7.508 -4.223 1 71.19 761 ASN A N 1
ATOM 6019 C CA . ASN A 1 761 ? -32.844 -6.324 -3.908 1 71.19 761 ASN A CA 1
ATOM 6020 C C . ASN A 1 761 ? -34.188 -6.336 -4.633 1 71.19 761 ASN A C 1
ATOM 6022 O O . ASN A 1 761 ? -34.219 -6.449 -5.859 1 71.19 761 ASN A O 1
ATOM 6026 N N . ASP A 1 762 ? -35.156 -6.434 -3.76 1 61.78 762 ASP A N 1
ATOM 6027 C CA . ASP A 1 762 ? -36.531 -6.328 -4.281 1 61.78 762 ASP A CA 1
ATOM 6028 C C . ASP A 1 762 ? -36.844 -4.891 -4.672 1 61.78 762 ASP A C 1
ATOM 6030 O O . ASP A 1 762 ? -37.688 -4.656 -5.547 1 61.78 762 ASP A O 1
ATOM 6034 N N . SER A 1 763 ? -36.25 -4.02 -3.883 1 55.09 763 SER A N 1
ATOM 6035 C CA . SER A 1 763 ? -36.688 -2.631 -4.012 1 55.09 763 SER A CA 1
ATOM 6036 C C . SER A 1 763 ? -36.062 -1.974 -5.242 1 55.09 763 SER A C 1
ATOM 6038 O O . SER A 1 763 ? -36.406 -0.845 -5.594 1 55.09 763 SER A O 1
ATOM 6040 N N . LEU A 1 764 ? -34.969 -2.607 -5.688 1 53.78 764 LEU A N 1
ATOM 6041 C CA . LEU A 1 764 ? -34.406 -1.941 -6.855 1 53.78 764 LEU A CA 1
ATOM 6042 C C . LEU A 1 764 ? -35.312 -2.088 -8.062 1 53.78 764 LEU A C 1
ATOM 6044 O O . LEU A 1 764 ? -35.062 -2.92 -8.938 1 53.78 764 LEU A O 1
ATOM 6048 N N . LYS A 1 765 ? -36.438 -1.666 -7.805 1 53.25 765 LYS A N 1
ATOM 6049 C CA . LYS A 1 765 ? -37.438 -1.576 -8.867 1 53.25 765 LYS A CA 1
ATOM 6050 C C . LYS A 1 765 ? -36.875 -0.869 -10.094 1 53.25 765 LYS A C 1
ATOM 6052 O O . LYS A 1 765 ? -37.562 -0.74 -11.109 1 53.25 765 LYS A O 1
ATOM 6057 N N . ILE A 1 766 ? -35.844 -0.26 -9.797 1 48.66 766 ILE A N 1
ATOM 6058 C CA . ILE A 1 766 ? -35.281 0.45 -10.938 1 48.66 766 ILE A CA 1
ATOM 6059 C C . ILE A 1 766 ? -35.031 -0.526 -12.094 1 48.66 766 ILE A C 1
ATOM 6061 O O . ILE A 1 766 ? -35.188 -0.159 -13.258 1 48.66 766 ILE A O 1
ATOM 6065 N N . LEU A 1 767 ? -34.688 -1.706 -11.602 1 49.66 767 LEU A N 1
ATOM 6066 C CA . LEU A 1 767 ? -34.469 -2.635 -12.703 1 49.66 767 LEU A CA 1
ATOM 6067 C C . LEU A 1 767 ? -35.75 -3.449 -12.977 1 49.66 767 LEU A C 1
ATOM 6069 O O . LEU A 1 767 ? -35.719 -4.676 -12.867 1 49.66 767 LEU A O 1
ATOM 6073 N N . TRP A 1 768 ? -36.875 -2.791 -12.906 1 51.09 768 TRP A N 1
ATOM 6074 C CA . TRP A 1 768 ? -38.219 -3.338 -13.055 1 51.09 768 TRP A CA 1
ATOM 6075 C C . TRP A 1 768 ? -38.281 -4.34 -14.203 1 51.09 768 TRP A C 1
ATOM 6077 O O . TRP A 1 768 ? -39.031 -5.301 -14.164 1 51.09 768 TRP A O 1
ATOM 6087 N N . TRP A 1 769 ? -37.469 -3.943 -15.156 1 50.62 769 TRP A N 1
ATOM 6088 C CA . TRP A 1 769 ? -37.594 -4.773 -16.344 1 50.62 769 TRP A CA 1
ATOM 6089 C C . TRP A 1 769 ? -37.094 -6.18 -16.094 1 50.62 769 TRP A C 1
ATOM 6091 O O . TRP A 1 769 ? -37.312 -7.094 -16.891 1 50.62 769 TRP A O 1
ATOM 6101 N N . LEU A 1 770 ? -36.344 -6.258 -15.047 1 52.81 770 LEU A N 1
ATOM 6102 C CA . LEU A 1 770 ? -35.812 -7.594 -14.844 1 52.81 770 LEU A CA 1
ATOM 6103 C C . LEU A 1 770 ? -36.75 -8.445 -14 1 52.81 770 LEU A C 1
ATOM 6105 O O . LEU A 1 770 ? -36.469 -9.625 -13.758 1 52.81 770 LEU A O 1
ATOM 6109 N N . GLY A 1 771 ? -37.875 -8.039 -13.727 1 58.22 771 GLY A N 1
ATOM 6110 C CA . GLY A 1 771 ? -38.875 -8.844 -13.047 1 58.22 771 GLY A CA 1
ATOM 6111 C C . GLY A 1 771 ? -38.719 -8.852 -11.539 1 58.22 771 GLY A C 1
ATOM 6112 O O . GLY A 1 771 ? -38.094 -7.949 -10.969 1 58.22 771 GLY A O 1
ATOM 6113 N N . ASP A 1 772 ? -39.406 -9.867 -10.914 1 69.94 772 ASP A N 1
ATOM 6114 C CA . ASP A 1 772 ? -39.438 -10.062 -9.469 1 69.94 772 ASP A CA 1
ATOM 6115 C C . ASP A 1 772 ? -38.125 -10.672 -8.969 1 69.94 772 ASP A C 1
ATOM 6117 O O . ASP A 1 772 ? -37.438 -11.352 -9.727 1 69.94 772 ASP A O 1
ATOM 6121 N N . SER A 1 773 ? -37.625 -10.266 -7.785 1 75.5 773 SER A N 1
ATOM 6122 C CA . SER A 1 773 ? -36.406 -10.75 -7.16 1 75.5 773 SER A CA 1
ATOM 6123 C C . SER A 1 773 ? -36.344 -12.273 -7.137 1 75.5 773 SER A C 1
ATOM 6125 O O . SER A 1 773 ? -35.281 -12.867 -7.246 1 75.5 773 SER A O 1
ATOM 6127 N N . TYR A 1 774 ? -37.469 -12.891 -7.164 1 79.25 774 TYR A N 1
ATOM 6128 C CA . TYR A 1 774 ? -37.531 -14.352 -7.148 1 79.25 774 TYR A CA 1
ATOM 6129 C C . TYR A 1 774 ? -37.031 -14.93 -8.461 1 79.25 774 TYR A C 1
ATOM 6131 O O . TYR A 1 774 ? -36.219 -15.859 -8.453 1 79.25 774 TYR A O 1
ATOM 6139 N N . TRP A 1 775 ? -37.375 -14.43 -9.523 1 81.12 775 TRP A N 1
ATOM 6140 C CA . TRP A 1 775 ? -36.969 -14.969 -10.812 1 81.12 775 TRP A CA 1
ATOM 6141 C C . TRP A 1 775 ? -35.531 -14.641 -11.125 1 81.12 775 TRP A C 1
ATOM 6143 O O . TRP A 1 775 ? -34.844 -15.406 -11.805 1 81.12 775 TRP A O 1
ATOM 6153 N N . HIS A 1 776 ? -35.031 -13.539 -10.633 1 83.69 776 HIS A N 1
ATOM 6154 C CA . HIS A 1 776 ? -33.625 -13.242 -10.805 1 83.69 776 HIS A CA 1
ATOM 6155 C C . HIS A 1 776 ? -32.75 -14.281 -10.102 1 83.69 776 HIS A C 1
ATOM 6157 O O . HIS A 1 776 ? -31.688 -14.656 -10.609 1 83.69 776 HIS A O 1
ATOM 6163 N N . LYS A 1 777 ? -33.281 -14.648 -8.961 1 86.56 777 LYS A N 1
ATOM 6164 C CA . LYS A 1 777 ? -32.562 -15.68 -8.219 1 86.56 777 LYS A CA 1
ATOM 6165 C C . LYS A 1 777 ? -32.562 -17 -8.984 1 86.56 777 LYS A C 1
ATOM 6167 O O . LYS A 1 777 ? -31.516 -17.641 -9.117 1 86.56 777 LYS A O 1
ATOM 6172 N N . VAL A 1 778 ? -33.688 -17.359 -9.539 1 86.94 778 VAL A N 1
ATOM 6173 C CA . VAL A 1 778 ? -33.844 -18.625 -10.25 1 86.94 778 VAL A CA 1
ATOM 6174 C C . VAL A 1 778 ? -32.969 -18.625 -11.5 1 86.94 778 VAL A C 1
ATOM 6176 O O . VAL A 1 778 ? -32.219 -19.578 -11.75 1 86.94 778 VAL A O 1
ATOM 6179 N N . TRP A 1 779 ? -32.969 -17.516 -12.219 1 86.31 779 TRP A N 1
ATOM 6180 C CA . TRP A 1 779 ? -32.188 -17.438 -13.453 1 86.31 779 TRP A CA 1
ATOM 6181 C C . TRP A 1 779 ? -30.688 -17.406 -13.148 1 86.31 779 TRP A C 1
ATOM 6183 O O . TRP A 1 779 ? -29.891 -17.969 -13.898 1 86.31 779 TRP A O 1
ATOM 6193 N N . PHE A 1 780 ? -30.391 -16.766 -12.117 1 91.19 780 PHE A N 1
ATOM 6194 C CA . PHE A 1 780 ? -28.984 -16.719 -11.758 1 91.19 780 PHE A CA 1
ATOM 6195 C C . PHE A 1 780 ? -28.453 -18.109 -11.469 1 91.19 780 PHE A C 1
ATOM 6197 O O . PHE A 1 780 ? -27.406 -18.5 -11.984 1 91.19 780 PHE A O 1
ATOM 6204 N N . PHE A 1 781 ? -29.141 -18.844 -10.695 1 90.44 781 PHE A N 1
ATOM 6205 C CA . PHE A 1 781 ? -28.656 -20.172 -10.305 1 90.44 781 PHE A CA 1
ATOM 6206 C C . PHE A 1 781 ? -28.719 -21.141 -11.477 1 90.44 781 PHE A C 1
ATOM 6208 O O . PHE A 1 781 ? -27.859 -22.016 -11.609 1 90.44 781 PHE A O 1
ATOM 6215 N N . ARG A 1 782 ? -29.719 -20.969 -12.336 1 90.81 782 ARG A N 1
ATOM 6216 C CA . ARG A 1 782 ? -29.781 -21.812 -13.531 1 90.81 782 ARG A CA 1
ATOM 6217 C C . ARG A 1 782 ? -28.562 -21.594 -14.422 1 90.81 782 ARG A C 1
ATOM 6219 O O . ARG A 1 782 ? -27.922 -22.562 -14.859 1 90.81 782 ARG A O 1
ATOM 6226 N N . ILE A 1 783 ? -28.25 -20.312 -14.594 1 91.88 783 ILE A N 1
ATOM 6227 C CA . ILE A 1 783 ? -27.125 -19.984 -15.469 1 91.88 783 ILE A CA 1
ATOM 6228 C C . ILE A 1 783 ? -25.828 -20.406 -14.812 1 91.88 783 ILE A C 1
ATOM 6230 O O . ILE A 1 783 ? -24.953 -20.984 -15.469 1 91.88 783 ILE A O 1
ATOM 6234 N N . TRP A 1 784 ? -25.75 -20.156 -13.523 1 92.62 784 TRP A N 1
ATOM 6235 C CA . TRP A 1 784 ? -24.516 -20.484 -12.797 1 92.62 784 TRP A CA 1
ATOM 6236 C C . TRP A 1 784 ? -24.281 -21.984 -12.773 1 92.62 784 TRP A C 1
ATOM 6238 O O . TRP A 1 784 ? -23.172 -22.453 -13.023 1 92.62 784 TRP A O 1
ATOM 6248 N N . LEU A 1 785 ? -25.281 -22.781 -12.531 1 91.25 785 LEU A N 1
ATOM 6249 C CA . LEU A 1 785 ? -25.156 -24.234 -12.438 1 91.25 785 LEU A CA 1
ATOM 6250 C C . LEU A 1 785 ? -24.875 -24.844 -13.805 1 91.25 785 LEU A C 1
ATOM 6252 O O . LEU A 1 785 ? -24.047 -25.766 -13.93 1 91.25 785 LEU A O 1
ATOM 6256 N N . TRP A 1 786 ? -25.516 -24.312 -14.812 1 91.75 786 TRP A N 1
ATOM 6257 C CA . TRP A 1 786 ? -25.25 -24.828 -16.156 1 91.75 786 TRP A CA 1
ATOM 6258 C C . TRP A 1 786 ? -23.844 -24.484 -16.609 1 91.75 786 TRP A C 1
ATOM 6260 O O . TRP A 1 786 ? -23.156 -25.312 -17.219 1 91.75 786 TRP A O 1
ATOM 6270 N N . ALA A 1 787 ? -23.453 -23.281 -16.328 1 93.38 787 ALA A N 1
ATOM 6271 C CA . ALA A 1 787 ? -22.109 -22.859 -16.719 1 93.38 787 ALA A CA 1
ATOM 6272 C C . ALA A 1 787 ? -21.062 -23.734 -16.047 1 93.38 787 ALA A C 1
ATOM 6274 O O . ALA A 1 787 ? -20.094 -24.156 -16.688 1 93.38 787 ALA A O 1
ATOM 6275 N N . ASN A 1 788 ? -21.219 -24.016 -14.82 1 91.75 788 ASN A N 1
ATOM 6276 C CA . ASN A 1 788 ? -20.281 -24.875 -14.102 1 91.75 788 ASN A CA 1
ATOM 6277 C C . ASN A 1 788 ? -20.328 -26.312 -14.594 1 91.75 788 ASN A C 1
ATOM 6279 O O . ASN A 1 788 ? -19.297 -26.984 -14.695 1 91.75 788 ASN A O 1
ATOM 6283 N N . SER A 1 789 ? -21.547 -26.766 -14.906 1 91.19 789 SER A N 1
ATOM 6284 C CA . SER A 1 789 ? -21.703 -28.141 -15.391 1 91.19 789 SER A CA 1
ATOM 6285 C C . SER A 1 789 ? -21.031 -28.328 -16.75 1 91.19 789 SER A C 1
ATOM 6287 O O . SER A 1 789 ? -20.375 -29.328 -16.984 1 91.19 789 SER A O 1
ATOM 6289 N N . ILE A 1 790 ? -21.203 -27.359 -17.562 1 91.88 790 ILE A N 1
ATOM 6290 C CA . ILE A 1 790 ? -20.578 -27.422 -18.875 1 91.88 790 ILE A CA 1
ATOM 6291 C C . ILE A 1 790 ? -19.062 -27.438 -18.719 1 91.88 790 ILE A C 1
ATOM 6293 O O . ILE A 1 790 ? -18.359 -28.188 -19.406 1 91.88 790 ILE A O 1
ATOM 6297 N N . SER A 1 791 ? -18.578 -26.625 -17.844 1 92.5 791 SER A N 1
ATOM 6298 C CA . SER A 1 791 ? -17.141 -26.578 -17.594 1 92.5 791 SER A CA 1
ATOM 6299 C C . SER A 1 791 ? -16.609 -27.922 -17.109 1 92.5 791 SER A C 1
ATOM 6301 O O . SER A 1 791 ? -15.586 -28.406 -17.594 1 92.5 791 SER A O 1
ATOM 6303 N N . PHE A 1 792 ? -17.297 -28.578 -16.25 1 90.62 792 PHE A N 1
ATOM 6304 C CA . PHE A 1 792 ? -16.859 -29.844 -15.688 1 90.62 792 PHE A CA 1
ATOM 6305 C C . PHE A 1 792 ? -17.016 -30.969 -16.703 1 90.62 792 PHE A C 1
ATOM 6307 O O . PHE A 1 792 ? -16.156 -31.844 -16.797 1 90.62 792 PHE A O 1
ATOM 6314 N N . LEU A 1 793 ? -18.062 -30.938 -17.484 1 88.56 793 LEU A N 1
ATOM 6315 C CA . LEU A 1 793 ? -18.328 -32 -18.438 1 88.56 793 LEU A CA 1
ATOM 6316 C C . LEU A 1 793 ? -17.328 -31.984 -19.578 1 88.56 793 LEU A C 1
ATOM 6318 O O . LEU A 1 793 ? -16.891 -33.031 -20.062 1 88.56 793 LEU A O 1
ATOM 6322 N N . ILE A 1 794 ? -17 -30.797 -19.969 1 91.31 794 ILE A N 1
ATOM 6323 C CA . ILE A 1 794 ? -16 -30.672 -21.016 1 91.31 794 ILE A CA 1
ATOM 6324 C C . ILE A 1 794 ? -14.664 -31.234 -20.547 1 91.31 794 ILE A C 1
ATOM 6326 O O . ILE A 1 794 ? -13.984 -31.969 -21.281 1 91.31 794 ILE A O 1
ATOM 6330 N N . ARG A 1 795 ? -14.312 -31 -19.375 1 92.12 795 ARG A N 1
ATOM 6331 C CA . ARG A 1 795 ? -13.07 -31.5 -18.812 1 92.12 795 ARG A CA 1
ATOM 6332 C C . ARG A 1 795 ? -13.117 -33 -18.641 1 92.12 795 ARG A C 1
ATOM 6334 O O . ARG A 1 795 ? -12.133 -33.719 -18.891 1 92.12 795 ARG A O 1
ATOM 6341 N N . PHE A 1 796 ? -14.266 -33.469 -18.234 1 90.75 796 PHE A N 1
ATOM 6342 C CA . PHE A 1 796 ? -14.414 -34.875 -18 1 90.75 796 PHE A CA 1
ATOM 6343 C C . PHE A 1 796 ? -14.344 -35.656 -19.297 1 90.75 796 PHE A C 1
ATOM 6345 O O . PHE A 1 796 ? -13.688 -36.719 -19.375 1 90.75 796 PHE A O 1
ATOM 6352 N N . VAL A 1 797 ? -14.992 -35.188 -20.297 1 91.75 797 VAL A N 1
ATOM 6353 C CA . VAL A 1 797 ? -14.977 -35.844 -21.609 1 91.75 797 VAL A CA 1
ATOM 6354 C C . VAL A 1 797 ? -13.547 -35.875 -22.156 1 91.75 797 VAL A C 1
ATOM 6356 O O . VAL A 1 797 ? -13.109 -36.875 -22.719 1 91.75 797 VAL A O 1
ATOM 6359 N N . GLY A 1 798 ? -12.867 -34.781 -22 1 92.38 798 GLY A N 1
ATOM 6360 C CA . GLY A 1 798 ? -11.477 -34.75 -22.422 1 92.38 798 GLY A CA 1
ATOM 6361 C C . GLY A 1 798 ? -10.602 -35.719 -21.641 1 92.38 798 GLY A C 1
ATOM 6362 O O . GLY A 1 798 ? -9.734 -36.375 -22.234 1 92.38 798 GLY A O 1
ATOM 6363 N N . CYS A 1 799 ? -10.805 -35.75 -20.359 1 91.62 799 CYS A N 1
ATOM 6364 C CA . CYS A 1 799 ? -10.055 -36.688 -19.516 1 91.62 799 CYS A CA 1
ATOM 6365 C C . CYS A 1 799 ? -10.32 -38.125 -19.922 1 91.62 799 CYS A C 1
ATOM 6367 O O . CYS A 1 799 ? -9.391 -38.938 -20.016 1 91.62 799 CYS A O 1
ATOM 6369 N N . LEU A 1 800 ? -11.586 -38.5 -20.203 1 91.38 800 LEU A N 1
ATOM 6370 C CA . LEU A 1 800 ? -11.945 -39.844 -20.641 1 91.38 800 LEU A CA 1
ATOM 6371 C C . LEU A 1 800 ? -11.297 -40.156 -21.984 1 91.38 800 LEU A C 1
ATOM 6373 O O . LEU A 1 800 ? -10.789 -41.281 -22.172 1 91.38 800 LEU A O 1
ATOM 6377 N N . TRP A 1 801 ? -11.336 -39.188 -22.828 1 92.75 801 TRP A N 1
ATOM 6378 C CA . TRP A 1 801 ? -10.719 -39.406 -24.125 1 92.75 801 TRP A CA 1
ATOM 6379 C C . TRP A 1 801 ? -9.227 -39.656 -24 1 92.75 801 TRP A C 1
ATOM 6381 O O . TRP A 1 801 ? -8.68 -40.531 -24.688 1 92.75 801 TRP A O 1
ATOM 6391 N N . TYR A 1 802 ? -8.57 -38.938 -23.141 1 92.69 802 TYR A N 1
ATOM 6392 C CA . TYR A 1 802 ? -7.145 -39.125 -22.906 1 92.69 802 TYR A CA 1
ATOM 6393 C C . TYR A 1 802 ? -6.844 -40.531 -22.422 1 92.69 802 TYR A C 1
ATOM 6395 O O . TYR A 1 802 ? -5.93 -41.188 -22.922 1 92.69 802 TYR A O 1
ATOM 6403 N N . HIS A 1 803 ? -7.582 -41.031 -21.484 1 90 803 HIS A N 1
ATOM 6404 C CA . HIS A 1 803 ? -7.324 -42.344 -20.906 1 90 803 HIS A CA 1
ATOM 6405 C C . HIS A 1 803 ? -7.68 -43.469 -21.891 1 90 803 HIS A C 1
ATOM 6407 O O . HIS A 1 803 ? -7 -44.5 -21.953 1 90 803 HIS A O 1
ATOM 6413 N N . VAL A 1 804 ? -8.68 -43.281 -22.688 1 90 804 VAL A N 1
ATOM 6414 C CA . VAL A 1 804 ? -9.055 -44.25 -23.688 1 90 804 VAL A CA 1
ATOM 6415 C C . VAL A 1 804 ? -7.957 -44.375 -24.75 1 90 804 VAL A C 1
ATOM 6417 O O . VAL A 1 804 ? -7.562 -45.469 -25.125 1 90 804 VAL A O 1
ATOM 6420 N N . MET A 1 805 ? -7.512 -43.25 -25.156 1 89.62 805 MET A N 1
ATOM 6421 C CA . MET A 1 805 ? -6.457 -43.25 -26.156 1 89.62 805 MET A CA 1
ATOM 6422 C C . MET A 1 805 ? -5.16 -43.844 -25.609 1 89.62 805 MET A C 1
ATOM 6424 O O . MET A 1 805 ? -4.395 -44.469 -26.344 1 89.62 805 MET A O 1
ATOM 6428 N N . ARG A 1 806 ? -4.871 -43.594 -24.406 1 87 806 ARG A N 1
ATOM 6429 C CA . ARG A 1 806 ? -3.674 -44.156 -23.766 1 87 806 ARG A CA 1
ATOM 6430 C C . ARG A 1 806 ? -3.742 -45.656 -23.703 1 87 806 ARG A C 1
ATOM 6432 O O . ARG A 1 806 ? -2.756 -46.344 -23.969 1 87 806 ARG A O 1
ATOM 6439 N N . VAL A 1 807 ? -4.891 -46.188 -23.391 1 84.88 807 VAL A N 1
ATOM 6440 C CA . VAL A 1 807 ? -5.07 -47.625 -23.312 1 84.88 807 VAL A CA 1
ATOM 6441 C C . VAL A 1 807 ? -5.004 -48.219 -24.703 1 84.88 807 VAL A C 1
ATOM 6443 O O . VAL A 1 807 ? -4.367 -49.25 -24.922 1 84.88 807 VAL A O 1
ATOM 6446 N N . PHE A 1 808 ? -5.574 -47.562 -25.625 1 86.38 808 PHE A N 1
ATOM 6447 C CA . PHE A 1 808 ? -5.578 -48.062 -27 1 86.38 808 PHE A CA 1
ATOM 6448 C C . PHE A 1 808 ? -4.172 -48.062 -27.578 1 86.38 808 PHE A C 1
ATOM 6450 O O . PHE A 1 808 ? -3.762 -49.031 -28.234 1 86.38 808 PHE A O 1
ATOM 6457 N N . ASN A 1 809 ? -3.461 -46.969 -27.344 1 83.25 809 ASN A N 1
ATOM 6458 C CA . ASN A 1 809 ? -2.092 -46.906 -27.844 1 83.25 809 ASN A CA 1
ATOM 6459 C C . ASN A 1 809 ? -1.175 -47.875 -27.125 1 83.25 809 ASN A C 1
ATOM 6461 O O . ASN A 1 809 ? -0.216 -48.406 -27.703 1 83.25 809 ASN A O 1
ATOM 6465 N N . GLY A 1 810 ? -1.407 -48.094 -25.844 1 77.75 810 GLY A N 1
ATOM 6466 C CA . GLY A 1 810 ? -0.651 -49.094 -25.109 1 77.75 810 GLY A CA 1
ATOM 6467 C C . GLY A 1 810 ? -0.862 -50.5 -25.625 1 77.75 810 GLY A C 1
ATOM 6468 O O . GLY A 1 810 ? 0.082 -51.281 -25.703 1 77.75 810 GLY A O 1
ATOM 6469 N N . LEU A 1 811 ? -2.031 -50.781 -26.078 1 72.75 811 LEU A N 1
ATOM 6470 C CA . LEU A 1 811 ? -2.348 -52.094 -26.641 1 72.75 811 LEU A CA 1
ATOM 6471 C C . LEU A 1 811 ? -1.68 -52.281 -28 1 72.75 811 LEU A C 1
ATOM 6473 O O . LEU A 1 811 ? -1.189 -53.375 -28.312 1 72.75 811 LEU A O 1
ATOM 6477 N N . PHE A 1 812 ? -1.677 -51.219 -28.719 1 69.81 812 PHE A N 1
ATOM 6478 C CA . PHE A 1 812 ? -1.077 -51.312 -30.047 1 69.81 812 PHE A CA 1
ATOM 6479 C C . PHE A 1 812 ? 0.443 -51.375 -29.953 1 69.81 812 PHE A C 1
ATOM 6481 O O . PHE A 1 812 ? 1.096 -52.031 -30.766 1 69.81 812 PHE A O 1
ATOM 6488 N N . ARG A 1 813 ? 1.03 -50.656 -28.953 1 65.12 813 ARG A N 1
ATOM 6489 C CA . ARG A 1 813 ? 2.482 -50.625 -28.812 1 65.12 813 ARG A CA 1
ATOM 6490 C C . ARG A 1 813 ? 2.969 -51.812 -27.984 1 65.12 813 ARG A C 1
ATOM 6492 O O . ARG A 1 813 ? 4.164 -52.125 -27.953 1 65.12 813 ARG A O 1
ATOM 6499 N N . GLY A 1 814 ? 2.191 -52.719 -27.594 1 52.44 814 GLY A N 1
ATOM 6500 C CA . GLY A 1 814 ? 2.543 -53.875 -26.781 1 52.44 814 GLY A CA 1
ATOM 6501 C C . GLY A 1 814 ? 3.039 -53.5 -25.391 1 52.44 814 GLY A C 1
ATOM 6502 O O . GLY A 1 814 ? 3.766 -54.25 -24.75 1 52.44 814 GLY A O 1
ATOM 6503 N N . THR A 1 815 ? 3.031 -52.188 -24.953 1 50.06 815 THR A N 1
ATOM 6504 C CA . THR A 1 815 ? 3.648 -51.719 -23.719 1 50.06 815 THR A CA 1
ATOM 6505 C C . THR A 1 815 ? 2.615 -51.625 -22.594 1 50.06 815 THR A C 1
ATOM 6507 O O . THR A 1 815 ? 2.801 -50.875 -21.641 1 50.06 815 THR A O 1
ATOM 6510 N N . PHE A 1 816 ? 1.626 -52.375 -22.578 1 40.94 816 PHE A N 1
ATOM 6511 C CA . PHE A 1 816 ? 0.722 -52.312 -21.438 1 40.94 816 PHE A CA 1
ATOM 6512 C C . PHE A 1 816 ? 1.451 -52.656 -20.141 1 40.94 816 PHE A C 1
ATOM 6514 O O . PHE A 1 816 ? 0.823 -53 -19.141 1 40.94 816 PHE A O 1
ATOM 6521 N N . MET A 1 817 ? 2.699 -52.344 -19.906 1 34.88 817 MET A N 1
ATOM 6522 C CA . MET A 1 817 ? 3.102 -52.531 -18.531 1 34.88 817 MET A CA 1
ATOM 6523 C C . MET A 1 817 ? 2.609 -51.406 -17.641 1 34.88 817 MET A C 1
ATOM 6525 O O . MET A 1 817 ? 2.689 -50.25 -18.016 1 34.88 817 MET A O 1
ATOM 6529 N N . MET B 1 1 ? -14.789 46.031 58.781 1 18.03 1 MET B N 1
ATOM 6530 C CA . MET B 1 1 ? -13.938 46.406 57.656 1 18.03 1 MET B CA 1
ATOM 6531 C C . MET B 1 1 ? -12.492 45.969 57.906 1 18.03 1 MET B C 1
ATOM 6533 O O . MET B 1 1 ? -11.602 46.344 57.156 1 18.03 1 MET B O 1
ATOM 6537 N N . SER B 1 2 ? -12.195 45.344 58.656 1 19.44 2 SER B N 1
ATOM 6538 C CA . SER B 1 2 ? -11 45.156 59.469 1 19.44 2 SER B CA 1
ATOM 6539 C C . SER B 1 2 ? -9.875 44.5 58.688 1 19.44 2 SER B C 1
ATOM 6541 O O . SER B 1 2 ? -10.109 43.531 57.938 1 19.44 2 SER B O 1
ATOM 6543 N N . THR B 1 3 ? -8.805 45.188 58.438 1 21.12 3 THR B N 1
ATOM 6544 C CA . THR B 1 3 ? -7.773 45.281 57.406 1 21.12 3 THR B CA 1
ATOM 6545 C C . THR B 1 3 ? -6.723 44.188 57.594 1 21.12 3 THR B C 1
ATOM 6547 O O . THR B 1 3 ? -5.641 44.281 57 1 21.12 3 THR B O 1
ATOM 6550 N N . SER B 1 4 ? -7.164 43.094 57.875 1 21.47 4 SER B N 1
ATOM 6551 C CA . SER B 1 4 ? -6.312 42.062 58.469 1 21.47 4 SER B CA 1
ATOM 6552 C C . SER B 1 4 ? -5.012 41.906 57.688 1 21.47 4 SER B C 1
ATOM 6554 O O . SER B 1 4 ? -4.957 42.188 56.5 1 21.47 4 SER B O 1
ATOM 6556 N N . ASP B 1 5 ? -3.986 41.625 58.344 1 22.17 5 ASP B N 1
ATOM 6557 C CA . ASP B 1 5 ? -2.527 41.625 58.375 1 22.17 5 ASP B CA 1
ATOM 6558 C C . ASP B 1 5 ? -1.966 40.594 57.375 1 22.17 5 ASP B C 1
ATOM 6560 O O . ASP B 1 5 ? -2.309 39.406 57.469 1 22.17 5 ASP B O 1
ATOM 6564 N N . ARG B 1 6 ? -1.617 41.031 56.281 1 23.39 6 ARG B N 1
ATOM 6565 C CA . ARG B 1 6 ? -1.19 40.531 54.969 1 23.39 6 ARG B CA 1
ATOM 6566 C C . ARG B 1 6 ? 0.14 39.812 55.062 1 23.39 6 ARG B C 1
ATOM 6568 O O . ARG B 1 6 ? 1.203 40.438 55.062 1 23.39 6 ARG B O 1
ATOM 6575 N N . THR B 1 7 ? 0.166 38.938 55.969 1 24.22 7 THR B N 1
ATOM 6576 C CA . THR B 1 7 ? 1.438 38.375 56.406 1 24.22 7 THR B CA 1
ATOM 6577 C C . THR B 1 7 ? 2.248 37.906 55.188 1 24.22 7 THR B C 1
ATOM 6579 O O . THR B 1 7 ? 1.739 37.156 54.375 1 24.22 7 THR B O 1
ATOM 6582 N N . PRO B 1 8 ? 3.338 38.5 54.938 1 24.81 8 PRO B N 1
ATOM 6583 C CA . PRO B 1 8 ? 4.113 38.469 53.688 1 24.81 8 PRO B CA 1
ATOM 6584 C C . PRO B 1 8 ? 4.785 37.125 53.438 1 24.81 8 PRO B C 1
ATOM 6586 O O . PRO B 1 8 ? 5.395 36.562 54.344 1 24.81 8 PRO B O 1
ATOM 6589 N N . LEU B 1 9 ? 4.164 36.281 52.781 1 22.38 9 LEU B N 1
ATOM 6590 C CA . LEU B 1 9 ? 4.363 34.812 52.719 1 22.38 9 LEU B CA 1
ATOM 6591 C C . LEU B 1 9 ? 5.801 34.5 52.344 1 22.38 9 LEU B C 1
ATOM 6593 O O . LEU B 1 9 ? 6.191 33.312 52.344 1 22.38 9 LEU B O 1
ATOM 6597 N N . PHE B 1 10 ? 6.438 35.312 51.469 1 24.16 10 PHE B N 1
ATOM 6598 C CA . PHE B 1 10 ? 7.539 34.688 50.75 1 24.16 10 PHE B CA 1
ATOM 6599 C C . PHE B 1 10 ? 8.789 34.656 51.625 1 24.16 10 PHE B C 1
ATOM 6601 O O . PHE B 1 10 ? 9.094 35.625 52.312 1 24.16 10 PHE B O 1
ATOM 6608 N N . PRO B 1 11 ? 9.188 33.625 52.062 1 23.16 11 PRO B N 1
ATOM 6609 C CA . PRO B 1 11 ? 10.188 33.594 53.125 1 23.16 11 PRO B CA 1
ATOM 6610 C C . PRO B 1 11 ? 11.359 34.531 52.844 1 23.16 11 PRO B C 1
ATOM 6612 O O . PRO B 1 11 ? 11.594 34.938 51.719 1 23.16 11 PRO B O 1
ATOM 6615 N N . GLN B 1 12 ? 11.953 35.062 53.844 1 21.38 12 GLN B N 1
ATOM 6616 C CA . GLN B 1 12 ? 12.984 36.094 53.938 1 21.38 12 GLN B CA 1
ATOM 6617 C C . GLN B 1 12 ? 14.25 35.688 53.188 1 21.38 12 GLN B C 1
ATOM 6619 O O . GLN B 1 12 ? 14.68 34.531 53.281 1 21.38 12 GLN B O 1
ATOM 6624 N N . VAL B 1 13 ? 14.586 36.188 52.125 1 24.38 13 VAL B N 1
ATOM 6625 C CA . VAL B 1 13 ? 15.844 36.125 51.375 1 24.38 13 VAL B CA 1
ATOM 6626 C C . VAL B 1 13 ? 17.016 36.375 52.312 1 24.38 13 VAL B C 1
ATOM 6628 O O . VAL B 1 13 ? 16.984 37.312 53.125 1 24.38 13 VAL B O 1
ATOM 6631 N N . PRO B 1 14 ? 17.688 35.312 52.688 1 23.86 14 PRO B N 1
ATOM 6632 C CA . PRO B 1 14 ? 18.688 35.594 53.719 1 23.86 14 PRO B CA 1
ATOM 6633 C C . PRO B 1 14 ? 19.359 36.969 53.5 1 23.86 14 PRO B C 1
ATOM 6635 O O . PRO B 1 14 ? 19.438 37.438 52.375 1 23.86 14 PRO B O 1
ATOM 6638 N N . ALA B 1 15 ? 19.344 37.688 54.469 1 24.12 15 ALA B N 1
ATOM 6639 C CA . ALA B 1 15 ? 19.953 39.031 54.594 1 24.12 15 ALA B CA 1
ATOM 6640 C C . ALA B 1 15 ? 21.453 38.969 54.312 1 24.12 15 ALA B C 1
ATOM 6642 O O . ALA B 1 15 ? 22.203 38.281 55.031 1 24.12 15 ALA B O 1
ATOM 6643 N N . TYR B 1 16 ? 21.859 38.844 53.125 1 24 16 TYR B N 1
ATOM 6644 C CA . TYR B 1 16 ? 23.281 39.094 52.938 1 24 16 TYR B CA 1
ATOM 6645 C C . TYR B 1 16 ? 23.766 40.25 53.781 1 24 16 TYR B C 1
ATOM 6647 O O . TYR B 1 16 ? 23.172 41.312 53.781 1 24 16 TYR B O 1
ATOM 6655 N N . VAL B 1 17 ? 24.172 39.938 54.906 1 24.3 17 VAL B N 1
ATOM 6656 C CA . VAL B 1 17 ? 24.781 40.781 55.938 1 24.3 17 VAL B CA 1
ATOM 6657 C C . VAL B 1 17 ? 25.656 41.844 55.281 1 24.3 17 VAL B C 1
ATOM 6659 O O . VAL B 1 17 ? 26.422 41.531 54.375 1 24.3 17 VAL B O 1
ATOM 6662 N N . GLU B 1 18 ? 25.328 43.031 55.562 1 25.3 18 GLU B N 1
ATOM 6663 C CA . GLU B 1 18 ? 25.969 44.312 55.188 1 25.3 18 GLU B CA 1
ATOM 6664 C C . GLU B 1 18 ? 27.422 44.344 55.688 1 25.3 18 GLU B C 1
ATOM 6666 O O . GLU B 1 18 ? 27.688 44.531 56.875 1 25.3 18 GLU B O 1
ATOM 6671 N N . ASP B 1 19 ? 28.266 43.344 55.531 1 25.41 19 ASP B N 1
ATOM 6672 C CA . ASP B 1 19 ? 29.547 43.594 56.156 1 25.41 19 ASP B CA 1
ATOM 6673 C C . ASP B 1 19 ? 29.984 45.062 55.938 1 25.41 19 ASP B C 1
ATOM 6675 O O . ASP B 1 19 ? 29.828 45.594 54.844 1 25.41 19 ASP B O 1
ATOM 6679 N N . PRO B 1 20 ? 30.062 45.875 57.062 1 24.25 20 PRO B N 1
ATOM 6680 C CA . PRO B 1 20 ? 30.266 47.312 57.062 1 24.25 20 PRO B CA 1
ATOM 6681 C C . PRO B 1 20 ? 31.281 47.781 56.031 1 24.25 20 PRO B C 1
ATOM 6683 O O . PRO B 1 20 ? 31.141 48.875 55.469 1 24.25 20 PRO B O 1
ATOM 6686 N N . ASN B 1 21 ? 32.531 47.344 56.344 1 21.73 21 ASN B N 1
ATOM 6687 C CA . ASN B 1 21 ? 33.625 48.156 55.844 1 21.73 21 ASN B CA 1
ATOM 6688 C C . ASN B 1 21 ? 33.562 48.312 54.312 1 21.73 21 ASN B C 1
ATOM 6690 O O . ASN B 1 21 ? 33.812 49.375 53.781 1 21.73 21 ASN B O 1
ATOM 6694 N N . HIS B 1 22 ? 33.906 47.156 53.625 1 23.02 22 HIS B N 1
ATOM 6695 C CA . HIS B 1 22 ? 34.438 47.438 52.312 1 23.02 22 HIS B CA 1
ATOM 6696 C C . HIS B 1 22 ? 33.375 47.969 51.344 1 23.02 22 HIS B C 1
ATOM 6698 O O . HIS B 1 22 ? 32.406 47.281 51.062 1 23.02 22 HIS B O 1
ATOM 6704 N N . GLY B 1 23 ? 32.969 49.219 51.469 1 21.38 23 GLY B N 1
ATOM 6705 C CA . GLY B 1 23 ? 32.188 50.156 50.656 1 21.38 23 GLY B CA 1
ATOM 6706 C C . GLY B 1 23 ? 32.344 49.938 49.188 1 21.38 23 GLY B C 1
ATOM 6707 O O . GLY B 1 23 ? 33.438 50.188 48.625 1 21.38 23 GLY B O 1
ATOM 6708 N N . MET B 1 24 ? 31.922 48.906 48.688 1 21.28 24 MET B N 1
ATOM 6709 C CA . MET B 1 24 ? 32.344 48.375 47.406 1 21.28 24 MET B CA 1
ATOM 6710 C C . MET B 1 24 ? 32.156 49.375 46.281 1 21.28 24 MET B C 1
ATOM 6712 O O . MET B 1 24 ? 31.047 49.844 46.031 1 21.28 24 MET B O 1
ATOM 6716 N N . GLU B 1 25 ? 33.062 50.312 46.062 1 21.11 25 GLU B N 1
ATOM 6717 C CA . GLU B 1 25 ? 33.219 51.406 45.125 1 21.11 25 GLU B CA 1
ATOM 6718 C C . GLU B 1 25 ? 32.625 51.031 43.781 1 21.11 25 GLU B C 1
ATOM 6720 O O . GLU B 1 25 ? 32.719 49.875 43.344 1 21.11 25 GLU B O 1
ATOM 6725 N N . LEU B 1 26 ? 31.672 51.812 43.344 1 21.59 26 LEU B N 1
ATOM 6726 C CA . LEU B 1 26 ? 30.969 52.031 42.062 1 21.59 26 LEU B CA 1
ATOM 6727 C C . LEU B 1 26 ? 31.953 51.969 40.906 1 21.59 26 LEU B C 1
ATOM 6729 O O . LEU B 1 26 ? 32.844 52.812 40.781 1 21.59 26 LEU B O 1
ATOM 6733 N N . GLN B 1 27 ? 32.5 50.844 40.719 1 21.52 27 GLN B N 1
ATOM 6734 C CA . GLN B 1 27 ? 33.719 50.812 39.906 1 21.52 27 GLN B CA 1
ATOM 6735 C C . GLN B 1 27 ? 33.594 51.781 38.719 1 21.52 27 GLN B C 1
ATOM 6737 O O . GLN B 1 27 ? 32.469 52 38.219 1 21.52 27 GLN B O 1
ATOM 6742 N N . ASP B 1 28 ? 34.5 52.656 38.594 1 20.61 28 ASP B N 1
ATOM 6743 C CA . ASP B 1 28 ? 34.75 53.688 37.562 1 20.61 28 ASP B CA 1
ATOM 6744 C C . ASP B 1 28 ? 34.312 53.156 36.188 1 20.61 28 ASP B C 1
ATOM 6746 O O . ASP B 1 28 ? 34.438 51.969 35.875 1 20.61 28 ASP B O 1
ATOM 6750 N N . VAL B 1 29 ? 33.438 53.938 35.531 1 23.22 29 VAL B N 1
ATOM 6751 C CA . VAL B 1 29 ? 32.906 54 34.188 1 23.22 29 VAL B CA 1
ATOM 6752 C C . VAL B 1 29 ? 34.031 53.812 33.156 1 23.22 29 VAL B C 1
ATOM 6754 O O . VAL B 1 29 ? 34.938 54.625 33.062 1 23.22 29 VAL B O 1
ATOM 6757 N N . ALA B 1 30 ? 34.5 52.594 33.062 1 23.86 30 ALA B N 1
ATOM 6758 C CA . ALA B 1 30 ? 35.688 52.312 32.281 1 23.86 30 ALA B CA 1
ATOM 6759 C C . ALA B 1 30 ? 35.75 53.156 31.016 1 23.86 30 ALA B C 1
ATOM 6761 O O . ALA B 1 30 ? 34.75 53.219 30.281 1 23.86 30 ALA B O 1
ATOM 6762 N N . ARG B 1 31 ? 36.5 54.062 30.969 1 22.78 31 ARG B N 1
ATOM 6763 C CA . ARG B 1 31 ? 37 54.906 29.875 1 22.78 31 ARG B CA 1
ATOM 6764 C C . ARG B 1 31 ? 37.125 54.094 28.594 1 22.78 31 ARG B C 1
ATOM 6766 O O . ARG B 1 31 ? 37.375 52.875 28.641 1 22.78 31 ARG B O 1
ATOM 6773 N N . HIS B 1 32 ? 36.75 54.75 27.516 1 22.42 32 HIS B N 1
ATOM 6774 C CA . HIS B 1 32 ? 36.531 54.594 26.078 1 22.42 32 HIS B CA 1
ATOM 6775 C C . HIS B 1 32 ? 37.781 54.031 25.391 1 22.42 32 HIS B C 1
ATOM 6777 O O . HIS B 1 32 ? 38.5 54.781 24.719 1 22.42 32 HIS B O 1
ATOM 6783 N N . ASP B 1 33 ? 38.531 53.219 26.047 1 22.33 33 ASP B N 1
ATOM 6784 C CA . ASP B 1 33 ? 39.781 52.969 25.344 1 22.33 33 ASP B CA 1
ATOM 6785 C C . ASP B 1 33 ? 39.531 52.5 23.906 1 22.33 33 ASP B C 1
ATOM 6787 O O . ASP B 1 33 ? 38.438 52.094 23.578 1 22.33 33 ASP B O 1
ATOM 6791 N N . THR B 1 34 ? 40.688 52.25 23.125 1 24.53 34 THR B N 1
ATOM 6792 C CA . THR B 1 34 ? 40.969 52.094 21.703 1 24.53 34 THR B CA 1
ATOM 6793 C C . THR B 1 34 ? 40.125 50.938 21.125 1 24.53 34 THR B C 1
ATOM 6795 O O . THR B 1 34 ? 39.844 49.969 21.828 1 24.53 34 THR B O 1
ATOM 6798 N N . LEU B 1 35 ? 39.406 51.125 20.016 1 27.94 35 LEU B N 1
ATOM 6799 C CA . LEU B 1 35 ? 38.594 50.469 18.984 1 27.94 35 LEU B CA 1
ATOM 6800 C C . LEU B 1 35 ? 39.125 49.062 18.703 1 27.94 35 LEU B C 1
ATOM 6802 O O . LEU B 1 35 ? 40.156 48.906 18.047 1 27.94 35 LEU B O 1
ATOM 6806 N N . LEU B 1 36 ? 39.156 48.156 19.672 1 28.08 36 LEU B N 1
ATOM 6807 C CA . LEU B 1 36 ? 39.875 46.875 19.469 1 28.08 36 LEU B CA 1
ATOM 6808 C C . LEU B 1 36 ? 39.219 46.094 18.344 1 28.08 36 LEU B C 1
ATOM 6810 O O . LEU B 1 36 ? 38 46.156 18.141 1 28.08 36 LEU B O 1
ATOM 6814 N N . SER B 1 37 ? 39.875 45.625 17.188 1 32.34 37 SER B N 1
ATOM 6815 C CA . SER B 1 37 ? 39.719 44.594 16.156 1 32.34 37 SER B CA 1
ATOM 6816 C C . SER B 1 37 ? 38.969 43.375 16.688 1 32.34 37 SER B C 1
ATOM 6818 O O . SER B 1 37 ? 39 43.125 17.891 1 32.34 37 SER B O 1
ATOM 6820 N N . PRO B 1 38 ? 37.812 42.906 15.992 1 37.84 38 PRO B N 1
ATOM 6821 C CA . PRO B 1 38 ? 37.188 41.656 16.5 1 37.84 38 PRO B CA 1
ATOM 6822 C C . PRO B 1 38 ? 38.156 40.781 17.281 1 37.84 38 PRO B C 1
ATOM 6824 O O . PRO B 1 38 ? 39.344 40.688 16.906 1 37.84 38 PRO B O 1
ATOM 6827 N N . ALA B 1 39 ? 38.125 40.781 18.469 1 34.47 39 ALA B N 1
ATOM 6828 C CA . ALA B 1 39 ? 39.094 40.031 19.266 1 34.47 39 ALA B CA 1
ATOM 6829 C C . ALA B 1 39 ? 39.438 38.719 18.578 1 34.47 39 ALA B C 1
ATOM 6831 O O . ALA B 1 39 ? 38.656 38.188 17.797 1 34.47 39 ALA B O 1
ATOM 6832 N N . GLY B 1 40 ? 40.656 38.25 18.469 1 36.91 40 GLY B N 1
ATOM 6833 C CA . GLY B 1 40 ? 41.531 37.219 17.906 1 36.91 40 GLY B CA 1
ATOM 6834 C C . GLY B 1 40 ? 40.906 35.844 17.906 1 36.91 40 GLY B C 1
ATOM 6835 O O . GLY B 1 40 ? 41.531 34.875 17.484 1 36.91 40 GLY B O 1
ATOM 6836 N N . ASN B 1 41 ? 40 35.469 18.891 1 37.22 41 ASN B N 1
ATOM 6837 C CA . ASN B 1 41 ? 39.812 34.031 18.844 1 37.22 41 ASN B CA 1
ATOM 6838 C C . ASN B 1 41 ? 38.844 33.625 17.75 1 37.22 41 ASN B C 1
ATOM 6840 O O . ASN B 1 41 ? 37.656 33.375 18.031 1 37.22 41 ASN B O 1
ATOM 6844 N N . ALA B 1 42 ? 38.656 34.25 16.625 1 41.56 42 ALA B N 1
ATOM 6845 C CA . ALA B 1 42 ? 37.969 33.688 15.477 1 41.56 42 ALA B CA 1
ATOM 6846 C C . ALA B 1 42 ? 38.125 32.156 15.445 1 41.56 42 ALA B C 1
ATOM 6848 O O . ALA B 1 42 ? 39.25 31.656 15.516 1 41.56 42 ALA B O 1
ATOM 6849 N N . SER B 1 43 ? 37.094 31.5 15.852 1 50.88 43 SER B N 1
ATOM 6850 C CA . SER B 1 43 ? 37.219 30.078 15.562 1 50.88 43 SER B CA 1
ATOM 6851 C C . SER B 1 43 ? 37.812 29.859 14.172 1 50.88 43 SER B C 1
ATOM 6853 O O . SER B 1 43 ? 37.5 30.594 13.234 1 50.88 43 SER B O 1
ATOM 6855 N N . ASN B 1 44 ? 38.969 29.375 14.008 1 54.5 44 ASN B N 1
ATOM 6856 C CA . ASN B 1 44 ? 39.812 29.016 12.875 1 54.5 44 ASN B CA 1
ATOM 6857 C C . ASN B 1 44 ? 39 28.594 11.656 1 54.5 44 ASN B C 1
ATOM 6859 O O . ASN B 1 44 ? 39.5 28.578 10.539 1 54.5 44 ASN B O 1
ATOM 6863 N N . SER B 1 45 ? 37.531 28.469 11.797 1 71.94 45 SER B N 1
ATOM 6864 C CA . SER B 1 45 ? 36.906 27.875 10.625 1 71.94 45 SER B CA 1
ATOM 6865 C C . SER B 1 45 ? 36 28.875 9.914 1 71.94 45 SER B C 1
ATOM 6867 O O . SER B 1 45 ? 35.375 28.547 8.891 1 71.94 45 SER B O 1
ATOM 6869 N N . GLN B 1 46 ? 35.938 30.266 10.32 1 83.06 46 GLN B N 1
ATOM 6870 C CA . GLN B 1 46 ? 35.062 31.234 9.672 1 83.06 46 GLN B CA 1
ATOM 6871 C C . GLN B 1 46 ? 35.812 31.969 8.562 1 83.06 46 GLN B C 1
ATOM 6873 O O . GLN B 1 46 ? 37 32.312 8.711 1 83.06 46 GLN B O 1
ATOM 6878 N N . VAL B 1 47 ? 35.062 32.125 7.461 1 84.88 47 VAL B N 1
ATOM 6879 C CA . VAL B 1 47 ? 35.625 32.812 6.305 1 84.88 47 VAL B CA 1
ATOM 6880 C C . VAL B 1 47 ? 34.844 34.125 6.082 1 84.88 47 VAL B C 1
ATOM 6882 O O . VAL B 1 47 ? 33.594 34.125 6.082 1 84.88 47 VAL B O 1
ATOM 6885 N N . HIS B 1 48 ? 35.562 35.25 6.047 1 86.81 48 HIS B N 1
ATOM 6886 C CA . HIS B 1 48 ? 34.938 36.531 5.746 1 86.81 48 HIS B CA 1
ATOM 6887 C C . HIS B 1 48 ? 35.25 36.969 4.316 1 86.81 48 HIS B C 1
ATOM 6889 O O . HIS B 1 48 ? 36.406 37.031 3.908 1 86.81 48 HIS B O 1
ATOM 6895 N N . VAL B 1 49 ? 34.156 37.188 3.572 1 86.81 49 VAL B N 1
ATOM 6896 C CA . VAL B 1 49 ? 34.312 37.562 2.172 1 86.81 49 VAL B CA 1
ATOM 6897 C C . VAL B 1 49 ? 33.625 38.906 1.923 1 86.81 49 VAL B C 1
ATOM 6899 O O . VAL B 1 49 ? 32.531 39.156 2.453 1 86.81 49 VAL B O 1
ATOM 6902 N N . PRO B 1 50 ? 34.281 39.781 1.204 1 86.19 50 PRO B N 1
ATOM 6903 C CA . PRO B 1 50 ? 33.625 41.031 0.877 1 86.19 50 PRO B CA 1
ATOM 6904 C C . PRO B 1 50 ? 32.438 40.844 -0.07 1 86.19 50 PRO B C 1
ATOM 6906 O O . PRO B 1 50 ? 32.406 39.906 -0.855 1 86.19 50 PRO B O 1
ATOM 6909 N N . ILE B 1 51 ? 31.484 41.719 -0.013 1 88.25 51 ILE B N 1
ATOM 6910 C CA . ILE B 1 51 ? 30.312 41.656 -0.876 1 88.25 51 ILE B CA 1
ATOM 6911 C C . ILE B 1 51 ? 30.656 42.25 -2.246 1 88.25 51 ILE B C 1
ATOM 6913 O O . ILE B 1 51 ? 31.641 42.969 -2.391 1 88.25 51 ILE B O 1
ATOM 6917 N N . PRO B 1 52 ? 29.875 41.906 -3.23 1 87.69 52 PRO B N 1
ATOM 6918 C CA . PRO B 1 52 ? 30.094 42.469 -4.559 1 87.69 52 PRO B CA 1
ATOM 6919 C C . PRO B 1 52 ? 29.969 44 -4.57 1 87.69 52 PRO B C 1
ATOM 6921 O O . PRO B 1 52 ? 29.125 44.562 -3.865 1 87.69 52 PRO B O 1
ATOM 6924 N N . SER B 1 53 ? 30.75 44.688 -5.441 1 85.88 53 SER B N 1
ATOM 6925 C CA . SER B 1 53 ? 30.812 46.156 -5.496 1 85.88 53 SER B CA 1
ATOM 6926 C C . SER B 1 53 ? 29.469 46.719 -5.93 1 85.88 53 SER B C 1
ATOM 6928 O O . SER B 1 53 ? 29.047 47.781 -5.418 1 85.88 53 SER B O 1
ATOM 6930 N N . ASP B 1 54 ? 28.797 46.062 -6.805 1 88.12 54 ASP B N 1
ATOM 6931 C CA . ASP B 1 54 ? 27.5 46.594 -7.27 1 88.12 54 ASP B CA 1
ATOM 6932 C C . ASP B 1 54 ? 26.469 46.562 -6.148 1 88.12 54 ASP B C 1
ATOM 6934 O O . ASP B 1 54 ? 25.594 47.438 -6.082 1 88.12 54 ASP B O 1
ATOM 6938 N N . LEU B 1 55 ? 26.578 45.531 -5.379 1 88.31 55 LEU B N 1
ATOM 6939 C CA . LEU B 1 55 ? 25.672 45.438 -4.234 1 88.31 55 LEU B CA 1
ATOM 6940 C C . LEU B 1 55 ? 25.953 46.531 -3.221 1 88.31 55 LEU B C 1
ATOM 6942 O O . LEU B 1 55 ? 25.031 47.125 -2.645 1 88.31 55 LEU B O 1
ATOM 6946 N N . ALA B 1 56 ? 27.234 46.812 -3.016 1 86.25 56 ALA B N 1
ATOM 6947 C CA . ALA B 1 56 ? 27.625 47.875 -2.094 1 86.25 56 ALA B CA 1
ATOM 6948 C C . ALA B 1 56 ? 27.188 49.25 -2.607 1 86.25 56 ALA B C 1
ATOM 6950 O O . ALA B 1 56 ? 26.766 50.094 -1.826 1 86.25 56 ALA B O 1
ATOM 6951 N N . GLU B 1 57 ? 27.297 49.469 -3.861 1 85.25 57 GLU B N 1
ATOM 6952 C CA . GLU B 1 57 ? 26.891 50.75 -4.461 1 85.25 57 GLU B CA 1
ATOM 6953 C C . GLU B 1 57 ? 25.375 50.938 -4.352 1 85.25 57 GLU B C 1
ATOM 6955 O O . GLU B 1 57 ? 24.906 52.031 -4.082 1 85.25 57 GLU B O 1
ATOM 6960 N N . ALA B 1 58 ? 24.719 49.875 -4.562 1 84.5 58 ALA B N 1
ATOM 6961 C CA . ALA B 1 58 ? 23.266 49.938 -4.477 1 84.5 58 ALA B CA 1
ATOM 6962 C C . ALA B 1 58 ? 22.812 50.25 -3.053 1 84.5 58 ALA B C 1
ATOM 6964 O O . ALA B 1 58 ? 21.797 50.938 -2.854 1 84.5 58 ALA B O 1
ATOM 6965 N N . ALA B 1 59 ? 23.578 49.75 -2.104 1 83.44 59 ALA B N 1
ATOM 6966 C CA . ALA B 1 59 ? 23.266 50 -0.697 1 83.44 59 ALA B CA 1
ATOM 6967 C C . ALA B 1 59 ? 23.797 51.344 -0.221 1 83.44 59 ALA B C 1
ATOM 6969 O O . ALA B 1 59 ? 23.469 51.781 0.87 1 83.44 59 ALA B O 1
ATOM 6970 N N . GLY B 1 60 ? 24.562 52.031 -0.937 1 76.81 60 GLY B N 1
ATOM 6971 C CA . GLY B 1 60 ? 25.156 53.312 -0.575 1 76.81 60 GLY B CA 1
ATOM 6972 C C . GLY B 1 60 ? 26.312 53.188 0.386 1 76.81 60 GLY B C 1
ATOM 6973 O O . GLY B 1 60 ? 26.562 54.062 1.195 1 76.81 60 GLY B O 1
ATOM 6974 N N . LEU B 1 61 ? 26.891 52 0.387 1 77.25 61 LEU B N 1
ATOM 6975 C CA . LEU B 1 61 ? 28 51.75 1.304 1 77.25 61 LEU B CA 1
ATOM 6976 C C . LEU B 1 61 ? 29.328 52.094 0.646 1 77.25 61 LEU B C 1
ATOM 6978 O O . LEU B 1 61 ? 29.516 51.844 -0.546 1 77.25 61 LEU B O 1
ATOM 6982 N N . ASN B 1 62 ? 30.109 53.031 1.294 1 62.75 62 ASN B N 1
ATOM 6983 C CA . ASN B 1 62 ? 31.469 53.281 0.838 1 62.75 62 ASN B CA 1
ATOM 6984 C C . ASN B 1 62 ? 32.438 52.25 1.423 1 62.75 62 ASN B C 1
ATOM 6986 O O . ASN B 1 62 ? 32.688 52.25 2.631 1 62.75 62 ASN B O 1
ATOM 6990 N N . LEU B 1 63 ? 32.844 51.156 0.698 1 61.88 63 LEU B N 1
ATOM 6991 C CA . LEU B 1 63 ? 33.688 50.062 1.132 1 61.88 63 LEU B CA 1
ATOM 6992 C C . LEU B 1 63 ? 35.031 50.531 1.649 1 61.88 63 LEU B C 1
ATOM 6994 O O . LEU B 1 63 ? 35.688 49.844 2.424 1 61.88 63 LEU B O 1
ATOM 6998 N N . ASP B 1 64 ? 35.562 51.719 1.204 1 55.06 64 ASP B N 1
ATOM 6999 C CA . ASP B 1 64 ? 36.875 52.219 1.646 1 55.06 64 ASP B CA 1
ATOM 7000 C C . ASP B 1 64 ? 36.781 52.719 3.082 1 55.06 64 ASP B C 1
ATOM 7002 O O . ASP B 1 64 ? 37.812 52.969 3.721 1 55.06 64 ASP B O 1
ATOM 7006 N N . SER B 1 65 ? 35.688 53.125 3.596 1 50.19 65 SER B N 1
ATOM 7007 C CA . SER B 1 65 ? 35.625 53.625 4.961 1 50.19 65 SER B CA 1
ATOM 7008 C C . SER B 1 65 ? 35.406 52.5 5.961 1 50.19 65 SER B C 1
ATOM 7010 O O . SER B 1 65 ? 34.375 52.469 6.641 1 50.19 65 SER B O 1
ATOM 7012 N N . THR B 1 66 ? 35.812 51.438 5.832 1 49.44 66 THR B N 1
ATOM 7013 C CA . THR B 1 66 ? 35.562 50.188 6.543 1 49.44 66 THR B CA 1
ATOM 7014 C C . THR B 1 66 ? 35.812 50.344 8.031 1 49.44 66 THR B C 1
ATOM 7016 O O . THR B 1 66 ? 35.875 49.375 8.773 1 49.44 66 THR B O 1
ATOM 7019 N N . THR B 1 67 ? 36.281 51.438 8.562 1 46.28 67 THR B N 1
ATOM 7020 C CA . THR B 1 67 ? 36.75 51.438 9.938 1 46.28 67 THR B CA 1
ATOM 7021 C C . THR B 1 67 ? 35.594 51.281 10.922 1 46.28 67 THR B C 1
ATOM 7023 O O . THR B 1 67 ? 35.812 51.031 12.109 1 46.28 67 THR B O 1
ATOM 7026 N N . GLU B 1 68 ? 34.375 51.625 10.664 1 50.97 68 GLU B N 1
ATOM 7027 C CA . GLU B 1 68 ? 33.375 51.562 11.727 1 50.97 68 GLU B CA 1
ATOM 7028 C C . GLU B 1 68 ? 32.625 50.25 11.711 1 50.97 68 GLU B C 1
ATOM 7030 O O . GLU B 1 68 ? 32.438 49.625 10.656 1 50.97 68 GLU B O 1
ATOM 7035 N N . GLU B 1 69 ? 32.5 49.469 12.875 1 51.91 69 GLU B N 1
ATOM 7036 C CA . GLU B 1 69 ? 31.875 48.156 13.086 1 51.91 69 GLU B CA 1
ATOM 7037 C C . GLU B 1 69 ? 30.609 48.031 12.25 1 51.91 69 GLU B C 1
ATOM 7039 O O . GLU B 1 69 ? 30.375 46.969 11.648 1 51.91 69 GLU B O 1
ATOM 7044 N N . ASN B 1 70 ? 29.828 49.031 12.266 1 58.16 70 ASN B N 1
ATOM 7045 C CA . ASN B 1 70 ? 28.547 48.969 11.555 1 58.16 70 ASN B CA 1
ATOM 7046 C C . ASN B 1 70 ? 28.766 48.875 10.047 1 58.16 70 ASN B C 1
ATOM 7048 O O . ASN B 1 70 ? 27.984 48.188 9.352 1 58.16 70 ASN B O 1
ATOM 7052 N N . VAL B 1 71 ? 29.922 49.281 9.68 1 64.19 71 VAL B N 1
ATOM 7053 C CA . VAL B 1 71 ? 30.156 49.25 8.234 1 64.19 71 VAL B CA 1
ATOM 7054 C C . VAL B 1 71 ? 30.75 47.906 7.824 1 64.19 71 VAL B C 1
ATOM 7056 O O . VAL B 1 71 ? 30.438 47.375 6.762 1 64.19 71 VAL B O 1
ATOM 7059 N N . TYR B 1 72 ? 31.391 47.219 8.812 1 76.19 72 TYR B N 1
ATOM 7060 C CA . TYR B 1 72 ? 32 45.969 8.484 1 76.19 72 TYR B CA 1
ATOM 7061 C C . TYR B 1 72 ? 30.969 44.875 8.289 1 76.19 72 TYR B C 1
ATOM 7063 O O . TYR B 1 72 ? 31.062 44.062 7.363 1 76.19 72 TYR B O 1
ATOM 7071 N N . GLU B 1 73 ? 29.938 44.938 9.133 1 84.69 73 GLU B N 1
ATOM 7072 C CA . GLU B 1 73 ? 28.922 43.906 9.055 1 84.69 73 GLU B CA 1
ATOM 7073 C C . GLU B 1 73 ? 28.109 44 7.77 1 84.69 73 GLU B C 1
ATOM 7075 O O . GLU B 1 73 ? 27.531 43.031 7.301 1 84.69 73 GLU B O 1
ATOM 7080 N N . MET B 1 74 ? 28.094 45.156 7.199 1 87.88 74 MET B N 1
ATOM 7081 C CA . MET B 1 74 ? 27.344 45.375 5.973 1 87.88 74 MET B CA 1
ATOM 7082 C C . MET B 1 74 ? 28.234 45.25 4.742 1 87.88 74 MET B C 1
ATOM 7084 O O . MET B 1 74 ? 27.734 45.156 3.617 1 87.88 74 MET B O 1
ATOM 7088 N N . ALA B 1 75 ? 29.516 45.062 5.016 1 86.06 75 ALA B N 1
ATOM 7089 C CA . ALA B 1 75 ? 30.453 45.031 3.891 1 86.06 75 ALA B CA 1
ATOM 7090 C C . ALA B 1 75 ? 31.016 43.625 3.689 1 86.06 75 ALA B C 1
ATOM 7092 O O . ALA B 1 75 ? 31.531 43.312 2.619 1 86.06 75 ALA B O 1
ATOM 7093 N N . HIS B 1 76 ? 30.828 42.781 4.723 1 87.94 76 HIS B N 1
ATOM 7094 C CA . HIS B 1 76 ? 31.422 41.469 4.617 1 87.94 76 HIS B CA 1
ATOM 7095 C C . HIS B 1 76 ? 30.406 40.375 4.934 1 87.94 76 HIS B C 1
ATOM 7097 O O . HIS B 1 76 ? 29.609 40.531 5.855 1 87.94 76 HIS B O 1
ATOM 7103 N N . LEU B 1 77 ? 30.406 39.344 4.09 1 91.38 77 LEU B N 1
ATOM 7104 C CA . LEU B 1 77 ? 29.641 38.125 4.316 1 91.38 77 LEU B CA 1
ATOM 7105 C C . LEU B 1 77 ? 30.469 37.094 5.094 1 91.38 77 LEU B C 1
ATOM 7107 O O . LEU B 1 77 ? 31.625 36.875 4.773 1 91.38 77 LEU B O 1
ATOM 7111 N N . THR B 1 78 ? 29.922 36.594 6.188 1 91.88 78 THR B N 1
ATOM 7112 C CA . THR B 1 78 ? 30.609 35.594 6.992 1 91.88 78 THR B CA 1
ATOM 7113 C C . THR B 1 78 ? 30.062 34.188 6.699 1 91.88 78 THR B C 1
ATOM 7115 O O . THR B 1 78 ? 28.859 33.969 6.785 1 91.88 78 THR B O 1
ATOM 7118 N N . TYR B 1 79 ? 30.891 33.312 6.266 1 92.19 79 TYR B N 1
ATOM 7119 C CA . TYR B 1 79 ? 30.547 31.906 6.012 1 92.19 79 TYR B CA 1
ATOM 7120 C C . TYR B 1 79 ? 31.172 30.984 7.059 1 92.19 79 TYR B C 1
ATOM 7122 O O . TYR B 1 79 ? 32.375 31.094 7.352 1 92.19 79 TYR B O 1
ATOM 7130 N N . THR B 1 80 ? 30.359 30.109 7.695 1 91.94 80 THR B N 1
ATOM 7131 C CA . THR B 1 80 ? 30.828 29.141 8.68 1 91.94 80 THR B CA 1
ATOM 7132 C C . THR B 1 80 ? 30.406 27.734 8.289 1 91.94 80 THR B C 1
ATOM 7134 O O . THR B 1 80 ? 29.203 27.422 8.25 1 91.94 80 THR B O 1
ATOM 7137 N N . PRO B 1 81 ? 31.328 26.875 7.918 1 90.94 81 PRO B N 1
ATOM 7138 C CA . PRO B 1 81 ? 31 25.469 7.723 1 90.94 81 PRO B CA 1
ATOM 7139 C C . PRO B 1 81 ? 30.703 24.734 9.039 1 90.94 81 PRO B C 1
ATOM 7141 O O . PRO B 1 81 ? 31.516 24.797 9.969 1 90.94 81 PRO B O 1
ATOM 7144 N N . ILE B 1 82 ? 29.594 24.125 9.141 1 92.5 82 ILE B N 1
ATOM 7145 C CA . ILE B 1 82 ? 29.188 23.469 10.383 1 92.5 82 ILE B CA 1
ATOM 7146 C C . ILE B 1 82 ? 29.25 21.953 10.211 1 92.5 82 ILE B C 1
ATOM 7148 O O . ILE B 1 82 ? 28.688 21.406 9.258 1 92.5 82 ILE B O 1
ATOM 7152 N N . SER B 1 83 ? 29.859 21.25 11.109 1 88.62 83 SER B N 1
ATOM 7153 C CA . SER B 1 83 ? 29.922 19.797 11.117 1 88.62 83 SER B CA 1
ATOM 7154 C C . SER B 1 83 ? 29.312 19.219 12.398 1 88.62 83 SER B C 1
ATOM 7156 O O . SER B 1 83 ? 29.188 18 12.531 1 88.62 83 SER B O 1
ATOM 7158 N N . THR B 1 84 ? 28.844 20.078 13.242 1 85.12 84 THR B N 1
ATOM 7159 C CA . THR B 1 84 ? 28.359 19.625 14.539 1 85.12 84 THR B CA 1
ATOM 7160 C C . THR B 1 84 ? 26.844 19.5 14.531 1 85.12 84 THR B C 1
ATOM 7162 O O . THR B 1 84 ? 26.172 20.016 13.641 1 85.12 84 THR B O 1
ATOM 7165 N N . ASP B 1 85 ? 26.375 18.766 15.562 1 86.44 85 ASP B N 1
ATOM 7166 C CA . ASP B 1 85 ? 24.938 18.703 15.82 1 86.44 85 ASP B CA 1
ATOM 7167 C C . ASP B 1 85 ? 24.438 20 16.422 1 86.44 85 ASP B C 1
ATOM 7169 O O . ASP B 1 85 ? 25.188 20.734 17.062 1 86.44 85 ASP B O 1
ATOM 7173 N N . PRO B 1 86 ? 23.172 20.359 16.203 1 88.81 86 PRO B N 1
ATOM 7174 C CA . PRO B 1 86 ? 22.641 21.625 16.703 1 88.81 86 PRO B CA 1
ATOM 7175 C C . PRO B 1 86 ? 22.844 21.812 18.203 1 88.81 86 PRO B C 1
ATOM 7177 O O . PRO B 1 86 ? 23.062 22.922 18.672 1 88.81 86 PRO B O 1
ATOM 7180 N N . GLN B 1 87 ? 22.875 20.734 18.953 1 85.06 87 GLN B N 1
ATOM 7181 C CA . GLN B 1 87 ? 23.016 20.844 20.406 1 85.06 87 GLN B CA 1
ATOM 7182 C C . GLN B 1 87 ? 24.453 21.234 20.781 1 85.06 87 GLN B C 1
ATOM 7184 O O . GLN B 1 87 ? 24.672 21.828 21.844 1 85.06 87 GLN B O 1
ATOM 7189 N N . GLU B 1 88 ? 25.359 20.922 19.969 1 87.88 88 GLU B N 1
ATOM 7190 C CA . GLU B 1 88 ? 26.766 21.203 20.266 1 87.88 88 GLU B CA 1
ATOM 7191 C C . GLU B 1 88 ? 27.234 22.484 19.578 1 87.88 88 GLU B C 1
ATOM 7193 O O . GLU B 1 88 ? 28.391 22.875 19.703 1 87.88 88 GLU B O 1
ATOM 7198 N N . PHE B 1 89 ? 26.328 23.125 18.953 1 90.38 89 PHE B N 1
ATOM 7199 C CA . PHE B 1 89 ? 26.688 24.312 18.188 1 90.38 89 PHE B CA 1
ATOM 7200 C C . PHE B 1 89 ? 27.203 25.422 19.094 1 90.38 89 PHE B C 1
ATOM 7202 O O . PHE B 1 89 ? 28.172 26.094 18.781 1 90.38 89 PHE B O 1
ATOM 7209 N N . ASN B 1 90 ? 26.578 25.625 20.25 1 87 90 ASN B N 1
ATOM 7210 C CA . ASN B 1 90 ? 26.891 26.703 21.188 1 87 90 ASN B CA 1
ATOM 7211 C C . ASN B 1 90 ? 28.312 26.578 21.719 1 87 90 ASN B C 1
ATOM 7213 O O . ASN B 1 90 ? 28.938 27.578 22.078 1 87 90 ASN B O 1
ATOM 7217 N N . GLU B 1 91 ? 28.812 25.391 21.734 1 85.12 91 GLU B N 1
ATOM 7218 C CA . GLU B 1 91 ? 30.141 25.172 22.312 1 85.12 91 GLU B CA 1
ATOM 7219 C C . GLU B 1 91 ? 31.234 25.359 21.266 1 85.12 91 GLU B C 1
ATOM 7221 O O . GLU B 1 91 ? 32.344 25.781 21.594 1 85.12 91 GLU B O 1
ATOM 7226 N N . LYS B 1 92 ? 30.875 25.188 20.047 1 84.12 92 LYS B N 1
ATOM 7227 C CA . LYS B 1 92 ? 31.938 25.125 19.047 1 84.12 92 LYS B CA 1
ATOM 7228 C C . LYS B 1 92 ? 31.922 26.359 18.141 1 84.12 92 LYS B C 1
ATOM 7230 O O . LYS B 1 92 ? 32.938 26.688 17.516 1 84.12 92 LYS B O 1
ATOM 7235 N N . HIS B 1 93 ? 30.766 26.953 18.047 1 87.25 93 HIS B N 1
ATOM 7236 C CA . HIS B 1 93 ? 30.656 28.047 17.094 1 87.25 93 HIS B CA 1
ATOM 7237 C C . HIS B 1 93 ? 30.109 29.297 17.75 1 87.25 93 HIS B C 1
ATOM 7239 O O . HIS B 1 93 ? 29.547 29.234 18.859 1 87.25 93 HIS B O 1
ATOM 7245 N N . HIS B 1 94 ? 30.344 30.406 17.109 1 88.06 94 HIS B N 1
ATOM 7246 C CA . HIS B 1 94 ? 29.859 31.703 17.562 1 88.06 94 HIS B CA 1
ATOM 7247 C C . HIS B 1 94 ? 29.031 32.406 16.484 1 88.06 94 HIS B C 1
ATOM 7249 O O . HIS B 1 94 ? 29.172 32.094 15.297 1 88.06 94 HIS B O 1
ATOM 7255 N N . LEU B 1 95 ? 28.188 33.25 16.922 1 92.69 95 LEU B N 1
ATOM 7256 C CA . LEU B 1 95 ? 27.391 34.062 15.992 1 92.69 95 LEU B CA 1
ATOM 7257 C C . LEU B 1 95 ? 27.797 35.531 16.047 1 92.69 95 LEU B C 1
ATOM 7259 O O . LEU B 1 95 ? 28.219 36 17.109 1 92.69 95 LEU B O 1
ATOM 7263 N N . ARG B 1 96 ? 27.656 36.156 15.039 1 88.69 96 ARG B N 1
ATOM 7264 C CA . ARG B 1 96 ? 28.188 37.5 14.836 1 88.69 96 ARG B CA 1
ATOM 7265 C C . ARG B 1 96 ? 27.625 38.469 15.867 1 88.69 96 ARG B C 1
ATOM 7267 O O . ARG B 1 96 ? 28.375 39.281 16.453 1 88.69 96 ARG B O 1
ATOM 7274 N N . PRO B 1 97 ? 26.375 38.5 16.203 1 88.44 97 PRO B N 1
ATOM 7275 C CA . PRO B 1 97 ? 25.844 39.5 17.141 1 88.44 97 PRO B CA 1
ATOM 7276 C C . PRO B 1 97 ? 26.484 39.375 18.531 1 88.44 97 PRO B C 1
ATOM 7278 O O . PRO B 1 97 ? 26.531 40.375 19.266 1 88.44 97 PRO B O 1
ATOM 7281 N N . LYS B 1 98 ? 26.984 38.25 18.844 1 88.56 98 LYS B N 1
ATOM 7282 C CA . LYS B 1 98 ? 27.594 38.031 20.156 1 88.56 98 LYS B CA 1
ATOM 7283 C C . LYS B 1 98 ? 29.094 38.281 20.109 1 88.56 98 LYS B C 1
ATOM 7285 O O . LYS B 1 98 ? 29.75 38.344 21.156 1 88.56 98 LYS B O 1
ATOM 7290 N N . GLN B 1 99 ? 29.562 38.531 18.969 1 83.06 99 GLN B N 1
ATOM 7291 C CA . GLN B 1 99 ? 31 38.688 18.797 1 83.06 99 GLN B CA 1
ATOM 7292 C C . GLN B 1 99 ? 31.375 40.156 18.734 1 83.06 99 GLN B C 1
ATOM 7294 O O . GLN B 1 99 ? 32.562 40.5 18.719 1 83.06 99 GLN B O 1
ATOM 7299 N N . PHE B 1 100 ? 30.453 41.031 18.812 1 81.62 100 PHE B N 1
ATOM 7300 C CA . PHE B 1 100 ? 30.734 42.469 18.797 1 81.62 100 PHE B CA 1
ATOM 7301 C C . PHE B 1 100 ? 31.328 42.906 20.125 1 81.62 100 PHE B C 1
ATOM 7303 O O . PHE B 1 100 ? 31.25 42.188 21.125 1 81.62 100 PHE B O 1
ATOM 7310 N N . LYS B 1 101 ? 31.984 44.062 20.109 1 73.69 101 LYS B N 1
ATOM 7311 C CA . LYS B 1 101 ? 32.562 44.625 21.328 1 73.69 101 LYS B CA 1
ATOM 7312 C C . LYS B 1 101 ? 31.531 44.656 22.453 1 73.69 101 LYS B C 1
ATOM 7314 O O . LYS B 1 101 ? 31.812 44.25 23.578 1 73.69 101 LYS B O 1
ATOM 7319 N N . TYR B 1 102 ? 30.453 45.156 22.047 1 77.12 102 TYR B N 1
ATOM 7320 C CA . TYR B 1 102 ? 29.281 45.062 22.922 1 77.12 102 TYR B CA 1
ATOM 7321 C C . TYR B 1 102 ? 28.266 44.094 22.344 1 77.12 102 TYR B C 1
ATOM 7323 O O . TYR B 1 102 ? 27.641 44.375 21.312 1 77.12 102 TYR B O 1
ATOM 7331 N N . ALA B 1 103 ? 28.203 43.031 22.984 1 86.5 103 ALA B N 1
ATOM 7332 C CA . ALA B 1 103 ? 27.281 42 22.516 1 86.5 103 ALA B CA 1
ATOM 7333 C C . ALA B 1 103 ? 25.875 42.531 22.375 1 86.5 103 ALA B C 1
ATOM 7335 O O . ALA B 1 103 ? 25.375 43.219 23.266 1 86.5 103 ALA B O 1
ATOM 7336 N N . ARG B 1 104 ? 25.297 42.375 21.266 1 90 104 ARG B N 1
ATOM 7337 C CA . ARG B 1 104 ? 23.938 42.844 21 1 90 104 ARG B CA 1
ATOM 7338 C C . ARG B 1 104 ? 22.922 41.875 21.609 1 90 104 ARG B C 1
ATOM 7340 O O . ARG B 1 104 ? 23.094 40.656 21.578 1 90 104 ARG B O 1
ATOM 7347 N N . GLN B 1 105 ? 22.016 42.469 22.25 1 90.75 105 GLN B N 1
ATOM 7348 C CA . GLN B 1 105 ? 20.906 41.656 22.781 1 90.75 105 GLN B CA 1
ATOM 7349 C C . GLN B 1 105 ? 19.812 41.469 21.734 1 90.75 105 GLN B C 1
ATOM 7351 O O . GLN B 1 105 ? 19.344 42.469 21.141 1 90.75 105 GLN B O 1
ATOM 7356 N N . THR B 1 106 ? 19.453 40.281 21.469 1 94.56 106 THR B N 1
ATOM 7357 C CA . THR B 1 106 ? 18.391 39.969 20.5 1 94.56 106 THR B CA 1
ATOM 7358 C C . THR B 1 106 ? 17.031 39.906 21.188 1 94.56 106 THR B C 1
ATOM 7360 O O . THR B 1 106 ? 16.812 39.094 22.078 1 94.56 106 THR B O 1
ATOM 7363 N N . GLU B 1 107 ? 16.125 40.75 20.766 1 94.75 107 GLU B N 1
ATOM 7364 C CA . GLU B 1 107 ? 14.773 40.75 21.328 1 94.75 107 GLU B CA 1
ATOM 7365 C C . GLU B 1 107 ? 13.867 39.781 20.562 1 94.75 107 GLU B C 1
ATOM 7367 O O . GLU B 1 107 ? 13.016 39.125 21.172 1 94.75 107 GLU B O 1
ATOM 7372 N N . ILE B 1 108 ? 13.992 39.812 19.25 1 96.81 108 ILE B N 1
ATOM 7373 C CA . ILE B 1 108 ? 13.148 38.969 18.422 1 96.81 108 ILE B CA 1
ATOM 7374 C C . ILE B 1 108 ? 14.023 38.188 17.453 1 96.81 108 ILE B C 1
ATOM 7376 O O . ILE B 1 108 ? 14.836 38.75 16.719 1 96.81 108 ILE B O 1
ATOM 7380 N N . LEU B 1 109 ? 13.93 36.906 17.453 1 97.56 109 LEU B N 1
ATOM 7381 C CA . LEU B 1 109 ? 14.531 36.031 16.453 1 97.56 109 LEU B CA 1
ATOM 7382 C C . LEU B 1 109 ? 13.469 35.469 15.531 1 97.56 109 LEU B C 1
ATOM 7384 O O . LEU B 1 109 ? 12.617 34.688 15.969 1 97.56 109 LEU B O 1
ATOM 7388 N N . VAL B 1 110 ? 13.461 35.812 14.312 1 97.69 110 VAL B N 1
ATOM 7389 C CA . VAL B 1 110 ? 12.484 35.344 13.344 1 97.69 110 VAL B CA 1
ATOM 7390 C C . VAL B 1 110 ? 13.078 34.188 12.547 1 97.69 110 VAL B C 1
ATOM 7392 O O . VAL B 1 110 ? 14.156 34.312 11.961 1 97.69 110 VAL B O 1
ATOM 7395 N N . GLY B 1 111 ? 12.422 33.031 12.609 1 96.94 111 GLY B N 1
ATOM 7396 C CA . GLY B 1 111 ? 12.836 31.891 11.82 1 96.94 111 GLY B CA 1
ATOM 7397 C C . GLY B 1 111 ? 11.914 31.594 10.656 1 96.94 111 GLY B C 1
ATOM 7398 O O . GLY B 1 111 ? 10.711 31.438 10.836 1 96.94 111 GLY B O 1
ATOM 7399 N N . ILE B 1 112 ? 12.461 31.516 9.422 1 96.94 112 ILE B N 1
ATOM 7400 C CA . ILE B 1 112 ? 11.727 31.188 8.203 1 96.94 112 ILE B CA 1
ATOM 7401 C C . ILE B 1 112 ? 12.195 29.844 7.652 1 96.94 112 ILE B C 1
ATOM 7403 O O . ILE B 1 112 ? 13.375 29.688 7.305 1 96.94 112 ILE B O 1
ATOM 7407 N N . THR B 1 113 ? 11.305 28.906 7.559 1 93.69 113 THR B N 1
ATOM 7408 C CA . THR B 1 113 ? 11.672 27.609 7.012 1 93.69 113 THR B CA 1
ATOM 7409 C C . THR B 1 113 ? 11.32 27.531 5.527 1 93.69 113 THR B C 1
ATOM 7411 O O . THR B 1 113 ? 10.211 27.891 5.125 1 93.69 113 THR B O 1
ATOM 7414 N N . VAL B 1 114 ? 12.32 27.031 4.738 1 93.12 114 VAL B N 1
ATOM 7415 C CA . VAL B 1 114 ? 12.164 26.922 3.291 1 93.12 114 VAL B CA 1
ATOM 7416 C C . VAL B 1 114 ? 12.469 25.5 2.838 1 93.12 114 VAL B C 1
ATOM 7418 O O . VAL B 1 114 ? 13.469 24.906 3.262 1 93.12 114 VAL B O 1
ATOM 7421 N N . TYR B 1 115 ? 11.602 24.984 2.098 1 88.25 115 TYR B N 1
ATOM 7422 C CA . TYR B 1 115 ? 11.82 23.672 1.516 1 88.25 115 TYR B CA 1
ATOM 7423 C C . TYR B 1 115 ? 12.062 23.766 0.014 1 88.25 115 TYR B C 1
ATOM 7425 O O . TYR B 1 115 ? 13.164 24.094 -0.425 1 88.25 115 TYR B O 1
ATOM 7433 N N . SER B 1 116 ? 11.078 23.641 -0.844 1 83.5 116 SER B N 1
ATOM 7434 C CA . SER B 1 116 ? 11.211 23.75 -2.293 1 83.5 116 SER B CA 1
ATOM 7435 C C . SER B 1 116 ? 10.25 24.781 -2.865 1 83.5 116 SER B C 1
ATOM 7437 O O . SER B 1 116 ? 9.914 24.734 -4.055 1 83.5 116 SER B O 1
ATOM 7439 N N . GLU B 1 117 ? 9.922 25.719 -2.064 1 86.25 117 GLU B N 1
ATOM 7440 C CA . GLU B 1 117 ? 8.984 26.75 -2.502 1 86.25 117 GLU B CA 1
ATOM 7441 C C . GLU B 1 117 ? 9.641 27.703 -3.48 1 86.25 117 GLU B C 1
ATOM 7443 O O . GLU B 1 117 ? 10.852 27.922 -3.426 1 86.25 117 GLU B O 1
ATOM 7448 N N . PRO B 1 118 ? 8.828 28.281 -4.293 1 87.06 118 PRO B N 1
ATOM 7449 C CA . PRO B 1 118 ? 9.375 29.188 -5.305 1 87.06 118 PRO B CA 1
ATOM 7450 C C . PRO B 1 118 ? 9.891 30.5 -4.707 1 87.06 118 PRO B C 1
ATOM 7452 O O . PRO B 1 118 ? 9.578 30.812 -3.555 1 87.06 118 PRO B O 1
ATOM 7455 N N . LYS B 1 119 ? 10.609 31.266 -5.535 1 89.06 119 LYS B N 1
ATOM 7456 C CA . LYS B 1 119 ? 11.32 32.469 -5.105 1 89.06 119 LYS B CA 1
ATOM 7457 C C . LYS B 1 119 ? 10.344 33.562 -4.68 1 89.06 119 LYS B C 1
ATOM 7459 O O . LYS B 1 119 ? 10.625 34.312 -3.758 1 89.06 119 LYS B O 1
ATOM 7464 N N . HIS B 1 120 ? 9.117 33.594 -5.305 1 88.94 120 HIS B N 1
ATOM 7465 C CA . HIS B 1 120 ? 8.211 34.688 -5.016 1 88.94 120 HIS B CA 1
ATOM 7466 C C . HIS B 1 120 ? 7.656 34.594 -3.6 1 88.94 120 HIS B C 1
ATOM 7468 O O . HIS B 1 120 ? 7.312 35.594 -2.988 1 88.94 120 HIS B O 1
ATOM 7474 N N . LEU B 1 121 ? 7.594 33.438 -3.094 1 91.56 121 LEU B N 1
ATOM 7475 C CA . LEU B 1 121 ? 7.074 33.25 -1.744 1 91.56 121 LEU B CA 1
ATOM 7476 C C . LEU B 1 121 ? 8.07 33.75 -0.704 1 91.56 121 LEU B C 1
ATOM 7478 O O . LEU B 1 121 ? 7.68 34.344 0.304 1 91.56 121 LEU B O 1
ATOM 7482 N N . LEU B 1 122 ? 9.32 33.469 -0.937 1 94.12 122 LEU B N 1
ATOM 7483 C CA . LEU B 1 122 ? 10.328 34 -0.019 1 94.12 122 LEU B CA 1
ATOM 7484 C C . LEU B 1 122 ? 10.383 35.531 -0.063 1 94.12 122 LEU B C 1
ATOM 7486 O O . LEU B 1 122 ? 10.484 36.156 0.979 1 94.12 122 LEU B O 1
ATOM 7490 N N . ARG B 1 123 ? 10.305 36.062 -1.248 1 93.06 123 ARG B N 1
ATOM 7491 C CA . ARG B 1 123 ? 10.305 37.531 -1.402 1 93.06 123 ARG B CA 1
ATOM 7492 C C . ARG B 1 123 ? 9.141 38.156 -0.649 1 93.06 123 ARG B C 1
ATOM 7494 O O . ARG B 1 123 ? 9.312 39.188 0.024 1 93.06 123 ARG B O 1
ATOM 7501 N N . ARG B 1 124 ? 8.031 37.531 -0.765 1 92.5 124 ARG B N 1
ATOM 7502 C CA . ARG B 1 124 ? 6.836 38.031 -0.097 1 92.5 124 ARG B CA 1
ATOM 7503 C C . ARG B 1 124 ? 7.02 38.031 1.417 1 92.5 124 ARG B C 1
ATOM 7505 O O . ARG B 1 124 ? 6.668 39.031 2.08 1 92.5 124 ARG B O 1
ATOM 7512 N N . THR B 1 125 ? 7.508 37 1.946 1 95.75 125 THR B N 1
ATOM 7513 C CA . THR B 1 125 ? 7.723 36.906 3.385 1 95.75 125 THR B CA 1
ATOM 7514 C C . THR B 1 125 ? 8.75 37.938 3.85 1 95.75 125 THR B C 1
ATOM 7516 O O . THR B 1 125 ? 8.547 38.625 4.859 1 95.75 125 THR B O 1
ATOM 7519 N N . LEU B 1 126 ? 9.844 38.125 3.115 1 96.06 126 LEU B N 1
ATOM 7520 C CA . LEU B 1 126 ? 10.891 39.062 3.486 1 96.06 126 LEU B CA 1
ATOM 7521 C C . LEU B 1 126 ? 10.391 40.5 3.41 1 96.06 126 LEU B C 1
ATOM 7523 O O . LEU B 1 126 ? 10.719 41.312 4.266 1 96.06 126 LEU B O 1
ATOM 7527 N N . GLN B 1 127 ? 9.625 40.781 2.416 1 93.88 127 GLN B N 1
ATOM 7528 C CA . GLN B 1 127 ? 9.047 42.094 2.295 1 93.88 127 GLN B CA 1
ATOM 7529 C C . GLN B 1 127 ? 8.148 42.438 3.488 1 93.88 127 GLN B C 1
ATOM 7531 O O . GLN B 1 127 ? 8.164 43.562 3.996 1 93.88 127 GLN B O 1
ATOM 7536 N N . SER B 1 128 ? 7.379 41.469 3.881 1 94.12 128 SER B N 1
ATOM 7537 C CA . SER B 1 128 ? 6.496 41.688 5.023 1 94.12 128 SER B CA 1
ATOM 7538 C C . SER B 1 128 ? 7.289 41.906 6.305 1 94.12 128 SER B C 1
ATOM 7540 O O . SER B 1 128 ? 6.867 42.688 7.172 1 94.12 128 SER B O 1
ATOM 7542 N N . ILE B 1 129 ? 8.383 41.281 6.445 1 95 129 ILE B N 1
ATOM 7543 C CA . ILE B 1 129 ? 9.219 41.438 7.625 1 95 129 ILE B CA 1
ATOM 7544 C C . ILE B 1 129 ? 9.805 42.844 7.641 1 95 129 ILE B C 1
ATOM 7546 O O . ILE B 1 129 ? 9.875 43.5 8.688 1 95 129 ILE B O 1
ATOM 7550 N N . VAL B 1 130 ? 10.234 43.344 6.496 1 93.75 130 VAL B N 1
ATOM 7551 C CA . VAL B 1 130 ? 10.789 44.688 6.395 1 93.75 130 VAL B CA 1
ATOM 7552 C C . VAL B 1 130 ? 9.742 45.719 6.828 1 93.75 130 VAL B C 1
ATOM 7554 O O . VAL B 1 130 ? 10.055 46.656 7.543 1 93.75 130 VAL B O 1
ATOM 7557 N N . HIS B 1 131 ? 8.555 45.5 6.426 1 91.56 131 HIS B N 1
ATOM 7558 C CA . HIS B 1 131 ? 7.473 46.375 6.82 1 91.56 131 HIS B CA 1
ATOM 7559 C C . HIS B 1 131 ? 7.266 46.375 8.328 1 91.56 131 HIS B C 1
ATOM 7561 O O . HIS B 1 131 ? 6.984 47.406 8.938 1 91.56 131 HIS B O 1
ATOM 7567 N N . ASN B 1 132 ? 7.352 45.219 8.914 1 93.56 132 ASN B N 1
ATOM 7568 C CA . ASN B 1 132 ? 7.203 45.094 10.359 1 93.56 132 ASN B CA 1
ATOM 7569 C C . ASN B 1 132 ? 8.352 45.781 11.102 1 93.56 132 ASN B C 1
ATOM 7571 O O . ASN B 1 132 ? 8.148 46.375 12.156 1 93.56 132 ASN B O 1
ATOM 7575 N N . LEU B 1 133 ? 9.539 45.719 10.539 1 92.88 133 LEU B N 1
ATOM 7576 C CA . LEU B 1 133 ? 10.695 46.344 11.156 1 92.88 133 LEU B CA 1
ATOM 7577 C C . LEU B 1 133 ? 10.594 47.875 11.062 1 92.88 133 LEU B C 1
ATOM 7579 O O . LEU B 1 133 ? 11.047 48.562 11.969 1 92.88 133 LEU B O 1
ATOM 7583 N N . LEU B 1 134 ? 10.039 48.312 10 1 89.56 134 LEU B N 1
ATOM 7584 C CA . LEU B 1 134 ? 9.797 49.75 9.883 1 89.56 134 LEU B CA 1
ATOM 7585 C C . LEU B 1 134 ? 8.914 50.25 11.016 1 89.56 134 LEU B C 1
ATOM 7587 O O . LEU B 1 134 ? 9.195 51.312 11.617 1 89.56 134 LEU B O 1
ATOM 7591 N N . TYR B 1 135 ? 7.926 49.438 11.266 1 89.44 135 TYR B N 1
ATOM 7592 C CA . TYR B 1 135 ? 7.012 49.844 12.328 1 89.44 135 TYR B CA 1
ATOM 7593 C C . TYR B 1 135 ? 7.723 49.875 13.68 1 89.44 135 TYR B C 1
ATOM 7595 O O . TYR B 1 135 ? 7.441 50.719 14.523 1 89.44 135 TYR B O 1
ATOM 7603 N N . LEU B 1 136 ? 8.633 49 13.922 1 91.06 136 LEU B N 1
ATOM 7604 C CA . LEU B 1 136 ? 9.398 48.969 15.164 1 91.06 136 LEU B CA 1
ATOM 7605 C C . LEU B 1 136 ? 10.336 50.156 15.25 1 91.06 136 LEU B C 1
ATOM 7607 O O . LEU B 1 136 ? 10.578 50.688 16.344 1 91.06 136 LEU B O 1
ATOM 7611 N N . ASN B 1 137 ? 10.82 50.625 14.133 1 87.31 137 ASN B N 1
ATOM 7612 C CA . ASN B 1 137 ? 11.797 51.719 14.086 1 87.31 137 ASN B CA 1
ATOM 7613 C C . ASN B 1 137 ? 11.133 53.062 14.289 1 87.31 137 ASN B C 1
ATOM 7615 O O . ASN B 1 137 ? 11.789 54.031 14.719 1 87.31 137 ASN B O 1
ATOM 7619 N N . ILE B 1 138 ? 9.859 53.156 13.953 1 81.94 138 ILE B N 1
ATOM 7620 C CA . ILE B 1 138 ? 9.219 54.469 14 1 81.94 138 ILE B CA 1
ATOM 7621 C C . ILE B 1 138 ? 8.469 54.656 15.312 1 81.94 138 ILE B C 1
ATOM 7623 O O . ILE B 1 138 ? 7.867 55.688 15.57 1 81.94 138 ILE B O 1
ATOM 7627 N N . ARG B 1 139 ? 8.664 53.812 16.266 1 78.56 139 ARG B N 1
ATOM 7628 C CA . ARG B 1 139 ? 7.945 53.938 17.531 1 78.56 139 ARG B CA 1
ATOM 7629 C C . ARG B 1 139 ? 8.727 54.812 18.531 1 78.56 139 ARG B C 1
ATOM 7631 O O . ARG B 1 139 ? 9.68 54.312 19.156 1 78.56 139 ARG B O 1
ATOM 7638 N N . PRO B 1 140 ? 8.461 56.125 18.641 1 62.44 140 PRO B N 1
ATOM 7639 C CA . PRO B 1 140 ? 9.25 57.031 19.5 1 62.44 140 PRO B CA 1
ATOM 7640 C C . PRO B 1 140 ? 8.984 56.812 20.984 1 62.44 140 PRO B C 1
ATOM 7642 O O . PRO B 1 140 ? 9.867 57.062 21.812 1 62.44 140 PRO B O 1
ATOM 7645 N N . GLU B 1 141 ? 7.824 56.406 21.328 1 69.12 141 GLU B N 1
ATOM 7646 C CA . GLU B 1 141 ? 7.465 56.406 22.75 1 69.12 141 GLU B CA 1
ATOM 7647 C C . GLU B 1 141 ? 7.812 55.062 23.406 1 69.12 141 GLU B C 1
ATOM 7649 O O . GLU B 1 141 ? 7.676 54.906 24.609 1 69.12 141 GLU B O 1
ATOM 7654 N N . SER B 1 142 ? 8.453 54.125 22.688 1 76.19 142 SER B N 1
ATOM 7655 C CA . SER B 1 142 ? 8.766 52.844 23.281 1 76.19 142 SER B CA 1
ATOM 7656 C C . SER B 1 142 ? 10.148 52.844 23.938 1 76.19 142 SER B C 1
ATOM 7658 O O . SER B 1 142 ? 11.055 53.562 23.469 1 76.19 142 SER B O 1
ATOM 7660 N N . ARG B 1 143 ? 10.234 52.312 25.094 1 79.62 143 ARG B N 1
ATOM 7661 C CA . ARG B 1 143 ? 11.516 52.219 25.797 1 79.62 143 ARG B CA 1
ATOM 7662 C C . ARG B 1 143 ? 12.469 51.281 25.078 1 79.62 143 ARG B C 1
ATOM 7664 O O . ARG B 1 143 ? 13.688 51.469 25.141 1 79.62 143 ARG B O 1
ATOM 7671 N N . ILE B 1 144 ? 11.938 50.344 24.391 1 85.81 144 ILE B N 1
ATOM 7672 C CA . ILE B 1 144 ? 12.773 49.281 23.812 1 85.81 144 ILE B CA 1
ATOM 7673 C C . ILE B 1 144 ? 12.969 49.562 22.312 1 85.81 144 ILE B C 1
ATOM 7675 O O . ILE B 1 144 ? 14.055 49.344 21.781 1 85.81 144 ILE B O 1
ATOM 7679 N N . TRP B 1 145 ? 11.93 50.125 21.672 1 90.31 145 TRP B N 1
ATOM 7680 C CA . TRP B 1 145 ? 11.977 50.25 20.219 1 90.31 145 TRP B CA 1
ATOM 7681 C C . TRP B 1 145 ? 12.219 51.688 19.812 1 90.31 145 TRP B C 1
ATOM 7683 O O . TRP B 1 145 ? 11.859 52.625 20.531 1 90.31 145 TRP B O 1
ATOM 7693 N N . GLY B 1 146 ? 12.922 51.906 18.656 1 86.69 146 GLY B N 1
ATOM 7694 C CA . GLY B 1 146 ? 13.297 53.188 18.094 1 86.69 146 GLY B CA 1
ATOM 7695 C C . GLY B 1 146 ? 14.203 53.094 16.891 1 86.69 146 GLY B C 1
ATOM 7696 O O . GLY B 1 146 ? 14.219 52.062 16.219 1 86.69 146 GLY B O 1
ATOM 7697 N N . LYS B 1 147 ? 14.922 54.031 16.406 1 80.12 147 LYS B N 1
ATOM 7698 C CA . LYS B 1 147 ? 15.742 54.094 15.203 1 80.12 147 LYS B CA 1
ATOM 7699 C C . LYS B 1 147 ? 16.781 52.969 15.211 1 80.12 147 LYS B C 1
ATOM 7701 O O . LYS B 1 147 ? 17.156 52.469 14.156 1 80.12 147 LYS B O 1
ATOM 7706 N N . GLY B 1 148 ? 17.125 52.312 16.406 1 82.38 148 GLY B N 1
ATOM 7707 C CA . GLY B 1 148 ? 18.109 51.219 16.516 1 82.38 148 GLY B CA 1
ATOM 7708 C C . GLY B 1 148 ? 17.469 49.875 16.766 1 82.38 148 GLY B C 1
ATOM 7709 O O . GLY B 1 148 ? 18.156 48.938 17.203 1 82.38 148 GLY B O 1
ATOM 7710 N N . SER B 1 149 ? 16.266 49.781 16.266 1 89.88 149 SER B N 1
ATOM 7711 C CA . SER B 1 149 ? 15.539 48.562 16.578 1 89.88 149 SER B CA 1
ATOM 7712 C C . SER B 1 149 ? 16.016 47.406 15.703 1 89.88 149 SER B C 1
ATOM 7714 O O . SER B 1 149 ? 15.898 46.25 16.094 1 89.88 149 SER B O 1
ATOM 7716 N N . TRP B 1 150 ? 16.594 47.688 14.508 1 89 150 TRP B N 1
ATOM 7717 C CA . TRP B 1 150 ? 17.062 46.625 13.602 1 89 150 TRP B CA 1
ATOM 7718 C C . TRP B 1 150 ? 18.188 45.812 14.234 1 89 150 TRP B C 1
ATOM 7720 O O . TRP B 1 150 ? 18.406 44.656 13.867 1 89 150 TRP B O 1
ATOM 7730 N N . THR B 1 151 ? 18.891 46.375 15.289 1 91.12 151 THR B N 1
ATOM 7731 C CA . THR B 1 151 ? 19.984 45.656 15.945 1 91.12 151 THR B CA 1
ATOM 7732 C C . THR B 1 151 ? 19.453 44.625 16.922 1 91.12 151 THR B C 1
ATOM 7734 O O . THR B 1 151 ? 20.188 43.75 17.359 1 91.12 151 THR B O 1
ATOM 7737 N N . LYS B 1 152 ? 18.172 44.75 17.203 1 94.31 152 LYS B N 1
ATOM 7738 C CA . LYS B 1 152 ? 17.594 43.844 18.203 1 94.31 152 LYS B CA 1
ATOM 7739 C C . LYS B 1 152 ? 16.812 42.719 17.562 1 94.31 152 LYS B C 1
ATOM 7741 O O . LYS B 1 152 ? 16.266 41.844 18.25 1 94.31 152 LYS B O 1
ATOM 7746 N N . VAL B 1 153 ? 16.75 42.719 16.234 1 95.88 153 VAL B N 1
ATOM 7747 C CA . VAL B 1 153 ? 16 41.719 15.516 1 95.88 153 VAL B CA 1
ATOM 7748 C C . VAL B 1 153 ? 16.938 40.938 14.586 1 95.88 153 VAL B C 1
ATOM 7750 O O . VAL B 1 153 ? 17.734 41.562 13.875 1 95.88 153 VAL B O 1
ATOM 7753 N N . VAL B 1 154 ? 16.891 39.625 14.648 1 97.19 154 VAL B N 1
ATOM 7754 C CA . VAL B 1 154 ? 17.656 38.781 13.75 1 97.19 154 VAL B CA 1
ATOM 7755 C C . VAL B 1 154 ? 16.703 37.906 12.938 1 97.19 154 VAL B C 1
ATOM 7757 O O . VAL B 1 154 ? 15.812 37.281 13.5 1 97.19 154 VAL B O 1
ATOM 7760 N N . VAL B 1 155 ? 16.828 37.906 11.641 1 97.81 155 VAL B N 1
ATOM 7761 C CA . VAL B 1 155 ? 16.016 37.094 10.75 1 97.81 155 VAL B CA 1
ATOM 7762 C C . VAL B 1 155 ? 16.844 35.906 10.242 1 97.81 155 VAL B C 1
ATOM 7764 O O . VAL B 1 155 ? 17.875 36.094 9.609 1 97.81 155 VAL B O 1
ATOM 7767 N N . CYS B 1 156 ? 16.328 34.719 10.539 1 97.94 156 CYS B N 1
ATOM 7768 C CA . CYS B 1 156 ? 17.047 33.5 10.172 1 97.94 156 CYS B CA 1
ATOM 7769 C C . CYS B 1 156 ? 16.266 32.719 9.117 1 97.94 156 CYS B C 1
ATOM 7771 O O . CYS B 1 156 ? 15.125 32.312 9.352 1 97.94 156 CYS B O 1
ATOM 7773 N N . ILE B 1 157 ? 16.859 32.469 7.996 1 97.75 157 ILE B N 1
ATOM 7774 C CA . ILE B 1 157 ? 16.297 31.641 6.938 1 97.75 157 ILE B CA 1
ATOM 7775 C C . ILE B 1 157 ? 16.891 30.25 6.988 1 97.75 157 ILE B C 1
ATOM 7777 O O . ILE B 1 157 ? 18.125 30.094 6.949 1 97.75 157 ILE B O 1
ATOM 7781 N N . LEU B 1 158 ? 16.047 29.266 7.137 1 96.69 158 LEU B N 1
ATOM 7782 C CA . LEU B 1 158 ? 16.5 27.875 7.234 1 96.69 158 LEU B CA 1
ATOM 7783 C C . LEU B 1 158 ? 16.047 27.062 6.023 1 96.69 158 LEU B C 1
ATOM 7785 O O . LEU B 1 158 ? 14.852 26.781 5.871 1 96.69 158 LEU B O 1
ATOM 7789 N N . ILE B 1 159 ? 17 26.656 5.238 1 94.25 159 ILE B N 1
ATOM 7790 C CA . ILE B 1 159 ? 16.719 25.812 4.082 1 94.25 159 ILE B CA 1
ATOM 7791 C C . ILE B 1 159 ? 16.859 24.328 4.469 1 94.25 159 ILE B C 1
ATOM 7793 O O . ILE B 1 159 ? 17.922 23.906 4.918 1 94.25 159 ILE B O 1
ATOM 7797 N N . ASP B 1 160 ? 15.891 23.531 4.301 1 88.5 160 ASP B N 1
ATOM 7798 C CA . ASP B 1 160 ? 15.812 22.156 4.773 1 88.5 160 ASP B CA 1
ATOM 7799 C C . ASP B 1 160 ? 16.844 21.281 4.07 1 88.5 160 ASP B C 1
ATOM 7801 O O . ASP B 1 160 ? 17.312 20.281 4.641 1 88.5 160 ASP B O 1
ATOM 7805 N N . GLY B 1 161 ? 17.141 21.578 2.861 1 84.81 161 GLY B N 1
ATOM 7806 C CA . GLY B 1 161 ? 18.109 20.812 2.094 1 84.81 161 GLY B CA 1
ATOM 7807 C C . GLY B 1 161 ? 18.516 21.484 0.803 1 84.81 161 GLY B C 1
ATOM 7808 O O . GLY B 1 161 ? 17.672 22.031 0.088 1 84.81 161 GLY B O 1
ATOM 7809 N N . ILE B 1 162 ? 19.75 21.344 0.521 1 82.5 162 ILE B N 1
ATOM 7810 C CA . ILE B 1 162 ? 20.281 22.031 -0.656 1 82.5 162 ILE B CA 1
ATOM 7811 C C . ILE B 1 162 ? 19.828 21.297 -1.92 1 82.5 162 ILE B C 1
ATOM 7813 O O . ILE B 1 162 ? 19.672 21.922 -2.975 1 82.5 162 ILE B O 1
ATOM 7817 N N . GLU B 1 163 ? 19.516 20 -1.773 1 74.75 163 GLU B N 1
ATOM 7818 C CA . GLU B 1 163 ? 19.156 19.188 -2.932 1 74.75 163 GLU B CA 1
ATOM 7819 C C . GLU B 1 163 ? 17.766 19.516 -3.43 1 74.75 163 GLU B C 1
ATOM 7821 O O . GLU B 1 163 ? 17.469 19.359 -4.617 1 74.75 163 GLU B O 1
ATOM 7826 N N . CYS B 1 164 ? 17 20.062 -2.555 1 76 164 CYS B N 1
ATOM 7827 C CA . CYS B 1 164 ? 15.594 20.234 -2.924 1 76 164 CYS B CA 1
ATOM 7828 C C . CYS B 1 164 ? 15.25 21.719 -3.068 1 76 164 CYS B C 1
ATOM 7830 O O . CYS B 1 164 ? 14.133 22.062 -3.461 1 76 164 CYS B O 1
ATOM 7832 N N . VAL B 1 165 ? 16.219 22.594 -2.908 1 84.06 165 VAL B N 1
ATOM 7833 C CA . VAL B 1 165 ? 15.914 24.031 -2.889 1 84.06 165 VAL B CA 1
ATOM 7834 C C . VAL B 1 165 ? 15.656 24.516 -4.309 1 84.06 165 VAL B C 1
ATOM 7836 O O . VAL B 1 165 ? 16.281 24.047 -5.262 1 84.06 165 VAL B O 1
ATOM 7839 N N . ASP B 1 166 ? 14.695 25.375 -4.426 1 83.81 166 ASP B N 1
ATOM 7840 C CA . ASP B 1 166 ? 14.43 26.031 -5.703 1 83.81 166 ASP B CA 1
ATOM 7841 C C . ASP B 1 166 ? 15.578 26.938 -6.102 1 83.81 166 ASP B C 1
ATOM 7843 O O . ASP B 1 166 ? 16.062 27.734 -5.285 1 83.81 166 ASP B O 1
ATOM 7847 N N . PRO B 1 167 ? 16.016 26.797 -7.297 1 84.12 167 PRO B N 1
ATOM 7848 C CA . PRO B 1 167 ? 17.141 27.625 -7.746 1 84.12 167 PRO B CA 1
ATOM 7849 C C . PRO B 1 167 ? 16.828 29.125 -7.66 1 84.12 167 PRO B C 1
ATOM 7851 O O . PRO B 1 167 ? 17.734 29.938 -7.438 1 84.12 167 PRO B O 1
ATOM 7854 N N . GLY B 1 168 ? 15.586 29.469 -7.797 1 87.19 168 GLY B N 1
ATOM 7855 C CA . GLY B 1 168 ? 15.203 30.859 -7.691 1 87.19 168 GLY B CA 1
ATOM 7856 C C . GLY B 1 168 ? 15.422 31.438 -6.305 1 87.19 168 GLY B C 1
ATOM 7857 O O . GLY B 1 168 ? 15.672 32.625 -6.156 1 87.19 168 GLY B O 1
ATOM 7858 N N . VAL B 1 169 ? 15.328 30.609 -5.371 1 91 169 VAL B N 1
ATOM 7859 C CA . VAL B 1 169 ? 15.555 31.031 -3.996 1 91 169 VAL B CA 1
ATOM 7860 C C . VAL B 1 169 ? 17.031 31.406 -3.805 1 91 169 VAL B C 1
ATOM 7862 O O . VAL B 1 169 ? 17.344 32.375 -3.113 1 91 169 VAL B O 1
ATOM 7865 N N . LEU B 1 170 ? 17.891 30.656 -4.438 1 89.56 170 LEU B N 1
ATOM 7866 C CA . LEU B 1 170 ? 19.328 30.969 -4.352 1 89.56 170 LEU B CA 1
ATOM 7867 C C . LEU B 1 170 ? 19.625 32.312 -5.039 1 89.56 170 LEU B C 1
ATOM 7869 O O . LEU B 1 170 ? 20.5 33.031 -4.594 1 89.56 170 LEU B O 1
ATOM 7873 N N . ASP B 1 171 ? 18.906 32.594 -6.047 1 90.06 171 ASP B N 1
ATOM 7874 C CA . ASP B 1 171 ? 19.094 33.875 -6.73 1 90.06 171 ASP B CA 1
ATOM 7875 C C . ASP B 1 171 ? 18.641 35.031 -5.84 1 90.06 171 ASP B C 1
ATOM 7877 O O . ASP B 1 171 ? 19.281 36.094 -5.84 1 90.06 171 ASP B O 1
ATOM 7881 N N . VAL B 1 172 ? 17.578 34.812 -5.148 1 92.62 172 VAL B N 1
ATOM 7882 C CA . VAL B 1 172 ? 17.094 35.844 -4.238 1 92.62 172 VAL B CA 1
ATOM 7883 C C . VAL B 1 172 ? 18.125 36.062 -3.127 1 92.62 172 VAL B C 1
ATOM 7885 O O . VAL B 1 172 ? 18.438 37.188 -2.781 1 92.62 172 VAL B O 1
ATOM 7888 N N . LEU B 1 173 ? 18.625 35 -2.635 1 94.31 173 LEU B N 1
ATOM 7889 C CA . LEU B 1 173 ? 19.594 35.094 -1.552 1 94.31 173 LEU B CA 1
ATOM 7890 C C . LEU B 1 173 ? 20.875 35.781 -2.023 1 94.31 173 LEU B C 1
ATOM 7892 O O . LEU B 1 173 ? 21.5 36.531 -1.265 1 94.31 173 LEU B O 1
ATOM 7896 N N . THR B 1 174 ? 21.234 35.531 -3.246 1 91.19 174 THR B N 1
ATOM 7897 C CA . THR B 1 174 ? 22.406 36.188 -3.83 1 91.19 174 THR B CA 1
ATOM 7898 C C . THR B 1 174 ? 22.141 37.688 -4.023 1 91.19 174 THR B C 1
ATOM 7900 O O . THR B 1 174 ? 23.016 38.5 -3.779 1 91.19 174 THR B O 1
ATOM 7903 N N . SER B 1 175 ? 20.969 38 -4.43 1 90.88 175 SER B N 1
ATOM 7904 C CA . SER B 1 175 ? 20.625 39.375 -4.715 1 90.88 175 SER B CA 1
ATOM 7905 C C . SER B 1 175 ? 20.609 40.219 -3.441 1 90.88 175 SER B C 1
ATOM 7907 O O . SER B 1 175 ? 20.859 41.438 -3.488 1 90.88 175 SER B O 1
ATOM 7909 N N . ILE B 1 176 ? 20.328 39.625 -2.336 1 93.12 176 ILE B N 1
ATOM 7910 C CA . ILE B 1 176 ? 20.281 40.375 -1.088 1 93.12 176 ILE B CA 1
ATOM 7911 C C . ILE B 1 176 ? 21.641 40.312 -0.386 1 93.12 176 ILE B C 1
ATOM 7913 O O . ILE B 1 176 ? 21.828 40.844 0.698 1 93.12 176 ILE B O 1
ATOM 7917 N N . GLY B 1 177 ? 22.562 39.531 -0.931 1 91.31 177 GLY B N 1
ATOM 7918 C CA . GLY B 1 177 ? 23.938 39.469 -0.456 1 91.31 177 GLY B CA 1
ATOM 7919 C C . GLY B 1 177 ? 24.172 38.406 0.589 1 91.31 177 GLY B C 1
ATOM 7920 O O . GLY B 1 177 ? 25.25 38.312 1.177 1 91.31 177 GLY B O 1
ATOM 7921 N N . LEU B 1 178 ? 23.203 37.594 0.839 1 94.44 178 LEU B N 1
ATOM 7922 C CA . LEU B 1 178 ? 23.281 36.594 1.919 1 94.44 178 LEU B CA 1
ATOM 7923 C C . LEU B 1 178 ? 23.938 35.312 1.441 1 94.44 178 LEU B C 1
ATOM 7925 O O . LEU B 1 178 ? 24.297 34.469 2.252 1 94.44 178 LEU B O 1
ATOM 7929 N N . TYR B 1 179 ? 24.094 35.188 0.172 1 92.38 179 TYR B N 1
ATOM 7930 C CA . TYR B 1 179 ? 24.672 33.938 -0.382 1 92.38 179 TYR B CA 1
ATOM 7931 C C . TYR B 1 179 ? 25.609 34.25 -1.54 1 92.38 179 TYR B C 1
ATOM 7933 O O . TYR B 1 179 ? 25.328 35.156 -2.35 1 92.38 179 TYR B O 1
ATOM 7941 N N . GLN B 1 180 ? 26.719 33.625 -1.567 1 87.44 180 GLN B N 1
ATOM 7942 C CA . GLN B 1 180 ? 27.656 33.625 -2.68 1 87.44 180 GLN B CA 1
ATOM 7943 C C . GLN B 1 180 ? 28.047 32.219 -3.109 1 87.44 180 GLN B C 1
ATOM 7945 O O . GLN B 1 180 ? 28.406 31.391 -2.273 1 87.44 180 GLN B O 1
ATOM 7950 N N . ASN B 1 181 ? 28 32.031 -4.352 1 85.31 181 ASN B N 1
ATOM 7951 C CA . ASN B 1 181 ? 28.297 30.734 -4.898 1 85.31 181 ASN B CA 1
ATOM 7952 C C . ASN B 1 181 ? 29.781 30.391 -4.77 1 85.31 181 ASN B C 1
ATOM 7954 O O . ASN B 1 181 ? 30.641 31.266 -4.941 1 85.31 181 ASN B O 1
ATOM 7958 N N . GLY B 1 182 ? 30.094 29.156 -4.414 1 78.88 182 GLY B N 1
ATOM 7959 C CA . GLY B 1 182 ? 31.469 28.688 -4.398 1 78.88 182 GLY B CA 1
ATOM 7960 C C . GLY B 1 182 ? 32.125 28.766 -3.029 1 78.88 182 GLY B C 1
ATOM 7961 O O . GLY B 1 182 ? 33.281 28.422 -2.869 1 78.88 182 GLY B O 1
ATOM 7962 N N . LEU B 1 183 ? 31.422 29.25 -2.039 1 83.12 183 LEU B N 1
ATOM 7963 C CA . LEU B 1 183 ? 31.984 29.406 -0.707 1 83.12 183 LEU B CA 1
ATOM 7964 C C . LEU B 1 183 ? 31.828 28.125 0.109 1 83.12 183 LEU B C 1
ATOM 7966 O O . LEU B 1 183 ? 32.594 27.859 1.021 1 83.12 183 LEU B O 1
ATOM 7970 N N . CYS B 1 184 ? 30.844 27.344 -0.116 1 86.75 184 CYS B N 1
ATOM 7971 C CA . CYS B 1 184 ? 30.484 26.188 0.694 1 86.75 184 CYS B CA 1
ATOM 7972 C C . CYS B 1 184 ? 31.516 25.078 0.54 1 86.75 184 CYS B C 1
ATOM 7974 O O . CYS B 1 184 ? 31.984 24.797 -0.57 1 86.75 184 CYS B O 1
ATOM 7976 N N . ARG B 1 185 ? 31.844 24.531 1.661 1 84.31 185 ARG B N 1
ATOM 7977 C CA . ARG B 1 185 ? 32.812 23.438 1.71 1 84.31 185 ARG B CA 1
ATOM 7978 C C . ARG B 1 185 ? 32.125 22.109 2.033 1 84.31 185 ARG B C 1
ATOM 7980 O O . ARG B 1 185 ? 31.188 22.078 2.822 1 84.31 185 ARG B O 1
ATOM 7987 N N . LYS B 1 186 ? 32.688 21.047 1.444 1 83.5 186 LYS B N 1
ATOM 7988 C CA . LYS B 1 186 ? 32.156 19.703 1.742 1 83.5 186 LYS B CA 1
ATOM 7989 C C . LYS B 1 186 ? 32.75 19.172 3.039 1 83.5 186 LYS B C 1
ATOM 7991 O O . LYS B 1 186 ? 32.094 18.422 3.77 1 83.5 186 LYS B O 1
ATOM 7996 N N . THR B 1 187 ? 34.031 19.453 3.227 1 84.75 187 THR B N 1
ATOM 7997 C CA . THR B 1 187 ? 34.75 18.984 4.422 1 84.75 187 THR B CA 1
ATOM 7998 C C . THR B 1 187 ? 35.406 20.156 5.145 1 84.75 187 THR B C 1
ATOM 8000 O O . THR B 1 187 ? 35.875 21.109 4.504 1 84.75 187 THR B O 1
ATOM 8003 N N . THR B 1 188 ? 35.312 20.094 6.473 1 82.06 188 THR B N 1
ATOM 8004 C CA . THR B 1 188 ? 36 21.125 7.254 1 82.06 188 THR B CA 1
ATOM 8005 C C . THR B 1 188 ? 37.5 20.938 7.188 1 82.06 188 THR B C 1
ATOM 8007 O O . THR B 1 188 ? 38 19.953 6.621 1 82.06 188 THR B O 1
ATOM 8010 N N . GLU B 1 189 ? 38.281 21.906 7.691 1 73.81 189 GLU B N 1
ATOM 8011 C CA . GLU B 1 189 ? 39.719 21.828 7.723 1 73.81 189 GLU B CA 1
ATOM 8012 C C . GLU B 1 189 ? 40.219 20.625 8.523 1 73.81 189 GLU B C 1
ATOM 8014 O O . GLU B 1 189 ? 41.25 20.047 8.227 1 73.81 189 GLU B O 1
ATOM 8019 N N . GLN B 1 190 ? 39.406 20.141 9.461 1 76.38 190 GLN B N 1
ATOM 8020 C CA . GLN B 1 190 ? 39.75 19.016 10.32 1 76.38 190 GLN B CA 1
ATOM 8021 C C . GLN B 1 190 ? 39.312 17.703 9.688 1 76.38 190 GLN B C 1
ATOM 8023 O O . GLN B 1 190 ? 39.469 16.625 10.281 1 76.38 190 GLN B O 1
ATOM 8028 N N . GLY B 1 191 ? 38.656 17.719 8.539 1 75.25 191 GLY B N 1
ATOM 8029 C CA . GLY B 1 191 ? 38.281 16.516 7.812 1 75.25 191 GLY B CA 1
ATOM 8030 C C . GLY B 1 191 ? 36.875 16.016 8.125 1 75.25 191 GLY B C 1
ATOM 8031 O O . GLY B 1 191 ? 36.531 14.898 7.762 1 75.25 191 GLY B O 1
ATOM 8032 N N . GLU B 1 192 ? 36.219 16.797 8.828 1 82.88 192 GLU B N 1
ATOM 8033 C CA . GLU B 1 192 ? 34.875 16.391 9.148 1 82.88 192 GLU B CA 1
ATOM 8034 C C . GLU B 1 192 ? 33.906 16.781 8.031 1 82.88 192 GLU B C 1
ATOM 8036 O O . GLU B 1 192 ? 34.094 17.812 7.379 1 82.88 192 GLU B O 1
ATOM 8041 N N . GLU B 1 193 ? 32.844 15.938 7.773 1 86.25 193 GLU B N 1
ATOM 8042 C CA . GLU B 1 193 ? 31.859 16.25 6.758 1 86.25 193 GLU B CA 1
ATOM 8043 C C . GLU B 1 193 ? 30.953 17.406 7.203 1 86.25 193 GLU B C 1
ATOM 8045 O O . GLU B 1 193 ? 30.484 17.422 8.344 1 86.25 193 GLU B O 1
ATOM 8050 N N . VAL B 1 194 ? 30.781 18.391 6.359 1 88.69 194 VAL B N 1
ATOM 8051 C CA . VAL B 1 194 ? 29.953 19.547 6.676 1 88.69 194 VAL B CA 1
ATOM 8052 C C . VAL B 1 194 ? 28.484 19.188 6.527 1 88.69 194 VAL B C 1
ATOM 8054 O O . VAL B 1 194 ? 28.062 18.703 5.477 1 88.69 194 VAL B O 1
ATOM 8057 N N . THR B 1 195 ? 27.703 19.406 7.598 1 87.69 195 THR B N 1
ATOM 8058 C CA . THR B 1 195 ? 26.281 19.062 7.605 1 87.69 195 THR B CA 1
ATOM 8059 C C . THR B 1 195 ? 25.438 20.297 7.363 1 87.69 195 THR B C 1
ATOM 8061 O O . THR B 1 195 ? 24.25 20.203 7.004 1 87.69 195 THR B O 1
ATOM 8064 N N . GLY B 1 196 ? 25.984 21.453 7.594 1 92.44 196 GLY B N 1
ATOM 8065 C CA . GLY B 1 196 ? 25.266 22.688 7.383 1 92.44 196 GLY B CA 1
ATOM 8066 C C . GLY B 1 196 ? 26.156 23.859 7.008 1 92.44 196 GLY B C 1
ATOM 8067 O O . GLY B 1 196 ? 27.312 23.922 7.445 1 92.44 196 GLY B O 1
ATOM 8068 N N . HIS B 1 197 ? 25.688 24.75 6.188 1 93 197 HIS B N 1
ATOM 8069 C CA . HIS B 1 197 ? 26.375 25.969 5.77 1 93 197 HIS B CA 1
ATOM 8070 C C . HIS B 1 197 ? 25.703 27.219 6.344 1 93 197 HIS B C 1
ATOM 8072 O O . HIS B 1 197 ? 24.562 27.531 5.98 1 93 197 HIS B O 1
ATOM 8078 N N . LEU B 1 198 ? 26.391 27.891 7.18 1 95.88 198 LEU B N 1
ATOM 8079 C CA . LEU B 1 198 ? 25.844 29.062 7.848 1 95.88 198 LEU B CA 1
ATOM 8080 C C . LEU B 1 198 ? 26.391 30.344 7.242 1 95.88 198 LEU B C 1
ATOM 8082 O O . LEU B 1 198 ? 27.609 30.484 7.082 1 95.88 198 LEU B O 1
ATOM 8086 N N . PHE B 1 199 ? 25.547 31.25 6.828 1 95.56 199 PHE B N 1
ATOM 8087 C CA . PHE B 1 199 ? 25.891 32.562 6.324 1 95.56 199 PHE B CA 1
ATOM 8088 C C . PHE B 1 199 ? 25.328 33.656 7.223 1 95.56 199 PHE B C 1
ATOM 8090 O O . PHE B 1 199 ? 24.203 33.562 7.703 1 95.56 199 PHE B O 1
ATOM 8097 N N . GLU B 1 200 ? 26.047 34.625 7.539 1 95.44 200 GLU B N 1
ATOM 8098 C CA . GLU B 1 200 ? 25.609 35.812 8.305 1 95.44 200 GLU B CA 1
ATOM 8099 C C . GLU B 1 200 ? 25.922 37.094 7.562 1 95.44 200 GLU B C 1
ATOM 8101 O O . GLU B 1 200 ? 27.047 37.281 7.066 1 95.44 200 GLU B O 1
ATOM 8106 N N . PHE B 1 201 ? 24.922 37.906 7.461 1 94.56 201 PHE B N 1
ATOM 8107 C CA . PHE B 1 201 ? 25.094 39.156 6.734 1 94.56 201 PHE B CA 1
ATOM 8108 C C . PHE B 1 201 ? 24.031 40.188 7.145 1 94.56 201 PHE B C 1
ATOM 8110 O O . PHE B 1 201 ? 22.891 39.812 7.434 1 94.56 201 PHE B O 1
ATOM 8117 N N . THR B 1 202 ? 24.375 41.438 7.297 1 93.38 202 THR B N 1
ATOM 8118 C CA . THR B 1 202 ? 23.422 42.531 7.508 1 93.38 202 THR B CA 1
ATOM 8119 C C . THR B 1 202 ? 23.172 43.281 6.207 1 93.38 202 THR B C 1
ATOM 8121 O O . THR B 1 202 ? 24.062 43.938 5.672 1 93.38 202 THR B O 1
ATOM 8124 N N . SER B 1 203 ? 21.969 43.188 5.703 1 92.5 203 SER B N 1
ATOM 8125 C CA . SER B 1 203 ? 21.656 43.656 4.363 1 92.5 203 SER B CA 1
ATOM 8126 C C . SER B 1 203 ? 20.672 44.844 4.414 1 92.5 203 SER B C 1
ATOM 8128 O O . SER B 1 203 ? 19.891 44.938 5.367 1 92.5 203 SER B O 1
ATOM 8130 N N . GLN B 1 204 ? 20.828 45.719 3.414 1 90 204 GLN B N 1
ATOM 8131 C CA . GLN B 1 204 ? 19.781 46.688 3.154 1 90 204 GLN B CA 1
ATOM 8132 C C . GLN B 1 204 ? 18.641 46.062 2.352 1 90 204 GLN B C 1
ATOM 8134 O O . GLN B 1 204 ? 18.469 46.375 1.168 1 90 204 GLN B O 1
ATOM 8139 N N . LEU B 1 205 ? 17.938 45.312 3.021 1 90.38 205 LEU B N 1
ATOM 8140 C CA . LEU B 1 205 ? 16.953 44.406 2.441 1 90.38 205 LEU B CA 1
ATOM 8141 C C . LEU B 1 205 ? 15.906 45.156 1.643 1 90.38 205 LEU B C 1
ATOM 8143 O O . LEU B 1 205 ? 15.508 44.719 0.557 1 90.38 205 LEU B O 1
ATOM 8147 N N . ALA B 1 206 ? 15.398 46.25 2.139 1 88.19 206 ALA B N 1
ATOM 8148 C CA . ALA B 1 206 ? 14.367 47.031 1.477 1 88.19 206 ALA B CA 1
ATOM 8149 C C . ALA B 1 206 ? 14.82 47.5 0.09 1 88.19 206 ALA B C 1
ATOM 8151 O O . ALA B 1 206 ? 14.031 47.469 -0.862 1 88.19 206 ALA B O 1
ATOM 8152 N N . THR B 1 207 ? 16.047 47.906 0.001 1 83.19 207 THR B N 1
ATOM 8153 C CA . THR B 1 207 ? 16.594 48.375 -1.261 1 83.19 207 THR B CA 1
ATOM 8154 C C . THR B 1 207 ? 16.703 47.25 -2.271 1 83.19 207 THR B C 1
ATOM 8156 O O . THR B 1 207 ? 16.344 47.406 -3.441 1 83.19 207 THR B O 1
ATOM 8159 N N . HIS B 1 208 ? 17.125 46.188 -1.786 1 85.12 208 HIS B N 1
ATOM 8160 C CA . HIS B 1 208 ? 17.391 45.094 -2.688 1 85.12 208 HIS B CA 1
ATOM 8161 C C . HIS B 1 208 ? 16.094 44.406 -3.129 1 85.12 208 HIS B C 1
ATOM 8163 O O . HIS B 1 208 ? 16.047 43.781 -4.184 1 85.12 208 HIS B O 1
ATOM 8169 N N . LEU B 1 209 ? 15.031 44.531 -2.287 1 86.94 209 LEU B N 1
ATOM 8170 C CA . LEU B 1 209 ? 13.742 43.938 -2.631 1 86.94 209 LEU B CA 1
ATOM 8171 C C . LEU B 1 209 ? 12.867 44.938 -3.371 1 86.94 209 LEU B C 1
ATOM 8173 O O . LEU B 1 209 ? 11.781 44.594 -3.838 1 86.94 209 LEU B O 1
ATOM 8177 N N . GLY B 1 210 ? 13.273 46.125 -3.516 1 79.81 210 GLY B N 1
ATOM 8178 C CA . GLY B 1 210 ? 12.555 47.125 -4.262 1 79.81 210 GLY B CA 1
ATOM 8179 C C . GLY B 1 210 ? 11.383 47.719 -3.5 1 79.81 210 GLY B C 1
ATOM 8180 O O . GLY B 1 210 ? 10.344 48.031 -4.09 1 79.81 210 GLY B O 1
ATOM 8181 N N . CYS B 1 211 ? 11.453 47.719 -2.178 1 75.69 211 CYS B N 1
ATOM 8182 C CA . CYS B 1 211 ? 10.359 48.25 -1.374 1 75.69 211 CYS B CA 1
ATOM 8183 C C . CYS B 1 211 ? 10.844 49.406 -0.509 1 75.69 211 CYS B C 1
ATOM 8185 O O . CYS B 1 211 ? 10.477 49.5 0.662 1 75.69 211 CYS B O 1
ATOM 8187 N N . GLU B 1 212 ? 11.523 50.281 -1.021 1 75.5 212 GLU B N 1
ATOM 8188 C CA . GLU B 1 212 ? 12.18 51.344 -0.271 1 75.5 212 GLU B CA 1
ATOM 8189 C C . GLU B 1 212 ? 11.164 52.344 0.284 1 75.5 212 GLU B C 1
ATOM 8191 O O . GLU B 1 212 ? 11.398 52.969 1.325 1 75.5 212 GLU B O 1
ATOM 8196 N N . THR B 1 213 ? 10.062 52.469 -0.449 1 76.06 213 THR B N 1
ATOM 8197 C CA . THR B 1 213 ? 9.133 53.5 0.014 1 76.06 213 THR B CA 1
ATOM 8198 C C . THR B 1 213 ? 7.773 52.875 0.342 1 76.06 213 THR B C 1
ATOM 8200 O O . THR B 1 213 ? 7.309 51.969 -0.353 1 76.06 213 THR B O 1
ATOM 8203 N N . TYR B 1 214 ? 7.445 53.125 1.583 1 72.06 214 TYR B N 1
ATOM 8204 C CA . TYR B 1 214 ? 6.113 52.688 1.984 1 72.06 214 TYR B CA 1
ATOM 8205 C C . TYR B 1 214 ? 5.215 53.875 2.275 1 72.06 214 TYR B C 1
ATOM 8207 O O . TYR B 1 214 ? 5.613 54.812 2.986 1 72.06 214 TYR B O 1
ATOM 8215 N N . THR B 1 215 ? 4.227 53.969 1.505 1 67.5 215 THR B N 1
ATOM 8216 C CA . THR B 1 215 ? 3.26 55.031 1.748 1 67.5 215 THR B CA 1
ATOM 8217 C C . THR B 1 215 ? 2.078 54.531 2.564 1 67.5 215 THR B C 1
ATOM 8219 O O . THR B 1 215 ? 1.401 53.594 2.154 1 67.5 215 THR B O 1
ATOM 8222 N N . ASP B 1 216 ? 2.033 54.938 3.779 1 62.5 216 ASP B N 1
ATOM 8223 C CA . ASP B 1 216 ? 0.916 54.531 4.625 1 62.5 216 ASP B CA 1
ATOM 8224 C C . ASP B 1 216 ? -0.405 55.094 4.098 1 62.5 216 ASP B C 1
ATOM 8226 O O . ASP B 1 216 ? -0.416 55.906 3.18 1 62.5 216 ASP B O 1
ATOM 8230 N N . GLY B 1 217 ? -1.58 54.562 4.5 1 56.53 217 GLY B N 1
ATOM 8231 C CA . GLY B 1 217 ? -2.898 55 4.09 1 56.53 217 GLY B CA 1
ATOM 8232 C C . GLY B 1 217 ? -3.082 56.5 4.234 1 56.53 217 GLY B C 1
ATOM 8233 O O . GLY B 1 217 ? -3.873 57.125 3.506 1 56.53 217 GLY B O 1
ATOM 8234 N N . ASP B 1 218 ? -2.328 57.281 5.184 1 58.72 218 ASP B N 1
ATOM 8235 C CA . ASP B 1 218 ? -2.484 58.719 5.441 1 58.72 218 ASP B CA 1
ATOM 8236 C C . ASP B 1 218 ? -1.569 59.531 4.539 1 58.72 218 ASP B C 1
ATOM 8238 O O . ASP B 1 218 ? -1.457 60.75 4.703 1 58.72 218 ASP B O 1
ATOM 8242 N N . GLY B 1 219 ? -0.873 58.938 3.619 1 59.62 219 GLY B N 1
ATOM 8243 C CA . GLY B 1 219 ? -0.083 59.656 2.629 1 59.62 219 GLY B CA 1
ATOM 8244 C C . GLY B 1 219 ? 1.342 59.906 3.078 1 59.62 219 GLY B C 1
ATOM 8245 O O . GLY B 1 219 ? 2.102 60.594 2.385 1 59.62 219 GLY B O 1
ATOM 8246 N N . LYS B 1 220 ? 1.709 59.562 4.273 1 63.28 220 LYS B N 1
ATOM 8247 C CA . LYS B 1 220 ? 3.068 59.781 4.75 1 63.28 220 LYS B CA 1
ATOM 8248 C C . LYS B 1 220 ? 4.02 58.688 4.258 1 63.28 220 LYS B C 1
ATOM 8250 O O . LYS B 1 220 ? 3.744 57.5 4.422 1 63.28 220 LYS B O 1
ATOM 8255 N N . THR B 1 221 ? 5.039 59.125 3.504 1 70.12 221 THR B N 1
ATOM 8256 C CA . THR B 1 221 ? 6.035 58.25 2.92 1 70.12 221 THR B CA 1
ATOM 8257 C C . THR B 1 221 ? 7.207 58.031 3.879 1 70.12 221 THR B C 1
ATOM 8259 O O . THR B 1 221 ? 7.773 59 4.395 1 70.12 221 THR B O 1
ATOM 8262 N N . SER B 1 222 ? 7.316 56.875 4.422 1 74.12 222 SER B N 1
ATOM 8263 C CA . SER B 1 222 ? 8.445 56.531 5.277 1 74.12 222 SER B CA 1
ATOM 8264 C C . SER B 1 222 ? 9.547 55.844 4.484 1 74.12 222 SER B C 1
ATOM 8266 O O . SER B 1 222 ? 9.266 55.125 3.525 1 74.12 222 SER B O 1
ATOM 8268 N N . ASN B 1 223 ? 10.773 56.25 4.832 1 76.56 223 ASN B N 1
ATOM 8269 C CA . ASN B 1 223 ? 11.945 55.656 4.199 1 76.56 223 ASN B CA 1
ATOM 8270 C C . ASN B 1 223 ? 12.367 54.375 4.902 1 76.56 223 ASN B C 1
ATOM 8272 O O . ASN B 1 223 ? 12.578 54.375 6.117 1 76.56 223 ASN B O 1
ATOM 8276 N N . MET B 1 224 ? 12.32 53.281 4.184 1 78.25 224 MET B N 1
ATOM 8277 C CA . MET B 1 224 ? 12.633 51.969 4.75 1 78.25 224 MET B CA 1
ATOM 8278 C C . MET B 1 224 ? 14.102 51.625 4.531 1 78.25 224 MET B C 1
ATOM 8280 O O . MET B 1 224 ? 14.453 50.438 4.438 1 78.25 224 MET B O 1
ATOM 8284 N N . LYS B 1 225 ? 14.883 52.562 4.469 1 82.25 225 LYS B N 1
ATOM 8285 C CA . LYS B 1 225 ? 16.312 52.312 4.246 1 82.25 225 LYS B CA 1
ATOM 8286 C C . LYS B 1 225 ? 17.031 52.094 5.566 1 82.25 225 LYS B C 1
ATOM 8288 O O . LYS B 1 225 ? 17.672 53 6.102 1 82.25 225 LYS B O 1
ATOM 8293 N N . PHE B 1 226 ? 16.891 50.969 6.172 1 87.31 226 PHE B N 1
ATOM 8294 C CA . PHE B 1 226 ? 17.609 50.531 7.359 1 87.31 226 PHE B CA 1
ATOM 8295 C C . PHE B 1 226 ? 18.141 49.125 7.172 1 87.31 226 PHE B C 1
ATOM 8297 O O . PHE B 1 226 ? 17.609 48.344 6.383 1 87.31 226 PHE B O 1
ATOM 8304 N N . PRO B 1 227 ? 19.219 48.812 7.836 1 90.81 227 PRO B N 1
ATOM 8305 C CA . PRO B 1 227 ? 19.797 47.469 7.695 1 90.81 227 PRO B CA 1
ATOM 8306 C C . PRO B 1 227 ? 19.016 46.406 8.445 1 90.81 227 PRO B C 1
ATOM 8308 O O . PRO B 1 227 ? 18.281 46.719 9.391 1 90.81 227 PRO B O 1
ATOM 8311 N N . VAL B 1 228 ? 19.062 45.25 8 1 94.31 228 VAL B N 1
ATOM 8312 C CA . VAL B 1 228 ? 18.438 44.062 8.625 1 94.31 228 VAL B CA 1
ATOM 8313 C C . VAL B 1 228 ? 19.484 42.969 8.836 1 94.31 228 VAL B C 1
ATOM 8315 O O . VAL B 1 228 ? 20.219 42.625 7.91 1 94.31 228 VAL B O 1
ATOM 8318 N N . GLN B 1 229 ? 19.578 42.469 10.086 1 95.12 229 GLN B N 1
ATOM 8319 C CA . GLN B 1 229 ? 20.484 41.375 10.383 1 95.12 229 GLN B CA 1
ATOM 8320 C C . GLN B 1 229 ? 19.938 40.031 9.859 1 95.12 229 GLN B C 1
ATOM 8322 O O . GLN B 1 229 ? 18.875 39.594 10.305 1 95.12 229 GLN B O 1
ATOM 8327 N N . LEU B 1 230 ? 20.672 39.406 8.953 1 97.19 230 LEU B N 1
ATOM 8328 C CA . LEU B 1 230 ? 20.203 38.156 8.328 1 97.19 230 LEU B CA 1
ATOM 8329 C C . LEU B 1 230 ? 21.156 37 8.625 1 97.19 230 LEU B C 1
ATOM 8331 O O . LEU B 1 230 ? 22.375 37.188 8.711 1 97.19 230 LEU B O 1
ATOM 8335 N N . MET B 1 231 ? 20.562 35.844 8.852 1 97.31 231 MET B N 1
ATOM 8336 C CA . MET B 1 231 ? 21.266 34.562 8.953 1 97.31 231 MET B CA 1
ATOM 8337 C C . MET B 1 231 ? 20.656 33.531 8.008 1 97.31 231 MET B C 1
ATOM 8339 O O . MET B 1 231 ? 19.438 33.469 7.855 1 97.31 231 MET B O 1
ATOM 8343 N N . LEU B 1 232 ? 21.484 32.781 7.367 1 97.56 232 LEU B N 1
ATOM 8344 C CA . LEU B 1 232 ? 21.047 31.719 6.461 1 97.56 232 LEU B CA 1
ATOM 8345 C C . LEU B 1 232 ? 21.703 30.391 6.812 1 97.56 232 LEU B C 1
ATOM 8347 O O . LEU B 1 232 ? 22.938 30.312 6.883 1 97.56 232 LEU B O 1
ATOM 8351 N N . LEU B 1 233 ? 20.875 29.422 7.113 1 97 233 LEU B N 1
ATOM 8352 C CA . LEU B 1 233 ? 21.375 28.062 7.27 1 97 233 LEU B CA 1
ATOM 8353 C C . LEU B 1 233 ? 20.922 27.188 6.113 1 97 233 LEU B C 1
ATOM 8355 O O . LEU B 1 233 ? 19.719 27.016 5.891 1 97 233 LEU B O 1
ATOM 8359 N N . MET B 1 234 ? 21.844 26.672 5.387 1 94.5 234 MET B N 1
ATOM 8360 C CA . MET B 1 234 ? 21.578 25.688 4.336 1 94.5 234 MET B CA 1
ATOM 8361 C C . MET B 1 234 ? 22.031 24.297 4.762 1 94.5 234 MET B C 1
ATOM 8363 O O . MET B 1 234 ? 23.234 24.031 4.805 1 94.5 234 MET B O 1
ATOM 8367 N N . LYS B 1 235 ? 21.109 23.453 4.973 1 91.81 235 LYS B N 1
ATOM 8368 C CA . LYS B 1 235 ? 21.438 22.094 5.367 1 91.81 235 LYS B CA 1
ATOM 8369 C C . LYS B 1 235 ? 21.922 21.266 4.172 1 91.81 235 LYS B C 1
ATOM 8371 O O . LYS B 1 235 ? 21.406 21.406 3.066 1 91.81 235 LYS B O 1
ATOM 8376 N N . ALA B 1 236 ? 22.844 20.422 4.391 1 85.38 236 ALA B N 1
ATOM 8377 C CA . ALA B 1 236 ? 23.406 19.609 3.326 1 85.38 236 ALA B CA 1
ATOM 8378 C C . ALA B 1 236 ? 22.422 18.562 2.838 1 85.38 236 ALA B C 1
ATOM 8380 O O . ALA B 1 236 ? 22.344 18.281 1.64 1 85.38 236 ALA B O 1
ATOM 8381 N N . SER B 1 237 ? 21.719 17.953 3.783 1 80.25 237 SER B N 1
ATOM 8382 C CA . SER B 1 237 ? 20.719 16.953 3.449 1 80.25 237 SER B CA 1
ATOM 8383 C C . SER B 1 237 ? 19.359 17.328 4.051 1 80.25 237 SER B C 1
ATOM 8385 O O . SER B 1 237 ? 19.297 18.062 5.035 1 80.25 237 SER B O 1
ATOM 8387 N N . ASN B 1 238 ? 18.328 16.844 3.41 1 79.38 238 ASN B N 1
ATOM 8388 C CA . ASN B 1 238 ? 16.984 17.109 3.91 1 79.38 238 ASN B CA 1
ATOM 8389 C C . ASN B 1 238 ? 16.672 16.25 5.133 1 79.38 238 ASN B C 1
ATOM 8391 O O . ASN B 1 238 ? 16.406 15.055 5.008 1 79.38 238 ASN B O 1
ATOM 8395 N N . CYS B 1 239 ? 16.734 16.891 6.207 1 75.31 239 CYS B N 1
ATOM 8396 C CA . CYS B 1 239 ? 16.422 16.172 7.449 1 75.31 239 CYS B CA 1
ATOM 8397 C C . CYS B 1 239 ? 15.047 16.562 7.969 1 75.31 239 CYS B C 1
ATOM 8399 O O . CYS B 1 239 ? 14.734 16.328 9.141 1 75.31 239 CYS B O 1
ATOM 8401 N N . GLY B 1 240 ? 14.344 17.281 7.215 1 78.44 240 GLY B N 1
ATOM 8402 C CA . GLY B 1 240 ? 12.969 17.594 7.586 1 78.44 240 GLY B CA 1
ATOM 8403 C C . GLY B 1 240 ? 12.82 18.922 8.289 1 78.44 240 GLY B C 1
ATOM 8404 O O . GLY B 1 240 ? 13.82 19.547 8.68 1 78.44 240 GLY B O 1
ATOM 8405 N N . LYS B 1 241 ? 11.617 19.391 8.539 1 82.94 241 LYS B N 1
ATOM 8406 C CA . LYS B 1 241 ? 11.297 20.688 9.133 1 82.94 241 LYS B CA 1
ATOM 8407 C C . LYS B 1 241 ? 11.617 20.688 10.625 1 82.94 241 LYS B C 1
ATOM 8409 O O . LYS B 1 241 ? 12.039 21.719 11.172 1 82.94 241 LYS B O 1
ATOM 8414 N N . LEU B 1 242 ? 11.445 19.625 11.281 1 83.88 242 LEU B N 1
ATOM 8415 C CA . LEU B 1 242 ? 11.711 19.547 12.711 1 83.88 242 LEU B CA 1
ATOM 8416 C C . LEU B 1 242 ? 13.195 19.75 13 1 83.88 242 LEU B C 1
ATOM 8418 O O . LEU B 1 242 ? 13.562 20.297 14.031 1 83.88 242 LEU B O 1
ATOM 8422 N N . ASN B 1 243 ? 13.953 19.297 12.047 1 87.06 243 ASN B N 1
ATOM 8423 C CA . ASN B 1 243 ? 15.383 19.547 12.195 1 87.06 243 ASN B CA 1
ATOM 8424 C C . ASN B 1 243 ? 15.703 21.031 12.078 1 87.06 243 ASN B C 1
ATOM 8426 O O . ASN B 1 243 ? 16.609 21.531 12.758 1 87.06 243 ASN B O 1
ATOM 8430 N N . SER B 1 244 ? 15.008 21.688 11.211 1 90.75 244 SER B N 1
ATOM 8431 C CA . SER B 1 244 ? 15.18 23.125 11.086 1 90.75 244 SER B CA 1
ATOM 8432 C C . SER B 1 244 ? 14.812 23.844 12.383 1 90.75 244 SER B C 1
ATOM 8434 O O . SER B 1 244 ? 15.484 24.797 12.797 1 90.75 244 SER B O 1
ATOM 8436 N N . TYR B 1 245 ? 13.805 23.391 13 1 89.31 245 TYR B N 1
ATOM 8437 C CA . TYR B 1 245 ? 13.422 23.969 14.289 1 89.31 245 TYR B CA 1
ATOM 8438 C C . TYR B 1 245 ? 14.477 23.672 15.352 1 89.31 245 TYR B C 1
ATOM 8440 O O . TYR B 1 245 ? 14.727 24.5 16.234 1 89.31 245 TYR B O 1
ATOM 8448 N N . ARG B 1 246 ? 15.016 22.547 15.242 1 89.62 246 ARG B N 1
ATOM 8449 C CA . ARG B 1 246 ? 16.078 22.219 16.188 1 89.62 246 ARG B CA 1
ATOM 8450 C C . ARG B 1 246 ? 17.25 23.172 16.031 1 89.62 246 ARG B C 1
ATOM 8452 O O . ARG B 1 246 ? 17.844 23.609 17.031 1 89.62 246 ARG B O 1
ATOM 8459 N N . TRP B 1 247 ? 17.562 23.422 14.836 1 93.19 247 TRP B N 1
ATOM 8460 C CA . TRP B 1 247 ? 18.641 24.375 14.594 1 93.19 247 TRP B CA 1
ATOM 8461 C C . TRP B 1 247 ? 18.281 25.766 15.125 1 93.19 247 TRP B C 1
ATOM 8463 O O . TRP B 1 247 ? 19.109 26.438 15.742 1 93.19 247 TRP B O 1
ATOM 8473 N N . LEU B 1 248 ? 17.109 26.141 14.938 1 93.5 248 LEU B N 1
ATOM 8474 C CA . LEU B 1 248 ? 16.656 27.469 15.367 1 93.5 248 LEU B CA 1
ATOM 8475 C C . LEU B 1 248 ? 16.688 27.578 16.891 1 93.5 248 LEU B C 1
ATOM 8477 O O . LEU B 1 248 ? 17.203 28.562 17.438 1 93.5 248 LEU B O 1
ATOM 8481 N N . TYR B 1 249 ? 16.219 26.578 17.578 1 91.38 249 TYR B N 1
ATOM 8482 C CA . TYR B 1 249 ? 16 26.703 19.016 1 91.38 249 TYR B CA 1
ATOM 8483 C C . TYR B 1 249 ? 17.203 26.188 19.797 1 91.38 249 TYR B C 1
ATOM 8485 O O . TYR B 1 249 ? 17.609 26.797 20.781 1 91.38 249 TYR B O 1
ATOM 8493 N N . SER B 1 250 ? 17.703 25.094 19.391 1 89.12 250 SER B N 1
ATOM 8494 C CA . SER B 1 250 ? 18.812 24.484 20.141 1 89.12 250 SER B CA 1
ATOM 8495 C C . SER B 1 250 ? 20.156 24.953 19.609 1 89.12 250 SER B C 1
ATOM 8497 O O . SER B 1 250 ? 21.172 24.844 20.297 1 89.12 250 SER B O 1
ATOM 8499 N N . GLY B 1 251 ? 20.203 25.406 18.469 1 91.94 251 GLY B N 1
ATOM 8500 C CA . GLY B 1 251 ? 21.438 25.891 17.875 1 91.94 251 GLY B CA 1
ATOM 8501 C C . GLY B 1 251 ? 21.609 27.391 18.016 1 91.94 251 GLY B C 1
ATOM 8502 O O . GLY B 1 251 ? 22.406 27.859 18.828 1 91.94 251 GLY B O 1
ATOM 8503 N N . PHE B 1 252 ? 20.797 28.141 17.375 1 95.62 252 PHE B N 1
ATOM 8504 C CA . PHE B 1 252 ? 20.969 29.594 17.234 1 95.62 252 PHE B CA 1
ATOM 8505 C C . PHE B 1 252 ? 20.406 30.328 18.438 1 95.62 252 PHE B C 1
ATOM 8507 O O . PHE B 1 252 ? 21.047 31.234 18.984 1 95.62 252 PHE B O 1
ATOM 8514 N N . ALA B 1 253 ? 19.203 29.984 18.812 1 94.19 253 ALA B N 1
ATOM 8515 C CA . ALA B 1 253 ? 18.578 30.672 19.938 1 94.19 253 ALA B CA 1
ATOM 8516 C C . ALA B 1 253 ? 19.375 30.469 21.219 1 94.19 253 ALA B C 1
ATOM 8518 O O . ALA B 1 253 ? 19.438 31.375 22.062 1 94.19 253 ALA B O 1
ATOM 8519 N N . ARG B 1 254 ? 19.922 29.344 21.359 1 91.88 254 ARG B N 1
ATOM 8520 C CA . ARG B 1 254 ? 20.734 29.078 22.531 1 91.88 254 ARG B CA 1
ATOM 8521 C C . ARG B 1 254 ? 21.922 30.031 22.609 1 91.88 254 ARG B C 1
ATOM 8523 O O . ARG B 1 254 ? 22.344 30.438 23.703 1 91.88 254 ARG B O 1
ATOM 8530 N N . VAL B 1 255 ? 22.453 30.406 21.5 1 92.81 255 VAL B N 1
ATOM 8531 C CA . VAL B 1 255 ? 23.594 31.312 21.438 1 92.81 255 VAL B CA 1
ATOM 8532 C C . VAL B 1 255 ? 23.109 32.75 21.578 1 92.81 255 VAL B C 1
ATOM 8534 O O . VAL B 1 255 ? 23.656 33.531 22.375 1 92.81 255 VAL B O 1
ATOM 8537 N N . LEU B 1 256 ? 22.047 33.125 20.875 1 94.75 256 LEU B N 1
ATOM 8538 C CA . LEU B 1 256 ? 21.578 34.5 20.812 1 94.75 256 LEU B CA 1
ATOM 8539 C C . LEU B 1 256 ? 20.75 34.844 22.047 1 94.75 256 LEU B C 1
ATOM 8541 O O . LEU B 1 256 ? 20.625 36.031 22.391 1 94.75 256 LEU B O 1
ATOM 8545 N N . GLN B 1 257 ? 20.125 33.875 22.688 1 92.69 257 GLN B N 1
ATOM 8546 C CA . GLN B 1 257 ? 19.281 34.031 23.859 1 92.69 257 GLN B CA 1
ATOM 8547 C C . GLN B 1 257 ? 18.219 35.125 23.609 1 92.69 257 GLN B C 1
ATOM 8549 O O . GLN B 1 257 ? 18.094 36.062 24.391 1 92.69 257 GLN B O 1
ATOM 8554 N N . PRO B 1 258 ? 17.422 34.938 22.578 1 95.81 258 PRO B N 1
ATOM 8555 C CA . PRO B 1 258 ? 16.391 35.938 22.281 1 95.81 258 PRO B CA 1
ATOM 8556 C C . PRO B 1 258 ? 15.273 35.969 23.328 1 95.81 258 PRO B C 1
ATOM 8558 O O . PRO B 1 258 ? 15.078 34.969 24.031 1 95.81 258 PRO B O 1
ATOM 8561 N N . ASN B 1 259 ? 14.633 37.062 23.438 1 95 259 ASN B N 1
ATOM 8562 C CA . ASN B 1 259 ? 13.461 37.125 24.312 1 95 259 ASN B CA 1
ATOM 8563 C C . ASN B 1 259 ? 12.281 36.344 23.719 1 95 259 ASN B C 1
ATOM 8565 O O . ASN B 1 259 ? 11.672 35.531 24.406 1 95 259 ASN B O 1
ATOM 8569 N N . ILE B 1 260 ? 12.016 36.688 22.438 1 95.94 260 ILE B N 1
ATOM 8570 C CA . ILE B 1 260 ? 10.938 35.969 21.75 1 95.94 260 ILE B CA 1
ATOM 8571 C C . ILE B 1 260 ? 11.438 35.438 20.422 1 95.94 260 ILE B C 1
ATOM 8573 O O . ILE B 1 260 ? 12.32 36 19.797 1 95.94 260 ILE B O 1
ATOM 8577 N N . THR B 1 261 ? 10.953 34.281 20.062 1 95.69 261 THR B N 1
ATOM 8578 C CA . THR B 1 261 ? 11.188 33.719 18.734 1 95.69 261 THR B CA 1
ATOM 8579 C C . THR B 1 261 ? 9.883 33.656 17.938 1 95.69 261 THR B C 1
ATOM 8581 O O . THR B 1 261 ? 8.828 33.344 18.484 1 95.69 261 THR B O 1
ATOM 8584 N N . VAL B 1 262 ? 9.93 33.969 16.688 1 95.56 262 VAL B N 1
ATOM 8585 C CA . VAL B 1 262 ? 8.766 33.906 15.805 1 95.56 262 VAL B CA 1
ATOM 8586 C C . VAL B 1 262 ? 9.062 32.969 14.641 1 95.56 262 VAL B C 1
ATOM 8588 O O . VAL B 1 262 ? 10.062 33.125 13.945 1 95.56 262 VAL B O 1
ATOM 8591 N N . HIS B 1 263 ? 8.211 32 14.508 1 91.44 263 HIS B N 1
ATOM 8592 C CA . HIS B 1 263 ? 8.352 31.078 13.391 1 91.44 263 HIS B CA 1
ATOM 8593 C C . HIS B 1 263 ? 7.41 31.453 12.242 1 91.44 263 HIS B C 1
ATOM 8595 O O . HIS B 1 263 ? 6.238 31.766 12.477 1 91.44 263 HIS B O 1
ATOM 8601 N N . LEU B 1 264 ? 7.918 31.406 11.086 1 94.12 264 LEU B N 1
ATOM 8602 C CA . LEU B 1 264 ? 7.137 31.672 9.883 1 94.12 264 LEU B CA 1
ATOM 8603 C C . LEU B 1 264 ? 7.422 30.641 8.812 1 94.12 264 LEU B C 1
ATOM 8605 O O . LEU B 1 264 ? 8.562 30.188 8.664 1 94.12 264 LEU B O 1
ATOM 8609 N N . ASP B 1 265 ? 6.352 30.266 8.172 1 91.88 265 ASP B N 1
ATOM 8610 C CA . ASP B 1 265 ? 6.543 29.484 6.957 1 91.88 265 ASP B CA 1
ATOM 8611 C C . ASP B 1 265 ? 6.801 30.391 5.758 1 91.88 265 ASP B C 1
ATOM 8613 O O . ASP B 1 265 ? 6.25 31.5 5.676 1 91.88 265 ASP B O 1
ATOM 8617 N N . VAL B 1 266 ? 7.605 29.875 4.887 1 93.44 266 VAL B N 1
ATOM 8618 C CA . VAL B 1 266 ? 7.844 30.656 3.674 1 93.44 266 VAL B CA 1
ATOM 8619 C C . VAL B 1 266 ? 6.531 30.844 2.92 1 93.44 266 VAL B C 1
ATOM 8621 O O . VAL B 1 266 ? 5.715 29.922 2.83 1 93.44 266 VAL B O 1
ATOM 8624 N N . GLY B 1 267 ? 6.289 32.062 2.559 1 91.88 267 GLY B N 1
ATOM 8625 C CA . GLY B 1 267 ? 5.062 32.375 1.85 1 91.88 267 GLY B CA 1
ATOM 8626 C C . GLY B 1 267 ? 4.047 33.125 2.711 1 91.88 267 GLY B C 1
ATOM 8627 O O . GLY B 1 267 ? 3.082 33.688 2.197 1 91.88 267 GLY B O 1
ATOM 8628 N N . THR B 1 268 ? 4.273 33.094 3.955 1 94.5 268 THR B N 1
ATOM 8629 C CA . THR B 1 268 ? 3.371 33.781 4.863 1 94.5 268 THR B CA 1
ATOM 8630 C C . THR B 1 268 ? 3.668 35.281 4.875 1 94.5 268 THR B C 1
ATOM 8632 O O . THR B 1 268 ? 4.824 35.688 5.012 1 94.5 268 THR B O 1
ATOM 8635 N N . LYS B 1 269 ? 2.689 36.062 4.66 1 94.56 269 LYS B N 1
ATOM 8636 C CA . LYS B 1 269 ? 2.781 37.5 4.715 1 94.56 269 LYS B CA 1
ATOM 8637 C C . LYS B 1 269 ? 2.24 38.031 6.039 1 94.56 269 LYS B C 1
ATOM 8639 O O . LYS B 1 269 ? 1.052 37.906 6.336 1 94.56 269 LYS B O 1
ATOM 8644 N N . LEU B 1 270 ? 3.074 38.656 6.766 1 94.94 270 LEU B N 1
ATOM 8645 C CA . LEU B 1 270 ? 2.67 39.219 8.047 1 94.94 270 LEU B CA 1
ATOM 8646 C C . LEU B 1 270 ? 1.969 40.562 7.859 1 94.94 270 LEU B C 1
ATOM 8648 O O . LEU B 1 270 ? 2.322 41.312 6.961 1 94.94 270 LEU B O 1
ATOM 8652 N N . GLY B 1 271 ? 1.025 40.75 8.719 1 91.81 271 GLY B N 1
ATOM 8653 C CA . GLY B 1 271 ? 0.453 42.062 8.758 1 91.81 271 GLY B CA 1
ATOM 8654 C C . GLY B 1 271 ? 1.467 43.156 9.102 1 91.81 271 GLY B C 1
ATOM 8655 O O . GLY B 1 271 ? 2.537 42.844 9.633 1 91.81 271 GLY B O 1
ATOM 8656 N N . LYS B 1 272 ? 1.189 44.344 8.922 1 87.75 272 LYS B N 1
ATOM 8657 C CA . LYS B 1 272 ? 2.123 45.469 9.016 1 87.75 272 LYS B CA 1
ATOM 8658 C C . LYS B 1 272 ? 2.582 45.688 10.453 1 87.75 272 LYS B C 1
ATOM 8660 O O . LYS B 1 272 ? 3.691 46.156 10.695 1 87.75 272 LYS B O 1
ATOM 8665 N N . GLN B 1 273 ? 1.811 45.312 11.383 1 91.19 273 GLN B N 1
ATOM 8666 C CA . GLN B 1 273 ? 2.17 45.531 12.781 1 91.19 273 GLN B CA 1
ATOM 8667 C C . GLN B 1 273 ? 2.201 44.219 13.562 1 91.19 273 GLN B C 1
ATOM 8669 O O . GLN B 1 273 ? 2.1 44.219 14.789 1 91.19 273 GLN B O 1
ATOM 8674 N N . ALA B 1 274 ? 2.322 43.188 12.883 1 94.19 274 ALA B N 1
ATOM 8675 C CA . ALA B 1 274 ? 2.154 41.875 13.492 1 94.19 274 ALA B CA 1
ATOM 8676 C C . ALA B 1 274 ? 3.258 41.594 14.508 1 94.19 274 ALA B C 1
ATOM 8678 O O . ALA B 1 274 ? 2.98 41.156 15.633 1 94.19 274 ALA B O 1
ATOM 8679 N N . LEU B 1 275 ? 4.5 41.844 14.195 1 94.56 275 LEU B N 1
ATOM 8680 C CA . LEU B 1 275 ? 5.613 41.562 15.086 1 94.56 275 LEU B CA 1
ATOM 8681 C C . LEU B 1 275 ? 5.531 42.375 16.359 1 94.56 275 LEU B C 1
ATOM 8683 O O . LEU B 1 275 ? 5.797 41.875 17.453 1 94.56 275 LEU B O 1
ATOM 8687 N N . TYR B 1 276 ? 5.176 43.594 16.219 1 93.06 276 TYR B N 1
ATOM 8688 C CA . TYR B 1 276 ? 5.062 44.469 17.391 1 93.06 276 TYR B CA 1
ATOM 8689 C C . TYR B 1 276 ? 3.93 44 18.297 1 93.06 276 TYR B C 1
ATOM 8691 O O . TYR B 1 276 ? 4.09 43.938 19.516 1 93.06 276 TYR B O 1
ATOM 8699 N N . LYS B 1 277 ? 2.818 43.75 17.703 1 92.12 277 LYS B N 1
ATOM 8700 C CA . LYS B 1 277 ? 1.658 43.344 18.484 1 92.12 277 LYS B CA 1
ATOM 8701 C C . LYS B 1 277 ? 1.933 42.031 19.219 1 92.12 277 LYS B C 1
ATOM 8703 O O . LYS B 1 277 ? 1.494 41.844 20.359 1 92.12 277 LYS B O 1
ATOM 8708 N N . LEU B 1 278 ? 2.613 41.156 18.578 1 94.38 278 LEU B N 1
ATOM 8709 C CA . LEU B 1 278 ? 3.004 39.906 19.234 1 94.38 278 LEU B CA 1
ATOM 8710 C C . LEU B 1 278 ? 3.963 40.188 20.391 1 94.38 278 LEU B C 1
ATOM 8712 O O . LEU B 1 278 ? 3.762 39.688 21.5 1 94.38 278 LEU B O 1
ATOM 8716 N N . TRP B 1 279 ? 4.945 40.938 20.125 1 93.62 279 TRP B N 1
ATOM 8717 C CA . TRP B 1 279 ? 5.934 41.281 21.156 1 93.62 279 TRP B CA 1
ATOM 8718 C C . TRP B 1 279 ? 5.273 41.969 22.344 1 93.62 279 TRP B C 1
ATOM 8720 O O . TRP B 1 279 ? 5.605 41.688 23.5 1 93.62 279 TRP B O 1
ATOM 8730 N N . LYS B 1 280 ? 4.367 42.875 22.062 1 91.88 280 LYS B N 1
ATOM 8731 C CA . LYS B 1 280 ? 3.701 43.656 23.109 1 91.88 280 LYS B CA 1
ATOM 8732 C C . LYS B 1 280 ? 2.93 42.719 24.062 1 91.88 280 LYS B C 1
ATOM 8734 O O . LYS B 1 280 ? 2.883 42.969 25.266 1 91.88 280 LYS B O 1
ATOM 8739 N N . GLU B 1 281 ? 2.326 41.719 23.531 1 93.06 281 GLU B N 1
ATOM 8740 C CA . GLU B 1 281 ? 1.6 40.75 24.375 1 93.06 281 GLU B CA 1
ATOM 8741 C C . GLU B 1 281 ? 2.537 40.062 25.359 1 93.06 281 GLU B C 1
ATOM 8743 O O . GLU B 1 281 ? 2.156 39.781 26.5 1 93.06 281 GLU B O 1
ATOM 8748 N N . PHE B 1 282 ? 3.703 39.719 24.922 1 94.69 282 PHE B N 1
ATOM 8749 C CA . PHE B 1 282 ? 4.688 39.094 25.781 1 94.69 282 PHE B CA 1
ATOM 8750 C C . PHE B 1 282 ? 5.188 40.094 26.844 1 94.69 282 PHE B C 1
ATOM 8752 O O . PHE B 1 282 ? 5.516 39.688 27.953 1 94.69 282 PHE B O 1
ATOM 8759 N N . ASP B 1 283 ? 5.242 41.312 26.453 1 91.81 283 ASP B N 1
ATOM 8760 C CA . ASP B 1 283 ? 5.703 42.344 27.391 1 91.81 283 ASP B CA 1
ATOM 8761 C C . ASP B 1 283 ? 4.676 42.594 28.484 1 91.81 283 ASP B C 1
ATOM 8763 O O . ASP B 1 283 ? 5.039 42.812 29.641 1 91.81 283 ASP B O 1
ATOM 8767 N N . ILE B 1 284 ? 3.453 42.531 28.156 1 89.56 284 ILE B N 1
ATOM 8768 C CA . ILE B 1 284 ? 2.369 42.812 29.094 1 89.56 284 ILE B CA 1
ATOM 8769 C C . ILE B 1 284 ? 2.199 41.625 30.047 1 89.56 284 ILE B C 1
ATOM 8771 O O . ILE B 1 284 ? 1.967 41.812 31.234 1 89.56 284 ILE B O 1
ATOM 8775 N N . GLU B 1 285 ? 2.291 40.438 29.531 1 92.12 285 GLU B N 1
ATOM 8776 C CA . GLU B 1 285 ? 2.107 39.219 30.328 1 92.12 285 GLU B CA 1
ATOM 8777 C C . GLU B 1 285 ? 3.408 38.438 30.438 1 92.12 285 GLU B C 1
ATOM 8779 O O . GLU B 1 285 ? 3.73 37.625 29.562 1 92.12 285 GLU B O 1
ATOM 8784 N N . PRO B 1 286 ? 4.055 38.531 31.5 1 91.62 286 PRO B N 1
ATOM 8785 C CA . PRO B 1 286 ? 5.352 37.875 31.656 1 91.62 286 PRO B CA 1
ATOM 8786 C C . PRO B 1 286 ? 5.246 36.344 31.625 1 91.62 286 PRO B C 1
ATOM 8788 O O . PRO B 1 286 ? 6.211 35.656 31.281 1 91.62 286 PRO B O 1
ATOM 8791 N N . MET B 1 287 ? 4.113 35.812 31.953 1 94.06 287 MET B N 1
ATOM 8792 C CA . MET B 1 287 ? 3.988 34.375 32.031 1 94.06 287 MET B CA 1
ATOM 8793 C C . MET B 1 287 ? 3.428 33.812 30.719 1 94.06 287 MET B C 1
ATOM 8795 O O . MET B 1 287 ? 3.061 32.625 30.641 1 94.06 287 MET B O 1
ATOM 8799 N N . LEU B 1 288 ? 3.428 34.656 29.75 1 95.5 288 LEU B N 1
ATOM 8800 C CA . LEU B 1 288 ? 3.031 34.188 28.438 1 95.5 288 LEU B CA 1
ATOM 8801 C C . LEU B 1 288 ? 4.172 33.438 27.75 1 95.5 288 LEU B C 1
ATOM 8803 O O . LEU B 1 288 ? 5.223 34 27.469 1 95.5 288 LEU B O 1
ATOM 8807 N N . ALA B 1 289 ? 3.979 32.156 27.547 1 95.31 289 ALA B N 1
ATOM 8808 C CA . ALA B 1 289 ? 5.047 31.328 27 1 95.31 289 ALA B CA 1
ATOM 8809 C C . ALA B 1 289 ? 5.004 31.328 25.469 1 95.31 289 ALA B C 1
ATOM 8811 O O . ALA B 1 289 ? 6.043 31.203 24.812 1 95.31 289 ALA B O 1
ATOM 8812 N N . ALA B 1 290 ? 3.801 31.359 24.891 1 95.88 290 ALA B N 1
ATOM 8813 C CA . ALA B 1 290 ? 3.666 31.359 23.438 1 95.88 290 ALA B CA 1
ATOM 8814 C C . ALA B 1 290 ? 2.365 32.031 23 1 95.88 290 ALA B C 1
ATOM 8816 O O . ALA B 1 290 ? 1.423 32.125 23.797 1 95.88 290 ALA B O 1
ATOM 8817 N N . ALA B 1 291 ? 2.348 32.5 21.844 1 95.94 291 ALA B N 1
ATOM 8818 C CA . ALA B 1 291 ? 1.186 33.156 21.25 1 95.94 291 ALA B CA 1
ATOM 8819 C C . ALA B 1 291 ? 1.091 32.875 19.75 1 95.94 291 ALA B C 1
ATOM 8821 O O . ALA B 1 291 ? 2.111 32.719 19.078 1 95.94 291 ALA B O 1
ATOM 8822 N N . CYS B 1 292 ? -0.113 32.719 19.297 1 94.12 292 CYS B N 1
ATOM 8823 C CA . CYS B 1 292 ? -0.293 32.469 17.875 1 94.12 292 CYS B CA 1
ATOM 8824 C C . CYS B 1 292 ? -1.114 33.594 17.234 1 94.12 292 CYS B C 1
ATOM 8826 O O . CYS B 1 292 ? -1.985 34.188 17.891 1 94.12 292 CYS B O 1
ATOM 8828 N N . GLY B 1 293 ? -0.781 33.875 16.016 1 92.06 293 GLY B N 1
ATOM 8829 C CA . GLY B 1 293 ? -1.527 34.875 15.258 1 92.06 293 GLY B CA 1
ATOM 8830 C C . GLY B 1 293 ? -2.709 34.312 14.508 1 92.06 293 GLY B C 1
ATOM 8831 O O . GLY B 1 293 ? -3.006 33.125 14.633 1 92.06 293 GLY B O 1
ATOM 8832 N N . GLU B 1 294 ? -3.463 35.156 13.859 1 91.06 294 GLU B N 1
ATOM 8833 C CA . GLU B 1 294 ? -4.574 34.75 13.008 1 91.06 294 GLU B CA 1
ATOM 8834 C C . GLU B 1 294 ? -4.098 34.438 11.586 1 91.06 294 GLU B C 1
ATOM 8836 O O . GLU B 1 294 ? -3.537 35.312 10.914 1 91.06 294 GLU B O 1
ATOM 8841 N N . ILE B 1 295 ? -4.293 33.25 11.164 1 90.75 295 ILE B N 1
ATOM 8842 C CA . ILE B 1 295 ? -3.865 32.844 9.836 1 90.75 295 ILE B CA 1
ATOM 8843 C C . ILE B 1 295 ? -5.016 33 8.844 1 90.75 295 ILE B C 1
ATOM 8845 O O . ILE B 1 295 ? -6.133 32.531 9.094 1 90.75 295 ILE B O 1
ATOM 8849 N N . SER B 1 296 ? -4.832 33.719 7.816 1 89.56 296 SER B N 1
ATOM 8850 C CA . SER B 1 296 ? -5.812 33.906 6.75 1 89.56 296 SER B CA 1
ATOM 8851 C C . SER B 1 296 ? -5.297 33.344 5.422 1 89.56 296 SER B C 1
ATOM 8853 O O . SER B 1 296 ? -4.09 33.156 5.246 1 89.56 296 SER B O 1
ATOM 8855 N N . CYS B 1 297 ? -6.254 33.125 4.523 1 89.12 297 CYS B N 1
ATOM 8856 C CA . CYS B 1 297 ? -5.898 32.531 3.238 1 89.12 297 CYS B CA 1
ATOM 8857 C C . CYS B 1 297 ? -5.578 33.594 2.213 1 89.12 297 CYS B C 1
ATOM 8859 O O . CYS B 1 297 ? -6.234 34.656 2.182 1 89.12 297 CYS B O 1
ATOM 8861 N N . SER B 1 298 ? -4.512 33.281 1.475 1 86.38 298 SER B N 1
ATOM 8862 C CA . SER B 1 298 ? -4.211 34.156 0.352 1 86.38 298 SER B CA 1
ATOM 8863 C C . SER B 1 298 ? -5.145 33.906 -0.825 1 86.38 298 SER B C 1
ATOM 8865 O O . SER B 1 298 ? -5.184 32.781 -1.354 1 86.38 298 SER B O 1
ATOM 8867 N N . LEU B 1 299 ? -5.973 34.844 -1.183 1 82.38 299 LEU B N 1
ATOM 8868 C CA . LEU B 1 299 ? -6.965 34.656 -2.238 1 82.38 299 LEU B CA 1
ATOM 8869 C C . LEU B 1 299 ? -6.43 35.125 -3.578 1 82.38 299 LEU B C 1
ATOM 8871 O O . LEU B 1 299 ? -7.18 35.219 -4.555 1 82.38 299 LEU B O 1
ATOM 8875 N N . GLY B 1 300 ? -5.246 35.406 -3.672 1 74.19 300 GLY B N 1
ATOM 8876 C CA . GLY B 1 300 ? -4.645 35.875 -4.91 1 74.19 300 GLY B CA 1
ATOM 8877 C C . GLY B 1 300 ? -4.957 37.312 -5.211 1 74.19 300 GLY B C 1
ATOM 8878 O O . GLY B 1 300 ? -5.598 38 -4.406 1 74.19 300 GLY B O 1
ATOM 8879 N N . GLY B 1 301 ? -4.41 37.938 -6.289 1 68 301 GLY B N 1
ATOM 8880 C CA . GLY B 1 301 ? -4.543 39.344 -6.637 1 68 301 GLY B CA 1
ATOM 8881 C C . GLY B 1 301 ? -5.984 39.781 -6.77 1 68 301 GLY B C 1
ATOM 8882 O O . GLY B 1 301 ? -6.395 40.781 -6.156 1 68 301 GLY B O 1
ATOM 8883 N N . ASN B 1 302 ? -6.762 39.125 -7.539 1 70.06 302 ASN B N 1
ATOM 8884 C CA . ASN B 1 302 ? -8.133 39.531 -7.781 1 70.06 302 ASN B CA 1
ATOM 8885 C C . ASN B 1 302 ? -9.141 38.562 -7.215 1 70.06 302 ASN B C 1
ATOM 8887 O O . ASN B 1 302 ? -10.219 38.344 -7.789 1 70.06 302 ASN B O 1
ATOM 8891 N N . TRP B 1 303 ? -8.859 37.969 -6.062 1 74 303 TRP B N 1
ATOM 8892 C CA . TRP B 1 303 ? -9.742 37.062 -5.359 1 74 303 TRP B CA 1
ATOM 8893 C C . TRP B 1 303 ? -10.266 35.969 -6.305 1 74 303 TRP B C 1
ATOM 8895 O O . TRP B 1 303 ? -11.352 35.438 -6.082 1 74 303 TRP B O 1
ATOM 8905 N N . LEU B 1 304 ? -9.602 35.781 -7.359 1 71.38 304 LEU B N 1
ATOM 8906 C CA . LEU B 1 304 ? -10.078 34.844 -8.367 1 71.38 304 LEU B CA 1
ATOM 8907 C C . LEU B 1 304 ? -9.992 33.406 -7.859 1 71.38 304 LEU B C 1
ATOM 8909 O O . LEU B 1 304 ? -10.711 32.531 -8.336 1 71.38 304 LEU B O 1
ATOM 8913 N N . ASN B 1 305 ? -9.258 33.281 -6.848 1 81.19 305 ASN B N 1
ATOM 8914 C CA . ASN B 1 305 ? -9.094 31.922 -6.324 1 81.19 305 ASN B CA 1
ATOM 8915 C C . ASN B 1 305 ? -10.328 31.469 -5.551 1 81.19 305 ASN B C 1
ATOM 8917 O O . ASN B 1 305 ? -10.5 30.281 -5.293 1 81.19 305 ASN B O 1
ATOM 8921 N N . ILE B 1 306 ? -11.195 32.406 -5.23 1 84.75 306 ILE B N 1
ATOM 8922 C CA . ILE B 1 306 ? -12.391 32.062 -4.453 1 84.75 306 ILE B CA 1
ATOM 8923 C C . ILE B 1 306 ? -13.375 31.281 -5.316 1 84.75 306 ILE B C 1
ATOM 8925 O O . ILE B 1 306 ? -14.273 30.625 -4.797 1 84.75 306 ILE B O 1
ATOM 8929 N N . LEU B 1 307 ? -13.141 31.344 -6.633 1 83.5 307 LEU B N 1
ATOM 8930 C CA . LEU B 1 307 ? -14.008 30.609 -7.551 1 83.5 307 LEU B CA 1
ATOM 8931 C C . LEU B 1 307 ? -13.766 29.109 -7.445 1 83.5 307 LEU B C 1
ATOM 8933 O O . LEU B 1 307 ? -14.625 28.312 -7.816 1 83.5 307 LEU B O 1
ATOM 8937 N N . ASN B 1 308 ? -12.633 28.812 -6.969 1 89.75 308 ASN B N 1
ATOM 8938 C CA . ASN B 1 308 ? -12.352 27.422 -6.645 1 89.75 308 ASN B CA 1
ATOM 8939 C C . ASN B 1 308 ? -13.023 27 -5.34 1 89.75 308 ASN B C 1
ATOM 8941 O O . ASN B 1 308 ? -12.688 27.516 -4.273 1 89.75 308 ASN B O 1
ATOM 8945 N N . PRO B 1 309 ? -13.914 26.047 -5.449 1 90.12 309 PRO B N 1
ATOM 8946 C CA . PRO B 1 309 ? -14.68 25.688 -4.254 1 90.12 309 PRO B CA 1
ATOM 8947 C C . PRO B 1 309 ? -13.797 25.203 -3.111 1 90.12 309 PRO B C 1
ATOM 8949 O O . PRO B 1 309 ? -14.117 25.406 -1.94 1 90.12 309 PRO B O 1
ATOM 8952 N N . ILE B 1 310 ? -12.742 24.609 -3.408 1 91 310 ILE B N 1
ATOM 8953 C CA . ILE B 1 310 ? -11.844 24.109 -2.377 1 91 310 ILE B CA 1
ATOM 8954 C C . ILE B 1 310 ? -11.188 25.281 -1.649 1 91 310 ILE B C 1
ATOM 8956 O O . ILE B 1 310 ? -11.062 25.266 -0.423 1 91 310 ILE B O 1
ATOM 8960 N N . VAL B 1 311 ? -10.812 26.297 -2.406 1 92.5 311 VAL B N 1
ATOM 8961 C CA . VAL B 1 311 ? -10.18 27.484 -1.825 1 92.5 311 VAL B CA 1
ATOM 8962 C C . VAL B 1 311 ? -11.203 28.266 -0.998 1 92.5 311 VAL B C 1
ATOM 8964 O O . VAL B 1 311 ? -10.898 28.719 0.108 1 92.5 311 VAL B O 1
ATOM 8967 N N . ALA B 1 312 ? -12.383 28.312 -1.519 1 92.62 312 ALA B N 1
ATOM 8968 C CA . ALA B 1 312 ? -13.438 29.047 -0.814 1 92.62 312 ALA B CA 1
ATOM 8969 C C . ALA B 1 312 ? -13.789 28.359 0.503 1 92.62 312 ALA B C 1
ATOM 8971 O O . ALA B 1 312 ? -13.953 29.016 1.529 1 92.62 312 ALA B O 1
ATOM 8972 N N . ALA B 1 313 ? -13.914 27.094 0.473 1 92.5 313 ALA B N 1
ATOM 8973 C CA . ALA B 1 313 ? -14.242 26.344 1.684 1 92.5 313 ALA B CA 1
ATOM 8974 C C . ALA B 1 313 ? -13.148 26.516 2.738 1 92.5 313 ALA B C 1
ATOM 8976 O O . ALA B 1 313 ? -13.445 26.656 3.926 1 92.5 313 ALA B O 1
ATOM 8977 N N . GLN B 1 314 ? -11.945 26.5 2.326 1 93 314 GLN B N 1
ATOM 8978 C CA . GLN B 1 314 ? -10.836 26.672 3.254 1 93 314 GLN B CA 1
ATOM 8979 C C . GLN B 1 314 ? -10.82 28.078 3.83 1 93 314 GLN B C 1
ATOM 8981 O O . GLN B 1 314 ? -10.5 28.281 5.004 1 93 314 GLN B O 1
ATOM 8986 N N . ASN B 1 315 ? -11.094 29.016 2.934 1 91.12 315 ASN B N 1
ATOM 8987 C CA . ASN B 1 315 ? -11.156 30.391 3.391 1 91.12 315 ASN B CA 1
ATOM 8988 C C . ASN B 1 315 ? -12.148 30.562 4.535 1 91.12 315 ASN B C 1
ATOM 8990 O O . ASN B 1 315 ? -11.875 31.281 5.5 1 91.12 315 ASN B O 1
ATOM 8994 N N . PHE B 1 316 ? -13.234 29.891 4.414 1 89.75 316 PHE B N 1
ATOM 8995 C CA . PHE B 1 316 ? -14.242 29.953 5.465 1 89.75 316 PHE B CA 1
ATOM 8996 C C . PHE B 1 316 ? -13.773 29.219 6.715 1 89.75 316 PHE B C 1
ATOM 8998 O O . PHE B 1 316 ? -13.992 29.688 7.836 1 89.75 316 PHE B O 1
ATOM 9005 N N . GLU B 1 317 ? -13.219 28.156 6.555 1 89.81 317 GLU B N 1
ATOM 9006 C CA . GLU B 1 317 ? -12.711 27.359 7.672 1 89.81 317 GLU B CA 1
ATOM 9007 C C . GLU B 1 317 ? -11.664 28.125 8.469 1 89.81 317 GLU B C 1
ATOM 9009 O O . GLU B 1 317 ? -11.688 28.125 9.695 1 89.81 317 GLU B O 1
ATOM 9014 N N . TYR B 1 318 ? -10.734 28.75 7.773 1 89.44 318 TYR B N 1
ATOM 9015 C CA . TYR B 1 318 ? -9.656 29.484 8.422 1 89.44 318 TYR B CA 1
ATOM 9016 C C . TYR B 1 318 ? -10.195 30.688 9.188 1 89.44 318 TYR B C 1
ATOM 9018 O O . TYR B 1 318 ? -9.789 30.938 10.328 1 89.44 318 TYR B O 1
ATOM 9026 N N . LYS B 1 319 ? -11.086 31.312 8.586 1 85.75 319 LYS B N 1
ATOM 9027 C CA . LYS B 1 319 ? -11.539 32.562 9.164 1 85.75 319 LYS B CA 1
ATOM 9028 C C . LYS B 1 319 ? -12.547 32.344 10.289 1 85.75 319 LYS B C 1
ATOM 9030 O O . LYS B 1 319 ? -12.461 32.938 11.352 1 85.75 319 LYS B O 1
ATOM 9035 N N . VAL B 1 320 ? -13.438 31.391 10.07 1 82.38 320 VAL B N 1
ATOM 9036 C CA . VAL B 1 320 ? -14.523 31.234 11.039 1 82.38 320 VAL B CA 1
ATOM 9037 C C . VAL B 1 320 ? -14.258 30 11.914 1 82.38 320 VAL B C 1
ATOM 9039 O O . VAL B 1 320 ? -14.367 30.078 13.141 1 82.38 320 VAL B O 1
ATOM 9042 N N . GLY B 1 321 ? -13.883 28.969 11.344 1 83.94 321 GLY B N 1
ATOM 9043 C CA . GLY B 1 321 ? -13.68 27.734 12.078 1 83.94 321 GLY B CA 1
ATOM 9044 C C . GLY B 1 321 ? -12.508 27.812 13.047 1 83.94 321 GLY B C 1
ATOM 9045 O O . GLY B 1 321 ? -12.68 27.625 14.25 1 83.94 321 GLY B O 1
ATOM 9046 N N . PHE B 1 322 ? -11.398 28.219 12.594 1 86.38 322 PHE B N 1
ATOM 9047 C CA . PHE B 1 322 ? -10.195 28.25 13.422 1 86.38 322 PHE B CA 1
ATOM 9048 C C . PHE B 1 322 ? -10.266 29.391 14.43 1 86.38 322 PHE B C 1
ATOM 9050 O O . PHE B 1 322 ? -9.789 29.25 15.555 1 86.38 322 PHE B O 1
ATOM 9057 N N . GLN B 1 323 ? -10.852 30.422 14.039 1 87.31 323 GLN B N 1
ATOM 9058 C CA . GLN B 1 323 ? -10.953 31.547 14.961 1 87.31 323 GLN B CA 1
ATOM 9059 C C . GLN B 1 323 ? -11.812 31.203 16.172 1 87.31 323 GLN B C 1
ATOM 9061 O O . GLN B 1 323 ? -11.492 31.578 17.297 1 87.31 323 GLN B O 1
ATOM 9066 N N . LEU B 1 324 ? -12.875 30.516 15.891 1 88.81 324 LEU B N 1
ATOM 9067 C CA . LEU B 1 324 ? -13.75 30.109 16.984 1 88.81 324 LEU B CA 1
ATOM 9068 C C . LEU B 1 324 ? -13.016 29.188 17.953 1 88.81 324 LEU B C 1
ATOM 9070 O O . LEU B 1 324 ? -13.133 29.344 19.172 1 88.81 324 LEU B O 1
ATOM 9074 N N . ASP B 1 325 ? -12.258 28.344 17.453 1 91.69 325 ASP B N 1
ATOM 9075 C CA . ASP B 1 325 ? -11.523 27.391 18.281 1 91.69 325 ASP B CA 1
ATOM 9076 C C . ASP B 1 325 ? -10.422 28.078 19.062 1 91.69 325 ASP B C 1
ATOM 9078 O O . ASP B 1 325 ? -10.266 27.844 20.266 1 91.69 325 ASP B O 1
ATOM 9082 N N . ARG B 1 326 ? -9.688 28.969 18.438 1 93.25 326 ARG B N 1
ATOM 9083 C CA . ARG B 1 326 ? -8.531 29.609 19.062 1 93.25 326 ARG B CA 1
ATOM 9084 C C . ARG B 1 326 ? -8.961 30.594 20.141 1 93.25 326 ARG B C 1
ATOM 9086 O O . ARG B 1 326 ? -8.328 30.688 21.203 1 93.25 326 ARG B O 1
ATOM 9093 N N . THR B 1 327 ? -10.016 31.312 19.875 1 93 327 THR B N 1
ATOM 9094 C CA . THR B 1 327 ? -10.492 32.281 20.844 1 93 327 THR B CA 1
ATOM 9095 C C . THR B 1 327 ? -11.086 31.562 22.062 1 93 327 THR B C 1
ATOM 9097 O O . THR B 1 327 ? -10.867 32 23.203 1 93 327 THR B O 1
ATOM 9100 N N . PHE B 1 328 ? -11.781 30.453 21.891 1 93.75 328 PHE B N 1
ATOM 9101 C CA . PHE B 1 328 ? -12.32 29.641 22.969 1 93.75 328 PHE B CA 1
ATOM 9102 C C . PHE B 1 328 ? -11.203 29.094 23.844 1 93.75 328 PHE B C 1
ATOM 9104 O O . PHE B 1 328 ? -11.242 29.25 25.078 1 93.75 328 PHE B O 1
ATOM 9111 N N . GLU B 1 329 ? -10.195 28.594 23.172 1 95.31 329 GLU B N 1
ATOM 9112 C CA . GLU B 1 329 ? -9.094 28 23.922 1 95.31 329 GLU B CA 1
ATOM 9113 C C . GLU B 1 329 ? -8.273 29.078 24.641 1 95.31 329 GLU B C 1
ATOM 9115 O O . GLU B 1 329 ? -7.863 28.891 25.781 1 95.31 329 GLU B O 1
ATOM 9120 N N . SER B 1 330 ? -8.039 30.156 23.938 1 95.12 330 SER B N 1
ATOM 9121 C CA . SER B 1 330 ? -7.262 31.266 24.5 1 95.12 330 SER B CA 1
ATOM 9122 C C . SER B 1 330 ? -7.918 31.812 25.75 1 95.12 330 SER B C 1
ATOM 9124 O O . SER B 1 330 ? -7.23 32.281 26.656 1 95.12 330 SER B O 1
ATOM 9126 N N . ALA B 1 331 ? -9.211 31.797 25.812 1 94.5 331 ALA B N 1
ATOM 9127 C CA . ALA B 1 331 ? -9.953 32.312 26.953 1 94.5 331 ALA B CA 1
ATOM 9128 C C . ALA B 1 331 ? -9.586 31.547 28.234 1 94.5 331 ALA B C 1
ATOM 9130 O O . ALA B 1 331 ? -9.656 32.094 29.328 1 94.5 331 ALA B O 1
ATOM 9131 N N . THR B 1 332 ? -9.18 30.328 28.156 1 94.44 332 THR B N 1
ATOM 9132 C CA . THR B 1 332 ? -8.82 29.516 29.312 1 94.44 332 THR B CA 1
ATOM 9133 C C . THR B 1 332 ? -7.316 29.562 29.562 1 94.44 332 THR B C 1
ATOM 9135 O O . THR B 1 332 ? -6.824 29 30.531 1 94.44 332 THR B O 1
ATOM 9138 N N . GLY B 1 333 ? -6.59 30.219 28.641 1 93.56 333 GLY B N 1
ATOM 9139 C CA . GLY B 1 333 ? -5.141 30.266 28.75 1 93.56 333 GLY B CA 1
ATOM 9140 C C . GLY B 1 333 ? -4.457 29.062 28.109 1 93.56 333 GLY B C 1
ATOM 9141 O O . GLY B 1 333 ? -3.287 28.797 28.391 1 93.56 333 GLY B O 1
ATOM 9142 N N . PHE B 1 334 ? -5.238 28.375 27.391 1 93.5 334 PHE B N 1
ATOM 9143 C CA . PHE B 1 334 ? -4.785 27.156 26.719 1 93.5 334 PHE B CA 1
ATOM 9144 C C . PHE B 1 334 ? -4.922 27.266 25.219 1 93.5 334 PHE B C 1
ATOM 9146 O O . PHE B 1 334 ? -5.781 28 24.719 1 93.5 334 PHE B O 1
ATOM 9153 N N . LEU B 1 335 ? -3.961 26.641 24.5 1 94.81 335 LEU B N 1
ATOM 9154 C CA . LEU B 1 335 ? -4.062 26.438 23.047 1 94.81 335 LEU B CA 1
ATOM 9155 C C . LEU B 1 335 ? -3.705 25 22.672 1 94.81 335 LEU B C 1
ATOM 9157 O O . LEU B 1 335 ? -2.736 24.438 23.188 1 94.81 335 LEU B O 1
ATOM 9161 N N . SER B 1 336 ? -4.5 24.438 21.844 1 92.5 336 SER B N 1
ATOM 9162 C CA . SER B 1 336 ? -4.238 23.062 21.422 1 92.5 336 SER B CA 1
ATOM 9163 C C . SER B 1 336 ? -3.24 23.016 20.266 1 92.5 336 SER B C 1
ATOM 9165 O O . SER B 1 336 ? -2.652 21.953 20 1 92.5 336 SER B O 1
ATOM 9167 N N . LEU B 1 337 ? -3.109 24.172 19.656 1 92.06 337 LEU B N 1
ATOM 9168 C CA . LEU B 1 337 ? -2.254 24.188 18.469 1 92.06 337 LEU B CA 1
ATOM 9169 C C . LEU B 1 337 ? -1.58 25.547 18.312 1 92.06 337 LEU B C 1
ATOM 9171 O O . LEU B 1 337 ? -2.209 26.594 18.531 1 92.06 337 LEU B O 1
ATOM 9175 N N . LEU B 1 338 ? -0.31 25.516 18.078 1 92.94 338 LEU B N 1
ATOM 9176 C CA . LEU B 1 338 ? 0.464 26.688 17.688 1 92.94 338 LEU B CA 1
ATOM 9177 C C . LEU B 1 338 ? 0.967 26.531 16.25 1 92.94 338 LEU B C 1
ATOM 9179 O O . LEU B 1 338 ? 2.008 25.922 16.016 1 92.94 338 LEU B O 1
ATOM 9183 N N . PRO B 1 339 ? 0.249 27.094 15.328 1 90.69 339 PRO B N 1
ATOM 9184 C CA . PRO B 1 339 ? 0.573 26.875 13.914 1 90.69 339 PRO B CA 1
ATOM 9185 C C . PRO B 1 339 ? 1.993 27.297 13.555 1 90.69 339 PRO B C 1
ATOM 9187 O O . PRO B 1 339 ? 2.475 28.328 14.055 1 90.69 339 PRO B O 1
ATOM 9190 N N . GLY B 1 340 ? 2.58 26.562 12.703 1 87.38 340 GLY B N 1
ATOM 9191 C CA . GLY B 1 340 ? 3.93 26.875 12.25 1 87.38 340 GLY B CA 1
ATOM 9192 C C . GLY B 1 340 ? 3.992 28.078 11.328 1 87.38 340 GLY B C 1
ATOM 9193 O O . GLY B 1 340 ? 5.062 28.656 11.125 1 87.38 340 GLY B O 1
ATOM 9194 N N . ALA B 1 341 ? 2.838 28.469 10.828 1 88.06 341 ALA B N 1
ATOM 9195 C CA . ALA B 1 341 ? 2.803 29.594 9.891 1 88.06 341 ALA B CA 1
ATOM 9196 C C . ALA B 1 341 ? 3.049 30.922 10.609 1 88.06 341 ALA B C 1
ATOM 9198 O O . ALA B 1 341 ? 3.6 31.859 10.023 1 88.06 341 ALA B O 1
ATOM 9199 N N . CYS B 1 342 ? 2.582 31.031 11.797 1 93 342 CYS B N 1
ATOM 9200 C CA . CYS B 1 342 ? 2.807 32.25 12.547 1 93 342 CYS B CA 1
ATOM 9201 C C . CYS B 1 342 ? 2.578 32.031 14.039 1 93 342 CYS B C 1
ATOM 9203 O O . CYS B 1 342 ? 1.448 32.125 14.523 1 93 342 CYS B O 1
ATOM 9205 N N . SER B 1 343 ? 3.557 31.844 14.727 1 94.44 343 SER B N 1
ATOM 9206 C CA . SER B 1 343 ? 3.521 31.672 16.172 1 94.44 343 SER B CA 1
ATOM 9207 C C . SER B 1 343 ? 4.785 32.25 16.828 1 94.44 343 SER B C 1
ATOM 9209 O O . SER B 1 343 ? 5.852 32.25 16.203 1 94.44 343 SER B O 1
ATOM 9211 N N . ALA B 1 344 ? 4.641 32.75 17.938 1 96.38 344 ALA B N 1
ATOM 9212 C CA . ALA B 1 344 ? 5.75 33.344 18.703 1 96.38 344 ALA B CA 1
ATOM 9213 C C . ALA B 1 344 ? 5.941 32.594 20.016 1 96.38 344 ALA B C 1
ATOM 9215 O O . ALA B 1 344 ? 4.969 32.156 20.656 1 96.38 344 ALA B O 1
ATOM 9216 N N . TYR B 1 345 ? 7.145 32.375 20.422 1 95.06 345 TYR B N 1
ATOM 9217 C CA . TYR B 1 345 ? 7.492 31.672 21.656 1 95.06 345 TYR B CA 1
ATOM 9218 C C . TYR B 1 345 ? 8.438 32.5 22.516 1 95.06 345 TYR B C 1
ATOM 9220 O O . TYR B 1 345 ? 9.352 33.156 22 1 95.06 345 TYR B O 1
ATOM 9228 N N . ARG B 1 346 ? 8.078 32.594 23.734 1 95.69 346 ARG B N 1
ATOM 9229 C CA . ARG B 1 346 ? 9.094 33.031 24.672 1 95.69 346 ARG B CA 1
ATOM 9230 C C . ARG B 1 346 ? 10.18 31.984 24.844 1 95.69 346 ARG B C 1
ATOM 9232 O O . ARG B 1 346 ? 9.898 30.859 25.234 1 95.69 346 ARG B O 1
ATOM 9239 N N . TYR B 1 347 ? 11.383 32.281 24.578 1 92.75 347 TYR B N 1
ATOM 9240 C CA . TYR B 1 347 ? 12.453 31.281 24.531 1 92.75 347 TYR B CA 1
ATOM 9241 C C . TYR B 1 347 ? 12.617 30.594 25.875 1 92.75 347 TYR B C 1
ATOM 9243 O O . TYR B 1 347 ? 12.672 29.359 25.938 1 92.75 347 TYR B O 1
ATOM 9251 N N . VAL B 1 348 ? 12.594 31.25 27 1 86.69 348 VAL B N 1
ATOM 9252 C CA . VAL B 1 348 ? 12.82 30.688 28.328 1 86.69 348 VAL B CA 1
ATOM 9253 C C . VAL B 1 348 ? 11.641 29.797 28.719 1 86.69 348 VAL B C 1
ATOM 9255 O O . VAL B 1 348 ? 11.82 28.766 29.375 1 86.69 348 VAL B O 1
ATOM 9258 N N . GLY B 1 349 ? 10.469 30.203 28.328 1 84.19 349 GLY B N 1
ATOM 9259 C CA . GLY B 1 349 ? 9.266 29.438 28.656 1 84.19 349 GLY B CA 1
ATOM 9260 C C . GLY B 1 349 ? 9.164 28.125 27.906 1 84.19 349 GLY B C 1
ATOM 9261 O O . GLY B 1 349 ? 8.672 27.141 28.438 1 84.19 349 GLY B O 1
ATOM 9262 N N . SER B 1 350 ? 9.703 28.156 26.703 1 83.31 350 SER B N 1
ATOM 9263 C CA . SER B 1 350 ? 9.539 26.984 25.844 1 83.31 350 SER B CA 1
ATOM 9264 C C . SER B 1 350 ? 10.773 26.094 25.891 1 83.31 350 SER B C 1
ATOM 9266 O O . SER B 1 350 ? 10.719 24.938 25.453 1 83.31 350 SER B O 1
ATOM 9268 N N . ALA B 1 351 ? 11.789 26.609 26.453 1 84 351 ALA B N 1
ATOM 9269 C CA . ALA B 1 351 ? 13.047 25.859 26.5 1 84 351 ALA B CA 1
ATOM 9270 C C . ALA B 1 351 ? 12.945 24.688 27.453 1 84 351 ALA B C 1
ATOM 9272 O O . ALA B 1 351 ? 12.109 24.688 28.359 1 84 351 ALA B O 1
ATOM 9273 N N . GLY B 1 352 ? 13.609 23.609 27.156 1 83 352 GLY B N 1
ATOM 9274 C CA . GLY B 1 352 ? 13.625 22.438 28 1 83 352 GLY B CA 1
ATOM 9275 C C . GLY B 1 352 ? 12.836 21.266 27.422 1 83 352 GLY B C 1
ATOM 9276 O O . GLY B 1 352 ? 13.008 20.922 26.266 1 83 352 GLY B O 1
ATOM 9277 N N . LYS B 1 353 ? 11.945 20.75 28.312 1 81.69 353 LYS B N 1
ATOM 9278 C CA . LYS B 1 353 ? 11.273 19.5 27.969 1 81.69 353 LYS B CA 1
ATOM 9279 C C . LYS B 1 353 ? 10.242 19.719 26.875 1 81.69 353 LYS B C 1
ATOM 9281 O O . LYS B 1 353 ? 10.109 18.891 25.969 1 81.69 353 LYS B O 1
ATOM 9286 N N . PRO B 1 354 ? 9.57 20.891 26.953 1 84.25 354 PRO B N 1
ATOM 9287 C CA . PRO B 1 354 ? 8.586 21.094 25.891 1 84.25 354 PRO B CA 1
ATOM 9288 C C . PRO B 1 354 ? 9.211 21.125 24.5 1 84.25 354 PRO B C 1
ATOM 9290 O O . PRO B 1 354 ? 8.703 20.469 23.578 1 84.25 354 PRO B O 1
ATOM 9293 N N . LEU B 1 355 ? 10.289 21.781 24.375 1 83.06 355 LEU B N 1
ATOM 9294 C CA . LEU B 1 355 ? 10.961 21.844 23.094 1 83.06 355 LEU B CA 1
ATOM 9295 C C . LEU B 1 355 ? 11.586 20.5 22.719 1 83.06 355 LEU B C 1
ATOM 9297 O O . LEU B 1 355 ? 11.578 20.109 21.562 1 83.06 355 LEU B O 1
ATOM 9301 N N . GLU B 1 356 ? 12.039 19.812 23.656 1 78.88 356 GLU B N 1
ATOM 9302 C CA . GLU B 1 356 ? 12.641 18.5 23.406 1 78.88 356 GLU B CA 1
ATOM 9303 C C . GLU B 1 356 ? 11.602 17.5 22.906 1 78.88 356 GLU B C 1
ATOM 9305 O O . GLU B 1 356 ? 11.891 16.688 22.031 1 78.88 356 GLU B O 1
ATOM 9310 N N . ASP B 1 357 ? 10.492 17.562 23.453 1 78.31 357 ASP B N 1
ATOM 9311 C CA . ASP B 1 357 ? 9.43 16.641 23.047 1 78.31 357 ASP B CA 1
ATOM 9312 C C . ASP B 1 357 ? 8.945 16.969 21.641 1 78.31 357 ASP B C 1
ATOM 9314 O O . ASP B 1 357 ? 8.578 16.062 20.891 1 78.31 357 ASP B O 1
ATOM 9318 N N . MET B 1 358 ? 8.93 18.234 21.375 1 78.25 358 MET B N 1
ATOM 9319 C CA . MET B 1 358 ? 8.531 18.641 20.031 1 78.25 358 MET B CA 1
ATOM 9320 C C . MET B 1 358 ? 9.523 18.141 18.984 1 78.25 358 MET B C 1
ATOM 9322 O O . MET B 1 358 ? 9.133 17.719 17.891 1 78.25 358 MET B O 1
ATOM 9326 N N . LEU B 1 359 ? 10.773 18.016 19.406 1 76.31 359 LEU B N 1
ATOM 9327 C CA . LEU B 1 359 ? 11.844 17.734 18.453 1 76.31 359 LEU B CA 1
ATOM 9328 C C . LEU B 1 359 ? 12.18 16.25 18.422 1 76.31 359 LEU B C 1
ATOM 9330 O O . LEU B 1 359 ? 13.055 15.82 17.672 1 76.31 359 LEU B O 1
ATOM 9334 N N . LEU B 1 360 ? 11.484 15.422 19.188 1 72.56 360 LEU B N 1
ATOM 9335 C CA . LEU B 1 360 ? 11.727 13.984 19.25 1 72.56 360 LEU B CA 1
ATOM 9336 C C . LEU B 1 360 ? 11.43 13.328 17.906 1 72.56 360 LEU B C 1
ATOM 9338 O O . LEU B 1 360 ? 11.93 12.234 17.625 1 72.56 360 LEU B O 1
ATOM 9342 N N . GLY B 1 361 ? 10.688 13.914 17.047 1 69.38 361 GLY B N 1
ATOM 9343 C CA . GLY B 1 361 ? 10.336 13.352 15.75 1 69.38 361 GLY B CA 1
ATOM 9344 C C . GLY B 1 361 ? 11.422 13.523 14.703 1 69.38 361 GLY B C 1
ATOM 9345 O O . GLY B 1 361 ? 11.305 13.016 13.586 1 69.38 361 GLY B O 1
ATOM 9346 N N . ASP B 1 362 ? 12.477 14.297 15.047 1 72.19 362 ASP B N 1
ATOM 9347 C CA . ASP B 1 362 ? 13.617 14.469 14.156 1 72.19 362 ASP B CA 1
ATOM 9348 C C . ASP B 1 362 ? 14.391 13.164 13.992 1 72.19 362 ASP B C 1
ATOM 9350 O O . ASP B 1 362 ? 14.883 12.602 14.969 1 72.19 362 ASP B O 1
ATOM 9354 N N . PRO B 1 363 ? 14.414 12.656 12.727 1 63.06 363 PRO B N 1
ATOM 9355 C CA . PRO B 1 363 ? 15.102 11.375 12.508 1 63.06 363 PRO B CA 1
ATOM 9356 C C . PRO B 1 363 ? 16.547 11.391 12.969 1 63.06 363 PRO B C 1
ATOM 9358 O O . PRO B 1 363 ? 17.078 10.367 13.414 1 63.06 363 PRO B O 1
ATOM 9361 N N . THR B 1 364 ? 17.203 12.602 12.805 1 62.53 364 THR B N 1
ATOM 9362 C CA . THR B 1 364 ? 18.609 12.68 13.203 1 62.53 364 THR B CA 1
ATOM 9363 C C . THR B 1 364 ? 18.734 12.57 14.719 1 62.53 364 THR B C 1
ATOM 9365 O O . THR B 1 364 ? 19.781 12.148 15.227 1 62.53 364 THR B O 1
ATOM 9368 N N . TRP B 1 365 ? 17.688 13.078 15.25 1 59.19 365 TRP B N 1
ATOM 9369 C CA . TRP B 1 365 ? 17.672 12.969 16.703 1 59.19 365 TRP B CA 1
ATOM 9370 C C . TRP B 1 365 ? 17.5 11.523 17.141 1 59.19 365 TRP B C 1
ATOM 9372 O O . TRP B 1 365 ? 18.125 11.078 18.109 1 59.19 365 TRP B O 1
ATOM 9382 N N . ILE B 1 366 ? 16.703 10.844 16.344 1 54.44 366 ILE B N 1
ATOM 9383 C CA . ILE B 1 366 ? 16.422 9.445 16.625 1 54.44 366 ILE B CA 1
ATOM 9384 C C . ILE B 1 366 ? 17.688 8.617 16.391 1 54.44 366 ILE B C 1
ATOM 9386 O O . ILE B 1 366 ? 17.984 7.695 17.156 1 54.44 366 ILE B O 1
ATOM 9390 N N . GLN B 1 367 ? 18.484 8.852 15.266 1 51.16 367 GLN B N 1
ATOM 9391 C CA . GLN B 1 367 ? 19.656 8.07 14.914 1 51.16 367 GLN B CA 1
ATOM 9392 C C . GLN B 1 367 ? 20.844 8.43 15.82 1 51.16 367 GLN B C 1
ATOM 9394 O O . GLN B 1 367 ? 21.703 7.586 16.078 1 51.16 367 GLN B O 1
ATOM 9399 N N . GLY B 1 368 ? 21.172 9.719 15.992 1 46.94 368 GLY B N 1
ATOM 9400 C CA . GLY B 1 368 ? 22.406 10.125 16.656 1 46.94 368 GLY B CA 1
ATOM 9401 C C . GLY B 1 368 ? 22.516 9.594 18.078 1 46.94 368 GLY B C 1
ATOM 9402 O O . GLY B 1 368 ? 23.609 9.461 18.609 1 46.94 368 GLY B O 1
ATOM 9403 N N . HIS B 1 369 ? 21.672 10.023 18.953 1 44.12 369 HIS B N 1
ATOM 9404 C CA . HIS B 1 369 ? 22.109 9.633 20.281 1 44.12 369 HIS B CA 1
ATOM 9405 C C . HIS B 1 369 ? 22.281 8.117 20.391 1 44.12 369 HIS B C 1
ATOM 9407 O O . HIS B 1 369 ? 22 7.395 19.422 1 44.12 369 HIS B O 1
ATOM 9413 N N . ASN B 1 370 ? 21.75 7.336 21.484 1 37.91 370 ASN B N 1
ATOM 9414 C CA . ASN B 1 370 ? 22.016 5.957 21.875 1 37.91 370 ASN B CA 1
ATOM 9415 C C . ASN B 1 370 ? 21.406 4.969 20.891 1 37.91 370 ASN B C 1
ATOM 9417 O O . ASN B 1 370 ? 20.219 5.074 20.547 1 37.91 370 ASN B O 1
ATOM 9421 N N . ARG B 1 371 ? 22.281 4.363 19.984 1 42.47 371 ARG B N 1
ATOM 9422 C CA . ARG B 1 371 ? 22.062 3.146 19.219 1 42.47 371 ARG B CA 1
ATOM 9423 C C . ARG B 1 371 ? 20.859 2.375 19.734 1 42.47 371 ARG B C 1
ATOM 9425 O O . ARG B 1 371 ? 20.375 1.451 19.078 1 42.47 371 ARG B O 1
ATOM 9432 N N . ASP B 1 372 ? 20.688 2.371 20.969 1 41.22 372 ASP B N 1
ATOM 9433 C CA . ASP B 1 372 ? 19.75 1.478 21.625 1 41.22 372 ASP B CA 1
ATOM 9434 C C . ASP B 1 372 ? 18.328 2.018 21.531 1 41.22 372 ASP B C 1
ATOM 9436 O O . ASP B 1 372 ? 17.422 1.517 22.203 1 41.22 372 ASP B O 1
ATOM 9440 N N . ARG B 1 373 ? 18.203 3.234 21.141 1 43.22 373 ARG B N 1
ATOM 9441 C CA . ARG B 1 373 ? 16.859 3.705 21.422 1 43.22 373 ARG B CA 1
ATOM 9442 C C . ARG B 1 373 ? 15.867 3.143 20.406 1 43.22 373 ARG B C 1
ATOM 9444 O O . ARG B 1 373 ? 16.219 2.912 19.234 1 43.22 373 ARG B O 1
ATOM 9451 N N . LEU B 1 374 ? 14.742 2.758 20.859 1 50 374 LEU B N 1
ATOM 9452 C CA . LEU B 1 374 ? 13.57 1.985 20.484 1 50 374 LEU B CA 1
ATOM 9453 C C . LEU B 1 374 ? 12.875 2.611 19.266 1 50 374 LEU B C 1
ATOM 9455 O O . LEU B 1 374 ? 12.758 3.836 19.188 1 50 374 LEU B O 1
ATOM 9459 N N . SER B 1 375 ? 12.945 2.082 18.125 1 57.91 375 SER B N 1
ATOM 9460 C CA . SER B 1 375 ? 12.062 2.326 16.984 1 57.91 375 SER B CA 1
ATOM 9461 C C . SER B 1 375 ? 10.711 2.867 17.438 1 57.91 375 SER B C 1
ATOM 9463 O O . SER B 1 375 ? 10.102 2.328 18.359 1 57.91 375 SER B O 1
ATOM 9465 N N . LEU B 1 376 ? 10.469 4.43 17.219 1 67.31 376 LEU B N 1
ATOM 9466 C CA . LEU B 1 376 ? 9.203 5.047 17.594 1 67.31 376 LEU B CA 1
ATOM 9467 C C . LEU B 1 376 ? 8.023 4.176 17.172 1 67.31 376 LEU B C 1
ATOM 9469 O O . LEU B 1 376 ? 8.07 3.533 16.125 1 67.31 376 LEU B O 1
ATOM 9473 N N . SER B 1 377 ? 7.195 4 18.141 1 79.5 377 SER B N 1
ATOM 9474 C CA . SER B 1 377 ? 5.941 3.303 17.875 1 79.5 377 SER B CA 1
ATOM 9475 C C . SER B 1 377 ? 5.121 4.02 16.812 1 79.5 377 SER B C 1
ATOM 9477 O O . SER B 1 377 ? 5.305 5.219 16.578 1 79.5 377 SER B O 1
ATOM 9479 N N . PRO B 1 378 ? 4.355 3.346 16.078 1 82.31 378 PRO B N 1
ATOM 9480 C CA . PRO B 1 378 ? 3.488 3.967 15.07 1 82.31 378 PRO B CA 1
ATOM 9481 C C . PRO B 1 378 ? 2.674 5.129 15.625 1 82.31 378 PRO B C 1
ATOM 9483 O O . PRO B 1 378 ? 2.459 6.129 14.938 1 82.31 378 PRO B O 1
ATOM 9486 N N . VAL B 1 379 ? 2.332 5.086 16.875 1 84.38 379 VAL B N 1
ATOM 9487 C CA . VAL B 1 379 ? 1.542 6.129 17.531 1 84.38 379 VAL B CA 1
ATOM 9488 C C . VAL B 1 379 ? 2.387 7.391 17.688 1 84.38 379 VAL B C 1
ATOM 9490 O O . VAL B 1 379 ? 1.929 8.492 17.375 1 84.38 379 VAL B O 1
ATOM 9493 N N . ASN B 1 380 ? 3.592 7.25 18 1 82.06 380 ASN B N 1
ATOM 9494 C CA . ASN B 1 380 ? 4.484 8.383 18.219 1 82.06 380 ASN B CA 1
ATOM 9495 C C . ASN B 1 380 ? 4.898 9.031 16.906 1 82.06 380 ASN B C 1
ATOM 9497 O O . ASN B 1 380 ? 5.051 10.25 16.828 1 82.06 380 ASN B O 1
ATOM 9501 N N . LEU B 1 381 ? 5.047 8.164 15.961 1 81 381 LEU B N 1
ATOM 9502 C CA . LEU B 1 381 ? 5.434 8.703 14.664 1 81 381 LEU B CA 1
ATOM 9503 C C . LEU B 1 381 ? 4.328 9.578 14.086 1 81 381 LEU B C 1
ATOM 9505 O O . LEU B 1 381 ? 4.605 10.633 13.516 1 81 381 LEU B O 1
ATOM 9509 N N . ASN B 1 382 ? 3.117 9.203 14.25 1 85.94 382 ASN B N 1
ATOM 9510 C CA . ASN B 1 382 ? 1.998 9.992 13.75 1 85.94 382 ASN B CA 1
ATOM 9511 C C . ASN B 1 382 ? 1.772 11.242 14.602 1 85.94 382 ASN B C 1
ATOM 9513 O O . ASN B 1 382 ? 1.339 12.273 14.086 1 85.94 382 ASN B O 1
ATOM 9517 N N . ARG B 1 383 ? 2.119 11.109 15.844 1 83.88 383 ARG B N 1
ATOM 9518 C CA . ARG B 1 383 ? 2.002 12.258 16.734 1 83.88 383 ARG B CA 1
ATOM 9519 C C . ARG B 1 383 ? 2.922 13.391 16.312 1 83.88 383 ARG B C 1
ATOM 9521 O O . ARG B 1 383 ? 2.572 14.562 16.438 1 83.88 383 ARG B O 1
ATOM 9528 N N . HIS B 1 384 ? 3.973 13.062 15.719 1 79 384 HIS B N 1
ATOM 9529 C CA . HIS B 1 384 ? 4.98 14.062 15.375 1 79 384 HIS B CA 1
ATOM 9530 C C . HIS B 1 384 ? 4.684 14.703 14.023 1 79 384 HIS B C 1
ATOM 9532 O O . HIS B 1 384 ? 5.391 15.625 13.602 1 79 384 HIS B O 1
ATOM 9538 N N . LEU B 1 385 ? 3.637 14.219 13.43 1 80.56 385 LEU B N 1
ATOM 9539 C CA . LEU B 1 385 ? 3.168 14.914 12.234 1 80.56 385 LEU B CA 1
ATOM 9540 C C . LEU B 1 385 ? 2.596 16.281 12.602 1 80.56 385 LEU B C 1
ATOM 9542 O O . LEU B 1 385 ? 2.471 17.156 11.734 1 80.56 385 LEU B O 1
ATOM 9546 N N . ALA B 1 386 ? 2.176 16.406 13.789 1 80.25 386 ALA B N 1
ATOM 9547 C CA . ALA B 1 386 ? 1.675 17.672 14.32 1 80.25 386 ALA B CA 1
ATOM 9548 C C . ALA B 1 386 ? 2.508 18.125 15.516 1 80.25 386 ALA B C 1
ATOM 9550 O O . ALA B 1 386 ? 2.012 18.188 16.641 1 80.25 386 ALA B O 1
ATOM 9551 N N . ASP B 1 387 ? 3.691 18.484 15.234 1 76.88 387 ASP B N 1
ATOM 9552 C CA . ASP B 1 387 ? 4.633 18.906 16.266 1 76.88 387 ASP B CA 1
ATOM 9553 C C . ASP B 1 387 ? 4.152 20.172 16.969 1 76.88 387 ASP B C 1
ATOM 9555 O O . ASP B 1 387 ? 4.477 20.406 18.125 1 76.88 387 ASP B O 1
ATOM 9559 N N . ASP B 1 388 ? 3.297 20.859 16.328 1 86.5 388 ASP B N 1
ATOM 9560 C CA . ASP B 1 388 ? 2.801 22.141 16.812 1 86.5 388 ASP B CA 1
ATOM 9561 C C . ASP B 1 388 ? 1.689 21.938 17.844 1 86.5 388 ASP B C 1
ATOM 9563 O O . ASP B 1 388 ? 1.231 22.906 18.469 1 86.5 388 ASP B O 1
ATOM 9567 N N . ARG B 1 389 ? 1.312 20.719 18.031 1 87.44 389 ARG B N 1
ATOM 9568 C CA . ARG B 1 389 ? 0.263 20.438 19 1 87.44 389 ARG B CA 1
ATOM 9569 C C . ARG B 1 389 ? 0.852 19.891 20.297 1 87.44 389 ARG B C 1
ATOM 9571 O O . ARG B 1 389 ? 0.411 20.266 21.391 1 87.44 389 ARG B O 1
ATOM 9578 N N . VAL B 1 390 ? 1.873 19.188 20.234 1 83.81 390 VAL B N 1
ATOM 9579 C CA . VAL B 1 390 ? 2.447 18.531 21.391 1 83.81 390 VAL B CA 1
ATOM 9580 C C . VAL B 1 390 ? 3.109 19.547 22.312 1 83.81 390 VAL B C 1
ATOM 9582 O O . VAL B 1 390 ? 3.018 19.453 23.531 1 83.81 390 VAL B O 1
ATOM 9585 N N . ILE B 1 391 ? 3.643 20.5 21.703 1 89.44 391 ILE B N 1
ATOM 9586 C CA . ILE B 1 391 ? 4.402 21.484 22.484 1 89.44 391 ILE B CA 1
ATOM 9587 C C . ILE B 1 391 ? 3.453 22.297 23.359 1 89.44 391 ILE B C 1
ATOM 9589 O O . ILE B 1 391 ? 3.822 22.703 24.469 1 89.44 391 ILE B O 1
ATOM 9593 N N . CYS B 1 392 ? 2.254 22.484 22.953 1 92.81 392 CYS B N 1
ATOM 9594 C CA . CYS B 1 392 ? 1.294 23.297 23.688 1 92.81 392 CYS B CA 1
ATOM 9595 C C . CYS B 1 392 ? 1.007 22.703 25.062 1 92.81 392 CYS B C 1
ATOM 9597 O O . CYS B 1 392 ? 1.154 23.375 26.078 1 92.81 392 CYS B O 1
ATOM 9599 N N . PHE B 1 393 ? 0.697 21.438 25.078 1 91.38 393 PHE B N 1
ATOM 9600 C CA . PHE B 1 393 ? 0.375 20.781 26.344 1 91.38 393 PHE B CA 1
ATOM 9601 C C . PHE B 1 393 ? 1.609 20.672 27.234 1 91.38 393 PHE B C 1
ATOM 9603 O O . PHE B 1 393 ? 1.515 20.812 28.453 1 91.38 393 PHE B O 1
ATOM 9610 N N . ARG B 1 394 ? 2.701 20.547 26.672 1 90.69 394 ARG B N 1
ATOM 9611 C CA . ARG B 1 394 ? 3.934 20.391 27.438 1 90.69 394 ARG B CA 1
ATOM 9612 C C . ARG B 1 394 ? 4.34 21.703 28.094 1 90.69 394 ARG B C 1
ATOM 9614 O O . ARG B 1 394 ? 4.918 21.703 29.188 1 90.69 394 ARG B O 1
ATOM 9621 N N . ILE B 1 395 ? 4.055 22.766 27.453 1 93.12 395 ILE B N 1
ATOM 9622 C CA . ILE B 1 395 ? 4.379 24.078 28.016 1 93.12 395 ILE B CA 1
ATOM 9623 C C . ILE B 1 395 ? 3.498 24.344 29.234 1 93.12 395 ILE B C 1
ATOM 9625 O O . ILE B 1 395 ? 3.996 24.734 30.297 1 93.12 395 ILE B O 1
ATOM 9629 N N . ILE B 1 396 ? 2.266 24.094 29.156 1 93.06 396 ILE B N 1
ATOM 9630 C CA . ILE B 1 396 ? 1.319 24.438 30.219 1 93.06 396 ILE B CA 1
ATOM 9631 C C . ILE B 1 396 ? 1.501 23.469 31.391 1 93.06 396 ILE B C 1
ATOM 9633 O O . ILE B 1 396 ? 1.256 23.844 32.531 1 93.06 396 ILE B O 1
ATOM 9637 N N . SER B 1 397 ? 1.954 22.234 31.094 1 92.75 397 SER B N 1
ATOM 9638 C CA . SER B 1 397 ? 2.086 21.219 32.125 1 92.75 397 SER B CA 1
ATOM 9639 C C . SER B 1 397 ? 3.5 21.203 32.719 1 92.75 397 SER B C 1
ATOM 9641 O O . SER B 1 397 ? 3.846 20.312 33.5 1 92.75 397 SER B O 1
ATOM 9643 N N . LYS B 1 398 ? 4.316 22.109 32.219 1 91.5 398 LYS B N 1
ATOM 9644 C CA . LYS B 1 398 ? 5.672 22.172 32.75 1 91.5 398 LYS B CA 1
ATOM 9645 C C . LYS B 1 398 ? 5.664 22.281 34.281 1 91.5 398 LYS B C 1
ATOM 9647 O O . LYS B 1 398 ? 4.965 23.141 34.844 1 91.5 398 LYS B O 1
ATOM 9652 N N . PRO B 1 399 ? 6.418 21.453 34.969 1 91.5 399 PRO B N 1
ATOM 9653 C CA . PRO B 1 399 ? 6.375 21.438 36.438 1 91.5 399 PRO B CA 1
ATOM 9654 C C . PRO B 1 399 ? 6.871 22.75 37.062 1 91.5 399 PRO B C 1
ATOM 9656 O O . PRO B 1 399 ? 7.82 23.359 36.531 1 91.5 399 PRO B O 1
ATOM 9659 N N . ASN B 1 400 ? 6.242 23.203 38.062 1 91.62 400 ASN B N 1
ATOM 9660 C CA . ASN B 1 400 ? 6.629 24.312 38.906 1 91.62 400 ASN B CA 1
ATOM 9661 C C . ASN B 1 400 ? 6.602 25.641 38.156 1 91.62 400 ASN B C 1
ATOM 9663 O O . ASN B 1 400 ? 7.457 26.5 38.375 1 91.62 400 ASN B O 1
ATOM 9667 N N . THR B 1 401 ? 5.809 25.688 37.125 1 92.44 401 THR B N 1
ATOM 9668 C CA . THR B 1 401 ? 5.613 26.922 36.375 1 92.44 401 THR B CA 1
ATOM 9669 C C . THR B 1 401 ? 4.129 27.172 36.094 1 92.44 401 THR B C 1
ATOM 9671 O O . THR B 1 401 ? 3.297 26.297 36.375 1 92.44 401 THR B O 1
ATOM 9674 N N . HIS B 1 402 ? 3.762 28.328 35.719 1 94.44 402 HIS B N 1
ATOM 9675 C CA . HIS B 1 402 ? 2.385 28.672 35.375 1 94.44 402 HIS B CA 1
ATOM 9676 C C . HIS B 1 402 ? 2.312 29.406 34.062 1 94.44 402 HIS B C 1
ATOM 9678 O O . HIS B 1 402 ? 1.691 30.469 33.969 1 94.44 402 HIS B O 1
ATOM 9684 N N . TRP B 1 403 ? 2.951 28.812 33.062 1 94.75 403 TRP B N 1
ATOM 9685 C CA . TRP B 1 403 ? 3 29.375 31.719 1 94.75 403 TRP B CA 1
ATOM 9686 C C . TRP B 1 403 ? 1.615 29.391 31.078 1 94.75 403 TRP B C 1
ATOM 9688 O O . TRP B 1 403 ? 0.795 28.516 31.344 1 94.75 403 TRP B O 1
ATOM 9698 N N . LEU B 1 404 ? 1.35 30.375 30.266 1 95.25 404 LEU B N 1
ATOM 9699 C CA . LEU B 1 404 ? 0.079 30.531 29.578 1 95.25 404 LEU B CA 1
ATOM 9700 C C . LEU B 1 404 ? 0.298 30.625 28.062 1 95.25 404 LEU B C 1
ATOM 9702 O O . LEU B 1 404 ? 1.402 30.938 27.609 1 95.25 404 LEU B O 1
ATOM 9706 N N . LEU B 1 405 ? -0.662 30.281 27.312 1 96.25 405 LEU B N 1
ATOM 9707 C CA . LEU B 1 405 ? -0.72 30.453 25.859 1 96.25 405 LEU B CA 1
ATOM 9708 C C . LEU B 1 405 ? -1.869 31.375 25.469 1 96.25 405 LEU B C 1
ATOM 9710 O O . LEU B 1 405 ? -2.914 31.391 26.125 1 96.25 405 LEU B O 1
ATOM 9714 N N . LYS B 1 406 ? -1.65 32.094 24.391 1 95.44 406 LYS B N 1
ATOM 9715 C CA . LYS B 1 406 ? -2.664 33.094 24.047 1 95.44 406 LYS B CA 1
ATOM 9716 C C . LYS B 1 406 ? -2.787 33.25 22.531 1 95.44 406 LYS B C 1
ATOM 9718 O O . LYS B 1 406 ? -1.801 33.125 21.797 1 95.44 406 LYS B O 1
ATOM 9723 N N . TYR B 1 407 ? -4.051 33.469 22.062 1 94.81 407 TYR B N 1
ATOM 9724 C CA . TYR B 1 407 ? -4.34 33.844 20.688 1 94.81 407 TYR B CA 1
ATOM 9725 C C . TYR B 1 407 ? -4.336 35.344 20.531 1 94.81 407 TYR B C 1
ATOM 9727 O O . TYR B 1 407 ? -4.969 36.062 21.312 1 94.81 407 TYR B O 1
ATOM 9735 N N . VAL B 1 408 ? -3.512 35.844 19.609 1 92.81 408 VAL B N 1
ATOM 9736 C CA . VAL B 1 408 ? -3.41 37.281 19.328 1 92.81 408 VAL B CA 1
ATOM 9737 C C . VAL B 1 408 ? -3.934 37.594 17.922 1 92.81 408 VAL B C 1
ATOM 9739 O O . VAL B 1 408 ? -3.453 37.031 16.953 1 92.81 408 VAL B O 1
ATOM 9742 N N . PRO B 1 409 ? -4.93 38.406 17.734 1 88.62 409 PRO B N 1
ATOM 9743 C CA . PRO B 1 409 ? -5.535 38.656 16.422 1 88.62 409 PRO B CA 1
ATOM 9744 C C . PRO B 1 409 ? -4.629 39.469 15.508 1 88.62 409 PRO B C 1
ATOM 9746 O O . PRO B 1 409 ? -4.988 40.594 15.117 1 88.62 409 PRO B O 1
ATOM 9749 N N . VAL B 1 410 ? -3.496 38.969 15.164 1 90.94 410 VAL B N 1
ATOM 9750 C CA . VAL B 1 410 ? -2.615 39.531 14.133 1 90.94 410 VAL B CA 1
ATOM 9751 C C . VAL B 1 410 ? -2.756 38.688 12.852 1 90.94 410 VAL B C 1
ATOM 9753 O O . VAL B 1 410 ? -2.902 37.469 12.898 1 90.94 410 VAL B O 1
ATOM 9756 N N . THR B 1 411 ? -2.775 39.438 11.789 1 88.62 411 THR B N 1
ATOM 9757 C CA . THR B 1 411 ? -3.082 38.75 10.539 1 88.62 411 THR B CA 1
ATOM 9758 C C . THR B 1 411 ? -1.808 38.219 9.891 1 88.62 411 THR B C 1
ATOM 9760 O O . THR B 1 411 ? -0.792 38.906 9.844 1 88.62 411 THR B O 1
ATOM 9763 N N . ALA B 1 412 ? -1.787 37 9.516 1 93.25 412 ALA B N 1
ATOM 9764 C CA . ALA B 1 412 ? -0.78 36.344 8.688 1 93.25 412 ALA B CA 1
ATOM 9765 C C . ALA B 1 412 ? -1.428 35.594 7.531 1 93.25 412 ALA B C 1
ATOM 9767 O O . ALA B 1 412 ? -2.189 34.656 7.746 1 93.25 412 ALA B O 1
ATOM 9768 N N . THR B 1 413 ? -1.209 36.031 6.309 1 92.69 413 THR B N 1
ATOM 9769 C CA . THR B 1 413 ? -1.815 35.406 5.129 1 92.69 413 THR B CA 1
ATOM 9770 C C . THR B 1 413 ? -0.883 34.375 4.52 1 92.69 413 THR B C 1
ATOM 9772 O O . THR B 1 413 ? 0.286 34.656 4.25 1 92.69 413 THR B O 1
ATOM 9775 N N . THR B 1 414 ? -1.383 33.188 4.352 1 91 414 THR B N 1
ATOM 9776 C CA . THR B 1 414 ? -0.551 32.094 3.838 1 91 414 THR B CA 1
ATOM 9777 C C . THR B 1 414 ? -1.177 31.484 2.592 1 91 414 THR B C 1
ATOM 9779 O O . THR B 1 414 ? -2.352 31.719 2.299 1 91 414 THR B O 1
ATOM 9782 N N . ASP B 1 415 ? -0.405 30.797 1.849 1 87.31 415 ASP B N 1
ATOM 9783 C CA . ASP B 1 415 ? -0.886 30.047 0.683 1 87.31 415 ASP B CA 1
ATOM 9784 C C . ASP B 1 415 ? -1.569 28.75 1.099 1 87.31 415 ASP B C 1
ATOM 9786 O O . ASP B 1 415 ? -1.156 28.109 2.066 1 87.31 415 ASP B O 1
ATOM 9790 N N . ILE B 1 416 ? -2.607 28.469 0.39 1 89 416 ILE B N 1
ATOM 9791 C CA . ILE B 1 416 ? -3.352 27.25 0.702 1 89 416 ILE B CA 1
ATOM 9792 C C . ILE B 1 416 ? -3.377 26.344 -0.519 1 89 416 ILE B C 1
ATOM 9794 O O . ILE B 1 416 ? -3.15 26.781 -1.646 1 89 416 ILE B O 1
ATOM 9798 N N . PRO B 1 417 ? -3.67 25.047 -0.294 1 89.25 417 PRO B N 1
ATOM 9799 C CA . PRO B 1 417 ? -3.766 24.125 -1.425 1 89.25 417 PRO B CA 1
ATOM 9800 C C . PRO B 1 417 ? -4.895 24.484 -2.389 1 89.25 417 PRO B C 1
ATOM 9802 O O . PRO B 1 417 ? -6.004 24.797 -1.955 1 89.25 417 PRO B O 1
ATOM 9805 N N . MET B 1 418 ? -4.594 24.375 -3.639 1 88.25 418 MET B N 1
ATOM 9806 C CA . MET B 1 418 ? -5.57 24.734 -4.664 1 88.25 418 MET B CA 1
ATOM 9807 C C . MET B 1 418 ? -6.086 23.5 -5.379 1 88.25 418 MET B C 1
ATOM 9809 O O . MET B 1 418 ? -7.156 23.531 -5.992 1 88.25 418 MET B O 1
ATOM 9813 N N . THR B 1 419 ? -5.281 22.422 -5.262 1 89.88 419 THR B N 1
ATOM 9814 C CA . THR B 1 419 ? -5.684 21.188 -5.926 1 89.88 419 THR B CA 1
ATOM 9815 C C . THR B 1 419 ? -6.234 20.188 -4.918 1 89.88 419 THR B C 1
ATOM 9817 O O . THR B 1 419 ? -5.934 20.266 -3.725 1 89.88 419 THR B O 1
ATOM 9820 N N . THR B 1 420 ? -7.02 19.25 -5.457 1 91.75 420 THR B N 1
ATOM 9821 C CA . THR B 1 420 ? -7.594 18.234 -4.594 1 91.75 420 THR B CA 1
ATOM 9822 C C . THR B 1 420 ? -6.504 17.359 -3.988 1 91.75 420 THR B C 1
ATOM 9824 O O . THR B 1 420 ? -6.59 16.969 -2.822 1 91.75 420 THR B O 1
ATOM 9827 N N . THR B 1 421 ? -5.473 17.109 -4.773 1 90.69 421 THR B N 1
ATOM 9828 C CA . THR B 1 421 ? -4.383 16.266 -4.309 1 90.69 421 THR B CA 1
ATOM 9829 C C . THR B 1 421 ? -3.666 16.906 -3.123 1 90.69 421 THR B C 1
ATOM 9831 O O . THR B 1 421 ? -3.461 16.25 -2.094 1 90.69 421 THR B O 1
ATOM 9834 N N . ASP B 1 422 ? -3.375 18.156 -3.289 1 89.44 422 ASP B N 1
ATOM 9835 C CA . ASP B 1 422 ? -2.666 18.859 -2.225 1 89.44 422 ASP B CA 1
ATOM 9836 C C . ASP B 1 422 ? -3.553 19.031 -0.991 1 89.44 422 ASP B C 1
ATOM 9838 O O . ASP B 1 422 ? -3.066 18.984 0.14 1 89.44 422 ASP B O 1
ATOM 9842 N N . PHE B 1 423 ? -4.777 19.203 -1.284 1 93.88 423 PHE B N 1
ATOM 9843 C CA . PHE B 1 423 ? -5.742 19.375 -0.204 1 93.88 423 PHE B CA 1
ATOM 9844 C C . PHE B 1 423 ? -5.859 18.094 0.619 1 93.88 423 PHE B C 1
ATOM 9846 O O . PHE B 1 423 ? -5.809 18.141 1.85 1 93.88 423 PHE B O 1
ATOM 9853 N N . ILE B 1 424 ? -5.934 16.969 0.028 1 94.94 424 ILE B N 1
ATOM 9854 C CA . ILE B 1 424 ? -6.074 15.672 0.687 1 94.94 424 ILE B CA 1
ATOM 9855 C C . ILE B 1 424 ? -4.812 15.359 1.482 1 94.94 424 ILE B C 1
ATOM 9857 O O . ILE B 1 424 ? -4.887 14.93 2.637 1 94.94 424 ILE B O 1
ATOM 9861 N N . ASN B 1 425 ? -3.676 15.633 0.92 1 90.62 425 ASN B N 1
ATOM 9862 C CA . ASN B 1 425 ? -2.41 15.328 1.579 1 90.62 425 ASN B CA 1
ATOM 9863 C C . ASN B 1 425 ? -2.201 16.203 2.818 1 90.62 425 ASN B C 1
ATOM 9865 O O . ASN B 1 425 ? -1.73 15.711 3.848 1 90.62 425 ASN B O 1
ATOM 9869 N N . GLN B 1 426 ? -2.568 17.422 2.697 1 90.5 426 GLN B N 1
ATOM 9870 C CA . GLN B 1 426 ? -2.439 18.312 3.84 1 90.5 426 GLN B CA 1
ATOM 9871 C C . GLN B 1 426 ? -3.361 17.891 4.98 1 90.5 426 GLN B C 1
ATOM 9873 O O . GLN B 1 426 ? -2.934 17.812 6.133 1 90.5 426 GLN B O 1
ATOM 9878 N N . ARG B 1 427 ? -4.531 17.609 4.594 1 93.69 427 ARG B N 1
ATOM 9879 C CA . ARG B 1 427 ? -5.512 17.266 5.621 1 93.69 427 ARG B CA 1
ATOM 9880 C C . ARG B 1 427 ? -5.191 15.93 6.262 1 93.69 427 ARG B C 1
ATOM 9882 O O . ARG B 1 427 ? -5.473 15.711 7.445 1 93.69 427 ARG B O 1
ATOM 9889 N N . ARG B 1 428 ? -4.645 15.008 5.484 1 92.69 428 ARG B N 1
ATOM 9890 C CA . ARG B 1 428 ? -4.199 13.75 6.066 1 92.69 428 ARG B CA 1
ATOM 9891 C C . ARG B 1 428 ? -3.221 13.992 7.215 1 92.69 428 ARG B C 1
ATOM 9893 O O . ARG B 1 428 ? -3.373 13.422 8.297 1 92.69 428 ARG B O 1
ATOM 9900 N N . ARG B 1 429 ? -2.275 14.867 6.992 1 89.44 429 ARG B N 1
ATOM 9901 C CA . ARG B 1 429 ? -1.272 15.18 8.008 1 89.44 429 ARG B CA 1
ATOM 9902 C C . ARG B 1 429 ? -1.917 15.812 9.234 1 89.44 429 ARG B C 1
ATOM 9904 O O . ARG B 1 429 ? -1.588 15.461 10.367 1 89.44 429 ARG B O 1
ATOM 9911 N N . TRP B 1 430 ? -2.855 16.688 8.977 1 91.25 430 TRP B N 1
ATOM 9912 C CA . TRP B 1 430 ? -3.512 17.406 10.062 1 91.25 430 TRP B CA 1
ATOM 9913 C C . TRP B 1 430 ? -4.379 16.469 10.891 1 91.25 430 TRP B C 1
ATOM 9915 O O . TRP B 1 430 ? -4.34 16.516 12.125 1 91.25 430 TRP B O 1
ATOM 9925 N N . LEU B 1 431 ? -5.098 15.711 10.188 1 93.88 431 LEU B N 1
ATOM 9926 C CA . LEU B 1 431 ? -6.07 14.859 10.875 1 93.88 431 LEU B CA 1
ATOM 9927 C C . LEU B 1 431 ? -5.367 13.766 11.672 1 93.88 431 LEU B C 1
ATOM 9929 O O . LEU B 1 431 ? -5.699 13.531 12.836 1 93.88 431 LEU B O 1
ATOM 9933 N N . ASN B 1 432 ? -4.398 13.102 11.078 1 93.06 432 ASN B N 1
ATOM 9934 C CA . ASN B 1 432 ? -3.654 12.07 11.797 1 93.06 432 ASN B CA 1
ATOM 9935 C C . ASN B 1 432 ? -2.846 12.656 12.945 1 93.06 432 ASN B C 1
ATOM 9937 O O . ASN B 1 432 ? -2.832 12.102 14.047 1 93.06 432 ASN B O 1
ATOM 9941 N N . GLY B 1 433 ? -2.23 13.797 12.711 1 91.38 433 GLY B N 1
ATOM 9942 C CA . GLY B 1 433 ? -1.491 14.453 13.773 1 91.38 433 GLY B CA 1
ATOM 9943 C C . GLY B 1 433 ? -2.367 14.867 14.945 1 91.38 433 GLY B C 1
ATOM 9944 O O . GLY B 1 433 ? -2.002 14.664 16.109 1 91.38 433 GLY B O 1
ATOM 9945 N N . ALA B 1 434 ? -3.451 15.391 14.602 1 92.62 434 ALA B N 1
ATOM 9946 C CA . ALA B 1 434 ? -4.383 15.844 15.633 1 92.62 434 ALA B CA 1
ATOM 9947 C C . ALA B 1 434 ? -4.934 14.656 16.422 1 92.62 434 ALA B C 1
ATOM 9949 O O . ALA B 1 434 ? -5.062 14.727 17.641 1 92.62 434 ALA B O 1
ATOM 9950 N N . PHE B 1 435 ? -5.258 13.594 15.75 1 93.88 435 PHE B N 1
ATOM 9951 C CA . PHE B 1 435 ? -5.828 12.414 16.391 1 93.88 435 PHE B CA 1
ATOM 9952 C C . PHE B 1 435 ? -4.855 11.828 17.406 1 93.88 435 PHE B C 1
ATOM 9954 O O . PHE B 1 435 ? -5.215 11.617 18.562 1 93.88 435 PHE B O 1
ATOM 9961 N N . PHE B 1 436 ? -3.701 11.672 17.078 1 92 436 PHE B N 1
ATOM 9962 C CA . PHE B 1 436 ? -2.734 11 17.938 1 92 436 PHE B CA 1
ATOM 9963 C C . PHE B 1 436 ? -2.182 11.961 18.984 1 92 436 PHE B C 1
ATOM 9965 O O . PHE B 1 436 ? -1.845 11.555 20.094 1 92 436 PHE B O 1
ATOM 9972 N N . SER B 1 437 ? -2.115 13.258 18.641 1 91.19 437 SER B N 1
ATOM 9973 C CA . SER B 1 437 ? -1.701 14.242 19.641 1 91.19 437 SER B CA 1
ATOM 9974 C C . SER B 1 437 ? -2.736 14.375 20.75 1 91.19 437 SER B C 1
ATOM 9976 O O . SER B 1 437 ? -2.379 14.523 21.922 1 91.19 437 SER B O 1
ATOM 9978 N N . THR B 1 438 ? -3.971 14.312 20.344 1 92.25 438 THR B N 1
ATOM 9979 C CA . THR B 1 438 ? -5.027 14.398 21.344 1 92.25 438 THR B CA 1
ATOM 9980 C C . THR B 1 438 ? -4.984 13.188 22.281 1 92.25 438 THR B C 1
ATOM 9982 O O . THR B 1 438 ? -5.16 13.328 23.5 1 92.25 438 THR B O 1
ATOM 9985 N N . ILE B 1 439 ? -4.75 12.062 21.734 1 90.88 439 ILE B N 1
ATOM 9986 C CA . ILE B 1 439 ? -4.637 10.859 22.547 1 90.88 439 ILE B CA 1
ATOM 9987 C C . ILE B 1 439 ? -3.439 10.984 23.5 1 90.88 439 ILE B C 1
ATOM 9989 O O . ILE B 1 439 ? -3.512 10.586 24.656 1 90.88 439 ILE B O 1
ATOM 9993 N N . TYR B 1 440 ? -2.41 11.578 23 1 89.31 440 TYR B N 1
ATOM 9994 C CA . TYR B 1 440 ? -1.219 11.812 23.812 1 89.31 440 TYR B CA 1
ATOM 9995 C C . TYR B 1 440 ? -1.528 12.734 24.984 1 89.31 440 TYR B C 1
ATOM 9997 O O . TYR B 1 440 ? -1.111 12.469 26.125 1 89.31 440 TYR B O 1
ATOM 10005 N N . VAL B 1 441 ? -2.236 13.75 24.734 1 90.69 441 VAL B N 1
ATOM 10006 C CA . VAL B 1 441 ? -2.588 14.734 25.766 1 90.69 441 VAL B CA 1
ATOM 10007 C C . VAL B 1 441 ? -3.516 14.094 26.797 1 90.69 441 VAL B C 1
ATOM 10009 O O . VAL B 1 441 ? -3.354 14.297 28 1 90.69 441 VAL B O 1
ATOM 10012 N N . LEU B 1 442 ? -4.398 13.25 26.312 1 90.69 442 LEU B N 1
ATOM 10013 C CA . LEU B 1 442 ? -5.355 12.602 27.203 1 90.69 442 LEU B CA 1
ATOM 10014 C C . LEU B 1 442 ? -4.652 11.625 28.141 1 90.69 442 LEU B C 1
ATOM 10016 O O . LEU B 1 442 ? -4.996 11.523 29.312 1 90.69 442 LEU B O 1
ATOM 10020 N N . LYS B 1 443 ? -3.701 10.945 27.609 1 90.31 443 LYS B N 1
ATOM 10021 C CA . LYS B 1 443 ? -2.971 9.969 28.406 1 90.31 443 LYS B CA 1
ATOM 10022 C C . LYS B 1 443 ? -2.109 10.656 29.469 1 90.31 443 LYS B C 1
ATOM 10024 O O . LYS B 1 443 ? -1.83 10.078 30.516 1 90.31 443 LYS B O 1
ATOM 10029 N N . ARG B 1 444 ? -1.798 11.938 29.234 1 89.75 444 ARG B N 1
ATOM 10030 C CA . ARG B 1 444 ? -0.873 12.625 30.125 1 89.75 444 ARG B CA 1
ATOM 10031 C C . ARG B 1 444 ? -1.551 13.812 30.812 1 89.75 444 ARG B C 1
ATOM 10033 O O . ARG B 1 444 ? -0.878 14.711 31.312 1 89.75 444 ARG B O 1
ATOM 10040 N N . CYS B 1 445 ? -2.83 13.852 30.781 1 90.06 445 CYS B N 1
ATOM 10041 C CA . CYS B 1 445 ? -3.566 14.977 31.328 1 90.06 445 CYS B CA 1
ATOM 10042 C C . CYS B 1 445 ? -3.273 15.148 32.812 1 90.06 445 CYS B C 1
ATOM 10044 O O . CYS B 1 445 ? -3.346 16.25 33.344 1 90.06 445 CYS B O 1
ATOM 10046 N N . GLY B 1 446 ? -2.814 14.102 33.531 1 89.75 446 GLY B N 1
ATOM 10047 C CA . GLY B 1 446 ? -2.479 14.164 34.938 1 89.75 446 GLY B CA 1
ATOM 10048 C C . GLY B 1 446 ? -1.271 15.031 35.219 1 89.75 446 GLY B C 1
ATOM 10049 O O . GLY B 1 446 ? -1.114 15.539 36.344 1 89.75 446 GLY B O 1
ATOM 10050 N N . HIS B 1 447 ? -0.472 15.375 34.25 1 91.56 447 HIS B N 1
ATOM 10051 C CA . HIS B 1 447 ? 0.731 16.188 34.406 1 91.56 447 HIS B CA 1
ATOM 10052 C C . HIS B 1 447 ? 0.382 17.641 34.688 1 91.56 447 HIS B C 1
ATOM 10054 O O . HIS B 1 447 ? 1.219 18.406 35.188 1 91.56 447 HIS B O 1
ATOM 10060 N N . LEU B 1 448 ? -0.833 18.062 34.406 1 92.12 448 LEU B N 1
ATOM 10061 C CA . LEU B 1 448 ? -1.27 19.438 34.656 1 92.12 448 LEU B CA 1
ATOM 10062 C C . LEU B 1 448 ? -1.262 19.734 36.156 1 92.12 448 LEU B C 1
ATOM 10064 O O . LEU B 1 448 ? -1.086 20.891 36.562 1 92.12 448 LEU B O 1
ATOM 10068 N N . TRP B 1 449 ? -1.363 18.672 37 1 92.31 449 TRP B N 1
ATOM 10069 C CA . TRP B 1 449 ? -1.44 18.859 38.438 1 92.31 449 TRP B CA 1
ATOM 10070 C C . TRP B 1 449 ? -0.057 19.109 39.031 1 92.31 449 TRP B C 1
ATOM 10072 O O . TRP B 1 449 ? 0.065 19.594 40.156 1 92.31 449 TRP B O 1
ATOM 10082 N N . ARG B 1 450 ? 0.951 18.906 38.25 1 90.94 450 ARG B N 1
ATOM 10083 C CA . ARG B 1 450 ? 2.318 19.156 38.688 1 90.94 450 ARG B CA 1
ATOM 10084 C C . ARG B 1 450 ? 2.711 20.609 38.469 1 90.94 450 ARG B C 1
ATOM 10086 O O . ARG B 1 450 ? 3.713 21.078 39.031 1 90.94 450 ARG B O 1
ATOM 10093 N N . SER B 1 451 ? 1.876 21.359 37.781 1 92.06 451 SER B N 1
ATOM 10094 C CA . SER B 1 451 ? 2.164 22.766 37.531 1 92.06 451 SER B CA 1
ATOM 10095 C C . SER B 1 451 ? 1.807 23.641 38.719 1 92.06 451 SER B C 1
ATOM 10097 O O . SER B 1 451 ? 1.203 23.156 39.688 1 92.06 451 SER B O 1
ATOM 10099 N N . GLU B 1 452 ? 2.25 24.859 38.688 1 94.06 452 GLU B N 1
ATOM 10100 C CA . GLU B 1 452 ? 1.99 25.781 39.781 1 94.06 452 GLU B CA 1
ATOM 10101 C C . GLU B 1 452 ? 0.842 26.719 39.469 1 94.06 452 GLU B C 1
ATOM 10103 O O . GLU B 1 452 ? 0.791 27.844 39.969 1 94.06 452 GLU B O 1
ATOM 10108 N N . HIS B 1 453 ? 0.006 26.312 38.562 1 94.31 453 HIS B N 1
ATOM 10109 C CA . HIS B 1 453 ? -1.195 27.078 38.281 1 94.31 453 HIS B CA 1
ATOM 10110 C C . HIS B 1 453 ? -2.15 27.078 39.469 1 94.31 453 HIS B C 1
ATOM 10112 O O . HIS B 1 453 ? -2.088 26.188 40.312 1 94.31 453 HIS B O 1
ATOM 10118 N N . SER B 1 454 ? -2.988 28.062 39.562 1 94.62 454 SER B N 1
ATOM 10119 C CA . SER B 1 454 ? -4.039 28.062 40.562 1 94.62 454 SER B CA 1
ATOM 10120 C C . SER B 1 454 ? -5.027 26.922 40.344 1 94.62 454 SER B C 1
ATOM 10122 O O . SER B 1 454 ? -5.129 26.391 39.25 1 94.62 454 SER B O 1
ATOM 10124 N N . ARG B 1 455 ? -5.715 26.453 41.312 1 93.75 455 ARG B N 1
ATOM 10125 C CA . ARG B 1 455 ? -6.664 25.359 41.219 1 93.75 455 ARG B CA 1
ATOM 10126 C C . ARG B 1 455 ? -7.766 25.688 40.219 1 93.75 455 ARG B C 1
ATOM 10128 O O . ARG B 1 455 ? -8.195 24.812 39.438 1 93.75 455 ARG B O 1
ATOM 10135 N N . MET B 1 456 ? -8.164 26.906 40.25 1 93.56 456 MET B N 1
ATOM 10136 C CA . MET B 1 456 ? -9.227 27.328 39.344 1 93.56 456 MET B CA 1
ATOM 10137 C C . MET B 1 456 ? -8.742 27.281 37.906 1 93.56 456 MET B C 1
ATOM 10139 O O . MET B 1 456 ? -9.484 26.891 37 1 93.56 456 MET B O 1
ATOM 10143 N N . ARG B 1 457 ? -7.547 27.656 37.656 1 93.25 457 ARG B N 1
ATOM 10144 C CA . ARG B 1 457 ? -6.984 27.656 36.312 1 93.25 457 ARG B CA 1
ATOM 10145 C C . ARG B 1 457 ? -6.809 26.219 35.812 1 93.25 457 ARG B C 1
ATOM 10147 O O . ARG B 1 457 ? -7.055 25.938 34.625 1 93.25 457 ARG B O 1
ATOM 10154 N N . LYS B 1 458 ? -6.426 25.375 36.719 1 94.12 458 LYS B N 1
ATOM 10155 C CA . LYS B 1 458 ? -6.273 23.984 36.344 1 94.12 458 LYS B CA 1
ATOM 10156 C C . LYS B 1 458 ? -7.605 23.375 35.906 1 94.12 458 LYS B C 1
ATOM 10158 O O . LYS B 1 458 ? -7.668 22.609 34.938 1 94.12 458 LYS B O 1
ATOM 10163 N N . LEU B 1 459 ? -8.625 23.75 36.562 1 93.69 459 LEU B N 1
ATOM 10164 C CA . LEU B 1 459 ? -9.953 23.266 36.188 1 93.69 459 LEU B CA 1
ATOM 10165 C C . LEU B 1 459 ? -10.391 23.828 34.844 1 93.69 459 LEU B C 1
ATOM 10167 O O . LEU B 1 459 ? -11.078 23.156 34.094 1 93.69 459 LEU B O 1
ATOM 10171 N N . THR B 1 460 ? -10.016 25.078 34.594 1 93.94 460 THR B N 1
ATOM 10172 C CA . THR B 1 460 ? -10.391 25.688 33.344 1 93.94 460 THR B CA 1
ATOM 10173 C C . THR B 1 460 ? -9.664 25.031 32.156 1 93.94 460 THR B C 1
ATOM 10175 O O . THR B 1 460 ? -10.188 24.984 31.047 1 93.94 460 THR B O 1
ATOM 10178 N N . PHE B 1 461 ? -8.469 24.484 32.438 1 94.38 461 PHE B N 1
ATOM 10179 C CA . PHE B 1 461 ? -7.719 23.797 31.391 1 94.38 461 PHE B CA 1
ATOM 10180 C C . PHE B 1 461 ? -8.438 22.531 30.953 1 94.38 461 PHE B C 1
ATOM 10182 O O . PHE B 1 461 ? -8.281 22.094 29.812 1 94.38 461 PHE B O 1
ATOM 10189 N N . PHE B 1 462 ? -9.266 21.969 31.766 1 94.06 462 PHE B N 1
ATOM 10190 C CA . PHE B 1 462 ? -9.938 20.719 31.453 1 94.06 462 PHE B CA 1
ATOM 10191 C C . PHE B 1 462 ? -11.125 20.953 30.531 1 94.06 462 PHE B C 1
ATOM 10193 O O . PHE B 1 462 ? -11.609 20.031 29.891 1 94.06 462 PHE B O 1
ATOM 10200 N N . ILE B 1 463 ? -11.555 22.203 30.406 1 94.94 463 ILE B N 1
ATOM 10201 C CA . ILE B 1 463 ? -12.688 22.5 29.531 1 94.94 463 ILE B CA 1
ATOM 10202 C C . ILE B 1 463 ? -12.297 22.25 28.078 1 94.94 463 ILE B C 1
ATOM 10204 O O . ILE B 1 463 ? -12.945 21.469 27.391 1 94.94 463 ILE B O 1
ATOM 10208 N N . PRO B 1 464 ? -11.195 22.859 27.609 1 94.44 464 PRO B N 1
ATOM 10209 C CA . PRO B 1 464 ? -10.805 22.562 26.234 1 94.44 464 PRO B CA 1
ATOM 10210 C C . PRO B 1 464 ? -10.391 21.109 26.031 1 94.44 464 PRO B C 1
ATOM 10212 O O . PRO B 1 464 ? -10.594 20.547 24.953 1 94.44 464 PRO B O 1
ATOM 10215 N N . ILE B 1 465 ? -9.875 20.438 27 1 93.5 465 ILE B N 1
ATOM 10216 C CA . ILE B 1 465 ? -9.461 19.031 26.891 1 93.5 465 ILE B CA 1
ATOM 10217 C C . ILE B 1 465 ? -10.688 18.141 26.719 1 93.5 465 ILE B C 1
ATOM 10219 O O . ILE B 1 465 ? -10.711 17.266 25.859 1 93.5 465 ILE B O 1
ATOM 10223 N N . ILE B 1 466 ? -11.664 18.391 27.531 1 94.06 466 ILE B N 1
ATOM 10224 C CA . ILE B 1 466 ? -12.898 17.625 27.438 1 94.06 466 ILE B CA 1
ATOM 10225 C C . ILE B 1 466 ? -13.578 17.875 26.094 1 94.06 466 ILE B C 1
ATOM 10227 O O . ILE B 1 466 ? -14.109 16.953 25.484 1 94.06 466 ILE B O 1
ATOM 10231 N N . HIS B 1 467 ? -13.555 19.109 25.703 1 95 467 HIS B N 1
ATOM 10232 C CA . HIS B 1 467 ? -14.102 19.438 24.391 1 95 467 HIS B CA 1
ATOM 10233 C C . HIS B 1 467 ? -13.359 18.688 23.281 1 95 467 HIS B C 1
ATOM 10235 O O . HIS B 1 467 ? -13.977 18.219 22.312 1 95 467 HIS B O 1
ATOM 10241 N N . SER B 1 468 ? -12.055 18.656 23.406 1 93.75 468 SER B N 1
ATOM 10242 C CA . SER B 1 468 ? -11.266 17.953 22.391 1 93.75 468 SER B CA 1
ATOM 10243 C C . SER B 1 468 ? -11.617 16.469 22.344 1 93.75 468 SER B C 1
ATOM 10245 O O . SER B 1 468 ? -11.602 15.859 21.281 1 93.75 468 SER B O 1
ATOM 10247 N N . VAL B 1 469 ? -11.945 15.859 23.453 1 93.56 469 VAL B N 1
ATOM 10248 C CA . VAL B 1 469 ? -12.352 14.461 23.516 1 93.56 469 VAL B CA 1
ATOM 10249 C C . VAL B 1 469 ? -13.711 14.289 22.828 1 93.56 469 VAL B C 1
ATOM 10251 O O . VAL B 1 469 ? -13.898 13.359 22.047 1 93.56 469 VAL B O 1
ATOM 10254 N N . LEU B 1 470 ? -14.562 15.188 23.172 1 95.12 470 LEU B N 1
ATOM 10255 C CA . LEU B 1 470 ? -15.883 15.148 22.531 1 95.12 470 LEU B CA 1
ATOM 10256 C C . LEU B 1 470 ? -15.766 15.305 21.016 1 95.12 470 LEU B C 1
ATOM 10258 O O . LEU B 1 470 ? -16.422 14.586 20.266 1 95.12 470 LEU B O 1
ATOM 10262 N N . ALA B 1 471 ? -14.945 16.234 20.656 1 93.81 471 ALA B N 1
ATOM 10263 C CA . ALA B 1 471 ? -14.742 16.484 19.234 1 93.81 471 ALA B CA 1
ATOM 10264 C C . ALA B 1 471 ? -14.156 15.25 18.531 1 93.81 471 ALA B C 1
ATOM 10266 O O . ALA B 1 471 ? -14.508 14.945 17.391 1 93.81 471 ALA B O 1
ATOM 10267 N N . LEU B 1 472 ? -13.328 14.562 19.188 1 94.38 472 LEU B N 1
ATOM 10268 C CA . LEU B 1 472 ? -12.695 13.367 18.625 1 94.38 472 LEU B CA 1
ATOM 10269 C C . LEU B 1 472 ? -13.719 12.25 18.469 1 94.38 472 LEU B C 1
ATOM 10271 O O . LEU B 1 472 ? -13.719 11.547 17.453 1 94.38 472 LEU B O 1
ATOM 10275 N N . VAL B 1 473 ? -14.547 12.031 19.406 1 95.31 473 VAL B N 1
ATOM 10276 C CA . VAL B 1 473 ? -15.57 10.992 19.344 1 95.31 473 VAL B CA 1
ATOM 10277 C C . VAL B 1 473 ? -16.562 11.305 18.234 1 95.31 473 VAL B C 1
ATOM 10279 O O . VAL B 1 473 ? -16.953 10.406 17.469 1 95.31 473 VAL B O 1
ATOM 10282 N N . LEU B 1 474 ? -16.922 12.562 18.156 1 94.62 474 LEU B N 1
ATOM 10283 C CA . LEU B 1 474 ? -17.844 12.969 17.094 1 94.62 474 LEU B CA 1
ATOM 10284 C C . LEU B 1 474 ? -17.203 12.766 15.719 1 94.62 474 LEU B C 1
ATOM 10286 O O . LEU B 1 474 ? -17.875 12.32 14.781 1 94.62 474 LEU B O 1
ATOM 10290 N N . ALA B 1 475 ? -15.922 13.125 15.633 1 94.75 475 ALA B N 1
ATOM 10291 C CA . ALA B 1 475 ? -15.219 12.945 14.359 1 94.75 475 ALA B CA 1
ATOM 10292 C C . ALA B 1 475 ? -15.125 11.469 13.992 1 94.75 475 ALA B C 1
ATOM 10294 O O . ALA B 1 475 ? -15.258 11.102 12.828 1 94.75 475 ALA B O 1
ATOM 10295 N N . TRP B 1 476 ? -14.961 10.555 14.93 1 96.44 476 TRP B N 1
ATOM 10296 C CA . TRP B 1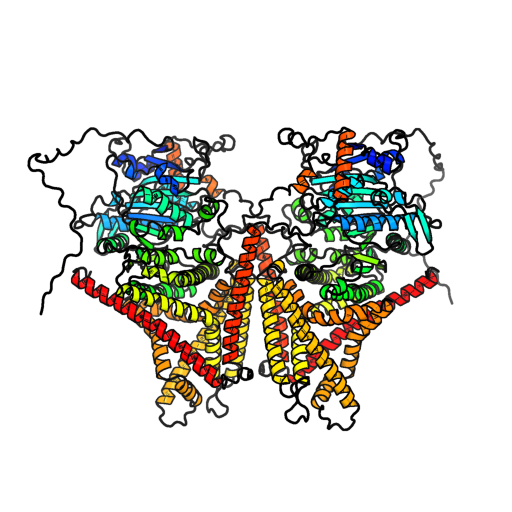 476 ? -14.82 9.117 14.719 1 96.44 476 TRP B CA 1
ATOM 10297 C C . TRP B 1 476 ? -16.094 8.523 14.156 1 96.44 476 TRP B C 1
ATOM 10299 O O . TRP B 1 476 ? -16.062 7.664 13.266 1 96.44 476 TRP B O 1
ATOM 10309 N N . PHE B 1 477 ? -17.25 9 14.57 1 97.06 477 PHE B N 1
ATOM 10310 C CA . PHE B 1 477 ? -18.516 8.406 14.172 1 97.06 477 PHE B CA 1
ATOM 10311 C C . PHE B 1 477 ? -19.234 9.281 13.148 1 97.06 477 PHE B C 1
ATOM 10313 O O . PHE B 1 477 ? -20.406 9.07 12.852 1 97.06 477 PHE B O 1
ATOM 10320 N N . SER B 1 478 ? -18.484 10.281 12.656 1 96.44 478 SER B N 1
ATOM 10321 C CA . SER B 1 478 ? -19.094 11.211 11.703 1 96.44 478 SER B CA 1
ATOM 10322 C C . SER B 1 478 ? -19.453 10.508 10.398 1 96.44 478 SER B C 1
ATOM 10324 O O . SER B 1 478 ? -20.406 10.898 9.719 1 96.44 478 SER B O 1
ATOM 10326 N N . LEU B 1 479 ? -18.734 9.445 10.047 1 96.88 479 LEU B N 1
ATOM 10327 C CA . LEU B 1 479 ? -19.047 8.703 8.828 1 96.88 479 LEU B CA 1
ATOM 10328 C C . LEU B 1 479 ? -20.453 8.102 8.906 1 96.88 479 LEU B C 1
ATOM 10330 O O . LEU B 1 479 ? -21.25 8.258 7.973 1 96.88 479 LEU B O 1
ATOM 10334 N N . ALA B 1 480 ? -20.75 7.457 9.992 1 96.75 480 ALA B N 1
ATOM 10335 C CA . ALA B 1 480 ? -22.078 6.898 10.203 1 96.75 480 ALA B CA 1
ATOM 10336 C C . ALA B 1 480 ? -23.141 8 10.289 1 96.75 480 ALA B C 1
ATOM 10338 O O . ALA B 1 480 ? -24.234 7.863 9.734 1 96.75 480 ALA B O 1
ATOM 10339 N N . ALA B 1 481 ? -22.781 9.102 10.914 1 95.12 481 ALA B N 1
ATOM 10340 C CA . ALA B 1 481 ? -23.734 10.195 11.125 1 95.12 481 ALA B CA 1
ATOM 10341 C C . ALA B 1 481 ? -24.141 10.828 9.797 1 95.12 481 ALA B C 1
ATOM 10343 O O . ALA B 1 481 ? -25.328 11.109 9.578 1 95.12 481 ALA B O 1
ATOM 10344 N N . PHE B 1 482 ? -23.188 11.039 8.922 1 94.81 482 PHE B N 1
ATOM 10345 C CA . PHE B 1 482 ? -23.516 11.633 7.633 1 94.81 482 PHE B CA 1
ATOM 10346 C C . PHE B 1 482 ? -24.344 10.672 6.781 1 94.81 482 PHE B C 1
ATOM 10348 O O . PHE B 1 482 ? -25.266 11.094 6.09 1 94.81 482 PHE B O 1
ATOM 10355 N N . LEU B 1 483 ? -23.984 9.414 6.824 1 95.19 483 LEU B N 1
ATOM 10356 C CA . LEU B 1 483 ? -24.734 8.414 6.082 1 95.19 483 LEU B CA 1
ATOM 10357 C C . LEU B 1 483 ? -26.172 8.32 6.602 1 95.19 483 LEU B C 1
ATOM 10359 O O . LEU B 1 483 ? -27.125 8.383 5.82 1 95.19 483 LEU B O 1
ATOM 10363 N N . LEU B 1 484 ? -26.344 8.273 7.906 1 93.75 484 LEU B N 1
ATOM 10364 C CA . LEU B 1 484 ? -27.672 8.125 8.523 1 93.75 484 LEU B CA 1
ATOM 10365 C C . LEU B 1 484 ? -28.5 9.383 8.32 1 93.75 484 LEU B C 1
ATOM 10367 O O . LEU B 1 484 ? -29.719 9.297 8.094 1 93.75 484 LEU B O 1
ATOM 10371 N N . SER B 1 485 ? -27.859 10.547 8.422 1 91.88 485 SER B N 1
ATOM 10372 C CA . SER B 1 485 ? -28.578 11.789 8.18 1 91.88 485 SER B CA 1
ATOM 10373 C C . SER B 1 485 ? -29.078 11.875 6.746 1 91.88 485 SER B C 1
ATOM 10375 O O . SER B 1 485 ? -30.234 12.25 6.504 1 91.88 485 SER B O 1
ATOM 10377 N N . THR B 1 486 ? -28.25 11.484 5.809 1 93.12 486 THR B N 1
ATOM 10378 C CA . THR B 1 486 ? -28.641 11.523 4.402 1 93.12 486 THR B CA 1
ATOM 10379 C C . THR B 1 486 ? -29.766 10.547 4.129 1 93.12 486 THR B C 1
ATOM 10381 O O . THR B 1 486 ? -30.766 10.906 3.51 1 93.12 486 THR B O 1
ATOM 10384 N N . PHE B 1 487 ? -29.688 9.367 4.652 1 90.94 487 PHE B N 1
ATOM 10385 C CA . PHE B 1 487 ? -30.688 8.336 4.391 1 90.94 487 PHE B CA 1
ATOM 10386 C C . PHE B 1 487 ? -32 8.664 5.098 1 90.94 487 PHE B C 1
ATOM 10388 O O . PHE B 1 487 ? -33.062 8.516 4.52 1 90.94 487 PHE B O 1
ATOM 10395 N N . THR B 1 488 ? -31.953 9.133 6.316 1 88.81 488 THR B N 1
ATOM 10396 C CA . THR B 1 488 ? -33.156 9.383 7.113 1 88.81 488 THR B CA 1
ATOM 10397 C C . THR B 1 488 ? -33.875 10.625 6.609 1 88.81 488 THR B C 1
ATOM 10399 O O . THR B 1 488 ? -35.094 10.602 6.445 1 88.81 488 THR B O 1
ATOM 10402 N N . ILE B 1 489 ? -33.188 11.672 6.344 1 88.88 489 ILE B N 1
ATOM 10403 C CA . ILE B 1 489 ? -33.812 12.914 5.895 1 88.88 489 ILE B CA 1
ATOM 10404 C C . ILE B 1 489 ? -34.438 12.703 4.516 1 88.88 489 ILE B C 1
ATOM 10406 O O . ILE B 1 489 ? -35.562 13.156 4.25 1 88.88 489 ILE B O 1
ATOM 10410 N N . ASN B 1 490 ? -33.75 12 3.666 1 89.56 490 ASN B N 1
ATOM 10411 C CA . ASN B 1 490 ? -34.312 11.703 2.35 1 89.56 490 ASN B CA 1
ATOM 10412 C C . ASN B 1 490 ? -35.531 10.812 2.449 1 89.56 490 ASN B C 1
ATOM 10414 O O . ASN B 1 490 ? -36.469 10.969 1.668 1 89.56 490 ASN B O 1
ATOM 10418 N N . SER B 1 491 ? -35.5 9.906 3.4 1 86.31 491 SER B N 1
ATOM 10419 C CA . SER B 1 491 ? -36.625 9.008 3.553 1 86.31 491 SER B CA 1
ATOM 10420 C C . SER B 1 491 ? -37.844 9.734 4.133 1 86.31 491 SER B C 1
ATOM 10422 O O . SER B 1 491 ? -39 9.477 3.73 1 86.31 491 SER B O 1
ATOM 10424 N N . ILE B 1 492 ? -37.656 10.617 5.012 1 84.31 492 ILE B N 1
ATOM 10425 C CA . ILE B 1 492 ? -38.75 11.352 5.645 1 84.3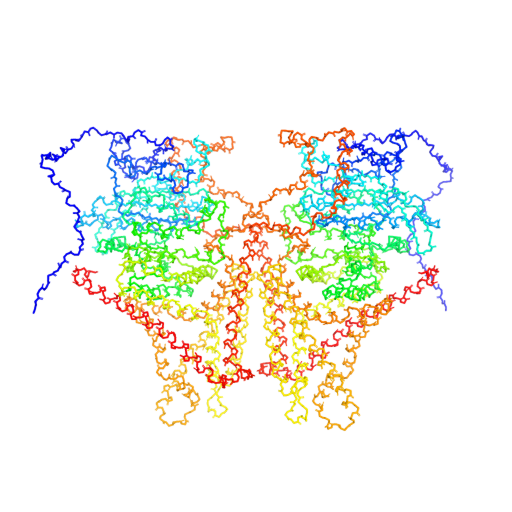1 492 ILE B CA 1
ATOM 10426 C C . ILE B 1 492 ? -39.406 12.289 4.633 1 84.31 492 ILE B C 1
ATOM 10428 O O . ILE B 1 492 ? -40.625 12.414 4.578 1 84.31 492 ILE B O 1
ATOM 10432 N N . SER B 1 493 ? -38.594 12.875 3.832 1 84.31 493 SER B N 1
ATOM 10433 C CA . SER B 1 493 ? -39.125 13.82 2.852 1 84.31 493 SER B CA 1
ATOM 10434 C C . SER B 1 493 ? -39.688 13.102 1.628 1 84.31 493 SER B C 1
ATOM 10436 O O . SER B 1 493 ? -40.594 13.609 0.96 1 84.31 493 SER B O 1
ATOM 10438 N N . GLY B 1 494 ? -39.094 12 1.341 1 82.81 494 GLY B N 1
ATOM 10439 C CA . GLY B 1 494 ? -39.406 11.398 0.047 1 82.81 494 GLY B CA 1
ATOM 10440 C C . GLY B 1 494 ? -40.406 10.273 0.124 1 82.81 494 GLY B C 1
ATOM 10441 O O . GLY B 1 494 ? -41 9.891 -0.889 1 82.81 494 GLY B O 1
ATOM 10442 N N . ASP B 1 495 ? -40.594 9.617 1.322 1 78 495 ASP B N 1
ATOM 10443 C CA . ASP B 1 495 ? -41.438 8.445 1.411 1 78 495 ASP B CA 1
ATOM 10444 C C . ASP B 1 495 ? -42.625 8.711 2.326 1 78 495 ASP B C 1
ATOM 10446 O O . ASP B 1 495 ? -42.688 8.188 3.441 1 78 495 ASP B O 1
ATOM 10450 N N . PRO B 1 496 ? -43.594 9.453 1.766 1 77.31 496 PRO B N 1
ATOM 10451 C CA . PRO B 1 496 ? -44.781 9.68 2.592 1 77.31 496 PRO B CA 1
ATOM 10452 C C . PRO B 1 496 ? -45.656 8.43 2.721 1 77.31 496 PRO B C 1
ATOM 10454 O O . PRO B 1 496 ? -45.594 7.547 1.864 1 77.31 496 PRO B O 1
ATOM 10457 N N . PRO B 1 497 ? -46.219 8.297 3.898 1 73.06 497 PRO B N 1
ATOM 10458 C CA . PRO B 1 497 ? -47.156 7.176 4.031 1 73.06 497 PRO B CA 1
ATOM 10459 C C . PRO B 1 497 ? -48.188 7.148 2.924 1 73.06 497 PRO B C 1
ATOM 10461 O O . PRO B 1 497 ? -48.5 8.18 2.312 1 73.06 497 PRO B O 1
ATOM 10464 N N . LYS B 1 498 ? -48.625 5.965 2.516 1 66 498 LYS B N 1
ATOM 10465 C CA . LYS B 1 498 ? -49.562 5.723 1.406 1 66 498 LYS B CA 1
ATOM 10466 C C . LYS B 1 498 ? -50.75 6.656 1.476 1 66 498 LYS B C 1
ATOM 10468 O O . LYS B 1 498 ? -51.281 7.062 0.443 1 66 498 LYS B O 1
ATOM 10473 N N . ASP B 1 499 ? -51.125 7.109 2.645 1 63.44 499 ASP B N 1
ATOM 10474 C CA . ASP B 1 499 ? -52.344 7.895 2.797 1 63.44 499 ASP B CA 1
ATOM 10475 C C . ASP B 1 499 ? -52.062 9.391 2.738 1 63.44 499 ASP B C 1
ATOM 10477 O O . ASP B 1 499 ? -52.938 10.219 2.93 1 63.44 499 ASP B O 1
ATOM 10481 N N . ALA B 1 500 ? -50.781 9.711 2.336 1 63.5 500 ALA B N 1
ATOM 10482 C CA . ALA B 1 500 ? -50.438 11.125 2.346 1 63.5 500 ALA B CA 1
ATOM 10483 C C . ALA B 1 500 ? -50.875 11.812 1.054 1 63.5 500 ALA B C 1
ATOM 10485 O O . ALA B 1 500 ? -50.812 11.211 -0.023 1 63.5 500 ALA B O 1
ATOM 10486 N N . PRO B 1 501 ? -51.562 12.922 1.081 1 63 501 PRO B N 1
ATOM 10487 C CA . PRO B 1 501 ? -52.125 13.594 -0.099 1 63 501 PRO B CA 1
ATOM 10488 C C . PRO B 1 501 ? -51.031 14.047 -1.074 1 63 501 PRO B C 1
ATOM 10490 O O . PRO B 1 501 ? -51.312 14.266 -2.256 1 63 501 PRO B O 1
ATOM 10493 N N . THR B 1 502 ? -49.75 14.32 -0.579 1 66.25 502 THR B N 1
ATOM 10494 C CA . THR B 1 502 ? -48.688 14.828 -1.462 1 66.25 502 THR B CA 1
ATOM 10495 C C . THR B 1 502 ? -47.625 13.773 -1.705 1 66.25 502 THR B C 1
ATOM 10497 O O . THR B 1 502 ? -47.375 12.914 -0.856 1 66.25 502 THR B O 1
ATOM 10500 N N . GLY B 1 503 ? -47.156 13.719 -2.902 1 76.75 503 GLY B N 1
ATOM 10501 C CA . GLY B 1 503 ? -46.062 12.812 -3.234 1 76.75 503 GLY B CA 1
ATOM 10502 C C . GLY B 1 503 ? -44.75 13.195 -2.562 1 76.75 503 GLY B C 1
ATOM 10503 O O . GLY B 1 503 ? -44.688 14.172 -1.812 1 76.75 503 GLY B O 1
ATOM 10504 N N . GLY B 1 504 ? -43.812 12.406 -2.574 1 83.38 504 GLY B N 1
ATOM 10505 C CA . GLY B 1 504 ? -42.5 12.648 -1.994 1 83.38 504 GLY B CA 1
ATOM 10506 C C . GLY B 1 504 ? -41.812 13.867 -2.572 1 83.38 504 GLY B C 1
ATOM 10507 O O . GLY B 1 504 ? -42 14.188 -3.75 1 83.38 504 GLY B O 1
ATOM 10508 N N . PHE B 1 505 ? -41.375 14.75 -1.823 1 86.62 505 PHE B N 1
ATOM 10509 C CA . PHE B 1 505 ? -40.562 15.898 -2.262 1 86.62 505 PHE B CA 1
ATOM 10510 C C . PHE B 1 505 ? -39.188 15.461 -2.686 1 86.62 505 PHE B C 1
ATOM 10512 O O . PHE B 1 505 ? -38.562 14.633 -2.02 1 86.62 505 PHE B O 1
ATOM 10519 N N . PRO B 1 506 ? -38.469 15.961 -3.686 1 86.62 506 PRO B N 1
ATOM 10520 C CA . PRO B 1 506 ? -38.938 17.047 -4.543 1 86.62 506 PRO B CA 1
ATOM 10521 C C . PRO B 1 506 ? -39.625 16.547 -5.82 1 86.62 506 PRO B C 1
ATOM 10523 O O . PRO B 1 506 ? -40.25 17.328 -6.535 1 86.62 506 PRO B O 1
ATOM 10526 N N . PHE B 1 507 ? -39.562 15.328 -6.203 1 87.75 507 PHE B N 1
ATOM 10527 C CA . PHE B 1 507 ? -39.969 14.875 -7.531 1 87.75 507 PHE B CA 1
ATOM 10528 C C . PHE B 1 507 ? -41.281 14.125 -7.469 1 87.75 507 PHE B C 1
ATOM 10530 O O . PHE B 1 507 ? -41.625 13.383 -8.391 1 87.75 507 PHE B O 1
ATOM 10537 N N . GLY B 1 508 ? -42.031 14.195 -6.457 1 84.31 508 GLY B N 1
ATOM 10538 C CA . GLY B 1 508 ? -43.312 13.562 -6.332 1 84.31 508 GLY B CA 1
ATOM 10539 C C . GLY B 1 508 ? -43.25 12.047 -6.23 1 84.31 508 GLY B C 1
ATOM 10540 O O . GLY B 1 508 ? -42.5 11.516 -5.398 1 84.31 508 GLY B O 1
ATOM 10541 N N . LYS B 1 509 ? -43.781 11.305 -7.191 1 79.88 509 LYS B N 1
ATOM 10542 C CA . LYS B 1 509 ? -43.812 9.844 -7.16 1 79.88 509 LYS B CA 1
ATOM 10543 C C . LYS B 1 509 ? -42.469 9.242 -7.516 1 79.88 509 LYS B C 1
ATOM 10545 O O . LYS B 1 509 ? -42.188 8.086 -7.191 1 79.88 509 LYS B O 1
ATOM 10550 N N . ALA B 1 510 ? -41.625 10.047 -8.141 1 84.19 510 ALA B N 1
ATOM 10551 C CA . ALA B 1 510 ? -40.312 9.562 -8.555 1 84.19 510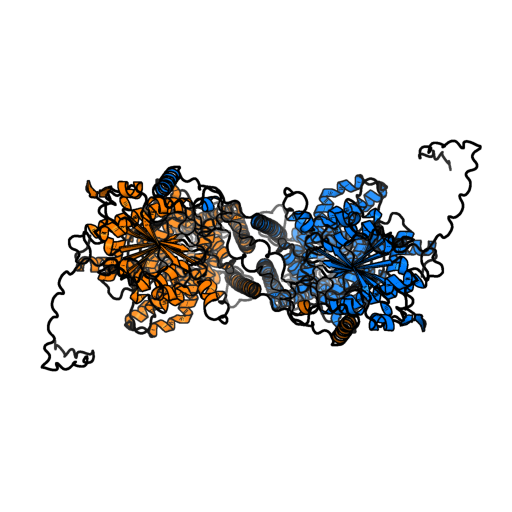 ALA B CA 1
ATOM 10552 C C . ALA B 1 510 ? -39.281 9.742 -7.438 1 84.19 510 ALA B C 1
ATOM 10554 O O . ALA B 1 510 ? -38.188 9.18 -7.504 1 84.19 510 ALA B O 1
ATOM 10555 N N . THR B 1 511 ? -39.688 10.344 -6.332 1 88.62 511 THR B N 1
ATOM 10556 C CA . THR B 1 511 ? -38.719 10.711 -5.289 1 88.62 511 THR B CA 1
ATOM 10557 C C . THR B 1 511 ? -38.188 9.469 -4.586 1 88.62 511 THR B C 1
ATOM 10559 O O . THR B 1 511 ? -37 9.367 -4.324 1 88.62 511 THR B O 1
ATOM 10562 N N . PRO B 1 512 ? -39.062 8.469 -4.391 1 83.12 512 PRO B N 1
ATOM 10563 C CA . PRO B 1 512 ? -38.5 7.293 -3.715 1 83.12 512 PRO B CA 1
ATOM 10564 C C . PRO B 1 512 ? -37.469 6.555 -4.566 1 83.12 512 PRO B C 1
ATOM 10566 O O . PRO B 1 512 ? -36.5 5.98 -4.027 1 83.12 512 PRO B O 1
ATOM 10569 N N . ILE B 1 513 ? -37.594 6.574 -5.816 1 81.81 513 ILE B N 1
ATOM 10570 C CA . ILE B 1 513 ? -36.656 5.93 -6.715 1 81.81 513 ILE B CA 1
ATOM 10571 C C . ILE B 1 513 ? -35.344 6.707 -6.723 1 81.81 513 ILE B C 1
ATOM 10573 O O . ILE B 1 513 ? -34.25 6.117 -6.672 1 81.81 513 ILE B O 1
ATOM 10577 N N . VAL B 1 514 ? -35.469 8.023 -6.805 1 87 514 VAL B N 1
ATOM 10578 C CA . VAL B 1 514 ? -34.281 8.875 -6.809 1 87 514 VAL B CA 1
ATOM 10579 C C . VAL B 1 514 ? -33.531 8.711 -5.496 1 87 514 VAL B C 1
ATOM 10581 O O . VAL B 1 514 ? -32.312 8.656 -5.484 1 87 514 VAL B O 1
ATOM 10584 N N . ASN B 1 515 ? -34.281 8.586 -4.422 1 89.25 515 ASN B N 1
ATOM 10585 C CA . ASN B 1 515 ? -33.656 8.398 -3.119 1 89.25 515 ASN B CA 1
ATOM 10586 C C . ASN B 1 515 ? -32.875 7.07 -3.049 1 89.25 515 ASN B C 1
ATOM 10588 O O . ASN B 1 515 ? -31.797 6.996 -2.471 1 89.25 515 ASN B O 1
ATOM 10592 N N . ALA B 1 516 ? -33.5 6.086 -3.631 1 84.5 516 ALA B N 1
ATOM 10593 C CA . ALA B 1 516 ? -32.844 4.781 -3.645 1 84.5 516 ALA B CA 1
ATOM 10594 C C . ALA B 1 516 ? -31.547 4.82 -4.461 1 84.5 516 ALA B C 1
ATOM 10596 O O . ALA B 1 516 ? -30.531 4.227 -4.07 1 84.5 516 ALA B O 1
ATOM 10597 N N . VAL B 1 517 ? -31.578 5.504 -5.559 1 85.94 517 VAL B N 1
ATOM 10598 C CA . VAL B 1 517 ? -30.391 5.641 -6.402 1 85.94 517 VAL B CA 1
ATOM 10599 C C . VAL B 1 517 ? -29.328 6.43 -5.66 1 85.94 517 VAL B C 1
ATOM 10601 O O . VAL B 1 517 ? -28.141 6.082 -5.715 1 85.94 517 VAL B O 1
ATOM 10604 N N . ILE B 1 518 ? -29.75 7.438 -4.953 1 91.5 518 ILE B N 1
ATOM 10605 C CA . ILE B 1 518 ? -28.812 8.266 -4.207 1 91.5 518 ILE B CA 1
ATOM 10606 C C . ILE B 1 518 ? -28.156 7.434 -3.104 1 91.5 518 ILE B C 1
ATOM 10608 O O . ILE B 1 518 ? -26.953 7.574 -2.838 1 91.5 518 ILE B O 1
ATOM 10612 N N . GLN B 1 519 ? -28.938 6.586 -2.521 1 90.31 519 GLN B N 1
ATOM 10613 C CA . GLN B 1 519 ? -28.391 5.734 -1.472 1 90.31 519 GLN B CA 1
ATOM 10614 C C . GLN B 1 519 ? -27.328 4.785 -2.031 1 90.31 519 GLN B C 1
ATOM 10616 O O . GLN B 1 519 ? -26.281 4.605 -1.429 1 90.31 519 GLN B O 1
ATOM 10621 N N . ILE B 1 520 ? -27.562 4.23 -3.174 1 88.56 520 ILE B N 1
ATOM 10622 C CA . ILE B 1 520 ? -26.641 3.297 -3.803 1 88.56 520 ILE B CA 1
ATOM 10623 C C . ILE B 1 520 ? -25.375 4.035 -4.246 1 88.56 520 ILE B C 1
ATOM 10625 O O . ILE B 1 520 ? -24.266 3.557 -4.027 1 88.56 520 ILE B O 1
ATOM 10629 N N . VAL B 1 521 ? -25.594 5.184 -4.824 1 92.94 521 VAL B N 1
ATOM 10630 C CA . VAL B 1 521 ? -24.469 5.965 -5.312 1 92.94 521 VAL B CA 1
ATOM 10631 C C . VAL B 1 521 ? -23.609 6.438 -4.137 1 92.94 521 VAL B C 1
ATOM 10633 O O . VAL B 1 521 ? -22.391 6.445 -4.211 1 92.94 521 VAL B O 1
ATOM 10636 N N . TYR B 1 522 ? -24.281 6.848 -3.047 1 95.56 522 TYR B N 1
ATOM 10637 C CA . TYR B 1 522 ? -23.578 7.289 -1.854 1 95.56 522 TYR B CA 1
ATOM 10638 C C . TYR B 1 522 ? -22.703 6.168 -1.292 1 95.56 522 TYR B C 1
ATOM 10640 O O . TYR B 1 522 ? -21.516 6.363 -1.049 1 95.56 522 TYR B O 1
ATOM 10648 N N . LEU B 1 523 ? -23.297 4.992 -1.173 1 93.81 523 LEU B N 1
ATOM 10649 C CA . LEU B 1 523 ? -22.578 3.857 -0.604 1 93.81 523 LEU B CA 1
ATOM 10650 C C . LEU B 1 523 ? -21.469 3.385 -1.547 1 93.81 523 LEU B C 1
ATOM 10652 O O . LEU B 1 523 ? -20.375 3.031 -1.102 1 93.81 523 LEU B O 1
ATOM 10656 N N . ALA B 1 524 ? -21.734 3.422 -2.834 1 94.5 524 ALA B N 1
ATOM 10657 C CA . ALA B 1 524 ? -20.75 3.027 -3.828 1 94.5 524 ALA B CA 1
ATOM 10658 C C . ALA B 1 524 ? -19.562 3.988 -3.832 1 94.5 524 ALA B C 1
ATOM 10660 O O . ALA B 1 524 ? -18.406 3.562 -3.947 1 94.5 524 ALA B O 1
ATOM 10661 N N . THR B 1 525 ? -19.875 5.258 -3.713 1 96.81 525 THR B N 1
ATOM 10662 C CA . THR B 1 525 ? -18.797 6.246 -3.73 1 96.81 525 THR B CA 1
ATOM 10663 C C . THR B 1 525 ? -17.969 6.16 -2.455 1 96.81 525 THR B C 1
ATOM 10665 O O . THR B 1 525 ? -16.75 6.344 -2.49 1 96.81 525 THR B O 1
ATOM 10668 N N . VAL B 1 526 ? -18.625 5.898 -1.309 1 96.88 526 VAL B N 1
ATOM 10669 C CA . VAL B 1 526 ? -17.891 5.723 -0.058 1 96.88 526 VAL B CA 1
ATOM 10670 C C . VAL B 1 526 ? -16.969 4.512 -0.163 1 96.88 526 VAL B C 1
ATOM 10672 O O . VAL B 1 526 ? -15.797 4.578 0.223 1 96.88 526 VAL B O 1
ATOM 10675 N N . LEU B 1 527 ? -17.484 3.402 -0.7 1 95.44 527 LEU B N 1
ATOM 10676 C CA . LEU B 1 527 ? -16.672 2.207 -0.887 1 95.44 527 LEU B CA 1
ATOM 10677 C C . LEU B 1 527 ? -15.508 2.48 -1.838 1 95.44 527 LEU B C 1
ATOM 10679 O O . LEU B 1 527 ? -14.391 2.023 -1.604 1 95.44 527 LEU B O 1
ATOM 10683 N N . PHE B 1 528 ? -15.828 3.193 -2.865 1 95.56 528 PHE B N 1
ATOM 10684 C CA . PHE B 1 528 ? -14.797 3.555 -3.838 1 95.56 528 PHE B CA 1
ATOM 10685 C C . PHE B 1 528 ? -13.703 4.387 -3.184 1 95.56 528 PHE B C 1
ATOM 10687 O O . PHE B 1 528 ? -12.531 4.266 -3.535 1 95.56 528 PHE B O 1
ATOM 10694 N N . GLN B 1 529 ? -14.078 5.246 -2.219 1 96.5 529 GLN B N 1
ATOM 10695 C CA . GLN B 1 529 ? -13.086 6.059 -1.526 1 96.5 529 GLN B CA 1
ATOM 10696 C C . GLN B 1 529 ? -12.148 5.195 -0.684 1 96.5 529 GLN B C 1
ATOM 10698 O O . GLN B 1 529 ? -10.961 5.488 -0.569 1 96.5 529 GLN B O 1
ATOM 10703 N N . PHE B 1 530 ? -12.688 4.168 -0.085 1 95.62 530 PHE B N 1
ATOM 10704 C CA . PHE B 1 530 ? -11.836 3.264 0.671 1 95.62 530 PHE B CA 1
ATOM 10705 C C . PHE B 1 530 ? -10.852 2.545 -0.251 1 95.62 530 PHE B C 1
ATOM 10707 O O . PHE B 1 530 ? -9.688 2.363 0.097 1 95.62 530 PHE B O 1
ATOM 10714 N N . ILE B 1 531 ? -11.328 2.195 -1.434 1 93.75 531 ILE B N 1
ATOM 10715 C CA . ILE B 1 531 ? -10.477 1.501 -2.391 1 93.75 531 ILE B CA 1
ATOM 10716 C C . ILE B 1 531 ? -9.383 2.443 -2.885 1 93.75 531 ILE B C 1
ATOM 10718 O O . ILE B 1 531 ? -8.211 2.057 -2.975 1 93.75 531 ILE B O 1
ATOM 10722 N N . LEU B 1 532 ? -9.773 3.682 -3.156 1 93.56 532 LEU B N 1
ATOM 10723 C CA . LEU B 1 532 ? -8.82 4.676 -3.625 1 93.56 532 LEU B CA 1
ATOM 10724 C C . LEU B 1 532 ? -7.793 4.996 -2.543 1 93.56 532 LEU B C 1
ATOM 10726 O O . LEU B 1 532 ? -6.594 5.086 -2.824 1 93.56 532 LEU B O 1
ATOM 10730 N N . ALA B 1 533 ? -8.258 5.156 -1.345 1 93.81 533 ALA B N 1
ATOM 10731 C CA . ALA B 1 533 ? -7.395 5.574 -0.245 1 93.81 533 ALA B CA 1
ATOM 10732 C C . ALA B 1 533 ? -6.375 4.488 0.089 1 93.81 533 ALA B C 1
ATOM 10734 O O . ALA B 1 533 ? -5.215 4.789 0.384 1 93.81 533 ALA B O 1
ATOM 10735 N N . LEU B 1 534 ? -6.75 3.234 -0.002 1 89.81 534 LEU B N 1
ATOM 10736 C CA . LEU B 1 534 ? -5.863 2.133 0.351 1 89.81 534 LEU B CA 1
ATOM 10737 C C . LEU B 1 534 ? -4.977 1.75 -0.828 1 89.81 534 LEU B C 1
ATOM 10739 O O . LEU B 1 534 ? -3.896 1.184 -0.64 1 89.81 534 LEU B O 1
ATOM 10743 N N . GLY B 1 535 ? -5.398 2.047 -1.978 1 80.44 535 GLY B N 1
ATOM 10744 C CA . GLY B 1 535 ? -4.734 1.484 -3.143 1 80.44 535 GLY B CA 1
ATOM 10745 C C . GLY B 1 535 ? -3.725 2.43 -3.768 1 80.44 535 GLY B C 1
ATOM 10746 O O . GLY B 1 535 ? -2.773 1.991 -4.418 1 80.44 535 GLY B O 1
ATOM 10747 N N . SER B 1 536 ? -4.023 3.736 -3.82 1 81.12 536 SER B N 1
ATOM 10748 C CA . SER B 1 536 ? -3.188 4.621 -4.629 1 81.12 536 SER B CA 1
ATOM 10749 C C . SER B 1 536 ? -2.988 5.969 -3.943 1 81.12 536 SER B C 1
ATOM 10751 O O . SER B 1 536 ? -3.709 6.305 -3.002 1 81.12 536 SER B O 1
ATOM 10753 N N . ARG B 1 537 ? -2.012 6.605 -4.422 1 84.12 537 ARG B N 1
ATOM 10754 C CA . ARG B 1 537 ? -1.796 7.992 -4.02 1 84.12 537 ARG B CA 1
ATOM 10755 C C . ARG B 1 537 ? -2.736 8.93 -4.766 1 84.12 537 ARG B C 1
ATOM 10757 O O . ARG B 1 537 ? -3.133 8.648 -5.902 1 84.12 537 ARG B O 1
ATOM 10764 N N . PRO B 1 538 ? -3.098 9.93 -4.078 1 84.88 538 PRO B N 1
ATOM 10765 C CA . PRO B 1 538 ? -4.082 10.828 -4.68 1 84.88 538 PRO B CA 1
ATOM 10766 C C . PRO B 1 538 ? -3.609 11.43 -6 1 84.88 538 PRO B C 1
ATOM 10768 O O . PRO B 1 538 ? -4.426 11.773 -6.855 1 84.88 538 PRO B O 1
ATOM 10771 N N . ARG B 1 539 ? -2.383 11.547 -6.254 1 82.5 539 ARG B N 1
ATOM 10772 C CA . ARG B 1 539 ? -1.86 12.156 -7.473 1 82.5 539 ARG B CA 1
ATOM 10773 C C . ARG B 1 539 ? -2.172 11.297 -8.695 1 82.5 539 ARG B C 1
ATOM 10775 O O . ARG B 1 539 ? -2.354 11.82 -9.797 1 82.5 539 ARG B O 1
ATOM 10782 N N . ASN B 1 540 ? -2.301 10.016 -8.484 1 81.38 540 ASN B N 1
ATOM 10783 C CA . ASN B 1 540 ? -2.555 9.094 -9.578 1 81.38 540 ASN B CA 1
ATOM 10784 C C . ASN B 1 540 ? -4.035 9.062 -9.961 1 81.38 540 ASN B C 1
ATOM 10786 O O . ASN B 1 540 ? -4.387 8.664 -11.07 1 81.38 540 ASN B O 1
ATOM 10790 N N . HIS B 1 541 ? -4.82 9.477 -9.023 1 88.44 541 HIS B N 1
ATOM 10791 C CA . HIS B 1 541 ? -6.262 9.453 -9.25 1 88.44 541 HIS B CA 1
ATOM 10792 C C . HIS B 1 541 ? -6.883 10.82 -8.992 1 88.44 541 HIS B C 1
ATOM 10794 O O . HIS B 1 541 ? -7.879 10.93 -8.281 1 88.44 541 HIS B O 1
ATOM 10800 N N . ARG B 1 542 ? -6.348 11.812 -9.695 1 89.75 542 ARG B N 1
ATOM 10801 C CA . ARG B 1 542 ? -6.828 13.172 -9.492 1 89.75 542 ARG B CA 1
ATOM 10802 C C . ARG B 1 542 ? -8.273 13.32 -9.953 1 89.75 542 ARG B C 1
ATOM 10804 O O . ARG B 1 542 ? -9.109 13.875 -9.234 1 89.75 542 ARG B O 1
ATOM 10811 N N . ILE B 1 543 ? -8.625 12.68 -11.016 1 91.88 543 ILE B N 1
ATOM 10812 C CA . ILE B 1 543 ? -9.953 12.828 -11.609 1 91.88 543 ILE B CA 1
ATOM 10813 C C . ILE B 1 543 ? -10.977 12.07 -10.766 1 91.88 543 ILE B C 1
ATOM 10815 O O . ILE B 1 543 ? -12.102 12.539 -10.57 1 91.88 543 ILE B O 1
ATOM 10819 N N . SER B 1 544 ? -10.57 10.922 -10.289 1 93.31 544 SER B N 1
ATOM 10820 C CA . SER B 1 544 ? -11.477 10.141 -9.461 1 93.31 544 SER B CA 1
ATOM 10821 C C . SER B 1 544 ? -11.859 10.891 -8.195 1 93.31 544 SER B C 1
ATOM 10823 O O . SER B 1 544 ? -13.016 10.859 -7.766 1 93.31 544 SER B O 1
ATOM 10825 N N . TYR B 1 545 ? -10.93 11.633 -7.629 1 94.94 545 TYR B N 1
ATOM 10826 C CA . TYR B 1 545 ? -11.219 12.391 -6.422 1 94.94 545 TYR B CA 1
ATOM 10827 C C . TYR B 1 545 ? -12.086 13.609 -6.738 1 94.94 545 TYR B C 1
ATOM 10829 O O . TYR B 1 545 ? -12.992 13.953 -5.969 1 94.94 545 TYR B O 1
ATOM 10837 N N . ILE B 1 546 ? -11.852 14.219 -7.887 1 95.25 546 ILE B N 1
ATOM 10838 C CA . ILE B 1 546 ? -12.664 15.367 -8.289 1 95.25 546 ILE B CA 1
ATOM 10839 C C . ILE B 1 546 ? -14.109 14.93 -8.492 1 95.25 546 ILE B C 1
ATOM 10841 O O . ILE B 1 546 ? -15.039 15.602 -8.047 1 95.25 546 ILE B O 1
ATOM 10845 N N . ILE B 1 547 ? -14.266 13.742 -9.078 1 95.62 547 ILE B N 1
ATOM 10846 C CA . ILE B 1 547 ? -15.602 13.219 -9.32 1 95.62 547 ILE B CA 1
ATOM 10847 C C . ILE B 1 547 ? -16.266 12.875 -7.992 1 95.62 547 ILE B C 1
ATOM 10849 O O . ILE B 1 547 ? -17.453 13.141 -7.801 1 95.62 547 ILE B O 1
ATOM 10853 N N . SER B 1 548 ? -15.516 12.359 -7.082 1 96.56 548 SER B N 1
ATOM 10854 C CA . SER B 1 548 ? -16.062 12.031 -5.773 1 96.56 548 SER B CA 1
ATOM 10855 C C . SER B 1 548 ? -16.5 13.289 -5.02 1 96.56 548 SER B C 1
ATOM 10857 O O . SER B 1 548 ? -17.562 13.312 -4.398 1 96.56 548 SER B O 1
ATOM 10859 N N . PHE B 1 549 ? -15.664 14.367 -5.148 1 96.44 549 PHE B N 1
ATOM 10860 C CA . PHE B 1 549 ? -16.031 15.633 -4.527 1 96.44 549 PHE B CA 1
ATOM 10861 C C . PHE B 1 549 ? -17.328 16.172 -5.125 1 96.44 549 PHE B C 1
ATOM 10863 O O . PHE B 1 549 ? -18.188 16.688 -4.402 1 96.44 549 PHE B O 1
ATOM 10870 N N . ALA B 1 550 ? -17.453 15.977 -6.379 1 96.06 550 ALA B N 1
ATOM 10871 C CA . ALA B 1 550 ? -18.641 16.453 -7.07 1 96.06 550 ALA B CA 1
ATOM 10872 C C . ALA B 1 550 ? -19.875 15.648 -6.672 1 96.06 550 ALA B C 1
ATOM 10874 O O . ALA B 1 550 ? -20.953 16.219 -6.426 1 96.06 550 ALA B O 1
ATOM 10875 N N . ILE B 1 551 ? -19.734 14.359 -6.543 1 97.25 551 ILE B N 1
ATOM 10876 C CA . ILE B 1 551 ? -20.859 13.492 -6.195 1 97.25 551 ILE B CA 1
ATOM 10877 C C . ILE B 1 551 ? -21.312 13.797 -4.773 1 97.25 551 ILE B C 1
ATOM 10879 O O . ILE B 1 551 ? -22.516 14.023 -4.535 1 97.25 551 ILE B O 1
ATOM 10883 N N . PHE B 1 552 ? -20.406 13.891 -3.873 1 97.25 552 PHE B N 1
ATOM 10884 C CA . PHE B 1 552 ? -20.781 14.172 -2.492 1 97.25 552 PHE B CA 1
ATOM 10885 C C . PHE B 1 552 ? -21.344 15.586 -2.357 1 97.25 552 PHE B C 1
ATOM 10887 O O . PHE B 1 552 ? -22.234 15.82 -1.547 1 97.25 552 PHE B O 1
ATOM 10894 N N . GLY B 1 553 ? -20.766 16.531 -3.182 1 95.81 553 GLY B N 1
ATOM 10895 C CA . GLY B 1 553 ? -21.312 17.891 -3.182 1 95.81 553 GLY B CA 1
ATOM 10896 C C . GLY B 1 553 ? -22.734 17.969 -3.664 1 95.81 553 GLY B C 1
ATOM 10897 O O . GLY B 1 553 ? -23.562 18.672 -3.08 1 95.81 553 GLY B O 1
ATOM 10898 N N . LEU B 1 554 ? -23.062 17.125 -4.656 1 95.88 554 LEU B N 1
ATOM 10899 C CA . LEU B 1 554 ? -24.422 17.109 -5.199 1 95.88 554 LEU B CA 1
ATOM 10900 C C . LEU B 1 554 ? -25.391 16.453 -4.223 1 95.88 554 LEU B C 1
ATOM 10902 O O . LEU B 1 554 ? -26.516 16.906 -4.059 1 95.88 554 LEU B O 1
ATOM 10906 N N . ILE B 1 555 ? -24.906 15.445 -3.576 1 96.38 555 ILE B N 1
ATOM 10907 C CA . ILE B 1 555 ? -25.75 14.758 -2.598 1 96.38 555 ILE B CA 1
ATOM 10908 C C . ILE B 1 555 ? -25.984 15.672 -1.393 1 96.38 555 ILE B C 1
ATOM 10910 O O . ILE B 1 555 ? -27.078 15.703 -0.833 1 96.38 555 ILE B O 1
ATOM 10914 N N . GLN B 1 556 ? -25 16.422 -1.068 1 95 556 GLN B N 1
ATOM 10915 C CA . GLN B 1 556 ? -25.125 17.375 0.037 1 95 556 GLN B CA 1
ATOM 10916 C C . GLN B 1 556 ? -26.094 18.5 -0.311 1 95 556 GLN B C 1
ATOM 10918 O O . GLN B 1 556 ? -26.875 18.938 0.54 1 95 556 GLN B O 1
ATOM 10923 N N . ALA B 1 557 ? -26.016 18.906 -1.521 1 94.06 557 ALA B N 1
ATOM 10924 C CA . ALA B 1 557 ? -26.953 19.922 -1.969 1 94.06 557 ALA B CA 1
ATOM 10925 C C . ALA B 1 557 ? -28.391 19.406 -1.903 1 94.06 557 ALA B C 1
ATOM 10927 O O . ALA B 1 557 ? -29.297 20.125 -1.49 1 94.06 557 ALA B O 1
ATOM 10928 N N . TYR B 1 558 ? -28.547 18.141 -2.326 1 94.81 558 TYR B N 1
ATOM 10929 C CA . TYR B 1 558 ? -29.859 17.5 -2.252 1 94.81 558 TYR B CA 1
ATOM 10930 C C . TYR B 1 558 ? -30.328 17.375 -0.807 1 94.81 558 TYR B C 1
ATOM 10932 O O . TYR B 1 558 ? -31.5 17.594 -0.508 1 94.81 558 TYR B O 1
ATOM 10940 N N . LEU B 1 559 ? -29.453 17.094 0.065 1 93 559 LEU B N 1
ATOM 10941 C CA . LEU B 1 559 ? -29.766 16.953 1.484 1 93 559 LEU B CA 1
ATOM 10942 C C . LEU B 1 559 ? -30.172 18.297 2.074 1 93 559 LEU B C 1
ATOM 10944 O O . LEU B 1 559 ? -31.125 18.375 2.854 1 93 559 LEU B O 1
ATOM 10948 N N . ILE B 1 560 ? -29.484 19.375 1.71 1 90 560 ILE B N 1
ATOM 10949 C CA . ILE B 1 560 ? -29.781 20.703 2.227 1 90 560 ILE B CA 1
ATOM 10950 C C . ILE B 1 560 ? -31.156 21.156 1.726 1 90 560 ILE B C 1
ATOM 10952 O O . ILE B 1 560 ? -31.938 21.75 2.477 1 90 560 ILE B O 1
ATOM 10956 N N . MET B 1 561 ? -31.422 20.812 0.506 1 92.19 561 MET B N 1
ATOM 10957 C CA . MET B 1 561 ? -32.75 21.141 -0.045 1 92.19 561 MET B CA 1
ATOM 10958 C C . MET B 1 561 ? -33.844 20.422 0.729 1 92.19 561 MET B C 1
ATOM 10960 O O . MET B 1 561 ? -34.875 21.031 1.071 1 92.19 561 MET B O 1
ATOM 10964 N N . ASN B 1 562 ? -33.656 19.203 1.046 1 91.81 562 ASN B N 1
ATOM 10965 C CA . ASN B 1 562 ? -34.625 18.438 1.81 1 91.81 562 ASN B CA 1
ATOM 10966 C C . ASN B 1 562 ? -34.75 18.953 3.242 1 91.81 562 ASN B C 1
ATOM 10968 O O . ASN B 1 562 ? -35.844 18.906 3.836 1 91.81 562 ASN B O 1
ATOM 10972 N N . LEU B 1 563 ? -33.656 19.375 3.756 1 86.94 563 LEU B N 1
ATOM 10973 C CA . LEU B 1 563 ? -33.656 19.906 5.113 1 86.94 563 LEU B CA 1
ATOM 10974 C C . LEU B 1 563 ? -34.469 21.203 5.188 1 86.94 563 LEU B C 1
ATOM 10976 O O . LEU B 1 563 ? -35.219 21.422 6.133 1 86.94 563 LEU B O 1
ATOM 10980 N N . VAL B 1 564 ? -34.312 22.047 4.203 1 85.81 564 VAL B N 1
ATOM 10981 C CA . VAL B 1 564 ? -35.062 23.297 4.152 1 85.81 564 VAL B CA 1
ATOM 10982 C C . VAL B 1 564 ? -36.531 23 4.008 1 85.81 564 VAL B C 1
ATOM 10984 O O . VAL B 1 564 ? -37.375 23.641 4.648 1 85.81 564 VAL B O 1
ATOM 10987 N N . TYR B 1 565 ? -36.812 22.016 3.201 1 88.25 565 TYR B N 1
ATOM 10988 C CA . TYR B 1 565 ? -38.219 21.594 3.014 1 88.25 565 TYR B CA 1
ATOM 10989 C C . TYR B 1 565 ? -38.812 21.094 4.32 1 88.25 565 TYR B C 1
ATOM 10991 O O . TYR B 1 565 ? -39.938 21.453 4.672 1 88.25 565 TYR B O 1
ATOM 10999 N N . LEU B 1 566 ? -38.094 20.328 5.023 1 85.25 566 LEU B N 1
ATOM 11000 C CA . LEU B 1 566 ? -38.594 19.766 6.27 1 85.25 566 LEU B CA 1
ATOM 11001 C C . LEU B 1 566 ? -38.781 20.844 7.32 1 85.25 566 LEU B C 1
ATOM 11003 O O . LEU B 1 566 ? -39.75 20.781 8.102 1 85.25 566 LEU B O 1
ATOM 11007 N N . VAL B 1 567 ? -37.938 21.828 7.348 1 81.31 567 VAL B N 1
ATOM 11008 C CA . VAL B 1 567 ? -38.062 22.922 8.297 1 81.31 567 VAL B CA 1
ATOM 11009 C C . VAL B 1 567 ? -39.344 23.719 7.992 1 81.31 567 VAL B C 1
ATOM 11011 O O . VAL B 1 567 ? -40.062 24.109 8.906 1 81.31 567 VAL B O 1
ATOM 11014 N N . LYS B 1 568 ? -39.594 23.859 6.734 1 83.62 568 LYS B N 1
ATOM 11015 C CA . LYS B 1 568 ? -40.812 24.578 6.336 1 83.62 568 LYS B CA 1
ATOM 11016 C C . LYS B 1 568 ? -42.062 23.797 6.695 1 83.62 568 LYS B C 1
ATOM 11018 O O . LYS B 1 568 ? -43.062 24.359 7.148 1 83.62 568 LYS B O 1
ATOM 11023 N N . ARG B 1 569 ? -42 22.547 6.516 1 82.69 569 ARG B N 1
ATOM 11024 C CA . ARG B 1 569 ? -43.156 21.703 6.793 1 82.69 569 ARG B CA 1
ATOM 11025 C C . ARG B 1 569 ? -43.406 21.609 8.297 1 82.69 569 ARG B C 1
ATOM 11027 O O . ARG B 1 569 ? -44.562 21.5 8.727 1 82.69 569 ARG B O 1
ATOM 11034 N N . VAL B 1 570 ? -42.375 21.547 9.039 1 80.62 570 VAL B N 1
ATOM 11035 C CA . VAL B 1 570 ? -42.531 21.547 10.492 1 80.62 570 VAL B CA 1
ATOM 11036 C C . VAL B 1 570 ? -43.156 22.859 10.953 1 80.62 570 VAL B C 1
ATOM 11038 O O . VAL B 1 570 ? -43.969 22.875 11.867 1 80.62 570 VAL B O 1
ATOM 11041 N N . ALA B 1 571 ? -42.812 23.984 10.312 1 77.25 571 ALA B N 1
ATOM 11042 C CA . ALA B 1 571 ? -43.406 25.281 10.633 1 77.25 571 ALA B CA 1
ATOM 11043 C C . ALA B 1 571 ? -44.875 25.312 10.281 1 77.25 571 ALA B C 1
ATOM 11045 O O . ALA B 1 571 ? -45.688 25.906 11.008 1 77.25 571 ALA B O 1
ATOM 11046 N N . ASP B 1 572 ? -45.188 24.672 9.203 1 77.69 572 ASP B N 1
ATOM 11047 C CA . ASP B 1 572 ? -46.562 24.609 8.781 1 77.69 572 ASP B CA 1
ATOM 11048 C C . ASP B 1 572 ? -47.406 23.734 9.727 1 77.69 572 ASP B C 1
ATOM 11050 O O . ASP B 1 572 ? -48.562 24.047 10.016 1 77.69 572 ASP B O 1
ATOM 11054 N N . TYR B 1 573 ? -46.781 22.688 10.07 1 75.5 573 TYR B N 1
ATOM 11055 C CA . TYR B 1 573 ? -47.438 21.781 11.008 1 75.5 573 TYR B CA 1
ATOM 11056 C C . TYR B 1 573 ? -47.75 22.5 12.32 1 75.5 573 TYR B C 1
ATOM 11058 O O . TYR B 1 573 ? -48.812 22.328 12.906 1 75.5 573 TYR B O 1
ATOM 11066 N N . LYS B 1 574 ? -46.906 23.281 12.836 1 76 574 LYS B N 1
ATOM 11067 C CA . LYS B 1 574 ? -47.094 24 14.102 1 76 574 LYS B CA 1
ATOM 11068 C C . LYS B 1 574 ? -48.125 25.109 13.961 1 76 574 LYS B C 1
ATOM 11070 O O . LYS B 1 574 ? -48.812 25.422 14.922 1 76 574 LYS B O 1
ATOM 11075 N N . ALA B 1 575 ? -48.156 25.625 12.789 1 73.88 575 ALA B N 1
ATOM 11076 C CA . ALA B 1 575 ? -49.094 26.703 12.555 1 73.88 575 ALA B CA 1
ATOM 11077 C C . ALA B 1 575 ? -50.531 26.141 12.414 1 73.88 575 ALA B C 1
ATOM 11079 O O . ALA B 1 575 ? -51.5 26.812 12.742 1 73.88 575 ALA B O 1
ATOM 11080 N N . ASP B 1 576 ? -50.5 24.938 11.734 1 67.75 576 ASP B N 1
ATOM 11081 C CA . ASP B 1 576 ? -51.844 24.375 11.492 1 67.75 576 ASP B CA 1
ATOM 11082 C C . ASP B 1 576 ? -52.344 23.625 12.711 1 67.75 576 ASP B C 1
ATOM 11084 O O . ASP B 1 576 ? -51.688 22.688 13.188 1 67.75 576 ASP B O 1
ATOM 11088 N N . ASP B 1 577 ? -52.812 24.125 13.805 1 55.19 577 ASP B N 1
ATOM 11089 C CA . ASP B 1 577 ? -53.375 23.625 15.047 1 55.19 577 ASP B CA 1
ATOM 11090 C C . ASP B 1 577 ? -54.094 22.281 14.82 1 55.19 577 ASP B C 1
ATOM 11092 O O . ASP B 1 577 ? -54.562 21.656 15.766 1 55.19 577 ASP B O 1
ATOM 11096 N N . THR B 1 578 ? -54.594 21.906 13.688 1 47.72 578 THR B N 1
ATOM 11097 C CA . THR B 1 578 ? -55.594 20.828 13.633 1 47.72 578 THR B CA 1
ATOM 11098 C C . THR B 1 578 ? -54.938 19.484 13.359 1 47.72 578 THR B C 1
ATOM 11100 O O . THR B 1 578 ? -54.406 19.25 12.266 1 47.72 578 THR B O 1
ATOM 11103 N N . GLY B 1 579 ? -53.938 19 14.125 1 50.62 579 GLY B N 1
ATOM 11104 C CA . GLY B 1 579 ? -53.438 17.641 14.195 1 50.62 579 GLY B CA 1
ATOM 11105 C C . GLY B 1 579 ? -53.469 16.922 12.859 1 50.62 579 GLY B C 1
ATOM 11106 O O . GLY B 1 579 ? -52.906 15.828 12.719 1 50.62 579 GLY B O 1
ATOM 11107 N N . SER B 1 580 ? -54.406 17.016 12.016 1 51.47 580 SER B N 1
ATOM 11108 C CA . SER B 1 580 ? -54.812 16.234 10.844 1 51.47 580 SER B CA 1
ATOM 11109 C C . SER B 1 580 ? -53.938 16.578 9.641 1 51.47 580 SER B C 1
ATOM 11111 O O . SER B 1 580 ? -54.312 16.281 8.5 1 51.47 580 SER B O 1
ATOM 11113 N N . SER B 1 581 ? -52.812 17.203 9.773 1 57.53 581 SER B N 1
ATOM 11114 C CA . SER B 1 581 ? -52.125 17.766 8.609 1 57.53 581 SER B CA 1
ATOM 11115 C C . SER B 1 581 ? -51.406 16.688 7.828 1 57.53 581 SER B C 1
ATOM 11117 O O . SER B 1 581 ? -51.062 15.633 8.375 1 57.53 581 SER B O 1
ATOM 11119 N N . ASN B 1 582 ? -51.438 16.75 6.477 1 60.81 582 ASN B N 1
ATOM 11120 C CA . ASN B 1 582 ? -50.781 15.961 5.441 1 60.81 582 ASN B CA 1
ATOM 11121 C C . ASN B 1 582 ? -49.312 15.719 5.777 1 60.81 582 ASN B C 1
ATOM 11123 O O . ASN B 1 582 ? -48.688 14.844 5.191 1 60.81 582 ASN B O 1
ATOM 11127 N N . TYR B 1 583 ? -48.906 16.391 6.844 1 69.62 583 TYR B N 1
ATOM 11128 C CA . TYR B 1 583 ? -47.5 16.266 7.168 1 69.62 583 TYR B CA 1
ATOM 11129 C C . TYR B 1 583 ? -47.312 15.773 8.594 1 69.62 583 TYR B C 1
ATOM 11131 O O . TYR B 1 583 ? -46.281 16.031 9.219 1 69.62 583 TYR B O 1
ATOM 11139 N N . ALA B 1 584 ? -48.281 15.008 9.141 1 70.38 584 ALA B N 1
ATOM 11140 C CA . ALA B 1 584 ? -48.281 14.539 10.523 1 70.38 584 ALA B CA 1
ATOM 11141 C C . ALA B 1 584 ? -47.062 13.648 10.781 1 70.38 584 ALA B C 1
ATOM 11143 O O . ALA B 1 584 ? -46.5 13.68 11.867 1 70.38 584 ALA B O 1
ATOM 11144 N N . TYR B 1 585 ? -46.688 12.906 9.805 1 73.81 585 TYR B N 1
ATOM 11145 C CA . TYR B 1 585 ? -45.562 11.984 9.992 1 73.81 585 TYR B CA 1
ATOM 11146 C C . TYR B 1 585 ? -44.25 12.734 10.172 1 73.81 585 TYR B C 1
ATOM 11148 O O . TYR B 1 585 ? -43.375 12.289 10.906 1 73.81 585 TYR B O 1
ATOM 11156 N N . ILE B 1 586 ? -44.125 13.82 9.539 1 78.38 586 ILE B N 1
ATOM 11157 C CA . ILE B 1 586 ? -42.969 14.664 9.703 1 78.38 586 ILE B CA 1
ATOM 11158 C C . ILE B 1 586 ? -43 15.352 11.062 1 78.38 586 ILE B C 1
ATOM 11160 O O . ILE B 1 586 ? -41.969 15.422 11.758 1 78.38 586 ILE B O 1
ATOM 11164 N N . GLY B 1 587 ? -44.156 15.742 11.43 1 75.88 587 GLY B N 1
ATOM 11165 C CA . GLY B 1 587 ? -44.344 16.406 12.711 1 75.88 587 GLY B CA 1
ATOM 11166 C C . GLY B 1 587 ? -44.094 15.5 13.898 1 75.88 587 GLY B C 1
ATOM 11167 O O . GLY B 1 587 ? -43.5 15.922 14.898 1 75.88 587 GLY B O 1
ATOM 11168 N N . ASP B 1 588 ? -44.469 14.266 13.727 1 77.12 588 ASP B N 1
ATOM 11169 C CA . ASP B 1 588 ? -44.281 13.312 14.82 1 77.12 588 ASP B CA 1
ATOM 11170 C C . ASP B 1 588 ? -42.781 13.008 15.031 1 77.12 588 ASP B C 1
ATOM 11172 O O . ASP B 1 588 ? -42.312 12.914 16.172 1 77.12 588 ASP B O 1
ATOM 11176 N N . PHE B 1 589 ? -42.156 12.82 13.93 1 78.69 589 PHE B N 1
ATOM 11177 C CA . PHE B 1 589 ? -40.719 12.562 14.031 1 78.69 589 PHE B CA 1
ATOM 11178 C C . PHE B 1 589 ? -40 13.75 14.664 1 78.69 589 PHE B C 1
ATOM 11180 O O . PHE B 1 589 ? -39.125 13.57 15.516 1 78.69 589 PHE B O 1
ATOM 11187 N N . TYR B 1 590 ? -40.344 14.898 14.305 1 79.12 590 TYR B N 1
ATOM 11188 C CA . TYR B 1 590 ? -39.812 16.141 14.852 1 79.12 590 TYR B CA 1
ATOM 11189 C C . TYR B 1 590 ? -40.125 16.266 16.328 1 79.12 590 TYR B C 1
ATOM 11191 O O . TYR B 1 590 ? -39.281 16.672 17.125 1 79.12 590 TYR B O 1
ATOM 11199 N N . ALA B 1 591 ? -41.344 15.906 16.688 1 78.81 591 ALA B N 1
ATOM 11200 C CA . ALA B 1 591 ? -41.781 15.992 18.078 1 78.81 591 ALA B CA 1
ATOM 11201 C C . ALA B 1 591 ? -41.062 14.961 18.938 1 78.81 591 ALA B C 1
ATOM 11203 O O . ALA B 1 591 ? -40.75 15.227 20.109 1 78.81 591 ALA B O 1
ATOM 11204 N N . ASP B 1 592 ? -40.781 13.922 18.312 1 83.75 592 ASP B N 1
ATOM 11205 C CA . ASP B 1 592 ? -40.125 12.859 19.062 1 83.75 592 ASP B CA 1
ATOM 11206 C C . ASP B 1 592 ? -38.656 13.195 19.312 1 83.75 592 ASP B C 1
ATOM 11208 O O . ASP B 1 592 ? -38.094 12.844 20.359 1 83.75 592 ASP B O 1
ATOM 11212 N N . ILE B 1 593 ? -38 13.789 18.344 1 84.12 593 ILE B N 1
ATOM 11213 C CA . ILE B 1 593 ? -36.625 14.234 18.562 1 84.12 593 ILE B CA 1
ATOM 11214 C C . ILE B 1 593 ? -36.625 15.375 19.578 1 84.12 593 ILE B C 1
ATOM 11216 O O . ILE B 1 593 ? -35.719 15.445 20.406 1 84.12 593 ILE B O 1
ATOM 11220 N N . GLY B 1 594 ? -37.562 16.141 19.656 1 80.69 594 GLY B N 1
ATOM 11221 C CA . GLY B 1 594 ? -37.656 17.281 20.547 1 80.69 594 GLY B CA 1
ATOM 11222 C C . GLY B 1 594 ? -37.531 18.609 19.859 1 80.69 594 GLY B C 1
ATOM 11223 O O . GLY B 1 594 ? -36.531 18.875 19.188 1 80.69 594 GLY B O 1
ATOM 11224 N N . GLN B 1 595 ? -38.469 19.406 19.938 1 79.56 595 GLN B N 1
ATOM 11225 C CA . GLN B 1 595 ? -38.438 20.734 19.328 1 79.56 595 GLN B CA 1
ATOM 11226 C C . GLN B 1 595 ? -37.25 21.562 19.828 1 79.56 595 GLN B C 1
ATOM 11228 O O . GLN B 1 595 ? -36.562 22.188 19.031 1 79.56 595 GLN B O 1
ATOM 11233 N N . SER B 1 596 ? -37.125 21.469 21.047 1 81.12 596 SER B N 1
ATOM 11234 C CA . SER B 1 596 ? -36.031 22.219 21.641 1 81.12 596 SER B CA 1
ATOM 11235 C C . SER B 1 596 ? -34.688 21.719 21.109 1 81.12 596 SER B C 1
ATOM 11237 O O . SER B 1 596 ? -33.781 22.516 20.875 1 81.12 596 SER B O 1
ATOM 11239 N N . THR B 1 597 ? -34.625 20.469 20.844 1 83.75 597 THR B N 1
ATOM 11240 C CA . THR B 1 597 ? -33.406 19.875 20.359 1 83.75 597 THR B CA 1
ATOM 11241 C C . THR B 1 597 ? -33.062 20.375 18.953 1 83.75 597 THR B C 1
ATOM 11243 O O . THR B 1 597 ? -31.922 20.703 18.641 1 83.75 597 THR B O 1
ATOM 11246 N N . ILE B 1 598 ? -34 20.453 18.172 1 80.56 598 ILE B N 1
ATOM 11247 C CA . ILE B 1 598 ? -33.781 20.844 16.781 1 80.56 598 ILE B CA 1
ATOM 11248 C C . ILE B 1 598 ? -33.438 22.328 16.703 1 80.56 598 ILE B C 1
ATOM 11250 O O . ILE B 1 598 ? -32.594 22.75 15.922 1 80.56 598 ILE B O 1
ATOM 11254 N N . ILE B 1 599 ? -34.125 23.125 17.562 1 80.38 599 ILE B N 1
ATOM 11255 C CA . ILE B 1 599 ? -33.875 24.562 17.562 1 80.38 599 ILE B CA 1
ATOM 11256 C C . ILE B 1 599 ? -32.438 24.844 18.047 1 80.38 599 ILE B C 1
ATOM 11258 O O . ILE B 1 599 ? -31.703 25.625 17.438 1 80.38 599 ILE B O 1
ATOM 11262 N N . VAL B 1 600 ? -32.125 24.125 19.016 1 80.69 600 VAL B N 1
ATOM 11263 C CA . VAL B 1 600 ? -30.797 24.312 19.562 1 80.69 600 VAL B CA 1
ATOM 11264 C C . VAL B 1 600 ? -29.75 23.828 18.562 1 80.69 600 VAL B C 1
ATOM 11266 O O . VAL B 1 600 ? -28.688 24.453 18.406 1 80.69 600 VAL B O 1
ATOM 11269 N N . ALA B 1 601 ? -30.094 22.812 17.906 1 81.38 601 ALA B N 1
ATOM 11270 C CA . ALA B 1 601 ? -29.156 22.266 16.922 1 81.38 601 ALA B CA 1
ATOM 11271 C C . ALA B 1 601 ? -29.016 23.203 15.734 1 81.38 601 ALA B C 1
ATOM 11273 O O . ALA B 1 601 ? -27.906 23.422 15.234 1 81.38 601 ALA B O 1
ATOM 11274 N N . ALA B 1 602 ? -30.078 23.719 15.273 1 79.25 602 ALA B N 1
ATOM 11275 C CA . ALA B 1 602 ? -30.047 24.656 14.148 1 79.25 602 ALA B CA 1
ATOM 11276 C C . ALA B 1 602 ? -29.266 25.906 14.508 1 79.25 602 ALA B C 1
ATOM 11278 O O . ALA B 1 602 ? -28.469 26.422 13.703 1 79.25 602 ALA B O 1
ATOM 11279 N N . PHE B 1 603 ? -29.5 26.328 15.656 1 79.5 603 PHE B N 1
ATOM 11280 C CA . PHE B 1 603 ? -28.766 27.516 16.125 1 79.5 603 PHE B CA 1
ATOM 11281 C C . PHE B 1 603 ? -27.281 27.203 16.266 1 79.5 603 PHE B C 1
ATOM 11283 O O . PHE B 1 603 ? -26.438 28.047 15.938 1 79.5 603 PHE B O 1
ATOM 11290 N N . SER B 1 604 ? -27.047 26.094 16.734 1 77.75 604 SER B N 1
ATOM 11291 C CA . SER B 1 604 ? -25.656 25.734 16.984 1 77.75 604 SER B CA 1
ATOM 11292 C C . SER B 1 604 ? -24.891 25.547 15.68 1 77.75 604 SER B C 1
ATOM 11294 O O . SER B 1 604 ? -23.734 25.953 15.578 1 77.75 604 SER B O 1
ATOM 11296 N N . VAL B 1 605 ? -25.531 25.016 14.742 1 72.31 605 VAL B N 1
ATOM 11297 C CA . VAL B 1 605 ? -24.812 24.719 13.516 1 72.31 605 VAL B CA 1
ATOM 11298 C C . VAL B 1 605 ? -24.766 25.969 12.633 1 72.31 605 VAL B C 1
ATOM 11300 O O . VAL B 1 605 ? -23.688 26.406 12.211 1 72.31 605 VAL B O 1
ATOM 11303 N N . PHE B 1 606 ? -25.797 26.641 12.453 1 77.44 606 PHE B N 1
ATOM 11304 C CA . PHE B 1 606 ? -25.844 27.766 11.531 1 77.44 606 PHE B CA 1
ATOM 11305 C C . PHE B 1 606 ? -25.672 29.094 12.281 1 77.44 606 PHE B C 1
ATOM 11307 O O . PHE B 1 606 ? -24.953 29.969 11.836 1 77.44 606 PHE B O 1
ATOM 11314 N N . GLY B 1 607 ? -26.219 29.172 13.414 1 77.31 607 GLY B N 1
ATOM 11315 C CA . GLY B 1 607 ? -26.188 30.406 14.18 1 77.31 607 GLY B CA 1
ATOM 11316 C C . GLY B 1 607 ? -24.797 30.75 14.688 1 77.31 607 GLY B C 1
ATOM 11317 O O . GLY B 1 607 ? -24.359 31.906 14.602 1 77.31 607 GLY B O 1
ATOM 11318 N N . VAL B 1 608 ? -24.141 29.75 15.07 1 79.25 608 VAL B N 1
ATOM 11319 C CA . VAL B 1 608 ? -22.828 29.984 15.664 1 79.25 608 VAL B CA 1
ATOM 11320 C C . VAL B 1 608 ? -21.844 30.406 14.578 1 79.25 608 VAL B C 1
ATOM 11322 O O . VAL B 1 608 ? -21 31.297 14.805 1 79.25 608 VAL B O 1
ATOM 11325 N N . TYR B 1 609 ? -21.938 29.891 13.391 1 80.81 609 TYR B N 1
ATOM 11326 C CA . TYR B 1 609 ? -21.062 30.312 12.312 1 80.81 609 TYR B CA 1
ATOM 11327 C C . TYR B 1 609 ? -21.344 31.75 11.898 1 80.81 609 TYR B C 1
ATOM 11329 O O . TYR B 1 609 ? -20.422 32.531 11.656 1 80.81 609 TYR B O 1
ATOM 11337 N N . ILE B 1 610 ? -22.578 32.094 11.992 1 82.31 610 ILE B N 1
ATOM 11338 C CA . ILE B 1 610 ? -22.969 33.438 11.602 1 82.31 610 ILE B CA 1
ATOM 11339 C C . ILE B 1 610 ? -22.516 34.438 12.672 1 82.31 610 ILE B C 1
ATOM 11341 O O . ILE B 1 610 ? -21.922 35.469 12.359 1 82.31 610 ILE B O 1
ATOM 11345 N N . LEU B 1 611 ? -22.734 34.094 13.898 1 82.5 611 LEU B N 1
ATOM 11346 C CA . LEU B 1 611 ? -22.375 35 14.992 1 82.5 611 LEU B CA 1
ATOM 11347 C C . LEU B 1 611 ? -20.859 35.125 15.109 1 82.5 611 LEU B C 1
ATOM 11349 O O . LEU B 1 611 ? -20.359 36.219 15.414 1 82.5 611 LEU B O 1
ATOM 11353 N N . SER B 1 612 ? -20.25 34.031 14.852 1 81.12 612 SER B N 1
ATOM 11354 C CA . SER B 1 612 ? -18.797 34.062 14.922 1 81.12 612 SER B CA 1
ATOM 11355 C C . SER B 1 612 ? -18.219 34.938 13.805 1 81.12 612 SER B C 1
ATOM 11357 O O . SER B 1 612 ? -17.234 35.656 14.008 1 81.12 612 SER B O 1
ATOM 11359 N N . ALA B 1 613 ? -18.797 34.875 12.68 1 81.94 613 ALA B N 1
ATOM 11360 C CA . ALA B 1 613 ? -18.344 35.688 11.562 1 81.94 613 ALA B CA 1
ATOM 11361 C C . ALA B 1 613 ? -18.578 37.188 11.852 1 81.94 613 ALA B C 1
ATOM 11363 O O . ALA B 1 613 ? -17.781 38.031 11.469 1 81.94 613 ALA B O 1
ATOM 11364 N N . LEU B 1 614 ? -19.609 37.469 12.602 1 81.81 614 LEU B N 1
ATOM 11365 C CA . LEU B 1 614 ? -19.922 38.844 12.953 1 81.81 614 LEU B CA 1
ATOM 11366 C C . LEU B 1 614 ? -18.984 39.375 14.039 1 81.81 614 LEU B C 1
ATOM 11368 O O . LEU B 1 614 ? -18.547 40.531 14 1 81.81 614 LEU B O 1
ATOM 11372 N N . LEU B 1 615 ? -18.734 38.469 14.914 1 79.38 615 LEU B N 1
ATOM 11373 C CA . LEU B 1 615 ? -17.812 38.875 15.984 1 79.38 615 LEU B CA 1
ATOM 11374 C C . LEU B 1 615 ? -16.406 39.094 15.445 1 79.38 615 LEU B C 1
ATOM 11376 O O . LEU B 1 615 ? -15.664 39.906 16 1 79.38 615 LEU B O 1
ATOM 11380 N N . ALA B 1 616 ? -16.109 38.406 14.383 1 74.12 616 ALA B N 1
ATOM 11381 C CA . ALA B 1 616 ? -14.797 38.594 13.75 1 74.12 616 ALA B CA 1
ATOM 11382 C C . ALA B 1 616 ? -14.805 39.812 12.844 1 74.12 616 ALA B C 1
ATOM 11384 O O . ALA B 1 616 ? -13.781 40.125 12.227 1 74.12 616 ALA B O 1
ATOM 11385 N N . LEU B 1 617 ? -15.922 40.5 12.719 1 73.44 617 LEU B N 1
ATOM 11386 C CA . LEU B 1 617 ? -16.125 41.75 11.953 1 73.44 617 LEU B CA 1
ATOM 11387 C C . LEU B 1 617 ? -15.852 41.5 10.469 1 73.44 617 LEU B C 1
ATOM 11389 O O . LEU B 1 617 ? -15.273 42.375 9.797 1 73.44 617 LEU B O 1
ATOM 11393 N N . ASP B 1 618 ? -16.047 40.344 10.039 1 78.25 618 ASP B N 1
ATOM 11394 C CA . ASP B 1 618 ? -15.867 40.031 8.625 1 78.25 618 ASP B CA 1
ATOM 11395 C C . ASP B 1 618 ? -17.062 39.25 8.078 1 78.25 618 ASP B C 1
ATOM 11397 O O . ASP B 1 618 ? -16.938 38.094 7.664 1 78.25 618 ASP B O 1
ATOM 11401 N N . PRO B 1 619 ? -18.172 39.844 7.906 1 79.44 619 PRO B N 1
ATOM 11402 C CA . PRO B 1 619 ? -19.375 39.156 7.43 1 79.44 619 PRO B CA 1
ATOM 11403 C C . PRO B 1 619 ? -19.297 38.781 5.957 1 79.44 619 PRO B C 1
ATOM 11405 O O . PRO B 1 619 ? -20.078 37.938 5.488 1 79.44 619 PRO B O 1
ATOM 11408 N N . TRP B 1 620 ? -18.328 39.312 5.262 1 80.75 620 TRP B N 1
ATOM 11409 C CA . TRP B 1 620 ? -18.203 39.031 3.832 1 80.75 620 TRP B CA 1
ATOM 11410 C C . TRP B 1 620 ? -17.891 37.562 3.574 1 80.75 620 TRP B C 1
ATOM 11412 O O . TRP B 1 620 ? -18.25 37.031 2.537 1 80.75 620 TRP B O 1
ATOM 11422 N N . HIS B 1 621 ? -17.297 36.969 4.543 1 82.94 621 HIS B N 1
ATOM 11423 C CA . HIS B 1 621 ? -16.938 35.562 4.383 1 82.94 621 HIS B CA 1
ATOM 11424 C C . HIS B 1 621 ? -18.172 34.688 4.336 1 82.94 621 HIS B C 1
ATOM 11426 O O . HIS B 1 621 ? -18.156 33.594 3.738 1 82.94 621 HIS B O 1
ATOM 11432 N N . LEU B 1 622 ? -19.25 35.125 4.973 1 82.12 622 LEU B N 1
ATOM 11433 C CA . LEU B 1 622 ? -20.5 34.344 4.977 1 82.12 622 LEU B CA 1
ATOM 11434 C C . LEU B 1 622 ? -21.141 34.344 3.596 1 82.12 622 LEU B C 1
ATOM 11436 O O . LEU B 1 622 ? -21.734 33.344 3.18 1 82.12 622 LEU B O 1
ATOM 11440 N N . LEU B 1 623 ? -20.891 35.406 2.881 1 82.06 623 LEU B N 1
ATOM 11441 C CA . LEU B 1 623 ? -21.531 35.531 1.577 1 82.06 623 LEU B CA 1
ATOM 11442 C C . LEU B 1 623 ? -20.672 34.906 0.48 1 82.06 623 LEU B C 1
ATOM 11444 O O . LEU B 1 623 ? -21.203 34.375 -0.491 1 82.06 623 LEU B O 1
ATOM 11448 N N . THR B 1 624 ? -19.438 34.906 0.645 1 84.75 624 THR B N 1
ATOM 11449 C CA . THR B 1 624 ? -18.578 34.5 -0.464 1 84.75 624 THR B CA 1
ATOM 11450 C C . THR B 1 624 ? -18.141 33.062 -0.322 1 84.75 624 THR B C 1
ATOM 11452 O O . THR B 1 624 ? -17.781 32.406 -1.311 1 84.75 624 THR B O 1
ATOM 11455 N N . SER B 1 625 ? -18.141 32.5 0.888 1 89.62 625 SER B N 1
ATOM 11456 C CA . SER B 1 625 ? -17.438 31.219 1.051 1 89.62 625 SER B CA 1
ATOM 11457 C C . SER B 1 625 ? -18.297 30.234 1.842 1 89.62 625 SER B C 1
ATOM 11459 O O . SER B 1 625 ? -17.984 29.047 1.894 1 89.62 625 SER B O 1
ATOM 11461 N N . PHE B 1 626 ? -19.406 30.594 2.367 1 88.81 626 PHE B N 1
ATOM 11462 C CA . PHE B 1 626 ? -20.188 29.734 3.252 1 88.81 626 PHE B CA 1
ATOM 11463 C C . PHE B 1 626 ? -20.891 28.641 2.459 1 88.81 626 PHE B C 1
ATOM 11465 O O . PHE B 1 626 ? -20.922 27.484 2.879 1 88.81 626 PHE B O 1
ATOM 11472 N N . ALA B 1 627 ? -21.484 28.953 1.328 1 88.06 627 ALA B N 1
ATOM 11473 C CA . ALA B 1 627 ? -22.203 27.984 0.507 1 88.06 627 ALA B CA 1
ATOM 11474 C C . ALA B 1 627 ? -21.25 26.875 0.033 1 88.06 627 ALA B C 1
ATOM 11476 O O . ALA B 1 627 ? -21.609 25.688 0.039 1 88.06 627 ALA B O 1
ATOM 11477 N N . GLN B 1 628 ? -20.094 27.25 -0.356 1 90.44 628 GLN B N 1
ATOM 11478 C CA . GLN B 1 628 ? -19.109 26.281 -0.819 1 90.44 628 GLN B CA 1
ATOM 11479 C C . GLN B 1 628 ? -18.641 25.375 0.321 1 90.44 628 GLN B C 1
ATOM 11481 O O . GLN B 1 628 ? -18.422 24.188 0.119 1 90.44 628 GLN B O 1
ATOM 11486 N N . PHE B 1 629 ? -18.578 25.984 1.445 1 90.62 629 PHE B N 1
ATOM 11487 C CA . PHE B 1 629 ? -18.203 25.203 2.611 1 90.62 629 PHE B CA 1
ATOM 11488 C C . PHE B 1 629 ? -19.25 24.141 2.926 1 90.62 629 PHE B C 1
ATOM 11490 O O . PHE B 1 629 ? -18.922 23 3.229 1 90.62 629 PHE B O 1
ATOM 11497 N N . LEU B 1 630 ? -20.469 24.5 2.842 1 88.81 630 LEU B N 1
ATOM 11498 C CA . LEU B 1 630 ? -21.562 23.562 3.102 1 88.81 630 LEU B CA 1
ATOM 11499 C C . LEU B 1 630 ? -21.578 22.453 2.061 1 88.81 630 LEU B C 1
ATOM 11501 O O . LEU B 1 630 ? -21.859 21.297 2.383 1 88.81 630 LEU B O 1
ATOM 11505 N N . PHE B 1 631 ? -21.266 22.828 0.89 1 90.75 631 PHE B N 1
ATOM 11506 C CA . PHE B 1 631 ? -21.297 21.875 -0.219 1 90.75 631 PHE B CA 1
ATOM 11507 C C . PHE B 1 631 ? -20.203 20.828 -0.049 1 90.75 631 PHE B C 1
ATOM 11509 O O . PHE B 1 631 ? -20.406 19.656 -0.403 1 90.75 631 PHE B O 1
ATOM 11516 N N . ILE B 1 632 ? -19.078 21.188 0.537 1 92.25 632 ILE B N 1
ATOM 11517 C CA . ILE B 1 632 ? -17.953 20.266 0.617 1 92.25 632 ILE B CA 1
ATOM 11518 C C . ILE B 1 632 ? -17.875 19.672 2.016 1 92.25 632 ILE B C 1
ATOM 11520 O O . ILE B 1 632 ? -17.016 18.812 2.287 1 92.25 632 ILE B O 1
ATOM 11524 N N . SER B 1 633 ? -18.797 19.953 2.859 1 91.31 633 SER B N 1
ATOM 11525 C CA . SER B 1 633 ? -18.75 19.531 4.258 1 91.31 633 SER B CA 1
ATOM 11526 C C . SER B 1 633 ? -18.75 18.016 4.379 1 91.31 633 SER B C 1
ATOM 11528 O O . SER B 1 633 ? -18.031 17.453 5.199 1 91.31 633 SER B O 1
ATOM 11530 N N . SER B 1 634 ? -19.547 17.297 3.529 1 94.19 634 SER B N 1
ATOM 11531 C CA . SER B 1 634 ? -19.594 15.844 3.584 1 94.19 634 SER B CA 1
ATOM 11532 C C . SER B 1 634 ? -18.266 15.227 3.125 1 94.19 634 SER B C 1
ATOM 11534 O O . SER B 1 634 ? -17.875 14.164 3.6 1 94.19 634 SER B O 1
ATOM 11536 N N . SER B 1 635 ? -17.578 15.938 2.238 1 95.94 635 SER B N 1
ATOM 11537 C CA . SER B 1 635 ? -16.328 15.438 1.702 1 95.94 635 SER B CA 1
ATOM 11538 C C . SER B 1 635 ? -15.219 15.492 2.752 1 95.94 635 SER B C 1
ATOM 11540 O O . SER B 1 635 ? -14.234 14.75 2.664 1 95.94 635 SER B O 1
ATOM 11542 N N . TYR B 1 636 ? -15.391 16.359 3.756 1 95.5 636 TYR B N 1
ATOM 11543 C CA . TYR B 1 636 ? -14.422 16.406 4.848 1 95.5 636 TYR B CA 1
ATOM 11544 C C . TYR B 1 636 ? -14.375 15.078 5.594 1 95.5 636 TYR B C 1
ATOM 11546 O O . TYR B 1 636 ? -13.328 14.688 6.117 1 95.5 636 TYR B O 1
ATOM 11554 N N . VAL B 1 637 ? -15.492 14.398 5.555 1 96.12 637 VAL B N 1
ATOM 11555 C CA . VAL B 1 637 ? -15.57 13.125 6.273 1 96.12 637 VAL B CA 1
ATOM 11556 C C . VAL B 1 637 ? -15.414 11.969 5.293 1 96.12 637 VAL B C 1
ATOM 11558 O O . VAL B 1 637 ? -14.531 11.125 5.457 1 96.12 637 VAL B O 1
ATOM 11561 N N . ASN B 1 638 ? -16.156 12 4.191 1 97.62 638 ASN B N 1
ATOM 11562 C CA . ASN B 1 638 ? -16.25 10.859 3.283 1 97.62 638 ASN B CA 1
ATOM 11563 C C . ASN B 1 638 ? -14.992 10.711 2.432 1 97.62 638 ASN B C 1
ATOM 11565 O O . ASN B 1 638 ? -14.766 9.656 1.834 1 97.62 638 ASN B O 1
ATOM 11569 N N . ILE B 1 639 ? -14.234 11.75 2.33 1 97.5 639 ILE B N 1
ATOM 11570 C CA . ILE B 1 639 ? -13.016 11.648 1.531 1 97.5 639 ILE B CA 1
ATOM 11571 C C . ILE B 1 639 ? -11.797 11.867 2.422 1 97.5 639 ILE B C 1
ATOM 11573 O O . ILE B 1 639 ? -10.953 10.984 2.555 1 97.5 639 ILE B O 1
ATOM 11577 N N . LEU B 1 640 ? -11.758 13 3.148 1 96.94 640 LEU B N 1
ATOM 11578 C CA . LEU B 1 640 ? -10.547 13.391 3.869 1 96.94 640 LEU B CA 1
ATOM 11579 C C . LEU B 1 640 ? -10.32 12.484 5.078 1 96.94 640 LEU B C 1
ATOM 11581 O O . LEU B 1 640 ? -9.211 11.984 5.285 1 96.94 640 LEU B O 1
ATOM 11585 N N . ASN B 1 641 ? -11.344 12.234 5.875 1 97.19 641 ASN B N 1
ATOM 11586 C CA . ASN B 1 641 ? -11.18 11.375 7.043 1 97.19 641 ASN B CA 1
ATOM 11587 C C . ASN B 1 641 ? -10.859 9.938 6.637 1 97.19 641 ASN B C 1
ATOM 11589 O O . ASN B 1 641 ? -10.039 9.281 7.277 1 97.19 641 ASN B O 1
ATOM 11593 N N . ILE B 1 642 ? -11.547 9.492 5.586 1 97.06 642 ILE B N 1
ATOM 11594 C CA . ILE B 1 642 ? -11.305 8.141 5.105 1 97.06 642 ILE B CA 1
ATOM 11595 C C . ILE B 1 642 ? -9.859 8 4.633 1 97.06 642 ILE B C 1
ATOM 11597 O O . ILE B 1 642 ? -9.18 7.035 4.969 1 97.06 642 ILE B O 1
ATOM 11601 N N . TYR B 1 643 ? -9.414 8.961 3.918 1 96.62 643 TYR B N 1
ATOM 11602 C CA . TYR B 1 643 ? -8.039 8.906 3.428 1 96.62 643 TYR B CA 1
ATOM 11603 C C . TYR B 1 643 ? -7.047 8.977 4.582 1 96.62 643 TYR B C 1
ATOM 11605 O O . TYR B 1 643 ? -6.031 8.281 4.578 1 96.62 643 TYR B O 1
ATOM 11613 N N . ALA B 1 644 ? -7.309 9.781 5.516 1 95.62 644 ALA B N 1
ATOM 11614 C CA . ALA B 1 644 ? -6.395 9.961 6.641 1 95.62 644 ALA B CA 1
ATOM 11615 C C . ALA B 1 644 ? -6.242 8.664 7.438 1 95.62 644 ALA B C 1
ATOM 11617 O O . ALA B 1 644 ? -5.121 8.211 7.691 1 95.62 644 ALA B O 1
ATOM 11618 N N . PHE B 1 645 ? -7.328 8 7.777 1 95.12 645 PHE B N 1
ATOM 11619 C CA . PHE B 1 645 ? -7.266 6.789 8.586 1 95.12 645 PHE B CA 1
ATOM 11620 C C . PHE B 1 645 ? -6.754 5.613 7.762 1 95.12 645 PHE B C 1
ATOM 11622 O O . PHE B 1 645 ? -6.227 4.645 8.312 1 95.12 645 PHE B O 1
ATOM 11629 N N . SER B 1 646 ? -6.918 5.715 6.426 1 94.69 646 SER B N 1
ATOM 11630 C CA . SER B 1 646 ? -6.418 4.656 5.551 1 94.69 646 SER B CA 1
ATOM 11631 C C . SER B 1 646 ? -4.914 4.785 5.332 1 94.69 646 SER B C 1
ATOM 11633 O O . SER B 1 646 ? -4.273 3.857 4.832 1 94.69 646 SER B O 1
ATOM 11635 N N . ASN B 1 647 ? -4.32 5.941 5.672 1 92.69 647 ASN B N 1
ATOM 11636 C CA . ASN B 1 647 ? -2.898 6.164 5.426 1 92.69 647 ASN B CA 1
ATOM 11637 C C . ASN B 1 647 ? -2.178 6.625 6.691 1 92.69 647 ASN B C 1
ATOM 11639 O O . ASN B 1 647 ? -1.425 7.602 6.66 1 92.69 647 ASN B O 1
ATOM 11643 N N . THR B 1 648 ? -2.312 5.926 7.734 1 90.69 648 THR B N 1
ATOM 11644 C CA . THR B 1 648 ? -1.628 6.242 8.984 1 90.69 648 THR B CA 1
ATOM 11645 C C . THR B 1 648 ? -0.194 5.719 8.961 1 90.69 648 THR B C 1
ATOM 11647 O O . THR B 1 648 ? 0.625 6.098 9.805 1 90.69 648 THR B O 1
ATOM 11650 N N . HIS B 1 649 ? 0.112 4.844 7.953 1 86.62 649 HIS B N 1
ATOM 11651 C CA . HIS B 1 649 ? 1.47 4.328 7.82 1 86.62 649 HIS B CA 1
ATOM 11652 C C . HIS B 1 649 ? 2.391 5.359 7.172 1 86.62 649 HIS B C 1
ATOM 11654 O O . HIS B 1 649 ? 3.615 5.25 7.27 1 86.62 649 HIS B O 1
ATOM 11660 N N . ASP B 1 650 ? 1.78 6.262 6.5 1 80.5 650 ASP B N 1
ATOM 11661 C CA . ASP B 1 650 ? 2.545 7.312 5.832 1 80.5 650 ASP B CA 1
ATOM 11662 C C . ASP B 1 650 ? 2.857 8.461 6.793 1 80.5 650 ASP B C 1
ATOM 11664 O O . ASP B 1 650 ? 1.979 9.258 7.117 1 80.5 650 ASP B O 1
ATOM 11668 N N . VAL B 1 651 ? 4.023 8.594 7.172 1 77.19 651 VAL B N 1
ATOM 11669 C CA . VAL B 1 651 ? 4.406 9.633 8.117 1 77.19 651 VAL B CA 1
ATOM 11670 C C . VAL B 1 651 ? 5.207 10.719 7.398 1 77.19 651 VAL B C 1
ATOM 11672 O O . VAL B 1 651 ? 5.934 11.484 8.031 1 77.19 651 VAL B O 1
ATOM 11675 N N . SER B 1 652 ? 4.973 10.758 6.102 1 70.5 652 SER B N 1
ATOM 11676 C CA . SER B 1 652 ? 5.645 11.805 5.336 1 70.5 652 SER B CA 1
ATOM 11677 C C . SER B 1 652 ? 4.906 13.141 5.453 1 70.5 652 SER B C 1
ATOM 11679 O O . SER B 1 652 ? 3.717 13.164 5.777 1 70.5 652 SER B O 1
ATOM 11681 N N . TRP B 1 653 ? 5.559 14.227 5.305 1 59.25 653 TRP B N 1
ATOM 11682 C CA . TRP B 1 653 ? 5 15.555 5.527 1 59.25 653 TRP B CA 1
ATOM 11683 C C . TRP B 1 653 ? 4.227 16.031 4.305 1 59.25 653 TRP B C 1
ATOM 11685 O O . TRP B 1 653 ? 3.74 17.172 4.277 1 59.25 653 TRP B O 1
ATOM 11695 N N . GLY B 1 654 ? 3.797 15.141 3.395 1 49.78 654 GLY B N 1
ATOM 11696 C CA . GLY B 1 654 ? 2.809 15.414 2.365 1 49.78 654 GLY B CA 1
ATOM 11697 C C . GLY B 1 654 ? 3 16.766 1.702 1 49.78 654 GLY B C 1
ATOM 11698 O O . GLY B 1 654 ? 2.037 17.375 1.227 1 49.78 654 GLY B O 1
ATOM 11699 N N . ARG B 1 655 ? 4.145 17.5 1.736 1 47.09 655 ARG B N 1
ATOM 11700 C CA . ARG B 1 655 ? 4.293 18.875 1.274 1 47.09 655 ARG B CA 1
ATOM 11701 C C . ARG B 1 655 ? 4.188 18.953 -0.245 1 47.09 655 ARG B C 1
ATOM 11703 O O . ARG B 1 655 ? 4.379 17.953 -0.94 1 47.09 655 ARG B O 1
ATOM 11710 N N . LYS B 1 656 ? 3.727 20.062 -0.691 1 45.16 656 LYS B N 1
ATOM 11711 C CA . LYS B 1 656 ? 3.492 20.469 -2.074 1 45.16 656 LYS B CA 1
ATOM 11712 C C . LYS B 1 656 ? 4.668 20.078 -2.969 1 45.16 656 LYS B C 1
ATOM 11714 O O . LYS B 1 656 ? 5.824 20.344 -2.631 1 45.16 656 LYS B O 1
ATOM 11719 N N . GLY B 1 657 ? 4.566 19.281 -4.066 1 39.78 657 GLY B N 1
ATOM 11720 C CA . GLY B 1 657 ? 5.492 19.016 -5.156 1 39.78 657 GLY B CA 1
ATOM 11721 C C . GLY B 1 657 ? 6.363 17.797 -4.91 1 39.78 657 GLY B C 1
ATOM 11722 O O . GLY B 1 657 ? 7.141 17.406 -5.777 1 39.78 657 GLY B O 1
ATOM 11723 N N . ARG B 1 658 ? 6.855 17.562 -3.547 1 39.75 658 ARG B N 1
ATOM 11724 C CA . ARG B 1 658 ? 7.988 16.688 -3.25 1 39.75 658 ARG B CA 1
ATOM 11725 C C . ARG B 1 658 ? 7.555 15.227 -3.203 1 39.75 658 ARG B C 1
ATOM 11727 O O . ARG B 1 658 ? 6.926 14.789 -2.238 1 39.75 658 ARG B O 1
ATOM 11734 N N . HIS B 1 659 ? 7.281 14.492 -4.051 1 36.72 659 HIS B N 1
ATOM 11735 C CA . HIS B 1 659 ? 6.879 13.094 -3.936 1 36.72 659 HIS B CA 1
ATOM 11736 C C . HIS B 1 659 ? 8.047 12.227 -3.471 1 36.72 659 HIS B C 1
ATOM 11738 O O . HIS B 1 659 ? 8 11 -3.605 1 36.72 659 HIS B O 1
ATOM 11744 N N . GLU B 1 660 ? 9.32 12.727 -3.164 1 35.91 660 GLU B N 1
ATOM 11745 C CA . GLU B 1 660 ? 10.445 11.805 -3.148 1 35.91 660 GLU B CA 1
ATOM 11746 C C . GLU B 1 660 ? 10.445 10.953 -1.881 1 35.91 660 GLU B C 1
ATOM 11748 O O . GLU B 1 660 ? 11.227 10.008 -1.756 1 35.91 660 GLU B O 1
ATOM 11753 N N . ASP B 1 661 ? 10.039 11.281 -0.771 1 32.88 661 ASP B N 1
ATOM 11754 C CA . ASP B 1 661 ? 10.812 10.891 0.405 1 32.88 661 ASP B CA 1
ATOM 11755 C C . ASP B 1 661 ? 10.984 9.375 0.472 1 32.88 661 ASP B C 1
ATOM 11757 O O . ASP B 1 661 ? 12.117 8.875 0.533 1 32.88 661 ASP B O 1
ATOM 11761 N N . THR B 1 662 ? 10.391 8.734 1.558 1 34.09 662 THR B N 1
ATOM 11762 C CA . THR B 1 662 ? 10.906 7.828 2.578 1 34.09 662 THR B CA 1
ATOM 11763 C C . THR B 1 662 ? 11.172 6.445 1.99 1 34.09 662 THR B C 1
ATOM 11765 O O . THR B 1 662 ? 11.672 5.559 2.684 1 34.09 662 THR B O 1
ATOM 11768 N N . GLU B 1 663 ? 10.57 6.105 1.055 1 33.41 663 GLU B N 1
ATOM 11769 C CA . GLU B 1 663 ? 10.828 4.691 0.804 1 33.41 663 GLU B CA 1
ATOM 11770 C C . GLU B 1 663 ? 12.289 4.457 0.429 1 33.41 663 GLU B C 1
ATOM 11772 O O . GLU B 1 663 ? 12.648 3.365 -0.015 1 33.41 663 GLU B O 1
ATOM 11777 N N . ALA B 1 664 ? 13.141 5.539 0.629 1 33.06 664 ALA B N 1
ATOM 11778 C CA . ALA B 1 664 ? 14.531 5.535 0.17 1 33.06 664 ALA B CA 1
ATOM 11779 C C . ALA B 1 664 ? 15.367 4.531 0.961 1 33.06 664 ALA B C 1
ATOM 11781 O O . ALA B 1 664 ? 16.453 4.129 0.52 1 33.06 664 ALA B O 1
ATOM 11782 N N . GLY B 1 665 ? 15.32 4.547 2.316 1 29.98 665 GLY B N 1
ATOM 11783 C CA . GLY B 1 665 ? 16.469 4.082 3.068 1 29.98 665 GLY B CA 1
ATOM 11784 C C . GLY B 1 665 ? 16.922 2.682 2.68 1 29.98 665 GLY B C 1
ATOM 11785 O O . GLY B 1 665 ? 17.953 2.199 3.145 1 29.98 665 GLY B O 1
ATOM 11786 N N . GLN B 1 666 ? 16.047 1.735 2.482 1 30.5 666 GLN B N 1
ATOM 11787 C CA . GLN B 1 666 ? 16.484 0.438 2.99 1 30.5 666 GLN B CA 1
ATOM 11788 C C . GLN B 1 666 ? 17.375 -0.277 1.982 1 30.5 666 GLN B C 1
ATOM 11790 O O . GLN B 1 666 ? 17.531 -1.5 2.033 1 30.5 666 GLN B O 1
ATOM 11795 N N . ARG B 1 667 ? 17.656 0.238 0.862 1 34.03 667 ARG B N 1
ATOM 11796 C CA . ARG B 1 667 ? 18.469 -0.8 0.223 1 34.03 667 ARG B CA 1
ATOM 11797 C C . ARG B 1 667 ? 19.812 -0.957 0.917 1 34.03 667 ARG B C 1
ATOM 11799 O O . ARG B 1 667 ? 20.797 -0.349 0.505 1 34.03 667 ARG B O 1
ATOM 11806 N N . GLN B 1 668 ? 19.969 -0.76 2.086 1 31.59 668 GLN B N 1
ATOM 11807 C CA . GLN B 1 668 ? 21.328 -1.164 2.438 1 31.59 668 GLN B CA 1
ATOM 11808 C C . GLN B 1 668 ? 21.578 -2.619 2.055 1 31.59 668 GLN B C 1
ATOM 11810 O O . GLN B 1 668 ? 20.875 -3.521 2.512 1 31.59 668 GLN B O 1
ATOM 11815 N N . GLU B 1 669 ? 21.906 -2.967 0.853 1 37.03 669 GLU B N 1
ATOM 11816 C CA . GLU B 1 669 ? 22.594 -4.242 0.661 1 37.03 669 GLU B CA 1
ATOM 11817 C C . GLU B 1 669 ? 23.25 -4.711 1.951 1 37.03 669 GLU B C 1
ATOM 11819 O O . GLU B 1 669 ? 24.188 -4.07 2.441 1 37.03 669 GLU B O 1
ATOM 11824 N N . GLY B 1 670 ? 22.531 -5.027 2.828 1 38.44 670 GLY B N 1
ATOM 11825 C CA . GLY B 1 670 ? 23.219 -5.602 3.971 1 38.44 670 GLY B CA 1
ATOM 11826 C C . GLY B 1 670 ? 24.375 -6.508 3.58 1 38.44 670 GLY B C 1
ATOM 11827 O O . GLY B 1 670 ? 24.422 -6.992 2.447 1 38.44 670 GLY B O 1
ATOM 11828 N N . PRO B 1 671 ? 25.438 -6.418 4.145 1 45.69 671 PRO B N 1
ATOM 11829 C CA . PRO B 1 671 ? 26.562 -7.328 3.939 1 45.69 671 PRO B CA 1
ATOM 11830 C C . PRO B 1 671 ? 26.141 -8.789 3.883 1 45.69 671 PRO B C 1
ATOM 11832 O O . PRO B 1 671 ? 25.156 -9.18 4.508 1 45.69 671 PRO B O 1
ATOM 11835 N N . ARG B 1 672 ? 26.625 -9.469 2.953 1 54.19 672 ARG B N 1
ATOM 11836 C CA . ARG B 1 672 ? 26.469 -10.914 2.875 1 54.19 672 ARG B CA 1
ATOM 11837 C C . ARG B 1 672 ? 26.5 -11.547 4.262 1 54.19 672 ARG B C 1
ATOM 11839 O O . ARG B 1 672 ? 27.312 -11.156 5.102 1 54.19 672 ARG B O 1
ATOM 11846 N N . PRO B 1 673 ? 25.406 -12.391 4.52 1 52.84 673 PRO B N 1
ATOM 11847 C CA . PRO B 1 673 ? 25.484 -13.047 5.828 1 52.84 673 PRO B CA 1
ATOM 11848 C C . PRO B 1 673 ? 26.844 -13.695 6.082 1 52.84 673 PRO B C 1
ATOM 11850 O O . PRO B 1 673 ? 27.5 -14.18 5.148 1 52.84 673 PRO B O 1
ATOM 11853 N N . ALA B 1 674 ? 27.438 -13.547 7.285 1 53.25 674 ALA B N 1
ATOM 11854 C CA . ALA B 1 674 ? 28.75 -14.055 7.699 1 53.25 674 ALA B CA 1
ATOM 11855 C C . ALA B 1 674 ? 28.891 -15.539 7.367 1 53.25 674 ALA B C 1
ATOM 11857 O O . ALA B 1 674 ? 30 -16.016 7.09 1 53.25 674 ALA B O 1
ATOM 11858 N N . THR B 1 675 ? 27.75 -16.219 7.285 1 60.06 675 THR B N 1
ATOM 11859 C CA . THR B 1 675 ? 27.812 -17.656 7.043 1 60.06 675 THR B CA 1
ATOM 11860 C C . THR B 1 675 ? 28.172 -17.938 5.586 1 60.06 675 THR B C 1
ATOM 11862 O O . THR B 1 675 ? 28.812 -18.938 5.285 1 60.06 675 THR B O 1
ATOM 11865 N N . ILE B 1 676 ? 27.812 -17.062 4.797 1 62.97 676 ILE B N 1
ATOM 11866 C CA . ILE B 1 676 ? 28.141 -17.234 3.387 1 62.97 676 ILE B CA 1
ATOM 11867 C C . ILE B 1 676 ? 29.578 -16.766 3.137 1 62.97 676 ILE B C 1
ATOM 11869 O O . ILE B 1 676 ? 30.297 -17.391 2.352 1 62.97 676 ILE B O 1
ATOM 11873 N N . GLU B 1 677 ? 29.922 -15.875 3.988 1 59.72 677 GLU B N 1
ATOM 11874 C CA . GLU B 1 677 ? 31.266 -15.328 3.799 1 59.72 677 GLU B CA 1
ATOM 11875 C C . GLU B 1 677 ? 32.344 -16.375 4.129 1 59.72 677 GLU B C 1
ATOM 11877 O O . GLU B 1 677 ? 33.406 -16.375 3.525 1 59.72 677 GLU B O 1
ATOM 11882 N N . ARG B 1 678 ? 31.984 -17.266 5 1 64.94 678 ARG B N 1
ATOM 11883 C CA . ARG B 1 678 ? 32.938 -18.297 5.375 1 64.94 678 ARG B CA 1
ATOM 11884 C C . ARG B 1 678 ? 33.031 -19.375 4.305 1 64.94 678 ARG B C 1
ATOM 11886 O O . ARG B 1 678 ? 34.062 -20.078 4.211 1 64.94 678 ARG B O 1
ATOM 11893 N N . ARG B 1 679 ? 32.031 -19.422 3.518 1 69.38 679 ARG B N 1
ATOM 11894 C CA . ARG B 1 679 ? 31.969 -20.516 2.564 1 69.38 679 ARG B CA 1
ATOM 11895 C C . ARG B 1 679 ? 32.219 -20.031 1.142 1 69.38 679 ARG B C 1
ATOM 11897 O O . ARG B 1 679 ? 32.344 -20.828 0.214 1 69.38 679 ARG B O 1
ATOM 11904 N N . PHE B 1 680 ? 32.156 -18.766 1.029 1 70.62 680 PHE B N 1
ATOM 11905 C CA . PHE B 1 680 ? 32.375 -18.172 -0.289 1 70.62 680 PHE B CA 1
ATOM 11906 C C . PHE B 1 680 ? 33.312 -16.984 -0.213 1 70.62 680 PHE B C 1
ATOM 11908 O O . PHE B 1 680 ? 33 -15.945 0.343 1 70.62 680 PHE B O 1
ATOM 11915 N N . THR B 1 681 ? 34.531 -17.188 -0.582 1 70.75 681 THR B N 1
ATOM 11916 C CA . THR B 1 681 ? 35.531 -16.141 -0.604 1 70.75 681 THR B CA 1
ATOM 11917 C C . THR B 1 681 ? 36.062 -15.922 -2.02 1 70.75 681 THR B C 1
ATOM 11919 O O . THR B 1 681 ? 36.219 -16.891 -2.777 1 70.75 681 THR B O 1
ATOM 11922 N N . PHE B 1 682 ? 36.219 -14.68 -2.391 1 72.44 682 PHE B N 1
ATOM 11923 C CA . PHE B 1 682 ? 36.75 -14.359 -3.711 1 72.44 682 PHE B CA 1
ATOM 11924 C C . PHE B 1 682 ? 38.25 -14.547 -3.736 1 72.44 682 PHE B C 1
ATOM 11926 O O . PHE B 1 682 ? 38.938 -14.281 -2.744 1 72.44 682 PHE B O 1
ATOM 11933 N N . SER B 1 683 ? 38.719 -15.086 -4.855 1 66.38 683 SER B N 1
ATOM 11934 C CA . SER B 1 683 ? 40.156 -15.32 -4.988 1 66.38 683 SER B CA 1
ATOM 11935 C C . SER B 1 683 ? 40.938 -14.008 -5.008 1 66.38 683 SER B C 1
ATOM 11937 O O . SER B 1 683 ? 42.094 -13.953 -4.543 1 66.38 683 SER B O 1
ATOM 11939 N N . ASP B 1 684 ? 40.375 -12.875 -5.723 1 60.78 684 ASP B N 1
ATOM 11940 C CA . ASP B 1 684 ? 41.094 -11.625 -5.91 1 60.78 684 ASP B CA 1
ATOM 11941 C C . ASP B 1 684 ? 40.906 -10.688 -4.723 1 60.78 684 ASP B C 1
ATOM 11943 O O . ASP B 1 684 ? 41.156 -9.492 -4.82 1 60.78 684 ASP B O 1
ATOM 11947 N N . GLN B 1 685 ? 40.219 -10.969 -3.781 1 54.78 685 GLN B N 1
ATOM 11948 C CA . GLN B 1 685 ? 40.062 -10.055 -2.652 1 54.78 685 GLN B CA 1
ATOM 11949 C C . GLN B 1 685 ? 41.406 -9.742 -2.01 1 54.78 685 GLN B C 1
ATOM 11951 O O . GLN B 1 685 ? 42.312 -10.594 -1.983 1 54.78 685 GLN B O 1
ATOM 11956 N N . ASP B 1 686 ? 41.75 -8.406 -1.905 1 50.28 686 ASP B N 1
ATOM 11957 C CA . ASP B 1 686 ? 42.969 -7.844 -1.317 1 50.28 686 ASP B CA 1
ATOM 11958 C C . ASP B 1 686 ? 43.438 -8.688 -0.138 1 50.28 686 ASP B C 1
ATOM 11960 O O . ASP B 1 686 ? 42.656 -9 0.765 1 50.28 686 ASP B O 1
ATOM 11964 N N . PRO B 1 687 ? 44.656 -9.25 -0.356 1 47.72 687 PRO B N 1
ATOM 11965 C CA . PRO B 1 687 ? 45.312 -10.031 0.702 1 47.72 687 PRO B CA 1
ATOM 11966 C C . PRO B 1 687 ? 45.219 -9.359 2.068 1 47.72 687 PRO B C 1
ATOM 11968 O O . PRO B 1 687 ? 45.312 -10.023 3.1 1 47.72 687 PRO B O 1
ATOM 11971 N N . ASN B 1 688 ? 45.312 -8.055 2.072 1 43.5 688 ASN B N 1
ATOM 11972 C CA . ASN B 1 688 ? 45.312 -7.355 3.352 1 43.5 688 ASN B CA 1
ATOM 11973 C C . ASN B 1 688 ? 43.938 -7.434 4.016 1 43.5 688 ASN B C 1
ATOM 11975 O O . ASN B 1 688 ? 43.781 -7.121 5.199 1 43.5 688 ASN B O 1
ATOM 11979 N N . ILE B 1 689 ? 42.938 -7.348 3.389 1 41.16 689 ILE B N 1
ATOM 11980 C CA . ILE B 1 689 ? 41.594 -7.492 3.93 1 41.16 689 ILE B CA 1
ATOM 11981 C C . ILE B 1 689 ? 41.281 -8.969 4.176 1 41.16 689 ILE B C 1
ATOM 11983 O O . ILE B 1 689 ? 40.25 -9.312 4.742 1 41.16 689 ILE B O 1
ATOM 11987 N N . ARG B 1 690 ? 41.969 -9.844 3.559 1 41.81 690 ARG B N 1
ATOM 11988 C CA . ARG B 1 690 ? 41.875 -11.273 3.826 1 41.81 690 ARG B CA 1
ATOM 11989 C C . ARG B 1 690 ? 42.312 -11.602 5.242 1 41.81 690 ARG B C 1
ATOM 11991 O O . ARG B 1 690 ? 43.438 -11.281 5.625 1 41.81 690 ARG B O 1
ATOM 11998 N N . SER B 1 691 ? 41.594 -11.766 6.18 1 38.41 691 SER B N 1
ATOM 11999 C CA . SER B 1 691 ? 42.188 -12.398 7.348 1 38.41 691 SER B CA 1
ATOM 12000 C C . SER B 1 691 ? 43.219 -13.453 6.938 1 38.41 691 SER B C 1
ATOM 12002 O O . SER B 1 691 ? 43.125 -14.023 5.848 1 38.41 691 SER B O 1
ATOM 12004 N N . ALA B 1 692 ? 44.469 -13.703 7.371 1 38.41 692 ALA B N 1
ATOM 12005 C CA . ALA B 1 692 ? 45.469 -14.773 7.207 1 38.41 692 ALA B CA 1
ATOM 12006 C C . ALA B 1 692 ? 44.781 -16.094 6.832 1 38.41 692 ALA B C 1
ATOM 12008 O O . ALA B 1 692 ? 45.375 -16.953 6.211 1 38.41 692 ALA B O 1
ATOM 12009 N N . ALA B 1 693 ? 43.625 -16.328 7.27 1 36.38 693 ALA B N 1
ATOM 12010 C CA . ALA B 1 693 ? 42.938 -17.625 7.172 1 36.38 693 ALA B CA 1
ATOM 12011 C C . ALA B 1 693 ? 42.375 -17.844 5.766 1 36.38 693 ALA B C 1
ATOM 12013 O O . ALA B 1 693 ? 41.938 -18.938 5.438 1 36.38 693 ALA B O 1
ATOM 12014 N N . THR B 1 694 ? 42.031 -16.781 4.98 1 41.09 694 THR B N 1
ATOM 12015 C CA . THR B 1 694 ? 41.281 -17.047 3.764 1 41.09 694 THR B CA 1
ATOM 12016 C C . THR B 1 694 ? 42.219 -17.109 2.553 1 41.09 694 THR B C 1
ATOM 12018 O O . THR B 1 694 ? 41.75 -17.016 1.411 1 41.09 694 THR B O 1
ATOM 12021 N N . GLN B 1 695 ? 43.375 -16.922 2.531 1 46.03 695 GLN B N 1
ATOM 12022 C CA . GLN B 1 695 ? 44.188 -17.141 1.329 1 46.03 695 GLN B CA 1
ATOM 12023 C C . GLN B 1 695 ? 44.031 -18.578 0.83 1 46.03 695 GLN B C 1
ATOM 12025 O O . GLN B 1 695 ? 44.125 -19.531 1.611 1 46.03 695 GLN B O 1
ATOM 12030 N N . ARG B 1 696 ? 43.406 -18.719 -0.3 1 52.81 696 ARG B N 1
ATOM 12031 C CA . ARG B 1 696 ? 43.25 -20.094 -0.801 1 52.81 696 ARG B CA 1
ATOM 12032 C C . ARG B 1 696 ? 44.625 -20.781 -0.854 1 52.81 696 ARG B C 1
ATOM 12034 O O . ARG B 1 696 ? 45.562 -20.281 -1.471 1 52.81 696 ARG B O 1
ATOM 12041 N N . ASP B 1 697 ? 45 -21.422 0.106 1 57.75 697 ASP B N 1
ATOM 12042 C CA . ASP B 1 697 ? 46.125 -22.375 0.082 1 57.75 697 ASP B CA 1
ATOM 12043 C C . ASP B 1 697 ? 45.844 -23.5 -0.921 1 57.75 697 ASP B C 1
ATOM 12045 O O . ASP B 1 697 ? 44.938 -24.281 -0.753 1 57.75 697 ASP B O 1
ATOM 12049 N N . GLU B 1 698 ? 46.344 -23.359 -2.166 1 65.81 698 GLU B N 1
ATOM 12050 C CA . GLU B 1 698 ? 46.156 -24.312 -3.25 1 65.81 698 GLU B CA 1
ATOM 12051 C C . GLU B 1 698 ? 46.844 -25.641 -2.941 1 65.81 698 GLU B C 1
ATOM 12053 O O . GLU B 1 698 ? 46.969 -26.5 -3.809 1 65.81 698 GLU B O 1
ATOM 12058 N N . THR B 1 699 ? 47.25 -25.812 -1.721 1 74.31 699 THR B N 1
ATOM 12059 C CA . THR B 1 699 ? 47.875 -27.078 -1.378 1 74.31 699 THR B CA 1
ATOM 12060 C C . THR B 1 699 ? 46.844 -28.188 -1.229 1 74.31 699 THR B C 1
ATOM 12062 O O . THR B 1 699 ? 45.688 -27.922 -0.87 1 74.31 699 THR B O 1
ATOM 12065 N N . PRO B 1 700 ? 47.188 -29.25 -1.645 1 80.31 700 PRO B N 1
ATOM 12066 C CA . PRO B 1 700 ? 46.281 -30.391 -1.51 1 80.31 700 PRO B CA 1
ATOM 12067 C C . PRO B 1 700 ? 45.75 -30.562 -0.087 1 80.31 700 PRO B C 1
ATOM 12069 O O . PRO B 1 700 ? 44.594 -30.969 0.106 1 80.31 700 PRO B O 1
ATOM 12072 N N . GLU B 1 701 ? 46.562 -30.141 0.897 1 81.25 701 GLU B N 1
ATOM 12073 C CA . GLU B 1 701 ? 46.125 -30.281 2.287 1 81.25 701 GLU B CA 1
ATOM 12074 C C . GLU B 1 701 ? 45 -29.297 2.619 1 81.25 701 GLU B C 1
ATOM 12076 O O . GLU B 1 701 ? 44.062 -29.656 3.318 1 81.25 701 GLU B O 1
ATOM 12081 N N . ALA B 1 702 ? 45.125 -28.172 2.082 1 80.12 702 ALA B N 1
ATOM 12082 C CA . ALA B 1 702 ? 44.094 -27.172 2.342 1 80.12 702 ALA B CA 1
ATOM 12083 C C . ALA B 1 702 ? 42.781 -27.547 1.68 1 80.12 702 ALA B C 1
ATOM 12085 O O . ALA B 1 702 ? 41.719 -27.328 2.256 1 80.12 702 ALA B O 1
ATOM 12086 N N . ARG B 1 703 ? 42.906 -28.031 0.57 1 83.25 703 ARG B N 1
ATOM 12087 C CA . ARG B 1 703 ? 41.719 -28.469 -0.146 1 83.25 703 ARG B CA 1
ATOM 12088 C C . ARG B 1 703 ? 41 -29.609 0.589 1 83.25 703 ARG B C 1
ATOM 12090 O O . ARG B 1 703 ? 39.781 -29.625 0.694 1 83.25 703 ARG B O 1
ATOM 12097 N N . ASN B 1 704 ? 41.812 -30.453 1.092 1 88.44 704 ASN B N 1
ATOM 12098 C CA . ASN B 1 704 ? 41.25 -31.578 1.836 1 88.44 704 ASN B CA 1
ATOM 12099 C C . ASN B 1 704 ? 40.625 -31.141 3.162 1 88.44 704 ASN B C 1
ATOM 12101 O O . ASN B 1 704 ? 39.625 -31.688 3.613 1 88.44 704 ASN B O 1
ATOM 12105 N N . ALA B 1 705 ? 41.25 -30.219 3.723 1 85.81 705 ALA B N 1
ATOM 12106 C CA . ALA B 1 705 ? 40.719 -29.688 4.977 1 85.81 705 ALA B CA 1
ATOM 12107 C C . ALA B 1 705 ? 39.344 -29.062 4.758 1 85.81 705 ALA B C 1
ATOM 12109 O O . ALA B 1 705 ? 38.438 -29.219 5.578 1 85.81 705 ALA B O 1
ATOM 12110 N N . GLU B 1 706 ? 39.25 -28.312 3.682 1 84.56 706 GLU B N 1
ATOM 12111 C CA . GLU B 1 706 ? 37.969 -27.688 3.357 1 84.56 706 GLU B CA 1
ATOM 12112 C C . GLU B 1 706 ? 36.906 -28.734 3.08 1 84.56 706 GLU B C 1
ATOM 12114 O O . GLU B 1 706 ? 35.75 -28.578 3.469 1 84.56 706 GLU B O 1
ATOM 12119 N N . TYR B 1 707 ? 37.281 -29.75 2.414 1 88.69 707 TYR B N 1
ATOM 12120 C CA . TYR B 1 707 ? 36.375 -30.844 2.113 1 88.69 707 TYR B CA 1
ATOM 12121 C C . TYR B 1 707 ? 35.906 -31.531 3.391 1 88.69 707 TYR B C 1
ATOM 12123 O O . TYR B 1 707 ? 34.688 -31.781 3.564 1 88.69 707 TYR B O 1
ATOM 12131 N N . GLN B 1 708 ? 36.781 -31.781 4.32 1 88.81 708 GLN B N 1
ATOM 12132 C CA . GLN B 1 708 ? 36.438 -32.438 5.578 1 88.81 708 GLN B CA 1
ATOM 12133 C C . GLN B 1 708 ? 35.562 -31.531 6.445 1 88.81 708 GLN B C 1
ATOM 12135 O O . GLN B 1 708 ? 34.688 -32.031 7.148 1 88.81 708 GLN B O 1
ATOM 12140 N N . GLN B 1 709 ? 35.844 -30.328 6.324 1 86.06 709 GLN B N 1
ATOM 12141 C CA . GLN B 1 709 ? 35 -29.391 7.07 1 86.06 709 GLN B CA 1
ATOM 12142 C C . GLN B 1 709 ? 33.594 -29.359 6.52 1 86.06 709 GLN B C 1
ATOM 12144 O O . GLN B 1 709 ? 32.625 -29.297 7.285 1 86.06 709 GLN B O 1
ATOM 12149 N N . ALA B 1 710 ? 33.5 -29.328 5.223 1 86.38 710 ALA B N 1
ATOM 12150 C CA . ALA B 1 710 ? 32.188 -29.344 4.59 1 86.38 710 ALA B CA 1
ATOM 12151 C C . ALA B 1 710 ? 31.406 -30.609 4.945 1 86.38 710 ALA B C 1
ATOM 12153 O O . ALA B 1 710 ? 30.203 -30.562 5.207 1 86.38 710 ALA B O 1
ATOM 12154 N N . LEU B 1 711 ? 32.062 -31.734 5.008 1 87.56 711 LEU B N 1
ATOM 12155 C CA . LEU B 1 711 ? 31.453 -33 5.367 1 87.56 711 LEU B CA 1
ATOM 12156 C C . LEU B 1 711 ? 30.969 -32.969 6.816 1 87.56 711 LEU B C 1
ATOM 12158 O O . LEU B 1 711 ? 29.906 -33.5 7.133 1 87.56 711 LEU B O 1
ATOM 12162 N N . SER B 1 712 ? 31.734 -32.375 7.672 1 85.5 712 SER B N 1
ATOM 12163 C CA . SER B 1 712 ? 31.359 -32.281 9.078 1 85.5 712 SER B CA 1
ATOM 12164 C C . SER B 1 712 ? 30.141 -31.391 9.273 1 85.5 712 SER B C 1
ATOM 12166 O O . SER B 1 712 ? 29.281 -31.672 10.102 1 85.5 712 SER B O 1
ATOM 12168 N N . ARG B 1 713 ? 30.125 -30.375 8.484 1 83.62 713 ARG B N 1
ATOM 12169 C CA . ARG B 1 713 ? 28.984 -29.469 8.57 1 83.62 713 ARG B CA 1
ATOM 12170 C C . ARG B 1 713 ? 27.703 -30.141 8.062 1 83.62 713 ARG B C 1
ATOM 12172 O O . ARG B 1 713 ? 26.609 -29.875 8.57 1 83.62 713 ARG B O 1
ATOM 12179 N N . LEU B 1 714 ? 27.812 -30.891 7.07 1 83.5 714 LEU B N 1
ATOM 12180 C CA . LEU B 1 714 ? 26.672 -31.578 6.496 1 83.5 714 LEU B CA 1
ATOM 12181 C C . LEU B 1 714 ? 26.125 -32.625 7.477 1 83.5 714 LEU B C 1
ATOM 12183 O O . LEU B 1 714 ? 24.906 -32.812 7.551 1 83.5 714 LEU B O 1
ATOM 12187 N N . ALA B 1 715 ? 27 -33.188 8.148 1 79.88 715 ALA B N 1
ATOM 12188 C CA . ALA B 1 715 ? 26.594 -34.219 9.109 1 79.88 715 ALA B CA 1
ATOM 12189 C C . ALA B 1 715 ? 25.953 -33.594 10.344 1 79.88 715 ALA B C 1
ATOM 12191 O O . ALA B 1 715 ? 25.109 -34.188 10.992 1 79.88 715 ALA B O 1
ATOM 12192 N N . ALA B 1 716 ? 26.375 -32.312 10.711 1 73.06 716 ALA B N 1
ATOM 12193 C CA . ALA B 1 716 ? 25.906 -31.641 11.922 1 73.06 716 ALA B CA 1
ATOM 12194 C C . ALA B 1 716 ? 24.453 -31.203 11.773 1 73.06 716 ALA B C 1
ATOM 12196 O O . ALA B 1 716 ? 23.781 -30.922 12.766 1 73.06 716 ALA B O 1
ATOM 12197 N N . GLY B 1 717 ? 23.641 -31.906 11.195 1 60.31 717 GLY B N 1
ATOM 12198 C CA . GLY B 1 717 ? 22.219 -31.672 11.062 1 60.31 717 GLY B CA 1
ATOM 12199 C C . GLY B 1 717 ? 21.891 -30.25 10.656 1 60.31 717 GLY B C 1
ATOM 12200 O O . GLY B 1 717 ? 22.781 -29.391 10.57 1 60.31 717 GLY B O 1
ATOM 12201 N N . ASP B 1 718 ? 20.719 -29.781 10.172 1 57 718 ASP B N 1
ATOM 12202 C CA . ASP B 1 718 ? 20.188 -28.594 9.539 1 57 718 ASP B CA 1
ATOM 12203 C C . ASP B 1 718 ? 20.25 -27.391 10.484 1 57 718 ASP B C 1
ATOM 12205 O O . ASP B 1 718 ? 19.594 -27.375 11.523 1 57 718 ASP B O 1
ATOM 12209 N N . GLU B 1 719 ? 21.469 -26.859 10.727 1 49.78 719 GLU B N 1
ATOM 12210 C CA . GLU B 1 719 ? 21.5 -25.625 11.492 1 49.78 719 GLU B CA 1
ATOM 12211 C C . GLU B 1 719 ? 20.438 -24.656 11.023 1 49.78 719 GLU B C 1
ATOM 12213 O O . GLU B 1 719 ? 20.094 -23.703 11.742 1 49.78 719 GLU B O 1
ATOM 12218 N N . THR B 1 720 ? 20.219 -24.609 9.789 1 48.94 720 THR B N 1
ATOM 12219 C CA . THR B 1 720 ? 19.453 -23.5 9.234 1 48.94 720 THR B CA 1
ATOM 12220 C C . THR B 1 720 ? 17.969 -23.625 9.602 1 48.94 720 THR B C 1
ATOM 12222 O O . THR B 1 720 ? 17.109 -23.031 8.953 1 48.94 720 THR B O 1
ATOM 12225 N N . LEU B 1 721 ? 17.656 -24.656 10.406 1 45.78 721 LEU B N 1
ATOM 12226 C CA . LEU B 1 721 ? 16.203 -24.609 10.57 1 45.78 721 LEU B CA 1
ATOM 12227 C C . LEU B 1 721 ? 15.703 -23.172 10.594 1 45.78 721 LEU B C 1
ATOM 12229 O O . LEU B 1 721 ? 14.883 -22.781 9.758 1 45.78 721 LEU B O 1
ATOM 12233 N N . SER B 1 722 ? 15.062 -22.906 11.836 1 42.59 722 SER B N 1
ATOM 12234 C CA . SER B 1 722 ? 14.062 -21.859 12.039 1 42.59 722 SER B CA 1
ATOM 12235 C C . SER B 1 722 ? 14.703 -20.469 12.055 1 42.59 722 SER B C 1
ATOM 12237 O O . SER B 1 722 ? 14.195 -19.547 12.695 1 42.59 722 SER B O 1
ATOM 12239 N N . ARG B 1 723 ? 15.891 -20.406 11.758 1 42.66 723 ARG B N 1
ATOM 12240 C CA . ARG B 1 723 ? 16.25 -19.016 12.062 1 42.66 723 ARG B CA 1
ATOM 12241 C C . ARG B 1 723 ? 15.43 -18.047 11.219 1 42.66 723 ARG B C 1
ATOM 12243 O O . ARG B 1 723 ? 15.586 -18 9.992 1 42.66 723 ARG B O 1
ATOM 12250 N N . GLU B 1 724 ? 14.391 -17.922 11.656 1 44.97 724 GLU B N 1
ATOM 12251 C CA . GLU B 1 724 ? 13.633 -16.781 11.133 1 44.97 724 GLU B CA 1
ATOM 12252 C C . GLU B 1 724 ? 14.562 -15.625 10.766 1 44.97 724 GLU B C 1
ATOM 12254 O O . GLU B 1 724 ? 15.25 -15.086 11.633 1 44.97 724 GLU B O 1
ATOM 12259 N N . LYS B 1 725 ? 15.391 -15.68 9.812 1 48.66 725 LYS B N 1
ATOM 12260 C CA . LYS B 1 725 ? 16.141 -14.508 9.367 1 48.66 725 LYS B CA 1
ATOM 12261 C C . LYS B 1 725 ? 15.531 -13.219 9.922 1 48.66 725 LYS B C 1
ATOM 12263 O O . LYS B 1 725 ? 14.344 -12.953 9.727 1 48.66 725 LYS B O 1
ATOM 12268 N N . LYS B 1 726 ? 16.172 -12.766 10.891 1 53.81 726 LYS B N 1
ATOM 12269 C CA . LYS B 1 726 ? 15.789 -11.469 11.438 1 53.81 726 LYS B CA 1
ATOM 12270 C C . LYS B 1 726 ? 15.562 -10.445 10.32 1 53.81 726 LYS B C 1
ATOM 12272 O O . LYS B 1 726 ? 16.438 -10.25 9.469 1 53.81 726 LYS B O 1
ATOM 12277 N N . ARG B 1 727 ? 14.414 -10.086 10.094 1 59.03 727 ARG B N 1
ATOM 12278 C CA . ARG B 1 727 ? 14.023 -9.062 9.125 1 59.03 727 ARG B CA 1
ATOM 12279 C C . ARG B 1 727 ? 14.789 -7.766 9.359 1 59.03 727 ARG B C 1
ATOM 12281 O O . ARG B 1 727 ? 15.062 -7.395 10.5 1 59.03 727 ARG B O 1
ATOM 12288 N N . PRO B 1 728 ? 15.18 -7.117 8.195 1 62.59 728 PRO B N 1
ATOM 12289 C CA . PRO B 1 728 ? 15.75 -5.781 8.383 1 62.59 728 PRO B CA 1
ATOM 12290 C C . PRO B 1 728 ? 14.828 -4.852 9.164 1 62.59 728 PRO B C 1
ATOM 12292 O O . PRO B 1 728 ? 13.602 -4.934 9.031 1 62.59 728 PRO B O 1
ATOM 12295 N N . GLN B 1 729 ? 15.414 -4.125 10.078 1 65.88 729 GLN B N 1
ATOM 12296 C CA . GLN B 1 729 ? 14.672 -3.264 10.992 1 65.88 729 GLN B CA 1
ATOM 12297 C C . GLN B 1 729 ? 13.742 -2.32 10.227 1 65.88 729 GLN B C 1
ATOM 12299 O O . GLN B 1 729 ? 12.617 -2.066 10.656 1 65.88 729 GLN B O 1
ATOM 12304 N N . VAL B 1 730 ? 14.234 -1.855 9.078 1 65.81 730 VAL B N 1
ATOM 12305 C CA . VAL B 1 730 ? 13.43 -0.911 8.305 1 65.81 730 VAL B CA 1
ATOM 12306 C C . VAL B 1 730 ? 12.156 -1.594 7.824 1 65.81 730 VAL B C 1
ATOM 12308 O O . VAL B 1 730 ? 11.07 -1.005 7.871 1 65.81 730 VAL B O 1
ATOM 12311 N N . LEU B 1 731 ? 12.32 -2.814 7.516 1 69.06 731 LEU B N 1
ATOM 12312 C CA . LEU B 1 731 ? 11.156 -3.553 7.02 1 69.06 731 LEU B CA 1
ATOM 12313 C C . LEU B 1 731 ? 10.234 -3.945 8.172 1 69.06 731 LEU B C 1
ATOM 12315 O O . LEU B 1 731 ? 9.016 -3.969 8.008 1 69.06 731 LEU B O 1
ATOM 12319 N N . ALA B 1 732 ? 10.859 -4.125 9.266 1 74.56 732 ALA B N 1
ATOM 12320 C CA . ALA B 1 732 ? 10.062 -4.484 10.43 1 74.56 732 ALA B CA 1
ATOM 12321 C C . ALA B 1 732 ? 9.188 -3.314 10.883 1 74.56 732 ALA B C 1
ATOM 12323 O O . ALA B 1 732 ? 8.031 -3.5 11.25 1 74.56 732 ALA B O 1
ATOM 12324 N N . VAL B 1 733 ? 9.758 -2.121 10.805 1 75.5 733 VAL B N 1
ATOM 12325 C CA . VAL B 1 733 ? 9.008 -0.934 11.203 1 75.5 733 VAL B CA 1
ATOM 12326 C C . VAL B 1 733 ? 7.898 -0.666 10.195 1 75.5 733 VAL B C 1
ATOM 12328 O O . VAL B 1 733 ? 6.77 -0.338 10.57 1 75.5 733 VAL B O 1
ATOM 12331 N N . ALA B 1 734 ? 8.219 -0.858 8.945 1 77.06 734 ALA B N 1
ATOM 12332 C CA . ALA B 1 734 ? 7.215 -0.652 7.906 1 77.06 734 ALA B CA 1
ATOM 12333 C C . ALA B 1 734 ? 6.059 -1.635 8.055 1 77.06 734 ALA B C 1
ATOM 12335 O O . ALA B 1 734 ? 4.895 -1.261 7.898 1 77.06 734 ALA B O 1
ATOM 12336 N N . ASP B 1 735 ? 6.395 -2.811 8.445 1 79.44 735 ASP B N 1
ATOM 12337 C CA . ASP B 1 735 ? 5.359 -3.824 8.625 1 79.44 735 ASP B CA 1
ATOM 12338 C C . ASP B 1 735 ? 4.504 -3.527 9.852 1 79.44 735 ASP B C 1
ATOM 12340 O O . ASP B 1 735 ? 3.287 -3.723 9.828 1 79.44 735 ASP B O 1
ATOM 12344 N N . ALA B 1 736 ? 5.172 -3.098 10.844 1 82.88 736 ALA B N 1
ATOM 12345 C CA . ALA B 1 736 ? 4.434 -2.752 12.055 1 82.88 736 ALA B CA 1
ATOM 12346 C C . ALA B 1 736 ? 3.48 -1.588 11.805 1 82.88 736 ALA B C 1
ATOM 12348 O O . ALA B 1 736 ? 2.355 -1.577 12.305 1 82.88 736 ALA B O 1
ATOM 12349 N N . MET B 1 737 ? 3.9 -0.625 11.031 1 87.25 737 MET B N 1
ATOM 12350 C CA . MET B 1 737 ? 3.061 0.52 10.695 1 87.25 737 MET B CA 1
ATOM 12351 C C . MET B 1 737 ? 1.853 0.085 9.875 1 87.25 737 MET B C 1
ATOM 12353 O O . MET B 1 737 ? 0.735 0.547 10.109 1 87.25 737 MET B O 1
ATOM 12357 N N . MET B 1 738 ? 2.078 -0.832 9.008 1 87.88 738 MET B N 1
ATOM 12358 C CA . MET B 1 738 ? 0.984 -1.302 8.156 1 87.88 738 MET B CA 1
ATOM 12359 C C . MET B 1 738 ? -0.011 -2.131 8.961 1 87.88 738 MET B C 1
ATOM 12361 O O . MET B 1 738 ? -1.217 -2.072 8.719 1 87.88 738 MET B O 1
ATOM 12365 N N . GLU B 1 739 ? 0.539 -2.916 9.875 1 87.69 739 GLU B N 1
ATOM 12366 C CA . GLU B 1 739 ? -0.338 -3.699 10.742 1 87.69 739 GLU B CA 1
ATOM 12367 C C . GLU B 1 739 ? -1.2 -2.793 11.609 1 87.69 739 GLU B C 1
ATOM 12369 O O . GLU B 1 739 ? -2.402 -3.027 11.758 1 87.69 739 GLU B O 1
ATOM 12374 N N . PHE B 1 740 ? -0.58 -1.762 12.188 1 90.25 740 PHE B N 1
ATOM 12375 C CA . PHE B 1 740 ? -1.304 -0.808 13.023 1 90.25 740 PHE B CA 1
ATOM 12376 C C . PHE B 1 740 ? -2.396 -0.111 12.219 1 90.25 740 PHE B C 1
ATOM 12378 O O . PHE B 1 740 ? -3.523 0.04 12.695 1 90.25 740 PHE B O 1
ATOM 12385 N N . ARG B 1 741 ? -2.053 0.31 11.023 1 91.81 741 ARG B N 1
ATOM 12386 C CA . ARG B 1 741 ? -3.018 0.976 10.156 1 91.81 741 ARG B CA 1
ATOM 12387 C C . ARG B 1 741 ? -4.215 0.075 9.875 1 91.81 741 ARG B C 1
ATOM 12389 O O . ARG B 1 741 ? -5.363 0.527 9.914 1 91.81 741 ARG B O 1
ATOM 12396 N N . THR B 1 742 ? -3.975 -1.207 9.609 1 91.62 742 THR B N 1
ATOM 12397 C CA . THR B 1 742 ? -5.043 -2.139 9.266 1 91.62 742 THR B CA 1
ATOM 12398 C C . THR B 1 742 ? -5.996 -2.33 10.438 1 91.62 742 THR B C 1
ATOM 12400 O O . THR B 1 742 ? -7.219 -2.32 10.266 1 91.62 742 THR B O 1
ATOM 12403 N N . ILE B 1 743 ? -5.449 -2.404 11.594 1 92.19 743 ILE B N 1
ATOM 12404 C CA . ILE B 1 743 ? -6.277 -2.613 12.773 1 92.19 743 ILE B CA 1
ATOM 12405 C C . ILE B 1 743 ? -7.086 -1.351 13.07 1 92.19 743 ILE B C 1
ATOM 12407 O O . ILE B 1 743 ? -8.273 -1.426 13.391 1 92.19 743 ILE B O 1
ATOM 12411 N N . LEU B 1 744 ? -6.445 -0.214 12.969 1 93.88 744 LEU B N 1
ATOM 12412 C CA . LEU B 1 744 ? -7.129 1.049 13.219 1 93.88 744 LEU B CA 1
ATOM 12413 C C . LEU B 1 744 ? -8.234 1.281 12.188 1 93.88 744 LEU B C 1
ATOM 12415 O O . LEU B 1 744 ? -9.352 1.668 12.547 1 93.88 744 LEU B O 1
ATOM 12419 N N . LEU B 1 745 ? -7.922 1.033 10.938 1 94.94 745 LEU B N 1
ATOM 12420 C CA . LEU B 1 745 ? -8.891 1.25 9.875 1 94.94 745 LEU B CA 1
ATOM 12421 C C . LEU B 1 745 ? -10.07 0.292 10.008 1 94.94 745 LEU B C 1
ATOM 12423 O O . LEU B 1 745 ? -11.227 0.692 9.836 1 94.94 745 LEU B O 1
ATOM 12427 N N . ALA B 1 746 ? -9.758 -0.985 10.328 1 94.81 746 ALA B N 1
ATOM 12428 C CA . ALA B 1 746 ? -10.828 -1.955 10.539 1 94.81 746 ALA B CA 1
ATOM 12429 C C . ALA B 1 746 ? -11.734 -1.536 11.695 1 94.81 746 ALA B C 1
ATOM 12431 O O . ALA B 1 746 ? -12.961 -1.619 11.594 1 94.81 746 ALA B O 1
ATOM 12432 N N . SER B 1 747 ? -11.141 -1.074 12.758 1 95.75 747 SER B N 1
ATOM 12433 C CA . SER B 1 747 ? -11.93 -0.616 13.906 1 95.75 747 SER B CA 1
ATOM 12434 C C . SER B 1 747 ? -12.789 0.585 13.531 1 95.75 747 SER B C 1
ATOM 12436 O O . SER B 1 747 ? -13.945 0.684 13.961 1 95.75 747 SER B O 1
ATOM 12438 N N . TYR B 1 748 ? -12.227 1.486 12.766 1 96.88 748 TYR B N 1
ATOM 12439 C CA . TYR B 1 748 ? -12.961 2.664 12.305 1 96.88 748 TYR B CA 1
ATOM 12440 C C . TYR B 1 748 ? -14.141 2.268 11.438 1 96.88 748 TYR B C 1
ATOM 12442 O O . TYR B 1 748 ? -15.266 2.715 11.664 1 96.88 748 TYR B O 1
ATOM 12450 N N . ILE B 1 749 ? -13.945 1.351 10.43 1 96.38 749 ILE B N 1
ATOM 12451 C CA . ILE B 1 749 ? -14.984 0.95 9.484 1 96.38 749 ILE B CA 1
ATOM 12452 C C . ILE B 1 749 ? -16.062 0.138 10.203 1 96.38 749 ILE B C 1
ATOM 12454 O O . ILE B 1 749 ? -17.25 0.448 10.102 1 96.38 749 ILE B O 1
ATOM 12458 N N . PHE B 1 750 ? -15.688 -0.801 11.062 1 95.81 750 PHE B N 1
ATOM 12459 C CA . PHE B 1 750 ? -16.641 -1.722 11.664 1 95.81 750 PHE B CA 1
ATOM 12460 C C . PHE B 1 750 ? -17.438 -1.034 12.773 1 95.81 750 PHE B C 1
ATOM 12462 O O . PHE B 1 750 ? -18.609 -1.338 12.984 1 95.81 750 PHE B O 1
ATOM 12469 N N . SER B 1 751 ? -16.828 -0.093 13.492 1 96.44 751 SER B N 1
ATOM 12470 C CA . SER B 1 751 ? -17.594 0.645 14.5 1 96.44 751 SER B CA 1
ATOM 12471 C C . SER B 1 751 ? -18.656 1.516 13.852 1 96.44 751 SER B C 1
ATOM 12473 O O . SER B 1 751 ? -19.781 1.609 14.352 1 96.44 751 SER B O 1
ATOM 12475 N N . ASN B 1 752 ? -18.328 2.164 12.758 1 96.62 752 ASN B N 1
ATOM 12476 C CA . ASN B 1 752 ? -19.312 2.98 12.055 1 96.62 752 ASN B CA 1
ATOM 12477 C C . ASN B 1 752 ? -20.406 2.121 11.422 1 96.62 752 ASN B C 1
ATOM 12479 O O . ASN B 1 752 ? -21.578 2.494 11.43 1 96.62 752 ASN B O 1
ATOM 12483 N N . ILE B 1 753 ? -20.031 0.919 10.852 1 92.75 753 ILE B N 1
ATOM 12484 C CA . ILE B 1 753 ? -21.016 0.005 10.289 1 92.75 753 ILE B CA 1
ATOM 12485 C C . ILE B 1 753 ? -21.922 -0.509 11.406 1 92.75 753 ILE B C 1
ATOM 12487 O O . ILE B 1 753 ? -23.141 -0.662 11.203 1 92.75 753 ILE B O 1
ATOM 12491 N N . PHE B 1 754 ? -21.344 -0.733 12.578 1 90.88 754 PHE B N 1
ATOM 12492 C CA . PHE B 1 754 ? -22.109 -1.219 13.711 1 90.88 754 PHE B CA 1
ATOM 12493 C C . PHE B 1 754 ? -23.188 -0.213 14.109 1 90.88 754 PHE B C 1
ATOM 12495 O O . PHE B 1 754 ? -24.328 -0.589 14.367 1 90.88 754 PHE B O 1
ATOM 12502 N N . VAL B 1 755 ? -22.859 1.056 14.094 1 91.69 755 VAL B N 1
ATOM 12503 C CA . VAL B 1 755 ? -23.828 2.1 14.422 1 91.69 755 VAL B CA 1
ATOM 12504 C C . VAL B 1 755 ? -24.922 2.152 13.352 1 91.69 755 VAL B C 1
ATOM 12506 O O . VAL B 1 755 ? -26.109 2.252 13.672 1 91.69 755 VAL B O 1
ATOM 12509 N N . CYS B 1 756 ? -24.562 1.998 12.102 1 90.25 756 CYS B N 1
ATOM 12510 C CA . CYS B 1 756 ? -25.531 2.029 11.016 1 90.25 756 CYS B CA 1
ATOM 12511 C C . CYS B 1 756 ? -26.469 0.83 11.086 1 90.25 756 CYS B C 1
ATOM 12513 O O . CYS B 1 756 ? -27.672 0.962 10.852 1 90.25 756 CYS B O 1
ATOM 12515 N N . LEU B 1 757 ? -25.938 -0.311 11.469 1 85.69 757 LEU B N 1
ATOM 12516 C CA . LEU B 1 757 ? -26.75 -1.519 11.547 1 85.69 757 LEU B CA 1
ATOM 12517 C C . LEU B 1 757 ? -27.75 -1.428 12.695 1 85.69 757 LEU B C 1
ATOM 12519 O O . LEU B 1 757 ? -28.891 -1.892 12.578 1 85.69 757 LEU B O 1
ATOM 12523 N N . ILE B 1 758 ? -27.328 -0.817 13.742 1 82.88 758 ILE B N 1
ATOM 12524 C CA . ILE B 1 758 ? -28.203 -0.671 14.891 1 82.88 758 ILE B CA 1
ATOM 12525 C C . ILE B 1 758 ? -29.328 0.297 14.555 1 82.88 758 ILE B C 1
ATOM 12527 O O . ILE B 1 758 ? -30.484 0.061 14.922 1 82.88 758 ILE B O 1
ATOM 12531 N N . VAL B 1 759 ? -29.078 1.265 13.797 1 86.06 759 VAL B N 1
ATOM 12532 C CA . VAL B 1 759 ? -30.062 2.322 13.547 1 86.06 759 VAL B CA 1
ATOM 12533 C C . VAL B 1 759 ? -30.969 1.931 12.391 1 86.06 759 VAL B C 1
ATOM 12535 O O . VAL B 1 759 ? -32.156 2.24 12.391 1 86.06 759 VAL B O 1
ATOM 12538 N N . LEU B 1 760 ? -30.484 1.175 11.344 1 81.31 760 LEU B N 1
ATOM 12539 C CA . LEU B 1 760 ? -31.25 0.938 10.125 1 81.31 760 LEU B CA 1
ATOM 12540 C C . LEU B 1 760 ? -31.938 -0.424 10.164 1 81.31 760 LEU B C 1
ATOM 12542 O O . LEU B 1 760 ? -32.938 -0.644 9.477 1 81.31 760 LEU B O 1
ATOM 12546 N N . ASN B 1 761 ? -31.297 -1.425 10.727 1 71.25 761 ASN B N 1
ATOM 12547 C CA . ASN B 1 761 ? -31.797 -2.785 10.547 1 71.25 761 ASN B CA 1
ATOM 12548 C C . ASN B 1 761 ? -32.906 -3.107 11.547 1 71.25 761 ASN B C 1
ATOM 12550 O O . ASN B 1 761 ? -32.719 -2.971 12.75 1 71.25 761 ASN B O 1
ATOM 12554 N N . ASP B 1 762 ? -34.062 -3.305 10.906 1 61.75 762 ASP B N 1
ATOM 12555 C CA . ASP B 1 762 ? -35.188 -3.75 11.695 1 61.75 762 ASP B CA 1
ATOM 12556 C C . ASP B 1 762 ? -35.031 -5.211 12.117 1 61.75 762 ASP B C 1
ATOM 12558 O O . ASP B 1 762 ? -35.562 -5.633 13.141 1 61.75 762 ASP B O 1
ATOM 12562 N N . SER B 1 763 ? -34.406 -5.914 11.195 1 55.12 763 SER B N 1
ATOM 12563 C CA . SER B 1 763 ? -34.406 -7.363 11.375 1 55.12 763 SER B CA 1
ATOM 12564 C C . SER B 1 763 ? -33.406 -7.785 12.445 1 55.12 763 SER B C 1
ATOM 12566 O O . SER B 1 763 ? -33.375 -8.953 12.836 1 55.12 763 SER B O 1
ATOM 12568 N N . LEU B 1 764 ? -32.438 -6.875 12.664 1 53.56 764 LEU B N 1
ATOM 12569 C CA . LEU B 1 764 ? -31.5 -7.324 13.688 1 53.56 764 LEU B CA 1
ATOM 12570 C C . LEU B 1 764 ? -32.156 -7.375 15.055 1 53.56 764 LEU B C 1
ATOM 12572 O O . LEU B 1 764 ? -31.953 -6.48 15.883 1 53.56 764 LEU B O 1
ATOM 12576 N N . LYS B 1 765 ? -33.188 -8.07 15.016 1 52.75 765 LYS B N 1
ATOM 12577 C CA . LYS B 1 765 ? -33.906 -8.375 16.25 1 52.75 765 LYS B CA 1
ATOM 12578 C C . LYS B 1 765 ? -32.938 -8.891 17.328 1 52.75 765 LYS B C 1
ATOM 12580 O O . LYS B 1 765 ? -33.344 -9.18 18.453 1 52.75 765 LYS B O 1
ATOM 12585 N N . ILE B 1 766 ? -31.844 -9.234 16.812 1 47.91 766 ILE B N 1
ATOM 12586 C CA . ILE B 1 766 ? -30.891 -9.75 17.781 1 47.91 766 ILE B CA 1
ATOM 12587 C C . ILE B 1 766 ? -30.703 -8.742 18.906 1 47.91 766 ILE B C 1
ATOM 12589 O O . ILE B 1 766 ? -30.5 -9.117 20.062 1 47.91 766 ILE B O 1
ATOM 12593 N N . LEU B 1 767 ? -30.75 -7.508 18.391 1 48.84 767 LEU B N 1
ATOM 12594 C CA . LEU B 1 767 ? -30.578 -6.551 19.484 1 48.84 767 LEU B CA 1
ATOM 12595 C C . LEU B 1 767 ? -31.938 -6.09 20.016 1 48.84 767 LEU B C 1
ATOM 12597 O O . LEU B 1 767 ? -32.281 -4.902 19.938 1 48.84 767 LEU B O 1
ATOM 12601 N N . TRP B 1 768 ? -32.844 -7.02 20.156 1 50.66 768 TRP B N 1
ATOM 12602 C CA . TRP B 1 768 ? -34.219 -6.848 20.594 1 50.66 768 TRP B CA 1
ATOM 12603 C C . TRP B 1 768 ? -34.312 -5.836 21.719 1 50.66 768 TRP B C 1
ATOM 12605 O O . TRP B 1 768 ? -35.312 -5.121 21.844 1 50.66 768 TRP B O 1
ATOM 12615 N N . TRP B 1 769 ? -33.281 -5.965 22.5 1 50.28 769 TRP B N 1
ATOM 12616 C CA . TRP B 1 769 ? -33.406 -5.145 23.703 1 50.28 769 TRP B CA 1
ATOM 12617 C C . TRP B 1 769 ? -33.312 -3.66 23.359 1 50.28 769 TRP B C 1
ATOM 12619 O O . TRP B 1 769 ? -33.625 -2.807 24.188 1 50.28 769 TRP B O 1
ATOM 12629 N N . LEU B 1 770 ? -32.844 -3.449 22.172 1 52.69 770 LEU B N 1
ATOM 12630 C CA . LEU B 1 770 ? -32.75 -2.025 21.875 1 52.69 770 LEU B CA 1
ATOM 12631 C C . LEU B 1 770 ? -34.031 -1.488 21.266 1 52.69 770 LEU B C 1
ATOM 12633 O O . LEU B 1 770 ? -34.125 -0.29 21 1 52.69 770 LEU B O 1
ATOM 12637 N N . GLY B 1 771 ? -35.062 -2.188 21.234 1 58.12 771 GLY B N 1
ATOM 12638 C CA . GLY B 1 771 ? -36.344 -1.703 20.781 1 58.12 771 GLY B CA 1
ATOM 12639 C C . GLY B 1 771 ? -36.5 -1.688 19.266 1 58.12 771 GLY B C 1
ATOM 12640 O O . GLY B 1 771 ? -35.781 -2.408 18.562 1 58.12 771 GLY B O 1
ATOM 12641 N N . ASP B 1 772 ? -37.531 -0.902 18.812 1 69.75 772 ASP B N 1
ATOM 12642 C CA . ASP B 1 772 ? -37.906 -0.758 17.406 1 69.75 772 ASP B CA 1
ATOM 12643 C C . ASP B 1 772 ? -36.938 0.16 16.672 1 69.75 772 ASP B C 1
ATOM 12645 O O . ASP B 1 772 ? -36.281 1.016 17.297 1 69.75 772 ASP B O 1
ATOM 12649 N N . SER B 1 773 ? -36.594 -0.123 15.398 1 75.44 773 SER B N 1
ATOM 12650 C CA . SER B 1 773 ? -35.688 0.65 14.555 1 75.44 773 SER B CA 1
ATOM 12651 C C . SER B 1 773 ? -36.031 2.131 14.562 1 75.44 773 SER B C 1
ATOM 12653 O O . SER B 1 773 ? -35.156 2.992 14.469 1 75.44 773 SER B O 1
ATOM 12655 N N . TYR B 1 774 ? -37.25 2.441 14.82 1 79.06 774 TYR B N 1
ATOM 12656 C CA . TYR B 1 774 ? -37.719 3.828 14.867 1 79.06 774 TYR B CA 1
ATOM 12657 C C . TYR B 1 774 ? -37.125 4.559 16.062 1 79.06 774 TYR B C 1
ATOM 12659 O O . TYR B 1 774 ? -36.594 5.668 15.922 1 79.06 774 TYR B O 1
ATOM 12667 N N . TRP B 1 775 ? -37.094 4.008 17.156 1 81 775 TRP B N 1
ATOM 12668 C CA . TRP B 1 775 ? -36.594 4.668 18.359 1 81 775 TRP B CA 1
ATOM 12669 C C . TRP B 1 775 ? -35.062 4.742 18.359 1 81 775 TRP B C 1
ATOM 12671 O O . TRP B 1 775 ? -34.469 5.68 18.906 1 81 775 TRP B O 1
ATOM 12681 N N . HIS B 1 776 ? -34.406 3.793 17.75 1 83.62 776 HIS B N 1
ATOM 12682 C CA . HIS B 1 776 ? -32.969 3.887 17.609 1 83.62 776 HIS B CA 1
ATOM 12683 C C . HIS B 1 776 ? -32.562 5.102 16.781 1 83.62 776 HIS B C 1
ATOM 12685 O O . HIS B 1 776 ? -31.562 5.758 17.078 1 83.62 776 HIS B O 1
ATOM 12691 N N . LYS B 1 777 ? -33.406 5.293 15.781 1 86.38 777 LYS B N 1
ATOM 12692 C CA . LYS B 1 777 ? -33.125 6.465 14.945 1 86.38 777 LYS B CA 1
ATOM 12693 C C . LYS B 1 777 ? -33.344 7.758 15.727 1 86.38 777 LYS B C 1
ATOM 12695 O O . LYS B 1 777 ? -32.5 8.656 15.672 1 86.38 777 LYS B O 1
ATOM 12700 N N . VAL B 1 778 ? -34.406 7.805 16.516 1 86.88 778 VAL B N 1
ATOM 12701 C CA . VAL B 1 778 ? -34.719 9 17.281 1 86.88 778 VAL B CA 1
ATOM 12702 C C . VAL B 1 778 ? -33.656 9.266 18.328 1 86.88 778 VAL B C 1
ATOM 12704 O O . VAL B 1 778 ? -33.156 10.391 18.453 1 86.88 778 VAL B O 1
ATOM 12707 N N . TRP B 1 779 ? -33.188 8.219 19 1 86.12 779 TRP B N 1
ATOM 12708 C CA . TRP B 1 779 ? -32.188 8.383 20.047 1 86.12 779 TRP B CA 1
ATOM 12709 C C . TRP B 1 779 ? -30.844 8.75 19.438 1 86.12 779 TRP B C 1
ATOM 12711 O O . TRP B 1 779 ? -30.078 9.516 20.031 1 86.12 779 TRP B O 1
ATOM 12721 N N . PHE B 1 780 ? -30.609 8.172 18.344 1 91.12 780 PHE B N 1
ATOM 12722 C CA . PHE B 1 780 ? -29.328 8.492 17.703 1 91.12 780 PHE B CA 1
ATOM 12723 C C . PHE B 1 780 ? -29.266 9.977 17.359 1 91.12 780 PHE B C 1
ATOM 12725 O O . PHE B 1 780 ? -28.266 10.641 17.672 1 91.12 780 PHE B O 1
ATOM 12732 N N . PHE B 1 781 ? -30.266 10.477 16.75 1 90.25 781 PHE B N 1
ATOM 12733 C CA . PHE B 1 781 ? -30.234 11.867 16.312 1 90.25 781 PHE B CA 1
ATOM 12734 C C . PHE B 1 781 ? -30.312 12.82 17.5 1 90.25 781 PHE B C 1
ATOM 12736 O O . PHE B 1 781 ? -29.719 13.898 17.484 1 90.25 781 PHE B O 1
ATOM 12743 N N . ARG B 1 782 ? -31.047 12.414 18.547 1 90.69 782 ARG B N 1
ATOM 12744 C CA . ARG B 1 782 ? -31.078 13.234 19.75 1 90.69 782 ARG B CA 1
ATOM 12745 C C . ARG B 1 782 ? -29.703 13.367 20.375 1 90.69 782 ARG B C 1
ATOM 12747 O O . ARG B 1 782 ? -29.266 14.477 20.703 1 90.69 782 ARG B O 1
ATOM 12754 N N . ILE B 1 783 ? -29.031 12.227 20.453 1 91.81 783 ILE B N 1
ATOM 12755 C CA . ILE B 1 783 ? -27.703 12.227 21.062 1 91.81 783 ILE B CA 1
ATOM 12756 C C . ILE B 1 783 ? -26.719 12.969 20.172 1 91.81 783 ILE B C 1
ATOM 12758 O O . ILE B 1 783 ? -25.906 13.766 20.656 1 91.81 783 ILE B O 1
ATOM 12762 N N . TRP B 1 784 ? -26.844 12.711 18.875 1 92.5 784 TRP B N 1
ATOM 12763 C CA . TRP B 1 784 ? -25.922 13.328 17.938 1 92.5 784 TRP B CA 1
ATOM 12764 C C . TRP B 1 784 ? -26.109 14.844 17.906 1 92.5 784 TRP B C 1
ATOM 12766 O O . TRP B 1 784 ? -25.125 15.594 17.922 1 92.5 784 TRP B O 1
ATOM 12776 N N . LEU B 1 785 ? -27.297 15.352 17.891 1 91.12 785 LEU B N 1
ATOM 12777 C CA . LEU B 1 785 ? -27.594 16.781 17.828 1 91.12 785 LEU B CA 1
ATOM 12778 C C . LEU B 1 785 ? -27.203 17.484 19.125 1 91.12 785 LEU B C 1
ATOM 12780 O O . LEU B 1 785 ? -26.656 18.578 19.109 1 91.12 785 LEU B O 1
ATOM 12784 N N . TRP B 1 786 ? -27.469 16.812 20.219 1 91.62 786 TRP B N 1
ATOM 12785 C CA . TRP B 1 786 ? -27.078 17.406 21.5 1 91.62 786 TRP B CA 1
ATOM 12786 C C . TRP B 1 786 ? -25.562 17.469 21.656 1 91.62 786 TRP B C 1
ATOM 12788 O O . TRP B 1 786 ? -25.016 18.453 22.125 1 91.62 786 TRP B O 1
ATOM 12798 N N . ALA B 1 787 ? -24.953 16.406 21.266 1 93.25 787 ALA B N 1
ATOM 12799 C CA . ALA B 1 787 ? -23.5 16.375 21.359 1 93.25 787 ALA B CA 1
ATOM 12800 C C . ALA B 1 787 ? -22.859 17.469 20.5 1 93.25 787 ALA B C 1
ATOM 12802 O O . ALA B 1 787 ? -21.938 18.156 20.938 1 93.25 787 ALA B O 1
ATOM 12803 N N . ASN B 1 788 ? -23.328 17.672 19.344 1 91.56 788 ASN B N 1
ATOM 12804 C CA . ASN B 1 788 ? -22.812 18.719 18.469 1 91.56 788 ASN B CA 1
ATOM 12805 C C . ASN B 1 788 ? -23.156 20.109 19 1 91.56 788 ASN B C 1
ATOM 12807 O O . ASN B 1 788 ? -22.344 21.031 18.922 1 91.56 788 ASN B O 1
ATOM 12811 N N . SER B 1 789 ? -24.359 20.234 19.578 1 91 789 SER B N 1
ATOM 12812 C CA . SER B 1 789 ? -24.766 21.531 20.125 1 91 789 SER B CA 1
ATOM 12813 C C . SER B 1 789 ? -23.906 21.922 21.312 1 91 789 SER B C 1
ATOM 12815 O O . SER B 1 789 ? -23.5 23.078 21.438 1 91 789 SER B O 1
ATOM 12817 N N . ILE B 1 790 ? -23.656 20.969 22.109 1 91.62 790 ILE B N 1
ATOM 12818 C CA . ILE B 1 790 ? -22.812 21.234 23.281 1 91.62 790 ILE B CA 1
ATOM 12819 C C . ILE B 1 790 ? -21.422 21.625 22.828 1 91.62 790 ILE B C 1
ATOM 12821 O O . ILE B 1 790 ? -20.812 22.562 23.375 1 91.62 790 ILE B O 1
ATOM 12825 N N . SER B 1 791 ? -20.922 20.969 21.844 1 92.31 791 SER B N 1
ATOM 12826 C CA . SER B 1 791 ? -19.609 21.281 21.312 1 92.31 791 SER B CA 1
ATOM 12827 C C . SER B 1 791 ? -19.562 22.703 20.766 1 92.31 791 SER B C 1
ATOM 12829 O O . SER B 1 791 ? -18.625 23.453 21.047 1 92.31 791 SER B O 1
ATOM 12831 N N . PHE B 1 792 ? -20.562 23.141 20.062 1 90.44 792 PHE B N 1
ATOM 12832 C CA . PHE B 1 792 ? -20.594 24.469 19.469 1 90.44 792 PHE B CA 1
ATOM 12833 C C . PHE B 1 792 ? -20.812 25.531 20.531 1 90.44 792 PHE B C 1
ATOM 12835 O O . PHE B 1 792 ? -20.219 26.609 20.469 1 90.44 792 PHE B O 1
ATOM 12842 N N . LEU B 1 793 ? -21.641 25.25 21.5 1 88.25 793 LEU B N 1
ATOM 12843 C CA . LEU B 1 793 ? -21.984 26.234 22.531 1 88.25 793 LEU B CA 1
ATOM 12844 C C . LEU B 1 793 ? -20.797 26.5 23.438 1 88.25 793 LEU B C 1
ATOM 12846 O O . LEU B 1 793 ? -20.562 27.641 23.844 1 88.25 793 LEU B O 1
ATOM 12850 N N . ILE B 1 794 ? -20.109 25.453 23.703 1 91.19 794 ILE B N 1
ATOM 12851 C CA . ILE B 1 794 ? -18.922 25.641 24.547 1 91.19 794 ILE B CA 1
ATOM 12852 C C . ILE B 1 794 ? -17.906 26.516 23.828 1 91.19 794 ILE B C 1
ATOM 12854 O O . ILE B 1 794 ? -17.297 27.406 24.422 1 91.19 794 ILE B O 1
ATOM 12858 N N . ARG B 1 795 ? -17.734 26.344 22.594 1 92 795 ARG B N 1
ATOM 12859 C CA . ARG B 1 795 ? -16.797 27.141 21.812 1 92 795 ARG B CA 1
ATOM 12860 C C . ARG B 1 795 ? -17.281 28.578 21.688 1 92 795 ARG B C 1
ATOM 12862 O O . ARG B 1 795 ? -16.484 29.516 21.75 1 92 795 ARG B O 1
ATOM 12869 N N . PHE B 1 796 ? -18.562 28.688 21.531 1 90.56 796 PHE B N 1
ATOM 12870 C CA . PHE B 1 796 ? -19.141 30.031 21.375 1 90.56 796 PHE B CA 1
ATOM 12871 C C . PHE B 1 796 ? -19 30.828 22.672 1 90.56 796 PHE B C 1
ATOM 12873 O O . PHE B 1 796 ? -18.656 32 22.641 1 90.56 796 PHE B O 1
ATOM 12880 N N . VAL B 1 797 ? -19.297 30.219 23.75 1 91.62 797 VAL B N 1
ATOM 12881 C CA . VAL B 1 797 ? -19.188 30.906 25.047 1 91.62 797 VAL B CA 1
ATOM 12882 C C . VAL B 1 797 ? -17.734 31.312 25.297 1 91.62 797 VAL B C 1
ATOM 12884 O O . VAL B 1 797 ? -17.484 32.406 25.797 1 91.62 797 VAL B O 1
ATOM 12887 N N . GLY B 1 798 ? -16.844 30.438 24.984 1 92.31 798 GLY B N 1
ATOM 12888 C CA . GLY B 1 798 ? -15.438 30.781 25.109 1 92.31 798 GLY B CA 1
ATOM 12889 C C . GLY B 1 798 ? -15.023 31.922 24.203 1 92.31 798 GLY B C 1
ATOM 12890 O O . GLY B 1 798 ? -14.25 32.781 24.609 1 92.31 798 GLY B O 1
ATOM 12891 N N . CYS B 1 799 ? -15.484 31.891 22.984 1 91.5 799 CYS B N 1
ATOM 12892 C CA . CYS B 1 799 ? -15.188 32.969 22.031 1 91.5 799 CYS B CA 1
ATOM 12893 C C . CYS B 1 799 ? -15.734 34.281 22.531 1 91.5 799 CYS B C 1
ATOM 12895 O O . CYS B 1 799 ? -15.055 35.312 22.453 1 91.5 799 CYS B O 1
ATOM 12897 N N . LEU B 1 800 ? -16.969 34.312 23.062 1 91.25 800 LEU B N 1
ATOM 12898 C CA . LEU B 1 800 ? -17.578 35.531 23.609 1 91.25 800 LEU B CA 1
ATOM 12899 C C . LEU B 1 800 ? -16.781 36.031 24.797 1 91.25 800 LEU B C 1
ATOM 12901 O O . LEU B 1 800 ? -16.547 37.25 24.906 1 91.25 800 LEU B O 1
ATOM 12905 N N . TRP B 1 801 ? -16.391 35.125 25.609 1 92.62 801 TRP B N 1
ATOM 12906 C CA . TRP B 1 801 ? -15.602 35.5 26.766 1 92.62 801 TRP B CA 1
ATOM 12907 C C . TRP B 1 801 ? -14.289 36.156 26.344 1 92.62 801 TRP B C 1
ATOM 12909 O O . TRP B 1 801 ? -13.859 37.156 26.938 1 92.62 801 TRP B O 1
ATOM 12919 N N . TYR B 1 802 ? -13.648 35.594 25.359 1 92.62 802 TYR B N 1
ATOM 12920 C CA . TYR B 1 802 ? -12.398 36.156 24.844 1 92.62 802 TYR B CA 1
ATOM 12921 C C . TYR B 1 802 ? -12.586 37.562 24.344 1 92.62 802 TYR B C 1
ATOM 12923 O O . TYR B 1 802 ? -11.797 38.469 24.672 1 92.62 802 TYR B O 1
ATOM 12931 N N . HIS B 1 803 ? -13.602 37.844 23.594 1 89.88 803 HIS B N 1
ATOM 12932 C CA . HIS B 1 803 ? -13.82 39.156 23.016 1 89.88 803 HIS B CA 1
ATOM 12933 C C . HIS B 1 803 ? -14.25 40.156 24.078 1 89.88 803 HIS B C 1
ATOM 12935 O O . HIS B 1 803 ? -13.875 41.344 24.031 1 89.88 803 HIS B O 1
ATOM 12941 N N . VAL B 1 804 ? -14.984 39.75 25.062 1 89.94 804 VAL B N 1
ATOM 12942 C CA . VAL B 1 804 ? -15.398 40.625 26.141 1 89.94 804 VAL B CA 1
ATOM 12943 C C . VAL B 1 804 ? -14.18 41.062 26.969 1 89.94 804 VAL B C 1
ATOM 12945 O O . VAL B 1 804 ? -14.023 42.219 27.297 1 89.94 804 VAL B O 1
ATOM 12948 N N . MET B 1 805 ? -13.391 40.094 27.234 1 89.56 805 MET B N 1
ATOM 12949 C CA . MET B 1 805 ? -12.188 40.406 28.016 1 89.56 805 MET B CA 1
ATOM 12950 C C . MET B 1 805 ? -11.234 41.281 27.219 1 89.56 805 MET B C 1
ATOM 12952 O O . MET B 1 805 ? -10.531 42.125 27.797 1 89.56 805 MET B O 1
ATOM 12956 N N . ARG B 1 806 ? -11.133 41.094 25.969 1 86.88 806 ARG B N 1
ATOM 12957 C CA . ARG B 1 806 ? -10.281 41.938 25.125 1 86.88 806 ARG B CA 1
ATOM 12958 C C . ARG B 1 806 ? -10.758 43.375 25.109 1 86.88 806 ARG B C 1
ATOM 12960 O O . ARG B 1 806 ? -9.953 44.312 25.203 1 86.88 806 ARG B O 1
ATOM 12967 N N . VAL B 1 807 ? -12.031 43.562 25.062 1 84.62 807 VAL B N 1
ATOM 12968 C CA . VAL B 1 807 ? -12.602 44.906 25.062 1 84.62 807 VAL B CA 1
ATOM 12969 C C . VAL B 1 807 ? -12.422 45.531 26.438 1 84.62 807 VAL B C 1
ATOM 12971 O O . VAL B 1 807 ? -12.055 46.719 26.531 1 84.62 807 VAL B O 1
ATOM 12974 N N . PHE B 1 808 ? -12.602 44.781 27.422 1 86.06 808 PHE B N 1
ATOM 12975 C CA . PHE B 1 808 ? -12.461 45.281 28.781 1 86.06 808 PHE B CA 1
ATOM 12976 C C . PHE B 1 808 ? -11.016 45.656 29.078 1 86.06 808 PHE B C 1
ATOM 12978 O O . PHE B 1 808 ? -10.758 46.719 29.672 1 86.06 808 PHE B O 1
ATOM 12985 N N . ASN B 1 809 ? -10.109 44.812 28.672 1 83.38 809 ASN B N 1
ATOM 12986 C CA . ASN B 1 809 ? -8.695 45.125 28.891 1 83.38 809 ASN B CA 1
ATOM 12987 C C . ASN B 1 809 ? -8.234 46.281 28.031 1 83.38 809 ASN B C 1
ATOM 12989 O O . ASN B 1 809 ? -7.344 47.062 28.422 1 83.38 809 ASN B O 1
ATOM 12993 N N . GLY B 1 810 ? -8.758 46.375 26.828 1 77.56 810 GLY B N 1
ATOM 12994 C CA . GLY B 1 810 ? -8.453 47.531 25.984 1 77.56 810 GLY B CA 1
ATOM 12995 C C . GLY B 1 810 ? -8.922 48.844 26.578 1 77.56 810 GLY B C 1
ATOM 12996 O O . GLY B 1 810 ? -8.227 49.875 26.484 1 77.56 810 GLY B O 1
ATOM 12997 N N . LEU B 1 811 ? -10.016 48.844 27.25 1 72.06 811 LEU B N 1
ATOM 12998 C CA . LEU B 1 811 ? -10.547 50.031 27.906 1 72.06 811 LEU B CA 1
ATOM 12999 C C . LEU B 1 811 ? -9.695 50.438 29.109 1 72.06 811 LEU B C 1
ATOM 13001 O O . LEU B 1 811 ? -9.461 51.594 29.344 1 72.06 811 LEU B O 1
ATOM 13005 N N . PHE B 1 812 ? -9.281 49.438 29.766 1 69.38 812 PHE B N 1
ATOM 13006 C CA . PHE B 1 812 ? -8.469 49.719 30.953 1 69.38 812 PHE B CA 1
ATOM 13007 C C . PHE B 1 812 ? -7.07 50.156 30.562 1 69.38 812 PHE B C 1
ATOM 13009 O O . PHE B 1 812 ? -6.457 50.969 31.25 1 69.38 812 PHE B O 1
ATOM 13016 N N . ARG B 1 813 ? -6.523 49.562 29.453 1 64.5 813 ARG B N 1
ATOM 13017 C CA . ARG B 1 813 ? -5.172 49.938 29.031 1 64.5 813 ARG B CA 1
ATOM 13018 C C . ARG B 1 813 ? -5.188 51.156 28.141 1 64.5 813 ARG B C 1
ATOM 13020 O O . ARG B 1 813 ? -4.141 51.781 27.906 1 64.5 813 ARG B O 1
ATOM 13027 N N . GLY B 1 814 ? -6.211 51.844 27.953 1 51.38 814 GLY B N 1
ATOM 13028 C CA . GLY B 1 814 ? -6.34 53.031 27.109 1 51.38 814 GLY B CA 1
ATOM 13029 C C . GLY B 1 814 ? -6.047 52.75 25.656 1 51.38 814 GLY B C 1
ATOM 13030 O O . GLY B 1 814 ? -5.703 53.656 24.891 1 51.38 814 GLY B O 1
ATOM 13031 N N . THR B 1 815 ? -5.809 51.469 25.188 1 49.47 815 THR B N 1
ATOM 13032 C CA . THR B 1 815 ? -5.344 51.156 23.844 1 49.47 815 THR B CA 1
ATOM 13033 C C . THR B 1 815 ? -6.512 50.75 22.953 1 49.47 815 THR B C 1
ATOM 13035 O O . THR B 1 815 ? -6.336 50 22 1 49.47 815 THR B O 1
ATOM 13038 N N . PHE B 1 816 ? -7.641 51.219 23.125 1 40.62 816 PHE B N 1
ATOM 13039 C CA . PHE B 1 816 ? -8.688 50.844 22.172 1 40.62 816 PHE B CA 1
ATOM 13040 C C . PHE B 1 816 ? -8.336 51.344 20.781 1 40.62 816 PHE B C 1
ATOM 13042 O O . PHE B 1 816 ? -8.82 52.375 20.328 1 40.62 816 PHE B O 1
ATOM 13049 N N . MET B 1 817 ? -7.121 51.375 20.328 1 34.47 817 MET B N 1
ATOM 13050 C CA . MET B 1 817 ? -7.055 51.656 18.891 1 34.47 817 MET B CA 1
ATOM 13051 C C . MET B 1 817 ? -7.359 50.375 18.078 1 34.47 817 MET B C 1
ATOM 13053 O O . MET B 1 817 ? -6.879 49.312 18.422 1 34.47 817 MET B O 1
#

pLDDT: mean 79.62, std 19.4, range [17.67, 98.0]

Organism: Fusarium proliferatum (strain ET1) (NCBI:txid1227346)

InterPro domains:
  IPR004835 Chitin synthase [PTHR22914] (72-805)
  IPR013616 Chitin synthase N-terminal [PF08407] (46-107)

Sequence (1634 aa):
MSTSDRTPLFPQVPAYVEDPNHGMELQDVARHDTLLSPAGNASNSQVHVPIPSDLAEAAGLNLDSTTEENVYEMAHLTYTPISTDPQEFNEKHHLRPKQFKYARQTEILVGITVYSEPKHLLRRTLQSIVHNLLYLNIRPESRIWGKGSWTKVVVCILIDGIECVDPGVLDVLTSIGLYQNGLCRKTTEQGEEVTGHLFEFTSQLATHLGCETYTDGDGKTSNMKFPVQLMLLMKASNCGKLNSYRWLYSGFARVLQPNITVHLDVGTKLGKQALYKLWKEFDIEPMLAAACGEISCSLGGNWLNILNPIVAAQNFEYKVGFQLDRTFESATGFLSLLPGACSAYRYVGSAGKPLEDMLLGDPTWIQGHNRDRLSLSPVNLNRHLADDRVICFRIISKPNTHWLLKYVPVTATTDIPMTTTDFINQRRRWLNGAFFSTIYVLKRCGHLWRSEHSRMRKLTFFIPIIHSVLALVLAWFSLAAFLLSTFTINSISGDPPKDAPTGGFPFGKATPIVNAVIQIVYLATVLFQFILALGSRPRNHRISYIISFAIFGLIQAYLIMNLVYLVKRVADYKADDTGSSNYAYIGDFYADIGQSTIIVAAFSVFGVYILSALLALDPWHLLTSFAQFLFISSSYVNILNIYAFSNTHDVSWGRKGRHEDTEAGQRQEGPRPATIERRFTFSDQDPNIRSAATQRDETPEARNAEYQQALSRLAAGDETLSREKKRPQVLAVADAMMEFRTILLASYIFSNIFVCLIVLNDSLKILWWLGDSYWHKVWFFRIWLWANSISFLIRFVGCLWYHVMRVFNGLFRGTFMMSTSDRTPLFPQVPAYVEDPNHGMELQDVARHDTLLSPAGNASNSQVHVPIPSDLAEAAGLNLDSTTEENVYEMAHLTYTPISTDPQEFNEKHHLRPKQFKYARQTEILVGITVYSEPKHLLRRTLQSIVHNLLYLNIRPESRIWGKGSWTKVVVCILIDGIECVDPGVLDVLTSIGLYQNGLCRKTTEQGEEVTGHLFEFTSQLATHLGCETYTDGDGKTSNMKFPVQLMLLMKASNCGKLNSYRWLYSGFARVLQPNITVHLDVGTKLGKQALYKLWKEFDIEPMLAAACGEISCSLGGNWLNILNPIVAAQNFEYKVGFQLDRTFESATGFLSLLPGACSAYRYVGSAGKPLEDMLLGDPTWIQGHNRDRLSLSPVNLNRHLADDRVICFRIISKPNTHWLLKYVPVTATTDIPMTTTDFINQRRRWLNGAFFSTIYVLKRCGHLWRSEHSRMRKLTFFIPIIHSVLALVLAWFSLAAFLLSTFTINSISGDPPKDAPTGGFPFGKATPIVNAVIQIVYLATVLFQFILALGSRPRNHRISYIISFAIFGLIQAYLIMNLVYLVKRVADYKADDTGSSNYAYIGDFYADIGQSTIIVAAFSVFGVYILSALLALDPWHLLTSFAQFLFISSSYVNILNIYAFSNTHDVSWGRKGRHEDTEAGQRQEGPRPATIERRFTFSDQDPNIRSAATQRDETPEARNAEYQQALSRLAAGDETLSREKKRPQVLAVADAMMEFRTILLASYIFSNIFVCLIVLNDSLKILWWLGDSYWHKVWFFRIWLWANSISFLIRFVGCLWYHVMRVFNGLFRGTFM

Solvent-accessible surface area (backbone atoms only — not comparable to full-atom values): 86504 Å² total; per-residue (Å²): 130,84,79,73,83,75,70,77,75,71,75,80,71,78,75,78,74,78,73,81,72,80,71,80,69,78,71,73,78,79,71,84,67,78,85,72,61,74,68,82,77,59,62,89,68,62,44,80,39,72,58,35,62,65,60,33,56,72,65,66,53,66,78,87,64,48,81,46,72,76,43,40,45,58,42,32,31,37,39,36,71,31,62,68,54,39,78,51,32,58,80,71,50,86,54,70,57,65,55,41,97,66,56,50,66,31,49,38,35,36,39,33,47,40,55,59,59,57,37,68,31,47,50,46,25,52,53,23,49,52,45,24,50,48,51,40,29,68,32,79,86,44,92,82,34,22,84,67,29,47,69,24,36,39,41,34,40,33,36,31,16,61,72,55,40,33,58,52,38,55,27,52,35,30,54,51,55,55,44,67,68,31,68,50,52,59,52,46,98,87,67,43,61,38,50,31,41,36,27,40,29,36,24,49,49,28,61,62,70,69,50,39,68,44,66,47,99,87,68,54,70,46,80,40,83,53,59,39,38,37,34,35,38,40,22,55,55,73,56,45,69,50,41,47,50,40,35,48,53,46,19,49,33,63,65,54,57,32,53,30,34,34,39,30,34,60,32,28,31,48,32,60,57,29,62,56,55,54,50,48,52,43,68,73,34,79,48,42,23,34,36,25,49,36,58,38,65,56,40,65,96,77,50,62,46,46,75,38,52,66,37,14,22,47,41,33,40,42,58,43,52,47,44,38,51,42,31,21,27,24,55,50,36,36,47,72,61,41,52,64,56,39,25,35,32,23,42,79,56,38,52,60,67,25,46,48,62,39,40,60,64,16,59,64,58,58,62,64,54,66,88,76,62,72,80,74,50,62,63,56,48,31,22,46,60,27,38,42,32,52,30,36,57,37,38,45,27,32,68,75,34,58,42,28,28,40,60,42,95,30,50,30,34,27,79,68,58,80,45,71,46,49,41,44,35,46,47,24,39,51,52,43,5,50,54,39,33,49,52,51,48,63,75,48,54,73,43,49,72,52,19,58,52,55,72,69,51,53,56,43,49,47,51,59,52,51,49,51,50,51,51,48,55,50,61,65,42,37,60,33,48,53,52,50,50,51,53,49,52,49,42,65,47,14,55,52,60,90,86,36,87,59,58,9,53,89,58,27,83,53,17,50,58,52,48,51,50,48,50,51,50,50,53,50,50,46,52,48,39,53,47,45,36,47,43,40,58,53,77,75,40,51,64,61,50,51,51,48,49,48,51,43,24,52,52,38,49,53,45,51,53,47,49,54,50,49,54,50,51,45,53,48,52,68,68,48,78,65,80,78,49,79,53,45,71,59,41,49,54,45,56,68,46,28,61,67,49,52,53,47,27,49,39,33,63,54,43,45,55,51,50,47,23,49,73,68,72,43,56,63,47,60,74,70,11,40,67,41,31,59,28,45,48,58,37,54,43,58,45,40,46,48,35,19,48,52,41,56,58,59,72,63,82,53,53,85,92,61,82,71,69,73,78,42,72,67,54,59,77,64,73,68,53,69,68,45,50,77,59,51,40,55,53,71,58,55,71,82,77,36,60,91,81,65,61,68,53,85,45,67,65,48,42,32,49,52,43,52,50,27,46,52,53,63,68,67,49,79,79,72,62,74,66,66,70,78,67,57,66,67,56,47,52,53,46,50,23,24,45,50,25,38,53,52,35,48,50,48,53,51,53,24,49,49,54,44,47,58,33,66,37,65,78,55,48,82,51,48,89,65,56,57,34,66,55,34,41,40,51,47,52,41,52,52,38,48,53,51,25,52,56,38,48,54,32,48,54,23,29,50,50,32,54,51,49,50,53,54,50,24,62,72,67,69,54,74,117,132,79,79,72,82,76,70,78,75,69,76,79,68,78,75,77,71,74,71,77,73,79,68,76,69,77,73,76,78,75,72,85,68,81,86,75,65,75,71,84,78,60,63,91,67,62,44,79,39,74,59,35,63,66,60,33,55,73,65,68,52,66,77,87,62,50,83,46,72,76,43,41,45,57,43,32,32,37,40,35,73,31,62,68,54,39,78,52,32,56,80,73,51,85,54,70,57,65,57,40,96,67,56,50,63,31,48,37,36,36,38,33,47,39,57,60,58,59,38,68,30,48,52,45,25,52,52,23,49,52,46,24,50,46,52,40,31,68,33,78,87,44,91,83,34,21,88,69,31,43,69,24,36,40,42,34,40,34,34,30,16,60,72,54,41,33,56,51,39,56,27,52,35,31,57,52,55,57,43,66,70,31,68,49,53,58,52,46,97,86,68,44,62,37,50,30,41,37,26,40,27,37,23,51,48,27,62,63,70,71,50,38,68,44,65,48,99,88,68,55,71,46,81,41,84,52,60,38,38,38,35,36,39,40,21,55,56,72,56,48,69,49,40,47,50,39,36,48,53,45,19,48,33,62,62,54,57,31,53,29,35,34,38,30,33,61,34,27,31,48,32,59,56,30,63,57,56,54,50,49,52,43,68,75,34,79,48,42,22,33,38,23,48,35,58,40,65,56,40,65,96,78,49,61,47,46,75,38,52,65,37,14,22,46,43,32,38,39,57,43,52,47,43,38,51,41,32,20,27,23,55,50,37,36,47,72,62,41,53,63,55,40,25,36,32,24,42,79,57,40,51,60,65,26,46,48,62,40,39,59,66,16,59,65,59,56,63,64,52,65,87,76,61,72,80,74,48,64,63,55,50,32,22,44,59,28,37,42,32,51,29,37,57,37,38,45,27,32,68,76,34,60,42,30,29,40,63,43,96,29,51,30,31,28,78,66,55,80,46,72,48,48,40,45,36,46,47,24,39,50,51,42,6,49,55,39,34,49,52,51,48,62,75,47,52,73,42,49,74,51,20,58,52,54,71,68,51,54,56,42,49,46,51,57,52,51,48,50,50,52,52,49,54,50,60,66,42,38,60,34,48,53,54,49,50,50,53,50,52,49,42,66,47,13,55,52,61,91,85,35,87,58,59,8,52,91,58,27,84,52,17,49,58,53,48,52,51,48,51,50,49,50,53,50,50,46,53,48,38,53,47,44,37,47,43,40,58,54,77,76,41,51,64,61,50,52,50,48,50,49,52,42,25,51,51,40,48,53,47,51,52,48,50,53,50,48,55,52,48,45,52,47,50,68,68,48,78,64,80,78,50,80,52,43,71,60,41,49,54,45,56,68,46,28,62,68,49,51,53,46,28,50,39,33,62,54,43,45,55,51,51,48,24,50,74,67,71,44,58,64,46,60,75,69,12,40,66,40,29,58,29,45,50,58,38,55,44,58,44,41,46,48,34,18,48,52,41,57,56,59,71,65,82,54,53,84,92,62,83,72,67,76,78,42,72,66,53,58,76,65,73,67,54,70,67,44,50,77,60,51,40,55,52,70,57,56,71,84,78,35,59,90,81,63,62,69,53,87,44,66,65,47,43,33,50,52,43,53,49,27,47,52,54,64,67,65,51,79,78,71,65,75,68,65,69,80,66,56,65,67,56,49,51,53,46,50,24,25,44,52,27,39,54,53,35,48,51,50,52,51,53,25,50,50,54,44,45,57,34,66,37,65,77,56,49,83,51,47,87,65,55,56,33,67,56,35,44,40,50,48,51,41,52,51,40,48,53,53,24,51,55,40,47,54,32,47,53,24,28,51,50,32,53,50,51,50,52,51,49,24,62,74,67,71,54,74,117

Nearest PDB structures (foldseek):
  8k3q-assembly1_A  TM=8.688E-01  e=2.037E-49  Saccharomyces cerevisiae
  7stn-assembly1_A  TM=8.420E-01  e=8.026E-50  Candida albicans
  7stm-assembly1_B  TM=8.338E-01  e=3.455E-50  Candida albicans
  7stl-assembly1_B  TM=8.339E-01  e=2.037E-49  Candida albicans
  8k52-assembly1_A  TM=8.573E-01  e=7.718E-38  Phytophthora sojae strain P6497